Protein AF-0000000070100293 (afdb_homodimer)

Radius of gyration: 41.67 Å; Cα contacts (8 Å, |Δi|>4): 3068; chains: 2; bounding box: 188×103×117 Å

pLDDT: mean 80.47, std 25.93, range [13.66, 98.91]

Organism: Ovis aries (NCBI:txid9940)

Secondary structure (DSSP, 8-state):
-------------HHHHHHHHHHHHHTS------PEEEEEEEE--SHHHHHHHHHHHHTT--EEEE-SSSSS-THHHH-STT-B-SS-B----S---HHHHHTSBSSPPP-S-TT--GGGT---SS-BHHHHHHHHHHHHHHTT--EE-S--EEEEEEEE-TTSTTSEEEEEEETTS-EEEEEEEEE-----EEP----TTGGGPEETTTS---GGGGTT-EEEEE--SHHHHHHHHHHTTTSSEEEEEESS---BHHHHT-TTSB-GGGTTHHHHHHTTSS-EEEE--GGGEEEEE-TTS-EEEEEHHHHHHTTTS-GGGSPPHHHH-TT-TT-S-BSEEEE---EE---TTB-GGG---BSSTT--SSB-B-TTSBBSSSTTEEE-GGGGGGGTTTTSSTTSHHHHHHHHHHHHHHHHHHHH--PPPEEEEEGGGHHHHHHHHHHH-HHHHHTTTTEEEEEEE-GGGSEEEEEEEEEGGGGGGHHHHHS----S-EEEEEEE--TTT-STT--TT-TT-----GGGGGG--S-EEEEEEESSPPPHHHHHTPPTT-SSPPPSEEEEPPP-TTS----IIIIIHHHHHHHHHHHTS-------S-------------------------------------------------------------------------------SEEE--SHHHHIIIIIT-SS-EEEEEE-TT-HHHHHHHHHHHHHHHTTTTSSEEEEEETTT-HHHHHHTT--SBSEEEEEETTEEEEEEES---HHHHHHHHHHHH-/-------------THHHHHHHHHHHHTS------PEEEEEEEE--SHHHHHHHHHHHHTT--EEEE-SSSSS-THHHH-STT-B-SS-B----S---HHHHHTSBSSPPP-S-TT--GGGT---SS-BHHHHHHHHHHHHHHTT--EE-S--EEEEEEEE-TTSTTSEEEEEEETTS-EEEEEEEEE-----EEP----TTGGGPEETTTS---GGGGTT-EEEEE--SHHHHHHHHHHTTTSSEEEEEESS---BHHHHT-TTSB-GGGTTHHHHHHTTSS-EEEE--GGGEEEEE-TTS-EEEEEHHHHHHTTTS-GGGSPPHHHH-TT-TT-S-BSEEEE---EE---TTB-GGG---BSSTT--SSB-B-TTSBBSSSTTEEE-GGGGGGGTTTTSSTTSHHHHHHHHHHHHHHHHHHHH-PPPPEEEEEGGGHHHHHHHHHHH-HHHHHTTTTEEEEEEE-GGGSEEEEEEEEEGGGGGGHHHHHS----S-EEEEEEE--TTT-STT--TT-TT-----GGGGGG--S-EEEEEEESSPPPHHHHHTPPTT-SSPPPSEEEEPPP-TTS----IIIIIHHHHHHHHHHHTS-------S-------------------------------------------------------------------------------SEEE--SHHHHIIIIIT-SS-EEEEEE-TT-HHHHHHHHHHHHHHHTTTTS-EEEEEETTT-HHHHHHTT--SBSEEEEEETTEEEEEEES---HHHHHHHHHHHH-

InterPro domains:
  IPR005746 Thioredoxin [TIGR01068] (694-788)
  IPR013766 Thioredoxin domain [PF00085] (694-788)
  IPR013766 Thioredoxin domain [PS51352] (676-791)
  IPR017937 Thioredoxin, conserved site [PS00194] (707-725)
  IPR036188 FAD/NAD(P)-binding domain superfamily [G3DSA:3.50.50.60] (41-424)
  IPR036188 FAD/NAD(P)-binding domain superfamily [G3DSA:3.50.50.60] (194-345)
  IPR036188 FAD/NAD(P)-binding domain superfamily [SSF51905] (37-256)
  IPR036249 Thioredoxin-like superfamily [SSF52833] (684-790)

Solvent-accessible surface area (backbone atoms only — not comparable to full-atom values): 87283 Å² total; per-residue (Å²): 141,77,87,75,83,78,78,78,82,80,78,77,73,68,66,61,60,60,54,53,56,55,49,56,66,64,54,48,64,69,73,72,67,73,53,52,75,34,51,30,35,28,39,20,41,27,73,46,22,46,46,43,44,50,54,38,53,75,68,67,53,57,62,42,28,34,18,55,42,87,52,41,32,56,66,32,77,59,34,52,75,83,33,54,40,90,51,44,38,54,74,31,70,86,61,83,52,64,50,42,46,45,61,41,28,32,68,39,60,82,69,94,53,78,83,60,38,50,66,77,65,44,80,43,33,55,30,51,21,65,43,53,31,53,50,46,40,47,51,39,58,77,67,63,52,62,65,43,56,61,35,39,70,53,37,36,44,69,43,81,33,82,86,34,90,60,41,24,32,39,37,39,25,30,78,84,66,53,45,33,31,19,43,29,44,37,41,14,65,39,56,73,35,73,49,78,76,82,31,58,47,46,85,73,46,36,43,65,90,69,50,81,83,57,41,77,83,38,56,57,30,33,35,37,33,39,24,67,41,47,67,29,30,46,52,43,64,62,32,61,57,38,16,27,29,45,37,28,37,20,70,63,66,70,37,43,15,47,26,39,59,18,82,80,34,29,46,43,88,37,42,48,60,50,34,37,27,49,65,65,51,67,24,41,79,45,72,43,61,66,76,47,29,21,44,42,58,44,97,87,63,31,36,34,57,32,42,36,71,47,45,68,72,39,61,92,49,60,62,84,66,48,71,39,60,35,76,80,34,56,67,41,70,61,64,60,67,24,66,42,42,37,40,27,61,56,57,16,44,72,63,82,34,51,38,75,81,41,44,79,44,52,44,55,94,85,40,66,44,29,50,38,51,41,78,76,31,31,36,77,54,28,77,50,34,30,45,32,29,44,34,36,17,64,70,42,66,74,62,35,31,34,58,37,57,50,17,19,57,44,56,44,50,36,43,51,38,36,49,34,23,73,78,66,69,39,52,46,72,66,49,76,43,56,44,65,44,49,60,59,53,51,47,51,42,75,53,29,42,24,53,36,64,35,20,26,68,42,23,18,33,36,36,27,28,33,80,89,56,54,32,33,35,44,33,70,52,40,50,50,80,42,50,51,45,43,40,77,43,26,67,45,76,55,77,54,13,38,39,42,39,34,28,42,60,22,88,83,42,55,28,63,86,41,73,71,62,50,84,80,62,70,46,78,49,51,92,48,12,82,66,19,33,52,68,23,47,36,40,37,31,31,69,53,70,55,47,62,66,44,55,71,64,28,53,87,93,48,77,56,45,88,54,81,41,78,46,50,40,35,34,44,81,77,63,57,68,70,23,57,73,45,29,45,49,56,48,45,52,52,51,23,63,74,65,74,43,82,53,71,77,78,75,75,80,75,71,63,77,71,74,75,70,80,80,80,69,73,81,77,72,84,89,86,78,94,84,89,84,82,83,80,89,82,82,74,86,92,81,90,82,87,90,80,91,85,85,88,87,92,93,87,88,94,85,96,77,90,79,86,78,87,79,84,80,81,81,77,79,73,82,82,74,84,77,76,81,72,82,68,77,72,70,66,33,59,45,71,54,82,47,70,71,48,35,45,53,64,40,34,63,20,90,49,28,24,34,34,36,36,28,44,93,52,30,66,47,27,65,57,37,50,60,54,51,51,53,56,39,55,72,47,74,69,54,32,31,32,34,37,34,43,41,84,82,35,48,65,59,29,57,73,68,61,56,16,20,34,19,26,38,35,34,28,48,83,53,36,79,79,43,71,50,63,28,50,70,56,70,69,56,46,48,54,54,47,44,69,65,65,103,135,84,84,83,80,76,77,77,79,80,75,82,69,71,66,60,62,59,54,55,57,54,50,58,66,64,55,49,65,70,73,71,66,74,52,51,76,34,51,31,36,28,38,20,40,28,73,46,20,45,45,42,45,50,55,37,53,75,69,68,53,56,63,42,30,34,19,55,42,88,53,42,31,55,66,33,76,58,32,51,76,84,33,56,40,90,52,43,40,54,73,33,70,84,62,84,52,65,49,41,46,44,62,40,29,33,69,40,61,81,71,93,54,80,84,60,38,49,65,79,64,44,83,42,33,54,31,51,22,64,43,52,31,54,51,45,41,48,51,39,58,77,67,62,51,60,64,42,55,62,35,40,71,52,37,35,44,68,43,80,32,83,86,34,90,59,41,25,32,40,37,38,26,30,78,83,67,54,45,32,30,19,42,28,43,37,41,15,66,39,57,72,35,72,50,78,74,84,31,59,47,46,85,72,46,36,42,64,90,68,50,81,83,55,42,77,83,39,56,56,29,34,36,37,33,38,26,69,40,48,67,29,31,46,54,42,63,63,31,60,58,38,16,26,29,47,37,29,37,20,68,62,69,71,38,43,16,46,26,38,60,19,81,80,33,30,45,42,88,38,42,47,62,50,34,36,28,50,63,66,51,67,24,42,79,46,71,43,60,66,77,46,29,21,46,41,59,44,97,86,64,32,35,34,56,34,42,36,71,46,47,67,73,39,62,93,49,61,62,84,65,47,70,39,60,36,76,81,33,57,67,40,71,62,65,59,67,24,68,42,41,37,40,28,61,56,56,16,43,73,62,82,37,51,38,75,80,40,45,80,42,52,44,57,94,85,39,68,43,28,50,38,49,41,77,75,30,30,34,76,52,28,77,51,33,30,43,30,29,44,32,38,18,64,72,40,67,76,63,33,31,34,58,37,56,49,18,18,56,44,54,44,51,39,42,51,39,36,50,34,22,72,76,66,69,40,52,46,71,64,48,76,42,55,45,64,45,48,61,58,54,52,46,51,42,74,53,30,43,25,52,34,65,35,20,28,69,43,23,17,33,37,36,29,28,33,80,89,55,53,33,32,35,44,32,70,51,40,52,50,80,42,50,52,44,41,41,76,43,25,68,45,76,52,77,54,13,36,37,42,38,32,26,44,61,22,88,84,43,55,28,66,86,41,73,71,62,49,84,82,62,69,45,79,50,49,91,47,11,82,66,19,33,51,68,22,47,36,39,37,31,30,68,54,71,54,47,63,65,46,56,72,65,29,53,87,90,47,78,55,44,88,54,81,42,79,47,50,40,36,33,44,79,76,63,58,69,70,21,58,74,46,29,44,49,56,48,45,53,51,52,24,62,73,65,74,44,83,54,71,79,78,76,77,79,76,74,64,78,72,75,75,69,78,81,77,69,76,77,76,72,86,87,85,73,96,76,89,82,80,86,78,89,80,90,83,88,81,89,78,89,84,84,87,77,76,78,88,73,95,76,90,92,82,92,91,80,89,82,87,85,85,79,85,81,82,82,77,81,72,82,82,71,82,73,76,82,70,82,68,77,73,70,66,35,60,46,70,54,83,48,68,70,47,36,44,54,63,39,33,61,20,88,51,28,24,35,35,37,35,29,43,95,53,28,65,50,26,66,57,36,49,59,53,51,50,53,56,40,57,68,48,75,70,55,32,32,31,35,36,33,42,42,84,82,35,48,67,58,29,57,75,69,62,57,14,19,38,19,25,38,34,34,26,49,82,54,36,80,80,43,71,50,64,26,50,70,56,70,69,57,47,48,55,53,46,42,68,65,66,104

Foldseek 3Di:
DDDPPPPDPPPDPPPVVVVVVVVVVVPPVPPLPDAAEFAEEEEALELFSLLLLLLCVVVVGTYEYEAQAQAHPVVLVCPPVLFWALQFDDPDDPDPFPLQNLLRQQQFFDDPDPCLGLVVQDVDRTDGSVSSRVSSRCSCVVSVGHYDYNWAFQAKDWAADCPALFRIWIWTQTPVRRIHIHRFYEYAHAFDADDAADAAPSVQAAESRDDDQAQVVAAQFEEEEEDAWQSRLQSCQSHCVRYQEYEYEEADDAFECVQFVFSRGHYPVRCVLVCCAVVPVHYYYYHDDCNQWHWAADPVRWIAIAGRVQCVVQVPDDSVPGDHVCNVPVVDPRGDTGNHYYYDHDGAHDCNRYDCNQVFDCDDPPPRRATDADLLQHHPRHPNYGYAELRSCVNQPSNFCRNGSSARSLSSVLNSQLVCCSPPVAFQDKDKDFLLCVLVVLLVCLLRHSNQSGGFLFFWKKWAADPLRGMIIIGGGHGQLCQQCNCVRGVDDRQAWMKIKHKDAAQPRHDRPHDNPDPPNFDDALVCLNRGHGIWMKMAIARDGDHNVQSVPADPPDSHHHGPDMHGQHDDPSSRQPDVVRHRVVVQVRSCVRSVHRSDPPDDPPPPVPPPPPDPDDPDDDDDDDDDDPDDDDPDDDDDDDDDDDDDYDYYDDDDDDDDDPDDDDPPPPDPPPPDPPPPPPVQLEEEQDADVSCCVPAQQNQAKEKEWEAAPPDPQCVVAVVLLSVLSVVVVRSYGYYYYYCVNYVVVCVVVVPPAPGKIFIGHNRDGPDIDHTHDDNVVSNVVVVVNSD/DDDPPPPDPPDCPPVPVVVVVVVVVVPPVPPLPDAAEFAEEEEALELFSLLLLLLCVVVVGTYEYEAQAQAHPVVLVCPPVLFWALQFDDPDDPDPFPQQNLLRQQQFFDDPDPCLGLVVQDVDRTDGSVSSRVSSRCSCVVSVGHYDYNWAFQAKDWAADCPALFRIWIWTQTPVRRIHIHRFYEYAHAFDADDAADAAPSVQAAESRDDDQALVVAAQFEEEEEDAWQSRLQSCQSHCVRYQEYEYEEADDAFECVQFVFSRGHYPVRCVLVCCAVVPVHYYYYHDDCNQWHWAADPVRWIAIAGRVQCVVQVPDDSVPGDHVCNVPVVDPRGDTGNHYYYDHDGAHDCNRYDCNQVFDCDDPPPRRATDADLLQHHPRHPNYGYAELRSCVNQPSNFCRNGSSARSLSSVLNSQLVCCSPPVAFQDKDKDFLLCVLVVLLVCLLRHSNLSGGFLFFWKKWAADPLRGMIIIGGGHGQLCQQCNCVRGVDDRQAWMKIKHKDAAQPRHDRPHDNPDPPNFDDALVCQNRGHDIWMKMAIARDGDHNVQSVPADPPDSHHHGPDMHGQHDDPSSRQPDVVRHRVVVQVRSCVRSVHRSDPPDDPPPPVPPPPPDPDDPDDDDDDDDDDDDDDDDDDDDDDDDDDDDDDDDDDDDDDDDDDDDDDDPPPPDPPPPDPPPPPVVQLEEEQDADVSCCVPAQQNQAKEKEWEAAPPDPQCVVAVVLLSVLSVVVVRSYGYYYYYCVNYVVVCVVVVPPAPGKIFIGHNRDGPDIDHTHDDNVVSNVVVVVNSD

Nearest PDB structures (foldseek):
  1w89-assembly2_C  TM=9.973E-01  e=4.660E-17  Homo sapiens
  2h75-assembly1_A  TM=9.300E-01  e=3.026E-10  Escherichia coli
  2tir-assembly1_A  TM=9.394E-01  e=5.641E-10  Escherichia coli
  3o6t-assembly1_A  TM=9.334E-01  e=1.052E-09  Mycobacterium tuberculosis H37Rv
  1f6m-assembly1_C  TM=9.179E-01  e=7.487E-10  Escherichia coli

Sequence (1582 aa):
MGLSAAAPPWGAPGLLLTIALHLAIYLHPAQAWAPVHRDYCVLGAGPAGLQMAYFLQRAGRDYMVFERAPVPGSFFTRYPRHRKLISINKRYTGKTNAEFNLRHDWNSLLSHDPRLLFRHYSDAYYPDASDMVRYLSDFAERLGLHVLYNTTIAHVTVNKDRGAWNGHYFILTDHRGQAYQCSVLLVATGLSVPNRVDFPGSEYVDGYESVSVDPKDFEGQNVLILGRGNSAFETAENIFSVTNFIHMLSRSRVRLSWATHYVGDLRAINNGLLDTYQLKSLDGLLESDLTDLAIVKDHKGKFHITLKLFVEEFFNQSSDTIPLPQDNNDNFAMRVAYDRVIRCLGWKFDFSIFSKSLRLSSGSELSEKYPLVRASYESKGSRGLFILGTASHSVDYRKSAGGFIHGFRYTVRAVHRLLEQRHHGAAWPSTEHPITHLASAIIRRINEASGLYQMFSVLADVVLLKENATTFEYLEEFPMQMLAQLETITGRRARHGLFVINMEYGRNYSGPDKDVFFSDRSVGHMEDAWLSNFLHPVIYYYRHLPTEQEVRFRPAGWPLPRPSALHHIVEDFLTDWTAPVGHILPLRRFLENCLDTDLRSFYAEGVTYVIGGGACQEAASLPRSILSHICCLPCSERVVVAHSAKGPLYWKSERALQTPQYSPGYLTVAPSQARSIYTTRVCSTTFNIQDGPDFQDRVVNSETPVVVDFHAQWCGPCKILGPRLEKVVAKQHGKVVMAKVDIDDHTDLALEYEVSAVPTVLAMKNGDVVDKFVGIKDEDQLEAFLKKLIGMGLSAAAPPWGAPGLLLTIALHLAIYLHPAQAWAPVHRDYCVLGAGPAGLQMAYFLQRAGRDYMVFERAPVPGSFFTRYPRHRKLISINKRYTGKTNAEFNLRHDWNSLLSHDPRLLFRHYSDAYYPDASDMVRYLSDFAERLGLHVLYNTTIAHVTVNKDRGAWNGHYFILTDHRGQAYQCSVLLVATGLSVPNRVDFPGSEYVDGYESVSVDPKDFEGQNVLILGRGNSAFETAENIFSVTNFIHMLSRSRVRLSWATHYVGDLRAINNGLLDTYQLKSLDGLLESDLTDLAIVKDHKGKFHITLKLFVEEFFNQSSDTIPLPQDNNDNFAMRVAYDRVIRCLGWKFDFSIFSKSLRLSSGSELSEKYPLVRASYESKGSRGLFILGTASHSVDYRKSAGGFIHGFRYTVRAVHRLLEQRHHGAAWPSTEHPITHLASAIIRRINEASGLYQMFSVLADVVLLKENATTFEYLEEFPMQMLAQLETITGRRARHGLFVINMEYGRNYSGPDKDVFFSDRSVGHMEDAWLSNFLHPVIYYYRHLPTEQEVRFRPAGWPLPRPSALHHIVEDFLTDWTAPVGHILPLRRFLENCLDTDLRSFYAEGVTYVIGGGACQEAASLPRSILSHICCLPCSERVVVAHSAKGPLYWKSERALQTPQYSPGYLTVAPSQARSIYTTRVCSTTFNIQDGPDFQDRVVNSETPVVVDFHAQWCGPCKILGPRLEKVVAKQHGKVVMAKVDIDDHTDLALEYEVSAVPTVLAMKNGDVVDKFVGIKDEDQLEAFLKKLIG

Structure (mmCIF, N/CA/C/O backbone):
data_AF-0000000070100293-model_v1
#
loop_
_entity.id
_entity.type
_entity.pdbx_description
1 polymer 'FAD-dependent oxidoreductase domain-containing protein 2'
#
loop_
_atom_site.group_PDB
_atom_site.id
_atom_site.type_symbol
_atom_site.label_atom_id
_atom_site.label_alt_id
_atom_site.label_comp_id
_atom_site.label_asym_id
_atom_site.label_entity_id
_atom_site.label_seq_id
_atom_site.pdbx_PDB_ins_code
_atom_site.Cartn_x
_atom_site.Cartn_y
_atom_site.Cartn_z
_atom_site.occupancy
_atom_site.B_iso_or_equiv
_atom_site.auth_seq_id
_atom_site.auth_comp_id
_atom_site.auth_asym_id
_atom_site.auth_atom_id
_atom_site.pdbx_PDB_model_num
ATOM 1 N N . MET A 1 1 ? 101.922 -41.297 11.144 1 20.55 1 MET A N 1
ATOM 2 C CA . MET A 1 1 ? 101.483 -42.583 10.609 1 20.55 1 MET A CA 1
ATOM 3 C C . MET A 1 1 ? 100.012 -42.532 10.21 1 20.55 1 MET A C 1
ATOM 5 O O . MET A 1 1 ? 99.225 -41.799 10.813 1 20.55 1 MET A O 1
ATOM 9 N N . GLY A 1 2 ? 99.5 -43.151 9.071 1 19.76 2 GLY A N 1
ATOM 10 C CA . GLY A 1 2 ? 98.725 -43.133 7.84 1 19.76 2 GLY A CA 1
ATOM 11 C C . GLY A 1 2 ? 97.299 -43.615 8.026 1 19.76 2 GLY A C 1
ATOM 12 O O . GLY A 1 2 ? 96.539 -43.709 7.06 1 19.76 2 GLY A O 1
ATOM 13 N N . LEU A 1 3 ? 96.941 -44.253 9.142 1 21.89 3 LEU A N 1
ATOM 14 C CA . LEU A 1 3 ? 95.973 -45.326 8.941 1 21.89 3 LEU A CA 1
ATOM 15 C C . LEU A 1 3 ? 94.588 -44.759 8.649 1 21.89 3 LEU A C 1
ATOM 17 O O . LEU A 1 3 ? 94.026 -44.028 9.467 1 21.89 3 LEU A O 1
ATOM 21 N N . SER A 1 4 ? 94.128 -44.577 7.366 1 20.02 4 SER A N 1
ATOM 22 C CA . SER A 1 4 ? 93.079 -43.927 6.587 1 20.02 4 SER A CA 1
ATOM 23 C C . SER A 1 4 ? 91.761 -44.687 6.691 1 20.02 4 SER A C 1
ATOM 25 O O . SER A 1 4 ? 91.635 -45.796 6.167 1 20.02 4 SER A O 1
ATOM 27 N N . ALA A 1 5 ? 90.999 -44.681 7.81 1 21.62 5 ALA A N 1
ATOM 28 C CA . ALA A 1 5 ? 89.873 -45.493 8.264 1 21.62 5 ALA A CA 1
ATOM 29 C C . ALA A 1 5 ? 88.663 -45.311 7.352 1 21.62 5 ALA A C 1
ATOM 31 O O . ALA A 1 5 ? 88.096 -44.219 7.274 1 21.62 5 ALA A O 1
ATOM 32 N N . ALA A 1 6 ? 88.565 -46.037 6.166 1 19.24 6 ALA A N 1
ATOM 33 C CA . ALA A 1 6 ? 87.699 -45.964 4.992 1 19.24 6 ALA A CA 1
ATOM 34 C C . ALA A 1 6 ? 86.261 -46.33 5.346 1 19.24 6 ALA A C 1
ATOM 36 O O . ALA A 1 6 ? 86 -47.421 5.858 1 19.24 6 ALA A O 1
ATOM 37 N N . ALA A 1 7 ? 85.417 -45.408 5.718 1 24.66 7 ALA A N 1
ATOM 38 C CA . ALA A 1 7 ? 84.069 -45.426 6.281 1 24.66 7 ALA A CA 1
ATOM 39 C C . ALA A 1 7 ? 83.076 -46.05 5.305 1 24.66 7 ALA A C 1
ATOM 41 O O . ALA A 1 7 ? 82.965 -45.612 4.157 1 24.66 7 ALA A O 1
ATOM 42 N N . PRO A 1 8 ? 82.85 -47.422 5.318 1 23.5 8 PRO A N 1
ATOM 43 C CA . PRO A 1 8 ? 82.152 -48.088 4.215 1 23.5 8 PRO A CA 1
ATOM 44 C C . PRO A 1 8 ? 80.719 -47.59 4.038 1 23.5 8 PRO A C 1
ATOM 46 O O . PRO A 1 8 ? 80.106 -47.108 4.993 1 23.5 8 PRO A O 1
ATOM 49 N N . PRO A 1 9 ? 80.221 -47.112 2.803 1 25.12 9 PRO A N 1
ATOM 50 C CA . PRO A 1 9 ? 79.023 -46.408 2.339 1 25.12 9 PRO A CA 1
ATOM 51 C C . PRO A 1 9 ? 77.761 -47.26 2.439 1 25.12 9 PRO A C 1
ATOM 53 O O . PRO A 1 9 ? 77.644 -48.28 1.755 1 25.12 9 PRO A O 1
ATOM 56 N N . TRP A 1 10 ? 77.342 -47.859 3.653 1 24.77 10 TRP A N 1
ATOM 57 C CA . TRP A 1 10 ? 76.254 -48.828 3.731 1 24.77 10 TRP A CA 1
ATOM 58 C C . TRP A 1 10 ? 74.968 -48.251 3.149 1 24.77 10 TRP A C 1
ATOM 60 O O . TRP A 1 10 ? 74.508 -47.19 3.577 1 24.77 10 TRP A O 1
ATOM 70 N N . GLY A 1 11 ? 74.729 -48.331 1.794 1 22.78 11 GLY A N 1
ATOM 71 C CA . GLY A 1 11 ? 73.633 -47.82 0.985 1 22.78 11 GLY A CA 1
ATOM 72 C C . GLY A 1 11 ? 72.278 -48.348 1.415 1 22.78 11 GLY A C 1
ATOM 73 O O . GLY A 1 11 ? 72.148 -49.52 1.775 1 22.78 11 GLY A O 1
ATOM 74 N N . ALA A 1 12 ? 71.426 -47.545 2.14 1 26.39 12 ALA A N 1
ATOM 75 C CA . ALA A 1 12 ? 70.159 -47.753 2.836 1 26.39 12 ALA A CA 1
ATOM 76 C C . ALA A 1 12 ? 69.088 -48.275 1.883 1 26.39 12 ALA A C 1
ATOM 78 O O . ALA A 1 12 ? 68.791 -47.642 0.867 1 26.39 12 ALA A O 1
ATOM 79 N N . PRO A 1 13 ? 68.843 -49.589 1.746 1 31.96 13 PRO A N 1
ATOM 80 C CA . PRO A 1 13 ? 67.781 -50.274 1.005 1 31.96 13 PRO A CA 1
ATOM 81 C C . PRO A 1 13 ? 66.384 -49.816 1.419 1 31.96 13 PRO A C 1
ATOM 83 O O . PRO A 1 13 ? 65.386 -50.375 0.957 1 31.96 13 PRO A O 1
ATOM 86 N N . GLY A 1 14 ? 66.296 -48.905 2.424 1 29.39 14 GLY A N 1
ATOM 87 C CA . GLY A 1 14 ? 65.009 -48.705 3.07 1 29.39 14 GLY A CA 1
ATOM 88 C C . GLY A 1 14 ? 63.963 -48.112 2.146 1 29.39 14 GLY A C 1
ATOM 89 O O . GLY A 1 14 ? 62.822 -47.887 2.554 1 29.39 14 GLY A O 1
ATOM 90 N N . LEU A 1 15 ? 64.378 -47.497 1.048 1 34.97 15 LEU A N 1
ATOM 91 C CA . LEU A 1 15 ? 63.42 -46.651 0.345 1 34.97 15 LEU A CA 1
ATOM 92 C C . LEU A 1 15 ? 62.387 -47.496 -0.393 1 34.97 15 LEU A C 1
ATOM 94 O O . LEU A 1 15 ? 61.277 -47.032 -0.663 1 34.97 15 LEU A O 1
ATOM 98 N N . LEU A 1 16 ? 62.809 -48.794 -0.742 1 37.53 16 LEU A N 1
ATOM 99 C CA . LEU A 1 16 ? 61.911 -49.475 -1.669 1 37.53 16 LEU A CA 1
ATOM 100 C C . LEU A 1 16 ? 60.661 -49.971 -0.95 1 37.53 16 LEU A C 1
ATOM 102 O O . LEU A 1 16 ? 59.581 -50.029 -1.543 1 37.53 16 LEU A O 1
ATOM 106 N N . LEU A 1 17 ? 60.851 -50.376 0.335 1 38.97 17 LEU A N 1
ATOM 107 C CA . LEU A 1 17 ? 59.701 -51.022 0.957 1 38.97 17 LEU A CA 1
ATOM 108 C C . LEU A 1 17 ? 58.575 -50.021 1.191 1 38.97 17 LEU A C 1
ATOM 110 O O . LEU A 1 17 ? 57.397 -50.382 1.144 1 38.97 17 LEU A O 1
ATOM 114 N N . THR A 1 18 ? 58.959 -48.717 1.482 1 38.64 18 THR A N 1
ATOM 115 C CA . THR A 1 18 ? 57.878 -47.799 1.823 1 38.64 18 THR A CA 1
ATOM 116 C C . THR A 1 18 ? 56.99 -47.534 0.61 1 38.64 18 THR A C 1
ATOM 118 O O . THR A 1 18 ? 55.817 -47.186 0.757 1 38.64 18 THR A O 1
ATOM 121 N N . ILE A 1 19 ? 57.548 -47.675 -0.635 1 42.28 19 ILE A N 1
ATOM 122 C CA . ILE A 1 19 ? 56.692 -47.374 -1.777 1 42.28 19 ILE A CA 1
ATOM 123 C C . ILE A 1 19 ? 55.658 -48.484 -1.954 1 42.28 19 ILE A C 1
ATOM 125 O O . ILE A 1 19 ? 54.502 -48.216 -2.289 1 42.28 19 ILE A O 1
ATOM 129 N N . ALA A 1 20 ? 56.057 -49.802 -1.673 1 43.46 20 ALA A N 1
ATOM 130 C CA . ALA A 1 20 ? 55.1 -50.867 -1.957 1 43.46 20 ALA A CA 1
ATOM 131 C C . ALA A 1 20 ? 53.913 -50.809 -0.999 1 43.46 20 ALA A C 1
ATOM 133 O O . ALA A 1 20 ? 52.778 -51.092 -1.389 1 43.46 20 ALA A O 1
ATOM 134 N N . LEU A 1 21 ? 54.199 -50.539 0.327 1 40.53 21 LEU A N 1
ATOM 135 C CA . LEU A 1 21 ? 53.047 -50.511 1.221 1 40.53 21 LEU A CA 1
ATOM 136 C C . LEU A 1 21 ? 52.132 -49.336 0.892 1 40.53 21 LEU A C 1
ATOM 138 O O . LEU A 1 21 ? 50.932 -49.381 1.173 1 40.53 21 LEU A O 1
ATOM 142 N N . HIS A 1 22 ? 52.714 -48.167 0.452 1 39.45 22 HIS A N 1
ATOM 143 C CA . HIS A 1 22 ? 51.784 -47.096 0.116 1 39.45 22 HIS A CA 1
ATOM 144 C C . HIS A 1 22 ? 50.904 -47.482 -1.068 1 39.45 22 HIS A C 1
ATOM 146 O O . HIS A 1 22 ? 49.784 -46.983 -1.204 1 39.45 22 HIS A O 1
ATOM 152 N N . LEU A 1 23 ? 51.456 -48.274 -2.03 1 38.42 23 LEU A N 1
ATOM 153 C CA . LEU A 1 23 ? 50.599 -48.636 -3.154 1 38.42 23 LEU A CA 1
ATOM 154 C C . LEU A 1 23 ? 49.529 -49.633 -2.722 1 38.42 23 LEU A C 1
ATOM 156 O O . LEU A 1 23 ? 48.453 -49.694 -3.322 1 38.42 23 LEU A O 1
ATOM 160 N N . ALA A 1 24 ? 49.887 -50.626 -1.857 1 39.08 24 ALA A N 1
ATOM 161 C CA . ALA A 1 24 ? 48.853 -51.604 -1.53 1 39.08 24 ALA A CA 1
ATOM 162 C C . ALA A 1 24 ? 47.673 -50.94 -0.826 1 39.08 24 ALA A C 1
ATOM 164 O O . ALA A 1 24 ? 46.529 -51.377 -0.973 1 39.08 24 ALA A O 1
ATOM 165 N N . ILE A 1 25 ? 47.96 -50.058 0.228 1 36.48 25 ILE A N 1
ATOM 166 C CA . ILE A 1 25 ? 46.801 -49.51 0.924 1 36.48 25 ILE A CA 1
ATOM 167 C C . ILE A 1 25 ? 45.977 -48.658 -0.037 1 36.48 25 ILE A C 1
ATOM 169 O O . ILE A 1 25 ? 44.75 -48.596 0.074 1 36.48 25 ILE A O 1
ATOM 173 N N . TYR A 1 26 ? 46.667 -47.903 -0.869 1 35.09 26 TYR A N 1
ATOM 174 C CA . TYR A 1 26 ? 45.812 -47.017 -1.651 1 35.09 26 TYR A CA 1
ATOM 175 C C . TYR A 1 26 ? 45.04 -47.797 -2.708 1 35.09 26 TYR A C 1
ATOM 177 O O . TYR A 1 26 ? 44.21 -47.231 -3.424 1 35.09 26 TYR A O 1
ATOM 185 N N . LEU A 1 27 ? 45.696 -48.967 -3.15 1 33.24 27 LEU A N 1
ATOM 186 C CA . LEU A 1 27 ? 44.921 -49.576 -4.225 1 33.24 27 LEU A CA 1
ATOM 187 C C . LEU A 1 27 ? 43.688 -50.283 -3.674 1 33.24 27 LEU A C 1
ATOM 189 O O . LEU A 1 27 ? 43.476 -51.469 -3.939 1 33.24 27 LEU A O 1
ATOM 193 N N . HIS A 1 28 ? 43.496 -50.318 -2.367 1 32.08 28 HIS A N 1
ATOM 194 C CA . HIS A 1 28 ? 42.173 -50.928 -2.292 1 32.08 28 HIS A CA 1
ATOM 195 C C . HIS A 1 28 ? 41.207 -50.269 -3.271 1 32.08 28 HIS A C 1
ATOM 197 O O . HIS A 1 28 ? 41.025 -49.05 -3.245 1 32.08 28 HIS A O 1
ATOM 203 N N . PRO A 1 29 ? 41.169 -50.763 -4.48 1 31.51 29 PRO A N 1
ATOM 204 C CA . PRO A 1 29 ? 40.074 -50.135 -5.223 1 31.51 29 PRO A CA 1
ATOM 205 C C . PRO A 1 29 ? 38.873 -49.807 -4.339 1 31.51 29 PRO A C 1
ATOM 207 O O . PRO A 1 29 ? 38.54 -50.575 -3.433 1 31.51 29 PRO A O 1
ATOM 210 N N . ALA A 1 30 ? 38.762 -48.64 -3.835 1 36.91 30 ALA A N 1
ATOM 211 C CA . ALA A 1 30 ? 37.418 -48.313 -3.366 1 36.91 30 ALA A CA 1
ATOM 212 C C . ALA A 1 30 ? 36.377 -49.228 -4.004 1 36.91 30 ALA A C 1
ATOM 214 O O . ALA A 1 30 ? 36.271 -49.299 -5.231 1 36.91 30 ALA A O 1
ATOM 215 N N . GLN A 1 31 ? 36.309 -50.413 -3.505 1 34.77 31 GLN A N 1
ATOM 216 C CA . GLN A 1 31 ? 35.14 -51.149 -3.975 1 34.77 31 GLN A CA 1
ATOM 217 C C . GLN A 1 31 ? 34.058 -50.198 -4.48 1 34.77 31 GLN A C 1
ATOM 219 O O . GLN A 1 31 ? 33.504 -49.414 -3.708 1 34.77 31 GLN A O 1
ATOM 224 N N . ALA A 1 32 ? 34.175 -49.678 -5.574 1 45.4 32 ALA A N 1
ATOM 225 C CA . ALA A 1 32 ? 33.088 -48.965 -6.241 1 45.4 32 ALA A CA 1
ATOM 226 C C . ALA A 1 32 ? 31.742 -49.623 -5.953 1 45.4 32 ALA A C 1
ATOM 228 O O . ALA A 1 32 ? 31.438 -50.69 -6.492 1 45.4 32 ALA A O 1
ATOM 229 N N . TRP A 1 33 ? 31.345 -49.779 -4.72 1 51.47 33 TRP A N 1
ATOM 230 C CA . TRP A 1 33 ? 29.997 -50.267 -4.448 1 51.47 33 TRP A CA 1
ATOM 231 C C . TRP A 1 33 ? 29.043 -49.886 -5.576 1 51.47 33 TRP A C 1
ATOM 233 O O . TRP A 1 33 ? 29.195 -48.832 -6.197 1 51.47 33 TRP A O 1
ATOM 243 N N . ALA A 1 34 ? 28.47 -50.901 -6.247 1 73.26 34 ALA A N 1
ATOM 244 C CA . ALA A 1 34 ? 27.462 -50.769 -7.296 1 73.26 34 ALA A CA 1
ATOM 245 C C . ALA A 1 34 ? 26.434 -49.7 -6.936 1 73.26 34 ALA A C 1
ATOM 247 O O . ALA A 1 34 ? 25.95 -49.652 -5.802 1 73.26 34 ALA A O 1
ATOM 248 N N . PRO A 1 35 ? 26.327 -48.755 -7.732 1 83.15 35 PRO A N 1
ATOM 249 C CA . PRO A 1 35 ? 25.352 -47.701 -7.443 1 83.15 35 PRO A CA 1
ATOM 250 C C . PRO A 1 35 ? 23.973 -48.254 -7.088 1 83.15 35 PRO A C 1
ATOM 252 O O . PRO A 1 35 ? 23.552 -49.273 -7.64 1 83.15 35 PRO A O 1
ATOM 255 N N . VAL A 1 36 ? 23.462 -47.821 -6.049 1 89.63 36 VAL A N 1
ATOM 256 C CA . VAL A 1 36 ? 22.083 -48.147 -5.701 1 89.63 36 VAL A CA 1
ATOM 257 C C . VAL A 1 36 ? 21.14 -47.619 -6.779 1 89.63 36 VAL A C 1
ATOM 259 O O . VAL A 1 36 ? 21.161 -46.429 -7.104 1 89.63 36 VAL A O 1
ATOM 262 N N . HIS A 1 37 ? 20.412 -48.487 -7.338 1 93.62 37 HIS A N 1
ATOM 263 C CA . HIS A 1 37 ? 19.572 -48.111 -8.47 1 93.62 37 HIS A CA 1
ATOM 264 C C . HIS A 1 37 ? 18.142 -47.826 -8.024 1 93.62 37 HIS A C 1
ATOM 266 O O . HIS A 1 37 ? 17.591 -48.549 -7.19 1 93.62 37 HIS A O 1
ATOM 272 N N . ARG A 1 38 ? 17.614 -46.798 -8.482 1 95.82 38 ARG A N 1
ATOM 273 C CA . ARG A 1 38 ? 16.208 -46.422 -8.379 1 95.82 38 ARG A CA 1
ATOM 274 C C . ARG A 1 38 ? 15.675 -45.922 -9.718 1 95.82 38 ARG A C 1
ATOM 276 O O . ARG A 1 38 ? 16.444 -45.464 -10.566 1 95.82 38 ARG A O 1
ATOM 283 N N . ASP A 1 39 ? 14.4 -46.082 -9.963 1 97.86 39 ASP A N 1
ATOM 284 C CA . ASP A 1 39 ? 13.82 -45.518 -11.178 1 97.86 39 ASP A CA 1
ATOM 285 C C . ASP A 1 39 ? 13.781 -43.993 -11.112 1 97.86 39 ASP A C 1
ATOM 287 O O . ASP A 1 39 ? 14.112 -43.316 -12.087 1 97.86 39 ASP A O 1
ATOM 291 N N . TYR A 1 40 ? 13.368 -43.504 -9.913 1 98.69 40 TYR A N 1
ATOM 292 C CA . TYR A 1 40 ? 13.213 -42.066 -9.726 1 98.69 40 TYR A CA 1
ATOM 293 C C . TYR A 1 40 ? 14.069 -41.572 -8.566 1 98.69 40 TYR A C 1
ATOM 295 O O . TYR A 1 40 ? 14.026 -42.136 -7.47 1 98.69 40 TYR A O 1
ATOM 303 N N . CYS A 1 41 ? 14.836 -40.558 -8.778 1 98.69 41 CYS A N 1
ATOM 304 C CA . CYS A 1 41 ? 15.543 -39.836 -7.725 1 98.69 41 CYS A CA 1
ATOM 305 C C . CYS A 1 41 ? 15.008 -38.415 -7.586 1 98.69 41 CYS A C 1
ATOM 307 O O . CYS A 1 41 ? 14.839 -37.71 -8.582 1 98.69 41 CYS A O 1
ATOM 309 N N . VAL A 1 42 ? 14.663 -38.003 -6.395 1 98.82 42 VAL A N 1
ATOM 310 C CA . VAL A 1 42 ? 14.199 -36.652 -6.095 1 98.82 42 VAL A CA 1
ATOM 311 C C . VAL A 1 42 ? 15.247 -35.919 -5.259 1 98.82 42 VAL A C 1
ATOM 313 O O . VAL A 1 42 ? 15.628 -36.385 -4.183 1 98.82 42 VAL A O 1
ATOM 316 N N . LEU A 1 43 ? 15.678 -34.819 -5.741 1 98.1 43 LEU A N 1
ATOM 317 C CA . LEU A 1 43 ? 16.671 -34.039 -5.011 1 98.1 43 LEU A CA 1
ATOM 318 C C . LEU A 1 43 ? 16.003 -32.941 -4.19 1 98.1 43 LEU A C 1
ATOM 320 O O . LEU A 1 43 ? 15.59 -31.916 -4.737 1 98.1 43 LEU A O 1
ATOM 324 N N . GLY A 1 44 ? 15.98 -33.132 -2.915 1 98.08 44 GLY A N 1
ATOM 325 C CA . GLY A 1 44 ? 15.403 -32.14 -2.022 1 98.08 44 GLY A CA 1
ATOM 326 C C . GLY A 1 44 ? 14.1 -32.592 -1.39 1 98.08 44 GLY A C 1
ATOM 327 O O . GLY A 1 44 ? 13.187 -33.037 -2.089 1 98.08 44 GLY A O 1
ATOM 328 N N . ALA A 1 45 ? 14.064 -32.453 -0.094 1 98.53 45 ALA A N 1
ATOM 329 C CA . ALA A 1 45 ? 12.847 -32.782 0.644 1 98.53 45 ALA A CA 1
ATOM 330 C C . ALA A 1 45 ? 12.146 -31.519 1.135 1 98.53 45 ALA A C 1
ATOM 332 O O . ALA A 1 45 ? 11.689 -31.459 2.279 1 98.53 45 ALA A O 1
ATOM 333 N N . GLY A 1 46 ? 12.208 -30.48 0.276 1 98.19 46 GLY A N 1
ATOM 334 C CA . GLY A 1 46 ? 11.316 -29.349 0.474 1 98.19 46 GLY A CA 1
ATOM 335 C C . GLY A 1 46 ? 9.885 -29.638 0.064 1 98.19 46 GLY A C 1
ATOM 336 O O . GLY A 1 46 ? 9.542 -30.78 -0.25 1 98.19 46 GLY A O 1
ATOM 337 N N . PRO A 1 47 ? 9.089 -28.608 0.03 1 98.55 47 PRO A N 1
ATOM 338 C CA . PRO A 1 47 ? 7.68 -28.841 -0.296 1 98.55 47 PRO A CA 1
ATOM 339 C C . PRO A 1 47 ? 7.494 -29.521 -1.651 1 98.55 47 PRO A C 1
ATOM 341 O O . PRO A 1 47 ? 6.693 -30.452 -1.774 1 98.55 47 PRO A O 1
ATOM 344 N N . ALA A 1 48 ? 8.201 -29.103 -2.649 1 98.71 48 ALA A N 1
ATOM 345 C CA . ALA A 1 48 ? 8.039 -29.673 -3.984 1 98.71 48 ALA A CA 1
ATOM 346 C C . ALA A 1 48 ? 8.502 -31.127 -4.019 1 98.71 48 ALA A C 1
ATOM 348 O O . ALA A 1 48 ? 7.865 -31.972 -4.653 1 98.71 48 ALA A O 1
ATOM 349 N N . GLY A 1 49 ? 9.608 -31.391 -3.373 1 98.86 49 GLY A N 1
ATOM 350 C CA . GLY A 1 49 ? 10.112 -32.754 -3.321 1 98.86 49 GLY A CA 1
ATOM 351 C C . GLY A 1 49 ? 9.182 -33.707 -2.593 1 98.86 49 GLY A C 1
ATOM 352 O O . GLY A 1 49 ? 8.948 -34.827 -3.052 1 98.86 49 GLY A O 1
ATOM 353 N N . LEU A 1 50 ? 8.712 -33.254 -1.515 1 98.9 50 LEU A N 1
ATOM 354 C CA . LEU A 1 50 ? 7.793 -34.086 -0.746 1 98.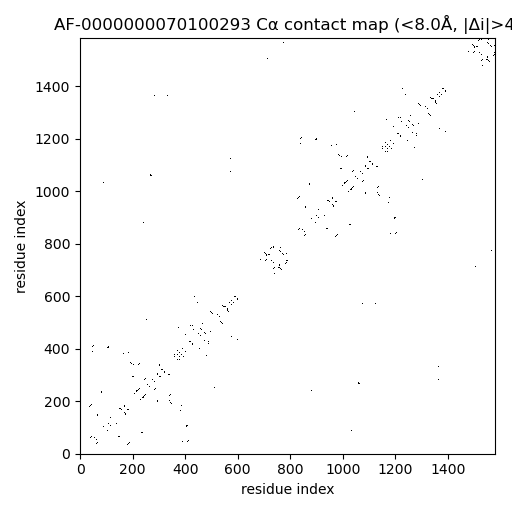9 50 LEU A CA 1
ATOM 355 C C . LEU A 1 50 ? 6.489 -34.301 -1.507 1 98.9 50 LEU A C 1
ATOM 357 O O . LEU A 1 50 ? 5.883 -35.372 -1.42 1 98.9 50 LEU A O 1
ATOM 361 N N . GLN A 1 51 ? 6.03 -33.282 -2.183 1 98.88 51 GLN A N 1
ATOM 362 C CA . GLN A 1 51 ? 4.825 -33.419 -2.994 1 98.88 51 GLN A CA 1
ATOM 363 C C . GLN A 1 51 ? 5 -34.493 -4.063 1 98.88 51 GLN A C 1
ATOM 365 O O . GLN A 1 51 ? 4.113 -35.325 -4.267 1 98.88 51 GLN A O 1
ATOM 370 N N . MET A 1 52 ? 6.13 -34.459 -4.739 1 98.89 52 MET A N 1
ATOM 371 C CA . MET A 1 52 ? 6.41 -35.468 -5.756 1 98.89 52 MET A CA 1
ATOM 372 C C . MET A 1 52 ? 6.536 -36.853 -5.129 1 98.89 52 MET A C 1
ATOM 374 O O . MET A 1 52 ? 6.004 -37.83 -5.659 1 98.89 52 MET A O 1
ATOM 378 N N . ALA A 1 53 ? 7.26 -36.908 -4.021 1 98.91 53 ALA A N 1
ATOM 379 C CA . ALA A 1 53 ? 7.424 -38.176 -3.315 1 98.91 53 ALA A CA 1
ATOM 380 C C . ALA A 1 53 ? 6.07 -38.804 -2.995 1 98.91 53 ALA A C 1
ATOM 382 O O . ALA A 1 53 ? 5.898 -40.019 -3.114 1 98.91 53 ALA A O 1
ATOM 383 N N . TYR A 1 54 ? 5.178 -38.018 -2.561 1 98.86 54 TYR A N 1
ATOM 384 C CA . TYR A 1 54 ? 3.841 -38.505 -2.239 1 98.86 54 TYR A CA 1
ATOM 385 C C . TYR A 1 54 ? 3.193 -39.161 -3.452 1 98.86 54 TYR A C 1
ATOM 387 O O . TYR A 1 54 ? 2.62 -40.248 -3.345 1 98.86 54 TYR A O 1
ATOM 395 N N . PHE A 1 55 ? 3.22 -38.49 -4.641 1 98.79 55 PHE A N 1
ATOM 396 C CA . PHE A 1 55 ? 2.589 -39.036 -5.837 1 98.79 55 PHE A CA 1
ATOM 397 C C . PHE A 1 55 ? 3.267 -40.333 -6.263 1 98.79 55 PHE A C 1
ATOM 399 O O . PHE A 1 55 ? 2.596 -41.293 -6.648 1 98.79 55 PHE A O 1
ATOM 406 N N . LEU A 1 56 ? 4.598 -40.352 -6.212 1 98.78 56 LEU A N 1
ATOM 407 C CA . LEU A 1 56 ? 5.333 -41.559 -6.575 1 98.78 56 LEU A CA 1
ATOM 408 C C . LEU A 1 56 ? 4.995 -42.707 -5.63 1 98.78 56 LEU A C 1
ATOM 410 O O . LEU A 1 56 ? 4.823 -43.847 -6.067 1 98.78 56 LEU A O 1
ATOM 414 N N . GLN A 1 57 ? 4.921 -42.335 -4.373 1 98.32 57 GLN A N 1
ATOM 415 C CA . GLN A 1 57 ? 4.579 -43.341 -3.373 1 98.32 57 GLN A CA 1
ATOM 416 C C . GLN A 1 57 ? 3.19 -43.92 -3.627 1 98.32 57 GLN A C 1
ATOM 418 O O . GLN A 1 57 ? 3.003 -45.137 -3.585 1 98.32 57 GLN A O 1
ATOM 423 N N . ARG A 1 58 ? 2.28 -43.121 -3.83 1 97.89 58 ARG A N 1
ATOM 424 C CA . ARG A 1 58 ? 0.899 -43.533 -4.058 1 97.89 58 ARG A CA 1
ATOM 425 C C . ARG A 1 58 ? 0.786 -44.404 -5.305 1 97.89 58 ARG A C 1
ATOM 427 O O . ARG A 1 58 ? -0.083 -45.275 -5.384 1 97.89 58 ARG A O 1
ATOM 434 N N . ALA A 1 59 ? 1.638 -44.151 -6.275 1 98.04 59 ALA A N 1
ATOM 435 C CA . ALA A 1 59 ? 1.614 -44.901 -7.528 1 98.04 59 ALA A CA 1
ATOM 436 C C . ALA A 1 59 ? 2.462 -46.166 -7.426 1 98.04 59 ALA A C 1
ATOM 438 O O . ALA A 1 59 ? 2.553 -46.939 -8.382 1 98.04 59 ALA A O 1
ATOM 439 N N . GLY A 1 60 ? 3.12 -46.379 -6.273 1 97.73 60 GLY A N 1
ATOM 440 C CA . GLY A 1 60 ? 3.929 -47.569 -6.061 1 97.73 60 GLY A CA 1
ATOM 441 C C . GLY A 1 60 ? 5.217 -47.565 -6.861 1 97.73 60 GLY A C 1
ATOM 442 O O . GLY A 1 60 ? 5.688 -48.619 -7.294 1 97.73 60 GLY A O 1
ATOM 443 N N . ARG A 1 61 ? 5.718 -46.457 -7.115 1 98.44 61 ARG A N 1
ATOM 444 C CA . ARG A 1 61 ? 6.931 -46.352 -7.92 1 98.44 61 ARG A CA 1
ATOM 445 C C . ARG A 1 61 ? 8.177 -46.535 -7.06 1 98.44 61 ARG A C 1
ATOM 447 O O . ARG A 1 61 ? 8.119 -46.391 -5.837 1 98.44 61 ARG A O 1
ATOM 454 N N . ASP A 1 62 ? 9.23 -46.897 -7.7 1 98.31 62 ASP A N 1
ATOM 455 C CA . ASP A 1 62 ? 10.537 -47.021 -7.061 1 98.31 62 ASP A CA 1
ATOM 456 C C . ASP A 1 62 ? 11.271 -45.683 -7.048 1 98.31 62 ASP A C 1
ATOM 458 O O . ASP A 1 62 ? 11.787 -45.242 -8.078 1 98.31 62 ASP A O 1
ATOM 462 N N . TYR A 1 63 ? 11.353 -45.076 -5.84 1 98.59 63 TYR A N 1
ATOM 463 C CA . TYR A 1 63 ? 11.935 -43.741 -5.767 1 98.59 63 TYR A CA 1
ATOM 464 C C . TYR A 1 63 ? 12.747 -43.568 -4.489 1 98.59 63 TYR A C 1
ATOM 466 O O . TYR A 1 63 ? 12.67 -44.399 -3.581 1 98.59 63 TYR A O 1
ATOM 474 N N . MET A 1 64 ? 13.552 -42.493 -4.484 1 98.19 64 MET A N 1
ATOM 475 C CA . MET A 1 64 ? 14.286 -42.053 -3.301 1 98.19 64 MET A CA 1
ATOM 476 C C . MET A 1 64 ? 14.433 -40.535 -3.285 1 98.19 64 MET A C 1
ATOM 478 O O . MET A 1 64 ? 14.703 -39.922 -4.319 1 98.19 64 MET A O 1
ATOM 482 N N . VAL A 1 65 ? 14.165 -39.956 -2.111 1 98.76 65 VAL A N 1
ATOM 483 C CA . VAL A 1 65 ? 14.364 -38.522 -1.929 1 98.76 65 VAL A CA 1
ATOM 484 C C . VAL A 1 65 ? 15.659 -38.274 -1.159 1 98.76 65 VAL A C 1
ATOM 486 O O . VAL A 1 65 ? 15.913 -38.914 -0.136 1 98.76 65 VAL A O 1
ATOM 489 N N . PHE A 1 66 ? 16.454 -37.376 -1.655 1 98.37 66 PHE A N 1
ATOM 490 C CA . PHE A 1 66 ? 17.701 -37.03 -0.984 1 98.37 66 PHE A CA 1
ATOM 491 C C . PHE A 1 66 ? 17.603 -35.656 -0.332 1 98.37 66 PHE A C 1
ATOM 493 O O . PHE A 1 66 ? 17.184 -34.688 -0.971 1 98.37 66 PHE A O 1
ATOM 500 N N . GLU A 1 67 ? 17.899 -35.553 0.904 1 98.14 67 GLU A N 1
ATOM 501 C CA . GLU A 1 67 ? 17.875 -34.299 1.651 1 98.14 67 GLU A CA 1
ATOM 502 C C . GLU A 1 67 ? 19.172 -34.095 2.429 1 98.14 67 GLU A C 1
ATOM 504 O O . GLU A 1 67 ? 19.608 -34.984 3.163 1 98.14 67 GLU A O 1
ATOM 509 N N . ARG A 1 68 ? 19.778 -32.975 2.23 1 96.93 68 ARG A N 1
ATOM 510 C CA . ARG A 1 68 ? 21.072 -32.696 2.846 1 96.93 68 ARG A CA 1
ATOM 511 C C . ARG A 1 68 ? 20.932 -32.515 4.354 1 96.93 68 ARG A C 1
ATOM 513 O O . ARG A 1 68 ? 21.847 -32.846 5.111 1 96.93 68 ARG A O 1
ATOM 520 N N . ALA A 1 69 ? 19.824 -32.051 4.819 1 97.08 69 ALA A N 1
ATOM 521 C CA . ALA A 1 69 ? 19.606 -31.725 6.226 1 97.08 69 ALA A CA 1
ATOM 522 C C . ALA A 1 69 ? 18.946 -32.887 6.962 1 97.08 69 ALA A C 1
ATOM 524 O O . ALA A 1 69 ? 18.481 -33.843 6.336 1 97.08 69 ALA A O 1
ATOM 525 N N . PRO A 1 70 ? 18.905 -32.805 8.303 1 97.16 70 PRO A N 1
ATOM 526 C CA . PRO A 1 70 ? 18.305 -33.888 9.085 1 97.16 70 PRO A CA 1
ATOM 527 C C . PRO A 1 70 ? 16.78 -33.824 9.109 1 97.16 70 PRO A C 1
ATOM 529 O O . PRO A 1 70 ? 16.124 -34.779 9.534 1 97.16 70 PRO A O 1
ATOM 532 N N . VAL A 1 71 ? 16.243 -32.737 8.648 1 97.18 71 VAL A N 1
ATOM 533 C CA . VAL A 1 71 ? 14.794 -32.565 8.638 1 97.18 71 VAL A CA 1
ATOM 534 C C . VAL A 1 71 ? 14.346 -32.033 7.279 1 97.18 71 VAL A C 1
ATOM 536 O O . VAL A 1 71 ? 15.118 -31.375 6.577 1 97.18 71 VAL A O 1
ATOM 539 N N . PRO A 1 72 ? 13.105 -32.384 6.873 1 97.76 72 PRO A N 1
ATOM 540 C CA . PRO A 1 72 ? 12.611 -31.788 5.63 1 97.76 72 PRO A CA 1
ATOM 541 C C . PRO A 1 72 ? 12.335 -30.292 5.761 1 97.76 72 PRO A C 1
ATOM 543 O O . PRO A 1 72 ? 12.138 -29.792 6.872 1 97.76 72 PRO A O 1
ATOM 546 N N . GLY A 1 73 ? 12.322 -29.602 4.645 1 96.32 73 GLY A N 1
ATOM 547 C CA . GLY A 1 73 ? 12.04 -28.175 4.655 1 96.32 73 GLY A CA 1
ATOM 548 C C . GLY A 1 73 ? 13.062 -27.37 5.436 1 96.32 73 GLY A C 1
ATOM 549 O O . GLY A 1 73 ? 12.703 -26.441 6.163 1 96.32 73 GLY A O 1
ATOM 550 N N . SER A 1 74 ? 14.301 -27.756 5.337 1 94.74 74 SER A N 1
ATOM 551 C CA . SER A 1 74 ? 15.37 -27.148 6.123 1 94.74 74 SER A CA 1
ATOM 552 C C . SER A 1 74 ? 15.486 -25.655 5.837 1 94.74 74 SER A C 1
ATOM 554 O O . SER A 1 74 ? 15.952 -24.889 6.683 1 94.74 74 SER A O 1
ATOM 556 N N . PHE A 1 75 ? 15.106 -25.251 4.626 1 95.23 75 PHE A N 1
ATOM 557 C CA . PHE A 1 75 ? 15.081 -23.834 4.283 1 95.23 75 PHE A CA 1
ATOM 558 C C . PHE A 1 75 ? 14.321 -23.035 5.334 1 95.23 75 PHE A C 1
ATOM 560 O O . PHE A 1 75 ? 14.765 -21.961 5.746 1 95.23 75 PHE A O 1
ATOM 567 N N . PHE A 1 76 ? 13.216 -23.537 5.892 1 97.06 76 PHE A N 1
ATOM 568 C CA . PHE A 1 76 ? 12.291 -22.833 6.772 1 97.06 76 PHE A CA 1
ATOM 569 C C . PHE A 1 76 ? 12.796 -22.846 8.21 1 97.06 76 PHE A C 1
ATOM 571 O O . PHE A 1 76 ? 12.219 -22.193 9.082 1 97.06 76 PHE A O 1
ATOM 578 N N . THR A 1 77 ? 13.862 -23.582 8.462 1 96.57 77 THR A N 1
ATOM 579 C CA . THR A 1 77 ? 14.467 -23.54 9.789 1 96.57 77 THR A CA 1
ATOM 580 C C . THR A 1 77 ? 15.19 -22.215 10.012 1 96.57 77 THR A C 1
ATOM 582 O O . THR A 1 77 ? 15.33 -21.762 11.15 1 96.57 77 THR A O 1
ATOM 585 N N . ARG A 1 78 ? 15.489 -21.647 8.867 1 94.86 78 ARG A N 1
ATOM 586 C CA . ARG A 1 78 ? 16.281 -20.425 8.967 1 94.86 78 ARG A CA 1
ATOM 587 C C . ARG A 1 78 ? 15.544 -19.243 8.346 1 94.86 78 ARG A C 1
ATOM 589 O O . ARG A 1 78 ? 15.683 -18.107 8.805 1 94.86 78 ARG A O 1
ATOM 596 N N . TYR A 1 79 ? 14.796 -19.551 7.324 1 95.26 79 TYR A N 1
ATOM 597 C CA . TYR A 1 79 ? 14.156 -18.478 6.571 1 95.26 79 TYR A CA 1
ATOM 598 C C . TYR A 1 79 ? 12.638 -18.578 6.661 1 95.26 79 TYR A C 1
ATOM 600 O O . TYR A 1 79 ? 12.091 -19.67 6.834 1 95.26 79 TYR A O 1
ATOM 608 N N . PRO A 1 80 ? 11.919 -17.515 6.465 1 95.18 80 PRO A N 1
ATOM 609 C CA . PRO A 1 80 ? 12.46 -16.154 6.459 1 95.18 80 PRO A CA 1
ATOM 610 C C . PRO A 1 80 ? 13.15 -15.789 7.772 1 95.18 80 PRO A C 1
ATOM 612 O O . PRO A 1 80 ? 12.823 -16.348 8.822 1 95.18 80 PRO A O 1
ATOM 615 N N . ARG A 1 81 ? 14.061 -14.872 7.691 1 95.89 81 ARG A N 1
ATOM 616 C CA . ARG A 1 81 ? 14.908 -14.57 8.84 1 95.89 81 ARG A CA 1
ATOM 617 C C . ARG A 1 81 ? 14.082 -14.027 10.001 1 95.89 81 ARG A C 1
ATOM 619 O O . ARG A 1 81 ? 14.406 -14.268 11.166 1 95.89 81 ARG A O 1
ATOM 626 N N . HIS A 1 82 ? 13.021 -13.399 9.665 1 95.3 82 HIS A N 1
ATOM 627 C CA . HIS A 1 82 ? 12.195 -12.818 10.717 1 95.3 82 HIS A CA 1
ATOM 628 C C . HIS A 1 82 ? 10.991 -13.701 11.025 1 95.3 82 HIS A C 1
ATOM 630 O O . HIS A 1 82 ? 10.017 -13.243 11.626 1 95.3 82 HIS A O 1
ATOM 636 N N . ARG A 1 83 ? 10.943 -14.856 10.467 1 96.61 83 ARG A N 1
ATOM 637 C CA . ARG A 1 83 ? 10.242 -16.064 10.892 1 96.61 83 ARG A CA 1
ATOM 638 C C . ARG A 1 83 ? 8.771 -16.012 10.493 1 96.61 83 ARG A C 1
ATOM 640 O O . ARG A 1 83 ? 8.035 -16.98 10.692 1 96.61 83 ARG A O 1
ATOM 647 N N . LYS A 1 84 ? 8.299 -14.968 9.931 1 95.8 84 LYS A N 1
ATOM 648 C CA . LYS A 1 84 ? 6.907 -14.851 9.505 1 95.8 84 LYS A CA 1
ATOM 649 C C . LYS A 1 84 ? 6.755 -15.189 8.025 1 95.8 84 LYS A C 1
ATOM 651 O O . LYS A 1 84 ? 7.439 -14.612 7.177 1 95.8 84 LYS A O 1
ATOM 656 N N . LEU A 1 85 ? 5.88 -16.101 7.719 1 96.7 85 LEU A N 1
ATOM 657 C CA . LEU A 1 85 ? 5.587 -16.44 6.33 1 96.7 85 LEU A CA 1
ATOM 658 C C . LEU A 1 85 ? 4.668 -15.399 5.7 1 96.7 85 LEU A C 1
ATOM 660 O O . LEU A 1 85 ? 3.833 -14.805 6.385 1 96.7 85 LEU A O 1
ATOM 664 N N . ILE A 1 86 ? 4.797 -15.212 4.394 1 94.2 86 ILE A N 1
ATOM 665 C CA . ILE A 1 86 ? 3.924 -14.286 3.679 1 94.2 86 ILE A CA 1
ATOM 666 C C . ILE A 1 86 ? 2.796 -15.06 3.001 1 94.2 86 ILE A C 1
ATOM 668 O O . ILE A 1 86 ? 1.916 -14.465 2.375 1 94.2 86 ILE A O 1
ATOM 672 N N . SER A 1 87 ? 2.825 -16.378 3.057 1 95.3 87 SER A N 1
ATOM 673 C CA . SER A 1 87 ? 1.736 -17.228 2.587 1 95.3 87 SER A CA 1
ATOM 674 C C . SER A 1 87 ? 0.584 -17.255 3.586 1 95.3 87 SER A C 1
ATOM 676 O O . SER A 1 87 ? 0.807 -17.357 4.795 1 95.3 87 SER A O 1
ATOM 678 N N . ILE A 1 88 ? -0.599 -17.209 3.077 1 95.1 88 ILE A N 1
ATOM 679 C CA . ILE A 1 88 ? -1.742 -17.03 3.965 1 95.1 88 ILE A CA 1
ATOM 680 C C . ILE A 1 88 ? -2.282 -18.393 4.393 1 95.1 88 ILE A C 1
ATOM 682 O O . ILE A 1 88 ? -2.172 -19.372 3.651 1 95.1 88 ILE A O 1
ATOM 686 N N . ASN A 1 89 ? -2.782 -18.438 5.537 1 95.3 89 ASN A N 1
ATOM 687 C CA . ASN A 1 89 ? -3.526 -19.552 6.115 1 95.3 89 ASN A CA 1
ATOM 688 C C . ASN A 1 89 ? -4.955 -19.147 6.468 1 95.3 89 ASN A C 1
ATOM 690 O O . ASN A 1 89 ? -5.258 -18.873 7.631 1 95.3 89 ASN A O 1
ATOM 694 N N . LYS A 1 90 ? -5.806 -19.154 5.45 1 95.45 90 LYS A N 1
ATOM 695 C CA . LYS A 1 90 ? -7.209 -18.816 5.674 1 95.45 90 LYS A CA 1
ATOM 696 C C . LYS A 1 90 ? -8.004 -20.038 6.123 1 95.45 90 LYS A C 1
ATOM 698 O O . LYS A 1 90 ? -8.286 -20.931 5.321 1 95.45 90 LYS A O 1
ATOM 703 N N . ARG A 1 91 ? -8.497 -20.005 7.258 1 94.41 91 ARG A N 1
ATOM 704 C CA . ARG A 1 91 ? -9.117 -21.182 7.858 1 94.41 91 ARG A CA 1
ATOM 705 C C . ARG A 1 91 ? -10.612 -21.224 7.563 1 94.41 91 ARG A C 1
ATOM 707 O O . ARG A 1 91 ? -11.226 -22.292 7.587 1 94.41 91 ARG A O 1
ATOM 714 N N . TYR A 1 92 ? -11.207 -20.064 7.26 1 94.19 92 TYR A N 1
ATOM 715 C CA . TYR A 1 92 ? -12.647 -19.983 7.039 1 94.19 92 TYR A CA 1
ATOM 716 C C . TYR A 1 92 ? -12.955 -19.459 5.641 1 94.19 92 TYR A C 1
ATOM 718 O O . TYR A 1 92 ? -12.562 -18.344 5.289 1 94.19 92 TYR A O 1
ATOM 726 N N . THR A 1 93 ? -13.656 -20.285 4.83 1 93.33 93 THR A N 1
ATOM 727 C CA . THR A 1 93 ? -13.995 -19.887 3.468 1 93.33 93 THR A CA 1
ATOM 728 C C . THR A 1 93 ? -15.499 -19.991 3.232 1 93.33 93 THR A C 1
ATOM 730 O O . THR A 1 93 ? -15.984 -19.683 2.141 1 93.33 93 THR A O 1
ATOM 733 N N . GLY A 1 94 ? -16.182 -20.466 4.239 1 90.37 94 GLY A N 1
ATOM 734 C CA . GLY A 1 94 ? -17.623 -20.619 4.113 1 90.37 94 GLY A CA 1
ATOM 735 C C . GLY A 1 94 ? -18.025 -21.805 3.257 1 90.37 94 GLY A C 1
ATOM 736 O O . GLY A 1 94 ? -19.214 -22.072 3.076 1 90.37 94 GLY A O 1
ATOM 737 N N . LYS A 1 95 ? -17.075 -22.484 2.736 1 91.68 95 LYS A N 1
ATOM 738 C CA . LYS A 1 95 ? -17.346 -23.634 1.878 1 91.68 95 LYS A CA 1
ATOM 739 C C . LYS A 1 95 ? -16.782 -24.917 2.483 1 91.68 95 LYS A C 1
ATOM 741 O O . LYS A 1 95 ? -15.807 -24.877 3.237 1 91.68 95 LYS A O 1
ATOM 746 N N . THR A 1 96 ? -17.42 -26.052 2.137 1 90.7 96 THR A N 1
ATOM 747 C CA . THR A 1 96 ? -16.96 -27.354 2.608 1 90.7 96 THR A CA 1
ATOM 748 C C . THR A 1 96 ? -16.129 -28.054 1.536 1 90.7 96 THR A C 1
ATOM 750 O O . THR A 1 96 ? -15.435 -29.031 1.822 1 90.7 96 THR A O 1
ATOM 753 N N . ASN A 1 97 ? -16.257 -27.501 0.326 1 93.92 97 ASN A N 1
ATOM 754 C CA . ASN A 1 97 ? -15.513 -28.11 -0.771 1 93.92 97 ASN A CA 1
ATOM 755 C C . ASN A 1 97 ? -14.006 -28.014 -0.548 1 93.92 97 ASN A C 1
ATOM 757 O O . ASN A 1 97 ? -13.458 -26.915 -0.446 1 93.92 97 ASN A O 1
ATOM 761 N N . ALA A 1 98 ? -13.339 -29.12 -0.538 1 93.85 98 ALA A N 1
ATOM 762 C CA . ALA A 1 98 ? -11.92 -29.199 -0.201 1 93.85 98 ALA A CA 1
ATOM 763 C C . ALA A 1 98 ? -11.068 -28.487 -1.248 1 93.85 98 ALA A C 1
ATOM 765 O O . ALA A 1 98 ? -10.085 -27.823 -0.91 1 93.85 98 ALA A O 1
ATOM 766 N N . GLU A 1 99 ? -11.386 -28.674 -2.457 1 95.06 99 GLU A N 1
ATOM 767 C CA . GLU A 1 99 ? -10.59 -28.05 -3.509 1 95.06 99 GLU A CA 1
ATOM 768 C C . GLU A 1 99 ? -10.733 -26.531 -3.483 1 95.06 99 GLU A C 1
ATOM 770 O O . GLU A 1 99 ? -9.756 -25.806 -3.681 1 95.06 99 GLU A O 1
ATOM 775 N N . PHE A 1 100 ? -11.958 -26.065 -3.229 1 95.7 100 PHE A N 1
ATOM 776 C CA . PHE A 1 100 ? -12.164 -24.628 -3.094 1 95.7 100 PHE A CA 1
ATOM 777 C C . PHE A 1 100 ? -11.347 -24.071 -1.934 1 95.7 100 PHE A C 1
ATOM 779 O O . PHE A 1 100 ? -10.753 -22.997 -2.047 1 95.7 100 PHE A O 1
ATOM 786 N N . ASN A 1 101 ? -11.347 -24.795 -0.857 1 96.13 101 ASN A N 1
ATOM 787 C CA . ASN A 1 101 ? -10.621 -24.356 0.33 1 96.13 101 ASN A CA 1
ATOM 788 C C . ASN A 1 101 ? -9.121 -24.261 0.067 1 96.13 101 ASN A C 1
ATOM 790 O O . ASN A 1 101 ? -8.439 -23.41 0.64 1 96.13 101 ASN A O 1
ATOM 794 N N . LEU A 1 102 ? -8.637 -25.063 -0.827 1 96.73 102 LEU A N 1
ATOM 795 C CA . LEU A 1 102 ? -7.216 -25.056 -1.158 1 96.73 102 LEU A CA 1
ATOM 796 C C . LEU A 1 102 ? -6.848 -23.805 -1.948 1 96.73 102 LEU A C 1
ATOM 798 O O . LEU A 1 102 ? -5.671 -23.451 -2.044 1 96.73 102 LEU A O 1
ATOM 802 N N . ARG A 1 103 ? -7.865 -23.054 -2.528 1 95.13 103 ARG A N 1
ATOM 803 C CA . ARG A 1 103 ? -7.607 -21.759 -3.151 1 95.13 103 ARG A CA 1
ATOM 804 C C . ARG A 1 103 ? -7.02 -20.775 -2.146 1 95.13 103 ARG A C 1
ATOM 806 O O . ARG A 1 103 ? -6.284 -19.86 -2.522 1 95.13 103 ARG A O 1
ATOM 813 N N . HIS A 1 104 ? -7.377 -21.072 -0.875 1 94.81 104 HIS A N 1
ATOM 814 C CA . HIS A 1 104 ? -7.083 -20.082 0.155 1 94.81 104 HIS A CA 1
ATOM 815 C C . HIS A 1 104 ? -6.132 -20.646 1.205 1 94.81 104 HIS A C 1
ATOM 817 O O . HIS A 1 104 ? -5.846 -19.988 2.208 1 94.81 104 HIS A O 1
ATOM 823 N N . ASP A 1 105 ? -5.742 -21.845 1.041 1 95.89 105 ASP A N 1
ATOM 824 C CA . ASP A 1 105 ? -4.658 -22.49 1.775 1 95.89 105 ASP A CA 1
ATOM 825 C C . ASP A 1 105 ? -3.373 -22.512 0.95 1 95.89 105 ASP A C 1
ATOM 827 O O . ASP A 1 105 ? -3.192 -23.385 0.098 1 95.89 105 ASP A O 1
ATOM 831 N N . TRP A 1 106 ? -2.522 -21.608 1.333 1 97.52 106 TRP A N 1
ATOM 832 C CA . TRP A 1 106 ? -1.358 -21.425 0.471 1 97.52 106 TRP A CA 1
ATOM 833 C C . TRP A 1 106 ? -0.176 -22.249 0.971 1 97.52 106 TRP A C 1
ATOM 835 O O . TRP A 1 106 ? 0.941 -22.113 0.465 1 97.52 106 TRP A O 1
ATOM 845 N N . ASN A 1 107 ? -0.405 -23.124 1.943 1 98.12 107 ASN A N 1
ATOM 846 C CA . ASN A 1 107 ? 0.713 -23.792 2.601 1 98.12 107 ASN A CA 1
ATOM 847 C C . ASN A 1 107 ? 0.62 -25.309 2.463 1 98.12 107 ASN A C 1
ATOM 849 O O . ASN A 1 107 ? 1.642 -25.996 2.415 1 98.12 107 ASN A O 1
ATOM 853 N N . SER A 1 108 ? -0.511 -25.824 2.313 1 98.44 108 SER A N 1
ATOM 854 C CA . SER A 1 108 ? -0.698 -27.271 2.343 1 98.44 108 SER A CA 1
ATOM 855 C C . SER A 1 108 ? -0.26 -27.912 1.03 1 98.44 108 SER A C 1
ATOM 857 O O . SER A 1 108 ? -0.458 -27.34 -0.043 1 98.44 108 SER A O 1
ATOM 859 N N . LEU A 1 109 ? 0.28 -29.058 1.139 1 98.72 109 LEU A N 1
ATOM 860 C CA . LEU A 1 109 ? 0.51 -29.945 0.003 1 98.72 109 LEU A CA 1
ATOM 861 C C . LEU A 1 109 ? -0.704 -30.833 -0.247 1 98.72 109 LEU A C 1
ATOM 863 O O . LEU A 1 109 ? -1.61 -30.904 0.588 1 98.72 109 LEU A O 1
ATOM 867 N N . LEU A 1 110 ? -0.729 -31.417 -1.41 1 98.5 110 LEU A N 1
ATOM 868 C CA . LEU A 1 110 ? -1.826 -32.308 -1.769 1 98.5 110 LEU A CA 1
ATOM 869 C C . LEU A 1 110 ? -1.607 -33.702 -1.19 1 98.5 110 LEU A C 1
ATOM 871 O O . LEU A 1 110 ? -0.516 -34.264 -1.312 1 98.5 110 LEU A O 1
ATOM 875 N N . SER A 1 111 ? -2.553 -34.261 -0.513 1 98.16 111 SER A N 1
ATOM 876 C CA . SER A 1 111 ? -2.511 -35.625 0.002 1 98.16 111 SER A CA 1
ATOM 877 C C . SER A 1 111 ? -3.915 -36.17 0.239 1 98.16 111 SER A C 1
ATOM 879 O O . SER A 1 111 ? -4.898 -35.433 0.14 1 98.16 111 SER A O 1
ATOM 881 N N . HIS A 1 112 ? -4.025 -37.433 0.433 1 96.81 112 HIS A N 1
ATOM 882 C CA . HIS A 1 112 ? -5.311 -38.069 0.695 1 96.81 112 HIS A CA 1
ATOM 883 C C . HIS A 1 112 ? -5.718 -37.908 2.156 1 96.81 112 HIS A C 1
ATOM 885 O O . HIS A 1 112 ? -6.864 -38.18 2.519 1 96.81 112 HIS A O 1
ATOM 891 N N . ASP A 1 113 ? -4.781 -37.464 3.036 1 96.68 113 ASP A N 1
ATOM 892 C CA . ASP A 1 113 ? -4.999 -37.399 4.478 1 96.68 113 ASP A CA 1
ATOM 893 C C . ASP A 1 113 ? -5.467 -36.007 4.9 1 96.68 113 ASP A C 1
ATOM 895 O O . ASP A 1 113 ? -4.674 -35.064 4.933 1 96.68 113 ASP A O 1
ATOM 899 N N . PRO A 1 114 ? -6.644 -35.824 5.239 1 93.96 114 PRO A N 1
ATOM 900 C CA . PRO A 1 114 ? -7.17 -34.502 5.589 1 93.96 114 PRO A CA 1
ATOM 901 C C . PRO A 1 114 ? -6.532 -33.929 6.852 1 93.96 114 PRO A C 1
ATOM 903 O O . PRO A 1 114 ? -6.65 -32.73 7.118 1 93.96 114 PRO A O 1
ATOM 906 N N . ARG A 1 115 ? -5.845 -34.778 7.692 1 94.98 115 ARG A N 1
ATOM 907 C CA . ARG A 1 115 ? -5.154 -34.3 8.885 1 94.98 115 ARG A CA 1
ATOM 908 C C . ARG A 1 115 ? -3.926 -33.477 8.513 1 94.98 115 ARG A C 1
ATOM 910 O O . ARG A 1 115 ? -3.381 -32.752 9.349 1 94.98 115 ARG A O 1
ATOM 917 N N . LEU A 1 116 ? -3.548 -33.537 7.216 1 98.25 116 LEU A N 1
ATOM 918 C CA . LEU A 1 116 ? -2.331 -32.867 6.772 1 98.25 116 LEU A CA 1
ATOM 919 C C . LEU A 1 116 ? -2.662 -31.588 6.009 1 98.25 116 LEU A C 1
ATOM 921 O O . LEU A 1 116 ? -2.165 -31.375 4.902 1 98.25 116 LEU A O 1
ATOM 925 N N . LEU A 1 117 ? -3.528 -30.839 6.576 1 97.64 117 LEU A N 1
ATOM 926 C CA . LEU A 1 117 ? -3.82 -29.479 6.137 1 97.64 117 LEU A CA 1
ATOM 927 C C . LEU A 1 117 ? -3.204 -28.457 7.086 1 97.64 117 LEU A C 1
ATOM 929 O O . LEU A 1 117 ? -3.199 -28.658 8.303 1 97.64 117 LEU A O 1
ATOM 933 N N . PHE A 1 118 ? -2.711 -27.469 6.565 1 97.81 118 PHE A N 1
ATOM 934 C CA . PHE A 1 118 ? -1.906 -26.525 7.331 1 97.81 118 PHE A CA 1
ATOM 935 C C . PHE A 1 118 ? -2.748 -25.834 8.396 1 97.81 118 PHE A C 1
ATOM 937 O O . PHE A 1 118 ? -2.225 -25.4 9.425 1 97.81 118 PHE A O 1
ATOM 944 N N . ARG A 1 119 ? -4.084 -25.638 8.176 1 95.69 119 ARG A N 1
ATOM 945 C CA . ARG A 1 119 ? -4.975 -24.99 9.132 1 95.69 119 ARG A CA 1
ATOM 946 C C . ARG A 1 119 ? -4.899 -25.666 10.497 1 95.69 119 ARG A C 1
ATOM 948 O O . ARG A 1 119 ? -5.259 -25.068 11.513 1 95.69 119 ARG A O 1
ATOM 955 N N . HIS A 1 120 ? -4.43 -26.906 10.617 1 97.36 120 HIS A N 1
ATOM 956 C CA . HIS A 1 120 ? -4.318 -27.649 11.868 1 97.36 120 HIS A CA 1
ATOM 957 C C . HIS A 1 120 ? -2.993 -27.358 12.564 1 97.36 120 HIS A C 1
ATOM 959 O O . HIS A 1 120 ? -2.784 -27.77 13.707 1 97.36 120 HIS A O 1
ATOM 965 N N . TYR A 1 121 ? -2.137 -26.664 11.943 1 97.99 121 TYR A N 1
ATOM 966 C CA . TYR A 1 121 ? -0.797 -26.443 12.476 1 97.99 121 TYR A CA 1
ATOM 967 C C . TYR A 1 121 ? -0.647 -25.021 13.002 1 97.99 121 TYR A C 1
ATOM 969 O O . TYR A 1 121 ? 0.264 -24.735 13.783 1 97.99 121 TYR A O 1
ATOM 977 N N . SER A 1 122 ? -1.524 -24.133 12.501 1 97 122 SER A N 1
ATOM 978 C CA . SER A 1 122 ? -1.458 -22.749 12.958 1 97 122 SER A CA 1
ATOM 979 C C . SER A 1 122 ? -2.82 -22.071 12.866 1 97 122 SER A C 1
ATOM 981 O O . SER A 1 122 ? -3.574 -22.307 11.919 1 97 122 SER A O 1
ATOM 983 N N . ASP A 1 123 ? -3.053 -21.173 13.778 1 94.82 123 ASP A N 1
ATOM 984 C CA . ASP A 1 123 ? -4.258 -20.35 13.726 1 94.82 123 ASP A CA 1
ATOM 985 C C . ASP A 1 123 ? -3.958 -18.973 13.138 1 94.82 123 ASP A C 1
ATOM 987 O O . ASP A 1 123 ? -4.873 -18.186 12.887 1 94.82 123 ASP A O 1
ATOM 991 N N . ALA A 1 124 ? -2.687 -18.732 12.948 1 95.21 124 ALA A N 1
ATOM 992 C CA . ALA A 1 124 ? -2.294 -17.417 12.45 1 95.21 124 ALA A CA 1
ATOM 993 C C . ALA A 1 124 ? -2.559 -17.296 10.952 1 95.21 124 ALA A C 1
ATOM 995 O O . ALA A 1 124 ? -2.349 -18.25 10.199 1 95.21 124 ALA A O 1
ATOM 996 N N . TYR A 1 125 ? -3.037 -16.137 10.542 1 95.52 125 TYR A N 1
ATOM 997 C CA . TYR A 1 125 ? -3.249 -15.889 9.12 1 95.52 125 TYR A CA 1
ATOM 998 C C . TYR A 1 125 ? -1.928 -15.902 8.361 1 95.52 125 TYR A C 1
ATOM 1000 O O . TYR A 1 125 ? -1.85 -16.423 7.246 1 95.52 125 TYR A O 1
ATOM 1008 N N . TYR A 1 126 ? -0.93 -15.284 8.915 1 96.11 126 TYR A N 1
ATOM 1009 C CA . TYR A 1 126 ? 0.46 -15.387 8.485 1 96.11 126 TYR A CA 1
ATOM 1010 C C . TYR A 1 126 ? 1.279 -16.203 9.477 1 96.11 126 TYR A C 1
ATOM 1012 O O . TYR A 1 126 ? 1.762 -15.671 10.479 1 96.11 126 TYR A O 1
ATOM 1020 N N . PRO A 1 127 ? 1.569 -17.397 9.138 1 97.54 127 PRO A N 1
ATOM 1021 C CA . PRO A 1 127 ? 2.11 -18.329 10.13 1 97.54 127 PRO A CA 1
ATOM 1022 C C . PRO A 1 127 ? 3.601 -18.121 10.384 1 97.54 127 PRO A C 1
ATOM 1024 O O . PRO A 1 127 ? 4.279 -17.456 9.596 1 97.54 127 PRO A O 1
ATOM 1027 N N . ASP A 1 128 ? 3.968 -18.656 11.496 1 97.84 128 ASP A N 1
ATOM 1028 C CA . ASP A 1 128 ? 5.396 -18.737 11.788 1 97.84 128 ASP A CA 1
ATOM 1029 C C . ASP A 1 128 ? 6.07 -19.815 10.943 1 97.84 128 ASP A C 1
ATOM 1031 O O . ASP A 1 128 ? 5.49 -20.877 10.705 1 97.84 128 ASP A O 1
ATOM 1035 N N . ALA A 1 129 ? 7.304 -19.585 10.571 1 97.78 129 ALA A N 1
ATOM 1036 C CA . ALA A 1 129 ? 8.041 -20.514 9.718 1 97.78 129 ALA A CA 1
ATOM 1037 C C . ALA A 1 129 ? 8.203 -21.871 10.398 1 97.78 129 ALA A C 1
ATOM 1039 O O . ALA A 1 129 ? 8.288 -22.902 9.727 1 97.78 129 ALA A O 1
ATOM 1040 N N . SER A 1 130 ? 8.245 -21.901 11.726 1 98.07 130 SER A N 1
ATOM 1041 C CA . SER A 1 130 ? 8.397 -23.159 12.45 1 98.07 130 SER A CA 1
ATOM 1042 C C . SER A 1 130 ? 7.201 -24.077 12.22 1 98.07 130 SER A C 1
ATOM 1044 O O . SER A 1 130 ? 7.334 -25.302 12.264 1 98.07 130 SER A O 1
ATOM 1046 N N . ASP A 1 131 ? 6.035 -23.526 11.982 1 98.43 131 ASP A N 1
ATOM 1047 C CA . ASP A 1 131 ? 4.851 -24.324 11.681 1 98.43 131 ASP A CA 1
ATOM 1048 C C . ASP A 1 131 ? 5.022 -25.086 10.369 1 98.43 131 ASP A C 1
ATOM 1050 O O . ASP A 1 131 ? 4.532 -26.209 10.229 1 98.43 131 ASP A O 1
ATOM 1054 N N . MET A 1 132 ? 5.683 -24.471 9.431 1 98.45 132 MET A N 1
ATOM 1055 C CA . MET A 1 132 ? 5.928 -25.13 8.151 1 98.45 132 MET A CA 1
ATOM 1056 C C . MET A 1 132 ? 6.872 -26.315 8.32 1 98.45 132 MET A C 1
ATOM 1058 O O . MET A 1 132 ? 6.668 -27.368 7.714 1 98.45 132 MET A O 1
ATOM 1062 N N . VAL A 1 133 ? 7.904 -26.139 9.162 1 98.28 133 VAL A N 1
ATOM 1063 C CA . VAL A 1 133 ? 8.843 -27.226 9.415 1 98.28 133 VAL A CA 1
ATOM 1064 C C . VAL A 1 133 ? 8.108 -28.41 10.041 1 98.28 133 VAL A C 1
ATOM 1066 O O . VAL A 1 133 ? 8.289 -29.554 9.618 1 98.28 133 VAL A O 1
ATOM 1069 N N . ARG A 1 134 ? 7.296 -28.131 11.019 1 98.35 134 ARG A N 1
ATOM 1070 C CA . ARG A 1 134 ? 6.507 -29.172 11.668 1 98.35 134 ARG A CA 1
ATOM 1071 C C . ARG A 1 134 ? 5.571 -29.851 10.673 1 98.35 134 ARG A C 1
ATOM 1073 O O . ARG A 1 134 ? 5.474 -31.08 10.644 1 98.35 134 ARG A O 1
ATOM 1080 N N . TYR A 1 135 ? 4.92 -29.077 9.876 1 98.65 135 TYR A N 1
ATOM 1081 C CA . TYR A 1 135 ? 3.979 -29.583 8.883 1 98.65 135 TYR A CA 1
ATOM 1082 C C . TYR A 1 135 ? 4.67 -30.532 7.911 1 98.65 135 TYR A C 1
ATOM 1084 O O . TYR A 1 135 ? 4.188 -31.641 7.669 1 98.65 135 TYR A O 1
ATOM 1092 N N . LEU A 1 136 ? 5.785 -30.122 7.356 1 98.78 136 LEU A N 1
ATOM 1093 C CA . LEU A 1 136 ? 6.489 -30.92 6.357 1 98.78 136 LEU A CA 1
ATOM 1094 C C . LEU A 1 136 ? 7.052 -32.194 6.978 1 98.78 136 LEU A C 1
ATOM 1096 O O . LEU A 1 136 ? 7.099 -33.239 6.325 1 98.78 136 LEU A O 1
ATOM 1100 N N . SER A 1 137 ? 7.498 -32.07 8.201 1 98.68 137 SER A N 1
ATOM 1101 C CA . SER A 1 137 ? 7.95 -33.264 8.908 1 98.68 137 SER A CA 1
ATOM 1102 C C . SER A 1 137 ? 6.823 -34.281 9.053 1 98.68 137 SER A C 1
ATOM 1104 O O . SER A 1 137 ? 7.011 -35.467 8.777 1 98.68 137 SER A O 1
ATOM 1106 N N . ASP A 1 138 ? 5.735 -33.826 9.475 1 98.7 138 ASP A N 1
ATOM 1107 C CA . ASP A 1 138 ? 4.58 -34.705 9.631 1 98.7 138 ASP A CA 1
ATOM 1108 C C . ASP A 1 138 ? 4.126 -35.261 8.283 1 98.7 138 ASP A C 1
ATOM 1110 O O . ASP A 1 138 ? 3.696 -36.412 8.194 1 98.7 138 ASP A O 1
ATOM 1114 N N . PHE A 1 139 ? 4.173 -34.452 7.317 1 98.72 139 PHE A N 1
ATOM 1115 C CA . PHE A 1 139 ? 3.798 -34.891 5.978 1 98.72 139 PHE A CA 1
ATOM 1116 C C . PHE A 1 139 ? 4.643 -36.082 5.542 1 98.72 139 PHE A C 1
ATOM 1118 O O . PHE A 1 139 ? 4.112 -37.08 5.051 1 98.72 139 PHE A O 1
ATOM 1125 N N . ALA A 1 140 ? 5.913 -35.977 5.68 1 98.73 140 ALA A N 1
ATOM 1126 C CA . ALA A 1 140 ? 6.834 -37.04 5.284 1 98.73 140 ALA A CA 1
ATOM 1127 C C . ALA A 1 140 ? 6.642 -38.282 6.149 1 98.73 140 ALA A C 1
ATOM 1129 O O . ALA A 1 140 ? 6.587 -39.402 5.635 1 98.73 140 ALA A O 1
ATOM 1130 N N . GLU A 1 141 ? 6.521 -38.089 7.419 1 98.29 141 GLU A N 1
ATOM 1131 C CA . GLU A 1 141 ? 6.476 -39.196 8.37 1 98.29 141 GLU A CA 1
ATOM 1132 C C . GLU A 1 141 ? 5.149 -39.945 8.283 1 98.29 141 GLU A C 1
ATOM 1134 O O . GLU A 1 141 ? 5.129 -41.174 8.192 1 98.29 141 GLU A O 1
ATOM 1139 N N . ARG A 1 142 ? 4.08 -39.215 8.306 1 98.19 142 ARG A N 1
ATOM 1140 C CA . ARG A 1 142 ? 2.758 -39.831 8.335 1 98.19 142 ARG A CA 1
ATOM 1141 C C . ARG A 1 142 ? 2.463 -40.558 7.027 1 98.19 142 ARG A C 1
ATOM 1143 O O . ARG A 1 142 ? 1.777 -41.582 7.021 1 98.19 142 ARG A O 1
ATOM 1150 N N . LEU A 1 143 ? 3 -40.059 5.947 1 98.39 143 LEU A N 1
ATOM 1151 C CA . LEU A 1 143 ? 2.731 -40.668 4.649 1 98.39 143 LEU A CA 1
ATOM 1152 C C . LEU A 1 143 ? 3.781 -41.721 4.314 1 98.39 143 LEU A C 1
ATOM 1154 O O . LEU A 1 143 ? 3.694 -42.383 3.277 1 98.39 143 LEU A O 1
ATOM 1158 N N . GLY A 1 144 ? 4.773 -41.864 5.165 1 97.77 144 GLY A N 1
ATOM 1159 C CA . GLY A 1 144 ? 5.79 -42.889 4.992 1 97.77 144 GLY A CA 1
ATOM 1160 C C . GLY A 1 144 ? 6.663 -42.663 3.772 1 97.77 144 GLY A C 1
ATOM 1161 O O . GLY A 1 144 ? 6.955 -43.603 3.029 1 97.77 144 GLY A O 1
ATOM 1162 N N . LEU A 1 145 ? 7.023 -41.463 3.519 1 98.66 145 LEU A N 1
ATOM 1163 C CA . LEU A 1 145 ? 7.811 -41.152 2.331 1 98.66 145 LEU A CA 1
ATOM 1164 C C . LEU A 1 145 ? 9.267 -41.56 2.523 1 98.66 145 LEU A C 1
ATOM 1166 O O . LEU A 1 145 ? 9.805 -41.457 3.628 1 98.66 145 LEU A O 1
ATOM 1170 N N . HIS A 1 146 ? 9.862 -42.014 1.501 1 98.23 146 HIS A N 1
ATOM 1171 C CA . HIS A 1 146 ? 11.245 -42.474 1.554 1 98.23 146 HIS A CA 1
ATOM 1172 C C . HIS A 1 146 ? 12.219 -41.316 1.361 1 98.23 146 HIS A C 1
ATOM 1174 O O . HIS A 1 146 ? 12.701 -41.083 0.25 1 98.23 146 HIS A O 1
ATOM 1180 N N . VAL A 1 147 ? 12.599 -40.768 2.449 1 98.57 147 VAL A N 1
ATOM 1181 C CA . VAL A 1 147 ? 13.551 -39.662 2.418 1 98.57 147 VAL A CA 1
ATOM 1182 C C . VAL A 1 147 ? 14.86 -40.087 3.079 1 98.57 147 VAL A C 1
ATOM 1184 O O . VAL A 1 147 ? 14.859 -40.593 4.203 1 98.57 147 VAL A O 1
ATOM 1187 N N . LEU A 1 148 ? 15.926 -39.965 2.386 1 97.94 148 LEU A N 1
ATOM 1188 C CA . LEU A 1 148 ? 17.258 -40.179 2.942 1 97.94 148 LEU A CA 1
ATOM 1189 C C . LEU A 1 148 ? 17.859 -38.866 3.433 1 97.94 148 LEU A C 1
ATOM 1191 O O . LEU A 1 148 ? 18.435 -38.11 2.648 1 97.94 148 LEU A O 1
ATOM 1195 N N . TYR A 1 149 ? 17.827 -38.67 4.703 1 97.77 149 TYR A N 1
ATOM 1196 C CA . TYR A 1 149 ? 18.309 -37.436 5.314 1 97.77 149 TYR A CA 1
ATOM 1197 C C . TYR A 1 149 ? 19.828 -37.445 5.436 1 97.77 149 TYR A C 1
ATOM 1199 O O . TYR A 1 149 ? 20.468 -38.477 5.224 1 97.77 149 TYR A O 1
ATOM 1207 N N . ASN A 1 150 ? 20.355 -36.231 5.73 1 97.44 150 ASN A N 1
ATOM 1208 C CA . ASN A 1 150 ? 21.79 -36.046 5.915 1 97.44 150 ASN A CA 1
ATOM 1209 C C . ASN A 1 150 ? 22.581 -36.572 4.721 1 97.44 150 ASN A C 1
ATOM 1211 O O . ASN A 1 150 ? 23.636 -37.186 4.892 1 97.44 150 ASN A O 1
ATOM 1215 N N . THR A 1 151 ? 22.056 -36.474 3.592 1 97.37 151 THR A N 1
ATOM 1216 C CA . THR A 1 151 ? 22.689 -36.914 2.354 1 97.37 151 THR A CA 1
ATOM 1217 C C . THR A 1 151 ? 22.782 -35.763 1.356 1 97.37 151 THR A C 1
ATOM 1219 O O . THR A 1 151 ? 21.798 -35.428 0.694 1 97.37 151 THR A O 1
ATOM 1222 N N . THR A 1 152 ? 23.924 -35.23 1.324 1 96.72 152 THR A N 1
ATOM 1223 C CA . THR A 1 152 ? 24.166 -34.122 0.406 1 96.72 152 THR A CA 1
ATOM 1224 C C . THR A 1 152 ? 24.67 -34.635 -0.94 1 96.72 152 THR A C 1
ATOM 1226 O O . THR A 1 152 ? 25.745 -35.233 -1.02 1 96.72 152 THR A O 1
ATOM 1229 N N . ILE A 1 153 ? 23.936 -34.437 -1.961 1 97.4 153 ILE A N 1
ATOM 1230 C CA . ILE A 1 153 ? 24.397 -34.777 -3.302 1 97.4 153 ILE A CA 1
ATOM 1231 C C . ILE A 1 153 ? 25.333 -33.686 -3.818 1 97.4 153 ILE A C 1
ATOM 1233 O O . ILE A 1 153 ? 24.925 -32.532 -3.974 1 97.4 153 ILE A O 1
ATOM 1237 N N . ALA A 1 154 ? 26.511 -34.084 -4.14 1 95.87 154 ALA A N 1
ATOM 1238 C CA . ALA A 1 154 ? 27.546 -33.11 -4.477 1 95.87 154 ALA A CA 1
ATOM 1239 C C . ALA A 1 154 ? 27.744 -33.021 -5.988 1 95.87 154 ALA A C 1
ATOM 1241 O O . ALA A 1 154 ? 28.167 -31.984 -6.504 1 95.87 154 ALA A O 1
ATOM 1242 N N . HIS A 1 155 ? 27.452 -34.141 -6.585 1 96.18 155 HIS A N 1
ATOM 1243 C CA . HIS A 1 155 ? 27.711 -34.172 -8.02 1 96.18 155 HIS A CA 1
ATOM 1244 C C . HIS A 1 155 ? 26.691 -35.043 -8.745 1 96.18 155 HIS A C 1
ATOM 1246 O O . HIS A 1 155 ? 26.325 -36.115 -8.257 1 96.18 155 HIS A O 1
ATOM 1252 N N . VAL A 1 156 ? 26.291 -34.559 -9.959 1 97.54 156 VAL A N 1
ATOM 1253 C CA . VAL A 1 156 ? 25.361 -35.298 -10.806 1 97.54 156 VAL A CA 1
ATOM 1254 C C . VAL A 1 156 ? 25.923 -35.404 -12.221 1 97.54 156 VAL A C 1
ATOM 1256 O O . VAL A 1 156 ? 26.307 -34.397 -12.82 1 97.54 156 VAL A O 1
ATOM 1259 N N . THR A 1 157 ? 25.986 -36.549 -12.756 1 95.95 157 THR A N 1
ATOM 1260 C CA . THR A 1 157 ? 26.468 -36.809 -14.108 1 95.95 157 THR A CA 1
ATOM 1261 C C . THR A 1 157 ? 25.514 -37.741 -14.851 1 95.95 157 THR A C 1
ATOM 1263 O O . THR A 1 157 ? 24.514 -38.191 -14.289 1 95.95 157 THR A O 1
ATOM 1266 N N . VAL A 1 158 ? 25.822 -37.916 -16.151 1 95.33 158 VAL A N 1
ATOM 1267 C CA . VAL A 1 158 ? 25.026 -38.823 -16.973 1 95.33 158 VAL A CA 1
ATOM 1268 C C . VAL A 1 158 ? 25.901 -39.969 -17.474 1 95.33 158 VAL A C 1
ATOM 1270 O O . VAL A 1 158 ? 27.09 -39.779 -17.744 1 95.33 158 VAL A O 1
ATOM 1273 N N . ASN A 1 159 ? 25.339 -41.128 -17.458 1 94.01 159 ASN A N 1
ATOM 1274 C CA . ASN A 1 159 ? 25.952 -42.314 -18.046 1 94.01 159 ASN A CA 1
ATOM 1275 C C . ASN A 1 159 ? 25.086 -42.9 -19.158 1 94.01 159 ASN A C 1
ATOM 1277 O O . ASN A 1 159 ? 24.01 -43.439 -18.893 1 94.01 159 ASN A O 1
ATOM 1281 N N . LYS A 1 160 ? 25.618 -42.881 -20.349 1 93.54 160 LYS A N 1
ATOM 1282 C CA . LYS A 1 160 ? 24.85 -43.353 -21.498 1 93.54 160 LYS A CA 1
ATOM 1283 C C . LYS A 1 160 ? 24.61 -44.858 -21.419 1 93.54 160 LYS A C 1
ATOM 1285 O O . LYS A 1 160 ? 25.501 -45.614 -21.028 1 93.54 160 LYS A O 1
ATOM 1290 N N . ASP A 1 161 ? 23.417 -45.233 -21.611 1 93.94 161 ASP A N 1
ATOM 1291 C CA . ASP A 1 161 ? 22.991 -46.629 -21.616 1 93.94 161 ASP A CA 1
ATOM 1292 C C . ASP A 1 161 ? 21.755 -46.823 -22.492 1 93.94 161 ASP A C 1
ATOM 1294 O O . ASP A 1 161 ? 20.679 -46.309 -22.179 1 93.94 161 ASP A O 1
ATOM 1298 N N . ARG A 1 162 ? 21.834 -47.607 -23.511 1 90.62 162 ARG A N 1
ATOM 1299 C CA . ARG A 1 162 ? 20.752 -47.807 -24.469 1 90.62 162 ARG A CA 1
ATOM 1300 C C . ARG A 1 162 ? 19.554 -48.482 -23.81 1 90.62 162 ARG A C 1
ATOM 1302 O O . ARG A 1 162 ? 18.42 -48.333 -24.27 1 90.62 162 ARG A O 1
ATOM 1309 N N . GLY A 1 163 ? 19.783 -49.204 -22.803 1 90.93 163 GLY A N 1
ATOM 1310 C CA . GLY A 1 163 ? 18.697 -49.893 -22.126 1 90.93 163 GLY A CA 1
ATOM 1311 C C . GLY A 1 163 ? 17.944 -49.006 -21.152 1 90.93 163 GLY A C 1
ATOM 1312 O O . GLY A 1 163 ? 16.88 -49.384 -20.656 1 90.93 163 GLY A O 1
ATOM 1313 N N . ALA A 1 164 ? 18.45 -47.887 -20.926 1 93.51 164 ALA A N 1
ATOM 1314 C CA . ALA A 1 164 ? 17.813 -46.963 -19.991 1 93.51 164 ALA A CA 1
ATOM 1315 C C . ALA A 1 164 ? 16.583 -46.311 -20.616 1 93.51 164 ALA A C 1
ATOM 1317 O O . ALA A 1 164 ? 16.498 -46.179 -21.84 1 93.51 164 ALA A O 1
ATOM 1318 N N . TRP A 1 165 ? 15.567 -45.868 -19.82 1 94.93 165 TRP A N 1
ATOM 1319 C CA . TRP A 1 165 ? 14.302 -45.294 -20.268 1 94.93 165 TRP A CA 1
ATOM 1320 C C . TRP A 1 165 ? 14.541 -44.153 -21.251 1 94.93 165 TRP A C 1
ATOM 1322 O O . TRP A 1 165 ? 13.79 -43.989 -22.215 1 94.93 165 TRP A O 1
ATOM 1332 N N . ASN A 1 166 ? 15.566 -43.339 -20.973 1 94.03 166 ASN A N 1
ATOM 1333 C CA . ASN A 1 166 ? 15.815 -42.138 -21.762 1 94.03 166 ASN A CA 1
ATOM 1334 C C . ASN A 1 166 ? 17.171 -42.196 -22.46 1 94.03 166 ASN A C 1
ATOM 1336 O O . ASN A 1 166 ? 17.74 -41.16 -22.809 1 94.03 166 ASN A O 1
ATOM 1340 N N . GLY A 1 167 ? 17.775 -43.338 -22.541 1 94.03 167 GLY A N 1
ATOM 1341 C CA . GLY A 1 167 ? 19.054 -43.517 -23.209 1 94.03 167 GLY A CA 1
ATOM 1342 C C . GLY A 1 167 ? 20.243 -43.27 -22.299 1 94.03 167 GLY A C 1
ATOM 1343 O O . GLY A 1 167 ? 21.392 -43.329 -22.74 1 94.03 167 GLY A O 1
ATOM 1344 N N . HIS A 1 168 ? 20.007 -42.925 -21.057 1 95.56 168 HIS A N 1
ATOM 1345 C CA . HIS A 1 168 ? 21.066 -42.699 -20.079 1 95.56 168 HIS A CA 1
ATOM 1346 C C . HIS A 1 168 ? 20.536 -42.82 -18.655 1 95.56 168 HIS A C 1
ATOM 1348 O O . HIS A 1 168 ? 19.325 -42.761 -18.431 1 95.56 168 HIS A O 1
ATOM 1354 N N . TYR A 1 169 ? 21.456 -43.09 -17.782 1 96.64 169 TYR A N 1
ATOM 1355 C CA . TYR A 1 169 ? 21.174 -43.007 -16.353 1 96.64 169 TYR A CA 1
ATOM 1356 C C . TYR A 1 169 ? 21.82 -41.77 -15.741 1 96.64 169 TYR A C 1
ATOM 1358 O O . TYR A 1 169 ? 22.871 -41.319 -16.202 1 96.64 169 TYR A O 1
ATOM 1366 N N . PHE A 1 170 ? 21.141 -41.225 -14.737 1 97.55 170 PHE A N 1
ATOM 1367 C CA . PHE A 1 170 ? 21.743 -40.178 -13.92 1 97.55 170 PHE A CA 1
ATOM 1368 C C . PHE A 1 170 ? 22.507 -40.779 -12.746 1 97.55 170 PHE A C 1
ATOM 1370 O O . PHE A 1 170 ? 21.997 -41.662 -12.054 1 97.55 170 PHE A O 1
ATOM 1377 N N . ILE A 1 171 ? 23.69 -40.346 -12.56 1 97.38 171 ILE A N 1
ATOM 1378 C CA . ILE A 1 171 ? 24.52 -40.813 -11.455 1 97.38 171 ILE A CA 1
ATOM 1379 C C . ILE A 1 171 ? 24.686 -39.696 -10.427 1 97.38 171 ILE A C 1
ATOM 1381 O O . ILE A 1 171 ? 25.222 -38.63 -10.74 1 97.38 171 ILE A O 1
ATOM 1385 N N . LEU A 1 172 ? 24.184 -39.907 -9.229 1 97.94 172 LEU A N 1
ATOM 1386 C CA . LEU A 1 172 ? 24.287 -38.959 -8.125 1 97.94 172 LEU A CA 1
ATOM 1387 C C . LEU A 1 172 ? 25.344 -39.407 -7.12 1 97.94 172 LEU A C 1
ATOM 1389 O O . LEU A 1 172 ? 25.28 -40.525 -6.603 1 97.94 172 LEU A O 1
ATOM 1393 N N . THR A 1 173 ? 26.287 -38.539 -6.884 1 97.3 173 THR A N 1
ATOM 1394 C CA . THR A 1 173 ? 27.321 -38.843 -5.901 1 97.3 173 THR A CA 1
ATOM 1395 C C . THR A 1 173 ? 27.175 -37.954 -4.669 1 97.3 173 THR A C 1
ATOM 1397 O O . THR A 1 173 ? 27.115 -36.728 -4.786 1 97.3 173 THR A O 1
ATOM 1400 N N . ASP A 1 174 ? 27.083 -38.544 -3.537 1 96.14 174 ASP A N 1
ATOM 1401 C CA . ASP A 1 174 ? 26.912 -37.756 -2.32 1 96.14 174 ASP A CA 1
ATOM 1402 C C . ASP A 1 174 ? 28.26 -37.301 -1.766 1 96.14 174 ASP A C 1
ATOM 1404 O O . ASP A 1 174 ? 29.303 -37.547 -2.376 1 96.14 174 ASP A O 1
ATOM 1408 N N . HIS A 1 175 ? 28.233 -36.556 -0.721 1 92.61 175 HIS A N 1
ATOM 1409 C CA . HIS A 1 175 ? 29.425 -35.947 -0.141 1 92.61 175 HIS A CA 1
ATOM 1410 C C . HIS A 1 175 ? 30.367 -37.006 0.421 1 92.61 175 HIS A C 1
ATOM 1412 O O . HIS A 1 175 ? 31.548 -36.734 0.65 1 92.61 175 HIS A O 1
ATOM 1418 N N . ARG A 1 176 ? 29.927 -38.302 0.584 1 93.8 176 ARG A N 1
ATOM 1419 C CA . ARG A 1 176 ? 30.755 -39.394 1.085 1 93.8 176 ARG A CA 1
ATOM 1420 C C . ARG A 1 176 ? 31.273 -40.258 -0.06 1 93.8 176 ARG A C 1
ATOM 1422 O O . ARG A 1 176 ? 31.949 -41.263 0.17 1 93.8 176 ARG A O 1
ATOM 1429 N N . GLY A 1 177 ? 30.894 -39.998 -1.239 1 92.55 177 GLY A N 1
ATOM 1430 C CA . GLY A 1 177 ? 31.373 -40.745 -2.392 1 92.55 177 GLY A CA 1
ATOM 1431 C C . GLY A 1 177 ? 30.437 -41.864 -2.808 1 92.55 177 GLY A C 1
ATOM 1432 O O . GLY A 1 177 ? 30.72 -42.594 -3.761 1 92.55 177 GLY A O 1
ATOM 1433 N N . GLN A 1 178 ? 29.368 -42.021 -2.054 1 95.12 178 GLN A N 1
ATOM 1434 C CA . GLN A 1 178 ? 28.378 -43.027 -2.422 1 95.12 178 GLN A CA 1
ATOM 1435 C C . GLN A 1 178 ? 27.609 -42.61 -3.673 1 95.12 178 GLN A C 1
ATOM 1437 O O . GLN A 1 178 ? 27.161 -41.467 -3.78 1 95.12 178 GLN A O 1
ATOM 1442 N N . ALA A 1 179 ? 27.464 -43.563 -4.621 1 96.37 179 ALA A N 1
ATOM 1443 C CA . ALA A 1 179 ? 26.806 -43.26 -5.889 1 96.37 179 ALA A CA 1
ATOM 1444 C C . ALA A 1 179 ? 25.398 -43.848 -5.932 1 96.37 179 ALA A C 1
ATOM 1446 O O . ALA A 1 179 ? 25.165 -44.952 -5.433 1 96.37 179 ALA A O 1
ATOM 1447 N N . TYR A 1 180 ? 24.554 -43.134 -6.474 1 97.14 180 TYR A N 1
ATOM 1448 C CA . TYR A 1 180 ? 23.178 -43.532 -6.752 1 97.14 180 TYR A CA 1
ATOM 1449 C C . TYR A 1 180 ? 22.852 -43.371 -8.232 1 97.14 180 TYR A C 1
ATOM 1451 O O . TYR A 1 180 ? 23.384 -42.479 -8.898 1 97.14 180 TYR A O 1
ATOM 1459 N N . GLN A 1 181 ? 22.081 -44.242 -8.726 1 96.6 181 GLN A N 1
ATOM 1460 C CA . GLN A 1 181 ? 21.711 -44.211 -10.138 1 96.6 181 GLN A CA 1
ATOM 1461 C C . GLN A 1 181 ? 20.195 -44.203 -10.309 1 96.6 181 GLN A C 1
ATOM 1463 O O . GLN A 1 181 ? 19.478 -44.883 -9.572 1 96.6 181 GLN A O 1
ATOM 1468 N N . CYS A 1 182 ? 19.714 -43.438 -11.301 1 97.55 182 CYS A N 1
ATOM 1469 C CA . CYS A 1 182 ? 18.277 -43.436 -11.549 1 97.55 182 CYS A CA 1
ATOM 1470 C C . CYS A 1 182 ? 17.977 -43.153 -13.017 1 97.55 182 CYS A C 1
ATOM 1472 O O . CYS A 1 182 ? 18.826 -42.626 -13.738 1 97.55 182 CYS A O 1
ATOM 1474 N N . SER A 1 183 ? 16.81 -43.499 -13.473 1 97.45 183 SER A N 1
ATOM 1475 C CA . SER A 1 183 ? 16.358 -43.285 -14.844 1 97.45 183 SER A CA 1
ATOM 1476 C C . SER A 1 183 ? 15.805 -41.876 -15.03 1 97.45 183 SER A C 1
ATOM 1478 O O . SER A 1 183 ? 15.903 -41.304 -16.118 1 97.45 183 SER A O 1
ATOM 1480 N N . VAL A 1 184 ? 15.139 -41.346 -14.037 1 98.52 184 VAL A N 1
ATOM 1481 C CA . VAL A 1 184 ? 14.551 -40.01 -14.045 1 98.52 184 VAL A CA 1
ATOM 1482 C C . VAL A 1 184 ? 15.036 -39.225 -12.829 1 98.52 184 VAL A C 1
ATOM 1484 O O . VAL A 1 184 ? 14.996 -39.726 -11.702 1 98.52 184 VAL A O 1
ATOM 1487 N N . LEU A 1 185 ? 15.533 -38.063 -13.071 1 98.55 185 LEU A N 1
ATOM 1488 C CA . LEU A 1 185 ? 15.99 -37.184 -12 1 98.55 185 LEU A CA 1
ATOM 1489 C C . LEU A 1 185 ? 15.041 -36.004 -11.823 1 98.55 185 LEU A C 1
ATOM 1491 O O . LEU A 1 185 ? 14.779 -35.264 -12.774 1 98.55 185 LEU A O 1
ATOM 1495 N N . LEU A 1 186 ? 14.476 -35.839 -10.682 1 98.79 186 LEU A N 1
ATOM 1496 C CA . LEU A 1 186 ? 13.583 -34.745 -10.315 1 98.79 186 LEU A CA 1
ATOM 1497 C C . LEU A 1 186 ? 14.271 -33.781 -9.354 1 98.79 186 LEU A C 1
ATOM 1499 O O . LEU A 1 186 ? 14.442 -34.091 -8.173 1 98.79 186 LEU A O 1
ATOM 1503 N N . VAL A 1 187 ? 14.589 -32.613 -9.84 1 98.27 187 VAL A N 1
ATOM 1504 C CA . VAL A 1 187 ? 15.334 -31.632 -9.058 1 98.27 187 VAL A CA 1
ATOM 1505 C C . VAL A 1 187 ? 14.362 -30.7 -8.337 1 98.27 187 VAL A C 1
ATOM 1507 O O . VAL A 1 187 ? 13.72 -29.856 -8.966 1 98.27 187 VAL A O 1
ATOM 1510 N N . ALA A 1 188 ? 14.25 -30.779 -7.06 1 98.27 188 ALA A N 1
ATOM 1511 C CA . ALA A 1 188 ? 13.373 -29.977 -6.209 1 98.27 188 ALA A CA 1
ATOM 1512 C C . ALA A 1 188 ? 14.17 -29.257 -5.125 1 98.27 188 ALA A C 1
ATOM 1514 O O . ALA A 1 188 ? 13.761 -29.227 -3.962 1 98.27 188 ALA A O 1
ATOM 1515 N N . THR A 1 189 ? 15.279 -28.654 -5.465 1 95.9 189 THR A N 1
ATOM 1516 C CA . THR A 1 189 ? 16.219 -28.091 -4.502 1 95.9 189 THR A CA 1
ATOM 1517 C C . THR A 1 189 ? 15.85 -26.649 -4.166 1 95.9 189 THR A C 1
ATOM 1519 O O . THR A 1 189 ? 16.459 -26.035 -3.286 1 95.9 189 THR A O 1
ATOM 1522 N N . GLY A 1 190 ? 14.846 -26.101 -4.824 1 94.76 190 GLY A N 1
ATOM 1523 C CA . GLY A 1 190 ? 14.566 -24.686 -4.635 1 94.76 190 GLY A CA 1
ATOM 1524 C C . GLY A 1 190 ? 15.703 -23.788 -5.083 1 94.76 190 GLY A C 1
ATOM 1525 O O . GLY A 1 190 ? 16.48 -24.154 -5.968 1 94.76 190 GLY A O 1
ATOM 1526 N N . LEU A 1 191 ? 15.687 -22.51 -4.66 1 93.95 191 LEU A N 1
ATOM 1527 C CA . LEU A 1 191 ? 16.759 -21.537 -4.843 1 93.95 191 LEU A CA 1
ATOM 1528 C C . LEU A 1 191 ? 17.569 -21.373 -3.561 1 93.95 191 LEU A C 1
ATOM 1530 O O . LEU A 1 191 ? 17.037 -20.941 -2.536 1 93.95 191 LEU A O 1
ATOM 1534 N N . SER A 1 192 ? 18.82 -21.716 -3.599 1 90.13 192 SER A N 1
ATOM 1535 C CA . SER A 1 192 ? 19.509 -21.808 -2.316 1 90.13 192 SER A CA 1
ATOM 1536 C C . SER A 1 192 ? 20.776 -20.958 -2.307 1 90.13 192 SER A C 1
ATOM 1538 O O . SER A 1 192 ? 21.434 -20.826 -1.273 1 90.13 192 SER A O 1
ATOM 1540 N N . VAL A 1 193 ? 21.134 -20.417 -3.422 1 93.54 193 VAL A N 1
ATOM 1541 C CA . VAL A 1 193 ? 22.358 -19.625 -3.478 1 93.54 193 VAL A CA 1
ATOM 1542 C C . VAL A 1 193 ? 22.018 -18.14 -3.37 1 93.54 193 VAL A C 1
ATOM 1544 O O . VAL A 1 193 ? 21.304 -17.597 -4.216 1 93.54 193 VAL A O 1
ATOM 1547 N N . PRO A 1 194 ? 22.518 -17.512 -2.331 1 94.19 194 PRO A N 1
ATOM 1548 C CA . PRO A 1 194 ? 22.251 -16.074 -2.25 1 94.19 194 PRO A CA 1
ATOM 1549 C C . PRO A 1 194 ? 22.801 -15.303 -3.448 1 94.19 194 PRO A C 1
ATOM 1551 O O . PRO A 1 194 ? 23.891 -15.61 -3.937 1 94.19 194 PRO A O 1
ATOM 1554 N N . ASN A 1 195 ? 22.004 -14.366 -3.926 1 93.18 195 ASN A N 1
ATOM 1555 C CA . ASN A 1 195 ? 22.468 -13.504 -5.008 1 93.18 195 ASN A CA 1
ATOM 1556 C C . ASN A 1 195 ? 23.456 -12.455 -4.505 1 93.18 195 ASN A C 1
ATOM 1558 O O . ASN A 1 195 ? 23.15 -11.7 -3.581 1 93.18 195 ASN A O 1
ATOM 1562 N N . ARG A 1 196 ? 24.607 -12.502 -5.112 1 92.45 196 ARG A N 1
ATOM 1563 C CA . ARG A 1 196 ? 25.65 -11.549 -4.747 1 92.45 196 ARG A CA 1
ATOM 1564 C C . ARG A 1 196 ? 26.098 -10.736 -5.957 1 92.45 196 ARG A C 1
ATOM 1566 O O . ARG A 1 196 ? 26.203 -11.268 -7.064 1 92.45 196 ARG A O 1
ATOM 1573 N N . VAL A 1 197 ? 26.191 -9.483 -5.751 1 91.41 197 VAL A N 1
ATOM 1574 C CA . VAL A 1 197 ? 26.751 -8.59 -6.76 1 91.41 197 VAL A CA 1
ATOM 1575 C C . VAL A 1 197 ? 28.128 -8.103 -6.313 1 91.41 197 VAL A C 1
ATOM 1577 O O . VAL A 1 197 ? 28.297 -7.657 -5.176 1 91.41 197 VAL A O 1
ATOM 1580 N N . ASP A 1 198 ? 29.016 -8.282 -7.226 1 90.33 198 ASP A N 1
ATOM 1581 C CA . ASP A 1 198 ? 30.385 -7.904 -6.89 1 90.33 198 ASP A CA 1
ATOM 1582 C C . ASP A 1 198 ? 30.676 -6.465 -7.311 1 90.33 198 ASP A C 1
ATOM 1584 O O . ASP A 1 198 ? 30.577 -6.126 -8.492 1 90.33 198 ASP A O 1
ATOM 1588 N N . PHE A 1 199 ? 30.922 -5.568 -6.438 1 91.44 199 PHE A N 1
ATOM 1589 C CA . PHE A 1 199 ? 31.353 -4.188 -6.63 1 91.44 199 PHE A CA 1
ATOM 1590 C C . PHE A 1 199 ? 32.364 -3.783 -5.563 1 91.44 199 PHE A C 1
ATOM 1592 O O . PHE A 1 199 ? 32.473 -4.437 -4.524 1 91.44 199 PHE A O 1
ATOM 1599 N N . PRO A 1 200 ? 33.244 -2.791 -5.892 1 91.66 200 PRO A N 1
ATOM 1600 C CA . PRO A 1 200 ? 34.201 -2.368 -4.867 1 91.66 200 PRO A CA 1
ATOM 1601 C C . PRO A 1 200 ? 33.527 -2.006 -3.545 1 91.66 200 PRO A C 1
ATOM 1603 O O . PRO A 1 200 ? 32.646 -1.144 -3.512 1 91.66 200 PRO A O 1
ATOM 1606 N N . GLY A 1 201 ? 33.926 -2.753 -2.522 1 93.36 201 GLY A N 1
ATOM 1607 C CA . GLY A 1 201 ? 33.331 -2.494 -1.221 1 93.36 201 GLY A CA 1
ATOM 1608 C C . GLY A 1 201 ? 32.243 -3.485 -0.854 1 93.36 201 GLY A C 1
ATOM 1609 O O . GLY A 1 201 ? 31.684 -3.424 0.243 1 93.36 201 GLY A O 1
ATOM 1610 N N . SER A 1 202 ? 31.996 -4.427 -1.702 1 94.14 202 SER A N 1
ATOM 1611 C CA . SER A 1 202 ? 30.96 -5.422 -1.448 1 94.14 202 SER A CA 1
ATOM 1612 C C . SER A 1 202 ? 31.32 -6.302 -0.255 1 94.14 202 SER A C 1
ATOM 1614 O O . SER A 1 202 ? 30.448 -6.941 0.337 1 94.14 202 SER A O 1
ATOM 1616 N N . GLU A 1 203 ? 32.54 -6.398 0.13 1 93.34 203 GLU A N 1
ATOM 1617 C CA . GLU A 1 203 ? 32.998 -7.213 1.252 1 93.34 203 GLU A CA 1
ATOM 1618 C C . GLU A 1 203 ? 32.484 -6.663 2.579 1 93.34 203 GLU A C 1
ATOM 1620 O O . GLU A 1 203 ? 32.463 -7.375 3.585 1 93.34 203 GLU A O 1
ATOM 1625 N N . TYR A 1 204 ? 32.103 -5.373 2.567 1 94.7 204 TYR A N 1
ATOM 1626 C CA . TYR A 1 204 ? 31.662 -4.732 3.801 1 94.7 204 TYR A CA 1
ATOM 1627 C C . TYR A 1 204 ? 30.185 -5.001 4.058 1 94.7 204 TYR A C 1
ATOM 1629 O O . TYR A 1 204 ? 29.668 -4.686 5.132 1 94.7 204 TYR A O 1
ATOM 1637 N N . VAL A 1 205 ? 29.55 -5.618 3.179 1 95.99 205 VAL A N 1
ATOM 1638 C CA . VAL A 1 205 ? 28.096 -5.736 3.215 1 95.99 205 VAL A CA 1
ATOM 1639 C C . VAL A 1 205 ? 27.698 -6.983 4.002 1 95.99 205 VAL A C 1
ATOM 1641 O O . VAL A 1 205 ? 28.292 -8.049 3.829 1 95.99 205 VAL A O 1
ATOM 1644 N N . ASP A 1 206 ? 26.686 -6.811 4.903 1 96.1 206 ASP A N 1
ATOM 1645 C CA . ASP A 1 206 ? 26.083 -7.956 5.577 1 96.1 206 ASP A CA 1
ATOM 1646 C C . ASP A 1 206 ? 25.031 -8.623 4.694 1 96.1 206 ASP A C 1
ATOM 1648 O O . ASP A 1 206 ? 24.214 -7.942 4.071 1 96.1 206 ASP A O 1
ATOM 1652 N N . GLY A 1 207 ? 25.101 -9.933 4.65 1 96.68 207 GLY A N 1
ATOM 1653 C CA . GLY A 1 207 ? 24.102 -10.654 3.877 1 96.68 207 GLY A CA 1
ATOM 1654 C C . GLY A 1 207 ? 22.835 -10.942 4.661 1 96.68 207 GLY A C 1
ATOM 1655 O O . GLY A 1 207 ? 22.88 -11.116 5.881 1 96.68 207 GLY A O 1
ATOM 1656 N N . TYR A 1 208 ? 21.717 -10.985 3.945 1 96.75 208 TYR A N 1
ATOM 1657 C CA . TYR A 1 208 ? 20.429 -11.342 4.53 1 96.75 208 TYR A CA 1
ATOM 1658 C C . TYR A 1 208 ? 20.536 -12.63 5.339 1 96.75 208 TYR A C 1
ATOM 1660 O O . TYR A 1 208 ? 19.892 -12.771 6.381 1 96.75 208 TYR A O 1
ATOM 1668 N N . GLU A 1 209 ? 21.394 -13.506 4.94 1 94.86 209 GLU A N 1
ATOM 1669 C CA . GLU A 1 209 ? 21.507 -14.843 5.513 1 94.86 209 GLU A CA 1
ATOM 1670 C C . GLU A 1 209 ? 22.129 -14.796 6.906 1 94.86 209 GLU A C 1
ATOM 1672 O O . GLU A 1 209 ? 21.98 -15.736 7.69 1 94.86 209 GLU A O 1
ATOM 1677 N N . SER A 1 210 ? 22.815 -13.691 7.184 1 94.09 210 SER A N 1
ATOM 1678 C CA . SER A 1 210 ? 23.582 -13.727 8.425 1 94.09 210 SER A CA 1
ATOM 1679 C C . SER A 1 210 ? 23.356 -12.466 9.252 1 94.09 210 SER A C 1
ATOM 1681 O O . SER A 1 210 ? 23.714 -12.418 10.431 1 94.09 210 SER A O 1
ATOM 1683 N N . VAL A 1 211 ? 22.735 -11.48 8.713 1 95.93 211 VAL A N 1
ATOM 1684 C CA . VAL A 1 211 ? 22.555 -10.214 9.415 1 95.93 211 VAL A CA 1
ATOM 1685 C C . VAL A 1 211 ? 21.764 -10.444 10.701 1 95.93 211 VAL A C 1
ATOM 1687 O O . VAL A 1 211 ? 20.933 -11.352 10.772 1 95.93 211 VAL A O 1
ATOM 1690 N N . SER A 1 212 ? 22.026 -9.661 11.673 1 96.69 212 SER A N 1
ATOM 1691 C CA . SER A 1 212 ? 21.358 -9.776 12.965 1 96.69 212 SER A CA 1
ATOM 1692 C C . SER A 1 212 ? 19.852 -9.574 12.829 1 96.69 212 SER A C 1
ATOM 1694 O O . SER A 1 212 ? 19.401 -8.738 12.044 1 96.69 212 SER A O 1
ATOM 1696 N N . VAL A 1 213 ? 19.096 -10.258 13.604 1 96.96 213 VAL A N 1
ATOM 1697 C CA . VAL A 1 213 ? 17.644 -10.12 13.578 1 96.96 213 VAL A CA 1
ATOM 1698 C C . VAL A 1 213 ? 17.175 -9.361 14.817 1 96.96 213 VAL A C 1
ATOM 1700 O O . VAL A 1 213 ? 15.976 -9.133 14.996 1 96.96 213 VAL A O 1
ATOM 1703 N N . ASP A 1 214 ? 18.036 -8.985 15.671 1 97.42 214 ASP A N 1
ATOM 1704 C CA . ASP A 1 214 ? 17.712 -8.192 16.853 1 97.42 214 ASP A CA 1
ATOM 1705 C C . ASP A 1 214 ? 17.693 -6.701 16.526 1 97.42 214 ASP A C 1
ATOM 1707 O O . ASP A 1 214 ? 18.733 -6.113 16.223 1 97.42 214 ASP A O 1
ATOM 1711 N N . PRO A 1 215 ? 16.582 -6.088 16.703 1 96.94 215 PRO A N 1
ATOM 1712 C CA . PRO A 1 215 ? 16.488 -4.666 16.367 1 96.94 215 PRO A CA 1
ATOM 1713 C C . PRO A 1 215 ? 17.436 -3.8 17.194 1 96.94 215 PRO A C 1
ATOM 1715 O O . PRO A 1 215 ? 17.907 -2.765 16.716 1 96.94 215 PRO A O 1
ATOM 1718 N N . LYS A 1 216 ? 17.763 -4.13 18.358 1 96.58 216 LYS A N 1
ATOM 1719 C CA . LYS A 1 216 ? 18.608 -3.341 19.249 1 96.58 216 LYS A CA 1
ATOM 1720 C C . LYS A 1 216 ? 20.004 -3.156 18.661 1 96.58 216 LYS A C 1
ATOM 1722 O O . LYS A 1 216 ? 20.689 -2.178 18.969 1 96.58 216 LYS A O 1
ATOM 1727 N N . ASP A 1 217 ? 20.372 -4.058 17.807 1 97.81 217 ASP A N 1
ATOM 1728 C CA . ASP A 1 217 ? 21.688 -3.998 17.18 1 97.81 217 ASP A CA 1
ATOM 1729 C C . ASP A 1 217 ? 21.752 -2.878 16.144 1 97.81 217 ASP A C 1
ATOM 1731 O O . ASP A 1 217 ? 22.828 -2.559 15.634 1 97.81 217 ASP A O 1
ATOM 1735 N N . PHE A 1 218 ? 20.639 -2.171 15.935 1 97.98 218 PHE A N 1
ATOM 1736 C CA . PHE A 1 218 ? 20.588 -1.169 14.878 1 97.98 218 PHE A CA 1
ATOM 1737 C C . PHE A 1 218 ? 20.173 0.187 15.436 1 97.98 218 PHE A C 1
ATOM 1739 O O . PHE A 1 218 ? 19.877 1.113 14.677 1 97.98 218 PHE A O 1
ATOM 1746 N N . GLU A 1 219 ? 20.11 0.332 16.702 1 97.21 219 GLU A N 1
ATOM 1747 C CA . GLU A 1 219 ? 19.594 1.532 17.355 1 97.21 219 GLU A CA 1
ATOM 1748 C C . GLU A 1 219 ? 20.368 2.773 16.922 1 97.21 219 GLU A C 1
ATOM 1750 O O . GLU A 1 219 ? 21.591 2.83 17.068 1 97.21 219 GLU A O 1
ATOM 1755 N N . GLY A 1 220 ? 19.632 3.744 16.383 1 96.48 220 GLY A N 1
ATOM 1756 C CA . GLY A 1 220 ? 20.193 5.036 16.023 1 96.48 220 GLY A CA 1
ATOM 1757 C C . GLY A 1 220 ? 21.062 4.984 14.78 1 96.48 220 GLY A C 1
ATOM 1758 O O . GLY A 1 220 ? 21.718 5.969 14.434 1 96.48 220 GLY A O 1
ATOM 1759 N N . GLN A 1 221 ? 21.074 3.854 14.075 1 97.61 221 GLN A N 1
ATOM 1760 C CA . GLN A 1 221 ? 21.984 3.684 12.948 1 97.61 221 GLN A CA 1
ATOM 1761 C C . GLN A 1 221 ? 21.339 4.148 11.645 1 97.61 221 GLN A C 1
ATOM 1763 O O . GLN A 1 221 ? 20.114 4.128 11.511 1 97.61 221 GLN A O 1
ATOM 1768 N N . ASN A 1 222 ? 22.213 4.655 10.771 1 97.69 222 ASN A N 1
ATOM 1769 C CA . ASN A 1 222 ? 21.863 4.819 9.364 1 97.69 222 ASN A CA 1
ATOM 1770 C C . ASN A 1 222 ? 22.08 3.529 8.579 1 97.69 222 ASN A C 1
ATOM 1772 O O . ASN A 1 222 ? 23.21 3.054 8.458 1 97.69 222 ASN A O 1
ATOM 1776 N N . VAL A 1 223 ? 20.987 3.024 8.011 1 98.35 223 VAL A N 1
ATOM 1777 C CA . VAL A 1 223 ? 21.106 1.706 7.395 1 98.35 223 VAL A CA 1
ATOM 1778 C C . VAL A 1 223 ? 20.766 1.798 5.909 1 98.35 223 VAL A C 1
ATOM 1780 O O . VAL A 1 223 ? 19.778 2.432 5.53 1 98.35 223 VAL A O 1
ATOM 1783 N N . LEU A 1 224 ? 21.626 1.231 5.085 1 98 224 LEU A N 1
ATOM 1784 C CA . LEU A 1 224 ? 21.353 1.067 3.661 1 98 224 LEU A CA 1
ATOM 1785 C C . LEU A 1 224 ? 21.032 -0.388 3.333 1 98 224 LEU A C 1
ATOM 1787 O O . LEU A 1 224 ? 21.805 -1.289 3.666 1 98 224 LEU A O 1
ATOM 1791 N N . ILE A 1 225 ? 19.934 -0.62 2.774 1 98.15 225 ILE A N 1
ATOM 1792 C CA . ILE A 1 225 ? 19.558 -1.961 2.34 1 98.15 225 ILE A CA 1
ATOM 1793 C C . ILE A 1 225 ? 19.607 -2.043 0.816 1 98.15 225 ILE A C 1
ATOM 1795 O O . ILE A 1 225 ? 19.005 -1.219 0.124 1 98.15 225 ILE A O 1
ATOM 1799 N N . LEU A 1 226 ? 20.371 -2.988 0.34 1 97.53 226 LEU A N 1
ATOM 1800 C CA . LEU A 1 226 ? 20.416 -3.259 -1.092 1 97.53 226 LEU A CA 1
ATOM 1801 C C . LEU A 1 226 ? 19.338 -4.261 -1.49 1 97.53 226 LEU A C 1
ATOM 1803 O O . LEU A 1 226 ? 19.414 -5.438 -1.13 1 97.53 226 LEU A O 1
ATOM 1807 N N . GLY A 1 227 ? 18.342 -3.833 -2.239 1 95.83 227 GLY A N 1
ATOM 1808 C CA . GLY A 1 227 ? 17.211 -4.659 -2.629 1 95.83 227 GLY A CA 1
ATOM 1809 C C . GLY A 1 227 ? 15.871 -4.033 -2.292 1 95.83 227 GLY A C 1
ATOM 1810 O O . GLY A 1 227 ? 15.804 -3.075 -1.519 1 95.83 227 GLY A O 1
ATOM 1811 N N . ARG A 1 228 ? 14.813 -4.577 -2.904 1 93.36 228 ARG A N 1
ATOM 1812 C CA . ARG A 1 228 ? 13.482 -4.018 -2.694 1 93.36 228 ARG A CA 1
ATOM 1813 C C . ARG A 1 228 ? 12.42 -5.113 -2.708 1 93.36 228 ARG A C 1
ATOM 1815 O O . ARG A 1 228 ? 11.252 -4.849 -2.999 1 93.36 228 ARG A O 1
ATOM 1822 N N . GLY A 1 229 ? 12.738 -6.276 -2.538 1 93.99 229 GLY A N 1
ATOM 1823 C CA . GLY A 1 229 ? 11.795 -7.38 -2.447 1 93.99 229 GLY A CA 1
ATOM 1824 C C . GLY A 1 229 ? 11.285 -7.615 -1.037 1 93.99 229 GLY A C 1
ATOM 1825 O O . GLY A 1 229 ? 11.453 -6.764 -0.161 1 93.99 229 GLY A O 1
ATOM 1826 N N . ASN A 1 230 ? 10.664 -8.679 -0.805 1 95.08 230 ASN A N 1
ATOM 1827 C CA . ASN A 1 230 ? 10.052 -8.978 0.485 1 95.08 230 ASN A CA 1
ATOM 1828 C C . ASN A 1 230 ? 11.1 -9.118 1.585 1 95.08 230 ASN A C 1
ATOM 1830 O O . ASN A 1 230 ? 10.885 -8.673 2.713 1 95.08 230 ASN A O 1
ATOM 1834 N N . SER A 1 231 ? 12.242 -9.693 1.253 1 95.75 231 SER A N 1
ATOM 1835 C CA . SER A 1 231 ? 13.294 -9.842 2.253 1 95.75 231 SER A CA 1
ATOM 1836 C C . SER A 1 231 ? 13.801 -8.484 2.728 1 95.75 231 SER A C 1
ATOM 1838 O O . SER A 1 231 ? 14.081 -8.301 3.915 1 95.75 231 SER A O 1
ATOM 1840 N N . ALA A 1 232 ? 13.951 -7.545 1.78 1 97.13 232 ALA A N 1
ATOM 1841 C CA . ALA A 1 232 ? 14.404 -6.199 2.118 1 97.13 232 ALA A CA 1
ATOM 1842 C C . ALA A 1 232 ? 13.403 -5.496 3.031 1 97.13 232 ALA A C 1
ATOM 1844 O O . ALA A 1 232 ? 13.779 -4.949 4.07 1 97.13 232 ALA A O 1
ATOM 1845 N N . PHE A 1 233 ? 12.181 -5.565 2.687 1 96.97 233 PHE A N 1
ATOM 1846 C CA . PHE A 1 233 ? 11.16 -4.841 3.434 1 96.97 233 PHE A CA 1
ATOM 1847 C C . PHE A 1 233 ? 10.882 -5.52 4.77 1 96.97 233 PHE A C 1
ATOM 1849 O O . PHE A 1 233 ? 10.557 -4.854 5.755 1 96.97 233 PHE A O 1
ATOM 1856 N N . GLU A 1 234 ? 10.946 -6.812 4.769 1 95.94 234 GLU A N 1
ATOM 1857 C CA . GLU A 1 234 ? 10.827 -7.51 6.045 1 95.94 234 GLU A CA 1
ATOM 1858 C C . GLU A 1 234 ? 11.932 -7.09 7.01 1 95.94 234 GLU A C 1
ATOM 1860 O O . GLU A 1 234 ? 11.682 -6.896 8.202 1 95.94 234 GLU A O 1
ATOM 1865 N N . THR A 1 235 ? 13.122 -7.005 6.484 1 97.75 235 THR A N 1
ATOM 1866 C CA . THR A 1 235 ? 14.25 -6.541 7.283 1 97.75 235 THR A CA 1
ATOM 1867 C C . THR A 1 235 ? 14.029 -5.105 7.749 1 97.75 235 THR A C 1
ATOM 1869 O O . THR A 1 235 ? 14.246 -4.786 8.92 1 97.75 235 THR A O 1
ATOM 1872 N N . ALA A 1 236 ? 13.572 -4.296 6.86 1 97.66 236 ALA A N 1
ATOM 1873 C CA . ALA A 1 236 ? 13.295 -2.899 7.185 1 97.66 236 ALA A CA 1
ATOM 1874 C C . ALA A 1 236 ? 12.215 -2.79 8.258 1 97.66 236 ALA A C 1
ATOM 1876 O O . ALA A 1 236 ? 12.333 -1.988 9.187 1 97.66 236 ALA A O 1
ATOM 1877 N N . GLU A 1 237 ? 11.167 -3.564 8.08 1 96.04 237 GLU A N 1
ATOM 1878 C CA . GLU A 1 237 ? 10.061 -3.556 9.034 1 96.04 237 GLU A CA 1
ATOM 1879 C C . GLU A 1 237 ? 10.543 -3.902 10.44 1 96.04 237 GLU A C 1
ATOM 1881 O O . GLU A 1 237 ? 10.011 -3.391 11.427 1 96.04 237 GLU A O 1
ATOM 1886 N N . ASN A 1 238 ? 11.488 -4.768 10.5 1 96.7 238 ASN A N 1
ATOM 1887 C CA . ASN A 1 238 ? 12.01 -5.215 11.787 1 96.7 238 ASN A CA 1
ATOM 1888 C C . ASN A 1 238 ? 12.8 -4.112 12.485 1 96.7 238 ASN A C 1
ATOM 1890 O O . ASN A 1 238 ? 12.859 -4.068 13.715 1 96.7 238 ASN A O 1
ATOM 1894 N N . ILE A 1 239 ? 13.372 -3.14 11.716 1 97.03 239 ILE A N 1
ATOM 1895 C CA . ILE A 1 239 ? 14.367 -2.302 12.377 1 97.03 239 ILE A CA 1
ATOM 1896 C C . ILE A 1 239 ? 13.988 -0.831 12.221 1 97.03 239 ILE A C 1
ATOM 1898 O O . ILE A 1 239 ? 14.588 0.042 12.852 1 97.03 239 ILE A O 1
ATOM 1902 N N . PHE A 1 240 ? 12.979 -0.43 11.458 1 94.28 240 PHE A N 1
ATOM 1903 C CA . PHE A 1 240 ? 12.764 0.978 11.147 1 94.28 240 PHE A CA 1
ATOM 1904 C C . PHE A 1 240 ? 12.334 1.748 12.39 1 94.28 240 PHE A C 1
ATOM 1906 O O . PHE A 1 240 ? 12.476 2.971 12.449 1 94.28 240 PHE A O 1
ATOM 1913 N N . SER A 1 241 ? 11.859 1.052 13.446 1 93.55 241 SER A N 1
ATOM 1914 C CA . SER A 1 241 ? 11.407 1.714 14.665 1 93.55 241 SER A CA 1
ATOM 1915 C C . SER A 1 241 ? 12.586 2.178 15.513 1 93.55 241 SER A C 1
ATOM 1917 O O . SER A 1 241 ? 12.43 3.028 16.391 1 93.55 241 SER A O 1
ATOM 1919 N N . VAL A 1 242 ? 13.773 1.679 15.261 1 96.45 242 VAL A N 1
ATOM 1920 C CA . VAL A 1 242 ? 14.882 1.941 16.172 1 96.45 242 VAL A CA 1
ATOM 1921 C C . VAL A 1 242 ? 16.02 2.625 15.418 1 96.45 242 VAL A C 1
ATOM 1923 O O . VAL A 1 242 ? 16.977 3.107 16.029 1 96.45 242 VAL A O 1
ATOM 1926 N N . THR A 1 243 ? 15.936 2.692 14.131 1 97.3 243 THR A N 1
ATOM 1927 C CA . THR A 1 243 ? 16.998 3.29 13.329 1 97.3 243 THR A CA 1
ATOM 1928 C C . THR A 1 243 ? 16.781 4.793 13.179 1 97.3 243 THR A C 1
ATOM 1930 O O . THR A 1 243 ? 15.682 5.294 13.422 1 97.3 243 THR A O 1
ATOM 1933 N N . ASN A 1 244 ? 17.881 5.483 12.854 1 96.97 244 ASN A N 1
ATOM 1934 C CA . ASN A 1 244 ? 17.742 6.861 12.396 1 96.97 244 ASN A CA 1
ATOM 1935 C C . ASN A 1 244 ? 16.996 6.937 11.067 1 96.97 244 ASN A C 1
ATOM 1937 O O . ASN A 1 244 ? 15.994 7.646 10.952 1 96.97 244 ASN A O 1
ATOM 1941 N N . PHE A 1 245 ? 17.499 6.18 10.132 1 97.03 245 PHE A N 1
ATOM 1942 C CA . PHE A 1 245 ? 16.752 6.041 8.887 1 97.03 245 PHE A CA 1
ATOM 1943 C C . PHE A 1 245 ? 17.184 4.788 8.134 1 97.03 245 PHE A C 1
ATOM 1945 O O . PHE A 1 245 ? 18.202 4.178 8.467 1 97.03 245 PHE A O 1
ATOM 1952 N N . ILE A 1 246 ? 16.363 4.368 7.233 1 97.95 246 ILE A N 1
ATOM 1953 C CA . ILE A 1 246 ? 16.63 3.27 6.311 1 97.95 246 ILE A CA 1
ATOM 1954 C C . ILE A 1 246 ? 16.498 3.76 4.872 1 97.95 246 ILE A C 1
ATOM 1956 O O . ILE A 1 246 ? 15.473 4.337 4.497 1 97.95 246 ILE A O 1
ATOM 1960 N N . HIS A 1 247 ? 17.53 3.588 4.151 1 97.49 247 HIS A N 1
ATOM 1961 C CA . HIS A 1 247 ? 17.48 3.792 2.708 1 97.49 247 HIS A CA 1
ATOM 1962 C C . HIS A 1 247 ? 17.574 2.466 1.96 1 97.49 247 HIS A C 1
ATOM 1964 O O . HIS A 1 247 ? 18.315 1.569 2.369 1 97.49 247 HIS A O 1
ATOM 1970 N N . MET A 1 248 ? 16.777 2.348 0.974 1 96.88 248 MET A N 1
ATOM 1971 C CA . MET A 1 248 ? 16.807 1.148 0.143 1 96.88 248 MET A CA 1
ATOM 1972 C C . MET A 1 248 ? 17.238 1.483 -1.281 1 96.88 248 MET A C 1
ATOM 1974 O O . MET A 1 248 ? 16.783 2.474 -1.855 1 96.88 248 MET A O 1
ATOM 1978 N N . LEU A 1 249 ? 18.121 0.669 -1.801 1 95.02 249 LEU A N 1
ATOM 1979 C CA . LEU A 1 249 ? 18.646 0.873 -3.147 1 95.02 249 LEU A CA 1
ATOM 1980 C C . LEU A 1 249 ? 18.354 -0.333 -4.034 1 95.02 249 LEU A C 1
ATOM 1982 O O . LEU A 1 249 ? 18.621 -1.473 -3.646 1 95.02 249 LEU A O 1
ATOM 1986 N N . SER A 1 250 ? 17.715 -0.108 -5.103 1 92.73 250 SER A N 1
ATOM 1987 C CA . SER A 1 250 ? 17.424 -1.16 -6.071 1 92.73 250 SER A CA 1
ATOM 1988 C C . SER A 1 250 ? 17.355 -0.603 -7.489 1 92.73 250 SER A C 1
ATOM 1990 O O . SER A 1 250 ? 17.251 0.61 -7.68 1 92.73 250 SER A O 1
ATOM 1992 N N . ARG A 1 251 ? 17.436 -1.486 -8.422 1 86.59 251 ARG A N 1
ATOM 1993 C CA . ARG A 1 251 ? 17.391 -1.083 -9.824 1 86.59 251 ARG A CA 1
ATOM 1994 C C . ARG A 1 251 ? 15.963 -0.766 -10.257 1 86.59 251 ARG A C 1
ATOM 1996 O O . ARG A 1 251 ? 15.747 0.067 -11.14 1 86.59 251 ARG A O 1
ATOM 2003 N N . SER A 1 252 ? 15.085 -1.446 -9.678 1 85.91 252 SER A N 1
ATOM 2004 C CA . SER A 1 252 ? 13.704 -1.346 -10.137 1 85.91 252 SER A CA 1
ATOM 2005 C C . SER A 1 252 ? 12.825 -0.657 -9.099 1 85.91 252 SER A C 1
ATOM 2007 O O . SER A 1 252 ? 13.219 -0.516 -7.939 1 85.91 252 SER A O 1
ATOM 2009 N N . ARG A 1 253 ? 11.643 -0.229 -9.527 1 89.77 253 ARG A N 1
ATOM 2010 C CA . ARG A 1 253 ? 10.662 0.407 -8.654 1 89.77 253 ARG A CA 1
ATOM 2011 C C . ARG A 1 253 ? 10.025 -0.611 -7.714 1 89.77 253 ARG A C 1
ATOM 2013 O O . ARG A 1 253 ? 10.197 -1.819 -7.89 1 89.77 253 ARG A O 1
ATOM 2020 N N . VAL A 1 254 ? 9.326 -0.063 -6.776 1 92.45 254 VAL A N 1
ATOM 2021 C CA . VAL A 1 254 ? 8.582 -0.914 -5.854 1 92.45 254 VAL A CA 1
ATOM 2022 C C . VAL A 1 254 ? 7.403 -1.557 -6.58 1 92.45 254 VAL A C 1
ATOM 2024 O O . VAL A 1 254 ? 6.72 -0.901 -7.371 1 92.45 254 VAL A O 1
ATOM 2027 N N . ARG A 1 255 ? 7.233 -2.791 -6.384 1 94.41 255 ARG A N 1
ATOM 2028 C CA . ARG A 1 255 ? 6.126 -3.557 -6.946 1 94.41 255 ARG A CA 1
ATOM 2029 C C . ARG A 1 255 ? 5.221 -4.101 -5.846 1 94.41 255 ARG A C 1
ATOM 2031 O O . ARG A 1 255 ? 5.631 -4.966 -5.068 1 94.41 255 ARG A O 1
ATOM 2038 N N . LEU A 1 256 ? 4.007 -3.598 -5.85 1 95.12 256 LEU A N 1
ATOM 2039 C CA . LEU A 1 256 ? 3.062 -4.035 -4.828 1 95.12 256 LEU A CA 1
ATOM 2040 C C . LEU A 1 256 ? 2.294 -5.269 -5.29 1 95.12 256 LEU A C 1
ATOM 2042 O O . LEU A 1 256 ? 1.77 -5.298 -6.405 1 95.12 256 LEU A O 1
ATOM 2046 N N . SER A 1 257 ? 2.161 -6.231 -4.421 1 95.79 257 SER A N 1
ATOM 2047 C CA . SER A 1 257 ? 1.537 -7.499 -4.785 1 95.79 257 SER A CA 1
ATOM 2048 C C . SER A 1 257 ? 0.082 -7.301 -5.195 1 95.79 257 SER A C 1
ATOM 2050 O O . SER A 1 257 ? -0.403 -7.956 -6.121 1 95.79 257 SER A O 1
ATOM 2052 N N . TRP A 1 258 ? -0.629 -6.462 -4.516 1 94.03 258 TRP A N 1
ATOM 2053 C CA . TRP A 1 258 ? -2.037 -6.269 -4.85 1 94.03 258 TRP A CA 1
ATOM 2054 C C . TRP A 1 258 ? -2.187 -5.621 -6.222 1 94.03 258 TRP A C 1
ATOM 2056 O O . TRP A 1 258 ? -3.21 -5.794 -6.889 1 94.03 258 TRP A O 1
ATOM 2066 N N . ALA A 1 259 ? -1.251 -4.881 -6.679 1 93.72 259 ALA A N 1
ATOM 2067 C CA . ALA A 1 259 ? -1.327 -4.233 -7.986 1 93.72 259 ALA A CA 1
ATOM 2068 C C . ALA A 1 259 ? -0.878 -5.181 -9.094 1 93.72 259 ALA A C 1
ATOM 2070 O O . ALA A 1 259 ? -1.442 -5.174 -10.191 1 93.72 259 ALA A O 1
ATOM 2071 N N . THR A 1 260 ? 0.083 -6.028 -8.775 1 94.32 260 THR A N 1
ATOM 2072 C CA . THR A 1 260 ? 0.648 -6.899 -9.8 1 94.32 260 THR A CA 1
ATOM 2073 C C . THR A 1 260 ? -0.062 -8.249 -9.813 1 94.32 260 THR A C 1
ATOM 2075 O O . THR A 1 260 ? 0.107 -9.037 -10.746 1 94.32 260 THR A O 1
ATOM 2078 N N . HIS A 1 261 ? -0.743 -8.591 -8.783 1 93.81 261 HIS A N 1
ATOM 2079 C CA . HIS A 1 261 ? -1.393 -9.88 -8.572 1 93.81 261 HIS A CA 1
ATOM 2080 C C . HIS A 1 261 ? -0.37 -11.01 -8.513 1 93.81 261 HIS A C 1
ATOM 2082 O O . HIS A 1 261 ? -0.645 -12.125 -8.961 1 93.81 261 HIS A O 1
ATOM 2088 N N . TYR A 1 262 ? 0.87 -10.624 -8.173 1 94.84 262 TYR A N 1
ATOM 2089 C CA . TYR A 1 262 ? 1.957 -11.58 -7.993 1 94.84 262 TYR A CA 1
ATOM 2090 C C . TYR A 1 262 ? 2.419 -11.615 -6.541 1 94.84 262 TYR A C 1
ATOM 2092 O O . TYR A 1 262 ? 2.914 -10.614 -6.016 1 94.84 262 TYR A O 1
ATOM 2100 N N . VAL A 1 263 ? 2.403 -12.757 -5.95 1 93.29 263 VAL A N 1
ATOM 2101 C CA . VAL A 1 263 ? 2.612 -12.943 -4.518 1 93.29 263 VAL A CA 1
ATOM 2102 C C . VAL A 1 263 ? 4.07 -12.653 -4.167 1 93.29 263 VAL A C 1
ATOM 2104 O O . VAL A 1 263 ? 4.376 -12.258 -3.039 1 93.29 263 VAL A O 1
ATOM 2107 N N . GLY A 1 264 ? 4.928 -12.816 -5.086 1 93.53 264 GLY A N 1
ATOM 2108 C CA . GLY A 1 264 ? 6.349 -12.636 -4.836 1 93.53 264 GLY A CA 1
ATOM 2109 C C . GLY A 1 264 ? 6.758 -11.178 -4.741 1 93.53 264 GLY A C 1
ATOM 2110 O O . GLY A 1 264 ? 7.855 -10.865 -4.275 1 93.53 264 GLY A O 1
ATOM 2111 N N . ASP A 1 265 ? 5.874 -10.27 -5.181 1 95.65 265 ASP A N 1
ATOM 2112 C CA . ASP A 1 265 ? 6.118 -8.84 -5.017 1 95.65 265 ASP A CA 1
ATOM 2113 C C . ASP A 1 265 ? 5.778 -8.383 -3.601 1 95.65 265 ASP A C 1
ATOM 2115 O O . ASP A 1 265 ? 5.348 -9.186 -2.77 1 95.65 265 ASP A O 1
ATOM 2119 N N . LEU A 1 266 ? 6.005 -7.147 -3.343 1 96.24 266 LEU A N 1
ATOM 2120 C CA . LEU A 1 266 ? 5.923 -6.638 -1.979 1 96.24 266 LEU A CA 1
ATOM 2121 C C . LEU A 1 266 ? 4.519 -6.823 -1.413 1 96.24 266 LEU A C 1
ATOM 2123 O O . LEU A 1 266 ? 3.549 -6.293 -1.961 1 96.24 266 LEU A O 1
ATOM 2127 N N . ARG A 1 267 ? 4.464 -7.479 -0.341 1 95.88 267 ARG A N 1
ATOM 2128 C CA . ARG A 1 267 ? 3.206 -7.727 0.356 1 95.88 267 ARG A CA 1
ATOM 2129 C C . ARG A 1 267 ? 2.835 -6.549 1.251 1 95.88 267 ARG A C 1
ATOM 2131 O O . ARG A 1 267 ? 3.711 -5.898 1.824 1 95.88 267 ARG A O 1
ATOM 2138 N N . ALA A 1 268 ? 1.577 -6.36 1.445 1 93.66 268 ALA A N 1
ATOM 2139 C CA . ALA A 1 268 ? 1.071 -5.24 2.233 1 93.66 268 ALA A CA 1
ATOM 2140 C C . ALA A 1 268 ? 1.545 -5.329 3.681 1 93.66 268 ALA A C 1
ATOM 2142 O O . ALA A 1 268 ? 1.78 -4.306 4.328 1 93.66 268 ALA A O 1
ATOM 2143 N N . ILE A 1 269 ? 1.731 -6.498 4.159 1 90.12 269 ILE A N 1
ATOM 2144 C CA . ILE A 1 269 ? 2.079 -6.715 5.559 1 90.12 269 ILE A CA 1
ATOM 2145 C C . ILE A 1 269 ? 3.476 -6.163 5.835 1 90.12 269 ILE A C 1
ATOM 2147 O O . ILE A 1 269 ? 3.84 -5.926 6.989 1 90.12 269 ILE A O 1
ATOM 2151 N N . ASN A 1 270 ? 4.278 -5.884 4.812 1 92.19 270 ASN A N 1
ATOM 2152 C CA . ASN A 1 270 ? 5.659 -5.447 4.985 1 92.19 270 ASN A CA 1
ATOM 2153 C C . ASN A 1 270 ? 5.875 -4.039 4.436 1 92.19 270 ASN A C 1
ATOM 2155 O O . ASN A 1 270 ? 7.01 -3.569 4.35 1 92.19 270 ASN A O 1
ATOM 2159 N N . ASN A 1 271 ? 4.866 -3.294 4.034 1 91.92 271 ASN A N 1
ATOM 2160 C CA . ASN A 1 271 ? 5.112 -2.086 3.254 1 91.92 271 ASN A CA 1
ATOM 2161 C C . ASN A 1 271 ? 5.085 -0.837 4.131 1 91.92 271 ASN A C 1
ATOM 2163 O O . ASN A 1 271 ? 4.834 0.265 3.641 1 91.92 271 ASN A O 1
ATOM 2167 N N . GLY A 1 272 ? 5.349 -0.958 5.404 1 92.19 272 GLY A N 1
ATOM 2168 C CA . GLY A 1 272 ? 5.307 0.147 6.349 1 92.19 272 GLY A CA 1
ATOM 2169 C C . GLY A 1 272 ? 6.272 1.265 6.002 1 92.19 272 GLY A C 1
ATOM 2170 O O . GLY A 1 272 ? 5.976 2.44 6.231 1 92.19 272 GLY A O 1
ATOM 2171 N N . LEU A 1 273 ? 7.382 0.942 5.436 1 94.49 273 LEU A N 1
ATOM 2172 C CA . LEU A 1 273 ? 8.427 1.91 5.122 1 94.49 273 LEU A CA 1
ATOM 2173 C C . LEU A 1 273 ? 7.948 2.905 4.07 1 94.49 273 LEU A C 1
ATOM 2175 O O . LEU A 1 273 ? 8.494 4.004 3.955 1 94.49 273 LEU A O 1
ATOM 2179 N N . LEU A 1 274 ? 6.926 2.533 3.329 1 94.32 274 LEU A N 1
ATOM 2180 C CA . LEU A 1 274 ? 6.432 3.432 2.292 1 94.32 274 LEU A CA 1
ATOM 2181 C C . LEU A 1 274 ? 5.827 4.69 2.906 1 94.32 274 LEU A C 1
ATOM 2183 O O . LEU A 1 274 ? 5.982 5.787 2.364 1 94.32 274 LEU A O 1
ATOM 2187 N N . ASP A 1 275 ? 5.213 4.548 4.041 1 93.91 275 ASP A N 1
ATOM 2188 C CA . ASP A 1 275 ? 4.681 5.7 4.762 1 93.91 275 ASP A CA 1
ATOM 2189 C C . ASP A 1 275 ? 5.808 6.572 5.312 1 93.91 275 ASP A C 1
ATOM 2191 O O . ASP A 1 275 ? 5.768 7.798 5.19 1 93.91 275 ASP A O 1
ATOM 2195 N N . THR A 1 276 ? 6.725 5.908 5.89 1 93.55 276 THR A N 1
ATOM 2196 C CA . THR A 1 276 ? 7.783 6.671 6.543 1 93.55 276 THR A CA 1
ATOM 2197 C C . THR A 1 276 ? 8.63 7.414 5.514 1 93.55 276 THR A C 1
ATOM 2199 O O . THR A 1 276 ? 9.207 8.46 5.815 1 93.55 276 THR A O 1
ATOM 2202 N N . TYR A 1 277 ? 8.683 6.907 4.345 1 94.32 277 TYR A N 1
ATOM 2203 C CA . TYR A 1 277 ? 9.343 7.579 3.232 1 94.32 277 TYR A CA 1
ATOM 2204 C C . TYR A 1 277 ? 8.526 8.773 2.754 1 94.32 277 TYR A C 1
ATOM 2206 O O . TYR A 1 277 ? 9.004 9.91 2.778 1 94.32 277 TYR A O 1
ATOM 2214 N N . GLN A 1 278 ? 7.291 8.546 2.49 1 92.22 278 GLN A N 1
ATOM 2215 C CA . GLN A 1 278 ? 6.505 9.55 1.78 1 92.22 278 GLN A CA 1
ATOM 2216 C C . GLN A 1 278 ? 5.897 10.558 2.751 1 92.22 278 GLN A C 1
ATOM 2218 O O . GLN A 1 278 ? 5.448 11.63 2.34 1 92.22 278 GLN A O 1
ATOM 2223 N N . LEU A 1 279 ? 5.83 10.192 3.976 1 91.58 279 LEU A N 1
ATOM 2224 C CA . LEU A 1 279 ? 5.354 11.146 4.972 1 91.58 279 LEU A CA 1
ATOM 2225 C C . LEU A 1 279 ? 6.523 11.799 5.701 1 91.58 279 LEU A C 1
ATOM 2227 O O . LEU A 1 279 ? 6.392 12.198 6.861 1 91.58 279 LEU A O 1
ATOM 2231 N N . LYS A 1 280 ? 7.691 11.75 5.077 1 85.77 280 LYS A N 1
ATOM 2232 C CA . LYS A 1 280 ? 8.846 12.588 5.386 1 85.77 280 LYS A CA 1
ATOM 2233 C C . LYS A 1 280 ? 9.465 12.2 6.726 1 85.77 280 LYS A C 1
ATOM 2235 O O . LYS A 1 280 ? 9.816 13.067 7.528 1 85.77 280 LYS A O 1
ATOM 2240 N N . SER A 1 281 ? 9.556 10.942 6.978 1 90.94 281 SER A N 1
ATOM 2241 C CA . SER A 1 281 ? 10.183 10.493 8.216 1 90.94 281 SER A CA 1
ATOM 2242 C C . SER A 1 281 ? 11.577 9.93 7.957 1 90.94 281 SER A C 1
ATOM 2244 O O . SER A 1 281 ? 11.962 8.918 8.546 1 90.94 281 SER A O 1
ATOM 2246 N N . LEU A 1 282 ? 12.244 10.46 6.966 1 93.47 282 LEU A N 1
ATOM 2247 C CA . LEU A 1 282 ? 13.679 10.369 6.719 1 93.47 282 LEU A CA 1
ATOM 2248 C C . LEU A 1 282 ? 14.022 9.082 5.975 1 93.47 282 LEU A C 1
ATOM 2250 O O . LEU A 1 282 ? 15.112 8.957 5.414 1 93.47 282 LEU A O 1
ATOM 2254 N N . ASP A 1 283 ? 13.149 8.051 5.97 1 95.96 283 ASP A N 1
ATOM 2255 C CA . ASP A 1 283 ? 13.398 6.851 5.178 1 95.96 283 ASP A CA 1
ATOM 2256 C C . ASP A 1 283 ? 13.25 7.137 3.685 1 95.96 283 ASP A C 1
ATOM 2258 O O . ASP A 1 283 ? 12.71 8.176 3.298 1 95.96 283 ASP A O 1
ATOM 2262 N N . GLY A 1 284 ? 13.849 6.241 2.917 1 94.64 284 GLY A N 1
ATOM 2263 C CA . GLY A 1 284 ? 13.749 6.568 1.504 1 94.64 284 GLY A CA 1
ATOM 2264 C C . GLY A 1 284 ? 14.058 5.392 0.596 1 94.64 284 GLY A C 1
ATOM 2265 O O . GLY A 1 284 ? 14.717 4.437 1.012 1 94.64 284 GLY A O 1
ATOM 2266 N N . LEU A 1 285 ? 13.562 5.445 -0.597 1 94.79 285 LEU A N 1
ATOM 2267 C CA . LEU A 1 285 ? 13.811 4.496 -1.676 1 94.79 285 LEU A CA 1
ATOM 2268 C C . LEU A 1 285 ? 14.561 5.163 -2.824 1 94.79 285 LEU A C 1
ATOM 2270 O O . LEU A 1 285 ? 14.219 6.274 -3.233 1 94.79 285 LEU A O 1
ATOM 2274 N N . LEU A 1 286 ? 15.614 4.512 -3.275 1 91.98 286 LEU A N 1
ATOM 2275 C CA . LEU A 1 286 ? 16.429 5.021 -4.373 1 91.98 286 LEU A CA 1
ATOM 2276 C C . LEU A 1 286 ? 16.594 3.966 -5.462 1 91.98 286 LEU A C 1
ATOM 2278 O O . LEU A 1 286 ? 16.493 2.768 -5.192 1 91.98 286 LEU A O 1
ATOM 2282 N N . GLU A 1 287 ? 16.8 4.448 -6.64 1 89.24 287 GLU A N 1
ATOM 2283 C CA . GLU A 1 287 ? 17.026 3.546 -7.765 1 89.24 287 GLU A CA 1
ATOM 2284 C C . GLU A 1 287 ? 18.429 3.719 -8.339 1 89.24 287 GLU A C 1
ATOM 2286 O O . GLU A 1 287 ? 18.87 4.844 -8.586 1 89.24 287 GLU A O 1
ATOM 2291 N N . SER A 1 288 ? 19.089 2.624 -8.404 1 86.44 288 SER A N 1
ATOM 2292 C CA . SER A 1 288 ? 20.402 2.567 -9.038 1 86.44 288 SER A CA 1
ATOM 2293 C C . SER A 1 288 ? 20.796 1.13 -9.363 1 86.44 288 SER A C 1
ATOM 2295 O O . SER A 1 288 ? 20.331 0.191 -8.714 1 86.44 288 SER A O 1
ATOM 2297 N N . ASP A 1 289 ? 21.637 1.079 -10.392 1 88.22 289 ASP A N 1
ATOM 2298 C CA . ASP A 1 289 ? 22.209 -0.231 -10.69 1 88.22 289 ASP A CA 1
ATOM 2299 C C . ASP A 1 289 ? 23.34 -0.569 -9.722 1 88.22 289 ASP A C 1
ATOM 2301 O O . ASP A 1 289 ? 24.333 0.157 -9.641 1 88.22 289 ASP A O 1
ATOM 2305 N N . LEU A 1 290 ? 23.236 -1.602 -9.119 1 90.14 290 LEU A N 1
ATOM 2306 C CA . LEU A 1 290 ? 24.193 -1.98 -8.084 1 90.14 290 LEU A CA 1
ATOM 2307 C C . LEU A 1 290 ? 25.562 -2.272 -8.69 1 90.14 290 LEU A C 1
ATOM 2309 O O . LEU A 1 290 ? 26.58 -2.197 -7.999 1 90.14 290 LEU A O 1
ATOM 2313 N N . THR A 1 291 ? 25.574 -2.652 -9.97 1 87.5 291 THR A N 1
ATOM 2314 C CA . THR A 1 291 ? 26.838 -2.981 -10.619 1 87.5 291 THR A CA 1
ATOM 2315 C C . THR A 1 291 ? 27.724 -1.744 -10.735 1 87.5 291 THR A C 1
ATOM 2317 O O . THR A 1 291 ? 28.938 -1.859 -10.918 1 87.5 291 THR A O 1
ATOM 2320 N N . ASP A 1 292 ? 27.185 -0.604 -10.594 1 86.45 292 ASP A N 1
ATOM 2321 C CA . ASP A 1 292 ? 27.921 0.648 -10.74 1 86.45 292 ASP A CA 1
ATOM 2322 C C . ASP A 1 292 ? 28.288 1.231 -9.377 1 86.45 292 ASP A C 1
ATOM 2324 O O . ASP A 1 292 ? 28.949 2.269 -9.298 1 86.45 292 ASP A O 1
ATOM 2328 N N . LEU A 1 293 ? 27.97 0.543 -8.416 1 90.51 293 LEU A N 1
ATOM 2329 C CA . LEU A 1 293 ? 28.116 1.066 -7.062 1 90.51 293 LEU A CA 1
ATOM 2330 C C . LEU A 1 293 ? 29.515 0.791 -6.521 1 90.51 293 LEU A C 1
ATOM 2332 O O . LEU A 1 293 ? 30.21 -0.103 -7.011 1 90.51 293 LEU A O 1
ATOM 2336 N N . ALA A 1 294 ? 29.946 1.578 -5.666 1 92.27 294 ALA A N 1
ATOM 2337 C CA . ALA A 1 294 ? 31.119 1.337 -4.828 1 92.27 294 ALA A CA 1
ATOM 2338 C C . ALA A 1 294 ? 30.888 1.837 -3.405 1 92.27 294 ALA A C 1
ATOM 2340 O O . ALA A 1 294 ? 30.181 2.825 -3.194 1 92.27 294 ALA A O 1
ATOM 2341 N N . ILE A 1 295 ? 31.412 1.119 -2.46 1 93.87 295 ILE A N 1
ATOM 2342 C CA . ILE A 1 295 ? 31.316 1.506 -1.056 1 93.87 295 ILE A CA 1
ATOM 2343 C C . ILE A 1 295 ? 32.714 1.746 -0.49 1 93.87 295 ILE A C 1
ATOM 2345 O O . ILE A 1 295 ? 33.596 0.895 -0.618 1 93.87 295 ILE A O 1
ATOM 2349 N N . VAL A 1 296 ? 32.878 2.883 0.074 1 91.87 296 VAL A N 1
ATOM 2350 C CA . VAL A 1 296 ? 34.153 3.215 0.7 1 91.87 296 VAL A CA 1
ATOM 2351 C C . VAL A 1 296 ? 33.958 3.403 2.203 1 91.87 296 VAL A C 1
ATOM 2353 O O . VAL A 1 296 ? 32.964 3.99 2.637 1 91.87 296 VAL A O 1
ATOM 2356 N N . LYS A 1 297 ? 34.873 2.853 2.954 1 92.46 297 LYS A N 1
ATOM 2357 C CA . LYS A 1 297 ? 34.852 2.975 4.408 1 92.46 297 LYS A CA 1
ATOM 2358 C C . LYS A 1 297 ? 35.746 4.12 4.876 1 92.46 297 LYS A C 1
ATOM 2360 O O . LYS A 1 297 ? 36.917 4.196 4.497 1 92.46 297 LYS A O 1
ATOM 2365 N N . ASP A 1 298 ? 35.177 4.968 5.678 1 89.8 298 ASP A N 1
ATOM 2366 C CA . ASP A 1 298 ? 35.987 6.08 6.166 1 89.8 298 ASP A CA 1
ATOM 2367 C C . ASP A 1 298 ? 36.72 5.703 7.452 1 89.8 298 ASP A C 1
ATOM 2369 O O . ASP A 1 298 ? 36.665 4.551 7.888 1 89.8 298 ASP A O 1
ATOM 2373 N N . HIS A 1 299 ? 37.482 6.685 8.007 1 88.37 299 HIS A N 1
ATOM 2374 C CA . HIS A 1 299 ? 38.339 6.445 9.163 1 88.37 299 HIS A CA 1
ATOM 2375 C C . HIS A 1 299 ? 37.513 6.156 10.411 1 88.37 299 HIS A C 1
ATOM 2377 O O . HIS A 1 299 ? 37.996 5.511 11.345 1 88.37 299 HIS A O 1
ATOM 2383 N N . LYS A 1 300 ? 36.235 6.553 10.383 1 90.24 300 LYS A N 1
ATOM 2384 C CA . LYS A 1 300 ? 35.365 6.323 11.533 1 90.24 300 LYS A CA 1
ATOM 2385 C C . LYS A 1 300 ? 34.594 5.015 11.386 1 90.24 300 LYS A C 1
ATOM 2387 O O . LYS A 1 300 ? 33.787 4.664 12.249 1 90.24 300 LYS A O 1
ATOM 2392 N N . GLY A 1 301 ? 34.831 4.354 10.306 1 91.58 301 GLY A N 1
ATOM 2393 C CA . GLY A 1 301 ? 34.185 3.071 10.08 1 91.58 301 GLY A CA 1
ATOM 2394 C C . GLY A 1 301 ? 32.83 3.196 9.408 1 91.58 301 GLY A C 1
ATOM 2395 O O . GLY A 1 301 ? 32.066 2.23 9.355 1 91.58 301 GLY A O 1
ATOM 2396 N N . LYS A 1 302 ? 32.528 4.368 8.914 1 94.7 302 LYS A N 1
ATOM 2397 C CA . LYS A 1 302 ? 31.256 4.591 8.232 1 94.7 302 LYS A CA 1
ATOM 2398 C C . LYS A 1 302 ? 31.386 4.343 6.732 1 94.7 302 LYS A C 1
ATOM 2400 O O . LYS A 1 302 ? 32.481 4.437 6.174 1 94.7 302 LYS A O 1
ATOM 2405 N N . PHE A 1 303 ? 30.281 4.032 6.127 1 95.91 303 PHE A N 1
ATOM 2406 C CA . PHE A 1 303 ? 30.295 3.639 4.722 1 95.91 303 PHE A CA 1
ATOM 2407 C C . PHE A 1 303 ? 29.728 4.748 3.844 1 95.91 303 PHE A C 1
ATOM 2409 O O . PHE A 1 303 ? 28.642 5.266 4.114 1 95.91 303 PHE A O 1
ATOM 2416 N N . HIS A 1 304 ? 30.448 5.088 2.823 1 93.08 304 HIS A N 1
ATOM 2417 C CA . HIS A 1 304 ? 30.006 6.067 1.836 1 93.08 304 HIS A CA 1
ATOM 2418 C C . HIS A 1 304 ? 29.768 5.412 0.479 1 93.08 304 HIS A C 1
ATOM 2420 O O . HIS A 1 304 ? 30.518 4.52 0.075 1 93.08 304 HIS A O 1
ATOM 2426 N N . ILE A 1 305 ? 28.746 5.83 -0.121 1 91.46 305 ILE A N 1
ATOM 2427 C CA . ILE A 1 305 ? 28.39 5.278 -1.423 1 91.46 305 ILE A CA 1
ATOM 2428 C C . ILE A 1 305 ? 28.992 6.139 -2.531 1 91.46 305 ILE A C 1
ATOM 2430 O O . ILE A 1 305 ? 28.928 7.369 -2.474 1 91.46 305 ILE A O 1
ATOM 2434 N N . THR A 1 306 ? 29.58 5.541 -3.412 1 88.31 306 THR A N 1
ATOM 2435 C CA . THR A 1 306 ? 30.121 6.199 -4.596 1 88.31 306 THR A CA 1
ATOM 2436 C C . THR A 1 306 ? 29.959 5.314 -5.829 1 88.31 306 THR A C 1
ATOM 2438 O O . THR A 1 306 ? 29.127 4.405 -5.842 1 88.31 306 THR A O 1
ATOM 2441 N N . LEU A 1 307 ? 30.501 5.747 -6.869 1 84.88 307 LEU A N 1
ATOM 2442 C CA . LEU A 1 307 ? 30.408 4.993 -8.114 1 84.88 307 LEU A CA 1
ATOM 2443 C C . LEU A 1 307 ? 31.724 4.285 -8.42 1 84.88 307 LEU A C 1
ATOM 2445 O O . LEU A 1 307 ? 32.8 4.809 -8.12 1 84.88 307 LEU A O 1
ATOM 2449 N N . LYS A 1 308 ? 31.524 3.188 -9 1 83.73 308 LYS A N 1
ATOM 2450 C CA . LYS A 1 308 ? 32.662 2.345 -9.354 1 83.73 308 LYS A CA 1
ATOM 2451 C C . LYS A 1 308 ? 33.679 3.116 -10.189 1 83.73 308 LYS A C 1
ATOM 2453 O O . LYS A 1 308 ? 34.887 2.977 -9.99 1 83.73 308 LYS A O 1
ATOM 2458 N N . LEU A 1 309 ? 33.2 3.976 -11.041 1 78.18 309 LEU A N 1
ATOM 2459 C CA . LEU A 1 309 ? 34.064 4.726 -11.946 1 78.18 309 LEU A CA 1
ATOM 2460 C C . LEU A 1 309 ? 34.998 5.647 -11.168 1 78.18 309 LEU A C 1
ATOM 2462 O O . LEU A 1 309 ? 36.15 5.845 -11.56 1 78.18 309 LEU A O 1
ATOM 2466 N N . PHE A 1 310 ? 34.554 6.172 -10.02 1 78.07 310 PHE A N 1
ATOM 2467 C CA . PHE A 1 310 ? 35.361 7.085 -9.219 1 78.07 310 PHE A CA 1
ATOM 2468 C C . PHE A 1 310 ? 36.442 6.327 -8.459 1 78.07 310 PHE A C 1
ATOM 2470 O O . PHE A 1 310 ? 37.554 6.829 -8.285 1 78.07 310 PHE A O 1
ATOM 2477 N N . VAL A 1 311 ? 36.128 5.204 -8.076 1 77.39 311 VAL A N 1
ATOM 2478 C CA . VAL A 1 311 ? 37.071 4.4 -7.304 1 77.39 311 VAL A CA 1
ATOM 2479 C C . VAL A 1 311 ? 38.154 3.847 -8.227 1 77.39 311 VAL A C 1
ATOM 2481 O O . VAL A 1 311 ? 39.327 3.784 -7.85 1 77.39 311 VAL A O 1
ATOM 2484 N N . GLU A 1 312 ? 37.742 3.444 -9.372 1 73.09 312 GLU A N 1
ATOM 2485 C CA . GLU A 1 312 ? 38.709 2.897 -10.319 1 73.09 312 GLU A CA 1
ATOM 2486 C C . GLU A 1 312 ? 39.688 3.968 -10.79 1 73.09 312 GLU A C 1
ATOM 2488 O O . GLU A 1 312 ? 40.861 3.679 -11.034 1 73.09 312 GLU A O 1
ATOM 2493 N N . GLU A 1 313 ? 39.165 5.145 -10.868 1 66.73 313 GLU A N 1
ATOM 2494 C CA . GLU A 1 313 ? 40.027 6.245 -11.29 1 66.73 313 GLU A CA 1
ATOM 2495 C C . GLU A 1 313 ? 40.975 6.665 -10.17 1 66.73 313 GLU A C 1
ATOM 2497 O O . GLU A 1 313 ? 42.096 7.105 -10.431 1 66.73 313 GLU A O 1
ATOM 2502 N N . PHE A 1 314 ? 40.513 6.504 -8.91 1 62.92 314 PHE A N 1
ATOM 2503 C CA . PHE A 1 314 ? 41.319 6.992 -7.797 1 62.92 314 PHE A CA 1
ATOM 2504 C C . PHE A 1 314 ? 41.88 5.832 -6.985 1 62.92 314 PHE A C 1
ATOM 2506 O O . PHE A 1 314 ? 42.138 5.973 -5.787 1 62.92 314 PHE A O 1
ATOM 2513 N N . PHE A 1 315 ? 41.941 4.631 -7.511 1 55.33 315 PHE A N 1
ATOM 2514 C CA . PHE A 1 315 ? 42.315 3.379 -6.864 1 55.33 315 PHE A CA 1
ATOM 2515 C C . PHE A 1 315 ? 43.524 3.577 -5.957 1 55.33 315 PHE A C 1
ATOM 2517 O O . PHE A 1 315 ? 43.649 2.913 -4.927 1 55.33 315 PHE A O 1
ATOM 2524 N N . ASN A 1 316 ? 44.537 4.355 -6.325 1 51.13 316 ASN A N 1
ATOM 2525 C CA . ASN A 1 316 ? 45.781 4.448 -5.568 1 51.13 316 ASN A CA 1
ATOM 2526 C C . ASN A 1 316 ? 45.664 5.445 -4.419 1 51.13 316 ASN A C 1
ATOM 2528 O O . ASN A 1 316 ? 46.655 5.75 -3.753 1 51.13 316 ASN A O 1
ATOM 2532 N N . GLN A 1 317 ? 44.487 5.937 -4.228 1 54.77 317 GLN A N 1
ATOM 2533 C CA . GLN A 1 317 ? 44.438 6.976 -3.204 1 54.77 317 GLN A CA 1
ATOM 2534 C C . GLN A 1 317 ? 43.635 6.516 -1.991 1 54.77 317 GLN A C 1
ATOM 2536 O O . GLN A 1 317 ? 42.918 5.515 -2.058 1 54.77 317 GLN A O 1
ATOM 2541 N N . SER A 1 318 ? 44.046 7.022 -0.786 1 54.85 318 SER A N 1
ATOM 2542 C CA . SER A 1 318 ? 43.402 6.713 0.487 1 54.85 318 SER A CA 1
ATOM 2543 C C . SER A 1 318 ? 41.895 6.934 0.411 1 54.85 318 SER A C 1
ATOM 2545 O O . SER A 1 318 ? 41.421 7.755 -0.377 1 54.85 318 SER A O 1
ATOM 2547 N N . SER A 1 319 ? 41.098 6.07 0.954 1 56.85 319 SER A N 1
ATOM 2548 C CA . SER A 1 319 ? 39.639 6.085 0.95 1 56.85 319 SER A CA 1
ATOM 2549 C C . SER A 1 319 ? 39.099 7.489 1.201 1 56.85 319 SER A C 1
ATOM 2551 O O . SER A 1 319 ? 38.055 7.863 0.664 1 56.85 319 SER A O 1
ATOM 2553 N N . ASP A 1 320 ? 39.811 8.282 1.935 1 58.27 320 ASP A N 1
ATOM 2554 C CA . ASP A 1 320 ? 39.334 9.607 2.318 1 58.27 320 ASP A CA 1
ATOM 2555 C C . ASP A 1 320 ? 39.474 10.596 1.163 1 58.27 320 ASP A C 1
ATOM 2557 O O . ASP A 1 320 ? 38.898 11.685 1.198 1 58.27 320 ASP A O 1
ATOM 2561 N N . THR A 1 321 ? 40.156 10.094 0.209 1 59.22 321 THR A N 1
ATOM 2562 C CA . THR A 1 321 ? 40.442 11.021 -0.881 1 59.22 321 THR A CA 1
ATOM 2563 C C . THR A 1 321 ? 39.591 10.696 -2.105 1 59.22 321 THR A C 1
ATOM 2565 O O . THR A 1 321 ? 39.649 11.402 -3.114 1 59.22 321 THR A O 1
ATOM 2568 N N . ILE A 1 322 ? 38.87 9.714 -1.969 1 63.04 322 ILE A N 1
ATOM 2569 C CA . ILE A 1 322 ? 38.059 9.319 -3.116 1 63.04 322 ILE A CA 1
ATOM 2570 C C . ILE A 1 322 ? 36.908 10.306 -3.298 1 63.04 322 ILE A C 1
ATOM 2572 O O . ILE A 1 322 ? 36.173 10.594 -2.351 1 63.04 322 ILE A O 1
ATOM 2576 N N . PRO A 1 323 ? 36.859 10.867 -4.451 1 64.77 323 PRO A N 1
ATOM 2577 C CA . PRO A 1 323 ? 35.74 11.78 -4.699 1 64.77 323 PRO A CA 1
ATOM 2578 C C . PRO A 1 323 ? 34.381 11.101 -4.554 1 64.77 323 PRO A C 1
ATOM 2580 O O . PRO A 1 323 ? 34.225 9.936 -4.93 1 64.77 323 PRO A O 1
ATOM 2583 N N . LEU A 1 324 ? 33.584 11.753 -3.887 1 71.9 324 LEU A N 1
ATOM 2584 C CA . LEU A 1 324 ? 32.196 11.325 -3.747 1 71.9 324 LEU A CA 1
ATOM 2585 C C . LEU A 1 324 ? 31.293 12.086 -4.712 1 71.9 324 LEU A C 1
ATOM 2587 O O . LEU A 1 324 ? 31.604 13.213 -5.103 1 71.9 324 LEU A O 1
ATOM 2591 N N . PRO A 1 325 ? 30.305 11.364 -5.292 1 66.71 325 PRO A N 1
ATOM 2592 C CA . PRO A 1 325 ? 29.39 12.046 -6.21 1 66.71 325 PRO A CA 1
ATOM 2593 C C . PRO A 1 325 ? 28.923 13.399 -5.679 1 66.71 325 PRO A C 1
ATOM 2595 O O . PRO A 1 325 ? 28.643 14.311 -6.462 1 66.71 325 PRO A O 1
ATOM 2598 N N . GLN A 1 326 ? 28.966 13.463 -4.461 1 67 326 GLN A N 1
ATOM 2599 C CA . GLN A 1 326 ? 28.53 14.713 -3.846 1 67 326 GLN A CA 1
ATOM 2600 C C . GLN A 1 326 ? 29.501 15.848 -4.159 1 67 326 GLN A C 1
ATOM 2602 O O . GLN A 1 326 ? 29.146 17.023 -4.047 1 67 326 GLN A O 1
ATOM 2607 N N . ASP A 1 327 ? 30.674 15.474 -4.535 1 60.94 327 ASP A N 1
ATOM 2608 C CA . ASP A 1 327 ? 31.674 16.484 -4.867 1 60.94 327 ASP A CA 1
ATOM 2609 C C . ASP A 1 327 ? 31.334 17.182 -6.182 1 60.94 327 ASP A C 1
ATOM 2611 O O . ASP A 1 327 ? 31.691 18.345 -6.384 1 60.94 327 ASP A O 1
ATOM 2615 N N . ASN A 1 328 ? 30.606 16.451 -7.013 1 64.72 328 ASN A N 1
ATOM 2616 C CA . ASN A 1 328 ? 30.184 17.021 -8.287 1 64.72 328 ASN A CA 1
ATOM 2617 C C . ASN A 1 328 ? 28.734 17.495 -8.236 1 64.72 328 ASN A C 1
ATOM 2619 O O . ASN A 1 328 ? 28.345 18.397 -8.98 1 64.72 328 ASN A O 1
ATOM 2623 N N . ASN A 1 329 ? 28.064 16.846 -7.508 1 74.98 329 ASN A N 1
ATOM 2624 C CA . ASN A 1 329 ? 26.669 17.196 -7.258 1 74.98 329 ASN A CA 1
ATOM 2625 C C . ASN A 1 329 ? 26.37 17.271 -5.764 1 74.98 329 ASN A C 1
ATOM 2627 O O . ASN A 1 329 ? 26.134 16.246 -5.121 1 74.98 329 ASN A O 1
ATOM 2631 N N . ASP A 1 330 ? 26.341 18.497 -5.345 1 77.02 330 ASP A N 1
ATOM 2632 C CA . ASP A 1 330 ? 26.273 18.678 -3.898 1 77.02 330 ASP A CA 1
ATOM 2633 C C . ASP A 1 330 ? 24.873 18.369 -3.372 1 77.02 330 ASP A C 1
ATOM 2635 O O . ASP A 1 330 ? 24.634 18.415 -2.164 1 77.02 330 ASP A O 1
ATOM 2639 N N . ASN A 1 331 ? 23.926 18.073 -4.241 1 84.03 331 ASN A N 1
ATOM 2640 C CA . ASN A 1 331 ? 22.596 17.616 -3.853 1 84.03 331 ASN A CA 1
ATOM 2641 C C . ASN A 1 331 ? 22.398 16.136 -4.164 1 84.03 331 ASN A C 1
ATOM 2643 O O . ASN A 1 331 ? 21.283 15.702 -4.458 1 84.03 331 ASN A O 1
ATOM 2647 N N . PHE A 1 332 ? 23.531 15.451 -3.995 1 83.93 332 PHE A N 1
ATOM 2648 C CA . PHE A 1 332 ? 23.511 14.007 -4.2 1 83.93 332 PHE A CA 1
ATOM 2649 C C . PHE A 1 332 ? 22.709 13.316 -3.104 1 83.93 332 PHE A C 1
ATOM 2651 O O . PHE A 1 332 ? 22.904 13.59 -1.918 1 83.93 332 PHE A O 1
ATOM 2658 N N . ALA A 1 333 ? 21.813 12.414 -3.466 1 86.03 333 ALA A N 1
ATOM 2659 C CA . ALA A 1 333 ? 20.859 11.821 -2.532 1 86.03 333 ALA A CA 1
ATOM 2660 C C . ALA A 1 333 ? 21.573 10.973 -1.483 1 86.03 333 ALA A C 1
ATOM 2662 O O . ALA A 1 333 ? 21.149 10.919 -0.326 1 86.03 333 ALA A O 1
ATOM 2663 N N . MET A 1 334 ? 22.612 10.317 -1.902 1 88.6 334 MET A N 1
ATOM 2664 C CA . MET A 1 334 ? 23.288 9.405 -0.984 1 88.6 334 MET A CA 1
ATOM 2665 C C . MET A 1 334 ? 24.581 10.021 -0.459 1 88.6 334 MET A C 1
ATOM 2667 O O . MET A 1 334 ? 25.623 9.364 -0.441 1 88.6 334 MET A O 1
ATOM 2671 N N . ARG A 1 335 ? 24.522 11.214 -0.072 1 88.95 335 ARG A N 1
ATOM 2672 C CA . ARG A 1 335 ? 25.718 11.92 0.377 1 88.95 335 ARG A CA 1
ATOM 2673 C C . ARG A 1 335 ? 25.976 11.673 1.86 1 88.95 335 ARG A C 1
ATOM 2675 O O . ARG A 1 335 ? 27.03 12.04 2.381 1 88.95 335 ARG A O 1
ATOM 2682 N N . VAL A 1 336 ? 25.097 10.98 2.489 1 89.86 336 VAL A N 1
ATOM 2683 C CA . VAL A 1 336 ? 25.262 10.688 3.909 1 89.86 336 VAL A CA 1
ATOM 2684 C C . VAL A 1 336 ? 26.052 9.392 4.081 1 89.86 336 VAL A C 1
ATOM 2686 O O . VAL A 1 336 ? 26.141 8.584 3.153 1 89.86 336 VAL A O 1
ATOM 2689 N N . ALA A 1 337 ? 26.617 9.244 5.297 1 93.72 337 ALA A N 1
ATOM 2690 C CA . ALA A 1 337 ? 27.323 8.013 5.643 1 93.72 337 ALA A CA 1
ATOM 2691 C C . ALA A 1 337 ? 26.375 6.994 6.268 1 93.72 337 ALA A C 1
ATOM 2693 O O . ALA A 1 337 ? 25.404 7.365 6.931 1 93.72 337 ALA A O 1
ATOM 2694 N N . TYR A 1 338 ? 26.719 5.738 6.054 1 97.1 338 TYR A N 1
ATOM 2695 C CA . TYR A 1 338 ? 25.927 4.651 6.619 1 97.1 338 TYR A CA 1
ATOM 2696 C C . TYR A 1 338 ? 26.725 3.881 7.665 1 97.1 338 TYR A C 1
ATOM 2698 O O . TYR A 1 338 ? 27.949 3.771 7.563 1 97.1 338 TYR A O 1
ATOM 2706 N N . ASP A 1 339 ? 25.982 3.407 8.648 1 97.53 339 ASP A N 1
ATOM 2707 C CA . ASP A 1 339 ? 26.594 2.567 9.674 1 97.53 339 ASP A CA 1
ATOM 2708 C C . ASP A 1 339 ? 26.6 1.1 9.251 1 97.53 339 ASP A C 1
ATOM 2710 O O . ASP A 1 339 ? 27.474 0.334 9.661 1 97.53 339 ASP A O 1
ATOM 2714 N N . ARG A 1 340 ? 25.569 0.752 8.505 1 97.43 340 ARG A N 1
ATOM 2715 C CA . ARG A 1 340 ? 25.377 -0.631 8.08 1 97.43 340 ARG A CA 1
ATOM 2716 C C . ARG A 1 340 ? 24.859 -0.696 6.647 1 97.43 340 ARG A C 1
ATOM 2718 O O . ARG A 1 340 ? 24.046 0.136 6.236 1 97.43 340 ARG A O 1
ATOM 2725 N N . VAL A 1 341 ? 25.368 -1.624 5.914 1 97.86 341 VAL A N 1
ATOM 2726 C CA . VAL A 1 341 ? 24.845 -1.948 4.591 1 97.86 341 VAL A CA 1
ATOM 2727 C C . VAL A 1 341 ? 24.436 -3.419 4.543 1 97.86 341 VAL A C 1
ATOM 2729 O O . VAL A 1 341 ? 25.24 -4.304 4.846 1 97.86 341 VAL A O 1
ATOM 2732 N N . ILE A 1 342 ? 23.202 -3.682 4.182 1 98.29 342 ILE A N 1
ATOM 2733 C CA . ILE A 1 342 ? 22.65 -5.032 4.202 1 98.29 342 ILE A CA 1
ATOM 2734 C C . ILE A 1 342 ? 22.244 -5.444 2.789 1 98.29 342 ILE A C 1
ATOM 2736 O O . ILE A 1 342 ? 21.525 -4.713 2.105 1 98.29 342 ILE A O 1
ATOM 2740 N N . ARG A 1 343 ? 22.645 -6.591 2.38 1 97.61 343 ARG A N 1
ATOM 2741 C CA . ARG A 1 343 ? 22.32 -7.109 1.055 1 97.61 343 ARG A CA 1
ATOM 2742 C C . ARG A 1 343 ? 21.111 -8.037 1.111 1 97.61 343 ARG A C 1
ATOM 2744 O O . ARG A 1 343 ? 21.163 -9.095 1.741 1 97.61 343 ARG A O 1
ATOM 2751 N N . CYS A 1 344 ? 20.047 -7.682 0.502 1 97.16 344 CYS A N 1
ATOM 2752 C CA . CYS A 1 344 ? 18.823 -8.455 0.331 1 97.16 344 CYS A CA 1
ATOM 2753 C C . CYS A 1 344 ? 18.465 -8.592 -1.144 1 97.16 344 CYS A C 1
ATOM 2755 O O . CYS A 1 344 ? 17.453 -8.052 -1.594 1 97.16 344 CYS A O 1
ATOM 2757 N N . LEU A 1 345 ? 19.217 -9.369 -1.842 1 94.95 345 LEU A N 1
ATOM 2758 C CA . LEU A 1 345 ? 19.115 -9.373 -3.297 1 94.95 345 LEU A CA 1
ATOM 2759 C C . LEU A 1 345 ? 18.524 -10.688 -3.796 1 94.95 345 LEU A C 1
ATOM 2761 O O . LEU A 1 345 ? 18.597 -10.993 -4.989 1 94.95 345 LEU A O 1
ATOM 2765 N N . GLY A 1 346 ? 18.027 -11.526 -2.87 1 92.98 346 GLY A N 1
ATOM 2766 C CA . GLY A 1 346 ? 17.318 -12.73 -3.273 1 92.98 346 GLY A CA 1
ATOM 2767 C C . GLY A 1 346 ? 18.231 -13.929 -3.452 1 92.98 346 GLY A C 1
ATOM 2768 O O . GLY A 1 346 ? 19.336 -13.961 -2.905 1 92.98 346 GLY A O 1
ATOM 2769 N N . TRP A 1 347 ? 17.675 -14.994 -4.125 1 93.68 347 TRP A N 1
ATOM 2770 C CA . TRP A 1 347 ? 18.332 -16.289 -4.265 1 93.68 347 TRP A CA 1
ATOM 2771 C C . TRP A 1 347 ? 18.392 -16.715 -5.728 1 93.68 347 TRP A C 1
ATOM 2773 O O . TRP A 1 347 ? 17.598 -16.251 -6.549 1 93.68 347 TRP A O 1
ATOM 2783 N N . LYS A 1 348 ? 19.324 -17.558 -6.015 1 93.24 348 LYS A N 1
ATOM 2784 C CA . LYS A 1 348 ? 19.428 -18.139 -7.351 1 93.24 348 LYS A CA 1
ATOM 2785 C C . LYS A 1 348 ? 19.588 -19.655 -7.28 1 93.24 348 LYS A C 1
ATOM 2787 O O . LYS A 1 348 ? 19.861 -20.207 -6.211 1 93.24 348 LYS A O 1
ATOM 2792 N N . PHE A 1 349 ? 19.388 -20.282 -8.454 1 95.48 349 PHE A N 1
ATOM 2793 C CA . PHE A 1 349 ? 19.511 -21.729 -8.585 1 95.48 349 PHE A CA 1
ATOM 2794 C C . PHE A 1 349 ? 20.973 -22.157 -8.524 1 95.48 349 PHE A C 1
ATOM 2796 O O . PHE A 1 349 ? 21.849 -21.465 -9.046 1 95.48 349 PHE A O 1
ATOM 2803 N N . ASP A 1 350 ? 21.286 -23.302 -7.854 1 94.27 350 ASP A N 1
ATOM 2804 C CA . ASP A 1 350 ? 22.641 -23.834 -7.754 1 94.27 350 ASP A CA 1
ATOM 2805 C C . ASP A 1 350 ? 22.96 -24.749 -8.934 1 94.27 350 ASP A C 1
ATOM 2807 O O . ASP A 1 350 ? 22.588 -25.925 -8.933 1 94.27 350 ASP A O 1
ATOM 2811 N N . PHE A 1 351 ? 23.702 -24.325 -9.839 1 93.61 351 PHE A N 1
ATOM 2812 C CA . PHE A 1 351 ? 24.072 -25.106 -11.013 1 93.61 351 PHE A CA 1
ATOM 2813 C C . PHE A 1 351 ? 25.312 -25.948 -10.734 1 93.61 351 PHE A C 1
ATOM 2815 O O . PHE A 1 351 ? 25.636 -26.857 -11.501 1 93.61 351 PHE A O 1
ATOM 2822 N N . SER A 1 352 ? 25.981 -25.715 -9.616 1 93 352 SER A N 1
ATOM 2823 C CA . SER A 1 352 ? 27.339 -26.201 -9.396 1 93 352 SER A CA 1
ATOM 2824 C C . SER A 1 352 ? 27.364 -27.717 -9.234 1 93 352 SER A C 1
ATOM 2826 O O . SER A 1 352 ? 28.381 -28.359 -9.504 1 93 352 SER A O 1
ATOM 2828 N N . ILE A 1 353 ? 26.318 -28.288 -8.867 1 94.84 353 ILE A N 1
ATOM 2829 C CA . ILE A 1 353 ? 26.348 -29.717 -8.576 1 94.84 353 ILE A CA 1
ATOM 2830 C C . ILE A 1 353 ? 26.103 -30.51 -9.858 1 94.84 353 ILE A C 1
ATOM 2832 O O . ILE A 1 353 ? 26.286 -31.729 -9.886 1 94.84 353 ILE A O 1
ATOM 2836 N N . PHE A 1 354 ? 25.744 -29.856 -10.938 1 95.67 354 PHE A N 1
ATOM 2837 C CA . PHE A 1 354 ? 25.396 -30.553 -12.171 1 95.67 354 PHE A CA 1
ATOM 2838 C C . PHE A 1 354 ? 26.545 -30.492 -13.169 1 95.67 354 PHE A C 1
ATOM 2840 O O . PHE A 1 354 ? 27.015 -29.407 -13.518 1 95.67 354 PHE A O 1
ATOM 2847 N N . SER A 1 355 ? 26.903 -31.574 -13.631 1 94.53 355 SER A N 1
ATOM 2848 C CA . SER A 1 355 ? 27.959 -31.635 -14.636 1 94.53 355 SER A CA 1
ATOM 2849 C C . SER A 1 355 ? 27.5 -31.03 -15.958 1 94.53 355 SER A C 1
ATOM 2851 O O . SER A 1 355 ? 26.3 -30.965 -16.234 1 94.53 355 SER A O 1
ATOM 2853 N N . LYS A 1 356 ? 28.452 -30.639 -16.778 1 90.56 356 LYS A N 1
ATOM 2854 C CA . LYS A 1 356 ? 28.168 -30.051 -18.084 1 90.56 356 LYS A CA 1
ATOM 2855 C C . LYS A 1 356 ? 27.496 -31.063 -19.008 1 90.56 356 LYS A C 1
ATOM 2857 O O . LYS A 1 356 ? 26.801 -30.683 -19.952 1 90.56 356 LYS A O 1
ATOM 2862 N N . SER A 1 357 ? 27.684 -32.275 -18.65 1 89.54 357 SER A N 1
ATOM 2863 C CA . SER A 1 357 ? 27.104 -33.329 -19.476 1 89.54 357 SER A CA 1
ATOM 2864 C C . SER A 1 357 ? 25.58 -33.265 -19.463 1 89.54 357 SER A C 1
ATOM 2866 O O . SER A 1 357 ? 24.925 -33.762 -20.381 1 89.54 357 SER A O 1
ATOM 2868 N N . LEU A 1 358 ? 25.082 -32.698 -18.454 1 92.49 358 LEU A N 1
ATOM 2869 C CA . LEU A 1 358 ? 23.631 -32.608 -18.332 1 92.49 358 LEU A CA 1
ATOM 2870 C C . LEU A 1 358 ? 23.086 -31.448 -19.158 1 92.49 358 LEU A C 1
ATOM 2872 O O . LEU A 1 358 ? 21.883 -31.378 -19.42 1 92.49 358 LEU A O 1
ATOM 2876 N N . ARG A 1 359 ? 23.93 -30.473 -19.553 1 88.54 359 ARG A N 1
ATOM 2877 C CA . ARG A 1 359 ? 23.564 -29.314 -20.361 1 88.54 359 ARG A CA 1
ATOM 2878 C C . ARG A 1 359 ? 22.447 -28.514 -19.699 1 88.54 359 ARG A C 1
ATOM 2880 O O . ARG A 1 359 ? 21.495 -28.101 -20.363 1 88.54 359 ARG A O 1
ATOM 2887 N N . LEU A 1 360 ? 22.436 -28.501 -18.408 1 89.31 360 LEU A N 1
ATOM 2888 C CA . LEU A 1 360 ? 21.51 -27.649 -17.669 1 89.31 360 LEU A CA 1
ATOM 2889 C C . LEU A 1 360 ? 21.971 -26.196 -17.694 1 89.31 360 LEU A C 1
ATOM 2891 O O . LEU A 1 360 ? 23.058 -25.876 -17.207 1 89.31 360 LEU A O 1
ATOM 2895 N N . SER A 1 361 ? 21.185 -25.374 -18.427 1 82.59 361 SER A N 1
ATOM 2896 C CA . SER A 1 361 ? 21.608 -23.988 -18.601 1 82.59 361 SER A CA 1
ATOM 2897 C C . SER A 1 361 ? 20.584 -23.02 -18.018 1 82.59 361 SER A C 1
ATOM 2899 O O . SER A 1 361 ? 19.453 -23.41 -17.72 1 82.59 361 SER A O 1
ATOM 2901 N N . SER A 1 362 ? 21.142 -21.927 -17.739 1 79.46 362 SER A N 1
ATOM 2902 C CA . SER A 1 362 ? 20.254 -20.87 -17.267 1 79.46 362 SER A CA 1
ATOM 2903 C C . SER A 1 362 ? 19.522 -20.203 -18.427 1 79.46 362 SER A C 1
ATOM 2905 O O . SER A 1 362 ? 19.925 -20.343 -19.584 1 79.46 362 SER A O 1
ATOM 2907 N N . GLY A 1 363 ? 18.199 -19.849 -18.195 1 61.3 363 GLY A N 1
ATOM 2908 C CA . GLY A 1 363 ? 17.42 -19.189 -19.231 1 61.3 363 GLY A CA 1
ATOM 2909 C C . GLY A 1 363 ? 18.194 -18.111 -19.964 1 61.3 363 GLY A C 1
ATOM 2910 O O . GLY A 1 363 ? 19.416 -18.202 -20.103 1 61.3 363 GLY A O 1
ATOM 2911 N N . SER A 1 364 ? 17.812 -16.832 -19.984 1 55.13 364 SER A N 1
ATOM 2912 C CA . SER A 1 364 ? 18.452 -15.77 -20.753 1 55.13 364 SER A CA 1
ATOM 2913 C C . SER A 1 364 ? 19.751 -15.317 -20.095 1 55.13 364 SER A C 1
ATOM 2915 O O . SER A 1 364 ? 19.962 -15.546 -18.902 1 55.13 364 SER A O 1
ATOM 2917 N N . GLU A 1 365 ? 20.725 -15.098 -20.896 1 47.92 365 GLU A N 1
ATOM 2918 C CA . GLU A 1 365 ? 21.968 -14.508 -20.409 1 47.92 365 GLU A CA 1
ATOM 2919 C C . GLU A 1 365 ? 21.72 -13.627 -19.188 1 47.92 365 GLU A C 1
ATOM 2921 O O . GLU A 1 365 ? 22.558 -13.556 -18.286 1 47.92 365 GLU A O 1
ATOM 2926 N N . LEU A 1 366 ? 20.579 -12.999 -19.219 1 48.84 366 LEU A N 1
ATOM 2927 C CA . LEU A 1 366 ? 20.324 -11.948 -18.24 1 48.84 366 LEU A CA 1
ATOM 2928 C C . LEU A 1 366 ? 19.764 -12.533 -16.948 1 48.84 366 LEU A C 1
ATOM 2930 O O . LEU A 1 366 ? 19.784 -11.877 -15.904 1 48.84 366 LEU A O 1
ATOM 2934 N N . SER A 1 367 ? 19.237 -13.817 -16.953 1 61.28 367 SER A N 1
ATOM 2935 C CA . SER A 1 367 ? 18.685 -14.119 -15.636 1 61.28 367 SER A CA 1
ATOM 2936 C C . SER A 1 367 ? 19.153 -15.483 -15.14 1 61.28 367 SER A C 1
ATOM 2938 O O . SER A 1 367 ? 18.872 -16.507 -15.767 1 61.28 367 SER A O 1
ATOM 2940 N N . GLU A 1 368 ? 20.264 -15.604 -14.486 1 78.21 368 GLU A N 1
ATOM 2941 C CA . GLU A 1 368 ? 20.865 -16.762 -13.832 1 78.21 368 GLU A CA 1
ATOM 2942 C C . GLU A 1 368 ? 20.055 -17.188 -12.611 1 78.21 368 GLU A C 1
ATOM 2944 O O . GLU A 1 368 ? 20.519 -17.995 -11.802 1 78.21 368 GLU A O 1
ATOM 2949 N N . LYS A 1 369 ? 18.899 -16.779 -12.621 1 88.84 369 LYS A N 1
ATOM 2950 C CA . LYS A 1 369 ? 18.147 -17.056 -11.4 1 88.84 369 LYS A CA 1
ATOM 2951 C C . LYS A 1 369 ? 17.532 -18.453 -11.439 1 88.84 369 LYS A C 1
ATOM 2953 O O . LYS A 1 369 ? 17.544 -19.17 -10.436 1 88.84 369 LYS A O 1
ATOM 2958 N N . TYR A 1 370 ? 17.027 -18.847 -12.675 1 93.08 370 TYR A N 1
ATOM 2959 C CA . TYR A 1 370 ? 16.317 -20.111 -12.835 1 93.08 370 TYR A CA 1
ATOM 2960 C C . TYR A 1 370 ? 16.935 -20.945 -13.952 1 93.08 370 TYR A C 1
ATOM 2962 O O . TYR A 1 370 ? 17.497 -20.4 -14.904 1 93.08 370 TYR A O 1
ATOM 2970 N N . PRO A 1 371 ? 16.833 -22.264 -13.837 1 92.29 371 PRO A N 1
ATOM 2971 C CA . PRO A 1 371 ? 17.204 -23.091 -14.988 1 92.29 371 PRO A CA 1
ATOM 2972 C C . PRO A 1 371 ? 16.191 -23.006 -16.127 1 92.29 371 PRO A C 1
ATOM 2974 O O . PRO A 1 371 ? 15.003 -22.775 -15.887 1 92.29 371 PRO A O 1
ATOM 2977 N N . LEU A 1 372 ? 16.7 -23.16 -17.275 1 89.67 372 LEU A N 1
ATOM 2978 C CA . LEU A 1 372 ? 15.836 -23.169 -18.45 1 89.67 372 LEU A CA 1
ATOM 2979 C C . LEU A 1 372 ? 15.116 -24.507 -18.585 1 89.67 372 LEU A C 1
ATOM 2981 O O . LEU A 1 372 ? 15.757 -25.558 -18.652 1 89.67 372 LEU A O 1
ATOM 2985 N N . VAL A 1 373 ? 13.848 -24.456 -18.597 1 92.29 373 VAL A N 1
ATOM 2986 C CA . VAL A 1 373 ? 13.076 -25.69 -18.694 1 92.29 373 VAL A CA 1
ATOM 2987 C C . VAL A 1 373 ? 11.933 -25.508 -19.691 1 92.29 373 VAL A C 1
ATOM 2989 O O . VAL A 1 373 ? 11.557 -24.379 -20.014 1 92.29 373 VAL A O 1
ATOM 2992 N N . ARG A 1 374 ? 11.49 -26.533 -20.231 1 92.94 374 ARG A N 1
ATOM 2993 C CA . ARG A 1 374 ? 10.344 -26.554 -21.134 1 92.94 374 ARG A CA 1
ATOM 2994 C C . ARG A 1 374 ? 9.04 -26.359 -20.368 1 92.94 374 ARG A C 1
ATOM 2996 O O . ARG A 1 374 ? 9.034 -26.347 -19.136 1 92.94 374 ARG A O 1
ATOM 3003 N N . ALA A 1 375 ? 7.971 -26.212 -21.156 1 93.65 375 ALA A N 1
ATOM 3004 C CA . ALA A 1 375 ? 6.649 -26.071 -20.551 1 93.65 375 ALA A CA 1
ATOM 3005 C C . ALA A 1 375 ? 6.251 -27.341 -19.804 1 93.65 375 ALA A C 1
ATOM 3007 O O . ALA A 1 375 ? 5.359 -27.313 -18.952 1 93.65 375 ALA A O 1
ATOM 3008 N N . SER A 1 376 ? 6.91 -28.44 -20.102 1 95.62 376 SER A N 1
ATOM 3009 C CA . SER A 1 376 ? 6.685 -29.708 -19.417 1 95.62 376 SER A CA 1
ATOM 3010 C C . SER A 1 376 ? 7.499 -29.794 -18.13 1 95.62 376 SER A C 1
ATOM 3012 O O . SER A 1 376 ? 7.422 -30.788 -17.405 1 95.62 376 SER A O 1
ATOM 3014 N N . TYR A 1 377 ? 8.351 -28.733 -17.887 1 97.05 377 TYR A N 1
ATOM 3015 C CA . TYR A 1 377 ? 9.201 -28.641 -16.705 1 97.05 377 TYR A CA 1
ATOM 3016 C C . TYR A 1 377 ? 10.399 -29.576 -16.822 1 97.05 377 TYR A C 1
ATOM 3018 O O . TYR A 1 377 ? 11.077 -29.852 -15.829 1 97.05 377 TYR A O 1
ATOM 3026 N N . GLU A 1 378 ? 10.577 -30.13 -17.964 1 96.76 378 GLU A N 1
ATOM 3027 C CA . GLU A 1 378 ? 11.758 -30.926 -18.283 1 96.76 378 GLU A CA 1
ATOM 3028 C C . GLU A 1 378 ? 12.886 -30.05 -18.82 1 96.76 378 GLU A C 1
ATOM 3030 O O . GLU A 1 378 ? 12.635 -29.066 -19.519 1 96.76 378 GLU A O 1
ATOM 3035 N N . SER A 1 379 ? 14.073 -30.444 -18.394 1 94.23 379 SER A N 1
ATOM 3036 C CA . SER A 1 379 ? 15.231 -29.703 -18.884 1 94.23 379 SER A CA 1
ATOM 3037 C C . SER A 1 379 ? 15.313 -29.749 -20.406 1 94.23 379 SER A C 1
ATOM 3039 O O . SER A 1 379 ? 14.951 -30.754 -21.022 1 94.23 379 SER A O 1
ATOM 3041 N N . LYS A 1 380 ? 15.75 -28.683 -20.978 1 88.4 380 LYS A N 1
ATOM 3042 C CA . LYS A 1 380 ? 15.926 -28.632 -22.426 1 88.4 380 LYS A CA 1
ATOM 3043 C C . LYS A 1 380 ? 17.143 -29.444 -22.861 1 88.4 380 LYS A C 1
ATOM 3045 O O . LYS A 1 380 ? 17.192 -29.944 -23.987 1 88.4 380 LYS A O 1
ATOM 3050 N N . GLY A 1 381 ? 18.008 -29.668 -21.966 1 87.54 381 GLY A N 1
ATOM 3051 C CA . GLY A 1 381 ? 19.286 -30.262 -22.325 1 87.54 381 GLY A CA 1
ATOM 3052 C C . GLY A 1 381 ? 19.329 -31.762 -22.105 1 87.54 381 GLY A C 1
ATOM 3053 O O . GLY A 1 381 ? 20.109 -32.467 -22.749 1 87.54 381 GLY A O 1
ATOM 3054 N N . SER A 1 382 ? 18.613 -32.248 -21.204 1 91.72 382 SER A N 1
ATOM 3055 C CA . SER A 1 382 ? 18.671 -33.664 -20.855 1 91.72 382 SER A CA 1
ATOM 3056 C C . SER A 1 382 ? 17.274 -34.24 -20.647 1 91.72 382 SER A C 1
ATOM 3058 O O . SER A 1 382 ? 16.565 -33.842 -19.72 1 91.72 382 SER A O 1
ATOM 3060 N N . ARG A 1 383 ? 16.997 -35.228 -21.481 1 94.51 383 ARG A N 1
ATOM 3061 C CA . ARG A 1 383 ? 15.716 -35.906 -21.308 1 94.51 383 ARG A CA 1
ATOM 3062 C C . ARG A 1 383 ? 15.677 -36.677 -19.993 1 94.51 383 ARG A C 1
ATOM 3064 O O . ARG A 1 383 ? 16.662 -37.311 -19.61 1 94.51 383 ARG A O 1
ATOM 3071 N N . GLY A 1 384 ? 14.58 -36.547 -19.254 1 97.23 384 GLY A N 1
ATOM 3072 C CA . GLY A 1 384 ? 14.433 -37.263 -17.997 1 97.23 384 GLY A CA 1
ATOM 3073 C C . GLY A 1 384 ? 14.827 -36.434 -16.789 1 97.23 384 GLY A C 1
ATOM 3074 O O . GLY A 1 384 ? 14.674 -36.878 -15.649 1 97.23 384 GLY A O 1
ATOM 3075 N N . LEU A 1 385 ? 15.375 -35.294 -17.042 1 97.73 385 LEU A N 1
ATOM 3076 C CA . LEU A 1 385 ? 15.692 -34.355 -15.972 1 97.73 385 LEU A CA 1
ATOM 3077 C C . LEU A 1 385 ? 14.59 -33.31 -15.821 1 97.73 385 LEU A C 1
ATOM 3079 O O . LEU A 1 385 ? 14.358 -32.512 -16.732 1 97.73 385 LEU A O 1
ATOM 3083 N N . PHE A 1 386 ? 13.911 -33.29 -14.72 1 98.41 386 PHE A N 1
ATOM 3084 C CA . PHE A 1 386 ? 12.817 -32.357 -14.478 1 98.41 386 PHE A CA 1
ATOM 3085 C C . PHE A 1 386 ? 13.157 -31.41 -13.333 1 98.41 386 PHE A C 1
ATOM 3087 O O . PHE A 1 386 ? 13.797 -31.81 -12.359 1 98.41 386 PHE A O 1
ATOM 3094 N N . ILE A 1 387 ? 12.77 -30.154 -13.431 1 97.54 387 ILE A N 1
ATOM 3095 C CA . ILE A 1 387 ? 12.9 -29.15 -12.38 1 97.54 387 ILE A CA 1
ATOM 3096 C C . ILE A 1 387 ? 11.535 -28.884 -11.748 1 97.54 387 ILE A C 1
ATOM 3098 O O . ILE A 1 387 ? 10.563 -28.601 -12.452 1 97.54 387 ILE A O 1
ATOM 3102 N N . LEU A 1 388 ? 11.486 -28.963 -10.427 1 98.37 388 LEU A N 1
ATOM 3103 C CA . LEU A 1 388 ? 10.216 -28.839 -9.72 1 98.37 388 LEU A CA 1
ATOM 3104 C C . LEU A 1 388 ? 10.265 -27.695 -8.712 1 98.37 388 LEU A C 1
ATOM 3106 O O . LEU A 1 388 ? 11.34 -27.336 -8.226 1 98.37 388 LEU A O 1
ATOM 3110 N N . GLY A 1 389 ? 9.084 -27.182 -8.402 1 97.53 389 GLY A N 1
ATOM 3111 C CA . GLY A 1 389 ? 8.965 -26.197 -7.338 1 97.53 389 GLY A CA 1
ATOM 3112 C C . GLY A 1 389 ? 9.365 -24.799 -7.772 1 97.53 389 GLY A C 1
ATOM 3113 O O . GLY A 1 389 ? 9.132 -24.409 -8.918 1 97.53 389 GLY A O 1
ATOM 3114 N N . THR A 1 390 ? 9.912 -24.088 -6.842 1 96.3 390 THR A N 1
ATOM 3115 C CA . THR A 1 390 ? 10.277 -22.697 -7.085 1 96.3 390 THR A CA 1
ATOM 3116 C C . THR A 1 390 ? 11.291 -22.594 -8.221 1 96.3 390 THR A C 1
ATOM 3118 O O . THR A 1 390 ? 11.26 -21.642 -9.003 1 96.3 390 THR A O 1
ATOM 3121 N N . ALA A 1 391 ? 12.104 -23.561 -8.355 1 95.14 391 ALA A N 1
ATOM 3122 C CA . ALA A 1 391 ? 13.159 -23.547 -9.365 1 95.14 391 ALA A CA 1
ATOM 3123 C C . ALA A 1 391 ? 12.573 -23.614 -10.772 1 95.14 391 ALA A C 1
ATOM 3125 O O . ALA A 1 391 ? 13.236 -23.249 -11.746 1 95.14 391 ALA A O 1
ATOM 3126 N N . SER A 1 392 ? 11.382 -24.074 -10.863 1 95.37 392 SER A N 1
ATOM 3127 C CA . SER A 1 392 ? 10.753 -24.206 -12.173 1 95.37 392 SER A CA 1
ATOM 3128 C C . SER A 1 392 ? 9.97 -22.949 -12.54 1 95.37 392 SER A C 1
ATOM 3130 O O . SER A 1 392 ? 9.302 -22.908 -13.575 1 95.37 392 SER A O 1
ATOM 3132 N N . HIS A 1 393 ? 10.075 -21.933 -11.737 1 94.13 393 HIS A N 1
ATOM 3133 C CA . HIS A 1 393 ? 9.258 -20.732 -11.875 1 94.13 393 HIS A CA 1
ATOM 3134 C C . HIS A 1 393 ? 9.644 -19.944 -13.122 1 94.13 393 HIS A C 1
ATOM 3136 O O . HIS A 1 393 ? 8.959 -18.988 -13.494 1 94.13 393 HIS A O 1
ATOM 3142 N N . SER A 1 394 ? 10.645 -20.317 -13.836 1 90.42 394 SER A N 1
ATOM 3143 C CA . SER A 1 394 ? 11.012 -19.684 -15.098 1 90.42 394 SER A CA 1
ATOM 3144 C C . SER A 1 394 ? 9.895 -19.814 -16.128 1 90.42 394 SER A C 1
ATOM 3146 O O . SER A 1 394 ? 9.747 -18.958 -17.002 1 90.42 394 SER A O 1
ATOM 3148 N N . VAL A 1 395 ? 9.06 -20.809 -15.971 1 91.78 395 VAL A N 1
ATOM 3149 C CA . VAL A 1 395 ? 7.984 -21.104 -16.911 1 91.78 395 VAL A CA 1
ATOM 3150 C C . VAL A 1 395 ? 6.892 -20.043 -16.797 1 91.78 395 VAL A C 1
ATOM 3152 O O . VAL A 1 395 ? 6.315 -19.626 -17.804 1 91.78 395 VAL A O 1
ATOM 3155 N N . ASP A 1 396 ? 6.678 -19.612 -15.665 1 93.2 396 ASP A N 1
ATOM 3156 C CA . ASP A 1 396 ? 5.557 -18.706 -15.432 1 93.2 396 ASP A CA 1
ATOM 3157 C C . ASP A 1 396 ? 5.959 -17.561 -14.506 1 93.2 396 ASP A C 1
ATOM 3159 O O . ASP A 1 396 ? 5.131 -17.045 -13.753 1 93.2 396 ASP A O 1
ATOM 3163 N N . TYR A 1 397 ? 7.151 -17.103 -14.567 1 91.2 397 TYR A N 1
ATOM 3164 C CA . TYR A 1 397 ? 7.681 -16.069 -13.685 1 91.2 397 TYR A CA 1
ATOM 3165 C C . TYR A 1 397 ? 6.796 -14.828 -13.707 1 91.2 397 TYR A C 1
ATOM 3167 O O . TYR A 1 397 ? 6.626 -14.198 -14.753 1 91.2 397 TYR A O 1
ATOM 3175 N N . ARG A 1 398 ? 6.174 -14.526 -12.508 1 90 398 ARG A N 1
ATOM 3176 C CA . ARG A 1 398 ? 5.355 -13.353 -12.216 1 90 398 ARG A CA 1
ATOM 3177 C C . ARG A 1 398 ? 4.032 -13.408 -12.972 1 90 398 ARG A C 1
ATOM 3179 O O . ARG A 1 398 ? 3.373 -12.383 -13.155 1 90 398 ARG A O 1
ATOM 3186 N N . LYS A 1 399 ? 3.657 -14.57 -13.441 1 89.93 399 LYS A N 1
ATOM 3187 C CA . LYS A 1 399 ? 2.42 -14.708 -14.204 1 89.93 399 LYS A CA 1
ATOM 3188 C C . LYS A 1 399 ? 1.399 -15.554 -13.449 1 89.93 399 LYS A C 1
ATOM 3190 O O . LYS A 1 399 ? 0.208 -15.53 -13.767 1 89.93 399 LYS A O 1
ATOM 3195 N N . SER A 1 400 ? 1.937 -16.244 -12.565 1 94 400 SER A N 1
ATOM 3196 C CA . SER A 1 400 ? 1.074 -17.09 -11.747 1 94 400 SER A CA 1
ATOM 3197 C C . SER A 1 400 ? 1.716 -17.395 -10.398 1 94 400 SER A C 1
ATOM 3199 O O . SER A 1 400 ? 2.647 -16.706 -9.977 1 94 400 SER A O 1
ATOM 3201 N N . ALA A 1 401 ? 1.215 -18.437 -9.744 1 96.04 401 ALA A N 1
ATOM 3202 C CA . ALA A 1 401 ? 1.718 -18.759 -8.411 1 96.04 401 ALA A CA 1
ATOM 3203 C C . ALA A 1 401 ? 2.674 -19.947 -8.458 1 96.04 401 ALA A C 1
ATOM 3205 O O . ALA A 1 401 ? 2.891 -20.617 -7.445 1 96.04 401 ALA A O 1
ATOM 3206 N N . GLY A 1 402 ? 3.285 -20.182 -9.592 1 96.26 402 GLY A N 1
ATOM 3207 C CA . GLY A 1 402 ? 4.119 -21.358 -9.783 1 96.26 402 GLY A CA 1
ATOM 3208 C C . GLY A 1 402 ? 5.384 -21.335 -8.947 1 96.26 402 GLY A C 1
ATOM 3209 O O . GLY A 1 402 ? 6.043 -22.364 -8.78 1 96.26 402 GLY A O 1
ATOM 3210 N N . GLY A 1 403 ? 5.752 -20.171 -8.418 1 95.87 403 GLY A N 1
ATOM 3211 C CA . GLY A 1 403 ? 6.939 -20.052 -7.586 1 95.87 403 GLY A CA 1
ATOM 3212 C C . GLY A 1 403 ? 6.663 -20.302 -6.115 1 95.87 403 GLY A C 1
ATOM 3213 O O . GLY A 1 403 ? 7.583 -20.291 -5.295 1 95.87 403 GLY A O 1
ATOM 3214 N N . PHE A 1 404 ? 5.42 -20.651 -5.84 1 96.93 404 PHE A N 1
ATOM 3215 C CA . PHE A 1 404 ? 4.982 -20.784 -4.455 1 96.93 404 PHE A CA 1
ATOM 3216 C C . PHE A 1 404 ? 4.246 -22.101 -4.245 1 96.93 404 PHE A C 1
ATOM 3218 O O . PHE A 1 404 ? 3.772 -22.714 -5.204 1 96.93 404 PHE A O 1
ATOM 3225 N N . ILE A 1 405 ? 4.082 -22.466 -3.007 1 98.14 405 ILE A N 1
ATOM 3226 C CA . ILE A 1 405 ? 3.57 -23.79 -2.668 1 98.14 405 ILE A CA 1
ATOM 3227 C C . ILE A 1 405 ? 2.163 -23.96 -3.236 1 98.14 405 ILE A C 1
ATOM 3229 O O . ILE A 1 405 ? 1.848 -24.993 -3.833 1 98.14 405 ILE A O 1
ATOM 3233 N N . HIS A 1 406 ? 1.367 -22.951 -3.112 1 97.3 406 HIS A N 1
ATOM 3234 C CA . HIS A 1 406 ? -0.026 -23.068 -3.529 1 97.3 406 HIS A CA 1
ATOM 3235 C C . HIS A 1 406 ? -0.146 -23.095 -5.049 1 97.3 406 HIS A C 1
ATOM 3237 O O . HIS A 1 406 ? -1.222 -23.366 -5.586 1 97.3 406 HIS A O 1
ATOM 3243 N N . GLY A 1 407 ? 0.933 -22.854 -5.768 1 97.6 407 GLY A N 1
ATOM 3244 C CA . GLY A 1 407 ? 0.95 -22.981 -7.217 1 97.6 407 GLY A CA 1
ATOM 3245 C C . GLY A 1 407 ? 1.626 -24.251 -7.696 1 97.6 407 GLY A C 1
ATOM 3246 O O . GLY A 1 407 ? 1.008 -25.071 -8.379 1 97.6 407 GLY A O 1
ATOM 3247 N N . PHE A 1 408 ? 2.862 -24.49 -7.159 1 98.18 408 PHE A N 1
ATOM 3248 C CA . PHE A 1 408 ? 3.634 -25.559 -7.781 1 98.18 408 PHE A CA 1
ATOM 3249 C C . PHE A 1 408 ? 3.173 -26.922 -7.279 1 98.18 408 PHE A C 1
ATOM 3251 O O . PHE A 1 408 ? 3.531 -27.954 -7.851 1 98.18 408 PHE A O 1
ATOM 3258 N N . ARG A 1 409 ? 2.38 -27.002 -6.213 1 98.57 409 ARG A N 1
ATOM 3259 C CA . ARG A 1 409 ? 1.847 -28.304 -5.822 1 98.57 409 ARG A CA 1
ATOM 3260 C C . ARG A 1 409 ? 1.039 -28.928 -6.955 1 98.57 409 ARG A C 1
ATOM 3262 O O . ARG A 1 409 ? 0.999 -30.152 -7.095 1 98.57 409 ARG A O 1
ATOM 3269 N N . TYR A 1 410 ? 0.531 -28.095 -7.823 1 98.49 410 TYR A N 1
ATOM 3270 C CA . TYR A 1 410 ? -0.248 -28.588 -8.953 1 98.49 410 TYR A CA 1
ATOM 3271 C C . TYR A 1 410 ? 0.647 -28.861 -10.156 1 98.49 410 TYR A C 1
ATOM 3273 O O . TYR A 1 410 ? 0.384 -29.776 -10.939 1 98.49 410 TYR A O 1
ATOM 3281 N N . THR A 1 411 ? 1.681 -28.058 -10.352 1 98.2 411 THR A N 1
ATOM 3282 C CA . THR A 1 411 ? 2.584 -28.35 -11.46 1 98.2 411 THR A CA 1
ATOM 3283 C C . THR A 1 411 ? 3.364 -29.635 -11.197 1 98.2 411 THR A C 1
ATOM 3285 O O . THR A 1 411 ? 3.677 -30.379 -12.129 1 98.2 411 THR A O 1
ATOM 3288 N N . VAL A 1 412 ? 3.643 -29.886 -9.95 1 98.71 412 VAL A N 1
ATOM 3289 C CA . VAL A 1 412 ? 4.282 -31.147 -9.587 1 98.71 412 VAL A CA 1
ATOM 3290 C C . VAL A 1 412 ? 3.356 -32.312 -9.928 1 98.71 412 VAL A C 1
ATOM 3292 O O . VAL A 1 412 ? 3.806 -33.344 -10.431 1 98.71 412 VAL A O 1
ATOM 3295 N N . ARG A 1 413 ? 2.116 -32.159 -9.653 1 98.61 413 ARG A N 1
ATOM 3296 C CA . ARG A 1 413 ? 1.158 -33.199 -10.013 1 98.61 413 ARG A CA 1
ATOM 3297 C C . ARG A 1 413 ? 1.112 -33.402 -11.524 1 98.61 413 ARG A C 1
ATOM 3299 O O . ARG A 1 413 ? 1.011 -34.535 -12.001 1 98.61 413 ARG A O 1
ATOM 3306 N N . ALA A 1 414 ? 1.129 -32.351 -12.252 1 98.34 414 ALA A N 1
ATOM 3307 C CA . ALA A 1 414 ? 1.13 -32.44 -13.71 1 98.34 414 ALA A CA 1
ATOM 3308 C C . ALA A 1 414 ? 2.35 -33.207 -14.211 1 98.34 414 ALA A C 1
ATOM 3310 O O . ALA A 1 414 ? 2.239 -34.042 -15.112 1 98.34 414 ALA A O 1
ATOM 3311 N N . VAL A 1 415 ? 3.486 -32.933 -13.661 1 98.61 415 VAL A N 1
ATOM 3312 C CA . VAL A 1 415 ? 4.706 -33.632 -14.052 1 98.61 415 VAL A CA 1
ATOM 3313 C C . VAL A 1 415 ? 4.579 -35.118 -13.725 1 98.61 415 VAL A C 1
ATOM 3315 O O . VAL A 1 415 ? 4.977 -35.971 -14.521 1 98.61 415 VAL A O 1
ATOM 3318 N N . HIS A 1 416 ? 4.087 -35.407 -12.566 1 98.79 416 HIS A N 1
ATOM 3319 C CA . HIS A 1 416 ? 3.888 -36.805 -12.201 1 98.79 416 HIS A CA 1
ATOM 3320 C C . HIS A 1 416 ? 3.017 -37.524 -13.226 1 98.79 416 HIS A C 1
ATOM 3322 O O . HIS A 1 416 ? 3.334 -38.641 -13.641 1 98.79 416 HIS A O 1
ATOM 3328 N N . ARG A 1 417 ? 1.938 -36.908 -13.62 1 98.6 417 ARG A N 1
ATOM 3329 C CA . ARG A 1 417 ? 1.02 -37.506 -14.583 1 98.6 417 ARG A CA 1
ATOM 3330 C C . ARG A 1 417 ? 1.699 -37.712 -15.933 1 98.6 417 ARG A C 1
ATOM 3332 O O . ARG A 1 417 ? 1.472 -38.723 -16.6 1 98.6 417 ARG A O 1
ATOM 3339 N N . LEU A 1 418 ? 2.454 -36.768 -16.28 1 98.14 418 LEU A N 1
ATOM 3340 C CA . LEU A 1 418 ? 3.233 -36.883 -17.509 1 98.14 418 LEU A CA 1
ATOM 3341 C C . LEU A 1 418 ? 4.155 -38.096 -17.456 1 98.14 418 LEU A C 1
ATOM 3343 O O . LEU A 1 418 ? 4.23 -38.866 -18.417 1 98.14 418 LEU A O 1
ATOM 3347 N N . LEU A 1 419 ? 4.809 -38.299 -16.383 1 98.36 419 LEU A N 1
ATOM 3348 C CA . LEU A 1 419 ? 5.758 -39.395 -16.221 1 98.36 419 LEU A CA 1
ATOM 3349 C C . LEU A 1 419 ? 5.036 -40.737 -16.171 1 98.36 419 LEU A C 1
ATOM 3351 O O . LEU A 1 419 ? 5.562 -41.747 -16.644 1 98.36 419 LEU A O 1
ATOM 3355 N N . GLU A 1 420 ? 3.877 -40.771 -15.578 1 98.3 420 GLU A N 1
ATOM 3356 C CA . GLU A 1 420 ? 3.083 -41.996 -15.534 1 98.3 420 GLU A CA 1
ATOM 3357 C C . GLU A 1 420 ? 2.742 -42.483 -16.94 1 98.3 420 GLU A C 1
ATOM 3359 O O . GLU A 1 420 ? 2.787 -43.684 -17.214 1 98.3 420 GLU A O 1
ATOM 3364 N N . GLN A 1 421 ? 2.37 -41.566 -17.736 1 97.96 421 GLN A N 1
ATOM 3365 C CA . GLN A 1 421 ? 2.057 -41.935 -19.112 1 97.96 421 GLN A CA 1
ATOM 3366 C C . GLN A 1 421 ? 3.319 -42.325 -19.877 1 97.96 421 GLN A C 1
ATOM 3368 O O . GLN A 1 421 ? 3.333 -43.332 -20.589 1 97.96 421 GLN A O 1
ATOM 3373 N N . ARG A 1 422 ? 4.349 -41.587 -19.757 1 97.29 422 ARG A N 1
ATOM 3374 C CA . ARG A 1 422 ? 5.566 -41.744 -20.547 1 97.29 422 ARG A CA 1
ATOM 3375 C C . ARG A 1 422 ? 6.254 -43.068 -20.235 1 97.29 422 ARG A C 1
ATOM 3377 O O . ARG A 1 422 ? 6.759 -43.739 -21.137 1 97.29 422 ARG A O 1
ATOM 3384 N N . HIS A 1 423 ? 6.293 -43.545 -18.957 1 97.24 423 HIS A N 1
ATOM 3385 C CA . HIS A 1 423 ? 7.149 -44.67 -18.598 1 97.24 423 HIS A CA 1
ATOM 3386 C C . HIS A 1 423 ? 6.328 -45.841 -18.069 1 97.24 423 HIS A C 1
ATOM 3388 O O . HIS A 1 423 ? 6.833 -46.961 -17.963 1 97.24 423 HIS A O 1
ATOM 3394 N N . HIS A 1 424 ? 5.036 -45.591 -17.809 1 97.41 424 HIS A N 1
ATOM 3395 C CA . HIS A 1 424 ? 4.276 -46.67 -17.188 1 97.41 424 HIS A CA 1
ATOM 3396 C C . HIS A 1 424 ? 2.969 -46.922 -17.932 1 97.41 424 HIS A C 1
ATOM 3398 O O . HIS A 1 424 ? 2.164 -47.758 -17.515 1 97.41 424 HIS A O 1
ATOM 3404 N N . GLY A 1 425 ? 2.693 -46.132 -18.911 1 96.4 425 GLY A N 1
ATOM 3405 C CA . GLY A 1 425 ? 1.527 -46.356 -19.751 1 96.4 425 GLY A CA 1
ATOM 3406 C C . GLY A 1 425 ? 0.223 -45.974 -19.077 1 96.4 425 GLY A C 1
ATOM 3407 O O . GLY A 1 425 ? -0.852 -46.393 -19.511 1 96.4 425 GLY A O 1
ATOM 3408 N N . ALA A 1 426 ? 0.33 -45.326 -17.984 1 97.71 426 ALA A N 1
ATOM 3409 C CA . ALA A 1 426 ? -0.868 -44.842 -17.304 1 97.71 426 ALA A CA 1
ATOM 3410 C C . ALA A 1 426 ? -1.338 -43.517 -17.896 1 97.71 426 ALA A C 1
ATOM 3412 O O . ALA A 1 426 ? -0.658 -42.496 -17.768 1 97.71 426 ALA A O 1
ATOM 3413 N N . ALA A 1 427 ? -2.477 -43.488 -18.472 1 97.87 427 ALA A N 1
ATOM 3414 C CA . ALA A 1 427 ? -3.004 -42.301 -19.141 1 97.87 427 ALA A CA 1
ATOM 3415 C C . ALA A 1 427 ? -3.38 -41.223 -18.129 1 97.87 427 ALA A C 1
ATOM 3417 O O . ALA A 1 427 ? -3.616 -41.519 -16.955 1 97.87 427 ALA A O 1
ATOM 3418 N N . TRP A 1 428 ? -3.369 -39.99 -18.611 1 98.16 428 TRP A N 1
ATOM 3419 C CA . TRP A 1 428 ? -3.796 -38.864 -17.787 1 98.16 428 TRP A CA 1
ATOM 3420 C C . TRP A 1 428 ? -5.183 -39.11 -17.204 1 98.16 428 TRP A C 1
ATOM 3422 O O . TRP A 1 428 ? -6.085 -39.572 -17.906 1 98.16 428 TRP A O 1
ATOM 3432 N N . PRO A 1 429 ? -5.34 -38.918 -15.903 1 96.83 429 PRO A N 1
ATOM 3433 C CA . PRO A 1 429 ? -6.662 -39.155 -15.317 1 96.83 429 PRO A CA 1
ATOM 3434 C C . PRO A 1 429 ? -7.763 -38.348 -16.001 1 96.83 429 PRO A C 1
ATOM 3436 O O . PRO A 1 429 ? -7.556 -37.183 -16.347 1 96.83 429 PRO A O 1
ATOM 3439 N N . SER A 1 430 ? -8.882 -39.025 -16.304 1 96.4 430 SER A N 1
ATOM 3440 C CA . SER A 1 430 ? -10.002 -38.369 -16.971 1 96.4 430 SER A CA 1
ATOM 3441 C C . SER A 1 430 ? -11.333 -38.975 -16.54 1 96.4 430 SER A C 1
ATOM 3443 O O . SER A 1 430 ? -11.374 -40.094 -16.026 1 96.4 430 SER A O 1
ATOM 3445 N N . THR A 1 431 ? -12.331 -38.218 -16.611 1 95.39 431 THR A N 1
ATOM 3446 C CA . THR A 1 431 ? -13.697 -38.682 -16.392 1 95.39 431 THR A CA 1
ATOM 3447 C C . THR A 1 431 ? -14.53 -38.53 -17.661 1 95.39 431 THR A C 1
ATOM 3449 O O . THR A 1 431 ? -14.404 -37.534 -18.377 1 95.39 431 THR A O 1
ATOM 3452 N N . GLU A 1 432 ? -15.249 -39.536 -17.977 1 95.08 432 GLU A N 1
ATOM 3453 C CA . GLU A 1 432 ? -16.111 -39.505 -19.155 1 95.08 432 GLU A CA 1
ATOM 3454 C C . GLU A 1 432 ? -17.559 -39.216 -18.771 1 95.08 432 GLU A C 1
ATOM 3456 O O . GLU A 1 432 ? -18.077 -39.785 -17.807 1 95.08 432 GLU A O 1
ATOM 3461 N N . HIS A 1 433 ? -18.181 -38.334 -19.483 1 94.54 433 HIS A N 1
ATOM 3462 C CA . HIS A 1 433 ? -19.557 -37.923 -19.229 1 94.54 433 HIS A CA 1
ATOM 3463 C C . HIS A 1 433 ? -20.332 -37.757 -20.532 1 94.54 433 HIS A C 1
ATOM 3465 O O . HIS A 1 433 ? -19.735 -37.608 -21.6 1 94.54 433 HIS A O 1
ATOM 3471 N N . PRO A 1 434 ? -21.709 -37.925 -20.41 1 93.48 434 PRO A N 1
ATOM 3472 C CA . PRO A 1 434 ? -22.516 -37.548 -21.573 1 93.48 434 PRO A CA 1
ATOM 3473 C C . PRO A 1 434 ? -22.392 -36.066 -21.922 1 93.48 434 PRO A C 1
ATOM 3475 O O . PRO A 1 434 ? -22.154 -35.238 -21.038 1 93.48 434 PRO A O 1
ATOM 3478 N N . ILE A 1 435 ? -22.552 -35.74 -23.167 1 92.68 435 ILE A N 1
ATOM 3479 C CA . ILE A 1 435 ? -22.352 -34.386 -23.671 1 92.68 435 ILE A CA 1
ATOM 3480 C C . ILE A 1 435 ? -23.335 -33.433 -22.994 1 92.68 435 ILE A C 1
ATOM 3482 O O . ILE A 1 435 ? -23.048 -32.244 -22.834 1 92.68 435 ILE A O 1
ATOM 3486 N N . THR A 1 436 ? -24.455 -33.868 -22.471 1 89.96 436 THR A N 1
ATOM 3487 C CA . THR A 1 436 ? -25.474 -33.053 -21.82 1 89.96 436 THR A CA 1
ATOM 3488 C C . THR A 1 436 ? -24.96 -32.502 -20.493 1 89.96 436 THR A C 1
ATOM 3490 O O . THR A 1 436 ? -25.522 -31.549 -19.95 1 89.96 436 THR A O 1
ATOM 3493 N N . HIS A 1 437 ? -23.822 -33.1 -19.999 1 93.53 437 HIS A N 1
ATOM 3494 C CA . HIS A 1 437 ? -23.264 -32.677 -18.72 1 93.53 437 HIS A CA 1
ATOM 3495 C C . HIS A 1 437 ? -22.132 -31.675 -18.917 1 93.53 437 HIS A C 1
ATOM 3497 O O . HIS A 1 437 ? -21.514 -31.231 -17.947 1 93.53 437 HIS A O 1
ATOM 3503 N N . LEU A 1 438 ? -21.841 -31.293 -20.091 1 96.06 438 LEU A N 1
ATOM 3504 C CA . LEU A 1 438 ? -20.655 -30.501 -20.399 1 96.06 438 LEU A CA 1
ATOM 3505 C C . LEU A 1 438 ? -20.695 -29.159 -19.675 1 96.06 438 LEU A C 1
ATOM 3507 O O . LEU A 1 438 ? -19.732 -28.783 -19.003 1 96.06 438 LEU A O 1
ATOM 3511 N N . ALA A 1 439 ? -21.76 -28.401 -19.773 1 95.59 439 ALA A N 1
ATOM 3512 C CA . ALA A 1 439 ? -21.878 -27.098 -19.124 1 95.59 439 ALA A CA 1
ATOM 3513 C C . ALA A 1 439 ? -21.733 -27.224 -17.61 1 95.59 439 ALA A C 1
ATOM 3515 O O . ALA A 1 439 ? -21.042 -26.422 -16.978 1 95.59 439 ALA A O 1
ATOM 3516 N N . SER A 1 440 ? -22.358 -28.224 -17.067 1 94.9 440 SER A N 1
ATOM 3517 C CA . SER A 1 440 ? -22.319 -28.422 -15.622 1 94.9 440 SER A CA 1
ATOM 3518 C C . SER A 1 440 ? -20.914 -28.782 -15.151 1 94.9 440 SER A C 1
ATOM 3520 O O . SER A 1 440 ? -20.485 -28.353 -14.078 1 94.9 440 SER A O 1
ATOM 3522 N N . ALA A 1 441 ? -20.257 -29.579 -15.934 1 96.71 441 ALA A N 1
ATOM 3523 C CA . ALA A 1 441 ? -18.895 -29.968 -15.576 1 96.71 441 ALA A CA 1
ATOM 3524 C C . ALA A 1 441 ? -17.963 -28.76 -15.574 1 96.71 441 ALA A C 1
ATOM 3526 O O . ALA A 1 441 ? -17.13 -28.612 -14.676 1 96.71 441 ALA A O 1
ATOM 3527 N N . ILE A 1 442 ? -18.112 -27.922 -16.549 1 98.06 442 ILE A N 1
ATOM 3528 C CA . ILE A 1 442 ? -17.282 -26.727 -16.651 1 98.06 442 ILE A CA 1
ATOM 3529 C C . ILE A 1 442 ? -17.585 -25.787 -15.486 1 98.06 442 ILE A C 1
ATOM 3531 O O . ILE A 1 442 ? -16.669 -25.285 -14.831 1 98.06 442 ILE A O 1
ATOM 3535 N N . ILE A 1 443 ? -18.831 -25.569 -15.179 1 97.07 443 ILE A N 1
ATOM 3536 C CA . ILE A 1 443 ? -19.254 -24.662 -14.118 1 97.07 443 ILE A CA 1
ATOM 3537 C C . ILE A 1 443 ? -18.732 -25.162 -12.773 1 97.07 443 ILE A C 1
ATOM 3539 O O . ILE A 1 443 ? -18.26 -24.372 -11.951 1 97.07 443 ILE A O 1
ATOM 3543 N N . ARG A 1 444 ? -18.832 -26.425 -12.599 1 96.28 444 ARG A N 1
ATOM 3544 C CA . ARG A 1 444 ? -18.319 -26.999 -11.359 1 96.28 444 ARG A CA 1
ATOM 3545 C C . ARG A 1 444 ? -16.828 -26.719 -11.201 1 96.28 444 ARG A C 1
ATOM 3547 O O . ARG A 1 444 ? -16.386 -26.259 -10.147 1 96.28 444 ARG A O 1
ATOM 3554 N N . ARG A 1 445 ? -16.062 -26.918 -12.188 1 97.4 445 ARG A N 1
ATOM 3555 C CA . ARG A 1 445 ? -14.607 -26.818 -12.129 1 97.4 445 ARG A CA 1
ATOM 3556 C C . ARG A 1 445 ? -14.164 -25.366 -11.983 1 97.4 445 ARG A C 1
ATOM 3558 O O . ARG A 1 445 ? -13.26 -25.063 -11.201 1 97.4 445 ARG A O 1
ATOM 3565 N N . ILE A 1 446 ? -14.789 -24.461 -12.679 1 97.41 446 ILE A N 1
ATOM 3566 C CA . ILE A 1 446 ? -14.359 -23.069 -12.605 1 97.41 446 ILE A CA 1
ATOM 3567 C C . ILE A 1 446 ? -14.659 -22.51 -11.216 1 97.41 446 ILE A C 1
ATOM 3569 O O . ILE A 1 446 ? -14.006 -21.566 -10.766 1 97.41 446 ILE A O 1
ATOM 3573 N N . ASN A 1 447 ? -15.557 -23.059 -10.499 1 96.26 447 ASN A N 1
ATOM 3574 C CA . ASN A 1 447 ? -15.946 -22.548 -9.189 1 96.26 447 ASN A CA 1
ATOM 3575 C C . ASN A 1 447 ? -15.199 -23.26 -8.064 1 96.26 447 ASN A C 1
ATOM 3577 O O . ASN A 1 447 ? -15.146 -22.764 -6.937 1 96.26 447 ASN A O 1
ATOM 3581 N N . GLU A 1 448 ? -14.566 -24.413 -8.404 1 95.39 448 GLU A N 1
ATOM 3582 C CA . GLU A 1 448 ? -14.002 -25.185 -7.3 1 95.39 448 GLU A CA 1
ATOM 3583 C C . GLU A 1 448 ? -12.506 -25.415 -7.494 1 95.39 448 GLU A C 1
ATOM 3585 O O . GLU A 1 448 ? -11.769 -25.595 -6.522 1 95.39 448 GLU A O 1
ATOM 3590 N N . ALA A 1 449 ? -12.06 -25.433 -8.673 1 96.65 449 ALA A N 1
ATOM 3591 C CA . ALA A 1 449 ? -10.715 -25.91 -8.985 1 96.65 449 ALA A CA 1
ATOM 3592 C C . ALA A 1 449 ? -9.655 -24.96 -8.433 1 96.65 449 ALA A C 1
ATOM 3594 O O . ALA A 1 449 ? -9.686 -23.759 -8.708 1 96.65 449 ALA A O 1
ATOM 3595 N N . SER A 1 450 ? -8.774 -25.467 -7.68 1 96.74 450 SER A N 1
ATOM 3596 C CA . SER A 1 450 ? -7.699 -24.676 -7.09 1 96.74 450 SER A CA 1
ATOM 3597 C C . SER A 1 450 ? -6.526 -24.532 -8.054 1 96.74 450 SER A C 1
ATOM 3599 O O . SER A 1 450 ? -5.933 -23.457 -8.162 1 96.74 450 SER A O 1
ATOM 3601 N N . GLY A 1 451 ? -6.174 -25.587 -8.75 1 96.89 451 GLY A N 1
ATOM 3602 C CA . GLY A 1 451 ? -5.078 -25.529 -9.704 1 96.89 451 GLY A CA 1
ATOM 3603 C C . GLY A 1 451 ? -5.296 -24.504 -10.801 1 96.89 451 GLY A C 1
ATOM 3604 O O . GLY A 1 451 ? -4.414 -23.69 -11.082 1 96.89 451 GLY A O 1
ATOM 3605 N N . LEU A 1 452 ? -6.515 -24.504 -11.353 1 95.54 452 LEU A N 1
ATOM 3606 C CA . LEU A 1 452 ? -6.9 -23.553 -12.39 1 95.54 452 LEU A CA 1
ATOM 3607 C C . LEU A 1 452 ? -6.86 -22.124 -11.859 1 95.54 452 LEU A C 1
ATOM 3609 O O . LEU A 1 452 ? -6.451 -21.204 -12.572 1 95.54 452 LEU A O 1
ATOM 3613 N N . TYR A 1 453 ? -7.24 -22.009 -10.662 1 96.19 453 TYR A N 1
ATOM 3614 C CA . TYR A 1 453 ? -7.375 -20.707 -10.018 1 96.19 453 TYR A CA 1
ATOM 3615 C C . TYR A 1 453 ? -6.01 -20.131 -9.662 1 96.19 453 TYR A C 1
ATOM 3617 O O . TYR A 1 453 ? -5.761 -18.939 -9.859 1 96.19 453 TYR A O 1
ATOM 3625 N N . GLN A 1 454 ? -5.081 -20.932 -9.142 1 96.2 454 GLN A N 1
ATOM 3626 C CA . GLN A 1 454 ? -3.773 -20.489 -8.671 1 96.2 454 GLN A CA 1
ATOM 3627 C C . GLN A 1 454 ? -2.778 -20.39 -9.824 1 96.2 454 GLN A C 1
ATOM 3629 O O . GLN A 1 454 ? -1.872 -19.554 -9.799 1 96.2 454 GLN A O 1
ATOM 3634 N N . MET A 1 455 ? -2.924 -21.276 -10.736 1 97.15 455 MET A N 1
ATOM 3635 C CA . MET A 1 455 ? -2.015 -21.338 -11.878 1 97.15 455 MET A CA 1
ATOM 3636 C C . MET A 1 455 ? -2.696 -20.827 -13.143 1 97.15 455 MET A C 1
ATOM 3638 O O . MET A 1 455 ? -2.646 -21.481 -14.187 1 97.15 455 MET A O 1
ATOM 3642 N N . PHE A 1 456 ? -3.364 -19.686 -12.989 1 95.49 456 PHE A N 1
ATOM 3643 C CA . PHE A 1 456 ? -4.065 -19.078 -14.114 1 95.49 456 PHE A CA 1
ATOM 3644 C C . PHE A 1 456 ? -3.116 -18.857 -15.286 1 95.49 456 PHE A C 1
ATOM 3646 O O . PHE A 1 456 ? -1.948 -18.518 -15.091 1 95.49 456 PHE A O 1
ATOM 3653 N N . SER A 1 457 ? -3.585 -19.188 -16.474 1 93.81 457 SER A N 1
ATOM 3654 C CA . SER A 1 457 ? -2.896 -19.008 -17.748 1 93.81 457 SER A CA 1
ATOM 3655 C C . SER A 1 457 ? -1.751 -20.005 -17.902 1 93.81 457 SER A C 1
ATOM 3657 O O . SER A 1 457 ? -0.942 -19.891 -18.825 1 93.81 457 SER A O 1
ATOM 3659 N N . VAL A 1 458 ? -1.615 -20.895 -16.955 1 96.6 458 VAL A N 1
ATOM 3660 C CA . VAL A 1 458 ? -0.535 -21.874 -17.015 1 96.6 458 VAL A CA 1
ATOM 3661 C C . VAL A 1 458 ? -1.119 -23.284 -17.065 1 96.6 458 VAL A C 1
ATOM 3663 O O . VAL A 1 458 ? -0.761 -24.08 -17.936 1 96.6 458 VAL A O 1
ATOM 3666 N N . LEU A 1 459 ? -1.98 -23.54 -16.123 1 97.84 459 LEU A N 1
ATOM 3667 C CA . LEU A 1 459 ? -2.701 -24.809 -16.133 1 97.84 459 LEU A CA 1
ATOM 3668 C C . LEU A 1 459 ? -4.134 -24.616 -16.618 1 97.84 459 LEU A C 1
ATOM 3670 O O . LEU A 1 459 ? -4.749 -23.581 -16.354 1 97.84 459 LEU A O 1
ATOM 3674 N N . ALA A 1 460 ? -4.626 -25.605 -17.372 1 98.03 460 ALA A N 1
ATOM 3675 C CA . ALA A 1 460 ? -5.992 -25.56 -17.886 1 98.03 460 ALA A CA 1
ATOM 3676 C C . ALA A 1 460 ? -6.667 -26.923 -17.768 1 98.03 460 ALA A C 1
ATOM 3678 O O . ALA A 1 460 ? -5.995 -27.945 -17.609 1 98.03 460 ALA A O 1
ATOM 3679 N N . ASP A 1 461 ? -7.916 -26.875 -17.729 1 98.32 461 ASP A N 1
ATOM 3680 C CA . ASP A 1 461 ? -8.691 -28.09 -17.959 1 98.32 461 ASP A CA 1
ATOM 3681 C C . ASP A 1 461 ? -8.994 -28.277 -19.444 1 98.32 461 ASP A C 1
ATOM 3683 O O . ASP A 1 461 ? -9.209 -27.301 -20.166 1 98.32 461 ASP A O 1
ATOM 3687 N N . VAL A 1 462 ? -8.978 -29.54 -19.883 1 98.47 462 VAL A N 1
ATOM 3688 C CA . VAL A 1 462 ? -9.211 -29.827 -21.294 1 98.47 462 VAL A CA 1
ATOM 3689 C C . VAL A 1 462 ? -10.364 -30.817 -21.437 1 98.47 462 VAL A C 1
ATOM 3691 O O . VAL A 1 462 ? -10.391 -31.85 -20.764 1 98.47 462 VAL A O 1
ATOM 3694 N N . VAL A 1 463 ? -11.287 -30.461 -22.272 1 98.12 463 VAL A N 1
ATOM 3695 C CA . VAL A 1 463 ? -12.405 -31.336 -22.609 1 98.12 463 VAL A CA 1
ATOM 3696 C C . VAL A 1 463 ? -12.19 -31.939 -23.996 1 98.12 463 VAL A C 1
ATOM 3698 O O . VAL A 1 463 ? -12.082 -31.212 -24.986 1 98.12 463 VAL A O 1
ATOM 3701 N N . LEU A 1 464 ? -12.113 -33.235 -24.045 1 97.67 464 LEU A N 1
ATOM 3702 C CA . LEU A 1 464 ? -11.948 -33.943 -25.309 1 97.67 464 LEU A CA 1
ATOM 3703 C C . LEU A 1 464 ? -13.281 -34.496 -25.801 1 97.67 464 LEU A C 1
ATOM 3705 O O . LEU A 1 464 ? -13.899 -35.326 -25.131 1 97.67 464 LEU A O 1
ATOM 3709 N N . LEU A 1 465 ? -13.63 -34.074 -26.96 1 96.41 465 LEU A N 1
ATOM 3710 C CA . LEU A 1 465 ? -14.879 -34.547 -27.547 1 96.41 465 LEU A CA 1
ATOM 3711 C C . LEU A 1 465 ? -14.679 -35.892 -28.238 1 96.41 465 LEU A C 1
ATOM 3713 O O . LEU A 1 465 ? -13.638 -36.13 -28.854 1 96.41 465 LEU A O 1
ATOM 3717 N N . LYS A 1 466 ? -15.656 -36.714 -28.039 1 93.63 466 LYS A N 1
ATOM 3718 C CA . LYS A 1 466 ? -15.625 -38.005 -28.721 1 93.63 466 LYS A CA 1
ATOM 3719 C C . LYS A 1 466 ? -16.391 -37.948 -30.04 1 93.63 466 LYS A C 1
ATOM 3721 O O . LYS A 1 466 ? -16.964 -36.914 -30.387 1 93.63 466 LYS A O 1
ATOM 3726 N N . GLU A 1 467 ? -16.362 -39.128 -30.698 1 87.1 467 GLU A N 1
ATOM 3727 C CA . GLU A 1 467 ? -17.015 -39.201 -32.002 1 87.1 467 GLU A CA 1
ATOM 3728 C C . GLU A 1 467 ? -18.492 -38.831 -31.901 1 87.1 467 GLU A C 1
ATOM 3730 O O . GLU A 1 467 ? -19.18 -39.25 -30.968 1 87.1 467 GLU A O 1
ATOM 3735 N N . ASN A 1 468 ? -18.992 -38.113 -32.726 1 82.33 468 ASN A N 1
ATOM 3736 C CA . ASN A 1 468 ? -20.368 -37.642 -32.837 1 82.33 468 ASN A CA 1
ATOM 3737 C C . ASN A 1 468 ? -20.764 -36.781 -31.641 1 82.33 468 ASN A C 1
ATOM 3739 O O . ASN A 1 468 ? -21.946 -36.495 -31.441 1 82.33 468 ASN A O 1
ATOM 3743 N N . ALA A 1 469 ? -19.819 -36.455 -30.82 1 82.95 469 ALA A N 1
ATOM 3744 C CA . ALA A 1 469 ? -19.998 -35.534 -29.7 1 82.95 469 ALA A CA 1
ATOM 3745 C C . ALA A 1 469 ? -21.126 -35.999 -28.783 1 82.95 469 ALA A C 1
ATOM 3747 O O . ALA A 1 469 ? -21.977 -35.202 -28.382 1 82.95 469 ALA A O 1
ATOM 3748 N N . THR A 1 470 ? -21.181 -37.275 -28.577 1 87 470 THR A N 1
ATOM 3749 C CA . THR A 1 470 ? -22.179 -37.818 -27.661 1 87 470 THR A CA 1
ATOM 3750 C C . THR A 1 470 ? -21.629 -37.881 -26.239 1 87 470 THR A C 1
ATOM 3752 O O . THR A 1 470 ? -22.392 -37.847 -25.271 1 87 470 THR A O 1
ATOM 3755 N N . THR A 1 471 ? -20.359 -38.017 -26.196 1 93.51 471 THR A N 1
ATOM 3756 C CA . THR A 1 471 ? -19.677 -38.047 -24.907 1 93.51 471 THR A CA 1
ATOM 3757 C C . THR A 1 471 ? -18.402 -37.21 -24.951 1 93.51 471 THR A C 1
ATOM 3759 O O . THR A 1 471 ? -17.974 -36.776 -26.022 1 93.51 471 THR A O 1
ATOM 3762 N N . PHE A 1 472 ? -17.925 -36.904 -23.781 1 96.11 472 PHE A N 1
ATOM 3763 C CA . PHE A 1 472 ? -16.665 -36.176 -23.694 1 96.11 472 PHE A CA 1
ATOM 3764 C C . PHE A 1 472 ? -15.818 -36.696 -22.538 1 96.11 472 PHE A C 1
ATOM 3766 O O . PHE A 1 472 ? -16.34 -37.314 -21.609 1 96.11 472 PHE A O 1
ATOM 3773 N N . GLU A 1 473 ? -14.487 -36.523 -22.602 1 97.14 473 GLU A N 1
ATOM 3774 C CA . GLU A 1 473 ? -13.539 -36.775 -21.52 1 97.14 473 GLU A CA 1
ATOM 3775 C C . GLU A 1 473 ? -13.031 -35.468 -20.917 1 97.14 473 GLU A C 1
ATOM 3777 O O . GLU A 1 473 ? -12.707 -34.527 -21.645 1 97.14 473 GLU A O 1
ATOM 3782 N N . TYR A 1 474 ? -13.035 -35.419 -19.653 1 97.83 474 TYR A N 1
ATOM 3783 C CA . TYR A 1 474 ? -12.595 -34.217 -18.952 1 97.83 474 TYR A CA 1
ATOM 3784 C C . TYR A 1 474 ? -11.231 -34.431 -18.306 1 97.83 474 TYR A C 1
ATOM 3786 O O . TYR A 1 474 ? -11.085 -35.266 -17.411 1 97.83 474 TYR A O 1
ATOM 3794 N N . LEU A 1 475 ? -10.182 -33.694 -18.743 1 98.07 475 LEU A N 1
ATOM 3795 C CA . LEU A 1 475 ? -8.833 -33.717 -18.186 1 98.07 475 LEU A CA 1
ATOM 3796 C C . LEU A 1 475 ? -8.586 -32.494 -17.31 1 98.07 475 LEU A C 1
ATOM 3798 O O . LEU A 1 475 ? -8.872 -31.365 -17.717 1 98.07 475 LEU A O 1
ATOM 3802 N N . GLU A 1 476 ? -8.067 -32.725 -16.18 1 97.38 476 GLU A N 1
ATOM 3803 C CA . GLU A 1 476 ? -7.848 -31.625 -15.245 1 97.38 476 GLU A CA 1
ATOM 3804 C C . GLU A 1 476 ? -6.374 -31.238 -15.184 1 97.38 476 GLU A C 1
ATOM 3806 O O . GLU A 1 476 ? -5.496 -32.102 -15.244 1 97.38 476 GLU A O 1
ATOM 3811 N N . GLU A 1 477 ? -6.058 -29.938 -15.14 1 97.3 477 GLU A N 1
ATOM 3812 C CA . GLU A 1 477 ? -4.769 -29.353 -14.782 1 97.3 477 GLU A CA 1
ATOM 3813 C C . GLU A 1 477 ? -3.686 -29.753 -15.78 1 97.3 477 GLU A C 1
ATOM 3815 O O . GLU A 1 477 ? -2.621 -30.235 -15.389 1 97.3 477 GLU A O 1
ATOM 3820 N N . PHE A 1 478 ? -3.995 -29.543 -17.032 1 97.91 478 PHE A N 1
ATOM 3821 C CA . PHE A 1 478 ? -3.059 -29.779 -18.124 1 97.91 478 PHE A CA 1
ATOM 3822 C C . PHE A 1 478 ? -2.22 -28.536 -18.397 1 97.91 478 PHE A C 1
ATOM 3824 O O . PHE A 1 478 ? -2.736 -27.417 -18.382 1 97.91 478 PHE A O 1
ATOM 3831 N N . PRO A 1 479 ? -0.868 -28.679 -18.52 1 97.26 479 PRO A N 1
ATOM 3832 C CA . PRO A 1 479 ? -0.058 -27.516 -18.89 1 97.26 479 PRO A CA 1
ATOM 3833 C C . PRO A 1 479 ? -0.421 -26.958 -20.265 1 97.26 479 PRO A C 1
ATOM 3835 O O . PRO A 1 479 ? -0.127 -27.584 -21.286 1 97.26 479 PRO A O 1
ATOM 3838 N N . MET A 1 480 ? -0.861 -25.785 -20.286 1 95.13 480 MET A N 1
ATOM 3839 C CA . MET A 1 480 ? -1.491 -25.199 -21.466 1 95.13 480 MET A CA 1
ATOM 3840 C C . MET A 1 480 ? -0.491 -25.076 -22.612 1 95.13 480 MET A C 1
ATOM 3842 O O . MET A 1 480 ? -0.846 -25.278 -23.775 1 95.13 480 MET A O 1
ATOM 3846 N N . GLN A 1 481 ? 0.698 -24.824 -22.313 1 94.37 481 GLN A N 1
ATOM 3847 C CA . GLN A 1 481 ? 1.688 -24.58 -23.357 1 94.37 481 GLN A CA 1
ATOM 3848 C C . GLN A 1 481 ? 2.129 -25.885 -24.013 1 94.37 481 GLN A C 1
ATOM 3850 O O . GLN A 1 481 ? 2.843 -25.871 -25.017 1 94.37 481 GLN A O 1
ATOM 3855 N N . MET A 1 482 ? 1.666 -26.99 -23.505 1 96.57 482 MET A N 1
ATOM 3856 C CA . MET A 1 482 ? 1.956 -28.299 -24.082 1 96.57 482 MET A CA 1
ATOM 3857 C C . MET A 1 482 ? 0.784 -28.796 -24.922 1 96.57 482 MET A C 1
ATOM 3859 O O . MET A 1 482 ? 0.722 -29.976 -25.273 1 96.57 482 MET A O 1
ATOM 3863 N N . LEU A 1 483 ? -0.058 -27.923 -25.289 1 96.99 483 LEU A N 1
ATOM 3864 C CA . LEU A 1 483 ? -1.315 -28.302 -25.925 1 96.99 483 LEU A CA 1
ATOM 3865 C C . LEU A 1 483 ? -1.06 -29.09 -27.205 1 96.99 483 LEU A C 1
ATOM 3867 O O . LEU A 1 483 ? -1.776 -30.05 -27.5 1 96.99 483 LEU A O 1
ATOM 3871 N N . ALA A 1 484 ? -0.078 -28.726 -27.955 1 96.63 484 ALA A N 1
ATOM 3872 C CA . ALA A 1 484 ? 0.229 -29.4 -29.214 1 96.63 484 ALA A CA 1
ATOM 3873 C C . ALA A 1 484 ? 0.594 -30.863 -28.977 1 96.63 484 ALA A C 1
ATOM 3875 O O . ALA A 1 484 ? 0.397 -31.708 -29.853 1 96.63 484 ALA A O 1
ATOM 3876 N N . GLN A 1 485 ? 1.105 -31.192 -27.822 1 96.8 485 GLN A N 1
ATOM 3877 C CA . GLN A 1 485 ? 1.555 -32.541 -27.494 1 96.8 485 GLN A CA 1
ATOM 3878 C C . GLN A 1 485 ? 0.557 -33.247 -26.581 1 96.8 485 GLN A C 1
ATOM 3880 O O . GLN A 1 485 ? 0.911 -34.203 -25.887 1 96.8 485 GLN A O 1
ATOM 3885 N N . LEU A 1 486 ? -0.606 -32.788 -26.583 1 97.89 486 LEU A N 1
ATOM 3886 C CA . LEU A 1 486 ? -1.62 -33.269 -25.651 1 97.89 486 LEU A CA 1
ATOM 3887 C C . LEU A 1 486 ? -1.754 -34.786 -25.728 1 97.89 486 LEU A C 1
ATOM 3889 O O . LEU A 1 486 ? -1.752 -35.467 -24.7 1 97.89 486 LEU A O 1
ATOM 3893 N N . GLU A 1 487 ? -1.817 -35.402 -26.921 1 97.39 487 GLU A N 1
ATOM 3894 C CA . GLU A 1 487 ? -2.04 -36.836 -27.081 1 97.39 487 GLU A CA 1
ATOM 3895 C C . GLU A 1 487 ? -0.852 -37.64 -26.561 1 97.39 487 GLU A C 1
ATOM 3897 O O . GLU A 1 487 ? -1.031 -38.645 -25.869 1 97.39 487 GLU A O 1
ATOM 3902 N N . THR A 1 488 ? 0.302 -37.143 -26.87 1 96.02 488 THR A N 1
ATOM 3903 C CA . THR A 1 488 ? 1.519 -37.83 -26.452 1 96.02 488 THR A CA 1
ATOM 3904 C C . THR A 1 488 ? 1.672 -37.785 -24.935 1 96.02 488 THR A C 1
ATOM 3906 O O . THR A 1 488 ? 2.069 -38.775 -24.316 1 96.02 488 THR A O 1
ATOM 3909 N N . ILE A 1 489 ? 1.331 -36.683 -24.337 1 96.15 489 ILE A N 1
ATOM 3910 C CA . ILE A 1 489 ? 1.555 -36.436 -22.917 1 96.15 489 ILE A CA 1
ATOM 3911 C C . ILE A 1 489 ? 0.483 -37.147 -22.094 1 96.15 489 ILE A C 1
ATOM 3913 O O . ILE A 1 489 ? 0.76 -37.647 -21.001 1 96.15 489 ILE A O 1
ATOM 3917 N N . THR A 1 490 ? -0.689 -37.234 -22.623 1 97.59 490 THR A N 1
ATOM 3918 C CA . THR A 1 490 ? -1.801 -37.696 -21.8 1 97.59 490 THR A CA 1
ATOM 3919 C C . THR A 1 490 ? -2.174 -39.133 -22.152 1 97.59 490 THR A C 1
ATOM 3921 O O . THR A 1 490 ? -2.863 -39.807 -21.383 1 97.59 490 THR A O 1
ATOM 3924 N N . GLY A 1 491 ? -1.855 -39.612 -23.281 1 97.35 491 GLY A N 1
ATOM 3925 C CA . GLY A 1 491 ? -2.315 -40.904 -23.763 1 97.35 491 GLY A CA 1
ATOM 3926 C C . GLY A 1 491 ? -3.758 -40.888 -24.232 1 97.35 491 GLY A C 1
ATOM 3927 O O . GLY A 1 491 ? -4.358 -41.943 -24.448 1 97.35 491 GLY A O 1
ATOM 3928 N N . ARG A 1 492 ? -4.277 -39.691 -24.317 1 96.03 492 ARG A N 1
ATOM 3929 C CA . ARG A 1 492 ? -5.656 -39.517 -24.76 1 96.03 492 ARG A CA 1
ATOM 3930 C C . ARG A 1 492 ? -5.709 -38.963 -26.18 1 96.03 492 ARG A C 1
ATOM 3932 O O . ARG A 1 492 ? -4.797 -38.254 -26.61 1 96.03 492 ARG A O 1
ATOM 3939 N N . ARG A 1 493 ? -6.805 -39.253 -26.864 1 94.05 493 ARG A N 1
ATOM 3940 C CA . ARG A 1 493 ? -6.93 -38.841 -28.258 1 94.05 493 ARG A CA 1
ATOM 3941 C C . ARG A 1 493 ? -7.851 -37.633 -28.392 1 94.05 493 ARG A C 1
ATOM 3943 O O . ARG A 1 493 ? -8.898 -37.57 -27.745 1 94.05 493 ARG A O 1
ATOM 3950 N N . ALA A 1 494 ? -7.429 -36.671 -29.06 1 94.15 494 ALA A N 1
ATOM 3951 C CA . ALA A 1 494 ? -8.194 -35.457 -29.333 1 94.15 494 ALA A CA 1
ATOM 3952 C C . ALA A 1 494 ? -8.531 -35.343 -30.817 1 94.15 494 ALA A C 1
ATOM 3954 O O . ALA A 1 494 ? -8.024 -34.456 -31.508 1 94.15 494 ALA A O 1
ATOM 3955 N N . ARG A 1 495 ? -9.43 -36.123 -31.356 1 90.98 495 ARG A N 1
ATOM 3956 C CA . ARG A 1 495 ? -9.662 -36.217 -32.794 1 90.98 495 ARG A CA 1
ATOM 3957 C C . ARG A 1 495 ? -10.948 -35.498 -33.189 1 90.98 495 ARG A C 1
ATOM 3959 O O . ARG A 1 495 ? -11.155 -35.186 -34.364 1 90.98 495 ARG A O 1
ATOM 3966 N N . HIS A 1 496 ? -11.782 -35.246 -32.355 1 93.17 496 HIS A N 1
ATOM 3967 C CA . HIS A 1 496 ? -13.107 -34.751 -32.711 1 93.17 496 HIS A CA 1
ATOM 3968 C C . HIS A 1 496 ? -13.364 -33.377 -32.1 1 93.17 496 HIS A C 1
ATOM 3970 O O . HIS A 1 496 ? -14.511 -33.027 -31.811 1 93.17 496 HIS A O 1
ATOM 3976 N N . GLY A 1 497 ? -12.265 -32.656 -31.747 1 94.8 497 GLY A N 1
ATOM 3977 C CA . GLY A 1 497 ? -12.401 -31.332 -31.161 1 94.8 497 GLY A CA 1
ATOM 3978 C C . GLY A 1 497 ? -12.142 -31.311 -29.667 1 94.8 497 GLY A C 1
ATOM 3979 O O . GLY A 1 497 ? -12.16 -32.356 -29.014 1 94.8 497 GLY A O 1
ATOM 3980 N N . LEU A 1 498 ? -11.852 -30.09 -29.168 1 97.63 498 LEU A N 1
ATOM 3981 C CA . LEU A 1 498 ? -11.569 -29.981 -27.741 1 97.63 498 LEU A CA 1
ATOM 3982 C C . LEU A 1 498 ? -11.862 -28.573 -27.234 1 97.63 498 LEU A C 1
ATOM 3984 O O . LEU A 1 498 ? -11.841 -27.613 -28.008 1 97.63 498 LEU A O 1
ATOM 3988 N N . PHE A 1 499 ? -12.221 -28.446 -25.978 1 98.28 499 PHE A N 1
ATOM 3989 C CA . PHE A 1 499 ? -12.321 -27.192 -25.24 1 98.28 499 PHE A CA 1
ATOM 3990 C C . PHE A 1 499 ? -11.171 -27.055 -24.249 1 98.28 499 PHE A C 1
ATOM 3992 O O . PHE A 1 499 ? -10.77 -28.034 -23.616 1 98.28 499 PHE A O 1
ATOM 3999 N N . VAL A 1 500 ? -10.572 -25.883 -24.167 1 98.53 500 VAL A N 1
ATOM 4000 C CA . VAL A 1 500 ? -9.573 -25.553 -23.156 1 98.53 500 VAL A CA 1
ATOM 4001 C C . VAL A 1 500 ? -10.123 -24.483 -22.216 1 98.53 500 VAL A C 1
ATOM 4003 O O . VAL A 1 500 ? -10.498 -23.394 -22.657 1 98.53 500 VAL A O 1
ATOM 4006 N N . ILE A 1 501 ? -10.218 -24.828 -20.925 1 98.43 501 ILE A N 1
ATOM 4007 C CA . ILE A 1 501 ? -10.78 -23.936 -19.916 1 98.43 501 ILE A CA 1
ATOM 4008 C C . ILE A 1 501 ? -9.661 -23.381 -19.038 1 98.43 501 ILE A C 1
ATOM 4010 O O . ILE A 1 501 ? -8.888 -24.142 -18.451 1 98.43 501 ILE A O 1
ATOM 4014 N N . ASN A 1 502 ? -9.526 -22.137 -18.915 1 95.95 502 ASN A N 1
ATOM 4015 C CA . ASN A 1 502 ? -8.531 -21.517 -18.046 1 95.95 502 ASN A CA 1
ATOM 4016 C C . ASN A 1 502 ? -9.048 -20.215 -17.441 1 95.95 502 ASN A C 1
ATOM 4018 O O . ASN A 1 502 ? -10.201 -19.839 -17.659 1 95.95 502 ASN A O 1
ATOM 4022 N N . MET A 1 503 ? -8.302 -19.653 -16.48 1 96.3 503 MET A N 1
ATOM 4023 C CA . MET A 1 503 ? -8.591 -18.364 -15.858 1 96.3 503 MET A CA 1
ATOM 4024 C C . MET A 1 503 ? -7.605 -17.3 -16.327 1 96.3 503 MET A C 1
ATOM 4026 O O . MET A 1 503 ? -6.418 -17.581 -16.5 1 96.3 503 MET A O 1
ATOM 4030 N N . GLU A 1 504 ? -8.125 -16.057 -16.544 1 94.78 504 GLU A N 1
ATOM 4031 C CA . GLU A 1 504 ? -7.262 -14.981 -17.024 1 94.78 504 GLU A CA 1
ATOM 4032 C C . GLU A 1 504 ? -7.615 -13.653 -16.36 1 94.78 504 GLU A C 1
ATOM 4034 O O . GLU A 1 504 ? -8.779 -13.401 -16.044 1 94.78 504 GLU A O 1
ATOM 4039 N N . TYR A 1 505 ? -6.611 -12.816 -16.054 1 92.84 505 TYR A N 1
ATOM 4040 C CA . TYR A 1 505 ? -6.821 -11.406 -15.746 1 92.84 505 TYR A CA 1
ATOM 4041 C C . TYR A 1 505 ? -6.952 -10.583 -17.023 1 92.84 505 TYR A C 1
ATOM 4043 O O . TYR A 1 505 ? -6.496 -11.004 -18.089 1 92.84 505 TYR A O 1
ATOM 4051 N N . GLY A 1 506 ? -7.515 -9.419 -16.747 1 89.54 506 GLY A N 1
ATOM 4052 C CA . GLY A 1 506 ? -7.556 -8.505 -17.878 1 89.54 506 GLY A CA 1
ATOM 4053 C C . GLY A 1 506 ? -6.181 -8.044 -18.323 1 89.54 506 GLY A C 1
ATOM 4054 O O . GLY A 1 506 ? -5.273 -7.9 -17.502 1 89.54 506 GLY A O 1
ATOM 4055 N N . ARG A 1 507 ? -5.884 -7.824 -19.497 1 78.1 507 ARG A N 1
ATOM 4056 C CA . ARG A 1 507 ? -4.587 -7.537 -20.101 1 78.1 507 ARG A CA 1
ATOM 4057 C C . ARG A 1 507 ? -3.962 -6.288 -19.49 1 78.1 507 ARG A C 1
ATOM 4059 O O . ARG A 1 507 ? -2.743 -6.218 -19.317 1 78.1 507 ARG A O 1
ATOM 4066 N N . ASN A 1 508 ? -4.649 -5.307 -19.093 1 76.1 508 ASN A N 1
ATOM 4067 C CA . ASN A 1 508 ? -4.045 -4.071 -18.609 1 76.1 508 ASN A CA 1
ATOM 4068 C C . ASN A 1 508 ? -4.453 -3.774 -17.168 1 76.1 508 ASN A C 1
ATOM 4070 O O . ASN A 1 508 ? -4.382 -2.628 -16.722 1 76.1 508 ASN A O 1
ATOM 4074 N N . TYR A 1 509 ? -4.686 -4.796 -16.582 1 82.22 509 TYR A N 1
ATOM 4075 C CA . TYR A 1 509 ? -5.206 -4.565 -15.239 1 82.22 509 TYR A CA 1
ATOM 4076 C C . TYR A 1 509 ? -4.105 -4.709 -14.196 1 82.22 509 TYR A C 1
ATOM 4078 O O . TYR A 1 509 ? -4.136 -4.046 -13.156 1 82.22 509 TYR A O 1
ATOM 4086 N N . SER A 1 510 ? -3.064 -5.469 -14.503 1 85.29 510 SER A N 1
ATOM 4087 C CA . SER A 1 510 ? -2.043 -5.79 -13.51 1 85.29 510 SER A CA 1
ATOM 4088 C C . SER A 1 510 ? -0.697 -5.181 -13.885 1 85.29 510 SER A C 1
ATOM 4090 O O . SER A 1 510 ? -0.334 -5.141 -15.062 1 85.29 510 SER A O 1
ATOM 4092 N N . GLY A 1 511 ? 0.005 -4.624 -12.847 1 87.7 511 GLY A N 1
ATOM 4093 C CA . GLY A 1 511 ? 1.322 -4.046 -13.059 1 87.7 511 GLY A CA 1
ATOM 4094 C C . GLY A 1 511 ? 1.76 -3.131 -11.931 1 87.7 511 GLY A C 1
ATOM 4095 O O . GLY A 1 511 ? 0.943 -2.719 -11.105 1 87.7 511 GLY A O 1
ATOM 4096 N N . PRO A 1 512 ? 3.028 -2.855 -11.909 1 83.64 512 PRO A N 1
ATOM 4097 C CA . PRO A 1 512 ? 3.551 -2.024 -10.821 1 83.64 512 PRO A CA 1
ATOM 4098 C C . PRO A 1 512 ? 3.034 -0.588 -10.875 1 83.64 512 PRO A C 1
ATOM 4100 O O . PRO A 1 512 ? 3.019 0.105 -9.854 1 83.64 512 PRO A O 1
ATOM 4103 N N . ASP A 1 513 ? 2.617 -0.142 -11.931 1 84.01 513 ASP A N 1
ATOM 4104 C CA . ASP A 1 513 ? 2.186 1.242 -12.1 1 84.01 513 ASP A CA 1
ATOM 4105 C C . ASP A 1 513 ? 0.666 1.336 -12.201 1 84.01 513 ASP A C 1
ATOM 4107 O O . ASP A 1 513 ? 0.121 2.405 -12.485 1 84.01 513 ASP A O 1
ATOM 4111 N N . LYS A 1 514 ? 0.052 0.23 -11.931 1 86.2 514 LYS A N 1
ATOM 4112 C CA . LYS A 1 514 ? -1.386 0.208 -12.18 1 86.2 514 LYS A CA 1
ATOM 4113 C C . LYS A 1 514 ? -2.17 0.514 -10.907 1 86.2 514 LYS A C 1
ATOM 4115 O O . LYS A 1 514 ? -1.798 0.068 -9.82 1 86.2 514 LYS A O 1
ATOM 4120 N N . ASP A 1 515 ? -3.182 1.324 -11.071 1 86.76 515 ASP A N 1
ATOM 4121 C CA . ASP A 1 515 ? -4.157 1.578 -10.015 1 86.76 515 ASP A CA 1
ATOM 4122 C C . ASP A 1 515 ? -5.303 0.57 -10.072 1 86.76 515 ASP A C 1
ATOM 4124 O O . ASP A 1 515 ? -6.243 0.734 -10.852 1 86.76 515 ASP A O 1
ATOM 4128 N N . VAL A 1 516 ? -5.306 -0.281 -9.193 1 88.24 516 VAL A N 1
ATOM 4129 C CA . VAL A 1 516 ? -6.292 -1.355 -9.245 1 88.24 516 VAL A CA 1
ATOM 4130 C C . VAL A 1 516 ? -7.509 -0.982 -8.402 1 88.24 516 VAL A C 1
ATOM 4132 O O . VAL A 1 516 ? -8.467 -1.752 -8.308 1 88.24 516 VAL A O 1
ATOM 4135 N N . PHE A 1 517 ? -7.551 0.175 -7.834 1 88.34 517 PHE A N 1
ATOM 4136 C CA . PHE A 1 517 ? -8.668 0.597 -6.999 1 88.34 517 PHE A CA 1
ATOM 4137 C C . PHE A 1 517 ? -9.428 1.746 -7.651 1 88.34 517 PHE A C 1
ATOM 4139 O O . PHE A 1 517 ? -10.192 2.448 -6.986 1 88.34 517 PHE A O 1
ATOM 4146 N N . PHE A 1 518 ? -9.239 1.972 -8.892 1 84.92 518 PHE A N 1
ATOM 4147 C CA . PHE A 1 518 ? -9.92 3.06 -9.583 1 84.92 518 PHE A CA 1
ATOM 4148 C C . PHE A 1 518 ? -11.423 2.813 -9.634 1 84.92 518 PHE A C 1
ATOM 4150 O O . PHE A 1 518 ? -11.874 1.672 -9.513 1 84.92 518 PHE A O 1
ATOM 4157 N N . SER A 1 519 ? -12.066 3.818 -9.826 1 77.89 519 SER A N 1
ATOM 4158 C CA . SER A 1 519 ? -13.522 3.735 -9.885 1 77.89 519 SER A CA 1
ATOM 4159 C C . SER A 1 519 ? -13.984 3.012 -11.145 1 77.89 519 SER A C 1
ATOM 4161 O O . SER A 1 519 ? -13.34 3.105 -12.192 1 77.89 519 SER A O 1
ATOM 4163 N N . ASP A 1 520 ? -14.985 2.202 -11.091 1 78.34 520 ASP A N 1
ATOM 4164 C CA . ASP A 1 520 ? -15.592 1.495 -12.215 1 78.34 520 ASP A CA 1
ATOM 4165 C C . ASP A 1 520 ? -14.652 0.422 -12.761 1 78.34 520 ASP A C 1
ATOM 4167 O O . ASP A 1 520 ? -14.563 0.227 -13.975 1 78.34 520 ASP A O 1
ATOM 4171 N N . ARG A 1 521 ? -13.904 -0.085 -11.863 1 85.1 521 ARG A N 1
ATOM 4172 C CA . ARG A 1 521 ? -12.916 -1.096 -12.227 1 85.1 521 ARG A CA 1
ATOM 4173 C C . ARG A 1 521 ? -13.591 -2.414 -12.594 1 85.1 521 ARG A C 1
ATOM 4175 O O . ARG A 1 521 ? -12.97 -3.287 -13.202 1 85.1 521 ARG A O 1
ATOM 4182 N N . SER A 1 522 ? -14.826 -2.593 -12.3 1 85.63 522 SER A N 1
ATOM 4183 C CA . SER A 1 522 ? -15.487 -3.879 -12.498 1 85.63 522 SER A CA 1
ATOM 4184 C C . SER A 1 522 ? -16.429 -3.837 -13.697 1 85.63 522 SER A C 1
ATOM 4186 O O . SER A 1 522 ? -17.038 -2.803 -13.979 1 85.63 522 SER A O 1
ATOM 4188 N N . VAL A 1 523 ? -16.502 -4.988 -14.36 1 84.12 523 VAL A N 1
ATOM 4189 C CA . VAL A 1 523 ? -17.422 -5.192 -15.474 1 84.12 523 VAL A CA 1
ATOM 4190 C C . VAL A 1 523 ? -18.597 -6.056 -15.021 1 84.12 523 VAL A C 1
ATOM 4192 O O . VAL A 1 523 ? -18.401 -7.146 -14.478 1 84.12 523 VAL A O 1
ATOM 4195 N N . GLY A 1 524 ? -19.804 -5.604 -15.272 1 81.4 524 GLY A N 1
ATOM 4196 C CA . GLY A 1 524 ? -20.954 -6.323 -14.746 1 81.4 524 GLY A CA 1
ATOM 4197 C C . GLY A 1 524 ? -21.804 -6.963 -15.828 1 81.4 524 GLY A C 1
ATOM 4198 O O . GLY A 1 524 ? -22.552 -7.905 -15.561 1 81.4 524 GLY A O 1
ATOM 4199 N N . HIS A 1 525 ? -21.631 -6.595 -17.078 1 82.81 525 HIS A N 1
ATOM 4200 C CA . HIS A 1 525 ? -22.51 -7.069 -18.141 1 82.81 525 HIS A CA 1
ATOM 4201 C C . HIS A 1 525 ? -21.841 -8.169 -18.959 1 82.81 525 HIS A C 1
ATOM 4203 O O . HIS A 1 525 ? -20.671 -8.049 -19.329 1 82.81 525 HIS A O 1
ATOM 4209 N N . MET A 1 526 ? -22.636 -9.2 -19.211 1 85.92 526 MET A N 1
ATOM 4210 C CA . MET A 1 526 ? -22.123 -10.382 -19.898 1 85.92 526 MET A CA 1
ATOM 4211 C C . MET A 1 526 ? -21.624 -10.026 -21.294 1 85.92 526 MET A C 1
ATOM 4213 O O . MET A 1 526 ? -20.678 -10.638 -21.795 1 85.92 526 MET A O 1
ATOM 4217 N N . GLU A 1 527 ? -22.181 -8.976 -21.905 1 85.63 527 GLU A N 1
ATOM 4218 C CA . GLU A 1 527 ? -21.783 -8.594 -23.256 1 85.63 527 GLU A CA 1
ATOM 4219 C C . GLU A 1 527 ? -20.372 -8.014 -23.273 1 85.63 527 GLU A C 1
ATOM 4221 O O . GLU A 1 527 ? -19.687 -8.061 -24.297 1 85.63 527 GLU A O 1
ATOM 4226 N N . ASP A 1 528 ? -20.018 -7.52 -22.115 1 89.73 528 ASP A N 1
ATOM 4227 C CA . ASP A 1 528 ? -18.701 -6.899 -22.004 1 89.73 528 ASP A CA 1
ATOM 4228 C C . ASP A 1 528 ? -17.721 -7.818 -21.278 1 89.73 528 ASP A C 1
ATOM 4230 O O . ASP A 1 528 ? -16.694 -7.361 -20.771 1 89.73 528 ASP A O 1
ATOM 4234 N N . ALA A 1 529 ? -17.978 -9.062 -21.288 1 92.83 529 ALA A N 1
ATOM 4235 C CA . ALA A 1 529 ? -17.199 -10.017 -20.505 1 92.83 529 ALA A CA 1
ATOM 4236 C C . ALA A 1 529 ? -15.735 -10.016 -20.937 1 92.83 529 ALA A C 1
ATOM 4238 O O . ALA A 1 529 ? -14.84 -10.237 -20.118 1 92.83 529 ALA A O 1
ATOM 4239 N N . TRP A 1 530 ? -15.453 -9.725 -22.172 1 89.83 530 TRP A N 1
ATOM 4240 C CA . TRP A 1 530 ? -14.088 -9.739 -22.687 1 89.83 530 TRP A CA 1
ATOM 4241 C C . TRP A 1 530 ? -13.278 -8.58 -22.113 1 89.83 530 TRP A C 1
ATOM 4243 O O . TRP A 1 530 ? -12.049 -8.568 -22.207 1 89.83 530 TRP A O 1
ATOM 4253 N N . LEU A 1 531 ? -13.969 -7.654 -21.455 1 90.72 531 LEU A N 1
ATOM 4254 C CA . LEU A 1 531 ? -13.316 -6.499 -20.849 1 90.72 531 LEU A CA 1
ATOM 4255 C C . LEU A 1 531 ? -13.102 -6.718 -19.355 1 90.72 531 LEU A C 1
ATOM 4257 O O . LEU A 1 531 ? -12.671 -5.806 -18.645 1 90.72 531 LEU A O 1
ATOM 4261 N N . SER A 1 532 ? -13.411 -7.926 -18.924 1 93.18 532 SER A N 1
ATOM 4262 C CA . SER A 1 532 ? -13.233 -8.209 -17.504 1 93.18 532 SER A CA 1
ATOM 4263 C C . SER A 1 532 ? -11.787 -7.986 -17.073 1 93.18 532 SER A C 1
ATOM 4265 O O . SER A 1 532 ? -10.857 -8.42 -17.756 1 93.18 532 SER A O 1
ATOM 4267 N N . ASN A 1 533 ? -11.655 -7.195 -15.998 1 90.85 533 ASN A N 1
ATOM 4268 C CA . ASN A 1 533 ? -10.325 -6.891 -15.482 1 90.85 533 ASN A CA 1
ATOM 4269 C C . ASN A 1 533 ? -9.849 -7.955 -14.497 1 90.85 533 ASN A C 1
ATOM 4271 O O . ASN A 1 533 ? -8.703 -8.403 -14.566 1 90.85 533 ASN A O 1
ATOM 4275 N N . PHE A 1 534 ? -10.697 -8.34 -13.678 1 91.69 534 PHE A N 1
ATOM 4276 C CA . PHE A 1 534 ? -10.34 -9.287 -12.629 1 91.69 534 PHE A CA 1
ATOM 4277 C C . PHE A 1 534 ? -10.306 -10.71 -13.173 1 91.69 534 PHE A C 1
ATOM 4279 O O . PHE A 1 534 ? -10.75 -10.962 -14.296 1 91.69 534 PHE A O 1
ATOM 4286 N N . LEU A 1 535 ? -9.735 -11.594 -12.399 1 94.3 535 LEU A N 1
ATOM 4287 C CA . LEU A 1 535 ? -9.613 -12.998 -12.776 1 94.3 535 LEU A CA 1
ATOM 4288 C C . LEU A 1 535 ? -10.968 -13.574 -13.174 1 94.3 535 LEU A C 1
ATOM 4290 O O . LEU A 1 535 ? -11.943 -13.452 -12.429 1 94.3 535 LEU A O 1
ATOM 4294 N N . HIS A 1 536 ? -11.109 -14.15 -14.394 1 95.91 536 HIS A N 1
ATOM 4295 C CA . HIS A 1 536 ? -12.358 -14.703 -14.904 1 95.91 536 HIS A CA 1
ATOM 4296 C C . HIS A 1 536 ? -12.099 -15.884 -15.834 1 95.91 536 HIS A C 1
ATOM 4298 O O . HIS A 1 536 ? -11.014 -16 -16.409 1 95.91 536 HIS A O 1
ATOM 4304 N N . PRO A 1 537 ? -13.04 -16.767 -15.924 1 97.8 537 PRO A N 1
ATOM 4305 C CA . PRO A 1 537 ? -12.862 -17.937 -16.786 1 97.8 537 PRO A CA 1
ATOM 4306 C C . PRO A 1 537 ? -12.929 -17.592 -18.272 1 97.8 537 PRO A C 1
ATOM 4308 O O . PRO A 1 537 ? -13.741 -16.756 -18.679 1 97.8 537 PRO A O 1
ATOM 4311 N N . VAL A 1 538 ? -12.125 -18.223 -19.019 1 97.78 538 VAL A N 1
ATOM 4312 C CA . VAL A 1 538 ? -12.101 -18.109 -20.473 1 97.78 538 VAL A CA 1
ATOM 4313 C C . VAL A 1 538 ? -12.065 -19.501 -21.1 1 97.78 538 VAL A C 1
ATOM 4315 O O . VAL A 1 538 ? -11.258 -20.346 -20.705 1 97.78 538 VAL A O 1
ATOM 4318 N N . ILE A 1 539 ? -12.894 -19.752 -22.096 1 98.27 539 ILE A N 1
ATOM 4319 C CA . ILE A 1 539 ? -13.006 -21.055 -22.742 1 98.27 539 ILE A CA 1
ATOM 4320 C C . ILE A 1 539 ? -12.595 -20.94 -24.208 1 98.27 539 ILE A C 1
ATOM 4322 O O . ILE A 1 539 ? -13.161 -20.141 -24.958 1 98.27 539 ILE A O 1
ATOM 4326 N N . TYR A 1 540 ? -11.669 -21.754 -24.609 1 97.87 540 TYR A N 1
ATOM 4327 C CA . TYR A 1 540 ? -11.191 -21.859 -25.983 1 97.87 540 TYR A CA 1
ATOM 4328 C C . TYR A 1 540 ? -11.734 -23.115 -26.655 1 97.87 540 TYR A C 1
ATOM 4330 O O . TYR A 1 540 ? -11.644 -24.212 -26.1 1 97.87 540 TYR A O 1
ATOM 4338 N N . TYR A 1 541 ? -12.289 -22.978 -27.846 1 97.94 541 TYR A N 1
ATOM 4339 C CA . TYR A 1 541 ? -12.74 -24.127 -28.623 1 97.94 541 TYR A CA 1
ATOM 4340 C C . TYR A 1 541 ? -11.867 -24.33 -29.855 1 97.94 541 TYR A C 1
ATOM 4342 O O . TYR A 1 541 ? -11.631 -23.389 -30.617 1 97.94 541 TYR A O 1
ATOM 4350 N N . TYR A 1 542 ? -11.414 -25.589 -30.007 1 97.44 542 TYR A N 1
ATOM 4351 C CA . TYR A 1 542 ? -10.645 -25.982 -31.183 1 97.44 542 TYR A CA 1
ATOM 4352 C C . TYR A 1 542 ? -11.299 -27.161 -31.893 1 97.44 542 TYR A C 1
ATOM 4354 O O . TYR A 1 542 ? -11.671 -28.149 -31.256 1 97.44 542 TYR A O 1
ATOM 4362 N N . ARG A 1 543 ? -11.374 -27.128 -33.166 1 94.92 543 ARG A N 1
ATOM 4363 C CA . ARG A 1 543 ? -11.877 -28.248 -33.956 1 94.92 543 ARG A CA 1
ATOM 4364 C C . ARG A 1 543 ? -10.829 -29.349 -34.073 1 94.92 543 ARG A C 1
ATOM 4366 O O . ARG A 1 543 ? -11.17 -30.523 -34.233 1 94.92 543 ARG A O 1
ATOM 4373 N N . HIS A 1 544 ? -9.62 -28.897 -34.083 1 94.44 544 HIS A N 1
ATOM 4374 C CA . HIS A 1 544 ? -8.475 -29.8 -34.126 1 94.44 544 HIS A CA 1
ATOM 4375 C C . HIS A 1 544 ? -7.392 -29.363 -33.145 1 94.44 544 HIS A C 1
ATOM 4377 O O . HIS A 1 544 ? -7.333 -28.193 -32.761 1 94.44 544 HIS A O 1
ATOM 4383 N N . LEU A 1 545 ? -6.628 -30.294 -32.794 1 96.38 545 LEU A N 1
ATOM 4384 C CA . LEU A 1 545 ? -5.516 -30.01 -31.895 1 96.38 545 LEU A CA 1
ATOM 4385 C C . LEU A 1 545 ? -4.539 -29.027 -32.531 1 96.38 545 LEU A C 1
ATOM 4387 O O . LEU A 1 545 ? -4.08 -29.242 -33.656 1 96.38 545 LEU A O 1
ATOM 4391 N N . PRO A 1 546 ? -4.262 -27.919 -31.816 1 95.84 546 PRO A N 1
ATOM 4392 C CA . PRO A 1 546 ? -3.272 -26.988 -32.364 1 95.84 546 PRO A CA 1
ATOM 4393 C C . PRO A 1 546 ? -1.907 -27.637 -32.578 1 95.84 546 PRO A C 1
ATOM 4395 O O . PRO A 1 546 ? -1.487 -28.479 -31.78 1 95.84 546 PRO A O 1
ATOM 4398 N N . THR A 1 547 ? -1.184 -27.181 -33.59 1 94.26 547 THR A N 1
ATOM 4399 C CA . THR A 1 547 ? 0.151 -27.689 -33.889 1 94.26 547 THR A CA 1
ATOM 4400 C C . THR A 1 547 ? 1.198 -27.001 -33.017 1 94.26 547 THR A C 1
ATOM 4402 O O . THR A 1 547 ? 0.905 -26.003 -32.356 1 94.26 547 THR A O 1
ATOM 4405 N N . GLU A 1 548 ? 2.365 -27.556 -33.035 1 92.57 548 GLU A N 1
ATOM 4406 C CA . GLU A 1 548 ? 3.472 -26.961 -32.293 1 92.57 548 GLU A CA 1
ATOM 4407 C C . GLU A 1 548 ? 3.797 -25.563 -32.812 1 92.57 548 GLU A C 1
ATOM 4409 O O . GLU A 1 548 ? 4.154 -24.674 -32.036 1 92.57 548 GLU A O 1
ATOM 4414 N N . GLN A 1 549 ? 3.702 -25.336 -34.081 1 90.87 549 GLN A N 1
ATOM 4415 C CA . GLN A 1 549 ? 3.973 -24.04 -34.694 1 90.87 549 GLN A CA 1
ATOM 4416 C C . GLN A 1 549 ? 2.95 -22.998 -34.252 1 90.87 549 GLN A C 1
ATOM 4418 O O . GLN A 1 549 ? 3.306 -21.852 -33.97 1 90.87 549 GLN A O 1
ATOM 4423 N N . GLU A 1 550 ? 1.732 -23.408 -34.206 1 91.5 550 GLU A N 1
ATOM 4424 C CA . GLU A 1 550 ? 0.675 -22.496 -33.779 1 91.5 550 GLU A CA 1
ATOM 4425 C C . GLU A 1 550 ? 0.87 -22.065 -32.328 1 91.5 550 GLU A C 1
ATOM 4427 O O . GLU A 1 550 ? 0.628 -20.907 -31.981 1 91.5 550 GLU A O 1
ATOM 4432 N N . VAL A 1 551 ? 1.285 -22.979 -31.542 1 92.44 551 VAL A N 1
ATOM 4433 C CA . VAL A 1 551 ? 1.511 -22.671 -30.134 1 92.44 551 VAL A CA 1
ATOM 4434 C C . VAL A 1 551 ? 2.728 -21.759 -29.993 1 92.44 551 VAL A C 1
ATOM 4436 O O . VAL A 1 551 ? 2.719 -20.821 -29.192 1 92.44 551 VAL A O 1
ATOM 4439 N N . ARG A 1 552 ? 3.674 -22 -30.702 1 85.06 552 ARG A N 1
ATOM 4440 C CA . ARG A 1 552 ? 4.906 -21.221 -30.642 1 85.06 552 ARG A CA 1
ATOM 4441 C C . ARG A 1 552 ? 4.68 -19.797 -31.137 1 85.06 552 ARG A C 1
ATOM 4443 O O . ARG A 1 552 ? 5.231 -18.845 -30.581 1 85.06 552 ARG A O 1
ATOM 4450 N N . PHE A 1 553 ? 3.813 -19.617 -32.098 1 85.71 553 PHE A N 1
ATOM 4451 C CA . PHE A 1 553 ? 3.649 -18.313 -32.728 1 85.71 553 PHE A CA 1
ATOM 4452 C C . PHE A 1 553 ? 2.28 -17.725 -32.407 1 85.71 553 PHE A C 1
ATOM 4454 O O . PHE A 1 553 ? 1.675 -17.052 -33.245 1 85.71 553 PHE A O 1
ATOM 4461 N N . ARG A 1 554 ? 1.89 -18.132 -31.292 1 88.5 554 ARG A N 1
ATOM 4462 C CA . ARG A 1 554 ? 0.618 -17.547 -30.88 1 88.5 554 ARG A CA 1
ATOM 4463 C C . ARG A 1 554 ? 0.732 -16.033 -30.74 1 88.5 554 ARG A C 1
ATOM 4465 O O . ARG A 1 554 ? 1.823 -15.504 -30.519 1 88.5 554 ARG A O 1
ATOM 4472 N N . PRO A 1 555 ? -0.339 -15.278 -30.854 1 81.79 555 PRO A N 1
ATOM 4473 C CA . PRO A 1 555 ? -0.289 -13.819 -30.738 1 81.79 555 PRO A CA 1
ATOM 4474 C C . PRO A 1 555 ? 0.287 -13.352 -29.404 1 81.79 555 PRO A C 1
ATOM 4476 O O . PRO A 1 555 ? 0.107 -14.02 -28.382 1 81.79 555 PRO A O 1
ATOM 4479 N N . ALA A 1 556 ? 0.886 -12.222 -29.477 1 78.98 556 ALA A N 1
ATOM 4480 C CA . ALA A 1 556 ? 1.503 -11.671 -28.273 1 78.98 556 ALA A CA 1
ATOM 4481 C C . ALA A 1 556 ? 0.459 -11.413 -27.19 1 78.98 556 ALA A C 1
ATOM 4483 O O . ALA A 1 556 ? -0.6 -10.843 -27.464 1 78.98 556 ALA A O 1
ATOM 4484 N N . GLY A 1 557 ? 0.804 -11.897 -26.102 1 77.79 557 GLY A N 1
ATOM 4485 C CA . GLY A 1 557 ? -0.081 -11.652 -24.975 1 77.79 557 GLY A CA 1
ATOM 4486 C C . GLY A 1 557 ? -1.128 -12.735 -24.793 1 77.79 557 GLY A C 1
ATOM 4487 O O . GLY A 1 557 ? -1.773 -12.812 -23.745 1 77.79 557 GLY A O 1
ATOM 4488 N N . TRP A 1 558 ? -1.276 -13.56 -25.892 1 86.58 558 TRP A N 1
ATOM 4489 C CA . TRP A 1 558 ? -2.251 -14.639 -25.779 1 86.58 558 TRP A CA 1
ATOM 4490 C C . TRP A 1 558 ? -1.632 -15.865 -25.115 1 86.58 558 TRP A C 1
ATOM 4492 O O . TRP A 1 558 ? -0.497 -16.237 -25.42 1 86.58 558 TRP A O 1
ATOM 4502 N N . PRO A 1 559 ? -2.376 -16.429 -24.294 1 90.67 559 PRO A N 1
ATOM 4503 C CA . PRO A 1 559 ? -1.849 -17.647 -23.673 1 90.67 559 PRO A CA 1
ATOM 4504 C C . PRO A 1 559 ? -1.939 -18.864 -24.592 1 90.67 559 PRO A C 1
ATOM 4506 O O . PRO A 1 559 ? -1.205 -19.838 -24.406 1 90.67 559 PRO A O 1
ATOM 4509 N N . LEU A 1 560 ? -2.832 -18.811 -25.53 1 95.56 560 LEU A N 1
ATOM 4510 C CA . LEU A 1 560 ? -3.076 -19.91 -26.458 1 95.56 560 LEU A CA 1
ATOM 4511 C C . LEU A 1 560 ? -3.247 -19.393 -27.882 1 95.56 560 LEU A C 1
ATOM 4513 O O . LEU A 1 560 ? -3.47 -18.198 -28.09 1 95.56 560 LEU A O 1
ATOM 4517 N N . PRO A 1 561 ? -3.077 -20.338 -28.881 1 94.48 561 PRO A N 1
ATOM 4518 C CA . PRO A 1 561 ? -3.332 -19.926 -30.264 1 94.48 561 PRO A CA 1
ATOM 4519 C C . PRO A 1 561 ? -4.776 -19.486 -30.491 1 94.48 561 PRO A C 1
ATOM 4521 O O . PRO A 1 561 ? -5.66 -19.823 -29.699 1 94.48 561 PRO A O 1
ATOM 4524 N N . ARG A 1 562 ? -4.994 -18.802 -31.604 1 93.06 562 ARG A N 1
ATOM 4525 C CA . ARG A 1 562 ? -6.343 -18.366 -31.948 1 93.06 562 ARG A CA 1
ATOM 4526 C C . ARG A 1 562 ? -7.284 -19.557 -32.092 1 93.06 562 ARG A C 1
ATOM 4528 O O . ARG A 1 562 ? -7.023 -20.47 -32.878 1 93.06 562 ARG A O 1
ATOM 4535 N N . PRO A 1 563 ? -8.294 -19.539 -31.323 1 96.07 563 PRO A N 1
ATOM 4536 C CA . PRO A 1 563 ? -9.235 -20.661 -31.378 1 96.07 563 PRO A CA 1
ATOM 4537 C C . PRO A 1 563 ? -10.298 -20.487 -32.46 1 96.07 563 PRO A C 1
ATOM 4539 O O . PRO A 1 563 ? -10.36 -19.438 -33.107 1 96.07 563 PRO A O 1
ATOM 4542 N N . SER A 1 564 ? -11.085 -21.56 -32.729 1 95.32 564 SER A N 1
ATOM 4543 C CA . SER A 1 564 ? -12.259 -21.479 -33.592 1 95.32 564 SER A CA 1
ATOM 4544 C C . SER A 1 564 ? -13.351 -20.621 -32.962 1 95.32 564 SER A C 1
ATOM 4546 O O . SER A 1 564 ? -14.091 -19.933 -33.668 1 95.32 564 SER A O 1
ATOM 4548 N N . ALA A 1 565 ? -13.451 -20.703 -31.647 1 96.29 565 ALA A N 1
ATOM 4549 C CA . ALA A 1 565 ? -14.374 -19.88 -30.869 1 96.29 565 ALA A CA 1
ATOM 4550 C C . ALA A 1 565 ? -13.817 -19.599 -29.476 1 96.29 565 ALA A C 1
ATOM 4552 O O . ALA A 1 565 ? -13.037 -20.391 -28.941 1 96.29 565 ALA A O 1
ATOM 4553 N N . LEU A 1 566 ? -14.211 -18.418 -28.971 1 96.58 566 LEU A N 1
ATOM 4554 C CA . LEU A 1 566 ? -13.721 -17.945 -27.681 1 96.58 566 LEU A CA 1
ATOM 4555 C C . LEU A 1 566 ? -14.862 -17.387 -26.838 1 96.58 566 LEU A C 1
ATOM 4557 O O . LEU A 1 566 ? -15.712 -16.651 -27.344 1 96.58 566 LEU A O 1
ATOM 4561 N N . HIS A 1 567 ? -14.888 -17.817 -25.54 1 97.25 567 HIS A N 1
ATOM 4562 C CA . HIS A 1 567 ? -15.932 -17.34 -24.641 1 97.25 567 HIS A CA 1
ATOM 4563 C C . HIS A 1 567 ? -15.344 -16.867 -23.315 1 97.25 567 HIS A C 1
ATOM 4565 O O . HIS A 1 567 ? -14.656 -17.627 -22.63 1 97.25 567 HIS A O 1
ATOM 4571 N N . HIS A 1 568 ? -15.619 -15.599 -22.98 1 96.81 568 HIS A N 1
ATOM 4572 C CA . HIS A 1 568 ? -15.301 -15.045 -21.669 1 96.81 568 HIS A CA 1
ATOM 4573 C C . HIS A 1 568 ? -16.517 -15.075 -20.749 1 96.81 568 HIS A C 1
ATOM 4575 O O . HIS A 1 568 ? -17.593 -14.599 -21.119 1 96.81 568 HIS A O 1
ATOM 4581 N N . ILE A 1 569 ? -16.316 -15.659 -19.678 1 97.24 569 ILE A N 1
ATOM 4582 C CA . ILE A 1 569 ? -17.341 -15.499 -18.653 1 97.24 569 ILE A CA 1
ATOM 4583 C C . ILE A 1 569 ? -17.086 -14.218 -17.862 1 97.24 569 ILE A C 1
ATOM 4585 O O . ILE A 1 569 ? -15.962 -13.966 -17.422 1 97.24 569 ILE A O 1
ATOM 4589 N N . VAL A 1 570 ? -18.103 -13.444 -17.703 1 95.5 570 VAL A N 1
ATOM 4590 C CA . VAL A 1 570 ? -17.958 -12.146 -17.053 1 95.5 570 VAL A CA 1
ATOM 4591 C C . VAL A 1 570 ? -17.437 -12.336 -15.63 1 95.5 570 VAL A C 1
ATOM 4593 O O . VAL A 1 570 ? -17.828 -13.281 -14.94 1 95.5 570 VAL A O 1
ATOM 4596 N N . GLU A 1 571 ? -16.591 -11.425 -15.19 1 93.62 571 GLU A N 1
ATOM 4597 C CA . GLU A 1 571 ? -15.998 -11.493 -13.858 1 93.62 571 GLU A CA 1
ATOM 4598 C C . GLU A 1 571 ? -17.069 -11.428 -12.773 1 93.62 571 GLU A C 1
ATOM 4600 O O . GLU A 1 571 ? -18.173 -10.933 -13.012 1 93.62 571 GLU A O 1
ATOM 4605 N N . ASP A 1 572 ? -16.728 -11.977 -11.714 1 92.95 572 ASP A N 1
ATOM 4606 C CA . ASP A 1 572 ? -17.625 -12.011 -10.563 1 92.95 572 ASP A CA 1
ATOM 4607 C C . ASP A 1 572 ? -16.897 -11.596 -9.287 1 92.95 572 ASP A C 1
ATOM 4609 O O . ASP A 1 572 ? -15.835 -12.135 -8.968 1 92.95 572 ASP A O 1
ATOM 4613 N N . PHE A 1 573 ? -17.503 -10.714 -8.554 1 91.88 573 PHE A N 1
ATOM 4614 C CA . PHE A 1 573 ? -16.911 -10.162 -7.341 1 91.88 573 PHE A CA 1
ATOM 4615 C C . PHE A 1 573 ? -16.702 -11.252 -6.296 1 91.88 573 PHE A C 1
ATOM 4617 O O . PHE A 1 573 ? -15.715 -11.23 -5.558 1 91.88 573 PHE A O 1
ATOM 4624 N N . LEU A 1 574 ? -17.529 -12.195 -6.233 1 90.96 574 LEU A N 1
ATOM 4625 C CA . LEU A 1 574 ? -17.48 -13.256 -5.234 1 90.96 574 LEU A CA 1
ATOM 4626 C C . LEU A 1 574 ? -16.726 -14.47 -5.767 1 90.96 574 LEU A C 1
ATOM 4628 O O . LEU A 1 574 ? -16.581 -15.473 -5.064 1 90.96 574 LEU A O 1
ATOM 4632 N N . THR A 1 575 ? -16.235 -14.373 -7.003 1 91.76 575 THR A N 1
ATOM 4633 C CA . THR A 1 575 ? -15.592 -15.491 -7.684 1 91.76 575 THR A CA 1
ATOM 4634 C C . THR A 1 575 ? -16.508 -16.712 -7.702 1 91.76 575 THR A C 1
ATOM 4636 O O . THR A 1 575 ? -16.071 -17.826 -7.408 1 91.76 575 THR A O 1
ATOM 4639 N N . ASP A 1 576 ? -17.715 -16.478 -7.87 1 92.4 576 ASP A N 1
ATOM 4640 C CA . ASP A 1 576 ? -18.779 -17.468 -8.008 1 92.4 576 ASP A CA 1
ATOM 4641 C C . ASP A 1 576 ? -19.517 -17.301 -9.334 1 92.4 576 ASP A C 1
ATOM 4643 O O . ASP A 1 576 ? -20.39 -16.44 -9.461 1 92.4 576 ASP A O 1
ATOM 4647 N N . TRP A 1 577 ? -19.276 -18.137 -10.295 1 95.54 577 TRP A N 1
ATOM 4648 C CA . TRP A 1 577 ? -19.809 -18.009 -11.647 1 95.54 577 TRP A CA 1
ATOM 4649 C C . TRP A 1 577 ? -21.005 -18.934 -11.85 1 95.54 577 TRP A C 1
ATOM 4651 O O . TRP A 1 577 ? -20.986 -19.798 -12.729 1 95.54 577 TRP A O 1
ATOM 4661 N N . THR A 1 578 ? -22.057 -18.686 -11.062 1 92.99 578 THR A N 1
ATOM 4662 C CA . THR A 1 578 ? -23.227 -19.557 -11.099 1 92.99 578 THR A CA 1
ATOM 4663 C C . THR A 1 578 ? -24.481 -18.763 -11.457 1 92.99 578 THR A C 1
ATOM 4665 O O . THR A 1 578 ? -25.591 -19.299 -11.426 1 92.99 578 THR A O 1
ATOM 4668 N N . ALA A 1 579 ? -24.317 -17.496 -11.762 1 90.8 579 ALA A N 1
ATOM 4669 C CA . ALA A 1 579 ? -25.485 -16.706 -12.142 1 90.8 579 ALA A CA 1
ATOM 4670 C C . ALA A 1 579 ? -26.141 -17.268 -13.4 1 90.8 579 ALA A C 1
ATOM 4672 O O . ALA A 1 579 ? -25.481 -17.442 -14.427 1 90.8 579 ALA A O 1
ATOM 4673 N N . PRO A 1 580 ? -27.417 -17.538 -13.326 1 88.65 580 PRO A N 1
ATOM 4674 C CA . PRO A 1 580 ? -28.1 -18.164 -14.461 1 88.65 580 PRO A CA 1
ATOM 4675 C C . PRO A 1 580 ? -28.018 -17.325 -15.734 1 88.65 580 PRO A C 1
ATOM 4677 O O . PRO A 1 580 ? -27.688 -17.848 -16.802 1 88.65 580 PRO A O 1
ATOM 4680 N N . VAL A 1 581 ? -28.231 -16.017 -15.643 1 87.75 581 VAL A N 1
ATOM 4681 C CA . VAL A 1 581 ? -28.306 -15.158 -16.819 1 87.75 581 VAL A CA 1
ATOM 4682 C C . VAL A 1 581 ? -26.92 -14.609 -17.148 1 87.75 581 VAL A C 1
ATOM 4684 O O . VAL A 1 581 ? -26.557 -14.482 -18.32 1 87.75 581 VAL A O 1
ATOM 4687 N N . GLY A 1 582 ? -26.2 -14.404 -16.177 1 89.64 582 GLY A N 1
ATOM 4688 C CA . GLY A 1 582 ? -24.918 -13.749 -16.378 1 89.64 582 GLY A CA 1
ATOM 4689 C C . GLY A 1 582 ? -23.795 -14.718 -16.698 1 89.64 582 GLY A C 1
ATOM 4690 O O . GLY A 1 582 ? -22.811 -14.346 -17.34 1 89.64 582 GLY A O 1
ATOM 4691 N N . HIS A 1 583 ? -23.96 -15.983 -16.281 1 94.31 583 HIS A N 1
ATOM 4692 C CA . HIS A 1 583 ? -22.855 -16.926 -16.419 1 94.31 583 HIS A CA 1
ATOM 4693 C C . HIS A 1 583 ? -23.294 -18.185 -17.158 1 94.31 583 HIS A C 1
ATOM 4695 O O . HIS A 1 583 ? -22.789 -18.48 -18.244 1 94.31 583 HIS A O 1
ATOM 4701 N N . ILE A 1 584 ? -24.299 -18.834 -16.698 1 93.48 584 ILE A N 1
ATOM 4702 C CA . ILE A 1 584 ? -24.634 -20.19 -17.12 1 93.48 584 ILE A CA 1
ATOM 4703 C C . ILE A 1 584 ? -25.242 -20.16 -18.52 1 93.48 584 ILE A C 1
ATOM 4705 O O . ILE A 1 584 ? -24.808 -20.898 -19.408 1 93.48 584 ILE A O 1
ATOM 4709 N N . LEU A 1 585 ? -26.238 -19.296 -18.762 1 91.54 585 LEU A N 1
ATOM 4710 C CA . LEU A 1 585 ? -26.945 -19.248 -20.037 1 91.54 585 LEU A CA 1
ATOM 4711 C C . LEU A 1 585 ? -25.995 -18.878 -21.172 1 91.54 585 LEU A C 1
ATOM 4713 O O . LEU A 1 585 ? -25.981 -19.536 -22.214 1 91.54 585 LEU A O 1
ATOM 4717 N N . PRO A 1 586 ? -25.238 -17.827 -20.961 1 93.58 586 PRO A N 1
ATOM 4718 C CA . PRO A 1 586 ? -24.302 -17.499 -22.039 1 93.58 586 PRO A CA 1
ATOM 4719 C C . PRO A 1 586 ? -23.318 -18.629 -22.331 1 93.58 586 PRO A C 1
ATOM 4721 O O . PRO A 1 586 ? -22.974 -18.869 -23.491 1 93.58 586 PRO A O 1
ATOM 4724 N N . LEU A 1 587 ? -22.838 -19.307 -21.38 1 96.22 587 LEU A N 1
ATOM 4725 C CA . LEU A 1 587 ? -21.929 -20.431 -21.576 1 96.22 587 LEU A CA 1
ATOM 4726 C C . LEU A 1 587 ? -22.613 -21.556 -22.344 1 96.22 587 LEU A C 1
ATOM 4728 O O . LEU A 1 587 ? -22.036 -22.118 -23.278 1 96.22 587 LEU A O 1
ATOM 4732 N N . ARG A 1 588 ? -23.776 -21.936 -21.911 1 94.03 588 ARG A N 1
ATOM 4733 C CA . ARG A 1 588 ? -24.513 -23.003 -22.581 1 94.03 588 ARG A CA 1
ATOM 4734 C C . ARG A 1 588 ? -24.707 -22.688 -24.06 1 94.03 588 ARG A C 1
ATOM 4736 O O . ARG A 1 588 ? -24.512 -23.554 -24.916 1 94.03 588 ARG A O 1
ATOM 4743 N N . ARG A 1 589 ? -25.097 -21.434 -24.351 1 92.75 589 ARG A N 1
ATOM 4744 C CA . ARG A 1 589 ? -25.3 -21.023 -25.737 1 92.75 589 ARG A CA 1
ATOM 4745 C C . ARG A 1 589 ? -24.008 -21.14 -26.538 1 92.75 589 ARG A C 1
ATOM 4747 O O . ARG A 1 589 ? -24.024 -21.566 -27.694 1 92.75 589 ARG A O 1
ATOM 4754 N N . PHE A 1 590 ? -22.985 -20.757 -25.958 1 95.94 590 PHE A N 1
ATOM 4755 C CA . PHE A 1 590 ? -21.679 -20.868 -26.596 1 95.94 590 PHE A CA 1
ATOM 4756 C C . PHE A 1 590 ? -21.361 -22.321 -26.93 1 95.94 590 PHE A C 1
ATOM 4758 O O . PHE A 1 590 ? -20.954 -22.631 -28.051 1 95.94 590 PHE A O 1
ATOM 4765 N N . LEU A 1 591 ? -21.528 -23.188 -25.964 1 96.54 591 LEU A N 1
ATOM 4766 C CA . LEU A 1 591 ? -21.228 -24.603 -26.151 1 96.54 591 LEU A CA 1
ATOM 4767 C C . LEU A 1 591 ? -22.125 -25.212 -27.223 1 96.54 591 LEU A C 1
ATOM 4769 O O . LEU A 1 591 ? -21.659 -25.989 -28.06 1 96.54 591 LEU A O 1
ATOM 4773 N N . GLU A 1 592 ? -23.367 -24.84 -27.177 1 93.12 592 GLU A N 1
ATOM 4774 C CA . GLU A 1 592 ? -24.317 -25.344 -28.164 1 93.12 592 GLU A CA 1
ATOM 4775 C C . GLU A 1 592 ? -23.942 -24.892 -29.572 1 93.12 592 GLU A C 1
ATOM 4777 O O . GLU A 1 592 ? -24.086 -25.651 -30.533 1 93.12 592 GLU A O 1
ATOM 4782 N N . ASN A 1 593 ? -23.494 -23.727 -29.625 1 92.64 593 ASN A N 1
ATOM 4783 C CA . ASN A 1 593 ? -23.073 -23.204 -30.92 1 92.64 593 ASN A CA 1
ATOM 4784 C C . ASN A 1 593 ? -21.833 -23.926 -31.439 1 92.64 593 ASN A C 1
ATOM 4786 O O . ASN A 1 593 ? -21.693 -24.14 -32.645 1 92.64 593 ASN A O 1
ATOM 4790 N N . CYS A 1 594 ? -20.971 -24.243 -30.578 1 94.71 594 CYS A N 1
ATOM 4791 C CA . CYS A 1 594 ? -19.751 -24.942 -30.966 1 94.71 594 CYS A CA 1
ATOM 4792 C C . CYS A 1 594 ? -20.055 -26.372 -31.397 1 94.71 594 CYS A C 1
ATOM 4794 O O . CYS A 1 594 ? -19.44 -26.887 -32.332 1 94.71 594 CYS A O 1
ATOM 4796 N N . LEU A 1 595 ? -20.971 -26.969 -30.756 1 91.98 595 LEU A N 1
ATOM 4797 C CA . LEU A 1 595 ? -21.244 -28.387 -30.961 1 91.98 595 LEU A CA 1
ATOM 4798 C C . LEU A 1 595 ? -22.4 -28.582 -31.936 1 91.98 595 LEU A C 1
ATOM 4800 O O . LEU A 1 595 ? -22.65 -29.7 -32.393 1 91.98 595 LEU A O 1
ATOM 4804 N N . ASP A 1 596 ? -23.104 -27.541 -32.331 1 82.13 596 ASP A N 1
ATOM 4805 C CA . ASP A 1 596 ? -24.291 -27.598 -33.18 1 82.13 596 ASP A CA 1
ATOM 4806 C C . ASP A 1 596 ? -25.315 -28.585 -32.625 1 82.13 596 ASP A C 1
ATOM 4808 O O . ASP A 1 596 ? -25.781 -29.473 -33.343 1 82.13 596 ASP A O 1
ATOM 4812 N N . THR A 1 597 ? -25.373 -28.652 -31.352 1 78.12 597 THR A N 1
ATOM 4813 C CA . THR A 1 597 ? -26.322 -29.526 -30.671 1 78.12 597 THR A CA 1
ATOM 4814 C C . THR A 1 597 ? -26.963 -28.81 -29.486 1 78.12 597 THR A C 1
ATOM 4816 O O . THR A 1 597 ? -26.399 -27.852 -28.953 1 78.12 597 THR A O 1
ATOM 4819 N N . ASP A 1 598 ? -28.171 -29.201 -29.266 1 70.49 598 ASP A N 1
ATOM 4820 C CA . ASP A 1 598 ? -28.883 -28.682 -28.102 1 70.49 598 ASP A CA 1
ATOM 4821 C C . ASP A 1 598 ? -28.477 -29.427 -26.833 1 70.49 598 ASP A C 1
ATOM 4823 O O . ASP A 1 598 ? -28.539 -30.657 -26.781 1 70.49 598 ASP A O 1
ATOM 4827 N N . LEU A 1 599 ? -27.948 -28.82 -25.962 1 69.44 599 LEU A N 1
ATOM 4828 C CA . LEU A 1 599 ? -27.455 -29.433 -24.734 1 69.44 599 LEU A CA 1
ATOM 4829 C C . LEU A 1 599 ? -28.517 -29.388 -23.64 1 69.44 599 LEU A C 1
ATOM 4831 O O . LEU A 1 599 ? -28.251 -29.761 -22.495 1 69.44 599 LEU A O 1
ATOM 4835 N N . ARG A 1 600 ? -29.787 -28.948 -23.969 1 59.11 600 ARG A N 1
ATOM 4836 C CA . ARG A 1 600 ? -30.858 -28.94 -22.979 1 59.11 600 ARG A CA 1
ATOM 4837 C C . ARG A 1 600 ? -31.325 -30.358 -22.666 1 59.11 600 ARG A C 1
ATOM 4839 O O . ARG A 1 600 ? -31.392 -31.206 -23.557 1 59.11 600 ARG A O 1
ATOM 4846 N N . SER A 1 601 ? -31.236 -31.001 -21.636 1 42.61 601 SER A N 1
ATOM 4847 C CA . SER A 1 601 ? -31.812 -32.284 -21.249 1 42.61 601 SER A CA 1
ATOM 4848 C C . SER A 1 601 ? -33.337 -32.232 -21.262 1 42.61 601 SER A C 1
ATOM 4850 O O . SER A 1 601 ? -33.939 -31.386 -20.598 1 42.61 601 SER A O 1
ATOM 4852 N N . PHE A 1 602 ? -33.948 -32.495 -22.463 1 32.47 602 PHE A N 1
ATOM 4853 C CA . PHE A 1 602 ? -35.4 -32.627 -22.426 1 32.47 602 PHE A CA 1
ATOM 4854 C C . PHE A 1 602 ? -35.819 -33.732 -21.463 1 32.47 602 PHE A C 1
ATOM 4856 O O . PHE A 1 602 ? -35.388 -34.879 -21.601 1 32.47 602 PHE A O 1
ATOM 4863 N N . TYR A 1 603 ? -36.088 -33.596 -20.32 1 30.67 603 TYR A N 1
ATOM 4864 C CA . TYR A 1 603 ? -36.765 -34.523 -19.419 1 30.67 603 TYR A CA 1
ATOM 4865 C C . TYR A 1 603 ? -38.094 -34.982 -20.008 1 30.67 603 TYR A C 1
ATOM 4867 O O . TYR A 1 603 ? -38.938 -34.159 -20.369 1 30.67 603 TYR A O 1
ATOM 4875 N N . ALA A 1 604 ? -38.39 -36.138 -20.837 1 26.11 604 ALA A N 1
ATOM 4876 C CA . ALA A 1 604 ? -39.672 -36.838 -20.792 1 26.11 604 ALA A CA 1
ATOM 4877 C C . ALA A 1 604 ? -40.327 -36.693 -19.422 1 26.11 604 ALA A C 1
ATOM 4879 O O . ALA A 1 604 ? -39.644 -36.469 -18.42 1 26.11 604 ALA A O 1
ATOM 4880 N N . GLU A 1 605 ? -41.813 -36.817 -19.296 1 26.56 605 GLU A N 1
ATOM 4881 C CA . GLU A 1 605 ? -42.713 -36.644 -18.158 1 26.56 605 GLU A CA 1
ATOM 4882 C C . GLU A 1 605 ? -42.289 -37.519 -16.982 1 26.56 605 GLU A C 1
ATOM 4884 O O . GLU A 1 605 ? -42.625 -37.227 -15.832 1 26.56 605 GLU A O 1
ATOM 4889 N N . GLY A 1 606 ? -42.196 -38.949 -17.261 1 23.72 606 GLY A N 1
ATOM 4890 C CA . GLY A 1 606 ? -42.443 -39.853 -16.149 1 23.72 606 GLY A CA 1
ATOM 4891 C C . GLY A 1 606 ? -41.513 -39.621 -14.974 1 23.72 606 GLY A C 1
ATOM 4892 O O . GLY A 1 606 ? -41.392 -40.475 -14.093 1 23.72 606 GLY A O 1
ATOM 4893 N N . VAL A 1 607 ? -40.494 -39.038 -15.174 1 21.51 607 VAL A N 1
ATOM 4894 C CA . VAL A 1 607 ? -39.664 -39.073 -13.975 1 21.51 607 VAL A CA 1
ATOM 4895 C C . VAL A 1 607 ? -40.446 -38.516 -12.788 1 21.51 607 VAL A C 1
ATOM 4897 O O . VAL A 1 607 ? -40.794 -37.333 -12.766 1 21.51 607 VAL A O 1
ATOM 4900 N N . THR A 1 608 ? -41.484 -39.386 -12.373 1 20.87 608 THR A N 1
ATOM 4901 C CA . THR A 1 608 ? -41.925 -39.363 -10.983 1 20.87 608 THR A CA 1
ATOM 4902 C C . THR A 1 608 ? -40.741 -39.155 -10.043 1 20.87 608 THR A C 1
ATOM 4904 O O . THR A 1 608 ? -39.721 -39.837 -10.161 1 20.87 608 THR A O 1
ATOM 4907 N N . TYR A 1 609 ? -40.432 -38.105 -9.726 1 20.17 609 TYR A N 1
ATOM 4908 C CA . TYR A 1 609 ? -39.494 -37.865 -8.635 1 20.17 609 TYR A CA 1
ATOM 4909 C C . TYR A 1 609 ? -39.73 -38.84 -7.488 1 20.17 609 TYR A C 1
ATOM 4911 O O . TYR A 1 609 ? -40.757 -38.772 -6.808 1 20.17 609 TYR A O 1
ATOM 4919 N N . VAL A 1 610 ? -39.771 -40.19 -7.844 1 19.63 610 VAL A N 1
ATOM 4920 C CA . VAL A 1 610 ? -39.92 -41.077 -6.695 1 19.63 610 VAL A CA 1
ATOM 4921 C C . VAL A 1 610 ? -38.999 -40.621 -5.566 1 19.63 610 VAL A C 1
ATOM 4923 O O . VAL A 1 610 ? -37.787 -40.498 -5.756 1 19.63 610 VAL A O 1
ATOM 4926 N N . ILE A 1 611 ? -39.61 -39.955 -4.615 1 19.98 611 ILE A N 1
ATOM 4927 C CA . ILE A 1 611 ? -39.324 -39.714 -3.205 1 19.98 611 ILE A CA 1
ATOM 4928 C C . ILE A 1 611 ? -38.933 -41.025 -2.527 1 19.98 611 ILE A C 1
ATOM 4930 O O . ILE A 1 611 ? -39.781 -41.891 -2.301 1 19.98 611 ILE A O 1
ATOM 4934 N N . GLY A 1 612 ? -38.121 -41.81 -3.174 1 16.98 612 GLY A N 1
ATOM 4935 C CA . GLY A 1 612 ? -37.831 -43.131 -2.64 1 16.98 612 GLY A CA 1
ATOM 4936 C C . GLY A 1 612 ? -37.737 -43.155 -1.126 1 16.98 612 GLY A C 1
ATOM 4937 O O . GLY A 1 612 ? -37.107 -42.284 -0.524 1 16.98 612 GLY A O 1
ATOM 4938 N N . GLY A 1 613 ? -38.777 -43.812 -0.421 1 17.89 613 GLY A N 1
ATOM 4939 C CA . GLY A 1 613 ? -39.183 -44.228 0.912 1 17.89 613 GLY A CA 1
ATOM 4940 C C . GLY A 1 613 ? -38.145 -45.085 1.612 1 17.89 613 GLY A C 1
ATOM 4941 O O . GLY A 1 613 ? -38.441 -45.73 2.62 1 17.89 613 GLY A O 1
ATOM 4942 N N . GLY A 1 614 ? -36.979 -45.33 1.037 1 17.07 614 GLY A N 1
ATOM 4943 C CA . GLY A 1 614 ? -36.363 -46.468 1.701 1 17.07 614 GLY A CA 1
ATOM 4944 C C . GLY A 1 614 ? -36.511 -46.431 3.21 1 17.07 614 GLY A C 1
ATOM 4945 O O . GLY A 1 614 ? -36.782 -45.376 3.787 1 17.07 614 GLY A O 1
ATOM 4946 N N . ALA A 1 615 ? -36.666 -47.668 3.833 1 16.99 615 ALA A N 1
ATOM 4947 C CA . ALA A 1 615 ? -36.863 -48.334 5.118 1 16.99 615 ALA A CA 1
ATOM 4948 C C . ALA A 1 615 ? -35.923 -47.767 6.179 1 16.99 615 ALA A C 1
ATOM 4950 O O . ALA A 1 615 ? -34.74 -47.54 5.912 1 16.99 615 ALA A O 1
ATOM 4951 N N . CYS A 1 616 ? -36.544 -47.06 7.149 1 17.27 616 CYS A N 1
ATOM 4952 C CA . CYS A 1 616 ? -36.156 -46.741 8.518 1 17.27 616 CYS A CA 1
ATOM 4953 C C . CYS A 1 616 ? -35.592 -47.967 9.226 1 17.27 616 CYS A C 1
ATOM 4955 O O . CYS A 1 616 ? -36.325 -48.69 9.904 1 17.27 616 CYS A O 1
ATOM 4957 N N . GLN A 1 617 ? -35.029 -48.872 8.512 1 16.07 617 GLN A N 1
ATOM 4958 C CA . GLN A 1 617 ? -34.924 -50.07 9.338 1 16.07 617 GLN A CA 1
ATOM 4959 C C . GLN A 1 617 ? -34.402 -49.733 10.731 1 16.07 617 GLN A C 1
ATOM 4961 O O . GLN A 1 617 ? -33.745 -48.708 10.923 1 16.07 617 GLN A O 1
ATOM 4966 N N . GLU A 1 618 ? -34.562 -50.821 11.632 1 16.54 618 GLU A N 1
ATOM 4967 C CA . GLU A 1 618 ? -34.741 -51.181 13.035 1 16.54 618 GLU A CA 1
ATOM 4968 C C . GLU A 1 618 ? -33.458 -50.957 13.83 1 16.54 618 GLU A C 1
ATOM 4970 O O . GLU A 1 618 ? -32.696 -51.897 14.066 1 16.54 618 GLU A O 1
ATOM 4975 N N . ALA A 1 619 ? -32.492 -50.158 13.28 1 16.29 619 ALA A N 1
ATOM 4976 C CA . ALA A 1 619 ? -31.409 -50.469 14.21 1 16.29 619 ALA A CA 1
ATOM 4977 C C . ALA A 1 619 ? -31.895 -50.417 15.655 1 16.29 619 ALA A C 1
ATOM 4979 O O . ALA A 1 619 ? -32.522 -49.44 16.072 1 16.29 619 ALA A O 1
ATOM 4980 N N . ALA A 1 620 ? -31.849 -51.523 16.375 1 16.33 620 ALA A N 1
ATOM 4981 C CA . ALA A 1 620 ? -32.267 -52.171 17.615 1 16.33 620 ALA A CA 1
ATOM 4982 C C . ALA A 1 620 ? -32.048 -51.254 18.815 1 16.33 620 ALA A C 1
ATOM 4984 O O . ALA A 1 620 ? -31.403 -50.209 18.696 1 16.33 620 ALA A O 1
ATOM 4985 N N . SER A 1 621 ? -31.493 -51.701 19.978 1 15.77 621 SER A N 1
ATOM 4986 C CA . SER A 1 621 ? -31.912 -51.947 21.354 1 15.77 621 SER A CA 1
ATOM 4987 C C . SER A 1 621 ? -31.402 -50.858 22.291 1 15.77 621 SER A C 1
ATOM 4989 O O . SER A 1 621 ? -31.888 -50.721 23.416 1 15.77 621 SER A O 1
ATOM 4991 N N . LEU A 1 622 ? -30.292 -49.999 22.058 1 17.25 622 LEU A N 1
ATOM 4992 C CA . LEU A 1 622 ? -29.723 -50.018 23.401 1 17.25 622 LEU A CA 1
ATOM 4993 C C . LEU A 1 622 ? -30.648 -49.319 24.393 1 17.25 622 LEU A C 1
ATOM 4995 O O . LEU A 1 622 ? -31.429 -48.445 24.009 1 17.25 622 LEU A O 1
ATOM 4999 N N . PRO A 1 623 ? -30.531 -49.499 25.698 1 15.4 623 PRO A N 1
ATOM 5000 C CA . PRO A 1 623 ? -31.33 -49.474 26.926 1 15.4 623 PRO A CA 1
ATOM 5001 C C . PRO A 1 623 ? -31.747 -48.062 27.33 1 15.4 623 PRO A C 1
ATOM 5003 O O . PRO A 1 623 ? -31.226 -47.082 26.79 1 15.4 623 PRO A O 1
ATOM 5006 N N . ARG A 1 624 ? -32.026 -47.871 28.698 1 14.82 624 ARG A N 1
ATOM 5007 C CA . ARG A 1 624 ? -33.027 -47.424 29.661 1 14.82 624 ARG A CA 1
ATOM 5008 C C . ARG A 1 624 ? -32.936 -45.919 29.887 1 14.82 624 ARG A C 1
ATOM 5010 O O . ARG A 1 624 ? -33.936 -45.207 29.778 1 14.82 624 ARG A O 1
ATOM 5017 N N . SER A 1 625 ? -32.344 -45.272 31.034 1 14.7 625 SER A N 1
ATOM 5018 C CA . SER A 1 625 ? -33.05 -44.802 32.221 1 14.7 625 SER A CA 1
ATOM 5019 C C . SER A 1 625 ? -33.057 -43.279 32.293 1 14.7 625 SER A C 1
ATOM 5021 O O . SER A 1 625 ? -34.069 -42.673 32.652 1 14.7 625 SER A O 1
ATOM 5023 N N . ILE A 1 626 ? -31.935 -42.449 32.157 1 16.18 626 ILE A N 1
ATOM 5024 C CA . ILE A 1 626 ? -31.834 -41.626 33.357 1 16.18 626 ILE A CA 1
ATOM 5025 C C . ILE A 1 626 ? -32.881 -40.515 33.311 1 16.18 626 ILE A C 1
ATOM 5027 O O . ILE A 1 626 ? -33.206 -40.004 32.236 1 16.18 626 ILE A O 1
ATOM 5031 N N . LEU A 1 627 ? -33.181 -39.654 34.482 1 14.91 627 LEU A N 1
ATOM 5032 C CA . LEU A 1 627 ? -34.117 -39.122 35.466 1 14.91 627 LEU A CA 1
ATOM 5033 C C . LEU A 1 627 ? -34.562 -37.713 35.088 1 14.91 627 LEU A C 1
ATOM 5035 O O . LEU A 1 627 ? -35.761 -37.434 35.021 1 14.91 627 LEU A O 1
ATOM 5039 N N . SER A 1 628 ? -34.004 -36.585 35.853 1 15.05 628 SER A N 1
ATOM 5040 C CA . SER A 1 628 ? -34.826 -35.825 36.789 1 15.05 628 SER A CA 1
ATOM 5041 C C . SER A 1 628 ? -35.431 -34.595 36.121 1 15.05 628 SER A C 1
ATOM 5043 O O . SER A 1 628 ? -35.007 -34.202 35.032 1 15.05 628 SER A O 1
ATOM 5045 N N . HIS A 1 629 ? -35.606 -33.395 36.893 1 15.36 629 HIS A N 1
ATOM 5046 C CA . HIS A 1 629 ? -36.671 -32.578 37.464 1 15.36 629 HIS A CA 1
ATOM 5047 C C . HIS A 1 629 ? -36.797 -31.247 36.731 1 15.36 629 HIS A C 1
ATOM 5049 O O . HIS A 1 629 ? -35.789 -30.618 36.398 1 15.36 629 HIS A O 1
ATOM 5055 N N . ILE A 1 630 ? -37.97 -30.938 36.17 1 15.04 630 ILE A N 1
ATOM 5056 C CA . ILE A 1 630 ? -38.743 -29.937 35.444 1 15.04 630 ILE A CA 1
ATOM 5057 C C . ILE A 1 630 ? -38.978 -28.72 36.335 1 15.04 630 ILE A C 1
ATOM 5059 O O . ILE A 1 630 ? -39.842 -27.889 36.047 1 15.04 630 ILE A O 1
ATOM 5063 N N . CYS A 1 631 ? -38.086 -28.268 37.278 1 14.45 631 CYS A N 1
ATOM 5064 C CA . CYS A 1 631 ? -38.921 -27.524 38.214 1 14.45 631 CYS A CA 1
ATOM 5065 C C . CYS A 1 631 ? -39.528 -26.296 37.547 1 14.45 631 CYS A C 1
ATOM 5067 O O . CYS A 1 631 ? -39.059 -25.861 36.493 1 14.45 631 CYS A O 1
ATOM 5069 N N . CYS A 1 632 ? -39.748 -25.076 38.334 1 14.63 632 CYS A N 1
ATOM 5070 C CA . CYS A 1 632 ? -40.851 -24.348 38.951 1 14.63 632 CYS A CA 1
ATOM 5071 C C . CYS A 1 632 ? -41.086 -23.016 38.249 1 14.63 632 CYS A C 1
ATOM 5073 O O . CYS A 1 632 ? -42.226 -22.662 37.944 1 14.63 632 CYS A O 1
ATOM 5075 N N . LEU A 1 633 ? -40.099 -21.923 38.255 1 15.38 633 LEU A N 1
ATOM 5076 C CA . LEU A 1 633 ? -40.649 -20.809 39.019 1 15.38 633 LEU A CA 1
ATOM 5077 C C . LEU A 1 633 ? -41.546 -19.94 38.144 1 15.38 633 LEU A C 1
ATOM 5079 O O . LEU A 1 633 ? -41.422 -19.95 36.917 1 15.38 633 LEU A O 1
ATOM 5083 N N . PRO A 1 634 ? -42.208 -18.896 38.792 1 14.93 634 PRO A N 1
ATOM 5084 C CA . PRO A 1 634 ? -43.473 -18.166 38.899 1 14.93 634 PRO A CA 1
ATOM 5085 C C . PRO A 1 634 ? -43.546 -16.97 37.951 1 14.93 634 PRO A C 1
ATOM 5087 O O . PRO A 1 634 ? -42.513 -16.404 37.586 1 14.93 634 PRO A O 1
ATOM 5090 N N . CYS A 1 635 ? -44.594 -16.848 37.197 1 14.83 635 CYS A N 1
ATOM 5091 C CA . CYS A 1 635 ? -45.206 -16.045 36.144 1 14.83 635 CYS A CA 1
ATOM 5092 C C . CYS A 1 635 ? -45.574 -14.659 36.66 1 14.83 635 CYS A C 1
ATOM 5094 O O . CYS A 1 635 ? -46.384 -13.96 36.05 1 14.83 635 CYS A O 1
ATOM 5096 N N . SER A 1 636 ? -44.822 -14.111 37.658 1 14.08 636 SER A N 1
ATOM 5097 C CA . SER A 1 636 ? -45.743 -13.153 38.261 1 14.08 636 SER A CA 1
ATOM 5098 C C . SER A 1 636 ? -46.179 -12.095 37.253 1 14.08 636 SER A C 1
ATOM 5100 O O . SER A 1 636 ? -47.376 -11.882 37.048 1 14.08 636 SER A O 1
ATOM 5102 N N . GLU A 1 637 ? -45.833 -10.8 37.559 1 14.58 637 GLU A N 1
ATOM 5103 C CA . GLU A 1 637 ? -46.738 -9.75 38.017 1 14.58 637 GLU A CA 1
ATOM 5104 C C . GLU A 1 637 ? -47.296 -8.951 36.843 1 14.58 637 GLU A C 1
ATOM 5106 O O . GLU A 1 637 ? -46.816 -9.078 35.715 1 14.58 637 GLU A O 1
ATOM 5111 N N . ARG A 1 638 ? -47.395 -7.462 37.048 1 14.87 638 ARG A N 1
ATOM 5112 C CA . ARG A 1 638 ? -48.488 -6.514 37.237 1 14.87 638 ARG A CA 1
ATOM 5113 C C . ARG A 1 638 ? -48.863 -5.841 35.92 1 14.87 638 ARG A C 1
ATOM 5115 O O . ARG A 1 638 ? -48.065 -5.816 34.981 1 14.87 638 ARG A O 1
ATOM 5122 N N . VAL A 1 639 ? -49.931 -4.951 35.934 1 14.23 639 VAL A N 1
ATOM 5123 C CA . VAL A 1 639 ? -51.226 -4.512 35.422 1 14.23 639 VAL A CA 1
ATOM 5124 C C . VAL A 1 639 ? -51.032 -3.341 34.462 1 14.23 639 VAL A C 1
ATOM 5126 O O . VAL A 1 639 ? -51.558 -3.351 33.346 1 14.23 639 VAL A O 1
ATOM 5129 N N . VAL A 1 640 ? -50.515 -2.132 34.875 1 14.23 640 VAL A N 1
ATOM 5130 C CA . VAL A 1 640 ? -51.524 -1.078 34.923 1 14.23 640 VAL A CA 1
ATOM 5131 C C . VAL A 1 640 ? -51.637 -0.408 33.555 1 14.23 640 VAL A C 1
ATOM 5133 O O . VAL A 1 640 ? -50.703 -0.463 32.751 1 14.23 640 VAL A O 1
ATOM 5136 N N . VAL A 1 641 ? -52.409 0.81 33.41 1 13.96 641 VAL A N 1
ATOM 5137 C CA . VAL A 1 641 ? -53.651 1.38 32.901 1 13.96 641 VAL A CA 1
ATOM 5138 C C . VAL A 1 641 ? -53.344 2.376 31.785 1 13.96 641 VAL A C 1
ATOM 5140 O O . VAL A 1 641 ? -53.948 2.321 30.712 1 13.96 641 VAL A O 1
ATOM 5143 N N . ALA A 1 642 ? -52.572 3.543 31.974 1 14.09 642 ALA A N 1
ATOM 5144 C CA . ALA A 1 642 ? -53.389 4.752 31.915 1 14.09 642 ALA A CA 1
ATOM 5145 C C . ALA A 1 642 ? -53.559 5.229 30.475 1 14.09 642 ALA A C 1
ATOM 5147 O O . ALA A 1 642 ? -52.745 4.904 29.607 1 14.09 642 ALA A O 1
ATOM 5148 N N . HIS A 1 643 ? -54.168 6.502 30.224 1 13.77 643 HIS A N 1
ATOM 5149 C CA . HIS A 1 643 ? -55.321 7.206 29.674 1 13.77 643 HIS A CA 1
ATOM 5150 C C . HIS A 1 643 ? -54.994 7.823 28.318 1 13.77 643 HIS A C 1
ATOM 5152 O O . HIS A 1 643 ? -53.827 7.885 27.925 1 13.77 643 HIS A O 1
ATOM 5158 N N . SER A 1 644 ? -55.489 9.131 27.954 1 13.66 644 SER A N 1
ATOM 5159 C CA . SER A 1 644 ? -56.602 9.683 27.187 1 13.66 644 SER A CA 1
ATOM 5160 C C . SER A 1 644 ? -56.104 10.492 25.995 1 13.66 644 SER A C 1
ATOM 5162 O O . SER A 1 644 ? -56.693 10.439 24.913 1 13.66 644 SER A O 1
ATOM 5164 N N . ALA A 1 645 ? -55.12 11.455 26.121 1 13.75 645 ALA A N 1
ATOM 5165 C CA . ALA A 1 645 ? -55.639 12.776 25.773 1 13.75 645 ALA A CA 1
ATOM 5166 C C . ALA A 1 645 ? -55.772 12.932 24.261 1 13.75 645 ALA A C 1
ATOM 5168 O O . ALA A 1 645 ? -55.016 12.325 23.499 1 13.75 645 ALA A O 1
ATOM 5169 N N . LYS A 1 646 ? -56.361 14.071 23.688 1 14.66 646 LYS A N 1
ATOM 5170 C CA . LYS A 1 646 ? -57.474 14.64 22.934 1 14.66 646 LYS A CA 1
ATOM 5171 C C . LYS A 1 646 ? -57.073 14.918 21.488 1 14.66 646 LYS A C 1
ATOM 5173 O O . LYS A 1 646 ? -57.666 14.367 20.557 1 14.66 646 LYS A O 1
ATOM 5178 N N . GLY A 1 647 ? -56.985 16.263 20.979 1 14.11 647 GLY A N 1
ATOM 5179 C CA . GLY A 1 647 ? -58.055 16.936 20.261 1 14.11 647 GLY A CA 1
ATOM 5180 C C . GLY A 1 647 ? -57.847 16.954 18.758 1 14.11 647 GLY A C 1
ATOM 5181 O O . GLY A 1 647 ? -56.804 16.518 18.266 1 14.11 647 GLY A O 1
ATOM 5182 N N . PRO A 1 648 ? -57.861 18.195 17.896 1 14.59 648 PRO A N 1
ATOM 5183 C CA . PRO A 1 648 ? -59.017 18.614 17.1 1 14.59 648 PRO A CA 1
ATOM 5184 C C . PRO A 1 648 ? -58.863 18.286 15.617 1 14.59 648 PRO A C 1
ATOM 5186 O O . PRO A 1 648 ? -57.766 17.946 15.167 1 14.59 648 PRO A O 1
ATOM 5189 N N . LEU A 1 649 ? -59.152 19.337 14.572 1 14.06 649 LEU A N 1
ATOM 5190 C CA . LEU A 1 649 ? -60.314 19.578 13.724 1 14.06 649 LEU A CA 1
ATOM 5191 C C . LEU A 1 649 ? -60.012 19.219 12.273 1 14.06 649 LEU A C 1
ATOM 5193 O O . LEU A 1 649 ? -58.874 18.885 11.936 1 14.06 649 LEU A O 1
ATOM 5197 N N . TYR A 1 650 ? -60.105 20.292 11.074 1 13.97 650 TYR A N 1
ATOM 5198 C CA . TYR A 1 650 ? -61.229 20.431 10.155 1 13.97 650 TYR A CA 1
ATOM 5199 C C . TYR A 1 650 ? -60.921 19.778 8.813 1 13.97 650 TYR A C 1
ATOM 5201 O O . TYR A 1 650 ? -59.757 19.537 8.4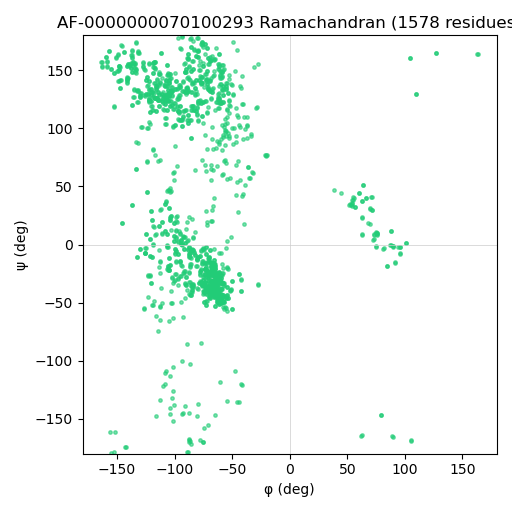86 1 13.97 650 TYR A O 1
ATOM 5209 N N . TRP A 1 651 ? -61.583 20.294 7.471 1 13.83 651 TRP A N 1
ATOM 5210 C CA . TRP A 1 651 ? -62.7 19.917 6.611 1 13.83 651 TRP A CA 1
ATOM 5211 C C . TRP A 1 651 ? -62.201 19.417 5.259 1 13.83 651 TRP A C 1
ATOM 5213 O O . TRP A 1 651 ? -61.034 19.608 4.912 1 13.83 651 TRP A O 1
ATOM 5223 N N . LYS A 1 652 ? -62.805 19.883 3.943 1 14.76 652 LYS A N 1
ATOM 5224 C CA . LYS A 1 652 ? -63.826 19.345 3.049 1 14.76 652 LYS A CA 1
ATOM 5225 C C . LYS A 1 652 ? -63.209 18.847 1.746 1 14.76 652 LYS A C 1
ATOM 5227 O O . LYS A 1 652 ? -63.347 17.673 1.396 1 14.76 652 LYS A O 1
ATOM 5232 N N . SER A 1 653 ? -63.657 19.432 0.326 1 14.32 653 SER A N 1
ATOM 5233 C CA . SER A 1 653 ? -64.692 18.931 -0.573 1 14.32 653 SER A CA 1
ATOM 5234 C C . SER A 1 653 ? -64.083 18.29 -1.815 1 14.32 653 SER A C 1
ATOM 5236 O O . SER A 1 653 ? -64.379 17.137 -2.133 1 14.32 653 SER A O 1
ATOM 5238 N N . GLU A 1 654 ? -64.169 18.87 -3.249 1 14.47 654 GLU A N 1
ATOM 5239 C CA . GLU A 1 654 ? -65.129 18.473 -4.276 1 14.47 654 GLU A CA 1
ATOM 5240 C C . GLU A 1 654 ? -64.475 17.582 -5.328 1 14.47 654 GLU A C 1
ATOM 5242 O O . GLU A 1 654 ? -63.247 17.516 -5.417 1 14.47 654 GLU A O 1
ATOM 5247 N N . ARG A 1 655 ? -64.909 17.615 -6.997 1 15.26 655 ARG A N 1
ATOM 5248 C CA . ARG A 1 655 ? -65.769 16.836 -7.882 1 15.26 655 ARG A CA 1
ATOM 5249 C C . ARG A 1 655 ? -64.948 16.107 -8.94 1 15.26 655 ARG A C 1
ATOM 5251 O O . ARG A 1 655 ? -65.127 14.906 -9.153 1 15.26 655 ARG A O 1
ATOM 5258 N N . ALA A 1 656 ? -64.267 16.725 -10.188 1 15.65 656 ALA A N 1
ATOM 5259 C CA . ALA A 1 656 ? -64.871 16.483 -11.496 1 15.65 656 ALA A CA 1
ATOM 5260 C C . ALA A 1 656 ? -64.28 15.237 -12.15 1 15.65 656 ALA A C 1
ATOM 5262 O O . ALA A 1 656 ? -63.063 15.039 -12.136 1 15.65 656 ALA A O 1
ATOM 5263 N N . LEU A 1 657 ? -64.991 14.108 -12.779 1 15.41 657 LEU A N 1
ATOM 5264 C CA . LEU A 1 657 ? -65.227 12.709 -13.121 1 15.41 657 LEU A CA 1
ATOM 5265 C C . LEU A 1 657 ? -64.508 12.338 -14.413 1 15.41 657 LEU A C 1
ATOM 5267 O O . LEU A 1 657 ? -64.088 11.191 -14.588 1 15.41 657 LEU A O 1
ATOM 5271 N N . GLN A 1 658 ? -64.295 13.058 -15.652 1 16.2 658 GLN A N 1
ATOM 5272 C CA . GLN A 1 658 ? -64.92 12.423 -16.808 1 16.2 658 GLN A CA 1
ATOM 5273 C C . GLN A 1 658 ? -64.095 11.236 -17.296 1 16.2 658 GLN A C 1
ATOM 5275 O O . GLN A 1 658 ? -62.886 11.175 -17.064 1 16.2 658 GLN A O 1
ATOM 5280 N N . THR A 1 659 ? -64.692 10.042 -18.156 1 16.62 659 THR A N 1
ATOM 5281 C CA . THR A 1 659 ? -64.87 8.626 -18.459 1 16.62 659 THR A CA 1
ATOM 5282 C C . THR A 1 659 ? -64.004 8.214 -19.646 1 16.62 659 THR A C 1
ATOM 5284 O O . THR A 1 659 ? -63.92 7.03 -19.979 1 16.62 659 THR A O 1
ATOM 5287 N N . PRO A 1 660 ? -62.935 8.893 -20.299 1 17.53 660 PRO A N 1
ATOM 5288 C CA . PRO A 1 660 ? -62.99 8.661 -21.744 1 17.53 660 PRO A CA 1
ATOM 5289 C C . PRO A 1 660 ? -62.679 7.214 -22.122 1 17.53 660 PRO A C 1
ATOM 5291 O O . PRO A 1 660 ? -61.975 6.518 -21.386 1 17.53 660 PRO A O 1
ATOM 5294 N N . GLN A 1 661 ? -63.301 6.445 -23.192 1 16.79 661 GLN A N 1
ATOM 5295 C CA . GLN A 1 661 ? -63.792 5.188 -23.746 1 16.79 661 GLN A CA 1
ATOM 5296 C C . GLN A 1 661 ? -62.679 4.433 -24.467 1 16.79 661 GLN A C 1
ATOM 5298 O O . GLN A 1 661 ? -62.915 3.367 -25.039 1 16.79 661 GLN A O 1
ATOM 5303 N N . TYR A 1 662 ? -61.31 4.517 -24.295 1 16.79 662 TYR A N 1
ATOM 5304 C CA . TYR A 1 662 ? -60.418 4.239 -25.416 1 16.79 662 TYR A CA 1
ATOM 5305 C C . TYR A 1 662 ? -60.419 2.753 -25.757 1 16.79 662 TYR A C 1
ATOM 5307 O O . TYR A 1 662 ? -60.369 1.905 -24.863 1 16.79 662 TYR A O 1
ATOM 5315 N N . SER A 1 663 ? -60.839 2.276 -26.992 1 17.62 663 SER A N 1
ATOM 5316 C CA . SER A 1 663 ? -61.325 1.096 -27.699 1 17.62 663 SER A CA 1
ATOM 5317 C C . SER A 1 663 ? -60.256 0.011 -27.766 1 17.62 663 SER A C 1
ATOM 5319 O O . SER A 1 663 ? -59.06 0.307 -27.714 1 17.62 663 SER A O 1
ATOM 5321 N N . PRO A 1 664 ? -60.595 -1.407 -27.786 1 18.67 664 PRO A N 1
ATOM 5322 C CA . PRO A 1 664 ? -60.141 -2.759 -27.453 1 18.67 664 PRO A CA 1
ATOM 5323 C C . PRO A 1 664 ? -59.271 -3.375 -28.546 1 18.67 664 PRO A C 1
ATOM 5325 O O . PRO A 1 664 ? -58.939 -4.561 -28.481 1 18.67 664 PRO A O 1
ATOM 5328 N N . GLY A 1 665 ? -58.576 -2.54 -29.499 1 18.1 665 GLY A N 1
ATOM 5329 C CA . GLY A 1 665 ? -58.381 -3.159 -30.8 1 18.1 665 GLY A CA 1
ATOM 5330 C C . GLY A 1 665 ? -57.533 -4.415 -30.742 1 18.1 665 GLY A C 1
ATOM 5331 O O . GLY A 1 665 ? -56.713 -4.576 -29.835 1 18.1 665 GLY A O 1
ATOM 5332 N N . TYR A 1 666 ? -57.882 -5.594 -31.466 1 18.64 666 TYR A N 1
ATOM 5333 C CA . TYR A 1 666 ? -57.76 -7.041 -31.6 1 18.64 666 TYR A CA 1
ATOM 5334 C C . TYR A 1 666 ? -56.376 -7.427 -32.108 1 18.64 666 TYR A C 1
ATOM 5336 O O . TYR A 1 666 ? -56.039 -7.172 -33.267 1 18.64 666 TYR A O 1
ATOM 5344 N N . LEU A 1 667 ? -55.206 -7.164 -31.376 1 17.64 667 LEU A N 1
ATOM 5345 C CA . LEU A 1 667 ? -53.85 -7.197 -31.915 1 17.64 667 LEU A CA 1
ATOM 5346 C C . LEU A 1 667 ? -53.461 -8.615 -32.32 1 17.64 667 LEU A C 1
ATOM 5348 O O . LEU A 1 667 ? -53.407 -9.513 -31.476 1 17.64 667 LEU A O 1
ATOM 5352 N N . THR A 1 668 ? -53.88 -9.054 -33.536 1 19.16 668 THR A N 1
ATOM 5353 C CA . THR A 1 668 ? -53.732 -10.35 -34.19 1 19.16 668 THR A CA 1
ATOM 5354 C C . THR A 1 668 ? -52.263 -10.757 -34.257 1 19.16 668 THR A C 1
ATOM 5356 O O . THR A 1 668 ? -51.423 -9.995 -34.741 1 19.16 668 THR A O 1
ATOM 5359 N N . VAL A 1 669 ? -51.723 -11.585 -33.356 1 18.3 669 VAL A N 1
ATOM 5360 C CA . VAL A 1 669 ? -50.383 -12.033 -32.989 1 18.3 669 VAL A CA 1
ATOM 5361 C C . VAL A 1 669 ? -49.805 -12.902 -34.104 1 18.3 669 VAL A C 1
ATOM 5363 O O . VAL A 1 669 ? -50.308 -13.996 -34.371 1 18.3 669 VAL A O 1
ATOM 5366 N N . ALA A 1 670 ? -49.571 -12.294 -35.286 1 19.66 670 ALA A N 1
ATOM 5367 C CA . ALA A 1 670 ? -49.201 -13.065 -36.47 1 19.66 670 ALA A CA 1
ATOM 5368 C C . ALA A 1 670 ? -48.014 -13.98 -36.18 1 19.66 670 ALA A C 1
ATOM 5370 O O . ALA A 1 670 ? -47.163 -13.658 -35.347 1 19.66 670 ALA A O 1
ATOM 5371 N N . PRO A 1 671 ? -47.934 -15.208 -36.787 1 19.67 671 PRO A N 1
ATOM 5372 C CA . PRO A 1 671 ? -47.179 -16.45 -36.607 1 19.67 671 PRO A CA 1
ATOM 5373 C C . PRO A 1 671 ? -45.689 -16.283 -36.898 1 19.67 671 PRO A C 1
ATOM 5375 O O . PRO A 1 671 ? -45.317 -15.592 -37.85 1 19.67 671 PRO A O 1
ATOM 5378 N N . SER A 1 672 ? -44.824 -16.161 -35.844 1 18.83 672 SER A N 1
ATOM 5379 C CA . SER A 1 672 ? -43.424 -15.754 -35.783 1 18.83 672 SER A CA 1
ATOM 5380 C C . SER A 1 672 ? -42.548 -16.658 -36.643 1 18.83 672 SER A C 1
ATOM 5382 O O . SER A 1 672 ? -42.545 -17.878 -36.468 1 18.83 672 SER A O 1
ATOM 5384 N N . GLN A 1 673 ? -42.499 -16.398 -37.99 1 19.78 673 GLN A N 1
ATOM 5385 C CA . GLN A 1 673 ? -41.751 -17.136 -39.002 1 19.78 673 GLN A CA 1
ATOM 5386 C C . GLN A 1 673 ? -40.346 -17.473 -38.511 1 19.78 673 GLN A C 1
ATOM 5388 O O . GLN A 1 673 ? -39.751 -16.712 -37.746 1 19.78 673 GLN A O 1
ATOM 5393 N N . ALA A 1 674 ? -39.762 -18.7 -38.695 1 20.71 674 ALA A N 1
ATOM 5394 C CA . ALA A 1 674 ? -38.59 -19.519 -38.396 1 20.71 674 ALA A CA 1
ATOM 5395 C C . ALA A 1 674 ? 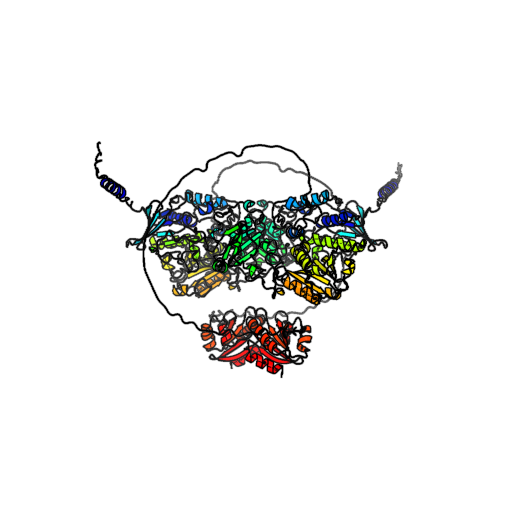-37.313 -18.857 -38.908 1 20.71 674 ALA A C 1
ATOM 5397 O O . ALA A 1 674 ? -37.066 -18.821 -40.116 1 20.71 674 ALA A O 1
ATOM 5398 N N . ARG A 1 675 ? -36.954 -17.638 -38.452 1 20.45 675 ARG A N 1
ATOM 5399 C CA . ARG A 1 675 ? -35.877 -16.888 -39.09 1 20.45 675 ARG A CA 1
ATOM 5400 C C . ARG A 1 675 ? -34.587 -17.699 -39.12 1 20.45 675 ARG A C 1
ATOM 5402 O O . ARG A 1 675 ? -34.173 -18.256 -38.101 1 20.45 675 ARG A O 1
ATOM 5409 N N . SER A 1 676 ? -34.254 -18.233 -40.271 1 19.54 676 SER A N 1
ATOM 5410 C CA . SER A 1 676 ? -33.055 -18.902 -40.766 1 19.54 676 SER A CA 1
ATOM 5411 C C . SER A 1 676 ? -31.793 -18.16 -40.34 1 19.54 676 SER A C 1
ATOM 5413 O O . SER A 1 676 ? -31.72 -16.934 -40.45 1 19.54 676 SER A O 1
ATOM 5415 N N . ILE A 1 677 ? -31.096 -18.658 -39.355 1 23.28 677 ILE A N 1
ATOM 5416 C CA . ILE A 1 677 ? -29.922 -18.204 -38.619 1 23.28 677 ILE A CA 1
ATOM 5417 C C . ILE A 1 677 ? -28.787 -17.901 -39.594 1 23.28 677 ILE A C 1
ATOM 5419 O O . ILE A 1 677 ? -28.215 -18.814 -40.194 1 23.28 677 ILE A O 1
ATOM 5423 N N . TYR A 1 678 ? -29.037 -16.988 -40.611 1 21.15 678 TYR A N 1
ATOM 5424 C CA . TYR A 1 678 ? -27.978 -16.603 -41.537 1 21.15 678 TYR A CA 1
ATOM 5425 C C . TYR A 1 678 ? -26.717 -16.195 -40.785 1 21.15 678 TYR A C 1
ATOM 5427 O O . TYR A 1 678 ? -26.789 -15.483 -39.78 1 21.15 678 TYR A O 1
ATOM 5435 N N . THR A 1 679 ? -25.727 -17.016 -40.664 1 24.57 679 THR A N 1
ATOM 5436 C CA . THR A 1 679 ? -24.329 -16.898 -40.264 1 24.57 679 THR A CA 1
ATOM 5437 C C . THR A 1 679 ? -23.702 -15.64 -40.857 1 24.57 679 THR A C 1
ATOM 5439 O O . THR A 1 679 ? -23.336 -15.617 -42.034 1 24.57 679 THR A O 1
ATOM 5442 N N . THR A 1 680 ? -24.359 -14.536 -40.873 1 23.59 680 THR A N 1
ATOM 5443 C CA . THR A 1 680 ? -23.865 -13.311 -41.491 1 23.59 680 THR A CA 1
ATOM 5444 C C . THR A 1 680 ? -22.517 -12.911 -40.898 1 23.59 680 THR A C 1
ATOM 5446 O O . THR A 1 680 ? -22.382 -12.783 -39.68 1 23.59 680 THR A O 1
ATOM 5449 N N . ARG A 1 681 ? -21.439 -13.279 -41.586 1 27.97 681 ARG A N 1
ATOM 5450 C CA . ARG A 1 681 ? -20.089 -12.728 -41.539 1 27.97 681 ARG A CA 1
ATOM 5451 C C . ARG A 1 681 ? -20.117 -11.236 -41.228 1 27.97 681 ARG A C 1
ATOM 5453 O O . ARG A 1 681 ? -20.501 -10.426 -42.075 1 27.97 681 ARG A O 1
ATOM 5460 N N . VAL A 1 682 ? -20.58 -10.922 -40.207 1 28.71 682 VAL A N 1
ATOM 5461 C CA . VAL A 1 682 ? -20.555 -9.512 -39.831 1 28.71 682 VAL A CA 1
ATOM 5462 C C . VAL A 1 682 ? -19.163 -8.935 -40.078 1 28.71 682 VAL A C 1
ATOM 5464 O O . VAL A 1 682 ? -18.192 -9.344 -39.438 1 28.71 682 VAL A O 1
ATOM 5467 N N . CYS A 1 683 ? -18.734 -8.788 -41.23 1 34.88 683 CYS A N 1
ATOM 5468 C CA . CYS A 1 683 ? -17.589 -8.033 -41.727 1 34.88 683 CYS A CA 1
ATOM 5469 C C . CYS A 1 683 ? -17.398 -6.746 -40.933 1 34.88 683 CYS A C 1
ATOM 5471 O O . CYS A 1 683 ? -18.223 -5.834 -41.014 1 34.88 683 CYS A O 1
ATOM 5473 N N . SER A 1 684 ? -17.098 -6.898 -39.865 1 44.73 684 SER A N 1
ATOM 5474 C CA . SER A 1 684 ? -16.804 -5.708 -39.074 1 44.73 684 SER A CA 1
ATOM 5475 C C . SER A 1 684 ? -16.099 -4.647 -39.912 1 44.73 684 SER A C 1
ATOM 5477 O O . SER A 1 684 ? -15.108 -4.938 -40.585 1 44.73 684 SER A O 1
ATOM 5479 N N . THR A 1 685 ? -16.667 -3.736 -40.298 1 63.15 685 THR A N 1
ATOM 5480 C CA . THR A 1 685 ? -16.279 -2.628 -41.163 1 63.15 685 THR A CA 1
ATOM 5481 C C . THR A 1 685 ? -15.136 -1.83 -40.542 1 63.15 685 THR A C 1
ATOM 5483 O O . THR A 1 685 ? -14.546 -0.968 -41.196 1 63.15 685 THR A O 1
ATOM 5486 N N . THR A 1 686 ? -14.795 -2.173 -39.253 1 74.85 686 THR A N 1
ATOM 5487 C CA . THR A 1 686 ? -13.707 -1.475 -38.578 1 74.85 686 THR A CA 1
ATOM 5488 C C . THR A 1 686 ? -12.722 -2.469 -37.969 1 74.85 686 THR A C 1
ATOM 5490 O O . THR A 1 686 ? -13.129 -3.47 -37.376 1 74.85 686 THR A O 1
ATOM 5493 N N . PHE A 1 687 ? -11.424 -2.341 -38.183 1 80.04 687 PHE A N 1
ATOM 5494 C CA . PHE A 1 687 ? -10.403 -3.223 -37.63 1 80.04 687 PHE A CA 1
ATOM 5495 C C . PHE A 1 687 ? -9.2 -2.422 -37.146 1 80.04 687 PHE A C 1
ATOM 5497 O O . PHE A 1 687 ? -8.94 -1.323 -37.639 1 80.04 687 PHE A O 1
ATOM 5504 N N . ASN A 1 688 ? -8.54 -2.93 -36.219 1 78.98 688 ASN A N 1
ATOM 5505 C CA . ASN A 1 688 ? -7.314 -2.314 -35.723 1 78.98 688 ASN A CA 1
ATOM 5506 C C . ASN A 1 688 ? -6.082 -2.864 -36.436 1 78.98 688 ASN A C 1
ATOM 5508 O O . ASN A 1 688 ? -5.971 -4.072 -36.65 1 78.98 688 ASN A O 1
ATOM 5512 N N . ILE A 1 689 ? -5.146 -2 -36.72 1 78.92 689 ILE A N 1
ATOM 5513 C CA . ILE A 1 689 ? -3.895 -2.398 -37.356 1 78.92 689 ILE A CA 1
ATOM 5514 C C . ILE A 1 689 ? -2.933 -2.946 -36.305 1 78.92 689 ILE A C 1
ATOM 5516 O O . ILE A 1 689 ? -2.698 -2.307 -35.276 1 78.92 689 ILE A O 1
ATOM 5520 N N . GLN A 1 690 ? -2.403 -3.978 -36.586 1 71.88 690 GLN A N 1
ATOM 5521 C CA . GLN A 1 690 ? -1.548 -4.686 -35.638 1 71.88 690 GLN A CA 1
ATOM 5522 C C . GLN A 1 690 ? -0.081 -4.315 -35.837 1 71.88 690 GLN A C 1
ATOM 5524 O O . GLN A 1 690 ? 0.664 -4.168 -34.866 1 71.88 690 GLN A O 1
ATOM 5529 N N . ASP A 1 691 ? 0.381 -4.372 -37.12 1 75.53 691 ASP A N 1
ATOM 5530 C CA . ASP A 1 691 ? 1.746 -4.026 -37.507 1 75.53 691 ASP A CA 1
ATOM 5531 C C . ASP A 1 691 ? 1.799 -3.535 -38.952 1 75.53 691 ASP A C 1
ATOM 5533 O O . ASP A 1 691 ? 0.764 -3.413 -39.61 1 75.53 691 ASP A O 1
ATOM 5537 N N . GLY A 1 692 ? 2.979 -3.231 -39.376 1 76.52 692 GLY A N 1
ATOM 5538 C CA . GLY A 1 692 ? 3.212 -2.721 -40.718 1 76.52 692 GLY A CA 1
ATOM 5539 C C . GLY A 1 692 ? 2.722 -3.659 -41.805 1 76.52 692 GLY A C 1
ATOM 5540 O O . GLY A 1 692 ? 1.968 -3.251 -42.691 1 76.52 692 GLY A O 1
ATOM 5541 N N . PRO A 1 693 ? 3.164 -4.856 -41.748 1 76.81 693 PRO A N 1
ATOM 5542 C CA . PRO A 1 693 ? 2.69 -5.803 -42.76 1 76.81 693 PRO A CA 1
ATOM 5543 C C . PRO A 1 693 ? 1.172 -5.966 -42.749 1 76.81 693 PRO A C 1
ATOM 5545 O O . PRO A 1 693 ? 0.555 -6.108 -43.808 1 76.81 693 PRO A O 1
ATOM 5548 N N . ASP A 1 694 ? 0.625 -5.855 -41.645 1 79.2 694 ASP A N 1
ATOM 5549 C CA . ASP A 1 694 ? -0.83 -5.897 -41.531 1 79.2 694 ASP A CA 1
ATOM 5550 C C . ASP A 1 694 ? -1.473 -4.714 -42.252 1 79.2 694 ASP A C 1
ATOM 5552 O O . ASP A 1 694 ? -2.487 -4.874 -42.935 1 79.2 694 ASP A O 1
ATOM 5556 N N . PHE A 1 695 ? -0.878 -3.709 -42.039 1 82.15 695 PHE A N 1
ATOM 5557 C CA . PHE A 1 695 ? -1.341 -2.506 -42.721 1 82.15 695 PHE A CA 1
ATOM 5558 C C . PHE A 1 695 ? -1.237 -2.668 -44.233 1 82.15 695 PHE A C 1
ATOM 5560 O O . PHE A 1 695 ? -2.151 -2.288 -44.968 1 82.15 695 PHE A O 1
ATOM 5567 N N . GLN A 1 696 ? -0.169 -3.226 -44.715 1 81.31 696 GLN A N 1
ATOM 5568 C CA . GLN A 1 696 ? 0.029 -3.454 -46.142 1 81.31 696 GLN A CA 1
ATOM 5569 C C . GLN A 1 696 ? -1.021 -4.411 -46.698 1 81.31 696 GLN A C 1
ATOM 5571 O O . GLN A 1 696 ? -1.582 -4.172 -47.77 1 81.31 696 GLN A O 1
ATOM 5576 N N . ASP A 1 697 ? -1.337 -5.325 -45.992 1 80.21 697 ASP A N 1
ATOM 5577 C CA . ASP A 1 697 ? -2.231 -6.372 -46.478 1 80.21 697 ASP A CA 1
ATOM 5578 C C . ASP A 1 697 ? -3.689 -5.924 -46.41 1 80.21 697 ASP A C 1
ATOM 5580 O O . ASP A 1 697 ? -4.449 -6.12 -47.36 1 80.21 697 ASP A O 1
ATOM 5584 N N . ARG A 1 698 ? -4.036 -5.19 -45.36 1 80.75 698 ARG A N 1
ATOM 5585 C CA . ARG A 1 698 ? -5.459 -4.99 -45.11 1 80.75 698 ARG A CA 1
ATOM 5586 C C . ARG A 1 698 ? -5.896 -3.588 -45.522 1 80.75 698 ARG A C 1
ATOM 5588 O O . ARG A 1 698 ? -7.091 -3.32 -45.661 1 80.75 698 ARG A O 1
ATOM 5595 N N . VAL A 1 699 ? -4.849 -2.863 -45.622 1 86.31 699 VAL A N 1
ATOM 5596 C CA . VAL A 1 699 ? -5.19 -1.488 -45.975 1 86.31 699 VAL A CA 1
ATOM 5597 C C . VAL A 1 699 ? -4.684 -1.174 -47.38 1 86.31 699 VAL A C 1
ATOM 5599 O O . VAL A 1 699 ? -5.467 -0.821 -48.265 1 86.31 699 VAL A O 1
ATOM 5602 N N . VAL A 1 700 ? -3.422 -1.411 -47.61 1 84.92 700 VAL A N 1
ATOM 5603 C CA . VAL A 1 700 ? -2.812 -1.034 -48.881 1 84.92 700 VAL A CA 1
ATOM 5604 C C . VAL A 1 700 ? -3.283 -1.982 -49.982 1 84.92 700 VAL A C 1
ATOM 5606 O O . VAL A 1 700 ? -3.641 -1.542 -51.077 1 84.92 700 VAL A O 1
ATOM 5609 N N . ASN A 1 701 ? -3.389 -3.287 -49.674 1 79.71 701 ASN A N 1
ATOM 5610 C CA . ASN A 1 701 ? -3.762 -4.273 -50.682 1 79.71 701 ASN A CA 1
ATOM 5611 C C . ASN A 1 701 ? -5.245 -4.625 -50.601 1 79.71 701 ASN A C 1
ATOM 5613 O O . ASN A 1 701 ? -5.689 -5.601 -51.207 1 79.71 701 ASN A O 1
ATOM 5617 N N . SER A 1 702 ? -5.923 -3.871 -49.889 1 80.83 702 SER A N 1
ATOM 5618 C CA . SER A 1 702 ? -7.348 -4.148 -49.737 1 80.83 702 SER A CA 1
ATOM 5619 C C . SER A 1 702 ? -8.113 -3.832 -51.018 1 80.83 702 SER A C 1
ATOM 5621 O O . SER A 1 702 ? -7.848 -2.82 -51.671 1 80.83 702 SER A O 1
ATOM 5623 N N . GLU A 1 703 ? -9.022 -4.608 -51.426 1 79.55 703 GLU A N 1
ATOM 5624 C CA . GLU A 1 703 ? -9.884 -4.369 -52.58 1 79.55 703 GLU A CA 1
ATOM 5625 C C . GLU A 1 703 ? -10.995 -3.379 -52.243 1 79.55 703 GLU A C 1
ATOM 5627 O O . GLU A 1 703 ? -11.506 -2.686 -53.125 1 79.55 703 GLU A O 1
ATOM 5632 N N . THR A 1 704 ? -11.359 -3.293 -50.998 1 81.31 704 THR A N 1
ATOM 5633 C CA . THR A 1 704 ? -12.364 -2.364 -50.493 1 81.31 704 THR A CA 1
ATOM 5634 C C . THR A 1 704 ? -11.706 -1.099 -49.948 1 81.31 704 THR A C 1
ATOM 5636 O O . THR A 1 704 ? -10.674 -1.17 -49.277 1 81.31 704 THR A O 1
ATOM 5639 N N . PRO A 1 705 ? -12.246 -0.01 -50.271 1 85.43 705 PRO A N 1
ATOM 5640 C CA . PRO A 1 705 ? -11.693 1.217 -49.692 1 85.43 705 PRO A CA 1
ATOM 5641 C C . PRO A 1 705 ? -11.653 1.184 -48.166 1 85.43 705 PRO A C 1
ATOM 5643 O O . PRO A 1 705 ? -12.576 0.668 -47.532 1 85.43 705 PRO A O 1
ATOM 5646 N N . VAL A 1 706 ? -10.557 1.686 -47.688 1 87.79 706 VAL A N 1
ATOM 5647 C CA . VAL A 1 706 ? -10.359 1.617 -46.244 1 87.79 706 VAL A CA 1
ATOM 5648 C C . VAL A 1 706 ? -10.198 3.025 -45.676 1 87.79 706 VAL A C 1
ATOM 5650 O O . VAL A 1 706 ? -9.442 3.836 -46.216 1 87.79 706 VAL A O 1
ATOM 5653 N N . VAL A 1 707 ? -10.869 3.291 -44.627 1 89.18 707 VAL A N 1
ATOM 5654 C CA . VAL A 1 707 ? -10.647 4.488 -43.823 1 89.18 707 VAL A CA 1
ATOM 5655 C C . VAL A 1 707 ? -9.716 4.163 -42.657 1 89.18 707 VAL A C 1
ATOM 5657 O O . VAL A 1 707 ? -10.009 3.278 -41.849 1 89.18 707 VAL A O 1
ATOM 5660 N N . VAL A 1 708 ? -8.627 4.836 -42.67 1 88.72 708 VAL A N 1
ATOM 5661 C CA . VAL A 1 708 ? -7.639 4.594 -41.623 1 88.72 708 VAL A CA 1
ATOM 5662 C C . VAL A 1 708 ? -7.712 5.703 -40.577 1 88.72 708 VAL A C 1
ATOM 5664 O O . VAL A 1 708 ? -7.485 6.875 -40.888 1 88.72 708 VAL A O 1
ATOM 5667 N N . ASP A 1 709 ? -7.973 5.294 -39.435 1 89.07 709 ASP A N 1
ATOM 5668 C CA . ASP A 1 709 ? -8.046 6.208 -38.299 1 89.07 709 ASP A CA 1
ATOM 5669 C C . ASP A 1 709 ? -6.777 6.137 -37.454 1 89.07 709 ASP A C 1
ATOM 5671 O O . ASP A 1 709 ? -6.588 5.189 -36.687 1 89.07 709 ASP A O 1
ATOM 5675 N N . PHE A 1 710 ? -5.982 7.111 -37.671 1 86.49 710 PHE A N 1
ATOM 5676 C CA . PHE A 1 710 ? -4.82 7.245 -36.8 1 86.49 710 PHE A CA 1
ATOM 5677 C C . PHE A 1 710 ? -5.199 7.937 -35.496 1 86.49 710 PHE A C 1
ATOM 5679 O O . PHE A 1 710 ? -5.581 9.109 -35.497 1 86.49 710 PHE A O 1
ATOM 5686 N N . HIS A 1 711 ? -5.055 7.108 -34.455 1 82.9 711 HIS A N 1
ATOM 5687 C CA . HIS A 1 711 ? -5.527 7.587 -33.161 1 82.9 711 HIS A CA 1
ATOM 5688 C C . HIS A 1 711 ? -4.539 7.242 -32.051 1 82.9 711 HIS A C 1
ATOM 5690 O O . HIS A 1 711 ? -3.554 6.539 -32.288 1 82.9 711 HIS A O 1
ATOM 5696 N N . ALA A 1 712 ? -4.775 7.913 -30.844 1 74.82 712 ALA A N 1
ATOM 5697 C CA . ALA A 1 712 ? -4.047 7.568 -29.626 1 74.82 712 ALA A CA 1
ATOM 5698 C C . ALA A 1 712 ? -4.995 7.443 -28.437 1 74.82 712 ALA A C 1
ATOM 5700 O O . ALA A 1 712 ? -6.035 8.104 -28.393 1 74.82 712 ALA A O 1
ATOM 5701 N N . GLN A 1 713 ? -4.668 6.609 -27.584 1 67.44 713 GLN A N 1
ATOM 5702 C CA . GLN A 1 713 ? -5.525 6.32 -26.438 1 67.44 713 GLN A CA 1
ATOM 5703 C C . GLN A 1 713 ? -5.647 7.535 -25.523 1 67.44 713 GLN A C 1
ATOM 5705 O O . GLN A 1 713 ? -6.673 7.724 -24.867 1 67.44 713 GLN A O 1
ATOM 5710 N N . TRP A 1 714 ? -4.687 8.393 -25.569 1 57.48 714 TRP A N 1
ATOM 5711 C CA . TRP A 1 714 ? -4.633 9.578 -24.719 1 57.48 714 TRP A CA 1
ATOM 5712 C C . TRP A 1 714 ? -5.295 10.769 -25.403 1 57.48 714 TRP A C 1
ATOM 5714 O O . TRP A 1 714 ? -5.401 11.849 -24.817 1 57.48 714 TRP A O 1
ATOM 5724 N N . CYS A 1 715 ? -5.816 10.583 -26.573 1 64.93 715 CYS A N 1
ATOM 5725 C CA . CYS A 1 715 ? -6.322 11.675 -27.397 1 64.93 715 CYS A CA 1
ATOM 5726 C C . CYS A 1 715 ? -7.817 11.875 -27.178 1 64.93 715 CYS A C 1
ATOM 5728 O O . CYS A 1 715 ? -8.622 11.016 -27.541 1 64.93 715 CYS A O 1
ATOM 5730 N N . GLY A 1 716 ? -8.158 12.927 -26.52 1 65.29 716 GLY A N 1
ATOM 5731 C CA . GLY A 1 716 ? -9.553 13.257 -26.275 1 65.29 716 GLY A CA 1
ATOM 5732 C C . GLY A 1 716 ? -10.375 13.356 -27.546 1 65.29 716 GLY A C 1
ATOM 5733 O O . GLY A 1 716 ? -11.409 12.697 -27.676 1 65.29 716 GLY A O 1
ATOM 5734 N N . PRO A 1 717 ? -9.914 14.152 -28.421 1 71.05 717 PRO A N 1
ATOM 5735 C CA . PRO A 1 717 ? -10.642 14.272 -29.687 1 71.05 717 PRO A CA 1
ATOM 5736 C C . PRO A 1 717 ? -10.786 12.937 -30.414 1 71.05 717 PRO A C 1
ATOM 5738 O O . PRO A 1 717 ? -11.795 12.698 -31.081 1 71.05 717 PRO A O 1
ATOM 5741 N N . CYS A 1 718 ? -9.902 12.087 -30.327 1 76.44 718 CYS A N 1
ATOM 5742 C CA . CYS A 1 718 ? -9.974 10.768 -30.945 1 76.44 718 CYS A CA 1
ATOM 5743 C C . CYS A 1 718 ? -11.131 9.959 -30.37 1 76.44 718 CYS A C 1
ATOM 5745 O O . CYS A 1 718 ? -11.797 9.218 -31.096 1 76.44 718 CYS A O 1
ATOM 5747 N N . LYS A 1 719 ? -11.343 10.191 -29.174 1 73.24 719 LYS A N 1
ATOM 5748 C CA . LYS A 1 719 ? -12.394 9.45 -28.484 1 73.24 719 LYS A CA 1
ATOM 5749 C C . LYS A 1 719 ? -13.778 9.908 -28.936 1 73.24 719 LYS A C 1
ATOM 5751 O O . LYS A 1 719 ? -14.752 9.162 -28.824 1 73.24 719 LYS A O 1
ATOM 5756 N N . ILE A 1 720 ? -13.801 11.056 -29.423 1 72.32 720 ILE A N 1
ATOM 5757 C CA . ILE A 1 720 ? -15.043 11.601 -29.958 1 72.32 720 ILE A CA 1
ATOM 5758 C C . ILE A 1 720 ? -15.211 11.173 -31.414 1 72.32 720 ILE A C 1
ATOM 5760 O O . ILE A 1 720 ? -16.28 10.705 -31.811 1 72.32 720 ILE A O 1
ATOM 5764 N N . LEU A 1 721 ? -14.239 11.227 -32.184 1 80.42 721 LEU A N 1
ATOM 5765 C CA . LEU A 1 721 ? -14.309 10.945 -33.614 1 80.42 721 LEU A CA 1
ATOM 5766 C C . LEU A 1 721 ? -14.443 9.447 -33.867 1 80.42 721 LEU A C 1
ATOM 5768 O O . LEU A 1 721 ? -15.182 9.028 -34.76 1 80.42 721 LEU A O 1
ATOM 5772 N N . GLY A 1 722 ? -13.756 8.741 -33.137 1 79.54 722 GLY A N 1
ATOM 5773 C CA . GLY A 1 722 ? -13.709 7.305 -33.359 1 79.54 722 GLY A CA 1
ATOM 5774 C C . GLY A 1 722 ? -15.083 6.673 -33.473 1 79.54 722 GLY A C 1
ATOM 5775 O O . GLY A 1 722 ? -15.426 6.101 -34.51 1 79.54 722 GLY A O 1
ATOM 5776 N N . PRO A 1 723 ? -15.845 6.916 -32.46 1 78.94 723 PRO A N 1
ATOM 5777 C CA . PRO A 1 723 ? -17.193 6.343 -32.504 1 78.94 723 PRO A CA 1
ATOM 5778 C C . PRO A 1 723 ? -18.053 6.945 -33.612 1 78.94 723 PRO A C 1
ATOM 5780 O O . PRO A 1 723 ? -18.868 6.243 -34.217 1 78.94 723 PRO A O 1
ATOM 5783 N N . ARG A 1 724 ? -17.891 8.177 -33.933 1 79.61 724 ARG A N 1
ATOM 5784 C CA . ARG A 1 724 ? -18.64 8.829 -35.002 1 79.61 724 ARG A CA 1
ATOM 5785 C C . ARG A 1 724 ? -18.266 8.252 -36.363 1 79.61 724 ARG A C 1
ATOM 5787 O O . ARG A 1 724 ? -19.139 7.984 -37.191 1 79.61 724 ARG A O 1
ATOM 5794 N N . LEU A 1 725 ? -17.013 8.046 -36.515 1 83.89 725 LEU A N 1
ATOM 5795 C CA . LEU A 1 725 ? -16.492 7.489 -37.758 1 83.89 725 LEU A CA 1
ATOM 5796 C C . LEU A 1 725 ? -16.929 6.038 -37.93 1 83.89 725 LEU A C 1
ATOM 5798 O O . LEU A 1 725 ? -17.325 5.63 -39.024 1 83.89 725 LEU A O 1
ATOM 5802 N N . GLU A 1 726 ? -16.898 5.359 -36.928 1 79.47 726 GLU A N 1
ATOM 5803 C CA . GLU A 1 726 ? -17.335 3.966 -36.954 1 79.47 726 GLU A CA 1
ATOM 5804 C C . GLU A 1 726 ? -18.813 3.858 -37.315 1 79.47 726 GLU A C 1
ATOM 5806 O O . GLU A 1 726 ? -19.205 2.99 -38.098 1 79.47 726 GLU A O 1
ATOM 5811 N N . LYS A 1 727 ? -19.559 4.755 -36.741 1 78.45 727 LYS A N 1
ATOM 5812 C CA . LYS A 1 727 ? -20.989 4.794 -37.034 1 78.45 727 LYS A CA 1
ATOM 5813 C C . LYS A 1 727 ? -21.239 5.096 -38.509 1 78.45 727 LYS A C 1
ATOM 5815 O O . LYS A 1 727 ? -22.058 4.437 -39.153 1 78.45 727 LYS A O 1
ATOM 5820 N N . VAL A 1 728 ? -20.538 6.028 -39.105 1 82.17 728 VAL A N 1
ATOM 5821 C CA . VAL A 1 728 ? -20.752 6.447 -40.486 1 82.17 728 VAL A CA 1
ATOM 5822 C C . VAL A 1 728 ? -20.234 5.372 -41.439 1 82.17 728 VAL A C 1
ATOM 5824 O O . VAL A 1 728 ? -20.845 5.107 -42.477 1 82.17 728 VAL A O 1
ATOM 5827 N N . VAL A 1 729 ? -19.197 4.669 -41.045 1 82.35 729 VAL A N 1
ATOM 5828 C CA . VAL A 1 729 ? -18.644 3.592 -41.859 1 82.35 729 VAL A CA 1
ATOM 5829 C C . VAL A 1 729 ? -19.59 2.394 -41.844 1 82.35 729 VAL A C 1
ATOM 5831 O O . VAL A 1 729 ? -19.82 1.763 -42.879 1 82.35 729 VAL A O 1
ATOM 5834 N N . ALA A 1 730 ? -20.134 2.191 -40.731 1 76.43 730 ALA A N 1
ATOM 5835 C CA . ALA A 1 730 ? -21.052 1.065 -40.58 1 76.43 730 ALA A CA 1
ATOM 5836 C C . ALA A 1 730 ? -22.294 1.249 -41.448 1 76.43 730 ALA A C 1
ATOM 5838 O O . ALA A 1 730 ? -22.86 0.273 -41.946 1 76.43 730 ALA A O 1
ATOM 5839 N N . LYS A 1 731 ? -22.647 2.52 -41.727 1 76.52 731 LYS A N 1
ATOM 5840 C CA . LYS A 1 731 ? -23.813 2.844 -42.543 1 76.52 731 LYS A CA 1
ATOM 5841 C C . LYS A 1 731 ? -23.554 2.543 -44.017 1 76.52 731 LYS A C 1
ATOM 5843 O O . LYS A 1 731 ? -24.49 2.467 -44.814 1 76.52 731 LYS A O 1
ATOM 5848 N N . GLN A 1 732 ? -22.283 2.359 -44.406 1 77.24 732 GLN A N 1
ATOM 5849 C CA . GLN A 1 732 ? -21.961 2.178 -45.818 1 77.24 732 GLN A CA 1
ATOM 5850 C C . GLN A 1 732 ? -21.995 0.702 -46.205 1 77.24 732 GLN A C 1
ATOM 5852 O O . GLN A 1 732 ? -21.637 0.341 -47.328 1 77.24 732 GLN A O 1
ATOM 5857 N N . HIS A 1 733 ? -22.529 -0.101 -45.396 1 66.61 733 HIS A N 1
ATOM 5858 C CA . HIS A 1 733 ? -22.899 -1.49 -45.648 1 66.61 733 HIS A CA 1
ATOM 5859 C C . HIS A 1 733 ? -21.793 -2.228 -46.394 1 66.61 733 HIS A C 1
ATOM 5861 O O . HIS A 1 733 ? -22.056 -2.908 -47.388 1 66.61 733 HIS A O 1
ATOM 5867 N N . GLY A 1 734 ? -20.44 -2.076 -46.011 1 71.42 734 GLY A N 1
ATOM 5868 C CA . GLY A 1 734 ? -19.339 -2.882 -46.513 1 71.42 734 GLY A CA 1
ATOM 5869 C C . GLY A 1 734 ? -18.637 -2.258 -47.705 1 71.42 734 GLY A C 1
ATOM 5870 O O . GLY A 1 734 ? -17.653 -2.804 -48.208 1 71.42 734 GLY A O 1
ATOM 5871 N N . LYS A 1 735 ? -19.002 -1.195 -48.212 1 81.62 735 LYS A N 1
ATOM 5872 C CA . LYS A 1 735 ? -18.355 -0.519 -49.332 1 81.62 735 LYS A CA 1
ATOM 5873 C C . LYS A 1 735 ? -17.048 0.137 -48.898 1 81.62 735 LYS A C 1
ATOM 5875 O O . LYS A 1 735 ? -16.179 0.412 -49.728 1 81.62 735 LYS A O 1
ATOM 5880 N N . VAL A 1 736 ? -17.03 0.345 -47.518 1 83.63 736 VAL A N 1
ATOM 5881 C CA . VAL A 1 736 ? -15.825 0.899 -46.911 1 83.63 736 VAL A CA 1
ATOM 5882 C C . VAL A 1 736 ? -15.566 0.222 -45.566 1 83.63 736 VAL A C 1
ATOM 5884 O O . VAL A 1 736 ? -16.506 -0.136 -44.853 1 83.63 736 VAL A O 1
ATOM 5887 N N . VAL A 1 737 ? -14.328 0.028 -45.363 1 83.8 737 VAL A N 1
ATOM 5888 C CA . VAL A 1 737 ? -13.951 -0.527 -44.067 1 83.8 737 VAL A CA 1
ATOM 5889 C C . VAL A 1 737 ? -13.058 0.461 -43.32 1 83.8 737 VAL A C 1
ATOM 5891 O O . VAL A 1 737 ? -12.452 1.344 -43.932 1 83.8 737 VAL A O 1
ATOM 5894 N N . MET A 1 738 ? -12.997 0.351 -41.981 1 87.37 738 MET A N 1
ATOM 5895 C CA . MET A 1 738 ? -12.23 1.284 -41.161 1 87.37 738 MET A CA 1
ATOM 5896 C C . MET A 1 738 ? -11.104 0.564 -40.426 1 87.37 738 MET A C 1
ATOM 5898 O O . MET A 1 738 ? -11.333 -0.462 -39.783 1 87.37 738 MET A O 1
ATOM 5902 N N . ALA A 1 739 ? -9.98 1.049 -40.6 1 86.92 739 ALA A N 1
ATOM 5903 C CA . ALA A 1 739 ? -8.796 0.589 -39.878 1 86.92 739 ALA A CA 1
ATOM 5904 C C . ALA A 1 739 ? -8.403 1.577 -38.783 1 86.92 739 ALA A C 1
ATOM 5906 O O . ALA A 1 739 ? -8.386 2.789 -39.009 1 86.92 739 ALA A O 1
ATOM 5907 N N . LYS A 1 740 ? -8.182 1.129 -37.698 1 86 740 LYS A N 1
ATOM 5908 C CA . LYS A 1 740 ? -7.723 1.956 -36.586 1 86 740 LYS A CA 1
ATOM 5909 C C . LYS A 1 740 ? -6.24 1.727 -36.306 1 86 740 LYS A C 1
ATOM 5911 O O . LYS A 1 740 ? -5.805 0.587 -36.132 1 86 740 LYS A O 1
ATOM 5916 N N . VAL A 1 741 ? -5.489 2.799 -36.275 1 83.65 741 VAL A N 1
ATOM 5917 C CA . VAL A 1 741 ? -4.049 2.747 -36.04 1 83.65 741 VAL A CA 1
ATOM 5918 C C . VAL A 1 741 ? -3.695 3.579 -34.809 1 83.65 741 VAL A C 1
ATOM 5920 O O . VAL A 1 741 ? -3.845 4.803 -34.816 1 83.65 741 VAL A O 1
ATOM 5923 N N . ASP A 1 742 ? -3.27 2.967 -33.855 1 79.75 742 ASP A N 1
ATOM 5924 C CA . ASP A 1 742 ? -2.76 3.675 -32.685 1 79.75 742 ASP A CA 1
ATOM 5925 C C . ASP A 1 742 ? -1.339 4.18 -32.925 1 79.75 742 ASP A C 1
ATOM 5927 O O . ASP A 1 742 ? -0.415 3.385 -33.111 1 79.75 742 ASP A O 1
ATOM 5931 N N . ILE A 1 743 ? -1.128 5.433 -32.784 1 77.05 743 ILE A N 1
ATOM 5932 C CA . ILE A 1 743 ? 0.128 6.027 -33.229 1 77.05 743 ILE A CA 1
ATOM 5933 C C . ILE A 1 743 ? 1.233 5.712 -32.224 1 77.05 743 ILE A C 1
ATOM 5935 O O . ILE A 1 743 ? 2.419 5.774 -32.556 1 77.05 743 ILE A O 1
ATOM 5939 N N . ASP A 1 744 ? 0.849 5.404 -31.014 1 73.75 744 ASP A N 1
ATOM 5940 C CA . ASP A 1 744 ? 1.858 5.03 -30.027 1 73.75 744 ASP A CA 1
ATOM 5941 C C . ASP A 1 744 ? 2.381 3.619 -30.284 1 73.75 744 ASP A C 1
ATOM 5943 O O . ASP A 1 744 ? 3.566 3.344 -30.082 1 73.75 744 ASP A O 1
ATOM 5947 N N . ASP A 1 745 ? 1.588 2.859 -30.854 1 73.97 745 ASP A N 1
ATOM 5948 C CA . ASP A 1 745 ? 1.939 1.468 -31.126 1 73.97 745 ASP A CA 1
ATOM 5949 C C . ASP A 1 745 ? 2.56 1.32 -32.513 1 73.97 745 ASP A C 1
ATOM 5951 O O . ASP A 1 745 ? 3.322 0.383 -32.761 1 73.97 745 ASP A O 1
ATOM 5955 N N . HIS A 1 746 ? 2.215 2.266 -33.358 1 76.32 746 HIS A N 1
ATOM 5956 C CA . HIS A 1 746 ? 2.646 2.178 -34.749 1 76.32 746 HIS A CA 1
ATOM 5957 C C . HIS A 1 746 ? 3.211 3.509 -35.236 1 76.32 746 HIS A C 1
ATOM 5959 O O . HIS A 1 746 ? 2.699 4.091 -36.195 1 76.32 746 HIS A O 1
ATOM 5965 N N . THR A 1 747 ? 4.251 3.828 -34.627 1 75.93 747 THR A N 1
ATOM 5966 C CA . THR A 1 747 ? 4.892 5.106 -34.919 1 75.93 747 THR A CA 1
ATOM 5967 C C . THR A 1 747 ? 5.413 5.135 -36.353 1 75.93 747 THR A C 1
ATOM 5969 O O . THR A 1 747 ? 5.365 6.173 -37.015 1 75.93 747 THR A O 1
ATOM 5972 N N . ASP A 1 748 ? 5.904 4.059 -36.758 1 77.63 748 ASP A N 1
ATOM 5973 C CA . ASP A 1 748 ? 6.454 3.962 -38.106 1 77.63 748 ASP A CA 1
ATOM 5974 C C . ASP A 1 748 ? 5.375 4.21 -39.158 1 77.63 748 ASP A C 1
ATOM 5976 O O . ASP A 1 748 ? 5.615 4.901 -40.151 1 77.63 748 ASP A O 1
ATOM 5980 N N . LEU A 1 749 ? 4.281 3.744 -38.934 1 78.92 749 LEU A N 1
ATOM 5981 C CA . LEU A 1 749 ? 3.175 3.936 -39.865 1 78.92 749 LEU A CA 1
ATOM 5982 C C . LEU A 1 749 ? 2.704 5.387 -39.858 1 78.92 749 LEU A C 1
ATOM 5984 O O . LEU A 1 749 ? 2.398 5.95 -40.911 1 78.92 749 LEU A O 1
ATOM 5988 N N . ALA A 1 750 ? 2.743 5.882 -38.713 1 77.22 750 ALA A N 1
ATOM 5989 C CA . ALA A 1 750 ? 2.352 7.282 -38.571 1 77.22 750 ALA A CA 1
ATOM 5990 C C . ALA A 1 750 ? 3.323 8.201 -39.307 1 77.22 750 ALA A C 1
ATOM 5992 O O . ALA A 1 750 ? 2.905 9.155 -39.967 1 77.22 750 ALA A O 1
ATOM 5993 N N . LEU A 1 751 ? 4.504 7.823 -39.24 1 77.42 751 LEU A N 1
ATOM 5994 C CA . LEU A 1 751 ? 5.531 8.587 -39.939 1 77.42 751 LEU A CA 1
ATOM 5995 C C . LEU A 1 751 ? 5.435 8.375 -41.446 1 77.42 751 LEU A C 1
ATOM 5997 O O . LEU A 1 751 ? 5.565 9.326 -42.221 1 77.42 751 LEU A O 1
ATOM 6001 N N . GLU A 1 752 ? 5.228 7.208 -41.863 1 79.74 752 GLU A N 1
ATOM 6002 C CA . GLU A 1 752 ? 5.143 6.845 -43.275 1 79.74 752 GLU A CA 1
ATOM 6003 C C . GLU A 1 752 ? 3.993 7.574 -43.964 1 79.74 752 GLU A C 1
ATOM 6005 O O . GLU A 1 752 ? 4.128 8.015 -45.108 1 79.74 752 GLU A O 1
ATOM 6010 N N . TYR A 1 753 ? 2.989 7.814 -43.27 1 82.35 753 TYR A N 1
ATOM 6011 C CA . TYR A 1 753 ? 1.821 8.442 -43.877 1 82.35 753 TYR A CA 1
ATOM 6012 C C . TYR A 1 753 ? 1.673 9.885 -43.41 1 82.35 753 TYR A C 1
ATOM 6014 O O . TYR A 1 753 ? 0.601 10.48 -43.541 1 82.35 753 TYR A O 1
ATOM 6022 N N . GLU A 1 754 ? 2.7 10.267 -42.818 1 76.95 754 GLU A N 1
ATOM 6023 C CA . GLU A 1 754 ? 2.884 11.671 -42.464 1 76.95 754 GLU A CA 1
ATOM 6024 C C . GLU A 1 754 ? 1.775 12.156 -41.536 1 76.95 754 GLU A C 1
ATOM 6026 O O . GLU A 1 754 ? 1.186 13.215 -41.764 1 76.95 754 GLU A O 1
ATOM 6031 N N . VAL A 1 755 ? 1.463 11.355 -40.555 1 76.32 755 VAL A N 1
ATOM 6032 C CA . VAL A 1 755 ? 0.492 11.742 -39.536 1 76.32 755 VAL A CA 1
ATOM 6033 C C . VAL A 1 755 ? 1.156 12.659 -38.512 1 76.32 755 VAL A C 1
ATOM 6035 O O . VAL A 1 755 ? 1.983 12.212 -37.713 1 76.32 755 VAL A O 1
ATOM 6038 N N . SER A 1 756 ? 0.839 13.892 -38.566 1 71.58 756 SER A N 1
ATOM 6039 C CA . SER A 1 756 ? 1.498 14.889 -37.728 1 71.58 756 SER A CA 1
ATOM 6040 C C . SER A 1 756 ? 0.597 15.328 -36.579 1 71.58 756 SER A C 1
ATOM 6042 O O . SER A 1 756 ? 1.04 16.034 -35.67 1 71.58 756 SER A O 1
ATOM 6044 N N . ALA A 1 757 ? -0.618 14.965 -36.634 1 75.18 757 ALA A N 1
ATOM 6045 C CA . ALA A 1 757 ? -1.592 15.274 -35.59 1 75.18 757 ALA A CA 1
ATOM 6046 C C . ALA A 1 757 ? -2.64 14.171 -35.475 1 75.18 757 ALA A C 1
ATOM 6048 O O . ALA A 1 757 ? -2.869 13.421 -36.427 1 75.18 757 ALA A O 1
ATOM 6049 N N . VAL A 1 758 ? -3.154 14.014 -34.268 1 77.39 758 VAL A N 1
ATOM 6050 C CA . VAL A 1 758 ? -4.254 13.071 -34.098 1 77.39 758 VAL A CA 1
ATOM 6051 C C . VAL A 1 758 ? -5.469 13.792 -33.52 1 77.39 758 VAL A C 1
ATOM 6053 O O . VAL A 1 758 ? -5.325 14.734 -32.738 1 77.39 758 VAL A O 1
ATOM 6056 N N . PRO A 1 759 ? -6.689 13.323 -34.121 1 80.75 759 PRO A N 1
ATOM 6057 C CA . PRO A 1 759 ? -6.922 12.233 -35.071 1 80.75 759 PRO A CA 1
ATOM 6058 C C . PRO A 1 759 ? -6.633 12.637 -36.515 1 80.75 759 PRO A C 1
ATOM 6060 O O . PRO A 1 759 ? -6.891 13.779 -36.904 1 80.75 759 PRO A O 1
ATOM 6063 N N . THR A 1 760 ? -6.092 11.749 -37.205 1 86.86 760 THR A N 1
ATOM 6064 C CA . THR A 1 760 ? -5.932 11.836 -38.653 1 86.86 760 THR A CA 1
ATOM 6065 C C . THR A 1 760 ? -6.596 10.648 -39.343 1 86.86 760 THR A C 1
ATOM 6067 O O . THR A 1 760 ? -6.363 9.496 -38.97 1 86.86 760 THR A O 1
ATOM 6070 N N . VAL A 1 761 ? -7.442 10.968 -40.245 1 89.07 761 VAL A N 1
ATOM 6071 C CA . VAL A 1 761 ? -8.156 9.909 -40.951 1 89.07 761 VAL A CA 1
ATOM 6072 C C . VAL A 1 761 ? -7.77 9.921 -42.428 1 89.07 761 VAL A C 1
ATOM 6074 O O . VAL A 1 761 ? -7.799 10.97 -43.075 1 89.07 761 VAL A O 1
ATOM 6077 N N . LEU A 1 762 ? -7.367 8.836 -42.867 1 89.44 762 LEU A N 1
ATOM 6078 C CA . LEU A 1 762 ? -7.006 8.658 -44.269 1 89.44 762 LEU A CA 1
ATOM 6079 C C . LEU A 1 762 ? -8.04 7.803 -44.993 1 89.44 762 LEU A C 1
ATOM 6081 O O . LEU A 1 762 ? -8.562 6.84 -44.427 1 89.44 762 LEU A O 1
ATOM 6085 N N . ALA A 1 763 ? -8.418 8.216 -46.191 1 87.42 763 ALA A N 1
ATOM 6086 C CA . ALA A 1 763 ? -9.182 7.36 -47.095 1 87.42 763 ALA A CA 1
ATOM 6087 C C . ALA A 1 763 ? -8.264 6.653 -48.088 1 87.42 763 ALA A C 1
ATOM 6089 O O . ALA A 1 763 ? -7.571 7.303 -48.874 1 87.42 763 ALA A O 1
ATOM 6090 N N . MET A 1 764 ? -8.214 5.44 -47.955 1 86.3 764 MET A N 1
ATOM 6091 C CA . MET A 1 764 ? -7.318 4.648 -48.794 1 86.3 764 MET A CA 1
ATOM 6092 C C . MET A 1 764 ? -8.109 3.809 -49.793 1 86.3 764 MET A C 1
ATOM 6094 O O . MET A 1 764 ? -9.07 3.135 -49.42 1 86.3 764 MET A O 1
ATOM 6098 N N . LYS A 1 765 ? -7.715 3.937 -51.12 1 84.89 765 LYS A N 1
ATOM 6099 C CA . LYS A 1 765 ? -8.291 3.152 -52.209 1 84.89 765 LYS A CA 1
ATOM 6100 C C . LYS A 1 765 ? -7.204 2.625 -53.141 1 84.89 765 LYS A C 1
ATOM 6102 O O . LYS A 1 765 ? -6.365 3.391 -53.621 1 84.89 765 LYS A O 1
ATOM 6107 N N . ASN A 1 766 ? -7.133 1.343 -53.431 1 80.06 766 ASN A N 1
ATOM 6108 C CA . ASN A 1 766 ? -6.183 0.663 -54.305 1 80.06 766 ASN A CA 1
ATOM 6109 C C . ASN A 1 766 ? -4.741 0.969 -53.913 1 80.06 766 ASN A C 1
ATOM 6111 O O . ASN A 1 766 ? -3.897 1.218 -54.776 1 80.06 766 ASN A O 1
ATOM 6115 N N . GLY A 1 767 ? -4.514 1.114 -52.519 1 77.97 767 GLY A N 1
ATOM 6116 C CA . GLY A 1 767 ? -3.166 1.253 -51.992 1 77.97 767 GLY A CA 1
ATOM 6117 C C . GLY A 1 767 ? -2.705 2.696 -51.905 1 77.97 767 GLY A C 1
ATOM 6118 O O . GLY A 1 767 ? -1.623 2.977 -51.385 1 77.97 767 GLY A O 1
ATOM 6119 N N . ASP A 1 768 ? -3.604 3.625 -52.358 1 84.13 768 ASP A N 1
ATOM 6120 C CA . ASP A 1 768 ? -3.229 5.035 -52.37 1 84.13 768 ASP A CA 1
ATOM 6121 C C . ASP A 1 768 ? -4.121 5.848 -51.435 1 84.13 768 ASP A C 1
ATOM 6123 O O . ASP A 1 768 ? -5.299 5.53 -51.259 1 84.13 768 ASP A O 1
ATOM 6127 N N . VAL A 1 769 ? -3.545 6.931 -50.915 1 83.27 769 VAL A N 1
ATOM 6128 C CA . VAL A 1 769 ? -4.313 7.878 -50.112 1 83.27 769 VAL A CA 1
ATOM 6129 C C . VAL A 1 769 ? -5.102 8.811 -51.027 1 83.27 769 VAL A C 1
ATOM 6131 O O . VAL A 1 769 ? -4.518 9.566 -51.808 1 83.27 769 VAL A O 1
ATOM 6134 N N . VAL A 1 770 ? -6.421 8.735 -51.059 1 85.75 770 VAL A N 1
ATOM 6135 C CA . VAL A 1 770 ? -7.246 9.509 -51.981 1 85.75 770 VAL A CA 1
ATOM 6136 C C . VAL A 1 770 ? -7.724 10.788 -51.298 1 85.75 770 VAL A C 1
ATOM 6138 O O . VAL A 1 770 ? -8.104 11.752 -51.967 1 85.75 770 VAL A O 1
ATOM 6141 N N . ASP A 1 771 ? -7.808 10.679 -49.94 1 83.77 771 ASP A N 1
ATOM 6142 C CA . ASP A 1 771 ? -8.226 11.841 -49.162 1 83.77 771 ASP A CA 1
ATOM 6143 C C . ASP A 1 771 ? -7.779 11.717 -47.707 1 83.77 771 ASP A C 1
ATOM 6145 O O . ASP A 1 771 ? -7.512 10.614 -47.226 1 83.77 771 ASP A O 1
ATOM 6149 N N . LYS A 1 772 ? -7.608 12.81 -47.115 1 85.48 772 LYS A N 1
ATOM 6150 C CA . LYS A 1 772 ? -7.214 12.815 -45.709 1 85.48 772 LYS A CA 1
ATOM 6151 C C . LYS A 1 772 ? -7.776 14.035 -44.985 1 85.48 772 LYS A C 1
ATOM 6153 O O . LYS A 1 772 ? -7.971 15.09 -45.593 1 85.48 772 LYS A O 1
ATOM 6158 N N . PHE A 1 773 ? -8.206 13.786 -43.752 1 85.32 773 PHE A N 1
ATOM 6159 C CA . PHE A 1 773 ? -8.538 14.944 -42.931 1 85.32 773 PHE A CA 1
ATOM 6160 C C . PHE A 1 773 ? -7.946 14.805 -41.534 1 85.32 773 PHE A C 1
ATOM 6162 O O . PHE A 1 773 ? -7.679 13.692 -41.075 1 85.32 773 PHE A O 1
ATOM 6169 N N . VAL A 1 774 ? -7.774 15.988 -40.957 1 81.07 774 VAL A N 1
ATOM 6170 C CA . VAL A 1 774 ? -7.22 16.059 -39.609 1 81.07 774 VAL A CA 1
ATOM 6171 C C . VAL A 1 774 ? -8.214 16.747 -38.677 1 81.07 774 VAL A C 1
ATOM 6173 O O . VAL A 1 774 ? -8.792 17.778 -39.027 1 81.07 774 VAL A O 1
ATOM 6176 N N . GLY A 1 775 ? -8.529 16.099 -37.502 1 78.42 775 GLY A N 1
ATOM 6177 C CA . GLY A 1 775 ? -9.395 16.694 -36.497 1 78.42 775 GLY A CA 1
ATOM 6178 C C . GLY A 1 775 ? -10.781 16.078 -36.463 1 78.42 775 GLY A C 1
ATOM 6179 O O . GLY A 1 775 ? -11.052 15.107 -37.172 1 78.42 775 GLY A O 1
ATOM 6180 N N . ILE A 1 776 ? -11.74 16.721 -35.722 1 77.68 776 ILE A N 1
ATOM 6181 C CA . ILE A 1 776 ? -13.084 16.184 -35.536 1 77.68 776 ILE A CA 1
ATOM 6182 C C . ILE A 1 776 ? -14.006 16.71 -36.634 1 77.68 776 ILE A C 1
ATOM 6184 O O . ILE A 1 776 ? -13.978 17.899 -36.96 1 77.68 776 ILE A O 1
ATOM 6188 N N . LYS A 1 777 ? -14.786 15.927 -37.313 1 81.12 777 LYS A N 1
ATOM 6189 C CA . LYS A 1 777 ? -15.822 16.279 -38.28 1 81.12 777 LYS A CA 1
ATOM 6190 C C . LYS A 1 777 ? -17.194 15.798 -37.817 1 81.12 777 LYS A C 1
ATOM 6192 O O . LYS A 1 777 ? -17.297 14.812 -37.085 1 81.12 777 LYS A O 1
ATOM 6197 N N . ASP A 1 778 ? -18.191 16.626 -38.216 1 77.61 778 ASP A N 1
ATOM 6198 C CA . ASP A 1 778 ? -19.545 16.197 -37.879 1 77.61 778 ASP A CA 1
ATOM 6199 C C . ASP A 1 778 ? -20.014 15.08 -38.809 1 77.61 778 ASP A C 1
ATOM 6201 O O . ASP A 1 778 ? -19.326 14.737 -39.772 1 77.61 778 ASP A O 1
ATOM 6205 N N . GLU A 1 779 ? -21.111 14.527 -38.573 1 78.56 779 GLU A N 1
ATOM 6206 C CA . GLU A 1 779 ? -21.589 13.341 -39.278 1 78.56 779 GLU A CA 1
ATOM 6207 C C . GLU A 1 779 ? -21.827 13.636 -40.756 1 78.56 779 GLU A C 1
ATOM 6209 O O . GLU A 1 779 ? -21.527 12.806 -41.617 1 78.56 779 GLU A O 1
ATOM 6214 N N . ASP A 1 780 ? -22.298 14.819 -41.059 1 78.76 780 ASP A N 1
ATOM 6215 C CA . ASP A 1 780 ? -22.565 15.171 -42.45 1 78.76 780 ASP A CA 1
ATOM 6216 C C . ASP A 1 780 ? -21.267 15.292 -43.245 1 78.76 780 ASP A C 1
ATOM 6218 O O . ASP A 1 780 ? -21.189 14.837 -44.388 1 78.76 780 ASP A O 1
ATOM 6222 N N . GLN A 1 781 ? -20.285 15.806 -42.591 1 80.53 781 GLN A N 1
ATOM 6223 C CA . GLN A 1 781 ? -18.981 15.95 -43.229 1 80.53 781 GLN A CA 1
ATOM 6224 C C . GLN A 1 781 ? -18.303 14.594 -43.407 1 80.53 781 GLN A C 1
ATOM 6226 O O . GLN A 1 781 ? -17.613 14.365 -44.402 1 80.53 781 GLN A O 1
ATOM 6231 N N . LEU A 1 782 ? -18.577 13.782 -42.498 1 82.77 782 LEU A N 1
ATOM 6232 C CA . LEU A 1 782 ? -17.999 12.444 -42.559 1 82.77 782 LEU A CA 1
ATOM 6233 C C . LEU A 1 782 ? -18.668 11.612 -43.648 1 82.77 782 LEU A C 1
ATOM 6235 O O . LEU A 1 782 ? -17.996 10.871 -44.369 1 82.77 782 LEU A O 1
ATOM 6239 N N . GLU A 1 783 ? -19.862 11.811 -43.745 1 81.01 783 GLU A N 1
ATOM 6240 C CA . GLU A 1 783 ? -20.583 11.123 -44.812 1 81.01 783 GLU A CA 1
ATOM 6241 C C . GLU A 1 783 ? -20.143 11.622 -46.186 1 81.01 783 GLU A C 1
ATOM 6243 O O . GLU A 1 783 ? -19.992 10.832 -47.12 1 81.01 783 GLU A O 1
ATOM 6248 N N . ALA A 1 784 ? -19.901 12.921 -46.335 1 81.52 784 ALA A N 1
ATOM 6249 C CA . ALA A 1 784 ? -19.404 13.486 -47.587 1 81.52 784 ALA A CA 1
ATOM 6250 C C . ALA A 1 784 ? -18.011 12.955 -47.913 1 81.52 784 ALA A C 1
ATOM 6252 O O . ALA A 1 784 ? -17.71 12.653 -49.07 1 81.52 784 ALA A O 1
ATOM 6253 N N . PHE A 1 785 ? -17.239 12.723 -46.899 1 82.27 785 PHE A N 1
ATOM 6254 C CA . PHE A 1 785 ? -15.892 12.178 -47.024 1 82.27 785 PHE A CA 1
ATOM 6255 C C . PHE A 1 785 ? -15.935 10.735 -47.515 1 82.27 785 PHE A C 1
ATOM 6257 O O . PHE A 1 785 ? -15.18 10.357 -48.413 1 82.27 785 PHE A O 1
ATOM 6264 N N . LEU A 1 786 ? -16.85 10.049 -46.976 1 80.84 786 LEU A N 1
ATOM 6265 C CA . LEU A 1 786 ? -16.952 8.641 -47.342 1 80.84 786 LEU A CA 1
ATOM 6266 C C . LEU A 1 786 ? -17.559 8.483 -48.732 1 80.84 786 LEU A C 1
ATOM 6268 O O . LEU A 1 786 ? -17.195 7.567 -49.473 1 80.84 786 LEU A O 1
ATOM 6272 N N . LYS A 1 787 ? -18.437 9.379 -49.057 1 79.39 787 LYS A N 1
ATOM 6273 C CA . LYS A 1 787 ? -19.05 9.335 -50.382 1 79.39 787 LYS A CA 1
ATOM 6274 C C . LYS A 1 787 ? -18.013 9.579 -51.475 1 79.39 787 LYS A C 1
ATOM 6276 O O . LYS A 1 787 ? -18.084 8.979 -52.55 1 79.39 787 LYS A O 1
ATOM 6281 N N . LYS A 1 788 ? -16.948 10.341 -51.103 1 77.43 788 LYS A N 1
ATOM 6282 C CA . LYS A 1 788 ? -15.87 10.584 -52.057 1 77.43 788 LYS A CA 1
ATOM 6283 C C . LYS A 1 788 ? -15.002 9.341 -52.235 1 77.43 788 LYS A C 1
ATOM 6285 O O . LYS A 1 788 ? -14.398 9.145 -53.291 1 77.43 788 LYS A O 1
ATOM 6290 N N . LEU A 1 789 ? -15.06 8.537 -51.144 1 77.01 789 LEU A N 1
ATOM 6291 C CA . LEU A 1 789 ? -14.243 7.328 -51.149 1 77.01 789 LEU A CA 1
ATOM 6292 C C . LEU A 1 789 ? -14.974 6.181 -51.839 1 77.01 789 LEU A C 1
ATOM 6294 O O . LEU A 1 789 ? -14.354 5.374 -52.535 1 77.01 789 LEU A O 1
ATOM 6298 N N . ILE A 1 790 ? -16.236 6.032 -51.744 1 76.77 790 ILE A N 1
ATOM 6299 C CA . ILE A 1 790 ? -17.031 4.949 -52.313 1 76.77 790 ILE A CA 1
ATOM 6300 C C . ILE A 1 790 ? -17.406 5.287 -53.754 1 76.77 790 ILE A C 1
ATOM 6302 O O . ILE A 1 790 ? -17.597 4.39 -54.579 1 76.77 790 ILE A O 1
ATOM 6306 N N . GLY A 1 791 ? -17.292 6.408 -54.373 1 64.21 791 GLY A N 1
ATOM 6307 C CA . GLY A 1 791 ? -17.733 6.803 -55.701 1 64.21 791 GLY A CA 1
ATOM 6308 C C . GLY A 1 791 ? -19.105 7.449 -55.707 1 64.21 791 GLY A C 1
ATOM 6309 O O . GLY A 1 791 ? -19.95 7.131 -54.867 1 64.21 791 GLY A O 1
ATOM 6310 N N . MET B 1 1 ? -86.574 -1.396 59.877 1 18.52 1 MET B N 1
ATOM 6311 C CA . MET B 1 1 ? -86.709 -0.042 60.408 1 18.52 1 MET B CA 1
ATOM 6312 C C . MET B 1 1 ? -85.527 0.826 59.99 1 18.52 1 MET B C 1
ATOM 6314 O O . MET B 1 1 ? -85.714 1.933 59.48 1 18.52 1 MET B O 1
ATOM 6318 N N . GLY B 1 2 ? -84.384 0.75 60.718 1 18.86 2 GLY B N 1
ATOM 6319 C CA . GLY B 1 2 ? -83.769 1.945 61.276 1 18.86 2 GLY B CA 1
ATOM 6320 C C . GLY B 1 2 ? -82.964 2.731 60.259 1 18.86 2 GLY B C 1
ATOM 6321 O O . GLY B 1 2 ? -82.811 2.302 59.113 1 18.86 2 GLY B O 1
ATOM 6322 N N . LEU B 1 3 ? -81.747 3.201 60.709 1 20.1 3 LEU B N 1
ATOM 6323 C CA . LEU B 1 3 ? -81.045 4.457 60.949 1 20.1 3 LEU B CA 1
ATOM 6324 C C . LEU B 1 3 ? -80.098 4.778 59.798 1 20.1 3 LEU B C 1
ATOM 6326 O O . LEU B 1 3 ? -79.159 4.024 59.532 1 20.1 3 LEU B O 1
ATOM 6330 N N . SER B 1 4 ? -80.518 5.38 58.729 1 20.44 4 SER B N 1
ATOM 6331 C CA . SER B 1 4 ? -79.908 5.758 57.459 1 20.44 4 SER B CA 1
ATOM 6332 C C . SER B 1 4 ? -78.87 6.859 57.649 1 20.44 4 SER B C 1
ATOM 6334 O O . SER B 1 4 ? -79.22 8.009 57.923 1 20.44 4 SER B O 1
ATOM 6336 N N . ALA B 1 5 ? -77.663 6.514 58.363 1 20.47 5 ALA B N 1
ATOM 6337 C CA . ALA B 1 5 ? -76.643 7.42 58.886 1 20.47 5 ALA B CA 1
ATOM 6338 C C . ALA B 1 5 ? -76.088 8.316 57.783 1 20.47 5 ALA B C 1
ATOM 6340 O O . ALA B 1 5 ? -75.645 7.827 56.741 1 20.47 5 ALA B O 1
ATOM 6341 N N . ALA B 1 6 ? -76.425 9.624 57.765 1 19.4 6 ALA B N 1
ATOM 6342 C CA . ALA B 1 6 ? -76.242 10.797 56.915 1 19.4 6 ALA B CA 1
ATOM 6343 C C . ALA B 1 6 ? -74.777 11.222 56.875 1 19.4 6 ALA B C 1
ATOM 6345 O O . ALA B 1 6 ? -74.223 11.659 57.887 1 19.4 6 ALA B O 1
ATOM 6346 N N . ALA B 1 7 ? -73.9 10.395 56.339 1 23.89 7 ALA B N 1
ATOM 6347 C CA . ALA B 1 7 ? -72.464 10.638 56.447 1 23.89 7 ALA B CA 1
ATOM 6348 C C . ALA B 1 7 ? -72.102 12.026 55.926 1 23.89 7 ALA B C 1
ATOM 6350 O O . ALA B 1 7 ? -72.523 12.416 54.835 1 23.89 7 ALA B O 1
ATOM 6351 N N . PRO B 1 8 ? -71.818 13.005 56.872 1 22.77 8 PRO B N 1
ATOM 6352 C CA . PRO B 1 8 ? -71.642 14.43 56.58 1 22.77 8 PRO B CA 1
ATOM 6353 C C . PRO B 1 8 ? -70.521 14.692 55.577 1 22.77 8 PRO B C 1
ATOM 6355 O O . PRO B 1 8 ? -69.61 13.873 55.435 1 22.77 8 PRO B O 1
ATOM 6358 N N . PRO B 1 9 ? -70.747 15.547 54.522 1 24.63 9 PRO B N 1
ATOM 6359 C CA . PRO B 1 9 ? -70.006 15.95 53.325 1 24.63 9 PRO B CA 1
ATOM 6360 C C . PRO B 1 9 ? -68.733 16.728 53.653 1 24.63 9 PRO B C 1
ATOM 6362 O O . PRO B 1 9 ? -68.768 17.955 53.773 1 24.63 9 PRO B O 1
ATOM 6365 N N . TRP B 1 10 ? -67.904 16.28 54.808 1 24.68 10 TRP B N 1
ATOM 6366 C CA . TRP B 1 10 ? -66.852 17.195 55.239 1 24.68 10 TRP B CA 1
ATOM 6367 C C . TRP B 1 10 ? -65.954 17.582 54.069 1 24.68 10 TRP B C 1
ATOM 6369 O O . TRP B 1 10 ? -65.498 16.718 53.316 1 24.68 10 TRP B O 1
ATOM 6379 N N . GLY B 1 11 ? -66.224 18.748 53.43 1 22.19 11 GLY B N 1
ATOM 6380 C CA . GLY B 1 11 ? -65.602 19.451 52.319 1 22.19 11 GLY B CA 1
ATOM 6381 C C . GLY B 1 11 ? -64.114 19.673 52.511 1 22.19 11 GLY B C 1
ATOM 6382 O O . GLY B 1 11 ? -63.64 19.792 53.642 1 22.19 11 GLY B O 1
ATOM 6383 N N . ALA B 1 12 ? -63.252 19.025 51.677 1 25.66 12 ALA B N 1
ATOM 6384 C CA . ALA B 1 12 ? -61.813 18.81 51.554 1 25.66 12 ALA B CA 1
ATOM 6385 C C . ALA B 1 12 ? -61.064 20.137 51.479 1 25.66 12 ALA B C 1
ATOM 6387 O O . ALA B 1 12 ? -61.166 20.86 50.485 1 25.66 12 ALA B O 1
ATOM 6388 N N . PRO B 1 13 ? -60.958 20.917 52.579 1 30.92 13 PRO B N 1
ATOM 6389 C CA . PRO B 1 13 ? -60.184 22.16 52.601 1 30.92 13 PRO B CA 1
ATOM 6390 C C . PRO B 1 13 ? -58.739 21.964 52.147 1 30.92 13 PRO B C 1
ATOM 6392 O O . PRO B 1 13 ? -57.973 22.928 52.078 1 30.92 13 PRO B O 1
ATOM 6395 N N . GLY B 1 14 ? -58.271 20.7 52.192 1 29.28 14 GLY B N 1
ATOM 6396 C CA . GLY B 1 14 ? -56.828 20.53 52.252 1 29.28 14 GLY B CA 1
ATOM 6397 C C . GLY B 1 14 ? -56.12 20.992 50.992 1 29.28 14 GLY B C 1
ATOM 6398 O O . GLY B 1 14 ? -54.923 20.75 50.823 1 29.28 14 GLY B O 1
ATOM 6399 N N . LEU B 1 15 ? -56.854 21.433 49.941 1 33.68 15 LEU B N 1
ATOM 6400 C CA . LEU B 1 15 ? -56.203 21.681 48.659 1 33.68 15 LEU B CA 1
ATOM 6401 C C . LEU B 1 15 ? -55.319 22.922 48.73 1 33.68 15 LEU B C 1
ATOM 6403 O O . LEU B 1 15 ? -54.299 23.003 48.041 1 33.68 15 LEU B O 1
ATOM 6407 N N . LEU B 1 16 ? -55.748 23.917 49.667 1 36.96 16 LEU B N 1
ATOM 6408 C CA . LEU B 1 16 ? -55.108 25.218 49.502 1 36.96 16 LEU B CA 1
ATOM 6409 C C . LEU B 1 16 ? -53.687 25.198 50.056 1 36.96 16 LEU B C 1
ATOM 6411 O O . LEU B 1 16 ? -52.817 25.925 49.57 1 36.96 16 LEU B O 1
ATOM 6415 N N . LEU B 1 17 ? -53.523 24.428 51.169 1 37.77 17 LEU B N 1
ATOM 6416 C CA . LEU B 1 17 ? -52.221 24.573 51.812 1 37.77 17 LEU B CA 1
ATOM 6417 C C . LEU B 1 17 ? -51.116 23.988 50.939 1 37.77 17 LEU B C 1
ATOM 6419 O O . LEU B 1 17 ? -49.966 24.428 51.009 1 37.77 17 LEU B O 1
ATOM 6423 N N . THR B 1 18 ? -51.472 22.903 50.132 1 37.94 18 THR B N 1
ATOM 6424 C CA . THR B 1 18 ? -50.38 22.272 49.399 1 37.94 18 THR B CA 1
ATOM 6425 C C . THR B 1 18 ? -49.848 23.204 48.314 1 37.94 18 THR B C 1
ATOM 6427 O O . THR B 1 18 ? -48.697 23.08 47.891 1 37.94 18 THR B O 1
ATOM 6430 N N . ILE B 1 19 ? -50.694 24.211 47.834 1 41.13 19 ILE B N 1
ATOM 6431 C CA . ILE B 1 19 ? -50.19 25.065 46.764 1 41.13 19 ILE B CA 1
ATOM 6432 C C . ILE B 1 19 ? -49.154 26.037 47.324 1 41.13 19 ILE B C 1
ATOM 6434 O O . ILE B 1 19 ? -48.174 26.366 46.651 1 41.13 19 ILE B O 1
ATOM 6438 N N . ALA B 1 20 ? -49.368 26.541 48.611 1 42.88 20 ALA B N 1
ATOM 6439 C CA . ALA B 1 20 ? -48.451 27.568 49.1 1 42.88 20 ALA B CA 1
ATOM 6440 C C . ALA B 1 20 ? -47.058 26.992 49.335 1 42.88 20 ALA B C 1
ATOM 6442 O O . ALA B 1 20 ? -46.052 27.663 49.093 1 42.88 20 ALA B O 1
ATOM 6443 N N . LEU B 1 21 ? -47.02 25.753 49.953 1 39.85 21 LEU B N 1
ATOM 6444 C CA . LEU B 1 21 ? -45.675 25.245 50.198 1 39.85 21 LEU B CA 1
ATOM 6445 C C . LEU B 1 21 ? -44.965 24.929 48.886 1 39.85 21 LEU B C 1
ATOM 6447 O O . LEU B 1 21 ? -43.733 24.902 48.832 1 39.85 21 LEU B O 1
ATOM 6451 N N . HIS B 1 22 ? -45.735 24.522 47.828 1 38.51 22 HIS B N 1
ATOM 6452 C CA . HIS B 1 22 ? -45.009 24.27 46.588 1 38.51 22 HIS B CA 1
ATOM 6453 C C . HIS B 1 22 ? -44.408 25.555 46.03 1 38.51 22 HIS B C 1
ATOM 6455 O O . HIS B 1 22 ? -43.395 25.518 45.329 1 38.51 22 HIS B O 1
ATOM 6461 N N . LEU B 1 23 ? -45.118 26.717 46.233 1 37.93 23 LEU B N 1
ATOM 6462 C CA . LEU B 1 23 ? -44.546 27.94 45.682 1 37.93 23 LEU B CA 1
ATOM 6463 C C . LEU B 1 23 ? -43.315 28.37 46.473 1 37.93 23 LEU B C 1
ATOM 6465 O O . LEU B 1 23 ? -42.429 29.039 45.937 1 37.93 23 LEU B O 1
ATOM 6469 N N . ALA B 1 24 ? -43.365 28.242 47.829 1 38.28 24 ALA B N 1
ATOM 6470 C CA . ALA B 1 24 ? -42.198 28.73 48.558 1 38.28 24 ALA B CA 1
ATOM 6471 C C . ALA B 1 24 ? -40.943 27.956 48.167 1 38.28 24 ALA B C 1
ATOM 6473 O O . ALA B 1 24 ? -39.837 28.502 48.183 1 38.28 24 ALA B O 1
ATOM 6474 N N . ILE B 1 25 ? -41.051 26.568 48.102 1 35.66 25 ILE B N 1
ATOM 6475 C CA . ILE B 1 25 ? -39.814 25.856 47.799 1 35.66 25 ILE B CA 1
ATOM 6476 C C . ILE B 1 25 ? -39.34 26.22 46.393 1 35.66 25 ILE B C 1
ATOM 6478 O O . ILE B 1 25 ? -38.138 26.229 46.12 1 35.66 25 ILE B O 1
ATOM 6482 N N . TYR B 1 26 ? -40.285 26.378 45.495 1 34.68 26 TYR B N 1
ATOM 6483 C CA . TYR B 1 26 ? -39.755 26.588 44.152 1 34.68 26 TYR B CA 1
ATOM 6484 C C . TYR B 1 26 ? -39.151 27.981 44.015 1 34.68 26 TYR B C 1
ATOM 6486 O O . TYR B 1 26 ? -38.544 28.303 42.992 1 34.68 26 TYR B O 1
ATOM 6494 N N . LEU B 1 27 ? -39.772 28.939 44.839 1 32.71 27 LEU B N 1
ATOM 6495 C CA . LEU B 1 27 ? -39.22 30.254 44.532 1 32.71 27 LEU B CA 1
ATOM 6496 C C . LEU B 1 27 ? -37.818 30.404 45.113 1 32.71 27 LEU B C 1
ATOM 6498 O O . LEU B 1 27 ? -37.519 31.4 45.776 1 32.71 27 LEU B O 1
ATOM 6502 N N . HIS B 1 28 ? -37.334 29.424 45.858 1 31.68 28 HIS B N 1
ATOM 6503 C CA . HIS B 1 28 ? -35.97 29.888 46.086 1 31.68 28 HIS B CA 1
ATOM 6504 C C . HIS B 1 28 ? -35.307 30.314 44.781 1 31.68 28 HIS B C 1
ATOM 6506 O O . HIS B 1 28 ? -35.241 29.533 43.829 1 31.68 28 HIS B O 1
ATOM 6512 N N . PRO B 1 29 ? -35.5 31.538 44.394 1 31.42 29 PRO B N 1
ATOM 6513 C CA . PRO B 1 29 ? -34.668 31.843 43.228 1 31.42 29 PRO B CA 1
ATOM 6514 C C . PRO B 1 29 ? -33.325 31.117 43.255 1 31.42 29 PRO B C 1
ATOM 6516 O O . PRO B 1 29 ? -32.71 30.987 44.317 1 31.42 29 PRO B O 1
ATOM 6519 N N . ALA B 1 30 ? -33.18 29.99 42.665 1 36.05 30 ALA B N 1
ATOM 6520 C CA . ALA B 1 30 ? -31.796 29.584 42.433 1 36.05 30 ALA B CA 1
ATOM 6521 C C . ALA B 1 30 ? -30.856 30.785 42.488 1 36.05 30 ALA B C 1
ATOM 6523 O O . ALA B 1 30 ? -31.03 31.753 41.744 1 36.05 30 ALA B O 1
ATOM 6524 N N . GLN B 1 31 ? -30.58 31.209 43.687 1 34.7 31 GLN B N 1
ATOM 6525 C CA . GLN B 1 31 ? -29.491 32.18 43.699 1 34.7 31 GLN B CA 1
ATOM 6526 C C . GLN B 1 31 ? -28.642 32.07 42.435 1 34.7 31 GLN B C 1
ATOM 6528 O O . GLN B 1 31 ? -27.998 31.045 42.202 1 34.7 31 GLN B O 1
ATOM 6533 N N . ALA B 1 32 ? -29.06 32.533 41.384 1 45.32 32 ALA B N 1
ATOM 6534 C CA . ALA B 1 32 ? -28.223 32.7 40.199 1 45.32 32 ALA B CA 1
ATOM 6535 C C . ALA B 1 32 ? -26.792 33.063 40.584 1 45.32 32 ALA B C 1
ATOM 6537 O O . ALA B 1 32 ? -26.52 34.195 40.989 1 45.32 32 ALA B O 1
ATOM 6538 N N . TRP B 1 33 ? -26.116 32.27 41.372 1 51.65 33 TRP B N 1
ATOM 6539 C CA . TRP B 1 33 ? -24.702 32.533 41.619 1 51.65 33 TRP B CA 1
ATOM 6540 C C . TRP B 1 33 ? -24.062 33.235 40.426 1 51.65 33 TRP B C 1
ATOM 6542 O O . TRP B 1 33 ? -24.436 32.987 39.278 1 51.65 33 TRP B O 1
ATOM 6552 N N . ALA B 1 34 ? -23.567 34.469 40.649 1 73.6 34 ALA B N 1
ATOM 6553 C CA . ALA B 1 34 ? -22.832 35.281 39.683 1 73.6 34 ALA B CA 1
ATOM 6554 C C . ALA B 1 34 ? -21.857 34.427 38.877 1 73.6 34 ALA B C 1
ATOM 6556 O O . ALA B 1 34 ? -21.14 33.596 39.439 1 73.6 34 ALA B O 1
ATOM 6557 N N . PRO B 1 35 ? -22.024 34.431 37.643 1 83.46 35 PRO B N 1
ATOM 6558 C CA . PRO B 1 35 ? -21.119 33.631 36.815 1 83.46 35 PRO B CA 1
ATOM 6559 C C . PRO B 1 35 ? -19.648 33.862 37.155 1 83.46 35 PRO B C 1
ATOM 6561 O O . PRO B 1 35 ? -19.258 34.983 37.491 1 83.46 35 PRO B O 1
ATOM 6564 N N . VAL B 1 36 ? -18.985 32.859 37.369 1 89.76 36 VAL B N 1
ATOM 6565 C CA . VAL B 1 36 ? -17.538 32.949 37.534 1 89.76 36 VAL B CA 1
ATOM 6566 C C . VAL B 1 36 ? -16.908 33.523 36.267 1 89.76 36 VAL B C 1
ATOM 6568 O O . VAL B 1 36 ? -17.12 33.002 35.17 1 89.76 36 VAL B O 1
ATOM 6571 N N . HIS B 1 37 ? -16.233 34.574 36.415 1 93.72 37 HIS B N 1
ATOM 6572 C CA . HIS B 1 37 ? -15.702 35.278 35.253 1 93.72 37 HIS B CA 1
ATOM 6573 C C . HIS B 1 37 ? -14.244 34.907 35.003 1 93.72 37 HIS B C 1
ATOM 6575 O O . HIS B 1 37 ? -13.456 34.798 35.945 1 93.72 37 HIS B O 1
ATOM 6581 N N . ARG B 1 38 ? -13.929 34.639 33.816 1 95.97 38 ARG B N 1
ATOM 6582 C CA . ARG B 1 38 ? -12.579 34.462 33.291 1 95.97 38 ARG B CA 1
ATOM 6583 C C . ARG B 1 38 ? -12.402 35.208 31.973 1 95.97 38 ARG B C 1
ATOM 6585 O O . ARG B 1 38 ? -13.378 35.475 31.268 1 95.97 38 ARG B O 1
ATOM 6592 N N . ASP B 1 39 ? -11.199 35.627 31.671 1 97.9 39 ASP B N 1
ATOM 6593 C CA . ASP B 1 39 ? -10.954 36.236 30.367 1 97.9 39 ASP B CA 1
ATOM 6594 C C . ASP B 1 39 ? -11.056 35.2 29.249 1 97.9 39 ASP B C 1
ATOM 6596 O O . ASP B 1 39 ? -11.653 35.464 28.203 1 97.9 39 ASP B O 1
ATOM 6600 N N . TYR B 1 40 ? -10.454 34.016 29.536 1 98.71 40 TYR B N 1
ATOM 6601 C CA . TYR B 1 40 ? -10.407 32.958 28.533 1 98.71 40 TYR B CA 1
ATOM 6602 C C . TYR B 1 40 ? -11.038 31.676 29.063 1 98.71 40 TYR B C 1
ATOM 6604 O O . TYR B 1 40 ? -10.707 31.222 30.161 1 98.71 40 TYR B O 1
ATOM 6612 N N . CYS B 1 41 ? -11.93 31.103 28.333 1 98.71 41 CYS B N 1
ATOM 6613 C CA . CYS B 1 41 ? -12.456 29.767 28.59 1 98.71 41 CYS B CA 1
ATOM 6614 C C . CYS B 1 41 ? -12.047 28.798 27.487 1 98.71 41 CYS B C 1
ATOM 6616 O O . CYS B 1 41 ? -12.167 29.114 26.302 1 98.71 41 CYS B O 1
ATOM 6618 N N . VAL B 1 42 ? -11.502 27.662 27.837 1 98.83 42 VAL B N 1
ATOM 6619 C CA . VAL B 1 42 ? -11.122 26.608 26.902 1 98.83 42 VAL B CA 1
ATOM 6620 C C . VAL B 1 42 ? -12.032 25.396 27.092 1 98.83 42 VAL B C 1
ATOM 6622 O O . VAL B 1 42 ? -12.122 24.846 28.193 1 98.83 42 VAL B O 1
ATOM 6625 N N . LEU B 1 43 ? -12.661 25.003 26.059 1 98.11 43 LEU B N 1
ATOM 6626 C CA . LEU B 1 43 ? -13.545 23.845 26.137 1 98.11 43 LEU B CA 1
ATOM 6627 C C . LEU B 1 43 ? -12.83 22.583 25.668 1 98.11 43 LEU B C 1
ATOM 6629 O O . LEU B 1 43 ? -12.65 22.376 24.465 1 98.11 43 LEU B O 1
ATOM 6633 N N . GLY B 1 44 ? -12.514 21.738 26.589 1 98.09 44 GLY B N 1
ATOM 6634 C CA . GLY B 1 44 ? -11.864 20.479 26.261 1 98.09 44 GLY B CA 1
ATOM 6635 C C . GLY B 1 44 ? -10.416 20.421 26.707 1 98.09 44 GLY B C 1
ATOM 6636 O O . GLY B 1 44 ? -9.632 21.324 26.408 1 98.09 44 GLY B O 1
ATOM 6637 N N . ALA B 1 45 ? -10.113 19.352 27.39 1 98.54 45 ALA B N 1
ATOM 6638 C CA . ALA B 1 45 ? -8.739 19.126 27.832 1 98.54 45 ALA B CA 1
ATOM 6639 C C . ALA B 1 45 ? -8.082 18.008 27.028 1 98.54 45 ALA B C 1
ATOM 6641 O O . ALA B 1 45 ? -7.4 17.148 27.591 1 98.54 45 ALA B O 1
ATOM 6642 N N . GLY B 1 46 ? -8.426 17.99 25.728 1 98.2 46 GLY B N 1
ATOM 6643 C CA . GLY B 1 46 ? -7.63 17.2 24.803 1 98.2 46 GLY B CA 1
ATOM 6644 C C . GLY B 1 46 ? -6.299 17.843 24.462 1 98.2 46 GLY B C 1
ATOM 6645 O O . GLY B 1 46 ? -5.921 18.853 25.058 1 98.2 46 GLY B O 1
ATOM 6646 N N . PRO B 1 47 ? -5.636 17.285 23.496 1 98.55 47 PRO B N 1
ATOM 6647 C CA . PRO B 1 47 ? -4.314 17.824 23.169 1 98.55 47 PRO B CA 1
ATOM 6648 C C . PRO B 1 47 ? -4.356 19.307 22.805 1 98.55 47 PRO B C 1
ATOM 6650 O O . PRO B 1 47 ? -3.51 20.082 23.26 1 98.55 47 PRO B O 1
ATOM 6653 N N . ALA B 1 48 ? -5.303 19.723 22.02 1 98.72 48 ALA B N 1
ATOM 6654 C CA . ALA B 1 48 ? -5.377 21.117 21.591 1 98.72 48 ALA B CA 1
ATOM 6655 C C . ALA B 1 48 ? -5.688 22.038 22.768 1 98.72 48 ALA B C 1
ATOM 6657 O O . ALA B 1 48 ? -5.123 23.129 22.877 1 98.72 48 ALA B O 1
ATOM 6658 N N . GLY B 1 49 ? -6.6 21.611 23.611 1 98.86 49 GLY B N 1
ATOM 6659 C CA . GLY B 1 49 ? -6.94 22.402 24.783 1 98.86 49 GLY B CA 1
ATOM 6660 C C . GLY B 1 49 ? -5.783 22.561 25.752 1 98.86 49 GLY B C 1
ATOM 6661 O O . GLY B 1 49 ? -5.543 23.656 26.266 1 98.86 49 GLY B O 1
ATOM 6662 N N . LEU B 1 50 ? -5.14 21.499 25.974 1 98.91 50 LEU B N 1
ATOM 6663 C CA . LEU B 1 50 ? -3.996 21.549 26.878 1 98.91 50 LEU B CA 1
ATOM 6664 C C . LEU B 1 50 ? -2.873 22.396 26.288 1 98.91 50 LEU B C 1
ATOM 6666 O O . LEU B 1 50 ? -2.157 23.083 27.02 1 98.91 50 LEU B O 1
ATOM 6670 N N . GLN B 1 51 ? -2.677 22.296 24.998 1 98.89 51 GLN B N 1
ATOM 6671 C CA . GLN B 1 51 ? -1.67 23.119 24.338 1 98.89 51 GLN B CA 1
ATOM 6672 C C . GLN B 1 51 ? -1.963 24.605 24.526 1 98.89 51 GLN B C 1
ATOM 6674 O O . GLN B 1 51 ? -1.061 25.388 24.832 1 98.89 51 GLN B O 1
ATOM 6679 N N . MET B 1 52 ? -3.21 24.981 24.334 1 98.9 52 MET B N 1
ATOM 6680 C CA . MET B 1 52 ? -3.601 26.375 24.529 1 98.9 52 MET B CA 1
ATOM 6681 C C . MET B 1 52 ? -3.449 26.783 25.99 1 98.9 52 MET B C 1
ATOM 6683 O O . MET B 1 52 ? -2.953 27.872 26.286 1 98.9 52 MET B O 1
ATOM 6687 N N . ALA B 1 53 ? -3.902 25.906 26.871 1 98.91 53 ALA B N 1
ATOM 6688 C CA . ALA B 1 53 ? -3.78 26.175 28.302 1 98.91 53 ALA B CA 1
ATOM 6689 C C . ALA B 1 53 ? -2.333 26.477 28.682 1 98.91 53 ALA B C 1
ATOM 6691 O O . ALA B 1 53 ? -2.071 27.369 29.491 1 98.91 53 ALA B O 1
ATOM 6692 N N . TYR B 1 54 ? -1.452 25.735 28.162 1 98.86 54 TYR B N 1
ATOM 6693 C CA . TYR B 1 54 ? -0.036 25.942 28.439 1 98.86 54 TYR B CA 1
ATOM 6694 C C . TYR B 1 54 ? 0.397 27.349 28.046 1 98.86 54 TYR B C 1
ATOM 6696 O O . TYR B 1 54 ? 1.088 28.029 28.808 1 98.86 54 TYR B O 1
ATOM 6704 N N . PHE B 1 55 ? 0.044 27.808 26.815 1 98.79 55 PHE B N 1
ATOM 6705 C CA . PHE B 1 55 ? 0.451 29.129 26.352 1 98.79 55 PHE B CA 1
ATOM 6706 C C . PHE B 1 55 ? -0.169 30.221 27.216 1 98.79 55 PHE B C 1
ATOM 6708 O O . PHE B 1 55 ? 0.495 31.202 27.557 1 98.79 55 PHE B O 1
ATOM 6715 N N . LEU B 1 56 ? -1.447 30.055 27.552 1 98.79 56 LEU B N 1
ATOM 6716 C CA . LEU B 1 56 ? -2.118 31.034 28.399 1 98.79 56 LEU B CA 1
ATOM 6717 C C . LEU B 1 56 ? -1.468 31.097 29.777 1 98.79 56 LEU B C 1
ATOM 6719 O O . LEU B 1 56 ? -1.286 32.183 30.334 1 98.79 56 LEU B O 1
ATOM 6723 N N . GLN B 1 57 ? -1.158 29.924 30.258 1 98.35 57 GLN B N 1
ATOM 6724 C CA . GLN B 1 57 ? -0.505 29.853 31.561 1 98.35 57 GLN B CA 1
ATOM 6725 C C . GLN B 1 57 ? 0.845 30.563 31.54 1 98.35 57 GLN B C 1
ATOM 6727 O O . GLN B 1 57 ? 1.16 31.336 32.447 1 98.35 57 GLN B O 1
ATOM 6732 N N . ARG B 1 58 ? 1.601 30.289 30.608 1 97.93 58 ARG B N 1
ATOM 6733 C CA . ARG B 1 58 ? 2.934 30.87 30.478 1 97.93 58 ARG B CA 1
ATOM 6734 C C . ARG B 1 58 ? 2.858 32.387 30.343 1 97.93 58 ARG B C 1
ATOM 6736 O O . ARG B 1 58 ? 3.774 33.099 30.761 1 97.93 58 ARG B O 1
ATOM 6743 N N . ALA B 1 59 ? 1.789 32.873 29.746 1 98.05 59 ALA B N 1
ATOM 6744 C CA . ALA B 1 59 ? 1.612 34.308 29.536 1 98.05 59 ALA B CA 1
ATOM 6745 C C . ALA B 1 59 ? 0.935 34.959 30.739 1 98.05 59 ALA B C 1
ATOM 6747 O O . ALA B 1 59 ? 0.716 36.172 30.755 1 98.05 59 ALA B O 1
ATOM 6748 N N . GLY B 1 60 ? 0.578 34.158 31.751 1 97.75 60 GLY B N 1
ATOM 6749 C CA . GLY B 1 60 ? -0.045 34.679 32.957 1 97.75 60 GLY B CA 1
ATOM 6750 C C . GLY B 1 60 ? -1.469 35.152 32.737 1 97.75 60 GLY B C 1
ATOM 6751 O O . GLY B 1 60 ? -1.916 36.109 33.372 1 97.75 60 GLY B O 1
ATOM 6752 N N . ARG B 1 61 ? -2.128 34.577 31.848 1 98.46 61 ARG B N 1
ATOM 6753 C CA . ARG B 1 61 ? -3.489 34.996 31.533 1 98.46 61 ARG B CA 1
ATOM 6754 C C . ARG B 1 61 ? -4.496 34.34 32.473 1 98.46 61 ARG B C 1
ATOM 6756 O O . ARG B 1 61 ? -4.191 33.328 33.108 1 98.46 61 ARG B O 1
ATOM 6763 N N . ASP B 1 62 ? -5.616 34.959 32.577 1 98.35 62 ASP B N 1
ATOM 6764 C CA . ASP B 1 62 ? -6.735 34.427 33.348 1 98.35 62 ASP B CA 1
ATOM 6765 C C . ASP B 1 62 ? -7.58 33.474 32.504 1 98.35 62 ASP B C 1
ATOM 6767 O O . ASP B 1 62 ? -8.344 33.912 31.641 1 98.35 62 ASP B O 1
ATOM 6771 N N . TYR B 1 63 ? -7.46 32.155 32.816 1 98.6 63 TYR B N 1
ATOM 6772 C CA . TYR B 1 63 ? -8.144 31.176 31.978 1 98.6 63 TYR B CA 1
ATOM 6773 C C . TYR B 1 63 ? -8.667 30.014 32.814 1 98.6 63 TYR B C 1
ATOM 6775 O O . TYR B 1 63 ? -8.309 29.873 33.985 1 98.6 63 TYR B O 1
ATOM 6783 N N . MET B 1 64 ? -9.551 29.236 32.176 1 98.22 64 MET B N 1
ATOM 6784 C CA . MET B 1 64 ? -10.047 27.98 32.732 1 98.22 64 MET B CA 1
ATOM 6785 C C . MET B 1 64 ? -10.34 26.973 31.624 1 98.22 64 MET B C 1
ATOM 6787 O O . MET B 1 64 ? -10.892 27.332 30.583 1 98.22 64 MET B O 1
ATOM 6791 N N . VAL B 1 65 ? -9.88 25.73 31.856 1 98.77 65 VAL B N 1
ATOM 6792 C CA . VAL B 1 65 ? -10.181 24.645 30.928 1 98.77 65 VAL B CA 1
ATOM 6793 C C . VAL B 1 65 ? -11.297 23.772 31.498 1 98.77 65 VAL B C 1
ATOM 6795 O O . VAL B 1 65 ? -11.259 23.391 32.67 1 98.77 65 VAL B O 1
ATOM 6798 N N . PHE B 1 66 ? -12.267 23.494 30.684 1 98.39 66 PHE B N 1
ATOM 6799 C CA . PHE B 1 66 ? -13.368 22.638 31.108 1 98.39 66 PHE B CA 1
ATOM 6800 C C . PHE B 1 66 ? -13.274 21.267 30.449 1 98.39 66 PHE B C 1
ATOM 6802 O O . PHE B 1 66 ? -13.107 21.167 29.232 1 98.39 66 PHE B O 1
ATOM 6809 N N . GLU B 1 67 ? -13.304 20.23 31.195 1 98.14 67 GLU B N 1
ATOM 6810 C CA . GLU B 1 67 ? -13.247 18.857 30.703 1 98.14 67 GLU B CA 1
ATOM 6811 C C . GLU B 1 67 ? -14.357 18.006 31.314 1 98.14 67 GLU B C 1
ATOM 6813 O O . GLU B 1 67 ? -14.526 17.979 32.534 1 98.14 67 GLU B O 1
ATOM 6818 N N . ARG B 1 68 ? -15.095 17.369 30.475 1 96.9 68 ARG B N 1
ATOM 6819 C CA . ARG B 1 68 ? -16.242 16.588 30.927 1 96.9 68 ARG B CA 1
ATOM 6820 C C . ARG B 1 68 ? -15.794 15.347 31.691 1 96.9 68 ARG B C 1
ATOM 6822 O O . ARG B 1 68 ? -16.481 14.895 32.609 1 96.9 68 ARG B O 1
ATOM 6829 N N . ALA B 1 69 ? -14.67 14.806 31.38 1 97.07 69 ALA B N 1
ATOM 6830 C CA . ALA B 1 69 ? -14.182 13.555 31.956 1 97.07 69 ALA B CA 1
ATOM 6831 C C . ALA B 1 69 ? -13.268 13.821 33.149 1 97.07 69 ALA B C 1
ATOM 6833 O O . ALA B 1 69 ? -12.859 14.96 33.384 1 97.07 69 ALA B O 1
ATOM 6834 N N . PRO B 1 70 ? -12.946 12.757 33.913 1 97.14 70 PRO B N 1
ATOM 6835 C CA . PRO B 1 70 ? -12.086 12.931 35.086 1 97.14 70 PRO B CA 1
ATOM 6836 C C . PRO B 1 70 ? -10.606 13.028 34.723 1 97.14 70 PRO B C 1
ATOM 6838 O O . PRO B 1 70 ? -9.782 13.393 35.566 1 97.14 70 PRO B O 1
ATOM 6841 N N . VAL B 1 71 ? -10.297 12.723 33.495 1 97.11 71 VAL B N 1
ATOM 6842 C CA . VAL B 1 71 ? -8.909 12.767 33.045 1 97.11 71 VAL B CA 1
ATOM 6843 C C . VAL B 1 71 ? -8.824 13.492 31.704 1 97.11 71 VAL B C 1
ATOM 6845 O O . VAL B 1 71 ? -9.795 13.519 30.943 1 97.11 71 VAL B O 1
ATOM 6848 N N . PRO B 1 72 ? -7.672 14.141 31.444 1 97.74 72 PRO B N 1
ATOM 6849 C CA . PRO B 1 72 ? -7.524 14.745 30.118 1 97.74 72 PRO B CA 1
ATOM 6850 C C . PRO B 1 72 ? -7.383 13.706 29.009 1 97.74 72 PRO B C 1
ATOM 6852 O O . PRO B 1 72 ? -7.001 12.563 29.273 1 97.74 72 PRO B O 1
ATOM 6855 N N . GLY B 1 73 ? -7.688 14.107 27.792 1 96.25 73 GLY B N 1
ATOM 6856 C CA . GLY B 1 73 ? -7.556 13.206 26.659 1 96.25 73 GLY B CA 1
ATOM 6857 C C . GLY B 1 73 ? -8.463 11.994 26.752 1 96.25 73 GLY B C 1
ATOM 6858 O O . GLY B 1 73 ? -8.056 10.88 26.414 1 96.25 73 GLY B O 1
ATOM 6859 N N . SER B 1 74 ? -9.636 12.197 27.251 1 94.66 74 SER B N 1
ATOM 6860 C CA . SER B 1 74 ? -10.567 11.104 27.508 1 94.66 74 SER B CA 1
ATOM 6861 C C . SER B 1 74 ? -10.893 10.342 26.227 1 94.66 74 SER B C 1
ATOM 6863 O O . SER B 1 74 ? -11.239 9.16 26.273 1 94.66 74 SER B O 1
ATOM 6865 N N . PHE B 1 75 ? -10.831 11.028 25.092 1 95.2 75 PHE B N 1
ATOM 6866 C CA . PHE B 1 75 ? -11.028 10.373 23.805 1 95.2 75 PHE B CA 1
ATOM 6867 C C . PHE B 1 75 ? -10.142 9.139 23.684 1 95.2 75 PHE B C 1
ATOM 6869 O O . PHE B 1 75 ? -10.592 8.089 23.221 1 95.2 75 PHE B O 1
ATOM 6876 N N . PHE B 1 76 ? -8.896 9.151 24.171 1 97.04 76 PHE B N 1
ATOM 6877 C CA . PHE B 1 76 ? -7.881 8.122 23.982 1 97.04 76 PHE B CA 1
ATOM 6878 C C . PHE B 1 76 ? -8.06 6.993 24.99 1 97.04 76 PHE B C 1
ATOM 6880 O O . PHE B 1 76 ? -7.382 5.966 24.906 1 97.04 76 PHE B O 1
ATOM 6887 N N . THR B 1 77 ? -8.966 7.17 25.929 1 96.53 77 THR B N 1
ATOM 6888 C CA . THR B 1 77 ? -9.27 6.079 26.849 1 96.53 77 THR B CA 1
ATOM 6889 C C . THR B 1 77 ? -10.057 4.979 26.142 1 96.53 77 THR B C 1
ATOM 6891 O O . THR B 1 77 ? -9.99 3.811 26.532 1 96.53 77 THR B O 1
ATOM 6894 N N . ARG B 1 78 ? -10.652 5.45 25.075 1 94.79 78 ARG B N 1
ATOM 6895 C CA . ARG B 1 78 ? -11.519 4.501 24.384 1 94.79 78 ARG B CA 1
ATOM 6896 C C . ARG B 1 78 ? -11.058 4.285 22.947 1 94.79 78 ARG B C 1
ATOM 6898 O O . ARG B 1 78 ? -11.209 3.19 22.399 1 94.79 78 ARG B O 1
ATOM 6905 N N . TYR B 1 79 ? -10.52 5.328 22.391 1 95.23 79 TYR B N 1
ATOM 6906 C CA . TYR B 1 79 ? -10.173 5.272 20.975 1 95.23 79 TYR B CA 1
ATOM 6907 C C . TYR B 1 79 ? -8.67 5.423 20.775 1 95.23 79 TYR B C 1
ATOM 6909 O O . TYR B 1 79 ? -7.989 6.05 21.59 1 95.23 79 TYR B O 1
ATOM 6917 N N . PRO B 1 80 ? -8.123 4.963 19.689 1 95.13 80 PRO B N 1
ATOM 6918 C CA . PRO B 1 80 ? -8.786 4.032 18.773 1 95.13 80 PRO B CA 1
ATOM 6919 C C . PRO B 1 80 ? -9.204 2.731 19.454 1 95.13 80 PRO B C 1
ATOM 6921 O O . PRO B 1 80 ? -8.593 2.324 20.445 1 95.13 80 PRO B O 1
ATOM 6924 N N . ARG B 1 81 ? -10.205 2.115 18.909 1 95.76 81 ARG B N 1
ATOM 6925 C CA . ARG B 1 81 ? -10.808 0.963 19.571 1 95.76 81 ARG B CA 1
ATOM 6926 C C . ARG B 1 81 ? -9.81 -0.183 19.694 1 95.76 81 ARG B C 1
ATOM 6928 O O . ARG B 1 81 ? -9.846 -0.944 20.663 1 95.76 81 ARG B O 1
ATOM 6935 N N . HIS B 1 82 ? -8.911 -0.223 18.778 1 95.21 82 HIS B N 1
ATOM 6936 C CA . HIS B 1 82 ? -7.943 -1.313 18.802 1 95.21 82 HIS B CA 1
ATOM 6937 C C . HIS B 1 82 ? -6.617 -0.86 19.404 1 95.21 82 HIS B C 1
ATOM 6939 O O . HIS B 1 82 ? -5.589 -1.515 19.217 1 95.21 82 HIS B O 1
ATOM 6945 N N . ARG B 1 83 ? -6.571 0.315 19.923 1 96.57 83 ARG B N 1
ATOM 6946 C CA . ARG B 1 83 ? -5.676 0.839 20.95 1 96.57 83 ARG B CA 1
ATOM 6947 C C . ARG B 1 83 ? -4.338 1.255 20.35 1 96.57 83 ARG B C 1
ATOM 6949 O O . ARG B 1 83 ? -3.478 1.793 21.05 1 96.57 83 ARG B O 1
ATOM 6956 N N . LYS B 1 84 ? -4.117 1.067 19.107 1 95.8 84 LYS B N 1
ATOM 6957 C CA . LYS B 1 84 ? -2.868 1.453 18.456 1 95.8 84 LYS B CA 1
ATOM 6958 C C . LYS B 1 84 ? -3.004 2.807 17.765 1 95.8 84 LYS B C 1
ATOM 6960 O O . LYS B 1 84 ? -3.912 3.008 16.956 1 95.8 84 LYS B O 1
ATOM 6965 N N . LEU B 1 85 ? -2.123 3.711 18.074 1 96.73 85 LEU B N 1
ATOM 6966 C CA . LEU B 1 85 ? -2.106 5.011 17.412 1 96.73 85 LEU B CA 1
ATOM 6967 C C . LEU B 1 85 ? -1.46 4.911 16.034 1 96.73 85 LEU B C 1
ATOM 6969 O O . LEU B 1 85 ? -0.567 4.088 15.821 1 96.73 85 LEU B O 1
ATOM 6973 N N . ILE B 1 86 ? -1.885 5.77 15.121 1 94.31 86 ILE B N 1
ATOM 6974 C CA . ILE B 1 86 ? -1.287 5.808 13.79 1 94.31 86 ILE B CA 1
ATOM 6975 C C . ILE B 1 86 ? -0.259 6.935 13.719 1 94.31 86 ILE B C 1
ATOM 6977 O O . ILE B 1 86 ? 0.403 7.115 12.694 1 94.31 86 ILE B O 1
ATOM 6981 N N . SER B 1 87 ? -0.147 7.753 14.762 1 95.39 87 SER B N 1
ATOM 6982 C CA . SER B 1 87 ? 0.893 8.77 14.884 1 95.39 87 SER B CA 1
ATOM 6983 C C . SER B 1 87 ? 2.229 8.15 15.277 1 95.39 87 SER B C 1
ATOM 6985 O O . SER B 1 87 ? 2.286 7.294 16.162 1 95.39 87 SER B O 1
ATOM 6987 N N . ILE B 1 88 ? 3.265 8.614 14.662 1 95.37 88 ILE B N 1
ATOM 6988 C CA . ILE B 1 88 ? 4.548 7.938 14.827 1 95.37 88 ILE B CA 1
ATOM 6989 C C . ILE B 1 88 ? 5.306 8.55 16.003 1 95.37 88 ILE B C 1
ATOM 6991 O O . ILE B 1 88 ? 5.142 9.735 16.305 1 95.37 88 ILE B O 1
ATOM 6995 N N . ASN B 1 89 ? 6.05 7.76 16.638 1 95.56 89 ASN B N 1
ATOM 6996 C CA . ASN B 1 89 ? 7.017 8.118 17.671 1 95.56 89 ASN B CA 1
ATOM 6997 C C . ASN B 1 89 ? 8.437 7.735 17.267 1 95.56 89 ASN B C 1
ATOM 6999 O O . ASN B 1 89 ? 8.953 6.703 17.699 1 95.56 89 ASN B O 1
ATOM 7003 N N . LYS B 1 90 ? 9.046 8.605 16.467 1 95.7 90 LYS B N 1
ATOM 7004 C CA . LYS B 1 90 ? 10.421 8.36 16.041 1 95.7 90 LYS B CA 1
ATOM 7005 C C . LYS B 1 90 ? 11.417 8.895 17.066 1 95.7 90 LYS B C 1
ATOM 7007 O O . LYS B 1 90 ? 11.621 10.107 17.167 1 95.7 90 LYS B O 1
ATOM 7012 N N . ARG B 1 91 ? 12.131 8.066 17.639 1 94.59 91 ARG B N 1
ATOM 7013 C CA . ARG B 1 91 ? 12.984 8.44 18.763 1 94.59 91 ARG B CA 1
ATOM 7014 C C . ARG B 1 91 ? 14.377 8.838 18.284 1 94.59 91 ARG B C 1
ATOM 7016 O O . ARG B 1 91 ? 15.085 9.58 18.967 1 94.59 91 ARG B O 1
ATOM 7023 N N . TYR B 1 92 ? 14.77 8.36 17.086 1 94.35 92 TYR B N 1
ATOM 7024 C CA . TYR B 1 92 ? 16.111 8.615 16.573 1 94.35 92 TYR B CA 1
ATOM 7025 C C . TYR B 1 92 ? 16.054 9.369 15.25 1 94.35 92 TYR B C 1
ATOM 7027 O O . TYR B 1 92 ? 15.478 8.881 14.275 1 94.35 92 TYR B O 1
ATOM 7035 N N . THR B 1 93 ? 16.647 10.585 15.229 1 93.43 93 THR B N 1
ATOM 7036 C CA . THR B 1 93 ? 16.642 11.395 14.015 1 93.43 93 THR B CA 1
ATOM 7037 C C . THR B 1 93 ? 18.062 11.794 13.626 1 93.43 93 THR B C 1
ATOM 7039 O O . THR B 1 93 ? 18.268 12.471 12.616 1 93.43 93 THR B O 1
ATOM 7042 N N . GLY B 1 94 ? 19.006 11.408 14.452 1 90.41 94 GLY B N 1
ATOM 7043 C CA . GLY B 1 94 ? 20.393 11.75 14.18 1 90.41 94 GLY B CA 1
ATOM 7044 C C . GLY B 1 94 ? 20.716 13.205 14.462 1 90.41 94 GLY B C 1
ATOM 7045 O O . GLY B 1 94 ? 21.854 13.641 14.276 1 90.41 94 GLY B O 1
ATOM 7046 N N . LYS B 1 95 ? 19.743 13.936 14.877 1 91.69 95 LYS B N 1
ATOM 7047 C CA . LYS B 1 95 ? 19.932 15.355 15.161 1 91.69 95 LYS B CA 1
ATOM 7048 C C . LYS B 1 95 ? 19.64 15.666 16.626 1 91.69 95 LYS B C 1
ATOM 7050 O O . LYS B 1 95 ? 18.857 14.966 17.271 1 91.69 95 LYS B O 1
ATOM 7055 N N . THR B 1 96 ? 20.299 16.733 17.135 1 90.73 96 THR B N 1
ATOM 7056 C CA . THR B 1 96 ? 20.08 17.169 18.51 1 90.73 96 THR B CA 1
ATOM 7057 C C . THR B 1 96 ? 19.112 18.348 18.556 1 90.73 96 THR B C 1
ATOM 7059 O O . THR B 1 96 ? 18.588 18.686 19.619 1 90.73 96 THR B O 1
ATOM 7062 N N . ASN B 1 97 ? 18.915 18.921 17.365 1 93.86 97 ASN B N 1
ATOM 7063 C CA . ASN B 1 97 ? 18.016 20.069 17.308 1 93.86 97 ASN B CA 1
ATOM 7064 C C . ASN B 1 97 ? 16.591 19.685 17.694 1 93.86 97 ASN B C 1
ATOM 7066 O O . ASN B 1 97 ? 15.972 18.841 17.043 1 93.86 97 ASN B O 1
ATOM 7070 N N . ALA B 1 98 ? 16.056 20.323 18.675 1 93.72 98 ALA B N 1
ATOM 7071 C CA . ALA B 1 98 ? 14.757 19.973 19.244 1 93.72 98 ALA B CA 1
ATOM 7072 C C . ALA B 1 98 ? 13.634 20.222 18.241 1 93.72 98 ALA B C 1
ATOM 7074 O O . ALA B 1 98 ? 12.686 19.438 18.155 1 93.72 98 ALA B O 1
ATOM 7075 N N . GLU B 1 99 ? 13.696 21.296 17.575 1 95.05 99 GLU B N 1
ATOM 7076 C CA . GLU B 1 99 ? 12.635 21.611 16.623 1 95.05 99 GLU B CA 1
ATOM 7077 C C . GLU B 1 99 ? 12.627 20.623 15.46 1 95.05 99 GLU B C 1
ATOM 7079 O O . GLU B 1 99 ? 11.561 20.207 15 1 95.05 99 GLU B O 1
ATOM 7084 N N . PHE B 1 100 ? 13.828 20.255 15.003 1 95.77 100 PHE B N 1
ATOM 7085 C CA . PHE B 1 100 ? 13.913 19.246 13.954 1 95.77 100 PHE B CA 1
ATOM 7086 C C . PHE B 1 100 ? 13.313 17.926 14.424 1 95.77 100 PHE B C 1
ATOM 7088 O O . PHE B 1 100 ? 12.606 17.255 13.669 1 95.77 100 PHE B O 1
ATOM 7095 N N . ASN B 1 101 ? 13.625 17.577 15.634 1 96.21 101 ASN B N 1
ATOM 7096 C CA . ASN B 1 101 ? 13.135 16.319 16.187 1 96.21 101 ASN B CA 1
ATOM 7097 C C . ASN B 1 101 ? 11.612 16.301 16.276 1 96.21 101 ASN B C 1
ATOM 7099 O O . ASN B 1 101 ? 10.99 15.247 16.129 1 96.21 101 ASN B O 1
ATOM 7103 N N . LEU B 1 102 ? 11.029 17.445 16.432 1 96.85 102 LEU B N 1
ATOM 7104 C CA . LEU B 1 102 ? 9.576 17.543 16.528 1 96.85 102 LEU B CA 1
ATOM 7105 C C . LEU B 1 102 ? 8.924 17.299 15.172 1 96.85 102 LEU B C 1
ATOM 7107 O O . LEU B 1 102 ? 7.724 17.025 15.095 1 96.85 102 LEU B O 1
ATOM 7111 N N . ARG B 1 103 ? 9.708 17.363 14.023 1 95.29 103 ARG B N 1
ATOM 7112 C CA . ARG B 1 103 ? 9.194 16.97 12.715 1 95.29 103 ARG B CA 1
ATOM 7113 C C . ARG B 1 103 ? 8.738 15.515 12.72 1 95.29 103 ARG B C 1
ATOM 7115 O O . ARG B 1 103 ? 7.849 15.135 11.956 1 95.29 103 ARG B O 1
ATOM 7122 N N . HIS B 1 104 ? 9.388 14.775 13.656 1 94.92 104 HIS B N 1
ATOM 7123 C CA . HIS B 1 104 ? 9.229 13.326 13.605 1 94.92 104 HIS B CA 1
ATOM 7124 C C . HIS B 1 104 ? 8.592 12.796 14.885 1 94.92 104 HIS B C 1
ATOM 7126 O O . HIS B 1 104 ? 8.461 11.583 15.062 1 94.92 104 HIS B O 1
ATOM 7132 N N . ASP B 1 105 ? 8.307 13.649 15.782 1 96.03 105 ASP B N 1
ATOM 7133 C CA . ASP B 1 105 ? 7.477 13.397 16.956 1 96.03 105 ASP B CA 1
ATOM 7134 C C . ASP B 1 105 ? 6.053 13.907 16.74 1 96.03 105 ASP B C 1
ATOM 7136 O O . ASP B 1 105 ? 5.782 15.097 16.911 1 96.03 105 ASP B O 1
ATOM 7140 N N . TRP B 1 106 ? 5.213 12.953 16.474 1 97.61 106 TRP B N 1
ATOM 7141 C CA . TRP B 1 106 ? 3.88 13.371 16.054 1 97.61 106 TRP B CA 1
ATOM 7142 C C . TRP B 1 106 ? 2.922 13.407 17.24 1 97.61 106 TRP B C 1
ATOM 7144 O O . TRP B 1 106 ? 1.715 13.589 17.066 1 97.61 106 TRP B O 1
ATOM 7154 N N . ASN B 1 107 ? 3.44 13.261 18.462 1 98.16 107 ASN B N 1
ATOM 7155 C CA . ASN B 1 107 ? 2.565 13.082 19.616 1 98.16 107 ASN B CA 1
ATOM 7156 C C . ASN B 1 107 ? 2.779 14.178 20.656 1 98.16 107 ASN B C 1
ATOM 7158 O O . ASN B 1 107 ? 1.845 14.557 21.365 1 98.16 107 ASN B O 1
ATOM 7162 N N . SER B 1 108 ? 3.897 14.741 20.715 1 98.49 108 SER B N 1
ATOM 7163 C CA . SER B 1 108 ? 4.232 15.669 21.79 1 98.49 108 SER B CA 1
ATOM 7164 C C . SER B 1 108 ? 3.591 17.034 21.563 1 98.49 108 SER B C 1
ATOM 7166 O O . SER B 1 108 ? 3.493 17.498 20.425 1 98.49 108 SER B O 1
ATOM 7168 N N . LEU B 1 109 ? 3.206 17.643 22.602 1 98.73 109 LEU B N 1
ATOM 7169 C CA . LEU B 1 109 ? 2.825 19.051 22.625 1 98.73 109 LEU B CA 1
ATOM 7170 C C . LEU B 1 109 ? 4.039 19.938 22.882 1 98.73 109 LEU B C 1
ATOM 7172 O O . LEU B 1 109 ? 5.106 19.445 23.255 1 98.73 109 LEU B O 1
ATOM 7176 N N . LEU B 1 110 ? 3.867 21.196 22.605 1 98.52 110 LEU B N 1
ATOM 7177 C CA . LEU B 1 110 ? 4.943 22.157 22.821 1 98.52 110 LEU B CA 1
ATOM 7178 C C . LEU B 1 110 ? 4.995 22.596 24.281 1 98.52 110 LEU B C 1
ATOM 7180 O O . LEU B 1 110 ? 3.965 22.933 24.868 1 98.52 110 LEU B O 1
ATOM 7184 N N . SER B 1 111 ? 6.116 22.545 24.915 1 98.2 111 SER B N 1
ATOM 7185 C CA . SER B 1 111 ? 6.323 23.034 26.274 1 98.2 111 SER B CA 1
ATOM 7186 C C . SER B 1 111 ? 7.793 23.352 26.529 1 98.2 111 SER B C 1
ATOM 7188 O O . SER B 1 111 ? 8.652 23.05 25.699 1 98.2 111 SER B O 1
ATOM 7190 N N . HIS B 1 112 ? 8.067 24.026 27.58 1 96.85 112 HIS B N 1
ATOM 7191 C CA . HIS B 1 112 ? 9.436 24.372 27.945 1 96.85 112 HIS B CA 1
ATOM 7192 C C . HIS B 1 112 ? 10.133 23.205 28.637 1 96.85 112 HIS B C 1
ATOM 7194 O O . HIS B 1 112 ? 11.352 23.224 28.819 1 96.85 112 HIS B O 1
ATOM 7200 N N . ASP B 1 113 ? 9.366 22.163 29.054 1 96.72 113 ASP B N 1
ATOM 7201 C CA . ASP B 1 113 ? 9.887 21.051 29.844 1 96.72 113 ASP B CA 1
ATOM 7202 C C . ASP B 1 113 ? 10.299 19.886 28.946 1 96.72 113 ASP B C 1
ATOM 7204 O O . ASP B 1 113 ? 9.445 19.175 28.413 1 96.72 113 ASP B O 1
ATOM 7208 N N . PRO B 1 114 ? 11.502 19.636 28.77 1 94 114 PRO B N 1
ATOM 7209 C CA . PRO B 1 114 ? 11.961 18.577 27.869 1 94 114 PRO B CA 1
ATOM 7210 C C . PRO B 1 114 ? 11.561 17.182 28.346 1 94 114 PRO B C 1
ATOM 7212 O O . PRO B 1 114 ? 11.623 16.221 27.575 1 94 114 PRO B O 1
ATOM 7215 N N . ARG B 1 115 ? 11.148 17.02 29.643 1 95.03 115 ARG B N 1
ATOM 7216 C CA . ARG B 1 115 ? 10.693 15.734 30.162 1 95.03 115 ARG B CA 1
ATOM 7217 C C . ARG B 1 115 ? 9.336 15.358 29.577 1 95.03 115 ARG B C 1
ATOM 7219 O O . ARG B 1 115 ? 8.918 14.201 29.661 1 95.03 115 ARG B O 1
ATOM 7226 N N . LEU B 1 116 ? 8.695 16.338 28.913 1 98.28 116 LEU B N 1
ATOM 7227 C CA . LEU B 1 116 ? 7.349 16.115 28.396 1 98.28 116 LEU B CA 1
ATOM 7228 C C . LEU B 1 116 ? 7.376 15.902 26.886 1 98.28 116 LEU B C 1
ATOM 7230 O O . LEU B 1 116 ? 6.645 16.567 26.148 1 98.28 116 LEU B O 1
ATOM 7234 N N . LEU B 1 117 ? 8.24 15.05 26.49 1 97.69 117 LEU B N 1
ATOM 7235 C CA . LEU B 1 117 ? 8.293 14.535 25.126 1 97.69 117 LEU B CA 1
ATOM 7236 C C . LEU B 1 117 ? 7.804 13.092 25.07 1 97.69 117 LEU B C 1
ATOM 7238 O O . LEU B 1 117 ? 8.079 12.303 25.977 1 97.69 117 LEU B O 1
ATOM 7242 N N . PHE B 1 118 ? 7.122 12.797 24.104 1 97.86 118 PHE B N 1
ATOM 7243 C CA . PHE B 1 118 ? 6.416 11.523 24.035 1 97.86 118 PHE B CA 1
ATOM 7244 C C . PHE B 1 118 ? 7.399 10.36 23.989 1 97.86 118 PHE B C 1
ATOM 7246 O O . PHE B 1 118 ? 7.072 9.247 24.406 1 97.86 118 PHE B O 1
ATOM 7253 N N . ARG B 1 119 ? 8.626 10.543 23.418 1 95.81 119 ARG B N 1
ATOM 7254 C CA . ARG B 1 119 ? 9.637 9.495 23.329 1 95.81 119 ARG B CA 1
ATOM 7255 C C . ARG B 1 119 ? 9.925 8.893 24.701 1 95.81 119 ARG B C 1
ATOM 7257 O O . ARG B 1 119 ? 10.433 7.774 24.799 1 95.81 119 ARG B O 1
ATOM 7264 N N . HIS B 1 120 ? 9.627 9.56 25.813 1 97.46 120 HIS B N 1
ATOM 7265 C CA . HIS B 1 120 ? 9.862 9.085 27.171 1 97.46 120 HIS B CA 1
ATOM 7266 C C . HIS B 1 120 ? 8.697 8.237 27.668 1 97.46 120 HIS B C 1
ATOM 7268 O O . HIS B 1 120 ? 8.783 7.618 28.732 1 97.46 120 HIS B O 1
ATOM 7274 N N . TYR B 1 121 ? 7.658 8.166 26.94 1 98.04 121 TYR B N 1
ATOM 7275 C CA . TYR B 1 121 ? 6.45 7.486 27.392 1 98.04 121 TYR B CA 1
ATOM 7276 C C . TYR B 1 121 ? 6.274 6.152 26.675 1 98.04 121 TYR B C 1
ATOM 7278 O O . TYR B 1 121 ? 5.529 5.285 27.138 1 98.04 121 TYR B O 1
ATOM 7286 N N . SER B 1 122 ? 6.929 6.037 25.505 1 97.09 122 SER B N 1
ATOM 7287 C CA . SER B 1 122 ? 6.825 4.789 24.756 1 97.09 122 SER B CA 1
ATOM 7288 C C . SER B 1 122 ? 8.059 4.56 23.889 1 97.09 122 SER B C 1
ATOM 7290 O O . SER B 1 122 ? 8.611 5.506 23.322 1 97.09 122 SER B O 1
ATOM 7292 N N . ASP B 1 123 ? 8.389 3.315 23.719 1 94.96 123 ASP B N 1
ATOM 7293 C CA . ASP B 1 123 ? 9.463 2.946 22.801 1 94.96 123 ASP B CA 1
ATOM 7294 C C . ASP B 1 123 ? 8.902 2.476 21.461 1 94.96 123 ASP B C 1
ATOM 7296 O O . ASP B 1 123 ? 9.655 2.253 20.511 1 94.96 123 ASP B O 1
ATOM 7300 N N . ALA B 1 124 ? 7.607 2.342 21.432 1 95.35 124 ALA B N 1
ATOM 7301 C CA . ALA B 1 124 ? 6.982 1.831 20.216 1 95.35 124 ALA B CA 1
ATOM 7302 C C . ALA B 1 124 ? 6.901 2.914 19.144 1 95.35 124 ALA B C 1
ATOM 7304 O O . ALA B 1 124 ? 6.631 4.078 19.448 1 95.35 124 ALA B O 1
ATOM 7305 N N . TYR B 1 125 ? 7.164 2.528 17.915 1 95.67 125 TYR B N 1
ATOM 7306 C CA . TYR B 1 125 ? 7.034 3.464 16.805 1 95.67 125 TYR B CA 1
ATOM 7307 C C . TYR B 1 125 ? 5.586 3.907 16.631 1 95.67 125 TYR B C 1
ATOM 7309 O O . TYR B 1 125 ? 5.318 5.078 16.351 1 95.67 125 TYR B O 1
ATOM 7317 N N . TYR B 1 126 ? 4.669 2.983 16.728 1 96.19 126 TYR B N 1
ATOM 7318 C CA . TYR B 1 126 ? 3.236 3.231 16.841 1 96.19 126 TYR B CA 1
ATOM 7319 C C . TYR B 1 126 ? 2.738 2.922 18.248 1 96.19 126 TYR B C 1
ATOM 7321 O O . TYR B 1 126 ? 2.435 1.77 18.567 1 96.19 126 TYR B O 1
ATOM 7329 N N . PRO B 1 127 ? 2.505 3.92 19.009 1 97.61 127 PRO B N 1
ATOM 7330 C CA . PRO B 1 127 ? 2.288 3.714 20.443 1 97.61 127 PRO B CA 1
ATOM 7331 C C . PRO B 1 127 ? 0.873 3.238 20.763 1 97.61 127 PRO B C 1
ATOM 7333 O O . PRO B 1 127 ? -0.024 3.347 19.922 1 97.61 127 PRO B O 1
ATOM 7336 N N . ASP B 1 128 ? 0.809 2.694 21.931 1 97.87 128 ASP B N 1
ATOM 7337 C CA . ASP B 1 128 ? -0.507 2.38 22.479 1 97.87 128 ASP B CA 1
ATOM 7338 C C . ASP B 1 128 ? -1.236 3.649 22.917 1 97.87 128 ASP B C 1
ATOM 7340 O O . ASP B 1 128 ? -0.617 4.576 23.443 1 97.87 128 ASP B O 1
ATOM 7344 N N . ALA B 1 129 ? -2.543 3.652 22.782 1 97.77 129 ALA B N 1
ATOM 7345 C CA . ALA B 1 129 ? -3.35 4.823 23.117 1 97.77 129 ALA B CA 1
ATOM 7346 C C . ALA B 1 129 ? -3.221 5.173 24.596 1 97.77 129 ALA B C 1
ATOM 7348 O O . ALA B 1 129 ? -3.342 6.34 24.977 1 97.77 129 ALA B O 1
ATOM 7349 N N . SER B 1 130 ? -2.968 4.19 25.451 1 98.08 130 SER B N 1
ATOM 7350 C CA . SER B 1 130 ? -2.833 4.442 26.882 1 98.08 130 SER B CA 1
ATOM 7351 C C . SER B 1 130 ? -1.629 5.329 27.176 1 98.08 130 SER B C 1
ATOM 7353 O O . SER B 1 130 ? -1.624 6.072 28.159 1 98.08 130 SER B O 1
ATOM 7355 N N . ASP B 1 131 ? -0.605 5.268 26.352 1 98.43 131 ASP B N 1
ATOM 7356 C CA . ASP B 1 131 ? 0.562 6.131 26.514 1 98.43 131 ASP B CA 1
ATOM 7357 C C . ASP B 1 131 ? 0.19 7.599 26.319 1 98.43 131 ASP B C 1
ATOM 7359 O O . ASP B 1 131 ? 0.75 8.479 26.977 1 98.43 131 ASP B O 1
ATOM 7363 N N . MET B 1 132 ? -0.717 7.843 25.427 1 98.45 132 MET B N 1
ATOM 7364 C CA . MET B 1 132 ? -1.166 9.212 25.188 1 98.45 132 MET B CA 1
ATOM 7365 C C . MET B 1 132 ? -1.925 9.755 26.394 1 98.45 132 MET B C 1
ATOM 7367 O O . MET B 1 132 ? -1.756 10.916 26.768 1 98.45 132 MET B O 1
ATOM 7371 N N . VAL B 1 133 ? -2.756 8.906 27.01 1 98.26 133 VAL B N 1
ATOM 7372 C CA . VAL B 1 133 ? -3.502 9.321 28.193 1 98.26 133 VAL B CA 1
ATOM 7373 C C . VAL B 1 133 ? -2.532 9.687 29.314 1 98.26 133 VAL B C 1
ATOM 7375 O O . VAL B 1 133 ? -2.682 10.727 29.959 1 98.26 133 VAL B O 1
ATOM 7378 N N . ARG B 1 134 ? -1.566 8.847 29.527 1 98.34 134 ARG B N 1
ATOM 7379 C CA . ARG B 1 134 ? -0.552 9.108 30.543 1 98.34 134 ARG B CA 1
ATOM 7380 C C . ARG B 1 134 ? 0.21 10.394 30.24 1 98.34 134 ARG B C 1
ATOM 7382 O O . ARG B 1 134 ? 0.424 11.219 31.13 1 98.34 134 ARG B O 1
ATOM 7389 N N . TYR B 1 135 ? 0.593 10.564 29.02 1 98.66 135 TYR B N 1
ATOM 7390 C CA . TYR B 1 135 ? 1.343 11.737 28.586 1 98.66 135 TYR B CA 1
ATOM 7391 C C . TYR B 1 135 ? 0.558 13.016 28.852 1 98.66 135 TYR B C 1
ATOM 7393 O O . TYR B 1 135 ? 1.085 13.965 29.437 1 98.66 135 TYR B O 1
ATOM 7401 N N . LEU B 1 136 ? -0.691 13.057 28.437 1 98.79 136 LEU B N 1
ATOM 7402 C CA . LEU B 1 136 ? -1.511 14.255 28.576 1 98.79 136 LEU B CA 1
ATOM 7403 C C . LEU B 1 136 ? -1.794 14.553 30.045 1 98.79 136 LEU B C 1
ATOM 7405 O O . LEU B 1 136 ? -1.878 15.717 30.442 1 98.79 136 LEU B O 1
ATOM 7409 N N . SER B 1 137 ? -1.972 13.513 30.805 1 98.68 137 SER B N 1
ATOM 7410 C CA . SER B 1 137 ? -2.137 13.703 32.242 1 98.68 137 SER B CA 1
ATOM 7411 C C . SER B 1 137 ? -0.908 14.365 32.856 1 98.68 137 SER B C 1
ATOM 7413 O O . SER B 1 137 ? -1.03 15.32 33.627 1 98.68 137 SER B O 1
ATOM 7415 N N . ASP B 1 138 ? 0.194 13.862 32.539 1 98.71 138 ASP B N 1
ATOM 7416 C CA . ASP B 1 138 ? 1.438 14.429 33.051 1 98.71 138 ASP B CA 1
ATOM 7417 C C . ASP B 1 138 ? 1.642 15.854 32.541 1 98.71 138 ASP B C 1
ATOM 7419 O O . ASP B 1 138 ? 2.156 16.71 33.263 1 98.71 138 ASP B O 1
ATOM 7423 N N . PHE B 1 139 ? 1.302 16.061 31.343 1 98.73 139 PHE B N 1
ATOM 7424 C CA . PHE B 1 139 ? 1.42 17.395 30.767 1 98.73 139 PHE B CA 1
ATOM 7425 C C . PHE B 1 139 ? 0.623 18.408 31.581 1 98.73 139 PHE B C 1
ATOM 7427 O O . PHE B 1 139 ? 1.132 19.479 31.919 1 98.73 139 PHE B O 1
ATOM 7434 N N . ALA B 1 140 ? -0.587 18.103 31.861 1 98.73 140 ALA B N 1
ATOM 7435 C CA . ALA B 1 140 ? -1.462 18.993 32.619 1 98.73 140 ALA B CA 1
ATOM 7436 C C . ALA B 1 140 ? -0.963 19.163 34.051 1 98.73 140 ALA B C 1
ATOM 7438 O O . ALA B 1 140 ? -0.913 20.281 34.569 1 98.73 140 ALA B O 1
ATOM 7439 N N . GLU B 1 141 ? -0.59 18.093 34.668 1 98.3 141 GLU B N 1
ATOM 7440 C CA . GLU B 1 141 ? -0.228 18.094 36.083 1 98.3 141 GLU B CA 1
ATOM 7441 C C . GLU B 1 141 ? 1.117 18.78 36.307 1 98.3 141 GLU B C 1
ATOM 7443 O O . GLU B 1 141 ? 1.24 19.647 37.175 1 98.3 141 GLU B O 1
ATOM 7448 N N . ARG B 1 142 ? 2.087 18.401 35.538 1 98.21 142 ARG B N 1
ATOM 7449 C CA . ARG B 1 142 ? 3.44 18.912 35.737 1 98.21 142 ARG B CA 1
ATOM 7450 C C . ARG B 1 142 ? 3.516 20.401 35.413 1 98.21 142 ARG B C 1
ATOM 7452 O O . ARG B 1 142 ? 4.283 21.138 36.035 1 98.21 142 ARG B O 1
ATOM 7459 N N . LEU B 1 143 ? 2.708 20.843 34.491 1 98.41 143 LEU B N 1
ATOM 7460 C CA . LEU B 1 143 ? 2.75 22.246 34.093 1 98.41 143 LEU B CA 1
ATOM 7461 C C . LEU B 1 143 ? 1.763 23.073 34.909 1 98.41 143 LEU B C 1
ATOM 7463 O O . LEU B 1 143 ? 1.693 24.294 34.755 1 98.41 143 LEU B O 1
ATOM 7467 N N . GLY B 1 144 ? 1.007 22.42 35.751 1 97.78 144 GLY B N 1
ATOM 7468 C CA . GLY B 1 144 ? 0.085 23.108 36.64 1 97.78 144 GLY B CA 1
ATOM 7469 C C . GLY B 1 144 ? -1.05 23.797 35.906 1 97.78 144 GLY B C 1
ATOM 7470 O O . GLY B 1 144 ? -1.4 24.936 36.222 1 97.78 144 GLY B O 1
ATOM 7471 N N . LEU B 1 145 ? -1.578 23.176 34.92 1 98.67 145 LEU B N 1
ATOM 7472 C CA . LEU B 1 145 ? -2.631 23.794 34.122 1 98.67 145 LEU B CA 1
ATOM 7473 C C . LEU B 1 145 ? -3.962 23.767 34.864 1 98.67 145 LEU B C 1
ATOM 7475 O O . LEU B 1 145 ? -4.258 22.809 35.582 1 98.67 145 LEU B O 1
ATOM 7479 N N . HIS B 1 146 ? -4.722 24.777 34.706 1 98.25 146 HIS B N 1
ATOM 7480 C CA . HIS B 1 146 ? -6.007 24.895 35.387 1 98.25 146 HIS B CA 1
ATOM 7481 C C . HIS B 1 146 ? -7.112 24.193 34.604 1 98.25 146 HIS B C 1
ATOM 7483 O O . HIS B 1 146 ? -7.847 24.834 33.849 1 98.25 146 HIS B O 1
ATOM 7489 N N . VAL B 1 147 ? -7.286 22.973 34.94 1 98.58 147 VAL B N 1
ATOM 7490 C CA . VAL B 1 147 ? -8.329 22.186 34.292 1 98.58 147 VAL B CA 1
ATOM 7491 C C . VAL B 1 147 ? -9.414 21.83 35.306 1 98.58 147 VAL B C 1
ATOM 7493 O O . VAL B 1 147 ? -9.118 21.307 36.383 1 98.58 147 VAL B O 1
ATOM 7496 N N . LEU B 1 148 ? -10.61 22.168 35.012 1 97.97 148 LEU B N 1
ATOM 7497 C CA . LEU B 1 148 ? -11.76 21.752 35.807 1 97.97 148 LEU B CA 1
ATOM 7498 C C . LEU B 1 148 ? -12.372 20.471 35.249 1 97.97 148 LEU B C 1
ATOM 7500 O O . LEU B 1 148 ? -13.179 20.519 34.317 1 97.97 148 LEU B O 1
ATOM 7504 N N . TYR B 1 149 ? -12.093 19.384 35.874 1 97.78 149 TYR B N 1
ATOM 7505 C CA . TYR B 1 149 ? -12.556 18.077 35.423 1 97.78 149 TYR B CA 1
ATOM 7506 C C . TYR B 1 149 ? -14.004 17.839 35.833 1 97.78 149 TYR B C 1
ATOM 7508 O O . TYR B 1 149 ? -14.57 18.61 36.613 1 97.78 149 TYR B O 1
ATOM 7516 N N . ASN B 1 150 ? -14.566 16.778 35.22 1 97.46 150 ASN B N 1
ATOM 7517 C CA . ASN B 1 150 ? -15.939 16.374 35.507 1 97.46 150 ASN B CA 1
ATOM 7518 C C . ASN B 1 150 ? -16.912 17.537 35.336 1 97.46 150 ASN B C 1
ATOM 7520 O O . ASN B 1 150 ? -17.837 17.701 36.133 1 97.46 150 ASN B O 1
ATOM 7524 N N . THR B 1 151 ? -16.665 18.376 34.447 1 97.41 151 THR B N 1
ATOM 7525 C CA . THR B 1 151 ? -17.503 19.532 34.148 1 97.41 151 THR B CA 1
ATOM 7526 C C . THR B 1 151 ? -17.928 19.529 32.683 1 97.41 151 THR B C 1
ATOM 7528 O O . THR B 1 151 ? -17.147 19.9 31.804 1 97.41 151 THR B O 1
ATOM 7531 N N . THR B 1 152 ? -19.103 19.098 32.506 1 96.73 152 THR B N 1
ATOM 7532 C CA . THR B 1 152 ? -19.651 19.048 31.156 1 96.73 152 THR B CA 1
ATOM 7533 C C . THR B 1 152 ? -20.381 20.346 30.819 1 96.73 152 THR B C 1
ATOM 7535 O O . THR B 1 152 ? -21.379 20.687 31.458 1 96.73 152 THR B O 1
ATOM 7538 N N . ILE B 1 153 ? -19.906 21.065 29.882 1 97.45 153 ILE B N 1
ATOM 7539 C CA . ILE B 1 153 ? -20.61 22.252 29.409 1 97.45 153 ILE B CA 1
ATOM 7540 C C . ILE B 1 153 ? -21.74 21.841 28.468 1 97.45 153 ILE B C 1
ATOM 7542 O O . ILE B 1 153 ? -21.495 21.254 27.412 1 97.45 153 ILE B O 1
ATOM 7546 N N . ALA B 1 154 ? -22.908 22.225 28.823 1 95.89 154 ALA B N 1
ATOM 7547 C CA . ALA B 1 154 ? -24.084 21.745 28.101 1 95.89 154 ALA B CA 1
ATOM 7548 C C . ALA B 1 154 ? -24.611 22.809 27.142 1 95.89 154 ALA B C 1
ATOM 7550 O O . ALA B 1 154 ? -25.24 22.486 26.132 1 95.89 154 ALA B O 1
ATOM 7551 N N . HIS B 1 155 ? -24.334 24.014 27.558 1 96.23 155 HIS B N 1
ATOM 7552 C CA . HIS B 1 155 ? -24.894 25.092 26.751 1 96.23 155 HIS B CA 1
ATOM 7553 C C . HIS B 1 155 ? -23.973 26.308 26.742 1 96.23 155 HIS B C 1
ATOM 7555 O O . HIS B 1 155 ? -23.403 26.669 27.774 1 96.23 155 HIS B O 1
ATOM 7561 N N . VAL B 1 156 ? -23.903 26.953 25.546 1 97.56 156 VAL B N 1
ATOM 7562 C CA . VAL B 1 156 ? -23.108 28.166 25.38 1 97.56 156 VAL B CA 1
ATOM 7563 C C . VAL B 1 156 ? -23.949 29.247 24.705 1 97.56 156 VAL B C 1
ATOM 7565 O O . VAL B 1 156 ? -24.552 29.008 23.655 1 97.56 156 VAL B O 1
ATOM 7568 N N . THR B 1 157 ? -24.012 30.387 25.247 1 95.99 157 THR B N 1
ATOM 7569 C CA . THR B 1 157 ? -24.745 31.528 24.711 1 95.99 157 THR B CA 1
ATOM 7570 C C . THR B 1 157 ? -23.886 32.789 24.749 1 95.99 157 THR B C 1
ATOM 7572 O O . THR B 1 157 ? -22.747 32.757 25.22 1 95.99 157 THR B O 1
ATOM 7575 N N . VAL B 1 158 ? -24.455 33.857 24.147 1 95.38 158 VAL B N 1
ATOM 7576 C CA . VAL B 1 158 ? -23.77 35.145 24.151 1 95.38 158 VAL B CA 1
ATOM 7577 C C . VAL B 1 158 ? -24.612 36.177 24.897 1 95.38 158 VAL B C 1
ATOM 7579 O O . VAL B 1 158 ? -25.844 36.138 24.845 1 95.38 158 VAL B O 1
ATOM 7582 N N . ASN B 1 159 ? -23.948 36.976 25.671 1 94.02 159 ASN B N 1
ATOM 7583 C CA . ASN B 1 159 ? -24.55 38.127 26.336 1 94.02 159 ASN B CA 1
ATOM 7584 C C . ASN B 1 159 ? -23.892 39.433 25.901 1 94.02 159 ASN B C 1
ATOM 7586 O O . ASN B 1 159 ? -22.735 39.693 26.238 1 94.02 159 ASN B O 1
ATOM 7590 N N . LYS B 1 160 ? -24.668 40.262 25.262 1 93.55 160 LYS B N 1
ATOM 7591 C CA . LYS B 1 160 ? -24.124 41.513 24.74 1 93.55 160 LYS B CA 1
ATOM 7592 C C . LYS B 1 160 ? -23.724 42.453 25.873 1 93.55 160 LYS B C 1
ATOM 7594 O O . LYS B 1 160 ? -24.432 42.561 26.877 1 93.55 160 LYS B O 1
ATOM 7599 N N . ASP B 1 161 ? -22.571 42.963 25.789 1 94 161 ASP B N 1
ATOM 7600 C CA . ASP B 1 161 ? -22.021 43.916 26.749 1 94 161 ASP B CA 1
ATOM 7601 C C . ASP B 1 161 ? -20.992 44.829 26.088 1 94 161 ASP B C 1
ATOM 7603 O O . ASP B 1 161 ? -19.933 44.37 25.655 1 94 161 ASP B O 1
ATOM 7607 N N . ARG B 1 162 ? -21.218 46.091 26.061 1 90.63 162 ARG B N 1
ATOM 7608 C CA . ARG B 1 162 ? -20.355 47.056 25.387 1 90.63 162 ARG B CA 1
ATOM 7609 C C . ARG B 1 162 ? -18.98 47.115 26.045 1 90.63 162 ARG B C 1
ATOM 7611 O O . ARG B 1 162 ? -17.994 47.479 25.402 1 90.63 162 ARG B O 1
ATOM 7618 N N . GLY B 1 163 ? -18.917 46.795 27.266 1 90.95 163 GLY B N 1
ATOM 7619 C CA . GLY B 1 163 ? -17.646 46.838 27.97 1 90.95 163 GLY B CA 1
ATOM 7620 C C . GLY B 1 163 ? -16.794 45.604 27.74 1 90.95 163 GLY B C 1
ATOM 7621 O O . GLY B 1 163 ? -15.616 45.581 28.102 1 90.95 163 GLY B O 1
ATOM 7622 N N . ALA B 1 164 ? -17.346 44.654 27.139 1 93.58 164 ALA B N 1
ATOM 7623 C CA . ALA B 1 164 ? -16.618 43.415 26.881 1 93.58 164 ALA B CA 1
ATOM 7624 C C . ALA B 1 164 ? -15.622 43.592 25.738 1 93.58 164 ALA B C 1
ATOM 7626 O O . ALA B 1 164 ? -15.813 44.441 24.865 1 93.58 164 ALA B O 1
ATOM 7627 N N . TRP B 1 165 ? -14.51 42.805 25.685 1 95.11 165 TRP B N 1
ATOM 7628 C CA . TRP B 1 165 ? -13.435 42.903 24.702 1 95.11 165 TRP B CA 1
ATOM 7629 C C . TRP B 1 165 ? -13.992 42.883 23.283 1 95.11 165 TRP B C 1
ATOM 7631 O O . TRP B 1 165 ? -13.485 43.579 22.4 1 95.11 165 TRP B O 1
ATOM 7641 N N . ASN B 1 166 ? -15.012 42.052 23.063 1 94.14 166 ASN B N 1
ATOM 7642 C CA . ASN B 1 166 ? -15.544 41.845 21.72 1 94.14 166 ASN B CA 1
ATOM 7643 C C . ASN B 1 166 ? -17.007 42.269 21.626 1 94.14 166 ASN B C 1
ATOM 7645 O O . ASN B 1 166 ? -17.737 41.802 20.75 1 94.14 166 ASN B O 1
ATOM 7649 N N . GLY B 1 167 ? -17.485 43.006 22.561 1 94.09 167 GLY B N 1
ATOM 7650 C CA . GLY B 1 167 ? -18.855 43.495 22.559 1 94.09 167 GLY B CA 1
ATOM 7651 C C . GLY B 1 167 ? -19.835 42.527 23.194 1 94.09 167 GLY B C 1
ATOM 7652 O O . GLY B 1 167 ? -21.04 42.787 23.225 1 94.09 167 GLY B O 1
ATOM 7653 N N . HIS B 1 168 ? -19.364 41.388 23.647 1 95.62 168 HIS B N 1
ATOM 7654 C CA . HIS B 1 168 ? -20.203 40.396 24.308 1 95.62 168 HIS B CA 1
ATOM 7655 C C . HIS B 1 168 ? -19.367 39.451 25.166 1 95.62 168 HIS B C 1
ATOM 7657 O O . HIS B 1 168 ? -18.149 39.365 24.995 1 95.62 168 HIS B O 1
ATOM 7663 N N . TYR B 1 169 ? -20.052 38.87 26.106 1 96.67 169 TYR B N 1
ATOM 7664 C CA . TYR B 1 169 ? -19.478 37.765 26.865 1 96.67 169 TYR B CA 1
ATOM 7665 C C . TYR B 1 169 ? -20.096 36.436 26.446 1 96.67 169 TYR B C 1
ATOM 7667 O O . TYR B 1 169 ? -21.261 36.386 26.045 1 96.67 169 TYR B O 1
ATOM 7675 N N . PHE B 1 170 ? -19.275 35.394 26.514 1 97.56 170 PHE B N 1
ATOM 7676 C CA . PHE B 1 170 ? -19.787 34.038 26.359 1 97.56 170 PHE B CA 1
ATOM 7677 C C . PHE B 1 170 ? -20.214 33.462 27.704 1 97.56 170 PHE B C 1
ATOM 7679 O O . PHE B 1 170 ? -19.482 33.568 28.69 1 97.56 170 PHE B O 1
ATOM 7686 N N . ILE B 1 171 ? -21.367 32.926 27.739 1 97.4 171 ILE B N 1
ATOM 7687 C CA . ILE B 1 171 ? -21.885 32.308 28.955 1 97.4 171 ILE B CA 1
ATOM 7688 C C . ILE B 1 171 ? -21.938 30.792 28.782 1 97.4 171 ILE B C 1
ATOM 7690 O O . ILE B 1 171 ? -22.634 30.285 27.899 1 97.4 171 ILE B O 1
ATOM 7694 N N . LEU B 1 172 ? -21.161 30.067 29.573 1 97.96 172 LEU B N 1
ATOM 7695 C CA . LEU B 1 172 ? -21.119 28.609 29.561 1 97.96 172 LEU B CA 1
ATOM 7696 C C . LEU B 1 172 ? -21.881 28.033 30.75 1 97.96 172 LEU B C 1
ATOM 7698 O O . LEU B 1 172 ? -21.597 28.377 31.899 1 97.96 172 LEU B O 1
ATOM 7702 N N . THR B 1 173 ? -22.832 27.207 30.447 1 97.35 173 THR B N 1
ATOM 7703 C CA . THR B 1 173 ? -23.591 26.555 31.508 1 97.35 173 THR B CA 1
ATOM 7704 C C . THR B 1 173 ? -23.271 25.064 31.565 1 97.35 173 THR B C 1
ATOM 7706 O O . THR B 1 173 ? -23.361 24.366 30.553 1 97.35 173 THR B O 1
ATOM 7709 N N . ASP B 1 174 ? -22.883 24.593 32.698 1 96.17 174 ASP B N 1
ATOM 7710 C CA . ASP B 1 174 ? -22.531 23.181 32.816 1 96.17 174 ASP B CA 1
ATOM 7711 C C . ASP B 1 174 ? -23.765 22.33 33.106 1 96.17 174 ASP B C 1
ATOM 7713 O O . ASP B 1 174 ? -24.886 22.842 33.138 1 96.17 174 ASP B O 1
ATOM 7717 N N . HIS B 1 175 ? -23.579 21.064 33.173 1 92.73 175 HIS B N 1
ATOM 7718 C CA . HIS B 1 175 ? -24.672 20.111 33.328 1 92.73 175 HIS B CA 1
ATOM 7719 C C . HIS B 1 175 ? -25.359 20.276 34.68 1 92.73 175 HIS B C 1
ATOM 7721 O O . HIS B 1 175 ? -26.485 19.809 34.87 1 92.73 175 HIS B O 1
ATOM 7727 N N . ARG B 1 176 ? -24.768 21.036 35.671 1 93.91 176 ARG B N 1
ATOM 7728 C CA . ARG B 1 176 ? -25.353 21.28 36.986 1 93.91 176 ARG B CA 1
ATOM 7729 C C . ARG B 1 176 ? -26.018 22.651 37.043 1 93.91 176 ARG B C 1
ATOM 7731 O O . ARG B 1 176 ? -26.522 23.059 38.092 1 93.91 176 ARG B O 1
ATOM 7738 N N . GLY B 1 177 ? -25.926 23.408 36.035 1 92.68 177 GLY B N 1
ATOM 7739 C CA . GLY B 1 177 ? -26.565 24.713 35.992 1 92.68 177 GLY B CA 1
ATOM 7740 C C . GLY B 1 177 ? -25.635 25.847 36.379 1 92.68 177 GLY B C 1
ATOM 7741 O O . GLY B 1 177 ? -26.041 27.01 36.401 1 92.68 177 GLY B O 1
ATOM 7742 N N . GLN B 1 178 ? -24.42 25.479 36.737 1 95.29 178 GLN B N 1
ATOM 7743 C CA . GLN B 1 178 ? -23.437 26.509 37.057 1 95.29 178 GLN B CA 1
ATOM 7744 C C . GLN B 1 178 ? -23.004 27.263 35.803 1 95.29 178 GLN B C 1
ATOM 7746 O O . GLN B 1 178 ? -22.711 26.651 34.774 1 95.29 178 GLN B O 1
ATOM 7751 N N . ALA B 1 179 ? -22.977 28.61 35.896 1 96.46 179 ALA B N 1
ATOM 7752 C CA . ALA B 1 179 ? -22.644 29.441 34.741 1 96.46 179 ALA B CA 1
ATOM 7753 C C . ALA B 1 179 ? -21.227 29.995 34.855 1 96.46 179 ALA B C 1
ATOM 7755 O O . ALA B 1 179 ? -20.779 30.353 35.946 1 96.46 179 ALA B O 1
ATOM 7756 N N . TYR B 1 180 ? -20.594 30.031 33.803 1 97.19 180 TYR B N 1
ATOM 7757 C CA . TYR B 1 180 ? -19.279 30.638 33.634 1 97.19 180 TYR B CA 1
ATOM 7758 C C . TYR B 1 180 ? -19.299 31.686 32.528 1 97.19 180 TYR B C 1
ATOM 7760 O O . TYR B 1 180 ? -20.049 31.558 31.557 1 97.19 180 TYR B O 1
ATOM 7768 N N . GLN B 1 181 ? -18.576 32.709 32.71 1 96.63 181 GLN B N 1
ATOM 7769 C CA . GLN B 1 181 ? -18.528 33.794 31.735 1 96.63 181 GLN B CA 1
ATOM 7770 C C . GLN B 1 181 ? -17.093 34.076 31.297 1 96.63 181 GLN B C 1
ATOM 7772 O O . GLN B 1 181 ? -16.17 34.034 32.113 1 96.63 181 GLN B O 1
ATOM 7777 N N . CYS B 1 182 ? -16.917 34.379 30.008 1 97.58 182 CYS B N 1
ATOM 7778 C CA . CYS B 1 182 ? -15.575 34.714 29.544 1 97.58 182 CYS B CA 1
ATOM 7779 C C . CYS B 1 182 ? -15.63 35.669 28.358 1 97.58 182 CYS B C 1
ATOM 7781 O O . CYS B 1 182 ? -16.663 35.783 27.695 1 97.58 182 CYS B O 1
ATOM 7783 N N . SER B 1 183 ? -14.557 36.348 28.073 1 97.48 183 SER B N 1
ATOM 7784 C CA . SER B 1 183 ? -14.439 37.289 26.964 1 97.48 183 SER B CA 1
ATOM 7785 C C . SER B 1 183 ? -14.082 36.572 25.666 1 97.48 183 SER B C 1
ATOM 7787 O O . SER B 1 183 ? -14.476 37.007 24.582 1 97.48 183 SER B O 1
ATOM 7789 N N . VAL B 1 184 ? -13.273 35.557 25.732 1 98.53 184 VAL B N 1
ATOM 7790 C CA . VAL B 1 184 ? -12.836 34.758 24.592 1 98.53 184 VAL B CA 1
ATOM 7791 C C . VAL B 1 184 ? -13.122 33.282 24.856 1 98.53 184 VAL B C 1
ATOM 7793 O O . VAL B 1 184 ? -12.789 32.76 25.923 1 98.53 184 VAL B O 1
ATOM 7796 N N . LEU B 1 185 ? -13.776 32.66 23.939 1 98.56 185 LEU B N 1
ATOM 7797 C CA . LEU B 1 185 ? -14.075 31.236 24.036 1 98.56 185 LEU B CA 1
ATOM 7798 C C . LEU B 1 185 ? -13.233 30.435 23.05 1 98.56 185 LEU B C 1
ATOM 7800 O O . LEU B 1 185 ? -13.259 30.7 21.846 1 98.56 185 LEU B O 1
ATOM 7804 N N . LEU B 1 186 ? -12.452 29.523 23.51 1 98.79 186 LEU B N 1
ATOM 7805 C CA . LEU B 1 186 ? -11.617 28.627 22.717 1 98.79 186 LEU B CA 1
ATOM 7806 C C . LEU B 1 186 ? -12.176 27.209 22.731 1 98.79 186 LEU B C 1
ATOM 7808 O O . LEU B 1 186 ? -12.063 26.502 23.735 1 98.79 186 LEU B O 1
ATOM 7812 N N . VAL B 1 187 ? -12.702 26.784 21.617 1 98.29 187 VAL B N 1
ATOM 7813 C CA . VAL B 1 187 ? -13.355 25.482 21.52 1 98.29 187 VAL B CA 1
ATOM 7814 C C . VAL B 1 187 ? -12.35 24.433 21.051 1 98.29 187 VAL B C 1
ATOM 7816 O O . VAL B 1 187 ? -11.944 24.431 19.886 1 98.29 187 VAL B O 1
ATOM 7819 N N . ALA B 1 188 ? -11.963 23.53 21.869 1 98.28 188 ALA B N 1
ATOM 7820 C CA . ALA B 1 188 ? -11.011 22.456 21.598 1 98.28 188 ALA B CA 1
ATOM 7821 C C . ALA B 1 188 ? -11.623 21.091 21.898 1 98.28 188 ALA B C 1
ATOM 7823 O O . ALA B 1 188 ? -10.983 20.239 22.518 1 98.28 188 ALA B O 1
ATOM 7824 N N . THR B 1 189 ? -12.831 20.844 21.473 1 96.01 189 THR B N 1
ATOM 7825 C CA . THR B 1 189 ? -13.591 19.657 21.848 1 96.01 189 THR B CA 1
ATOM 7826 C C . THR B 1 189 ? -13.311 18.509 20.883 1 96.01 189 THR B C 1
ATOM 7828 O O . THR B 1 189 ? -13.787 17.39 21.086 1 96.01 189 THR B O 1
ATOM 7831 N N . GLY B 1 190 ? -12.528 18.751 19.853 1 94.89 190 GLY B N 1
ATOM 7832 C CA . GLY B 1 190 ? -12.356 17.723 18.839 1 94.89 190 GLY B CA 1
ATOM 7833 C C . GLY B 1 190 ? -13.647 17.362 18.129 1 94.89 190 GLY B C 1
ATOM 7834 O O . GLY B 1 190 ? -14.558 18.187 18.03 1 94.89 190 GLY B O 1
ATOM 7835 N N . LEU B 1 191 ? -13.664 16.224 17.416 1 93.99 191 LEU B N 1
ATOM 7836 C CA . LEU B 1 191 ? -14.841 15.623 16.798 1 93.99 191 LEU B CA 1
ATOM 7837 C C . LEU B 1 191 ? -15.368 14.467 17.643 1 93.99 191 LEU B C 1
ATOM 7839 O O . LEU B 1 191 ? -14.671 13.469 17.84 1 93.99 191 LEU B O 1
ATOM 7843 N N . SER B 1 192 ? -16.555 14.594 18.143 1 90.2 192 SER B N 1
ATOM 7844 C CA . SER B 1 192 ? -16.939 13.617 19.157 1 90.2 192 SER B CA 1
ATOM 7845 C C . SER B 1 192 ? -18.249 12.928 18.792 1 90.2 192 SER B C 1
ATOM 7847 O O . SER B 1 192 ? -18.673 11.99 19.47 1 90.2 192 SER B O 1
ATOM 7849 N N . VAL B 1 193 ? -18.891 13.39 17.767 1 93.49 193 VAL B N 1
ATOM 7850 C CA . VAL B 1 193 ? -20.17 12.794 17.399 1 93.49 193 VAL B CA 1
ATOM 7851 C C . VAL B 1 193 ? -19.966 11.788 16.268 1 93.49 193 VAL B C 1
ATOM 7853 O O . VAL B 1 193 ? -19.508 12.15 15.182 1 93.49 193 VAL B O 1
ATOM 7856 N N . PRO B 1 194 ? -20.301 10.538 16.542 1 94.13 194 PRO B N 1
ATOM 7857 C CA . PRO B 1 194 ? -20.17 9.575 15.445 1 94.13 194 PRO B CA 1
ATOM 7858 C C . PRO B 1 194 ? -21.047 9.926 14.245 1 94.13 194 PRO B C 1
ATOM 7860 O O . PRO B 1 194 ? -22.182 10.378 14.416 1 94.13 194 PRO B O 1
ATOM 7863 N N . ASN B 1 195 ? -20.475 9.767 13.068 1 93.16 195 ASN B N 1
ATOM 7864 C CA . ASN B 1 195 ? -21.252 9.981 11.852 1 93.16 195 ASN B CA 1
ATOM 7865 C C . ASN B 1 195 ? -22.209 8.823 11.587 1 93.16 195 ASN B C 1
ATOM 7867 O O . ASN B 1 195 ? -21.789 7.666 11.527 1 93.16 195 ASN B O 1
ATOM 7871 N N . ARG B 1 196 ? -23.452 9.199 11.501 1 92.47 196 ARG B N 1
ATOM 7872 C CA . ARG B 1 196 ? -24.483 8.202 11.231 1 92.47 196 ARG B CA 1
ATOM 7873 C C . ARG B 1 196 ? -25.262 8.548 9.967 1 92.47 196 ARG B C 1
ATOM 7875 O O . ARG B 1 196 ? -25.556 9.718 9.713 1 92.47 196 ARG B O 1
ATOM 7882 N N . VAL B 1 197 ? -25.431 7.579 9.158 1 91.37 197 VAL B N 1
ATOM 7883 C CA . VAL B 1 197 ? -26.283 7.71 7.981 1 91.37 197 VAL B CA 1
ATOM 7884 C C . VAL B 1 197 ? -27.574 6.921 8.187 1 91.37 197 VAL B C 1
ATOM 7886 O O . VAL B 1 197 ? -27.54 5.758 8.595 1 91.37 197 VAL B O 1
ATOM 7889 N N . ASP B 1 198 ? -28.604 7.646 7.956 1 90.26 198 ASP B N 1
ATOM 7890 C CA . ASP B 1 198 ? -29.9 7.012 8.179 1 90.26 198 ASP B CA 1
ATOM 7891 C C . ASP B 1 198 ? -30.427 6.373 6.897 1 90.26 198 ASP B C 1
ATOM 7893 O O . ASP B 1 198 ? -30.629 7.059 5.893 1 90.26 198 ASP B O 1
ATOM 7897 N N . PHE B 1 199 ? -30.569 5.092 6.803 1 91.39 199 PHE B N 1
ATOM 7898 C CA . PHE B 1 199 ? -31.17 4.305 5.733 1 91.39 199 PHE B CA 1
ATOM 7899 C C . PHE B 1 199 ? -31.96 3.133 6.302 1 91.39 199 PHE B C 1
ATOM 7901 O O . PHE B 1 199 ? -31.774 2.756 7.461 1 91.39 199 PHE B O 1
ATOM 7908 N N . PRO B 1 200 ? -32.987 2.649 5.538 1 91.64 200 PRO B N 1
ATOM 7909 C CA . PRO B 1 200 ? -33.735 1.501 6.055 1 91.64 200 PRO B CA 1
ATOM 7910 C C . PRO B 1 200 ? -32.83 0.337 6.452 1 91.64 200 PRO B C 1
ATOM 7912 O O . PRO B 1 200 ? -32.054 -0.155 5.628 1 91.64 200 PRO B O 1
ATOM 7915 N N . GLY B 1 201 ? -32.915 0.006 7.723 1 93.31 201 GLY B N 1
ATOM 7916 C CA . GLY B 1 201 ? -32.081 -1.084 8.203 1 93.31 201 GLY B CA 1
ATOM 7917 C C . GLY B 1 201 ? -30.847 -0.608 8.947 1 93.31 201 GLY B C 1
ATOM 7918 O O . GLY B 1 201 ? -30.072 -1.419 9.457 1 93.31 201 GLY B O 1
ATOM 7919 N N . SER B 1 202 ? -30.698 0.659 9.095 1 94.13 202 SER B N 1
ATOM 7920 C CA . SER B 1 202 ? -29.539 1.217 9.784 1 94.13 202 SER B CA 1
ATOM 7921 C C . SER B 1 202 ? -29.542 0.844 11.263 1 94.13 202 SER B C 1
ATOM 7923 O O . SER B 1 202 ? -28.503 0.894 11.923 1 94.13 202 SER B O 1
ATOM 7925 N N . GLU B 1 203 ? -30.63 0.489 11.828 1 93.25 203 GLU B N 1
ATOM 7926 C CA . GLU B 1 203 ? -30.751 0.118 13.234 1 93.25 203 GLU B CA 1
ATOM 7927 C C . GLU B 1 203 ? -30.02 -1.19 13.525 1 93.25 203 GLU B C 1
ATOM 7929 O O . GLU B 1 203 ? -29.71 -1.49 14.68 1 93.25 203 GLU B O 1
ATOM 7934 N N . TYR B 1 204 ? -29.795 -1.974 12.459 1 94.66 204 TYR B N 1
ATOM 7935 C CA . TYR B 1 204 ? -29.164 -3.277 12.637 1 94.66 204 TYR B CA 1
ATOM 7936 C C . TYR B 1 204 ? -27.646 -3.147 12.68 1 94.66 204 TYR B C 1
ATOM 7938 O O . TYR B 1 204 ? -26.943 -4.112 12.99 1 94.66 204 TYR B O 1
ATOM 7946 N N . VAL B 1 205 ? -27.159 -2.019 12.472 1 95.99 205 VAL B N 1
ATOM 7947 C CA . VAL B 1 205 ? -25.728 -1.822 12.268 1 95.99 205 VAL B CA 1
ATOM 7948 C C . VAL B 1 205 ? -25.044 -1.57 13.61 1 95.99 205 VAL B C 1
ATOM 7950 O O . VAL B 1 205 ? -25.555 -0.816 14.442 1 95.99 205 VAL B O 1
ATOM 7953 N N . ASP B 1 206 ? -23.887 -2.265 13.814 1 96.08 206 ASP B N 1
ATOM 7954 C CA . ASP B 1 206 ? -23.04 -1.976 14.967 1 96.08 206 ASP B CA 1
ATOM 7955 C C . ASP B 1 206 ? -22.14 -0.772 14.699 1 96.08 206 ASP B C 1
ATOM 7957 O O . ASP B 1 206 ? -21.557 -0.654 13.619 1 96.08 206 ASP B O 1
ATOM 7961 N N . GLY B 1 207 ? -22.078 0.099 15.684 1 96.67 207 GLY B N 1
ATOM 7962 C CA . GLY B 1 207 ? -21.201 1.249 15.537 1 96.67 207 GLY B CA 1
ATOM 7963 C C . GLY B 1 207 ? -19.772 0.969 15.964 1 96.67 207 GLY B C 1
ATOM 7964 O O . GLY B 1 207 ? -19.535 0.151 16.856 1 96.67 207 GLY B O 1
ATOM 7965 N N . TYR B 1 208 ? -18.832 1.657 15.324 1 96.7 208 TYR B N 1
ATOM 7966 C CA . TYR B 1 208 ? -17.419 1.574 15.674 1 96.7 208 TYR B CA 1
ATOM 7967 C C . TYR B 1 208 ? -17.214 1.782 17.17 1 96.7 208 TYR B C 1
ATOM 7969 O O . TYR B 1 208 ? -16.35 1.148 17.779 1 96.7 208 TYR B O 1
ATOM 7977 N N . GLU B 1 209 ? -18.047 2.561 17.768 1 94.76 209 GLU B N 1
ATOM 7978 C CA . GLU B 1 209 ? -17.898 2.979 19.159 1 94.76 209 GLU B CA 1
ATOM 7979 C C . GLU B 1 209 ? -18.204 1.831 20.116 1 94.76 209 GLU B C 1
ATOM 7981 O O . GLU B 1 209 ? -17.792 1.857 21.277 1 94.76 209 GLU B O 1
ATOM 7986 N N . SER B 1 210 ? -18.915 0.836 19.597 1 93.94 210 SER B N 1
ATOM 7987 C CA . SER B 1 210 ? -19.388 -0.158 20.555 1 93.94 210 SER B CA 1
ATOM 7988 C C . SER B 1 210 ? -19.118 -1.575 20.059 1 93.94 210 SER B C 1
ATOM 7990 O O . SER B 1 210 ? -19.22 -2.536 20.825 1 93.94 210 SER B O 1
ATOM 7992 N N . VAL B 1 211 ? -18.732 -1.729 18.848 1 95.83 211 VAL B N 1
ATOM 7993 C CA . VAL B 1 211 ? -18.533 -3.059 18.281 1 95.83 211 VAL B CA 1
ATOM 7994 C C . VAL B 1 211 ? -17.468 -3.807 19.079 1 95.83 211 VAL B C 1
ATOM 7996 O O . VAL B 1 211 ? -16.552 -3.193 19.632 1 95.83 211 VAL B O 1
ATOM 7999 N N . SER B 1 212 ? -17.595 -5.075 19.15 1 96.61 212 SER B N 1
ATOM 8000 C CA . SER B 1 212 ? -16.658 -5.914 19.889 1 96.61 212 SER B CA 1
ATOM 8001 C C . SER B 1 212 ? -15.244 -5.79 19.33 1 96.61 212 SER B C 1
ATOM 8003 O O . SER B 1 212 ? -15.059 -5.684 18.116 1 96.61 212 SER B O 1
ATOM 8005 N N . VAL B 1 213 ? -14.277 -5.861 20.152 1 96.88 213 VAL B N 1
ATOM 8006 C CA . VAL B 1 213 ? -12.885 -5.784 19.721 1 96.88 213 VAL B CA 1
ATOM 8007 C C . VAL B 1 213 ? -12.238 -7.164 19.811 1 96.88 213 VAL B C 1
ATOM 8009 O O . VAL B 1 213 ? -11.054 -7.323 19.504 1 96.88 213 VAL B O 1
ATOM 8012 N N . ASP B 1 214 ? -12.93 -8.14 20.224 1 97.36 214 ASP B N 1
ATOM 8013 C CA . ASP B 1 214 ? -12.442 -9.515 20.282 1 97.36 214 ASP B CA 1
ATOM 8014 C C . ASP B 1 214 ? -12.648 -10.227 18.947 1 97.36 214 ASP B C 1
ATOM 8016 O O . ASP B 1 214 ? -13.783 -10.487 18.544 1 97.36 214 ASP B O 1
ATOM 8020 N N . PRO B 1 215 ? -11.593 -10.645 18.353 1 96.9 215 PRO B N 1
ATOM 8021 C CA . PRO B 1 215 ? -11.722 -11.299 17.048 1 96.9 215 PRO B CA 1
ATOM 8022 C C . PRO B 1 215 ? -12.55 -12.58 17.11 1 96.9 215 PRO B C 1
ATOM 8024 O O . PRO B 1 215 ? -13.214 -12.938 16.133 1 96.9 215 PRO B O 1
ATOM 8027 N N . LYS B 1 216 ? -12.572 -13.273 18.145 1 96.56 216 LYS B N 1
ATOM 8028 C CA . LYS B 1 216 ? -13.28 -14.542 18.282 1 96.56 216 LYS B CA 1
ATOM 8029 C C . LYS B 1 216 ? -14.782 -14.358 18.084 1 96.56 216 LYS B C 1
ATOM 8031 O O . LYS B 1 216 ? -15.479 -15.293 17.683 1 96.56 216 LYS B O 1
ATOM 8036 N N . ASP B 1 217 ? -15.229 -13.168 18.323 1 97.78 217 ASP B N 1
ATOM 8037 C CA . ASP B 1 217 ? -16.649 -12.865 18.176 1 97.78 217 ASP B CA 1
ATOM 8038 C C . ASP B 1 217 ? -17.051 -12.813 16.704 1 97.78 217 ASP B C 1
ATOM 8040 O O . ASP B 1 217 ? -18.238 -12.742 16.381 1 97.78 217 ASP B O 1
ATOM 8044 N N . PHE B 1 218 ? -16.093 -12.999 15.793 1 97.96 218 PHE B N 1
ATOM 8045 C CA . PHE B 1 218 ? -16.375 -12.838 14.371 1 97.96 218 PHE B CA 1
ATOM 8046 C C . PHE B 1 218 ? -15.987 -14.091 13.596 1 97.96 218 PHE B C 1
ATOM 8048 O O . PHE B 1 218 ? -15.958 -14.081 12.364 1 97.96 218 PHE B O 1
ATOM 8055 N N . GLU B 1 219 ? -15.663 -15.145 14.258 1 97.16 219 GLU B N 1
ATOM 8056 C CA . GLU B 1 219 ? -15.141 -16.36 13.639 1 97.16 219 GLU B CA 1
ATOM 8057 C C . GLU B 1 219 ? -16.112 -16.91 12.598 1 97.16 219 GLU B C 1
ATOM 8059 O O . GLU B 1 219 ? -17.274 -17.18 12.908 1 97.16 219 GLU B O 1
ATOM 8064 N N . GLY B 1 220 ? -15.609 -17.049 11.369 1 96.47 220 GLY B N 1
ATOM 8065 C CA . GLY B 1 220 ? -16.362 -17.667 10.289 1 96.47 220 GLY B CA 1
ATOM 8066 C C . GLY B 1 220 ? -17.471 -16.782 9.752 1 96.47 220 GLY B C 1
ATOM 8067 O O . GLY B 1 220 ? -18.285 -17.224 8.939 1 96.47 220 GLY B O 1
ATOM 8068 N N . GLN B 1 221 ? -17.52 -15.518 10.171 1 97.57 221 GLN B N 1
ATOM 8069 C CA . GLN B 1 221 ? -18.631 -14.647 9.804 1 97.57 221 GLN B CA 1
ATOM 8070 C C . GLN B 1 221 ? -18.335 -13.893 8.511 1 97.57 221 GLN B C 1
ATOM 8072 O O . GLN B 1 221 ? -17.172 -13.659 8.175 1 97.57 221 GLN B O 1
ATOM 8077 N N . ASN B 1 222 ? -19.428 -13.646 7.783 1 97.69 222 ASN B N 1
ATOM 8078 C CA . ASN B 1 222 ? -19.411 -12.651 6.716 1 97.69 222 ASN B CA 1
ATOM 8079 C C . ASN B 1 222 ? -19.661 -11.246 7.256 1 97.69 222 ASN B C 1
ATOM 8081 O O . ASN B 1 222 ? -20.734 -10.964 7.792 1 97.69 222 ASN B O 1
ATOM 8085 N N . VAL B 1 223 ? -18.675 -10.377 7.057 1 98.34 223 VAL B N 1
ATOM 8086 C CA . VAL B 1 223 ? -18.79 -9.072 7.701 1 98.34 223 VAL B CA 1
ATOM 8087 C C . VAL B 1 223 ? -18.791 -7.972 6.642 1 98.34 223 VAL B C 1
ATOM 8089 O O . VAL B 1 223 ? -17.981 -7.996 5.712 1 98.34 223 VAL B O 1
ATOM 8092 N N . LEU B 1 224 ? -19.748 -7.07 6.746 1 97.99 224 LEU B N 1
ATOM 8093 C CA . LEU B 1 224 ? -19.773 -5.858 5.934 1 97.99 224 LEU B CA 1
ATOM 8094 C C . LEU B 1 224 ? -19.384 -4.639 6.764 1 97.99 224 LEU B C 1
ATOM 8096 O O . LEU B 1 224 ? -19.974 -4.386 7.816 1 97.99 224 LEU B O 1
ATOM 8100 N N . ILE B 1 225 ? -18.414 -3.96 6.359 1 98.14 225 ILE B N 1
ATOM 8101 C CA . ILE B 1 225 ? -18.007 -2.729 7.028 1 98.14 225 ILE B CA 1
ATOM 8102 C C . ILE B 1 225 ? -18.375 -1.526 6.163 1 98.14 225 ILE B C 1
ATOM 8104 O O . ILE B 1 225 ? -18.022 -1.471 4.982 1 98.14 225 ILE B O 1
ATOM 8108 N N . LEU B 1 226 ? -19.118 -0.625 6.748 1 97.53 226 LEU B N 1
ATOM 8109 C CA . LEU B 1 226 ? -19.445 0.63 6.082 1 97.53 226 LEU B CA 1
ATOM 8110 C C . LEU B 1 226 ? -18.381 1.687 6.361 1 97.53 226 LEU B C 1
ATOM 8112 O O . LEU B 1 226 ? -18.253 2.161 7.492 1 97.53 226 LEU B O 1
ATOM 8116 N N . GLY B 1 227 ? -17.617 2.078 5.362 1 95.87 227 GLY B N 1
ATOM 8117 C CA . GLY B 1 227 ? -16.518 3.02 5.501 1 95.87 227 GLY B CA 1
ATOM 8118 C C . GLY B 1 227 ? -15.21 2.498 4.939 1 95.87 227 GLY B C 1
ATOM 8119 O O . GLY B 1 227 ? -15.079 1.303 4.663 1 95.87 227 GLY B O 1
ATOM 8120 N N . ARG B 1 228 ? -14.26 3.417 4.75 1 93.45 228 ARG B N 1
ATOM 8121 C CA . ARG B 1 228 ? -12.979 3.034 4.167 1 93.45 228 ARG B CA 1
ATOM 8122 C C . ARG B 1 228 ? -11.84 3.859 4.758 1 93.45 228 ARG B C 1
ATOM 8124 O O . ARG B 1 228 ? -10.798 4.033 4.122 1 93.45 228 ARG B O 1
ATOM 8131 N N . GLY B 1 229 ? -11.999 4.443 5.815 1 94.03 229 GLY B N 1
ATOM 8132 C CA . GLY B 1 229 ? -10.952 5.181 6.504 1 94.03 229 GLY B CA 1
ATOM 8133 C C . GLY B 1 229 ? -10.128 4.316 7.438 1 94.03 229 GLY B C 1
ATOM 8134 O O . GLY B 1 229 ? -10.194 3.087 7.374 1 94.03 229 GLY B O 1
ATOM 8135 N N . ASN B 1 230 ? -9.361 4.889 8.246 1 95.12 230 ASN B N 1
ATOM 8136 C CA . ASN B 1 230 ? -8.456 4.165 9.132 1 95.12 230 ASN B CA 1
ATOM 8137 C C . ASN B 1 230 ? -9.221 3.318 10.145 1 95.12 230 ASN B C 1
ATOM 8139 O O . ASN B 1 230 ? -8.815 2.196 10.455 1 95.12 230 ASN B O 1
ATOM 8143 N N . SER B 1 231 ? -10.339 3.833 10.62 1 95.76 231 SER B N 1
ATOM 8144 C CA . SER B 1 231 ? -11.126 3.066 11.579 1 95.76 231 SER B CA 1
ATOM 8145 C C . SER B 1 231 ? -11.657 1.78 10.955 1 95.76 231 SER B C 1
ATOM 8147 O O . SER B 1 231 ? -11.69 0.734 11.607 1 95.76 231 SER B O 1
ATOM 8149 N N . ALA B 1 232 ? -12.114 1.875 9.695 1 97.11 232 ALA B N 1
ATOM 8150 C CA . ALA B 1 232 ? -12.62 0.705 8.982 1 97.11 232 ALA B CA 1
ATOM 8151 C C . ALA B 1 232 ? -11.524 -0.34 8.795 1 97.11 232 ALA B C 1
ATOM 8153 O O . ALA B 1 232 ? -11.721 -1.517 9.104 1 97.11 232 ALA B O 1
ATOM 8154 N N . PHE B 1 233 ? -10.408 0.082 8.364 1 96.96 233 PHE B N 1
ATOM 8155 C CA . PHE B 1 233 ? -9.331 -0.85 8.053 1 96.96 233 PHE B CA 1
ATOM 8156 C C . PHE B 1 233 ? -8.7 -1.394 9.329 1 96.96 233 PHE B C 1
ATOM 8158 O O . PHE B 1 233 ? -8.241 -2.538 9.362 1 96.96 233 PHE B O 1
ATOM 8165 N N . GLU B 1 234 ? -8.617 -0.566 10.321 1 95.94 234 GLU B N 1
ATOM 8166 C CA . GLU B 1 234 ? -8.15 -1.071 11.608 1 95.94 234 GLU B CA 1
ATOM 8167 C C . GLU B 1 234 ? -9.06 -2.181 12.128 1 95.94 234 GLU B C 1
ATOM 8169 O O . GLU B 1 234 ? -8.581 -3.183 12.663 1 95.94 234 GLU B O 1
ATOM 8174 N N . THR B 1 235 ? -10.336 -1.951 12.001 1 97.72 235 THR B N 1
ATOM 8175 C CA . THR B 1 235 ? -11.307 -2.967 12.39 1 97.72 235 THR B CA 1
ATOM 8176 C C . THR B 1 235 ? -11.143 -4.225 11.543 1 97.72 235 THR B C 1
ATOM 8178 O O . THR B 1 235 ? -11.135 -5.339 12.071 1 97.72 235 THR B O 1
ATOM 8181 N N . ALA B 1 236 ? -10.981 -4.032 10.286 1 97.63 236 ALA B N 1
ATOM 8182 C CA . ALA B 1 236 ? -10.788 -5.154 9.371 1 97.63 236 ALA B CA 1
ATOM 8183 C C . ALA B 1 236 ? -9.52 -5.93 9.715 1 97.63 236 ALA B C 1
ATOM 8185 O O . ALA B 1 236 ? -9.519 -7.163 9.711 1 97.63 236 ALA B O 1
ATOM 8186 N N . GLU B 1 237 ? -8.455 -5.188 9.955 1 96.01 237 GLU B N 1
ATOM 8187 C CA . GLU B 1 237 ? -7.177 -5.807 10.295 1 96.01 237 GLU B CA 1
ATOM 8188 C C . GLU B 1 237 ? -7.304 -6.692 11.531 1 96.01 237 GLU B C 1
ATOM 8190 O O . GLU B 1 237 ? -6.627 -7.717 11.639 1 96.01 237 GLU B O 1
ATOM 8195 N N . ASN B 1 238 ? -8.119 -6.272 12.427 1 96.65 238 ASN B N 1
ATOM 8196 C CA . ASN B 1 238 ? -8.301 -7.008 13.674 1 96.65 238 ASN B CA 1
ATOM 8197 C C . ASN B 1 238 ? -9.031 -8.328 13.444 1 96.65 238 ASN B C 1
ATOM 8199 O O . ASN B 1 238 ? -8.825 -9.293 14.182 1 96.65 238 ASN B O 1
ATOM 8203 N N . ILE B 1 239 ? -9.848 -8.434 12.362 1 96.95 239 ILE B N 1
ATOM 8204 C CA . ILE B 1 239 ? -10.754 -9.577 12.349 1 96.95 239 ILE B CA 1
ATOM 8205 C C . ILE B 1 239 ? -10.568 -10.369 11.057 1 96.95 239 ILE B C 1
ATOM 8207 O O . ILE B 1 239 ? -11.1 -11.473 10.916 1 96.95 239 ILE B O 1
ATOM 8211 N N . PHE B 1 240 ? -9.802 -9.948 10.071 1 94.21 240 PHE B N 1
ATOM 8212 C CA . PHE B 1 240 ? -9.801 -10.596 8.765 1 94.21 240 PHE B CA 1
ATOM 8213 C C . PHE B 1 240 ? -9.195 -11.991 8.853 1 94.21 240 PHE B C 1
ATOM 8215 O O . PHE B 1 240 ? -9.443 -12.837 7.992 1 94.21 240 PHE B O 1
ATOM 8222 N N . SER B 1 241 ? -8.429 -12.295 9.916 1 93.42 241 SER B N 1
ATOM 8223 C CA . SER B 1 241 ? -7.794 -13.601 10.064 1 93.42 241 SER B CA 1
ATOM 8224 C C . SER B 1 241 ? -8.803 -14.662 10.489 1 93.42 241 SER B C 1
ATOM 8226 O O . SER B 1 241 ? -8.55 -15.86 10.345 1 93.42 241 SER B O 1
ATOM 8228 N N . VAL B 1 242 ? -9.957 -14.267 10.976 1 96.39 242 VAL B N 1
ATOM 8229 C CA . VAL B 1 242 ? -10.864 -15.241 11.577 1 96.39 242 VAL B CA 1
ATOM 8230 C C . VAL B 1 242 ? -12.201 -15.226 10.839 1 96.39 242 VAL B C 1
ATOM 8232 O O . VAL B 1 242 ? -13.045 -16.098 11.055 1 96.39 242 VAL B O 1
ATOM 8235 N N . THR B 1 243 ? -12.412 -14.287 9.976 1 97.25 243 THR B N 1
ATOM 8236 C CA . THR B 1 243 ? -13.677 -14.173 9.258 1 97.25 243 THR B CA 1
ATOM 8237 C C . THR B 1 243 ? -13.65 -15.008 7.981 1 97.25 243 THR B C 1
ATOM 8239 O O . THR B 1 243 ? -12.58 -15.398 7.51 1 97.25 243 THR B O 1
ATOM 8242 N N . ASN B 1 244 ? -14.862 -15.318 7.499 1 96.94 244 ASN B N 1
ATOM 8243 C CA . ASN B 1 244 ? -14.967 -15.846 6.143 1 96.94 244 ASN B CA 1
ATOM 8244 C C . ASN B 1 244 ? -14.541 -14.812 5.104 1 96.94 244 ASN B C 1
ATOM 8246 O O . ASN B 1 244 ? -13.667 -15.08 4.277 1 96.94 244 ASN B O 1
ATOM 8250 N N . PHE B 1 245 ? -15.151 -13.669 5.206 1 96.97 245 PHE B N 1
ATOM 8251 C CA . PHE B 1 245 ? -14.681 -12.561 4.383 1 96.97 245 PHE B CA 1
ATOM 8252 C C . PHE B 1 245 ? -15.136 -11.226 4.96 1 96.97 245 PHE B C 1
ATOM 8254 O O . PHE B 1 245 ? -15.992 -11.187 5.847 1 96.97 245 PHE B O 1
ATOM 8261 N N . ILE B 1 246 ? -14.488 -10.185 4.553 1 97.92 246 ILE B N 1
ATOM 8262 C CA . ILE B 1 246 ? -14.835 -8.805 4.877 1 97.92 246 ILE B CA 1
ATOM 8263 C C . ILE B 1 246 ? -15.064 -8.016 3.59 1 97.92 246 ILE B C 1
ATOM 8265 O O . ILE B 1 246 ? -14.206 -7.997 2.705 1 97.92 246 ILE B O 1
ATOM 8269 N N . HIS B 1 247 ? -16.205 -7.467 3.496 1 97.44 247 HIS B N 1
ATOM 8270 C CA . HIS B 1 247 ? -16.487 -6.499 2.442 1 97.44 247 HIS B CA 1
ATOM 8271 C C . HIS B 1 247 ? -16.606 -5.088 3.008 1 97.44 247 HIS B C 1
ATOM 8273 O O . HIS B 1 247 ? -17.142 -4.896 4.102 1 97.44 247 HIS B O 1
ATOM 8279 N N . MET B 1 248 ? -16.046 -4.184 2.318 1 96.85 248 MET B N 1
ATOM 8280 C CA . MET B 1 248 ? -16.134 -2.784 2.723 1 96.85 248 MET B CA 1
ATOM 8281 C C . MET B 1 248 ? -16.896 -1.964 1.687 1 96.85 248 MET B C 1
ATOM 8283 O O . MET B 1 248 ? -16.686 -2.128 0.483 1 96.85 248 MET B O 1
ATOM 8287 N N . LEU B 1 249 ? -17.78 -1.134 2.169 1 95.06 249 LEU B N 1
ATOM 8288 C CA . LEU B 1 249 ? -18.603 -0.299 1.3 1 95.06 249 LEU B CA 1
ATOM 8289 C C . LEU B 1 249 ? -18.385 1.18 1.603 1 95.06 249 LEU B C 1
ATOM 8291 O O . LEU B 1 249 ? -18.44 1.595 2.763 1 95.06 249 LEU B O 1
ATOM 8295 N N . SER B 1 250 ? -18.021 1.905 0.639 1 92.73 250 SER B N 1
ATOM 8296 C CA . SER B 1 250 ? -17.841 3.347 0.775 1 92.73 250 SER B CA 1
ATOM 8297 C C . SER B 1 250 ? -18.139 4.067 -0.536 1 92.73 250 SER B C 1
ATOM 8299 O O . SER B 1 250 ? -18.204 3.439 -1.595 1 92.73 250 SER B O 1
ATOM 8301 N N . ARG B 1 251 ? -18.327 5.334 -0.434 1 86.63 251 ARG B N 1
ATOM 8302 C CA . ARG B 1 251 ? -18.633 6.138 -1.613 1 86.63 251 ARG B CA 1
ATOM 8303 C C . ARG B 1 251 ? -17.377 6.398 -2.438 1 86.63 251 ARG B C 1
ATOM 8305 O O . ARG B 1 251 ? -17.451 6.55 -3.659 1 86.63 251 ARG B O 1
ATOM 8312 N N . SER B 1 252 ? -16.326 6.479 -1.761 1 85.8 252 SER B N 1
ATOM 8313 C CA . SER B 1 252 ? -15.098 6.898 -2.429 1 85.8 252 SER B CA 1
ATOM 8314 C C . SER B 1 252 ? -14.088 5.757 -2.496 1 85.8 252 SER B C 1
ATOM 8316 O O . SER B 1 252 ? -14.231 4.753 -1.796 1 85.8 252 SER B O 1
ATOM 8318 N N . ARG B 1 253 ? -13.078 5.925 -3.345 1 89.57 253 ARG B N 1
ATOM 8319 C CA . ARG B 1 253 ? -11.997 4.956 -3.495 1 89.57 253 ARG B CA 1
ATOM 8320 C C . ARG B 1 253 ? -11.077 4.969 -2.279 1 89.57 253 ARG B C 1
ATOM 8322 O O . ARG B 1 253 ? -11.164 5.867 -1.438 1 89.57 253 ARG B O 1
ATOM 8329 N N . VAL B 1 254 ? -10.249 3.975 -2.262 1 92.37 254 VAL B N 1
ATOM 8330 C CA . VAL B 1 254 ? -9.246 3.905 -1.205 1 92.37 254 VAL B CA 1
ATOM 8331 C C . VAL B 1 254 ? -8.187 4.983 -1.424 1 92.37 254 VAL B C 1
ATOM 8333 O O . VAL B 1 254 ? -7.756 5.217 -2.556 1 92.37 254 VAL B O 1
ATOM 8336 N N . ARG B 1 255 ? -7.848 5.659 -0.41 1 94.41 255 ARG B N 1
ATOM 8337 C CA . ARG B 1 255 ? -6.813 6.688 -0.419 1 94.41 255 ARG B CA 1
ATOM 8338 C C . ARG B 1 255 ? -5.641 6.294 0.474 1 94.41 255 ARG B C 1
ATOM 8340 O O . ARG B 1 255 ? -5.785 6.211 1.695 1 94.41 255 ARG B O 1
ATOM 8347 N N . LEU B 1 256 ? -4.509 6.095 -0.172 1 95.17 256 LEU B N 1
ATOM 8348 C CA . LEU B 1 256 ? -3.325 5.695 0.581 1 95.17 256 LEU B CA 1
ATOM 8349 C C . LEU B 1 256 ? -2.549 6.916 1.062 1 95.17 256 LEU B C 1
ATOM 8351 O O . LEU B 1 256 ? -2.272 7.829 0.28 1 95.17 256 LEU B O 1
ATOM 8355 N N . SER B 1 257 ? -2.137 6.897 2.299 1 95.85 257 SER B N 1
ATOM 8356 C CA . SER B 1 257 ? -1.482 8.054 2.9 1 95.85 257 SER B CA 1
ATOM 8357 C C . SER B 1 257 ? -0.176 8.384 2.184 1 95.85 257 SER B C 1
ATOM 8359 O O . SER B 1 257 ? 0.162 9.556 2.007 1 95.85 257 SER B O 1
ATOM 8361 N N . TRP B 1 258 ? 0.576 7.395 1.807 1 94.17 258 TRP B N 1
ATOM 8362 C CA . TRP B 1 258 ? 1.852 7.661 1.152 1 94.17 258 TRP B CA 1
ATOM 8363 C C . TRP B 1 258 ? 1.638 8.291 -0.22 1 94.17 258 TRP B C 1
ATOM 8365 O O . TRP B 1 258 ? 2.51 9.001 -0.727 1 94.17 258 TRP B O 1
ATOM 8375 N N . ALA B 1 259 ? 0.551 8.081 -0.856 1 93.81 259 ALA B N 1
ATOM 8376 C CA . ALA B 1 259 ? 0.276 8.66 -2.169 1 93.81 259 ALA B CA 1
ATOM 8377 C C . ALA B 1 259 ? -0.306 10.065 -2.037 1 93.81 259 ALA B C 1
ATOM 8379 O O . ALA B 1 259 ? -0.004 10.947 -2.844 1 93.81 259 ALA B O 1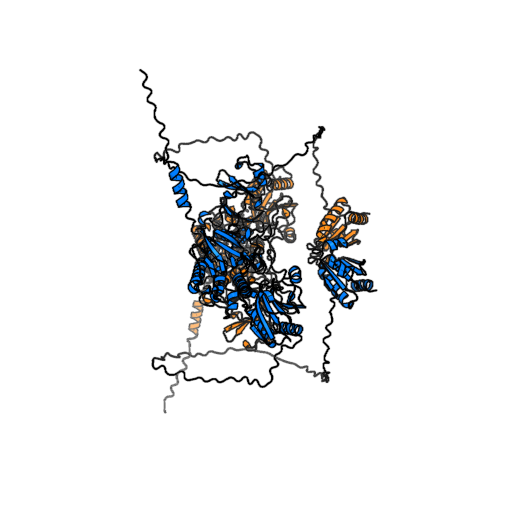
ATOM 8380 N N . THR B 1 260 ? -1.077 10.271 -0.988 1 94.39 260 THR B N 1
ATOM 8381 C CA . THR B 1 260 ? -1.762 11.551 -0.838 1 94.39 260 THR B CA 1
ATOM 8382 C C . THR B 1 260 ? -0.941 12.506 0.023 1 94.39 260 THR B C 1
ATOM 8384 O O . THR B 1 260 ? -1.231 13.703 0.082 1 94.39 260 THR B O 1
ATOM 8387 N N . HIS B 1 261 ? -0.015 12.017 0.763 1 93.96 261 HIS B N 1
ATOM 8388 C CA . HIS B 1 261 ? 0.791 12.758 1.727 1 93.96 261 HIS B CA 1
ATOM 8389 C C . HIS B 1 261 ? -0.075 13.336 2.841 1 93.96 261 HIS B C 1
ATOM 8391 O O . HIS B 1 261 ? 0.206 14.422 3.352 1 93.96 261 HIS B O 1
ATOM 8397 N N . TYR B 1 262 ? -1.246 12.698 3.032 1 94.92 262 TYR B N 1
ATOM 8398 C CA . TYR B 1 262 ? -2.166 13.073 4.1 1 94.92 262 TYR B CA 1
ATOM 8399 C C . TYR B 1 262 ? -2.3 11.952 5.123 1 94.92 262 TYR B C 1
ATOM 8401 O O . TYR B 1 262 ? -2.768 10.858 4.797 1 94.92 262 TYR B O 1
ATOM 8409 N N . VAL B 1 263 ? -2.045 12.245 6.35 1 93.5 263 VAL B N 1
ATOM 8410 C CA . VAL B 1 263 ? -1.921 11.262 7.421 1 93.5 263 VAL B CA 1
ATOM 8411 C C . VAL B 1 263 ? -3.29 10.657 7.727 1 93.5 263 VAL B C 1
ATOM 8413 O O . VAL B 1 263 ? -3.383 9.516 8.184 1 93.5 263 VAL B O 1
ATOM 8416 N N . GLY B 1 264 ? -4.305 11.382 7.474 1 93.66 264 GLY B N 1
ATOM 8417 C CA . GLY B 1 264 ? -5.649 10.93 7.797 1 93.66 264 GLY B CA 1
ATOM 8418 C C . GLY B 1 264 ? -6.171 9.875 6.84 1 93.66 264 GLY B C 1
ATOM 8419 O O . GLY B 1 264 ? -7.167 9.208 7.126 1 93.66 264 GLY B O 1
ATOM 8420 N N . ASP B 1 265 ? -5.499 9.707 5.696 1 95.71 265 ASP B N 1
ATOM 8421 C CA . ASP B 1 265 ? -5.846 8.635 4.768 1 95.71 265 ASP B CA 1
ATOM 8422 C C . ASP B 1 265 ? -5.252 7.303 5.221 1 95.71 265 ASP B C 1
ATOM 8424 O O . ASP B 1 265 ? -4.565 7.239 6.242 1 95.71 265 ASP B O 1
ATOM 8428 N N . LEU B 1 266 ? -5.545 6.285 4.492 1 96.25 266 LEU B N 1
ATOM 8429 C CA . LEU B 1 266 ? -5.222 4.932 4.931 1 96.25 266 LEU B CA 1
ATOM 8430 C C . LEU B 1 266 ? -3.717 4.766 5.116 1 96.25 266 LEU B C 1
ATOM 8432 O O . LEU B 1 266 ? -2.948 4.936 4.167 1 96.25 266 LEU B O 1
ATOM 8436 N N . ARG B 1 267 ? -3.363 4.384 6.27 1 95.95 267 ARG B N 1
ATOM 8437 C CA . ARG B 1 267 ? -1.965 4.144 6.615 1 95.95 267 ARG B CA 1
ATOM 8438 C C . ARG B 1 267 ? -1.53 2.745 6.194 1 95.95 267 ARG B C 1
ATOM 8440 O O . ARG B 1 267 ? -2.322 1.801 6.244 1 95.95 267 ARG B O 1
ATOM 8447 N N . ALA B 1 268 ? -0.288 2.602 5.897 1 93.78 268 ALA B N 1
ATOM 8448 C CA . ALA B 1 268 ? 0.259 1.333 5.424 1 93.78 268 ALA B CA 1
ATOM 8449 C C . ALA B 1 268 ? 0.119 0.246 6.486 1 93.78 268 ALA B C 1
ATOM 8451 O O . ALA B 1 268 ? -0.073 -0.928 6.159 1 93.78 268 ALA B O 1
ATOM 8452 N N . ILE B 1 269 ? 0.16 0.614 7.703 1 90.25 269 ILE B N 1
ATOM 8453 C CA . ILE B 1 269 ? 0.146 -0.348 8.799 1 90.25 269 ILE B CA 1
ATOM 8454 C C . ILE B 1 269 ? -1.209 -1.049 8.854 1 90.25 269 ILE B C 1
ATOM 8456 O O . ILE B 1 269 ? -1.34 -2.113 9.463 1 90.25 269 ILE B O 1
ATOM 8460 N N . ASN B 1 270 ? -2.232 -0.525 8.194 1 92.32 270 ASN B N 1
ATOM 8461 C CA . ASN B 1 270 ? -3.581 -1.075 8.267 1 92.32 270 ASN B CA 1
ATOM 8462 C C . ASN B 1 270 ? -4.052 -1.588 6.909 1 92.32 270 ASN B C 1
ATOM 8464 O O . ASN B 1 270 ? -5.224 -1.93 6.742 1 92.32 270 ASN B O 1
ATOM 8468 N N . ASN B 1 271 ? -3.233 -1.677 5.889 1 91.91 271 ASN B N 1
ATOM 8469 C CA . ASN B 1 271 ? -3.758 -1.892 4.545 1 91.91 271 ASN B CA 1
ATOM 8470 C C . ASN B 1 271 ? -3.676 -3.361 4.14 1 91.91 271 ASN B C 1
ATOM 8472 O O . ASN B 1 271 ? -3.661 -3.681 2.95 1 91.91 271 ASN B O 1
ATOM 8476 N N . GLY B 1 272 ? -3.64 -4.267 5.064 1 92.09 272 GLY B N 1
ATOM 8477 C CA . GLY B 1 272 ? -3.511 -5.691 4.802 1 92.09 272 GLY B CA 1
ATOM 8478 C C . GLY B 1 272 ? -4.638 -6.246 3.952 1 92.09 272 GLY B C 1
ATOM 8479 O O . GLY B 1 272 ? -4.422 -7.148 3.138 1 92.09 272 GLY B O 1
ATOM 8480 N N . LEU B 1 273 ? -5.798 -5.722 4.096 1 94.36 273 LEU B N 1
ATOM 8481 C CA . LEU B 1 273 ? -6.98 -6.216 3.396 1 94.36 273 LEU B CA 1
ATOM 8482 C C . LEU B 1 273 ? -6.845 -6.011 1.891 1 94.36 273 LEU B C 1
ATOM 8484 O O . LEU B 1 273 ? -7.511 -6.689 1.106 1 94.36 273 LEU B O 1
ATOM 8488 N N . LEU B 1 274 ? -5.985 -5.109 1.494 1 94.13 274 LEU B N 1
ATOM 8489 C CA . LEU B 1 274 ? -5.825 -4.853 0.067 1 94.13 274 LEU B CA 1
ATOM 8490 C C . LEU B 1 274 ? -5.233 -6.067 -0.64 1 94.13 274 LEU B C 1
ATOM 8492 O O . LEU B 1 274 ? -5.616 -6.382 -1.769 1 94.13 274 LEU B O 1
ATOM 8496 N N . ASP B 1 275 ? -4.372 -6.774 0.031 1 93.76 275 ASP B N 1
ATOM 8497 C CA . ASP B 1 275 ? -3.82 -8.009 -0.516 1 93.76 275 ASP B CA 1
ATOM 8498 C C . ASP B 1 275 ? -4.886 -9.1 -0.591 1 93.76 275 ASP B C 1
ATOM 8500 O O . ASP B 1 275 ? -5.004 -9.792 -1.605 1 93.76 275 ASP B O 1
ATOM 8504 N N . THR B 1 276 ? -5.576 -9.197 0.471 1 93.35 276 THR B N 1
ATOM 8505 C CA . THR B 1 276 ? -6.539 -10.29 0.526 1 93.35 276 THR B CA 1
ATOM 8506 C C . THR B 1 276 ? -7.663 -10.072 -0.483 1 93.35 276 THR B C 1
ATOM 8508 O O . THR B 1 276 ? -8.27 -11.033 -0.962 1 93.35 276 THR B O 1
ATOM 8511 N N . TYR B 1 277 ? -7.918 -8.872 -0.812 1 94.11 277 TYR B N 1
ATOM 8512 C CA . TYR B 1 277 ? -8.87 -8.529 -1.863 1 94.11 277 TYR B CA 1
ATOM 8513 C C . TYR B 1 277 ? -8.304 -8.858 -3.239 1 94.11 277 TYR B C 1
ATOM 8515 O O . TYR B 1 277 ? -8.881 -9.658 -3.98 1 94.11 277 TYR B O 1
ATOM 8523 N N . GLN B 1 278 ? -7.139 -8.382 -3.504 1 92.11 278 GLN B N 1
ATOM 8524 C CA . GLN B 1 278 ? -6.635 -8.415 -4.873 1 92.11 278 GLN B CA 1
ATOM 8525 C C . GLN B 1 278 ? -5.944 -9.743 -5.173 1 92.11 278 GLN B C 1
ATOM 8527 O O . GLN B 1 278 ? -5.717 -10.081 -6.337 1 92.11 278 GLN B O 1
ATOM 8532 N N . LEU B 1 279 ? -5.564 -10.432 -4.148 1 91.02 279 LEU B N 1
ATOM 8533 C CA . LEU B 1 279 ? -4.985 -11.753 -4.364 1 91.02 279 LEU B CA 1
ATOM 8534 C C . LEU B 1 279 ? -6.029 -12.845 -4.154 1 91.02 279 LEU B C 1
ATOM 8536 O O . LEU B 1 279 ? -5.691 -13.969 -3.777 1 91.02 279 LEU B O 1
ATOM 8540 N N . LYS B 1 280 ? -7.292 -12.451 -4.228 1 84.81 280 LYS B N 1
ATOM 8541 C CA . LYS B 1 280 ? -8.437 -13.337 -4.418 1 84.81 280 LYS B CA 1
ATOM 8542 C C . LYS B 1 280 ? -8.71 -14.16 -3.162 1 84.81 280 LYS B C 1
ATOM 8544 O O . LYS B 1 280 ? -8.981 -15.359 -3.246 1 84.81 280 LYS B O 1
ATOM 8549 N N . SER B 1 281 ? -8.609 -13.555 -2.053 1 90.5 281 SER B N 1
ATOM 8550 C CA . SER B 1 281 ? -8.91 -14.265 -0.814 1 90.5 281 SER B CA 1
ATOM 8551 C C . SER B 1 281 ? -10.264 -13.845 -0.252 1 90.5 281 SER B C 1
ATOM 8553 O O . SER B 1 281 ? -10.414 -13.678 0.96 1 90.5 281 SER B O 1
ATOM 8555 N N . LEU B 1 282 ? -11.18 -13.506 -1.113 1 93.3 282 LEU B N 1
ATOM 8556 C CA . LEU B 1 282 ? -12.617 -13.401 -0.888 1 93.3 282 LEU B CA 1
ATOM 8557 C C . LEU B 1 282 ? -12.978 -12.04 -0.302 1 93.3 282 LEU B C 1
ATOM 8559 O O . LEU B 1 282 ? -14.144 -11.64 -0.321 1 93.3 282 LEU B O 1
ATOM 8563 N N . ASP B 1 283 ? -12.03 -11.278 0.286 1 95.9 283 ASP B N 1
ATOM 8564 C CA . ASP B 1 283 ? -12.318 -9.928 0.761 1 95.9 283 ASP B CA 1
ATOM 8565 C C . ASP B 1 283 ? -12.525 -8.968 -0.408 1 95.9 283 ASP B C 1
ATOM 8567 O O . ASP B 1 283 ? -12.194 -9.291 -1.55 1 95.9 283 ASP B O 1
ATOM 8571 N N . GLY B 1 284 ? -13.173 -7.867 -0.072 1 94.54 284 GLY B N 1
ATOM 8572 C CA . GLY B 1 284 ? -13.412 -6.996 -1.212 1 94.54 284 GLY B CA 1
ATOM 8573 C C . GLY B 1 284 ? -13.791 -5.582 -0.814 1 94.54 284 GLY B C 1
ATOM 8574 O O . GLY B 1 284 ? -14.25 -5.349 0.306 1 94.54 284 GLY B O 1
ATOM 8575 N N . LEU B 1 285 ? -13.568 -4.662 -1.689 1 94.7 285 LEU B N 1
ATOM 8576 C CA . LEU B 1 285 ? -13.948 -3.258 -1.579 1 94.7 285 LEU B CA 1
ATOM 8577 C C . LEU B 1 285 ? -14.991 -2.894 -2.63 1 94.7 285 LEU B C 1
ATOM 8579 O O . LEU B 1 285 ? -14.854 -3.259 -3.8 1 94.7 285 LEU B O 1
ATOM 8583 N N . LEU B 1 286 ? -16.05 -2.244 -2.196 1 91.99 286 LEU B N 1
ATOM 8584 C CA . LEU B 1 286 ? -17.132 -1.823 -3.079 1 91.99 286 LEU B CA 1
ATOM 8585 C C . LEU B 1 286 ? -17.42 -0.335 -2.916 1 91.99 286 LEU B C 1
ATOM 8587 O O . LEU B 1 286 ? -17.145 0.243 -1.862 1 91.99 286 LEU B O 1
ATOM 8591 N N . GLU B 1 287 ? -17.918 0.227 -3.961 1 89.36 287 GLU B N 1
ATOM 8592 C CA . GLU B 1 287 ? -18.287 1.639 -3.921 1 89.36 287 GLU B CA 1
ATOM 8593 C C . GLU B 1 287 ? -19.791 1.821 -4.106 1 89.36 287 GLU B C 1
ATOM 8595 O O . GLU B 1 287 ? -20.384 1.243 -5.019 1 89.36 287 GLU B O 1
ATOM 8600 N N . SER B 1 288 ? -20.333 2.505 -3.177 1 86.58 288 SER B N 1
ATOM 8601 C CA . SER B 1 288 ? -21.739 2.89 -3.242 1 86.58 288 SER B CA 1
ATOM 8602 C C . SER B 1 288 ? -22.048 4.023 -2.268 1 86.58 288 SER B C 1
ATOM 8604 O O . SER B 1 288 ? -21.362 4.182 -1.256 1 86.58 288 SER B O 1
ATOM 8606 N N . ASP B 1 289 ? -23.078 4.752 -2.681 1 88.31 289 ASP B N 1
ATOM 8607 C CA . ASP B 1 289 ? -23.564 5.764 -1.748 1 88.31 289 ASP B CA 1
ATOM 8608 C C . ASP B 1 289 ? -24.419 5.134 -0.651 1 88.31 289 ASP B C 1
ATOM 8610 O O . ASP B 1 289 ? -25.443 4.51 -0.936 1 88.31 289 ASP B O 1
ATOM 8614 N N . LEU B 1 290 ? -24.074 5.341 0.481 1 90.22 290 LEU B N 1
ATOM 8615 C CA . LEU B 1 290 ? -24.741 4.703 1.611 1 90.22 290 LEU B CA 1
ATOM 8616 C C . LEU B 1 290 ? -26.171 5.213 1.756 1 90.22 290 LEU B C 1
ATOM 8618 O O . LEU B 1 290 ? -27.018 4.537 2.344 1 90.22 290 LEU B O 1
ATOM 8622 N N . THR B 1 291 ? -26.431 6.434 1.26 1 87.66 291 THR B N 1
ATOM 8623 C CA . THR B 1 291 ? -27.766 7.008 1.381 1 87.66 291 THR B CA 1
ATOM 8624 C C . THR B 1 291 ? -28.775 6.209 0.562 1 87.66 291 THR B C 1
ATOM 8626 O O . THR B 1 291 ? -29.982 6.298 0.795 1 87.66 291 THR B O 1
ATOM 8629 N N . ASP B 1 292 ? -28.336 5.423 -0.331 1 86.33 292 ASP B N 1
ATOM 8630 C CA . ASP B 1 292 ? -29.209 4.654 -1.213 1 86.33 292 ASP B CA 1
ATOM 8631 C C . ASP B 1 292 ? -29.337 3.209 -0.735 1 86.33 292 ASP B C 1
ATOM 8633 O O . ASP B 1 292 ? -30.067 2.415 -1.332 1 86.33 292 ASP B O 1
ATOM 8637 N N . LEU B 1 293 ? -28.75 2.95 0.306 1 90.47 293 LEU B N 1
ATOM 8638 C CA . LEU B 1 293 ? -28.658 1.571 0.774 1 90.47 293 LEU B CA 1
ATOM 8639 C C . LEU B 1 293 ? -29.874 1.201 1.616 1 90.47 293 LEU B C 1
ATOM 8641 O O . LEU B 1 293 ? -30.564 2.08 2.138 1 90.47 293 LEU B O 1
ATOM 8645 N N . ALA B 1 294 ? -30.176 -0 1.65 1 92.16 294 ALA B N 1
ATOM 8646 C CA . ALA B 1 294 ? -31.109 -0.598 2.602 1 92.16 294 ALA B CA 1
ATOM 8647 C C . ALA B 1 294 ? -30.628 -1.974 3.051 1 92.16 294 ALA B C 1
ATOM 8649 O O . ALA B 1 294 ? -30.002 -2.703 2.278 1 92.16 294 ALA B O 1
ATOM 8650 N N . ILE B 1 295 ? -30.87 -2.279 4.292 1 93.84 295 ILE B N 1
ATOM 8651 C CA . ILE B 1 295 ? -30.511 -3.581 4.842 1 93.84 295 ILE B CA 1
ATOM 8652 C C . ILE B 1 295 ? -31.769 -4.307 5.313 1 93.84 295 ILE B C 1
ATOM 8654 O O . ILE B 1 295 ? -32.564 -3.752 6.076 1 93.84 295 ILE B O 1
ATOM 8658 N N . VAL B 1 296 ? -31.914 -5.485 4.838 1 91.8 296 VAL B N 1
ATOM 8659 C CA . VAL B 1 296 ? -33.05 -6.303 5.248 1 91.8 296 VAL B CA 1
ATOM 8660 C C . VAL B 1 296 ? -32.555 -7.542 5.99 1 91.8 296 VAL B C 1
ATOM 8662 O O . VAL B 1 296 ? -31.556 -8.15 5.598 1 91.8 296 VAL B O 1
ATOM 8665 N N . LYS B 1 297 ? -33.232 -7.839 7.071 1 92.44 297 LYS B N 1
ATOM 8666 C CA . LYS B 1 297 ? -32.911 -9.019 7.868 1 92.44 297 LYS B CA 1
ATOM 8667 C C . LYS B 1 297 ? -33.792 -10.202 7.477 1 92.44 297 LYS B C 1
ATOM 8669 O O . LYS B 1 297 ? -35.019 -10.086 7.444 1 92.44 297 LYS B O 1
ATOM 8674 N N . ASP B 1 298 ? -33.157 -11.291 7.206 1 89.74 298 ASP B N 1
ATOM 8675 C CA . ASP B 1 298 ? -33.95 -12.459 6.835 1 89.74 298 ASP B CA 1
ATOM 8676 C C . ASP B 1 298 ? -34.347 -13.268 8.067 1 89.74 298 ASP B C 1
ATOM 8678 O O . ASP B 1 298 ? -34.089 -12.852 9.199 1 89.74 298 ASP B O 1
ATOM 8682 N N . HIS B 1 299 ? -35.069 -14.402 7.837 1 88.34 299 HIS B N 1
ATOM 8683 C CA . HIS B 1 299 ? -35.632 -15.212 8.912 1 88.34 299 HIS B CA 1
ATOM 8684 C C . HIS B 1 299 ? -34.533 -15.886 9.726 1 88.34 299 HIS B C 1
ATOM 8686 O O . HIS B 1 299 ? -34.74 -16.229 10.893 1 88.34 299 HIS B O 1
ATOM 8692 N N . LYS B 1 300 ? -33.327 -15.987 9.134 1 90.19 300 LYS B N 1
ATOM 8693 C CA . LYS B 1 300 ? -32.214 -16.623 9.832 1 90.19 300 LYS B CA 1
ATOM 8694 C C . LYS B 1 300 ? -31.366 -15.59 10.569 1 90.19 300 LYS B C 1
ATOM 8696 O O . LYS B 1 300 ? -30.361 -15.936 11.195 1 90.19 300 LYS B O 1
ATOM 8701 N N . GLY B 1 301 ? -31.76 -14.373 10.459 1 91.61 301 GLY B N 1
ATOM 8702 C CA . GLY B 1 301 ? -31.052 -13.309 11.153 1 91.61 301 GLY B CA 1
ATOM 8703 C C . GLY B 1 301 ? -29.894 -12.743 10.353 1 91.61 301 GLY B C 1
ATOM 8704 O O . GLY B 1 301 ? -29.067 -12.002 10.888 1 91.61 301 GLY B O 1
ATOM 8705 N N . LYS B 1 302 ? -29.823 -13.098 9.091 1 94.69 302 LYS B N 1
ATOM 8706 C CA . LYS B 1 302 ? -28.758 -12.597 8.227 1 94.69 302 LYS B CA 1
ATOM 8707 C C . LYS B 1 302 ? -29.183 -11.315 7.518 1 94.69 302 LYS B C 1
ATOM 8709 O O . LYS B 1 302 ? -30.377 -11.063 7.342 1 94.69 302 LYS B O 1
ATOM 8714 N N . PHE B 1 303 ? -28.207 -10.544 7.137 1 95.94 303 PHE B N 1
ATOM 8715 C CA . PHE B 1 303 ? -28.484 -9.229 6.573 1 95.94 303 PHE B CA 1
ATOM 8716 C C . PHE B 1 303 ? -28.234 -9.221 5.07 1 95.94 303 PHE B C 1
ATOM 8718 O O . PHE B 1 303 ? -27.172 -9.644 4.61 1 95.94 303 PHE B O 1
ATOM 8725 N N . HIS B 1 304 ? -29.191 -8.745 4.336 1 93.06 304 HIS B N 1
ATOM 8726 C CA . HIS B 1 304 ? -29.075 -8.584 2.891 1 93.06 304 HIS B CA 1
ATOM 8727 C C . HIS B 1 304 ? -29.071 -7.11 2.5 1 93.06 304 HIS B C 1
ATOM 8729 O O . HIS B 1 304 ? -29.798 -6.306 3.087 1 93.06 304 HIS B O 1
ATOM 8735 N N . ILE B 1 305 ? -28.257 -6.819 1.587 1 91.41 305 ILE B N 1
ATOM 8736 C CA . ILE B 1 305 ? -28.136 -5.44 1.127 1 91.41 305 ILE B CA 1
ATOM 8737 C C . ILE B 1 305 ? -29.045 -5.218 -0.08 1 91.41 305 ILE B C 1
ATOM 8739 O O . ILE B 1 305 ? -29.089 -6.046 -0.993 1 91.41 305 ILE B O 1
ATOM 8743 N N . THR B 1 306 ? -29.746 -4.226 -0.036 1 88.24 306 THR B N 1
ATOM 8744 C CA . THR B 1 306 ? -30.591 -3.808 -1.15 1 88.24 306 THR B CA 1
ATOM 8745 C C . THR B 1 306 ? -30.607 -2.287 -1.274 1 88.24 306 THR B C 1
ATOM 8747 O O . THR B 1 306 ? -29.706 -1.608 -0.777 1 88.24 306 THR B O 1
ATOM 8750 N N . LEU B 1 307 ? -31.391 -1.832 -2.125 1 84.71 307 LEU B N 1
ATOM 8751 C CA . LEU B 1 307 ? -31.49 -0.393 -2.341 1 84.71 307 LEU B CA 1
ATOM 8752 C C . LEU B 1 307 ? -32.765 0.163 -1.715 1 84.71 307 LEU B C 1
ATOM 8754 O O . LEU B 1 307 ? -33.797 -0.511 -1.695 1 84.71 307 LEU B O 1
ATOM 8758 N N . LYS B 1 308 ? -32.593 1.334 -1.291 1 83.39 308 LYS B N 1
ATOM 8759 C CA . LYS B 1 308 ? -33.693 2.031 -0.632 1 83.39 308 LYS B CA 1
ATOM 8760 C C . LYS B 1 308 ? -34.935 2.061 -1.518 1 83.39 308 LYS B C 1
ATOM 8762 O O . LYS B 1 308 ? -36.054 1.88 -1.033 1 83.39 308 LYS B O 1
ATOM 8767 N N . LEU B 1 309 ? -34.738 2.193 -2.8 1 77.65 309 LEU B N 1
ATOM 8768 C CA . LEU B 1 309 ? -35.843 2.305 -3.745 1 77.65 309 LEU B CA 1
ATOM 8769 C C . LEU B 1 309 ? -36.674 1.027 -3.763 1 77.65 309 LEU B C 1
ATOM 8771 O O . LEU B 1 309 ? -37.898 1.079 -3.909 1 77.65 309 LEU B O 1
ATOM 8775 N N . PHE B 1 310 ? -36.047 -0.135 -3.549 1 77.88 310 PHE B N 1
ATOM 8776 C CA . PHE B 1 310 ? -36.749 -1.413 -3.573 1 77.88 310 PHE B CA 1
ATOM 8777 C C . PHE B 1 310 ? -37.561 -1.609 -2.299 1 77.88 310 PHE B C 1
ATOM 8779 O O . PHE B 1 310 ? -38.655 -2.176 -2.334 1 77.88 310 PHE B O 1
ATOM 8786 N N . VAL B 1 311 ? -37.058 -1.146 -1.273 1 76.98 311 VAL B N 1
ATOM 8787 C CA . VAL B 1 311 ? -37.727 -1.307 0.014 1 76.98 311 VAL B CA 1
ATOM 8788 C C . VAL B 1 311 ? -38.924 -0.363 0.096 1 76.98 311 VAL B C 1
ATOM 8790 O O . VAL B 1 311 ? -39.975 -0.727 0.63 1 76.98 311 VAL B O 1
ATOM 8793 N N . GLU B 1 312 ? -38.74 0.809 -0.392 1 72.76 312 GLU B N 1
ATOM 8794 C CA . GLU B 1 312 ? -39.83 1.779 -0.356 1 72.76 312 GLU B CA 1
ATOM 8795 C C . GLU B 1 312 ? -40.99 1.338 -1.245 1 72.76 312 GLU B C 1
ATOM 8797 O O . GLU B 1 312 ? -42.153 1.594 -0.928 1 72.76 312 GLU B O 1
ATOM 8802 N N . GLU B 1 313 ? -40.615 0.687 -2.298 1 66.14 313 GLU B N 1
ATOM 8803 C CA . GLU B 1 313 ? -41.652 0.203 -3.204 1 66.14 313 GLU B CA 1
ATOM 8804 C C . GLU B 1 313 ? -42.368 -1.013 -2.623 1 66.14 313 GLU B C 1
ATOM 8806 O O . GLU B 1 313 ? -43.556 -1.222 -2.879 1 66.14 313 GLU B O 1
ATOM 8811 N N . PHE B 1 314 ? -41.628 -1.807 -1.817 1 62.73 314 PHE B N 1
ATOM 8812 C CA . PHE B 1 314 ? -42.216 -3.047 -1.323 1 62.73 314 PHE B CA 1
ATOM 8813 C C . PHE B 1 314 ? -42.469 -2.966 0.178 1 62.73 314 PHE B C 1
ATOM 8815 O O . PHE B 1 314 ? -42.475 -3.988 0.867 1 62.73 314 PHE B O 1
ATOM 8822 N N . PHE B 1 315 ? -42.529 -1.794 0.775 1 55.27 315 PHE B N 1
ATOM 8823 C CA . PHE B 1 315 ? -42.624 -1.509 2.202 1 55.27 315 PHE B CA 1
ATOM 8824 C C . PHE B 1 315 ? -43.606 -2.457 2.879 1 55.27 315 PHE B C 1
ATOM 8826 O O . PHE B 1 315 ? -43.426 -2.817 4.045 1 55.27 315 PHE B O 1
ATOM 8833 N N . ASN B 1 316 ? -44.746 -2.805 2.293 1 50.86 316 ASN B N 1
ATOM 8834 C CA . ASN B 1 316 ? -45.787 -3.575 2.965 1 50.86 316 ASN B CA 1
ATOM 8835 C C . ASN B 1 316 ? -45.512 -5.074 2.891 1 50.86 316 ASN B C 1
ATOM 8837 O O . ASN B 1 316 ? -46.354 -5.885 3.283 1 50.86 316 ASN B O 1
ATOM 8841 N N . GLN B 1 317 ? -44.388 -5.407 2.372 1 54.64 317 GLN B N 1
ATOM 8842 C CA . GLN B 1 317 ? -44.216 -6.846 2.207 1 54.64 317 GLN B CA 1
ATOM 8843 C C . GLN B 1 317 ? -43.123 -7.379 3.129 1 54.64 317 GLN B C 1
ATOM 8845 O O . GLN B 1 317 ? -42.339 -6.606 3.683 1 54.64 317 GLN B O 1
ATOM 8850 N N . SER B 1 318 ? -43.326 -8.655 3.589 1 54.81 318 SER B N 1
ATOM 8851 C CA . SER B 1 318 ? -42.389 -9.349 4.467 1 54.81 318 SER B CA 1
ATOM 8852 C C . SER B 1 318 ? -40.966 -9.275 3.925 1 54.81 318 SER B C 1
ATOM 8854 O O . SER B 1 318 ? -40.761 -9.163 2.715 1 54.81 318 SER B O 1
ATOM 8856 N N . SER B 1 319 ? -39.978 -9.038 4.744 1 56.95 319 SER B N 1
ATOM 8857 C CA . SER B 1 319 ? -38.564 -8.891 4.411 1 56.95 319 SER B CA 1
ATOM 8858 C C . SER B 1 319 ? -38.126 -9.936 3.39 1 56.95 319 SER B C 1
ATOM 8860 O O . SER B 1 319 ? -37.27 -9.664 2.546 1 56.95 319 SER B O 1
ATOM 8862 N N . ASP B 1 320 ? -38.74 -11.08 3.399 1 58.37 320 ASP B N 1
ATOM 8863 C CA . ASP B 1 320 ? -38.327 -12.178 2.529 1 58.37 320 ASP B CA 1
ATOM 8864 C C . ASP B 1 320 ? -38.822 -11.963 1.101 1 58.37 320 ASP B C 1
ATOM 8866 O O . ASP B 1 320 ? -38.362 -12.63 0.172 1 58.37 320 ASP B O 1
ATOM 8870 N N . THR B 1 321 ? -39.647 -10.993 1.052 1 59.16 321 THR B N 1
ATOM 8871 C CA . THR B 1 321 ? -40.26 -10.801 -0.257 1 59.16 321 THR B CA 1
ATOM 8872 C C . THR B 1 321 ? -39.671 -9.579 -0.956 1 59.16 321 THR B C 1
ATOM 8874 O O . THR B 1 321 ? -40.02 -9.284 -2.101 1 59.16 321 THR B O 1
ATOM 8877 N N . ILE B 1 322 ? -38.85 -8.971 -0.295 1 62.95 322 ILE B N 1
ATOM 8878 C CA . ILE B 1 322 ? -38.277 -7.765 -0.884 1 62.95 322 ILE B CA 1
ATOM 8879 C C . ILE B 1 322 ? -37.303 -8.147 -1.996 1 62.95 322 ILE B C 1
ATOM 8881 O O . ILE B 1 322 ? -36.408 -8.97 -1.791 1 62.95 322 ILE B O 1
ATOM 8885 N N . PRO B 1 323 ? -37.569 -7.629 -3.142 1 64.42 323 PRO B N 1
ATOM 8886 C CA . PRO B 1 323 ? -36.631 -7.914 -4.23 1 64.42 323 PRO B CA 1
ATOM 8887 C C . PRO B 1 323 ? -35.211 -7.443 -3.923 1 64.42 323 PRO B C 1
ATOM 8889 O O . PRO B 1 323 ? -35.025 -6.39 -3.308 1 64.42 323 PRO B O 1
ATOM 8892 N N . LEU B 1 324 ? -34.347 -8.291 -4.171 1 71.95 324 LEU B N 1
ATOM 8893 C CA . LEU B 1 324 ? -32.927 -7.976 -4.06 1 71.95 324 LEU B CA 1
ATOM 8894 C C . LEU B 1 324 ? -32.335 -7.648 -5.427 1 71.95 324 LEU B C 1
ATOM 8896 O O . LEU B 1 324 ? -32.835 -8.114 -6.453 1 71.95 324 LEU B O 1
ATOM 8900 N N . PRO B 1 325 ? -31.434 -6.632 -5.449 1 66.38 325 PRO B N 1
ATOM 8901 C CA . PRO B 1 325 ? -30.815 -6.284 -6.731 1 66.38 325 PRO B CA 1
ATOM 8902 C C . PRO B 1 325 ? -30.384 -7.512 -7.53 1 66.38 325 PRO B C 1
ATOM 8904 O O . PRO B 1 325 ? -30.378 -7.479 -8.764 1 66.38 325 PRO B O 1
ATOM 8907 N N . GLN B 1 326 ? -30.173 -8.476 -6.817 1 66.55 326 GLN B N 1
ATOM 8908 C CA . GLN B 1 326 ? -29.74 -9.702 -7.479 1 66.55 326 GLN B CA 1
ATOM 8909 C C . GLN B 1 326 ? -30.864 -10.3 -8.32 1 66.55 326 GLN B C 1
ATOM 8911 O O . GLN B 1 326 ? -30.613 -11.106 -9.218 1 66.55 326 GLN B O 1
ATOM 8916 N N . ASP B 1 327 ? -32.053 -9.891 -8.014 1 60.77 327 ASP B N 1
ATOM 8917 C CA . ASP B 1 327 ? -33.196 -10.398 -8.767 1 60.77 327 ASP B CA 1
ATOM 8918 C C . ASP B 1 327 ? -33.224 -9.82 -10.179 1 60.77 327 ASP B C 1
ATOM 8920 O O . ASP B 1 327 ? -33.722 -10.459 -11.108 1 60.77 327 ASP B O 1
ATOM 8924 N N . ASN B 1 328 ? -32.629 -8.626 -10.295 1 64.23 328 ASN B N 1
ATOM 8925 C CA . ASN B 1 328 ? -32.553 -7.988 -11.605 1 64.23 328 ASN B CA 1
ATOM 8926 C C . ASN B 1 328 ? -31.182 -8.185 -12.245 1 64.23 328 ASN B C 1
ATOM 8928 O O . ASN B 1 328 ? -31.057 -8.169 -13.471 1 64.23 328 ASN B O 1
ATOM 8932 N N . ASN B 1 329 ? -30.305 -8.26 -11.462 1 74.7 329 ASN B N 1
ATOM 8933 C CA . ASN B 1 329 ? -28.932 -8.532 -11.874 1 74.7 329 ASN B CA 1
ATOM 8934 C C . ASN B 1 329 ? -28.323 -9.679 -11.072 1 74.7 329 ASN B C 1
ATOM 8936 O O . ASN B 1 329 ? -27.852 -9.477 -9.951 1 74.7 329 ASN B O 1
ATOM 8940 N N . ASP B 1 330 ? -28.324 -10.788 -11.739 1 77.02 330 ASP B N 1
ATOM 8941 C CA . ASP B 1 330 ? -27.967 -11.992 -10.994 1 77.02 330 ASP B CA 1
ATOM 8942 C C . ASP B 1 330 ? -26.463 -12.052 -10.738 1 77.02 330 ASP B C 1
ATOM 8944 O O . ASP B 1 330 ? -25.978 -12.967 -10.069 1 77.02 330 ASP B O 1
ATOM 8948 N N . ASN B 1 331 ? -25.701 -11.12 -11.258 1 84.08 331 ASN B N 1
ATOM 8949 C CA . ASN B 1 331 ? -24.279 -10.989 -10.961 1 84.08 331 ASN B CA 1
ATOM 8950 C C . ASN B 1 331 ? -23.999 -9.775 -10.081 1 84.08 331 ASN B C 1
ATOM 8952 O O . ASN B 1 331 ? -22.942 -9.152 -10.192 1 84.08 331 ASN B O 1
ATOM 8956 N N . PHE B 1 332 ? -24.998 -9.575 -9.203 1 83.95 332 PHE B N 1
ATOM 8957 C CA . PHE B 1 332 ? -24.876 -8.484 -8.243 1 83.95 332 PHE B CA 1
ATOM 8958 C C . PHE B 1 332 ? -23.788 -8.783 -7.219 1 83.95 332 PHE B C 1
ATOM 8960 O O . PHE B 1 332 ? -23.746 -9.876 -6.651 1 83.95 332 PHE B O 1
ATOM 8967 N N . ALA B 1 333 ? -22.899 -7.836 -6.953 1 86.08 333 ALA B N 1
ATOM 8968 C CA . ALA B 1 333 ? -21.711 -8.061 -6.135 1 86.08 333 ALA B CA 1
ATOM 8969 C C . ALA B 1 333 ? -22.09 -8.379 -4.691 1 86.08 333 ALA B C 1
ATOM 8971 O O . ALA B 1 333 ? -21.421 -9.174 -4.027 1 86.08 333 ALA B O 1
ATOM 8972 N N . MET B 1 334 ? -23.129 -7.74 -4.233 1 88.68 334 MET B N 1
ATOM 8973 C CA . MET B 1 334 ? -23.495 -7.915 -2.831 1 88.68 334 MET B CA 1
ATOM 8974 C C . MET B 1 334 ? -24.7 -8.84 -2.695 1 88.68 334 MET B C 1
ATOM 8976 O O . MET B 1 334 ? -25.638 -8.541 -1.955 1 88.68 334 MET B O 1
ATOM 8980 N N . ARG B 1 335 ? -24.683 -9.893 -3.377 1 88.89 335 ARG B N 1
ATOM 8981 C CA . ARG B 1 335 ? -25.818 -10.811 -3.376 1 88.89 335 ARG B CA 1
ATOM 8982 C C . ARG B 1 335 ? -25.724 -11.795 -2.215 1 88.89 335 ARG B C 1
ATOM 8984 O O . ARG B 1 335 ? -26.679 -12.522 -1.932 1 88.89 335 ARG B O 1
ATOM 8991 N N . VAL B 1 336 ? -24.66 -11.749 -1.496 1 89.76 336 VAL B N 1
ATOM 8992 C CA . VAL B 1 336 ? -24.483 -12.649 -0.362 1 89.76 336 VAL B CA 1
ATOM 8993 C C . VAL B 1 336 ? -25.083 -12.023 0.894 1 89.76 336 VAL B C 1
ATOM 8995 O O . VAL B 1 336 ? -25.283 -10.808 0.955 1 89.76 336 VAL B O 1
ATOM 8998 N N . ALA B 1 337 ? -25.353 -12.905 1.883 1 93.66 337 ALA B N 1
ATOM 8999 C CA . ALA B 1 337 ? -25.839 -12.443 3.181 1 93.66 337 ALA B CA 1
ATOM 9000 C C . ALA B 1 337 ? -24.679 -12.163 4.133 1 93.66 337 ALA B C 1
ATOM 9002 O O . ALA B 1 337 ? -23.632 -12.809 4.052 1 93.66 337 ALA B O 1
ATOM 9003 N N . TYR B 1 338 ? -24.933 -11.222 5.025 1 97.09 338 TYR B N 1
ATOM 9004 C CA . TYR B 1 338 ? -23.931 -10.871 6.025 1 97.09 338 TYR B CA 1
ATOM 9005 C C . TYR B 1 338 ? -24.402 -11.247 7.425 1 97.09 338 TYR B C 1
ATOM 9007 O O . TYR B 1 338 ? -25.602 -11.222 7.71 1 97.09 338 TYR B O 1
ATOM 9015 N N . ASP B 1 339 ? -23.422 -11.612 8.229 1 97.53 339 ASP B N 1
ATOM 9016 C CA . ASP B 1 339 ? -23.709 -11.908 9.629 1 97.53 339 ASP B CA 1
ATOM 9017 C C . ASP B 1 339 ? -23.657 -10.642 10.48 1 97.53 339 ASP B C 1
ATOM 9019 O O . ASP B 1 339 ? -24.336 -10.547 11.504 1 97.53 339 ASP B O 1
ATOM 9023 N N . ARG B 1 340 ? -22.792 -9.751 10.066 1 97.44 340 ARG B N 1
ATOM 9024 C CA . ARG B 1 340 ? -22.554 -8.519 10.811 1 97.44 340 ARG B CA 1
ATOM 9025 C C . ARG B 1 340 ? -22.354 -7.339 9.866 1 97.44 340 ARG B C 1
ATOM 9027 O O . ARG B 1 340 ? -21.738 -7.48 8.808 1 97.44 340 ARG B O 1
ATOM 9034 N N . VAL B 1 341 ? -22.913 -6.235 10.218 1 97.85 341 VAL B N 1
ATOM 9035 C CA . VAL B 1 341 ? -22.658 -4.97 9.537 1 97.85 341 VAL B CA 1
ATOM 9036 C C . VAL B 1 341 ? -22.121 -3.946 10.534 1 97.85 341 VAL B C 1
ATOM 9038 O O . VAL B 1 341 ? -22.746 -3.686 11.565 1 97.85 341 VAL B O 1
ATOM 9041 N N . ILE B 1 342 ? -20.972 -3.379 10.249 1 98.27 342 ILE B N 1
ATOM 9042 C CA . ILE B 1 342 ? -20.294 -2.47 11.166 1 98.27 342 ILE B CA 1
ATOM 9043 C C . ILE B 1 342 ? -20.16 -1.092 10.522 1 98.27 342 ILE B C 1
ATOM 9045 O O . ILE B 1 342 ? -19.679 -0.972 9.393 1 98.27 342 ILE B O 1
ATOM 9049 N N . ARG B 1 343 ? -20.527 -0.082 11.224 1 97.62 343 ARG B N 1
ATOM 9050 C CA . ARG B 1 343 ? -20.445 1.289 10.731 1 97.62 343 ARG B CA 1
ATOM 9051 C C . ARG B 1 343 ? -19.164 1.966 11.208 1 97.62 343 ARG B C 1
ATOM 9053 O O . ARG B 1 343 ? -18.973 2.169 12.409 1 97.62 343 ARG B O 1
ATOM 9060 N N . CYS B 1 344 ? -18.294 2.298 10.335 1 97.16 344 CYS B N 1
ATOM 9061 C CA . CYS B 1 344 ? -17.062 3.048 10.552 1 97.16 344 CYS B CA 1
ATOM 9062 C C . CYS B 1 344 ? -17.018 4.29 9.669 1 97.16 344 CYS B C 1
ATOM 9064 O O . CYS B 1 344 ? -16.192 4.38 8.759 1 97.16 344 CYS B O 1
ATOM 9066 N N . LEU B 1 345 ? -17.822 5.246 9.984 1 95.01 345 LEU B N 1
ATOM 9067 C CA . LEU B 1 345 ? -18.036 6.361 9.068 1 95.01 345 LEU B CA 1
ATOM 9068 C C . LEU B 1 345 ? -17.435 7.646 9.626 1 95.01 345 LEU B C 1
ATOM 9070 O O . LEU B 1 345 ? -17.741 8.74 9.143 1 95.01 345 LEU B O 1
ATOM 9074 N N . GLY B 1 346 ? -16.655 7.534 10.72 1 93.04 346 GLY B N 1
ATOM 9075 C CA . GLY B 1 346 ? -15.931 8.689 11.227 1 93.04 346 GLY B CA 1
ATOM 9076 C C . GLY B 1 346 ? -16.735 9.507 12.221 1 93.04 346 GLY B C 1
ATOM 9077 O O . GLY B 1 346 ? -17.686 9.004 12.822 1 93.04 346 GLY B O 1
ATOM 9078 N N . TRP B 1 347 ? -16.238 10.761 12.485 1 93.76 347 TRP B N 1
ATOM 9079 C CA . TRP B 1 347 ? -16.776 11.637 13.521 1 93.76 347 TRP B CA 1
ATOM 9080 C C . TRP B 1 347 ? -17.108 13.012 12.951 1 93.76 347 TRP B C 1
ATOM 9082 O O . TRP B 1 347 ? -16.566 13.411 11.918 1 93.76 347 TRP B O 1
ATOM 9092 N N . LYS B 1 348 ? -17.982 13.681 13.61 1 93.28 348 LYS B N 1
ATOM 9093 C CA . LYS B 1 348 ? -18.306 15.057 13.246 1 93.28 348 LYS B CA 1
ATOM 9094 C C . LYS B 1 348 ? -18.304 15.965 14.472 1 93.28 348 LYS B C 1
ATOM 9096 O O . LYS B 1 348 ? -18.29 15.485 15.607 1 93.28 348 LYS B O 1
ATOM 9101 N N . PHE B 1 349 ? -18.301 17.276 14.189 1 95.47 349 PHE B N 1
ATOM 9102 C CA . PHE B 1 349 ? -18.303 18.297 15.231 1 95.47 349 PHE B CA 1
ATOM 9103 C C . PHE B 1 349 ? -19.667 18.379 15.905 1 95.47 349 PHE B C 1
ATOM 9105 O O . PHE B 1 349 ? -20.7 18.237 15.248 1 95.47 349 PHE B O 1
ATOM 9112 N N . ASP B 1 350 ? -19.715 18.587 17.245 1 94.32 350 ASP B N 1
ATOM 9113 C CA . ASP B 1 350 ? -20.956 18.718 18.002 1 94.32 350 ASP B CA 1
ATOM 9114 C C . ASP B 1 350 ? -21.429 20.169 18.034 1 94.32 350 ASP B C 1
ATOM 9116 O O . ASP B 1 350 ? -20.946 20.967 18.84 1 94.32 350 ASP B O 1
ATOM 9120 N N . PHE B 1 351 ? -22.394 20.501 17.316 1 93.63 351 PHE B N 1
ATOM 9121 C CA . PHE B 1 351 ? -22.93 21.856 17.262 1 93.63 351 PHE B CA 1
ATOM 9122 C C . PHE B 1 351 ? -23.988 22.063 18.339 1 93.63 351 PHE B C 1
ATOM 9124 O O . PHE B 1 351 ? -24.375 23.197 18.626 1 93.63 351 PHE B O 1
ATOM 9131 N N . SER B 1 352 ? -24.407 21.001 18.999 1 93.04 352 SER B N 1
ATOM 9132 C CA . SER B 1 352 ? -25.631 21.009 19.795 1 93.04 352 SER B CA 1
ATOM 9133 C C . SER B 1 352 ? -25.471 21.867 21.045 1 93.04 352 SER B C 1
ATOM 9135 O O . SER B 1 352 ? -26.455 22.385 21.579 1 93.04 352 SER B O 1
ATOM 9137 N N . ILE B 1 353 ? -24.324 22.068 21.48 1 94.88 353 ILE B N 1
ATOM 9138 C CA . ILE B 1 353 ? -24.15 22.772 22.745 1 94.88 353 ILE B CA 1
ATOM 9139 C C . ILE B 1 353 ? -24.111 24.278 22.497 1 94.88 353 ILE B C 1
ATOM 9141 O O . ILE B 1 353 ? -24.175 25.071 23.439 1 94.88 353 ILE B O 1
ATOM 9145 N N . PHE B 1 354 ? -24.071 24.704 21.262 1 95.68 354 PHE B N 1
ATOM 9146 C CA . PHE B 1 354 ? -23.931 26.121 20.951 1 95.68 354 PHE B CA 1
ATOM 9147 C C . PHE B 1 354 ? -25.27 26.72 20.537 1 95.68 354 PHE B C 1
ATOM 9149 O O . PHE B 1 354 ? -25.913 26.231 19.606 1 95.68 354 PHE B O 1
ATOM 9156 N N . SER B 1 355 ? -25.596 27.747 21.148 1 94.52 355 SER B N 1
ATOM 9157 C CA . SER B 1 355 ? -26.832 28.441 20.801 1 94.52 355 SER B CA 1
ATOM 9158 C C . SER B 1 355 ? -26.733 29.091 19.425 1 94.52 355 SER B C 1
ATOM 9160 O O . SER B 1 355 ? -25.634 29.376 18.945 1 94.52 355 SER B O 1
ATOM 9162 N N . LYS B 1 356 ? -27.874 29.362 18.825 1 90.53 356 LYS B N 1
ATOM 9163 C CA . LYS B 1 356 ? -27.939 29.997 17.512 1 90.53 356 LYS B CA 1
ATOM 9164 C C . LYS B 1 356 ? -27.383 31.418 17.561 1 90.53 356 LYS B C 1
ATOM 9166 O O . LYS B 1 356 ? -26.952 31.956 16.539 1 90.53 356 LYS B O 1
ATOM 9171 N N . SER B 1 357 ? -27.373 31.911 18.74 1 89.52 357 SER B N 1
ATOM 9172 C CA . SER B 1 357 ? -26.881 33.275 18.901 1 89.52 357 SER B CA 1
ATOM 9173 C C . SER B 1 357 ? -25.405 33.378 18.533 1 89.52 357 SER B C 1
ATOM 9175 O O . SER B 1 357 ? -24.917 34.46 18.199 1 89.52 357 SER B O 1
ATOM 9177 N N . LEU B 1 358 ? -24.752 32.298 18.625 1 92.5 358 LEU B N 1
ATOM 9178 C CA . LEU B 1 358 ? -23.326 32.295 18.317 1 92.5 358 LEU B CA 1
ATOM 9179 C C . LEU B 1 358 ? -23.096 32.224 16.811 1 92.5 358 LEU B C 1
ATOM 9181 O O . LEU B 1 358 ? -21.993 32.502 16.333 1 92.5 358 LEU B O 1
ATOM 9185 N N . ARG B 1 359 ? -24.103 31.805 16 1 88.47 359 ARG B N 1
ATOM 9186 C CA . ARG B 1 359 ? -24.04 31.704 14.546 1 88.47 359 ARG B CA 1
ATOM 9187 C C . ARG B 1 359 ? -22.893 30.799 14.109 1 88.47 359 ARG B C 1
ATOM 9189 O O . ARG B 1 359 ? -22.155 31.129 13.178 1 88.47 359 ARG B O 1
ATOM 9196 N N . LEU B 1 360 ? -22.609 29.818 14.899 1 89.31 360 LEU B N 1
ATOM 9197 C CA . LEU B 1 360 ? -21.635 28.804 14.512 1 89.31 360 LEU B CA 1
ATOM 9198 C C . LEU B 1 360 ? -22.232 27.837 13.494 1 89.31 360 LEU B C 1
ATOM 9200 O O . LEU B 1 360 ? -23.214 27.151 13.785 1 89.31 360 LEU B O 1
ATOM 9204 N N . SER B 1 361 ? -21.699 27.945 12.256 1 82.5 361 SER B N 1
ATOM 9205 C CA . SER B 1 361 ? -22.285 27.138 11.19 1 82.5 361 SER B CA 1
ATOM 9206 C C . SER B 1 361 ? -21.261 26.175 10.599 1 82.5 361 SER B C 1
ATOM 9208 O O . SER B 1 361 ? -20.059 26.318 10.832 1 82.5 361 SER B O 1
ATOM 9210 N N . SER B 1 362 ? -21.866 25.198 10.072 1 78.99 362 SER B N 1
ATOM 9211 C CA . SER B 1 362 ? -21.008 24.248 9.371 1 78.99 362 SER B CA 1
ATOM 9212 C C . SER B 1 362 ? -20.623 24.766 7.989 1 78.99 362 SER B C 1
ATOM 9214 O O . SER B 1 362 ? -21.256 25.687 7.467 1 78.99 362 SER B O 1
ATOM 9216 N N . GLY B 1 363 ? -19.31 24.503 7.585 1 60.97 363 GLY B N 1
ATOM 9217 C CA . GLY B 1 363 ? -18.85 24.936 6.275 1 60.97 363 GLY B CA 1
ATOM 9218 C C . GLY B 1 363 ? -19.875 24.716 5.18 1 60.97 363 GLY B C 1
ATOM 9219 O O . GLY B 1 363 ? -21.08 24.724 5.439 1 60.97 363 GLY B O 1
ATOM 9220 N N . SER B 1 364 ? -19.634 23.962 4.107 1 54.9 364 SER B N 1
ATOM 9221 C CA . SER B 1 364 ? -20.53 23.794 2.967 1 54.9 364 SER B CA 1
ATOM 9222 C C . SER B 1 364 ? -21.69 22.864 3.309 1 54.9 364 SER B C 1
ATOM 9224 O O . SER B 1 364 ? -21.609 22.088 4.263 1 54.9 364 SER B O 1
ATOM 9226 N N . GLU B 1 365 ? -22.831 23.222 2.86 1 47.94 365 GLU B N 1
ATOM 9227 C CA . GLU B 1 365 ? -23.986 22.336 2.969 1 47.94 365 GLU B CA 1
ATOM 9228 C C . GLU B 1 365 ? -23.558 20.872 2.994 1 47.94 365 GLU B C 1
ATOM 9230 O O . GLU B 1 365 ? -24.186 20.048 3.663 1 47.94 365 GLU B O 1
ATOM 9235 N N . LEU B 1 366 ? -22.521 20.616 2.271 1 48.66 366 LEU B N 1
ATOM 9236 C CA . LEU B 1 366 ? -22.159 19.225 2.021 1 48.66 366 LEU B CA 1
ATOM 9237 C C . LEU B 1 366 ? -21.281 18.682 3.143 1 48.66 366 LEU B C 1
ATOM 9239 O O . LEU B 1 366 ? -21.132 17.466 3.288 1 48.66 366 LEU B O 1
ATOM 9243 N N . SER B 1 367 ? -20.656 19.55 4.025 1 61.25 367 SER B N 1
ATOM 9244 C CA . SER B 1 367 ? -19.82 18.797 4.954 1 61.25 367 SER B CA 1
ATOM 9245 C C . SER B 1 367 ? -20.036 19.258 6.392 1 61.25 367 SER B C 1
ATOM 9247 O O . SER B 1 367 ? -19.79 20.421 6.719 1 61.25 367 SER B O 1
ATOM 9249 N N . GLU B 1 368 ? -20.962 18.74 7.123 1 78.27 368 GLU B N 1
ATOM 9250 C CA . GLU B 1 368 ? -21.284 18.931 8.533 1 78.27 368 GLU B CA 1
ATOM 9251 C C . GLU B 1 368 ? -20.19 18.362 9.432 1 78.27 368 GLU B C 1
ATOM 9253 O O . GLU B 1 368 ? -20.383 18.221 10.641 1 78.27 368 GLU B O 1
ATOM 9258 N N . LYS B 1 369 ? -19.12 18.219 8.862 1 88.78 369 LYS B N 1
ATOM 9259 C CA . LYS B 1 369 ? -18.096 17.548 9.658 1 88.78 369 LYS B CA 1
ATOM 9260 C C . LYS B 1 369 ? -17.36 18.539 10.556 1 88.78 369 LYS B C 1
ATOM 9262 O O . LYS B 1 369 ? -17.08 18.242 11.719 1 88.78 369 LYS B O 1
ATOM 9267 N N . TYR B 1 370 ? -17.09 19.784 9.988 1 93.06 370 TYR B N 1
ATOM 9268 C CA . TYR B 1 370 ? -16.304 20.793 10.689 1 93.06 370 TYR B CA 1
ATOM 9269 C C . TYR B 1 370 ? -17.059 22.114 10.768 1 93.06 370 TYR B C 1
ATOM 9271 O O . TYR B 1 370 ? -17.866 22.429 9.89 1 93.06 370 TYR B O 1
ATOM 9279 N N . PRO B 1 371 ? -16.802 22.882 11.811 1 92.28 371 PRO B N 1
ATOM 9280 C CA . PRO B 1 371 ? -17.324 24.251 11.808 1 92.28 371 PRO B CA 1
ATOM 9281 C C . PRO B 1 371 ? -16.595 25.158 10.818 1 92.28 371 PRO B C 1
ATOM 9283 O O . PRO B 1 371 ? -15.414 24.944 10.534 1 92.28 371 PRO B O 1
ATOM 9286 N N . LEU B 1 372 ? -17.313 26.07 10.335 1 89.66 372 LEU B N 1
ATOM 9287 C CA . LEU B 1 372 ? -16.725 27.05 9.428 1 89.66 372 LEU B CA 1
ATOM 9288 C C . LEU B 1 372 ? -15.918 28.089 10.198 1 89.66 372 LEU B C 1
ATOM 9290 O O . LEU B 1 372 ? -16.449 28.761 11.085 1 89.66 372 LEU B O 1
ATOM 9294 N N . VAL B 1 373 ? -14.696 28.188 9.889 1 92.3 373 VAL B N 1
ATOM 9295 C CA . VAL B 1 373 ? -13.841 29.137 10.593 1 92.3 373 VAL B CA 1
ATOM 9296 C C . VAL B 1 373 ? -12.967 29.888 9.591 1 92.3 373 VAL B C 1
ATOM 9298 O O . VAL B 1 373 ? -12.785 29.439 8.457 1 92.3 373 VAL B O 1
ATOM 9301 N N . ARG B 1 374 ? -12.552 31.007 9.934 1 92.77 374 ARG B N 1
ATOM 9302 C CA . ARG B 1 374 ? -11.635 31.821 9.142 1 92.77 374 ARG B CA 1
ATOM 9303 C C . ARG B 1 374 ? -10.221 31.251 9.184 1 92.77 374 ARG B C 1
ATOM 9305 O O . ARG B 1 374 ? -9.947 30.312 9.934 1 92.77 374 ARG B O 1
ATOM 9312 N N . ALA B 1 375 ? -9.373 31.87 8.347 1 93.58 375 ALA B N 1
ATOM 9313 C CA . ALA B 1 375 ? -7.971 31.459 8.328 1 93.58 375 ALA B CA 1
ATOM 9314 C C . ALA B 1 375 ? -7.295 31.756 9.664 1 93.58 375 ALA B C 1
ATOM 9316 O O . ALA B 1 375 ? -6.249 31.183 9.978 1 93.58 375 ALA B O 1
ATOM 9317 N N . SER B 1 376 ? -7.889 32.626 10.453 1 95.58 376 SER B N 1
ATOM 9318 C CA . SER B 1 376 ? -7.396 32.951 11.788 1 95.58 376 SER B CA 1
ATOM 9319 C C . SER B 1 376 ? -7.898 31.949 12.822 1 95.58 376 SER B C 1
ATOM 9321 O O . SER B 1 376 ? -7.558 32.045 14.003 1 95.58 376 SER B O 1
ATOM 9323 N N . TYR B 1 377 ? -8.785 30.989 12.352 1 97.03 377 TYR B N 1
ATOM 9324 C CA . TYR B 1 377 ? -9.367 29.952 13.197 1 97.03 377 TYR B CA 1
ATOM 9325 C C . TYR B 1 377 ? -10.463 30.524 14.087 1 97.03 377 TYR B C 1
ATOM 9327 O O . TYR B 1 377 ? -10.888 29.882 15.05 1 97.03 377 TYR B O 1
ATOM 9335 N N . GLU B 1 378 ? -10.814 31.73 13.853 1 96.77 378 GLU B N 1
ATOM 9336 C CA . GLU B 1 378 ? -11.952 32.368 14.509 1 96.77 378 GLU B CA 1
ATOM 9337 C C . GLU B 1 378 ? -13.25 32.089 13.757 1 96.77 378 GLU B C 1
ATOM 9339 O O . GLU B 1 378 ? -13.257 32.008 12.527 1 96.77 378 GLU B O 1
ATOM 9344 N N . SER B 1 379 ? -14.271 31.897 14.575 1 94.2 379 SER B N 1
ATOM 9345 C CA . SER B 1 379 ? -15.575 31.666 13.961 1 94.2 379 SER B CA 1
ATOM 9346 C C . SER B 1 379 ? -15.983 32.836 13.073 1 94.2 379 SER B C 1
ATOM 9348 O O . SER B 1 379 ? -15.671 33.99 13.375 1 94.2 379 SER B O 1
ATOM 9350 N N . LYS B 1 380 ? -16.64 32.534 12.014 1 88.18 380 LYS B N 1
ATOM 9351 C CA . LYS B 1 380 ? -17.135 33.576 11.119 1 88.18 380 LYS B CA 1
ATOM 9352 C C . LYS B 1 380 ? -18.333 34.299 11.728 1 88.18 380 LYS B C 1
ATOM 9354 O O . LYS B 1 380 ? -18.588 35.464 11.413 1 88.18 380 LYS B O 1
ATOM 9359 N N . GLY B 1 381 ? -18.95 33.681 12.628 1 87.39 381 GLY B N 1
ATOM 9360 C CA . GLY B 1 381 ? -20.211 34.199 13.134 1 87.39 381 GLY B CA 1
ATOM 9361 C C . GLY B 1 381 ? -20.055 35.004 14.41 1 87.39 381 GLY B C 1
ATOM 9362 O O . GLY B 1 381 ? -20.887 35.862 14.715 1 87.39 381 GLY B O 1
ATOM 9363 N N . SER B 1 382 ? -19.108 34.717 15.188 1 91.68 382 SER B N 1
ATOM 9364 C CA . SER B 1 382 ? -18.946 35.367 16.484 1 91.68 382 SER B CA 1
ATOM 9365 C C . SER B 1 382 ? -17.487 35.728 16.743 1 91.68 382 SER B C 1
ATOM 9367 O O . SER B 1 382 ? -16.634 34.846 16.856 1 91.68 382 SER B O 1
ATOM 9369 N N . ARG B 1 383 ? -17.31 37.029 16.921 1 94.51 383 ARG B N 1
ATOM 9370 C CA . ARG B 1 383 ? -15.962 37.472 17.263 1 94.51 383 ARG B CA 1
ATOM 9371 C C . ARG B 1 383 ? -15.559 36.979 18.649 1 94.51 383 ARG B C 1
ATOM 9373 O O . ARG B 1 383 ? -16.369 36.993 19.578 1 94.51 383 ARG B O 1
ATOM 9380 N N . GLY B 1 384 ? -14.347 36.446 18.764 1 97.22 384 GLY B N 1
ATOM 9381 C CA . GLY B 1 384 ? -13.857 35.975 20.05 1 97.22 384 GLY B CA 1
ATOM 9382 C C . GLY B 1 384 ? -14.062 34.486 20.257 1 97.22 384 GLY B C 1
ATOM 9383 O O . GLY B 1 384 ? -13.615 33.926 21.261 1 97.22 384 GLY B O 1
ATOM 9384 N N . LEU B 1 385 ? -14.757 33.882 19.357 1 97.74 385 LEU B N 1
ATOM 9385 C CA . LEU B 1 385 ? -14.925 32.433 19.38 1 97.74 385 LEU B CA 1
ATOM 9386 C C . LEU B 1 385 ? -13.928 31.756 18.444 1 97.74 385 LEU B C 1
ATOM 9388 O O . LEU B 1 385 ? -13.98 31.953 17.228 1 97.74 385 LEU B O 1
ATOM 9392 N N . PHE B 1 386 ? -13.027 30.989 18.962 1 98.42 386 PHE B N 1
ATOM 9393 C CA . PHE B 1 386 ? -12.007 30.312 18.17 1 98.42 386 PHE B CA 1
ATOM 9394 C C . PHE B 1 386 ? -12.184 28.8 18.236 1 98.42 386 PHE B C 1
ATOM 9396 O O . PHE B 1 386 ? -12.553 28.258 19.281 1 98.42 386 PHE B O 1
ATOM 9403 N N . ILE B 1 387 ? -11.964 28.092 17.143 1 97.52 387 ILE B N 1
ATOM 9404 C CA . ILE B 1 387 ? -11.966 26.636 17.062 1 97.52 387 ILE B CA 1
ATOM 9405 C C . ILE B 1 387 ? -10.532 26.123 16.954 1 97.52 387 ILE B C 1
ATOM 9407 O O . ILE B 1 387 ? -9.771 26.568 16.092 1 97.52 387 ILE B O 1
ATOM 9411 N N . LEU B 1 388 ? -10.195 25.18 17.82 1 98.39 388 LEU B N 1
ATOM 9412 C CA . LEU B 1 388 ? -8.821 24.693 17.887 1 98.39 388 LEU B CA 1
ATOM 9413 C C . LEU B 1 388 ? -8.768 23.186 17.659 1 98.39 388 LEU B C 1
ATOM 9415 O O . LEU B 1 388 ? -9.744 22.479 17.919 1 98.39 388 LEU B O 1
ATOM 9419 N N . GLY B 1 389 ? -7.598 22.731 17.206 1 97.57 389 GLY B N 1
ATOM 9420 C CA . GLY B 1 389 ? -7.353 21.302 17.096 1 97.57 389 GLY B CA 1
ATOM 9421 C C . GLY B 1 389 ? -7.974 20.684 15.858 1 97.57 389 GLY B C 1
ATOM 9422 O O . GLY B 1 389 ? -8.038 21.321 14.805 1 97.57 389 GLY B O 1
ATOM 9423 N N . THR B 1 390 ? -8.382 19.469 16.018 1 96.32 390 THR B N 1
ATOM 9424 C CA . THR B 1 390 ? -8.927 18.713 14.896 1 96.32 390 THR B CA 1
ATOM 9425 C C . THR B 1 390 ? -10.166 19.402 14.332 1 96.32 390 THR B C 1
ATOM 9427 O O . THR B 1 390 ? -10.4 19.377 13.122 1 96.32 390 THR B O 1
ATOM 9430 N N . ALA B 1 391 ? -10.886 20.047 15.147 1 95.25 391 ALA B N 1
ATOM 9431 C CA . ALA B 1 391 ? -12.131 20.692 14.739 1 95.25 391 ALA B CA 1
ATOM 9432 C C . ALA B 1 391 ? -11.86 21.86 13.795 1 95.25 391 ALA B C 1
ATOM 9434 O O . ALA B 1 391 ? -12.754 22.298 13.067 1 95.25 391 ALA B O 1
ATOM 9435 N N . SER B 1 392 ? -10.678 22.339 13.823 1 95.38 392 SER B N 1
ATOM 9436 C CA . SER B 1 392 ? -10.337 23.481 12.98 1 95.38 392 SER B CA 1
ATOM 9437 C C . SER B 1 392 ? -9.785 23.029 11.633 1 95.38 392 SER B C 1
ATOM 9439 O O . SER B 1 392 ? -9.368 23.855 10.818 1 95.38 392 SER B O 1
ATOM 9441 N N . HIS B 1 393 ? -9.817 21.754 11.387 1 94.14 393 HIS B N 1
ATOM 9442 C CA . HIS B 1 393 ? -9.172 21.166 10.219 1 94.14 393 HIS B CA 1
ATOM 9443 C C . HIS B 1 393 ? -9.89 21.565 8.933 1 94.14 393 HIS B C 1
ATOM 9445 O O . HIS B 1 393 ? -9.397 21.3 7.834 1 94.14 393 HIS B O 1
ATOM 9451 N N . SER B 1 394 ? -10.972 22.255 8.983 1 90.45 394 SER B N 1
ATOM 9452 C CA . SER B 1 394 ? -11.661 22.765 7.802 1 90.45 394 SER B CA 1
ATOM 9453 C C . SER B 1 394 ? -10.78 23.74 7.027 1 90.45 394 SER B C 1
ATOM 9455 O O . SER B 1 394 ? -10.91 23.867 5.807 1 90.45 394 SER B O 1
ATOM 9457 N N . VAL B 1 395 ? -9.838 24.342 7.698 1 91.76 395 VAL B N 1
ATOM 9458 C CA . VAL B 1 395 ? -8.963 25.351 7.111 1 91.76 395 VAL B CA 1
ATOM 9459 C C . VAL B 1 395 ? -7.985 24.688 6.143 1 91.76 395 VAL B C 1
ATOM 9461 O O . VAL B 1 395 ? -7.684 25.239 5.081 1 91.76 395 VAL B O 1
ATOM 9464 N N . ASP B 1 396 ? -7.576 23.576 6.474 1 93.13 396 ASP B N 1
ATOM 9465 C CA . ASP B 1 396 ? -6.535 22.923 5.686 1 93.13 396 ASP B CA 1
ATOM 9466 C C . ASP B 1 396 ? -6.851 21.443 5.477 1 93.13 396 ASP B C 1
ATOM 9468 O O . ASP B 1 396 ? -5.941 20.618 5.374 1 93.13 396 ASP B O 1
ATOM 9472 N N . TYR B 1 397 ? -8.059 21.075 5.351 1 91.08 397 TYR B N 1
ATOM 9473 C CA . TYR B 1 397 ? -8.493 19.689 5.227 1 91.08 397 TYR B CA 1
ATOM 9474 C C . TYR B 1 397 ? -7.774 18.993 4.077 1 91.08 397 TYR B C 1
ATOM 9476 O O . TYR B 1 397 ? -7.891 19.407 2.922 1 91.08 397 TYR B O 1
ATOM 9484 N N . ARG B 1 398 ? -6.962 17.933 4.44 1 89.93 398 ARG B N 1
ATOM 9485 C CA . ARG B 1 398 ? -6.235 17.037 3.547 1 89.93 398 ARG B CA 1
ATOM 9486 C C . ARG B 1 398 ? -5.107 17.773 2.832 1 89.93 398 ARG B C 1
ATOM 9488 O O . ARG B 1 398 ? -4.624 17.321 1.792 1 89.93 398 ARG B O 1
ATOM 9495 N N . LYS B 1 399 ? -4.712 18.91 3.347 1 89.55 399 LYS B N 1
ATOM 9496 C CA . LYS B 1 399 ? -3.652 19.693 2.72 1 89.55 399 LYS B CA 1
ATOM 9497 C C . LYS B 1 399 ? -2.406 19.735 3.599 1 89.55 399 LYS B C 1
ATOM 9499 O O . LYS B 1 399 ? -1.303 19.991 3.11 1 89.55 399 LYS B O 1
ATOM 9504 N N . SER B 1 400 ? -2.693 19.551 4.801 1 93.98 400 SER B N 1
ATOM 9505 C CA . SER B 1 400 ? -1.588 19.555 5.754 1 93.98 400 SER B CA 1
ATOM 9506 C C . SER B 1 400 ? -1.905 18.694 6.972 1 93.98 400 SER B C 1
ATOM 9508 O O . SER B 1 400 ? -2.798 17.845 6.923 1 93.98 400 SER B O 1
ATOM 9510 N N . ALA B 1 401 ? -1.167 18.923 8.057 1 96.13 401 ALA B N 1
ATOM 9511 C CA . ALA B 1 401 ? -1.326 18.068 9.23 1 96.13 401 ALA B CA 1
ATOM 9512 C C . ALA B 1 401 ? -2.141 18.769 10.314 1 96.13 401 ALA B C 1
ATOM 9514 O O . ALA B 1 401 ? -2.047 18.421 11.493 1 96.13 401 ALA B O 1
ATOM 9515 N N . GLY B 1 402 ? -2.965 19.709 9.925 1 96.31 402 GLY B N 1
ATOM 9516 C CA . GLY B 1 402 ? -3.696 20.52 10.886 1 96.31 402 GLY B CA 1
ATOM 9517 C C . GLY B 1 402 ? -4.741 19.735 11.656 1 96.31 402 GLY B C 1
ATOM 9518 O O . GLY B 1 402 ? -5.239 20.198 12.685 1 96.31 402 GLY B O 1
ATOM 9519 N N . GLY B 1 403 ? -5.097 18.546 11.173 1 95.91 403 GLY B N 1
ATOM 9520 C CA . GLY B 1 403 ? -6.074 17.709 11.851 1 95.91 403 GLY B CA 1
ATOM 9521 C C . GLY B 1 403 ? -5.456 16.787 12.885 1 95.91 403 GLY B C 1
ATOM 9522 O O . GLY B 1 403 ? -6.168 16.054 13.575 1 95.91 403 GLY B O 1
ATOM 9523 N N . PHE B 1 404 ? -4.157 16.95 13.054 1 96.99 404 PHE B N 1
ATOM 9524 C CA . PHE B 1 404 ? -3.412 16.037 13.913 1 96.99 404 PHE B CA 1
ATOM 9525 C C . PHE B 1 404 ? -2.52 16.807 14.879 1 96.99 404 PHE B C 1
ATOM 9527 O O . PHE B 1 404 ? -2.204 17.975 14.643 1 96.99 404 PHE B O 1
ATOM 9534 N N . ILE B 1 405 ? -2.052 16.124 15.887 1 98.19 405 ILE B N 1
ATOM 9535 C CA . ILE B 1 405 ? -1.349 16.776 16.986 1 98.19 405 ILE B CA 1
ATOM 9536 C C . ILE B 1 405 ? -0.089 17.46 16.459 1 98.19 405 ILE B C 1
ATOM 9538 O O . ILE B 1 405 ? 0.19 18.611 16.803 1 98.19 405 ILE B O 1
ATOM 9542 N N . HIS B 1 406 ? 0.607 16.79 15.593 1 97.4 406 HIS B N 1
ATOM 9543 C CA . HIS B 1 406 ? 1.882 17.322 15.124 1 97.4 406 HIS B CA 1
ATOM 9544 C C . HIS B 1 406 ? 1.672 18.505 14.184 1 97.4 406 HIS B C 1
ATOM 9546 O O . HIS B 1 406 ? 2.626 19.206 13.84 1 97.4 406 HIS B O 1
ATOM 9552 N N . GLY B 1 407 ? 0.444 18.782 13.785 1 97.62 407 GLY B N 1
ATOM 9553 C CA . GLY B 1 407 ? 0.127 19.959 12.992 1 97.62 407 GLY B CA 1
ATOM 9554 C C . GLY B 1 407 ? -0.505 21.074 13.805 1 97.62 407 GLY B C 1
ATOM 9555 O O . GLY B 1 407 ? 0.034 22.18 13.875 1 97.62 407 GLY B O 1
ATOM 9556 N N . PHE B 1 408 ? -1.561 20.699 14.585 1 98.19 408 PHE B N 1
ATOM 9557 C CA . PHE B 1 408 ? -2.338 21.782 15.176 1 98.19 408 PHE B CA 1
ATOM 9558 C C . PHE B 1 408 ? -1.645 22.332 16.417 1 98.19 408 PHE B C 1
ATOM 9560 O O . PHE B 1 408 ? -2.006 23.401 16.914 1 98.19 408 PHE B O 1
ATOM 9567 N N . ARG B 1 409 ? -0.631 21.658 16.963 1 98.59 409 ARG B N 1
ATOM 9568 C CA . ARG B 1 409 ? 0.101 22.256 18.074 1 98.59 409 ARG B CA 1
ATOM 9569 C C . ARG B 1 409 ? 0.705 23.598 17.673 1 98.59 409 ARG B C 1
ATOM 9571 O O . ARG B 1 409 ? 0.836 24.499 18.505 1 98.59 409 ARG B O 1
ATOM 9578 N N . TYR B 1 410 ? 0.924 23.775 16.4 1 98.5 410 TYR B N 1
ATOM 9579 C CA . TYR B 1 410 ? 1.488 25.027 15.908 1 98.5 410 TYR B CA 1
ATOM 9580 C C . TYR B 1 410 ? 0.388 26.024 15.564 1 98.5 410 TYR B C 1
ATOM 9582 O O . TYR B 1 410 ? 0.568 27.234 15.719 1 98.5 410 TYR B O 1
ATOM 9590 N N . THR B 1 411 ? -0.742 25.547 15.058 1 98.21 411 THR B N 1
ATOM 9591 C CA . THR B 1 411 ? -1.827 26.483 14.788 1 98.21 411 THR B CA 1
ATOM 9592 C C . THR B 1 411 ? -2.403 27.035 16.089 1 98.21 411 THR B C 1
ATOM 9594 O O . THR B 1 411 ? -2.831 28.189 16.144 1 98.21 411 THR B O 1
ATOM 9597 N N . VAL B 1 412 ? -2.373 26.226 17.114 1 98.72 412 VAL B N 1
ATOM 9598 C CA . VAL B 1 412 ? -2.791 26.7 18.429 1 98.72 412 VAL B CA 1
ATOM 9599 C C . VAL B 1 412 ? -1.85 27.805 18.903 1 98.72 412 VAL B C 1
ATOM 9601 O O . VAL B 1 412 ? -2.294 28.805 19.473 1 98.72 412 VAL B O 1
ATOM 9604 N N . ARG B 1 413 ? -0.603 27.624 18.689 1 98.62 413 ARG B N 1
ATOM 9605 C CA . ARG B 1 413 ? 0.354 28.666 19.048 1 98.62 413 ARG B CA 1
ATOM 9606 C C . ARG B 1 413 ? 0.092 29.944 18.258 1 98.62 413 ARG B C 1
ATOM 9608 O O . ARG B 1 413 ? 0.199 31.047 18.799 1 98.62 413 ARG B O 1
ATOM 9615 N N . ALA B 1 414 ? -0.184 29.813 17.015 1 98.35 414 ALA B N 1
ATOM 9616 C CA . ALA B 1 414 ? -0.491 30.973 16.182 1 98.35 414 ALA B CA 1
ATOM 9617 C C . ALA B 1 414 ? -1.709 31.723 16.714 1 98.35 414 ALA B C 1
ATOM 9619 O O . ALA B 1 414 ? -1.715 32.955 16.761 1 98.35 414 ALA B O 1
ATOM 9620 N N . VAL B 1 415 ? -2.718 31.014 17.086 1 98.61 415 VAL B N 1
ATOM 9621 C CA . VAL B 1 415 ? -3.919 31.634 17.635 1 98.61 415 VAL B CA 1
ATOM 9622 C C . VAL B 1 415 ? -3.578 32.359 18.935 1 98.61 415 VAL B C 1
ATOM 9624 O O . VAL B 1 415 ? -4.053 33.471 19.176 1 98.61 415 VAL B O 1
ATOM 9627 N N . HIS B 1 416 ? -2.818 31.722 19.767 1 98.79 416 HIS B N 1
ATOM 9628 C CA . HIS B 1 416 ? -2.406 32.369 21.007 1 98.79 416 HIS B CA 1
ATOM 9629 C C . HIS B 1 416 ? -1.712 33.699 20.731 1 98.79 416 HIS B C 1
ATOM 9631 O O . HIS B 1 416 ? -1.997 34.701 21.39 1 98.79 416 HIS B O 1
ATOM 9637 N N . ARG B 1 417 ? -0.819 33.715 19.794 1 98.6 417 ARG B N 1
ATOM 9638 C CA . ARG B 1 417 ? -0.075 34.924 19.455 1 98.6 417 ARG B CA 1
ATOM 9639 C C . ARG B 1 417 ? -1.007 36.009 18.925 1 98.6 417 ARG B C 1
ATOM 9641 O O . ARG B 1 417 ? -0.831 37.19 19.232 1 98.6 417 ARG B O 1
ATOM 9648 N N . LEU B 1 418 ? -1.903 35.582 18.156 1 98.15 418 LEU B N 1
ATOM 9649 C CA . LEU B 1 418 ? -2.914 36.506 17.652 1 98.15 418 LEU B CA 1
ATOM 9650 C C . LEU B 1 418 ? -3.677 37.156 18.801 1 98.15 418 LEU B C 1
ATOM 9652 O O . LEU B 1 418 ? -3.88 38.372 18.807 1 98.15 418 LEU B O 1
ATOM 9656 N N . LEU B 1 419 ? -4.061 36.412 19.764 1 98.38 419 LEU B N 1
ATOM 9657 C CA . LEU B 1 419 ? -4.84 36.9 20.897 1 98.38 419 LEU B CA 1
ATOM 9658 C C . LEU B 1 419 ? -3.995 37.804 21.788 1 98.38 419 LEU B C 1
ATOM 9660 O O . LEU B 1 419 ? -4.508 38.76 22.374 1 98.38 419 LEU B O 1
ATOM 9664 N N . GLU B 1 420 ? -2.734 37.499 21.922 1 98.3 420 GLU B N 1
ATOM 9665 C CA . GLU B 1 420 ? -1.833 38.339 22.706 1 98.3 420 GLU B CA 1
ATOM 9666 C C . GLU B 1 420 ? -1.758 39.752 22.133 1 98.3 420 GLU B C 1
ATOM 9668 O O . GLU B 1 420 ? -1.741 40.731 22.882 1 98.3 420 GLU B O 1
ATOM 9673 N N . GLN B 1 421 ? -1.664 39.799 20.869 1 97.97 421 GLN B N 1
ATOM 9674 C CA . GLN B 1 421 ? -1.624 41.11 20.23 1 97.97 421 GLN B CA 1
ATOM 9675 C C . GLN B 1 421 ? -2.977 41.809 20.323 1 97.97 421 GLN B C 1
ATOM 9677 O O . GLN B 1 421 ? -3.048 42.997 20.644 1 97.97 421 GLN B O 1
ATOM 9682 N N . ARG B 1 422 ? -4.02 41.137 20.057 1 97.29 422 ARG B N 1
ATOM 9683 C CA . ARG B 1 422 ? -5.359 41.708 19.948 1 97.29 422 ARG B CA 1
ATOM 9684 C C . ARG B 1 422 ? -5.83 42.258 21.291 1 97.29 422 ARG B C 1
ATOM 9686 O O . ARG B 1 422 ? -6.455 43.319 21.348 1 97.29 422 ARG B O 1
ATOM 9693 N N . HIS B 1 423 ? -5.542 41.601 22.448 1 97.28 423 HIS B N 1
ATOM 9694 C CA . HIS B 1 423 ? -6.186 41.971 23.703 1 97.28 423 HIS B CA 1
ATOM 9695 C C . HIS B 1 423 ? -5.158 42.406 24.742 1 97.28 423 HIS B C 1
ATOM 9697 O O . HIS B 1 423 ? -5.514 42.998 25.764 1 97.28 423 HIS B O 1
ATOM 9703 N N . HIS B 1 424 ? -3.872 42.177 24.44 1 97.43 424 HIS B N 1
ATOM 9704 C CA . HIS B 1 424 ? -2.892 42.478 25.478 1 97.43 424 HIS B CA 1
ATOM 9705 C C . HIS B 1 424 ? -1.756 43.335 24.931 1 97.43 424 HIS B C 1
ATOM 9707 O O . HIS B 1 424 ? -0.799 43.636 25.648 1 97.43 424 HIS B O 1
ATOM 9713 N N . GLY B 1 425 ? -1.773 43.602 23.669 1 96.38 425 GLY B N 1
ATOM 9714 C CA . GLY B 1 425 ? -0.8 44.502 23.071 1 96.38 425 GLY B CA 1
ATOM 9715 C C . GLY B 1 425 ? 0.573 43.876 22.912 1 96.38 425 GLY B C 1
ATOM 9716 O O . GLY B 1 425 ? 1.564 44.583 22.72 1 96.38 425 GLY B O 1
ATOM 9717 N N . ALA B 1 426 ? 0.639 42.613 23.122 1 97.72 426 ALA B N 1
ATOM 9718 C CA . ALA B 1 426 ? 1.901 41.908 22.915 1 97.72 426 ALA B CA 1
ATOM 9719 C C . ALA B 1 426 ? 2.095 41.551 21.444 1 97.72 426 ALA B C 1
ATOM 9721 O O . ALA B 1 426 ? 1.351 40.735 20.894 1 97.72 426 ALA B O 1
ATOM 9722 N N . ALA B 1 427 ? 3.072 42.084 20.825 1 97.88 427 ALA B N 1
ATOM 9723 C CA . ALA B 1 427 ? 3.32 41.876 19.401 1 97.88 427 ALA B CA 1
ATOM 9724 C C . ALA B 1 427 ? 3.798 40.453 19.129 1 97.88 427 ALA B C 1
ATOM 9726 O O . ALA B 1 427 ? 4.312 39.782 20.027 1 97.88 427 ALA B O 1
ATOM 9727 N N . TRP B 1 428 ? 3.56 40.023 17.893 1 98.17 428 TRP B N 1
ATOM 9728 C CA . TRP B 1 428 ? 4.042 38.717 17.456 1 98.17 428 TRP B CA 1
ATOM 9729 C C . TRP B 1 428 ? 5.541 38.579 17.703 1 98.17 428 TRP B C 1
ATOM 9731 O O . TRP B 1 428 ? 6.309 39.506 17.432 1 98.17 428 TRP B O 1
ATOM 9741 N N . PRO B 1 429 ? 5.959 37.484 18.332 1 96.77 429 PRO B N 1
ATOM 9742 C CA . PRO B 1 429 ? 7.394 37.33 18.586 1 96.77 429 PRO B CA 1
ATOM 9743 C C . PRO B 1 429 ? 8.233 37.439 17.315 1 96.77 429 PRO B C 1
ATOM 9745 O O . PRO B 1 429 ? 7.839 36.926 16.265 1 96.77 429 PRO B O 1
ATOM 9748 N N . SER B 1 430 ? 9.311 38.221 17.393 1 96.35 430 SER B N 1
ATOM 9749 C CA . SER B 1 430 ? 10.189 38.415 16.244 1 96.35 430 SER B CA 1
ATOM 9750 C C . SER B 1 430 ? 11.636 38.619 16.682 1 96.35 430 SER B C 1
ATOM 9752 O O . SER B 1 430 ? 11.898 38.964 17.836 1 96.35 430 SER B O 1
ATOM 9754 N N . THR B 1 431 ? 12.522 38.277 15.853 1 95.31 431 THR B N 1
ATOM 9755 C CA . THR B 1 431 ? 13.941 38.556 16.046 1 95.31 431 THR B CA 1
ATOM 9756 C C . THR B 1 431 ? 14.457 39.503 14.966 1 95.31 431 THR B C 1
ATOM 9758 O O . THR B 1 431 ? 14.085 39.382 13.797 1 95.31 431 THR B O 1
ATOM 9761 N N . GLU B 1 432 ? 15.18 40.471 15.378 1 95.03 432 GLU B N 1
ATOM 9762 C CA . GLU B 1 432 ? 15.757 41.428 14.439 1 95.03 432 GLU B CA 1
ATOM 9763 C C . GLU B 1 432 ? 17.217 41.099 14.142 1 95.03 432 GLU B C 1
ATOM 9765 O O . GLU B 1 432 ? 17.987 40.789 15.054 1 95.03 432 GLU B O 1
ATOM 9770 N N . HIS B 1 433 ? 17.578 41.122 12.892 1 94.53 433 HIS B N 1
ATOM 9771 C CA . HIS B 1 433 ? 18.928 40.805 12.438 1 94.53 433 HIS B CA 1
ATOM 9772 C C . HIS B 1 433 ? 19.379 41.764 11.341 1 94.53 433 HIS B C 1
ATOM 9774 O O . HIS B 1 433 ? 18.551 42.414 10.7 1 94.53 433 HIS B O 1
ATOM 9780 N N . PRO B 1 434 ? 20.755 41.931 11.251 1 93.51 434 PRO B N 1
ATOM 9781 C CA . PRO B 1 434 ? 21.246 42.65 10.073 1 93.51 434 PRO B CA 1
ATOM 9782 C C . PRO B 1 434 ? 20.899 41.944 8.764 1 93.51 434 PRO B C 1
ATOM 9784 O O . PRO B 1 434 ? 20.779 40.717 8.733 1 93.51 434 PRO B O 1
ATOM 9787 N N . ILE B 1 435 ? 20.748 42.689 7.713 1 92.73 435 ILE B N 1
ATOM 9788 C CA . ILE B 1 435 ? 20.307 42.174 6.421 1 92.73 435 ILE B CA 1
ATOM 9789 C C . ILE B 1 435 ? 21.315 41.15 5.903 1 92.73 435 ILE B C 1
ATOM 9791 O O . ILE B 1 435 ? 20.952 40.233 5.163 1 92.73 435 ILE B O 1
ATOM 9795 N N . THR B 1 436 ? 22.562 41.161 6.316 1 90.03 436 THR B N 1
ATOM 9796 C CA . THR B 1 436 ? 23.612 40.249 5.877 1 90.03 436 THR B CA 1
ATOM 9797 C C . THR B 1 436 ? 23.35 38.836 6.39 1 90.03 436 THR B C 1
ATOM 9799 O O . THR B 1 436 ? 23.919 37.869 5.879 1 90.03 436 THR B O 1
ATOM 9802 N N . HIS B 1 437 ? 22.419 38.73 7.387 1 93.52 437 HIS B N 1
ATOM 9803 C CA . HIS B 1 437 ? 22.118 37.431 7.977 1 93.52 437 HIS B CA 1
ATOM 9804 C C . HIS B 1 437 ? 20.876 36.812 7.343 1 93.52 437 HIS B C 1
ATOM 9806 O O . HIS B 1 437 ? 20.449 35.725 7.738 1 93.52 437 HIS B O 1
ATOM 9812 N N . LEU B 1 438 ? 20.294 37.414 6.393 1 96.06 438 LEU B N 1
ATOM 9813 C CA . LEU B 1 438 ? 18.996 37.011 5.863 1 96.06 438 LEU B CA 1
ATOM 9814 C C . LEU B 1 438 ? 19.058 35.6 5.288 1 96.06 438 LEU B C 1
ATOM 9816 O O . LEU B 1 438 ? 18.232 34.749 5.628 1 96.06 438 LEU B O 1
ATOM 9820 N N . ALA B 1 439 ? 19.994 35.294 4.426 1 95.65 439 ALA B N 1
ATOM 9821 C CA . ALA B 1 439 ? 20.119 33.973 3.816 1 95.65 439 ALA B CA 1
ATOM 9822 C C . ALA B 1 439 ? 20.322 32.895 4.878 1 95.65 439 ALA B C 1
ATOM 9824 O O . ALA B 1 439 ? 19.71 31.827 4.812 1 95.65 439 ALA B O 1
ATOM 9825 N N . SER B 1 440 ? 21.152 33.197 5.829 1 94.89 440 SER B N 1
ATOM 9826 C CA . SER B 1 440 ? 21.451 32.229 6.879 1 94.89 440 SER B CA 1
ATOM 9827 C C . SER B 1 440 ? 20.228 31.962 7.75 1 94.89 440 SER B C 1
ATOM 9829 O O . SER B 1 440 ? 20.002 30.829 8.181 1 94.89 440 SER B O 1
ATOM 9831 N N . ALA B 1 441 ? 19.497 33.001 8.01 1 96.68 441 ALA B N 1
ATOM 9832 C CA . ALA B 1 441 ? 18.293 32.842 8.822 1 96.68 441 ALA B CA 1
ATOM 9833 C C . ALA B 1 441 ? 17.266 31.964 8.113 1 96.68 441 ALA B C 1
ATOM 9835 O O . ALA B 1 441 ? 16.638 31.105 8.736 1 96.68 441 ALA B O 1
ATOM 9836 N N . ILE B 1 442 ? 17.114 32.169 6.852 1 98.06 442 ILE B N 1
ATOM 9837 C CA . ILE B 1 442 ? 16.166 31.388 6.066 1 98.06 442 ILE B CA 1
ATOM 9838 C C . ILE B 1 442 ? 16.617 29.931 6.011 1 98.06 442 ILE B C 1
ATOM 9840 O O . ILE B 1 442 ? 15.818 29.018 6.233 1 98.06 442 ILE B O 1
ATOM 9844 N N . ILE B 1 443 ? 17.869 29.682 5.762 1 97.05 443 ILE B N 1
ATOM 9845 C CA . ILE B 1 443 ? 18.417 28.336 5.64 1 97.05 443 ILE B CA 1
ATOM 9846 C C . ILE B 1 443 ? 18.256 27.591 6.963 1 97.05 443 ILE B C 1
ATOM 9848 O O . ILE B 1 443 ? 17.898 26.411 6.978 1 97.05 443 ILE B O 1
ATOM 9852 N N . ARG B 1 444 ? 18.524 28.287 8.002 1 96.26 444 ARG B N 1
ATOM 9853 C CA . ARG B 1 444 ? 18.356 27.67 9.314 1 96.26 444 ARG B CA 1
ATOM 9854 C C . ARG B 1 444 ? 16.915 27.216 9.525 1 96.26 444 ARG B C 1
ATOM 9856 O O . ARG B 1 444 ? 16.67 26.077 9.927 1 96.26 444 ARG B O 1
ATOM 9863 N N . ARG B 1 445 ? 15.977 28.016 9.232 1 97.37 445 ARG B N 1
ATOM 9864 C CA . ARG B 1 445 ? 14.568 27.757 9.51 1 97.37 445 ARG B CA 1
ATOM 9865 C C . ARG B 1 445 ? 14.024 26.659 8.602 1 97.37 445 ARG B C 1
ATOM 9867 O O . ARG B 1 445 ? 13.291 25.777 9.056 1 97.37 445 ARG B O 1
ATOM 9874 N N . ILE B 1 446 ? 14.386 26.663 7.362 1 97.39 446 ILE B N 1
ATOM 9875 C CA . ILE B 1 446 ? 13.84 25.662 6.451 1 97.39 446 ILE B CA 1
ATOM 9876 C C . ILE B 1 446 ? 14.38 24.282 6.819 1 97.39 446 ILE B C 1
ATOM 9878 O O . ILE B 1 446 ? 13.749 23.263 6.525 1 97.39 446 ILE B O 1
ATOM 9882 N N . ASN B 1 447 ? 15.466 24.185 7.473 1 96.31 447 ASN B N 1
ATOM 9883 C CA . ASN B 1 447 ? 16.078 22.903 7.806 1 96.31 447 ASN B CA 1
ATOM 9884 C C . ASN B 1 447 ? 15.674 22.434 9.201 1 96.31 447 ASN B C 1
ATOM 9886 O O . ASN B 1 447 ? 15.828 21.258 9.535 1 96.31 447 ASN B O 1
ATOM 9890 N N . GLU B 1 448 ? 15.097 23.364 10.007 1 95.32 448 GLU B N 1
ATOM 9891 C CA . GLU B 1 448 ? 14.864 22.965 11.392 1 95.32 448 GLU B CA 1
ATOM 9892 C C . GLU B 1 448 ? 13.391 23.103 11.766 1 95.32 448 GLU B C 1
ATOM 9894 O O . GLU B 1 448 ? 12.904 22.405 12.658 1 95.32 448 GLU B O 1
ATOM 9899 N N . ALA B 1 449 ? 12.701 23.953 11.141 1 96.63 449 ALA B N 1
ATOM 9900 C CA . ALA B 1 449 ? 11.372 24.355 11.597 1 96.63 449 ALA B CA 1
ATOM 9901 C C . ALA B 1 449 ? 10.372 23.212 11.445 1 96.63 449 ALA B C 1
ATOM 9903 O O . ALA B 1 449 ? 10.237 22.636 10.364 1 96.63 449 ALA B O 1
ATOM 9904 N N . SER B 1 450 ? 9.718 22.888 12.487 1 96.79 450 SER B N 1
ATOM 9905 C CA . SER B 1 450 ? 8.72 21.823 12.481 1 96.79 450 SER B CA 1
ATOM 9906 C C . SER B 1 450 ? 7.359 22.344 12.032 1 96.79 450 SER B C 1
ATOM 9908 O O . SER B 1 450 ? 6.646 21.671 11.285 1 96.79 450 SER B O 1
ATOM 9910 N N . GLY B 1 451 ? 6.987 23.521 12.481 1 96.92 451 GLY B N 1
ATOM 9911 C CA . GLY B 1 451 ? 5.71 24.097 12.088 1 96.92 451 GLY B CA 1
ATOM 9912 C C . GLY B 1 451 ? 5.573 24.277 10.588 1 96.92 451 GLY B C 1
ATOM 9913 O O . GLY B 1 451 ? 4.574 23.863 9.996 1 96.92 451 GLY B O 1
ATOM 9914 N N . LEU B 1 452 ? 6.633 24.812 9.963 1 95.59 452 LEU B N 1
ATOM 9915 C CA . LEU B 1 452 ? 6.673 25.013 8.519 1 95.59 452 LEU B CA 1
ATOM 9916 C C . LEU B 1 452 ? 6.612 23.679 7.782 1 95.59 452 LEU B C 1
ATOM 9918 O O . LEU B 1 452 ? 5.968 23.571 6.736 1 95.59 452 LEU B O 1
ATOM 9922 N N . TYR B 1 453 ? 7.238 22.74 8.362 1 96.26 453 TYR B N 1
ATOM 9923 C CA . TYR B 1 453 ? 7.381 21.423 7.752 1 96.26 453 TYR B CA 1
ATOM 9924 C C . TYR B 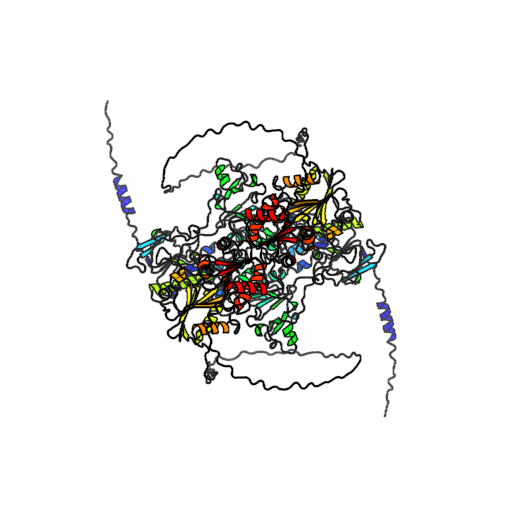1 453 ? 6.075 20.641 7.831 1 96.26 453 TYR B C 1
ATOM 9926 O O . TYR B 1 453 ? 5.681 19.98 6.867 1 96.26 453 TYR B O 1
ATOM 9934 N N . GLN B 1 454 ? 5.358 20.688 8.958 1 96.28 454 GLN B N 1
ATOM 9935 C CA . GLN B 1 454 ? 4.143 19.916 9.194 1 96.28 454 GLN B CA 1
ATOM 9936 C C . GLN B 1 454 ? 2.921 20.622 8.613 1 96.28 454 GLN B C 1
ATOM 9938 O O . GLN B 1 454 ? 1.972 19.97 8.173 1 96.28 454 GLN B O 1
ATOM 9943 N N . MET B 1 455 ? 2.948 21.911 8.696 1 97.15 455 MET B N 1
ATOM 9944 C CA . MET B 1 455 ? 1.827 22.722 8.23 1 97.15 455 MET B CA 1
ATOM 9945 C C . MET B 1 455 ? 2.168 23.42 6.917 1 97.15 455 MET B C 1
ATOM 9947 O O . MET B 1 455 ? 1.962 24.627 6.779 1 97.15 455 MET B O 1
ATOM 9951 N N . PHE B 1 456 ? 2.728 22.63 6.004 1 95.5 456 PHE B N 1
ATOM 9952 C CA . PHE B 1 456 ? 3.11 23.159 4.699 1 95.5 456 PHE B CA 1
ATOM 9953 C C . PHE B 1 456 ? 1.917 23.811 4.01 1 95.5 456 PHE B C 1
ATOM 9955 O O . PHE B 1 456 ? 0.788 23.328 4.122 1 95.5 456 PHE B O 1
ATOM 9962 N N . SER B 1 457 ? 2.149 24.973 3.429 1 93.76 457 SER B N 1
ATOM 9963 C CA . SER B 1 457 ? 1.19 25.753 2.655 1 93.76 457 SER B CA 1
ATOM 9964 C C . SER B 1 457 ? 0.144 26.397 3.559 1 93.76 457 SER B C 1
ATOM 9966 O O . SER B 1 457 ? -0.855 26.936 3.076 1 93.76 457 SER B O 1
ATOM 9968 N N . VAL B 1 458 ? 0.304 26.252 4.845 1 96.57 458 VAL B N 1
ATOM 9969 C CA . VAL B 1 458 ? -0.661 26.82 5.78 1 96.57 458 VAL B CA 1
ATOM 9970 C C . VAL B 1 458 ? 0.034 27.829 6.691 1 96.57 458 VAL B C 1
ATOM 9972 O O . VAL B 1 458 ? -0.427 28.964 6.838 1 96.57 458 VAL B O 1
ATOM 9975 N N . LEU B 1 459 ? 1.107 27.369 7.279 1 97.84 459 LEU B N 1
ATOM 9976 C CA . LEU B 1 459 ? 1.932 28.27 8.077 1 97.84 459 LEU B CA 1
ATOM 9977 C C . LEU B 1 459 ? 3.197 28.662 7.322 1 97.84 459 LEU B C 1
ATOM 9979 O O . LEU B 1 459 ? 3.741 27.862 6.557 1 97.84 459 LEU B O 1
ATOM 9983 N N . ALA B 1 460 ? 3.614 29.914 7.504 1 98.01 460 ALA B N 1
ATOM 9984 C CA . ALA B 1 460 ? 4.825 30.415 6.859 1 98.01 460 ALA B CA 1
ATOM 9985 C C . ALA B 1 460 ? 5.642 31.275 7.819 1 98.01 460 ALA B C 1
ATOM 9987 O O . ALA B 1 460 ? 5.122 31.75 8.832 1 98.01 460 ALA B O 1
ATOM 9988 N N . ASP B 1 461 ? 6.859 31.342 7.548 1 98.32 461 ASP B N 1
ATOM 9989 C CA . ASP B 1 461 ? 7.681 32.384 8.157 1 98.32 461 ASP B CA 1
ATOM 9990 C C . ASP B 1 461 ? 7.669 33.656 7.313 1 98.32 461 ASP B C 1
ATOM 9992 O O . ASP B 1 461 ? 7.617 33.592 6.083 1 98.32 461 ASP B O 1
ATOM 9996 N N . VAL B 1 462 ? 7.691 34.802 7.998 1 98.47 462 VAL B N 1
ATOM 9997 C CA . VAL B 1 462 ? 7.637 36.078 7.292 1 98.47 462 VAL B CA 1
ATOM 9998 C C . VAL B 1 462 ? 8.824 36.947 7.702 1 98.47 462 VAL B C 1
ATOM 10000 O O . VAL B 1 462 ? 9.096 37.114 8.894 1 98.47 462 VAL B O 1
ATOM 10003 N N . VAL B 1 463 ? 9.496 37.442 6.718 1 98.12 463 VAL B N 1
ATOM 10004 C CA . VAL B 1 463 ? 10.594 38.379 6.929 1 98.12 463 VAL B CA 1
ATOM 10005 C C . VAL B 1 463 ? 10.142 39.794 6.576 1 98.12 463 VAL B C 1
ATOM 10007 O O . VAL B 1 463 ? 9.745 40.06 5.44 1 98.12 463 VAL B O 1
ATOM 10010 N N . LEU B 1 464 ? 10.192 40.662 7.541 1 97.66 464 LEU B N 1
ATOM 10011 C CA . LEU B 1 464 ? 9.826 42.058 7.332 1 97.66 464 LEU B CA 1
ATOM 10012 C C . LEU B 1 464 ? 11.069 42.926 7.16 1 97.66 464 LEU B C 1
ATOM 10014 O O . LEU B 1 464 ? 11.896 43.02 8.07 1 97.66 464 LEU B O 1
ATOM 10018 N N . LEU B 1 465 ? 11.107 43.567 6.053 1 96.37 465 LEU B N 1
ATOM 10019 C CA . LEU B 1 465 ? 12.239 44.447 5.781 1 96.37 465 LEU B CA 1
ATOM 10020 C C . LEU B 1 465 ? 12.028 45.817 6.418 1 96.37 465 LEU B C 1
ATOM 10022 O O . LEU B 1 465 ? 10.905 46.326 6.448 1 96.37 465 LEU B O 1
ATOM 10026 N N . LYS B 1 466 ? 13.106 46.297 6.946 1 93.62 466 LYS B N 1
ATOM 10027 C CA . LYS B 1 466 ? 13.055 47.644 7.508 1 93.62 466 LYS B CA 1
ATOM 10028 C C . LYS B 1 466 ? 13.503 48.684 6.485 1 93.62 466 LYS B C 1
ATOM 10030 O O . LYS B 1 466 ? 13.886 48.337 5.366 1 93.62 466 LYS B O 1
ATOM 10035 N N . GLU B 1 467 ? 13.436 49.943 6.98 1 87.21 467 GLU B N 1
ATOM 10036 C CA . GLU B 1 467 ? 13.793 51.043 6.09 1 87.21 467 GLU B CA 1
ATOM 10037 C C . GLU B 1 467 ? 15.213 50.882 5.554 1 87.21 467 GLU B C 1
ATOM 10039 O O . GLU B 1 467 ? 16.126 50.52 6.299 1 87.21 467 GLU B O 1
ATOM 10044 N N . ASN B 1 468 ? 15.443 51.092 4.397 1 82.24 468 ASN B N 1
ATOM 10045 C CA . ASN B 1 468 ? 16.709 51.015 3.676 1 82.24 468 ASN B CA 1
ATOM 10046 C C . ASN B 1 468 ? 17.27 49.596 3.678 1 82.24 468 ASN B C 1
ATOM 10048 O O . ASN B 1 468 ? 18.431 49.382 3.324 1 82.24 468 ASN B O 1
ATOM 10052 N N . ALA B 1 469 ? 16.493 48.668 4.134 1 82.97 469 ALA B N 1
ATOM 10053 C CA . ALA B 1 469 ? 16.822 47.246 4.089 1 82.97 469 ALA B CA 1
ATOM 10054 C C . ALA B 1 469 ? 18.164 46.972 4.762 1 82.97 469 ALA B C 1
ATOM 10056 O O . ALA B 1 469 ? 18.999 46.244 4.221 1 82.97 469 ALA B O 1
ATOM 10057 N N . THR B 1 470 ? 18.386 47.635 5.85 1 86.96 470 THR B N 1
ATOM 10058 C CA . THR B 1 470 ? 19.608 47.398 6.609 1 86.96 470 THR B CA 1
ATOM 10059 C C . THR B 1 470 ? 19.394 46.305 7.652 1 86.96 470 THR B C 1
ATOM 10061 O O . THR B 1 470 ? 20.344 45.63 8.056 1 86.96 470 THR B O 1
ATOM 10064 N N . THR B 1 471 ? 18.19 46.232 8.048 1 93.5 471 THR B N 1
ATOM 10065 C CA . THR B 1 471 ? 17.814 45.206 9.014 1 93.5 471 THR B CA 1
ATOM 10066 C C . THR B 1 471 ? 16.481 44.567 8.634 1 93.5 471 THR B C 1
ATOM 10068 O O . THR B 1 471 ? 15.786 45.054 7.739 1 93.5 471 THR B O 1
ATOM 10071 N N . PHE B 1 472 ? 16.245 43.431 9.225 1 96.11 472 PHE B N 1
ATOM 10072 C CA . PHE B 1 472 ? 14.968 42.763 9.002 1 96.11 472 PHE B CA 1
ATOM 10073 C C . PHE B 1 472 ? 14.451 42.137 10.291 1 96.11 472 PHE B C 1
ATOM 10075 O O . PHE B 1 472 ? 15.224 41.887 11.219 1 96.11 472 PHE B O 1
ATOM 10082 N N . GLU B 1 473 ? 13.131 41.942 10.404 1 97.14 473 GLU B N 1
ATOM 10083 C CA . GLU B 1 473 ? 12.473 41.187 11.466 1 97.14 473 GLU B CA 1
ATOM 10084 C C . GLU B 1 473 ? 11.981 39.835 10.958 1 97.14 473 GLU B C 1
ATOM 10086 O O . GLU B 1 473 ? 11.415 39.744 9.867 1 97.14 473 GLU B O 1
ATOM 10091 N N . TYR B 1 474 ? 12.261 38.845 11.705 1 97.8 474 TYR B N 1
ATOM 10092 C CA . TYR B 1 474 ? 11.867 37.493 11.325 1 97.8 474 TYR B CA 1
ATOM 10093 C C . TYR B 1 474 ? 10.705 37.002 12.18 1 97.8 474 TYR B C 1
ATOM 10095 O O . TYR B 1 474 ? 10.842 36.852 13.396 1 97.8 474 TYR B O 1
ATOM 10103 N N . LEU B 1 475 ? 9.513 36.747 11.577 1 98.07 475 LEU B N 1
ATOM 10104 C CA . LEU B 1 475 ? 8.328 36.202 12.23 1 98.07 475 LEU B CA 1
ATOM 10105 C C . LEU B 1 475 ? 8.157 34.723 11.9 1 98.07 475 LEU B C 1
ATOM 10107 O O . LEU B 1 475 ? 8.238 34.33 10.734 1 98.07 475 LEU B O 1
ATOM 10111 N N . GLU B 1 476 ? 7.922 33.962 12.89 1 97.29 476 GLU B N 1
ATOM 10112 C CA . GLU B 1 476 ? 7.801 32.522 12.683 1 97.29 476 GLU B CA 1
ATOM 10113 C C . GLU B 1 476 ? 6.343 32.076 12.747 1 97.29 476 GLU B C 1
ATOM 10115 O O . GLU B 1 476 ? 5.567 32.587 13.557 1 97.29 476 GLU B O 1
ATOM 10120 N N . GLU B 1 477 ? 5.91 31.174 11.863 1 97.3 477 GLU B N 1
ATOM 10121 C CA . GLU B 1 477 ? 4.676 30.396 11.92 1 97.3 477 GLU B CA 1
ATOM 10122 C C . GLU B 1 477 ? 3.45 31.301 11.839 1 97.3 477 GLU B C 1
ATOM 10124 O O . GLU B 1 477 ? 2.549 31.209 12.676 1 97.3 477 GLU B O 1
ATOM 10129 N N . PHE B 1 478 ? 3.469 32.137 10.848 1 97.97 478 PHE B N 1
ATOM 10130 C CA . PHE B 1 478 ? 2.345 33.018 10.554 1 97.97 478 PHE B CA 1
ATOM 10131 C C . PHE B 1 478 ? 1.349 32.334 9.626 1 97.97 478 PHE B C 1
ATOM 10133 O O . PHE B 1 478 ? 1.742 31.655 8.675 1 97.97 478 PHE B O 1
ATOM 10140 N N . PRO B 1 479 ? 0.013 32.382 9.94 1 97.25 479 PRO B N 1
ATOM 10141 C CA . PRO B 1 479 ? -0.969 31.826 9.006 1 97.25 479 PRO B CA 1
ATOM 10142 C C . PRO B 1 479 ? -0.97 32.541 7.657 1 97.25 479 PRO B C 1
ATOM 10144 O O . PRO B 1 479 ? -1.412 33.689 7.563 1 97.25 479 PRO B O 1
ATOM 10147 N N . MET B 1 480 ? -0.66 31.847 6.661 1 95.18 480 MET B N 1
ATOM 10148 C CA . MET B 1 480 ? -0.362 32.422 5.353 1 95.18 480 MET B CA 1
ATOM 10149 C C . MET B 1 480 ? -1.591 33.108 4.767 1 95.18 480 MET B C 1
ATOM 10151 O O . MET B 1 480 ? -1.477 34.155 4.127 1 95.18 480 MET B O 1
ATOM 10155 N N . GLN B 1 481 ? -2.708 32.61 5.009 1 94.34 481 GLN B N 1
ATOM 10156 C CA . GLN B 1 481 ? -3.918 33.142 4.392 1 94.34 481 GLN B CA 1
ATOM 10157 C C . GLN B 1 481 ? -4.359 34.436 5.071 1 94.34 481 GLN B C 1
ATOM 10159 O O . GLN B 1 481 ? -5.272 35.113 4.595 1 94.34 481 GLN B O 1
ATOM 10164 N N . MET B 1 482 ? -3.695 34.808 6.126 1 96.56 482 MET B N 1
ATOM 10165 C CA . MET B 1 482 ? -3.973 36.06 6.825 1 96.56 482 MET B CA 1
ATOM 10166 C C . MET B 1 482 ? -2.967 37.137 6.433 1 96.56 482 MET B C 1
ATOM 10168 O O . MET B 1 482 ? -2.866 38.169 7.098 1 96.56 482 MET B O 1
ATOM 10172 N N . LEU B 1 483 ? -2.319 36.942 5.366 1 97 483 LEU B N 1
ATOM 10173 C CA . LEU B 1 483 ? -1.198 37.796 4.991 1 97 483 LEU B CA 1
ATOM 10174 C C . LEU B 1 483 ? -1.643 39.247 4.851 1 97 483 LEU B C 1
ATOM 10176 O O . LEU B 1 483 ? -0.916 40.164 5.24 1 97 483 LEU B O 1
ATOM 10180 N N . ALA B 1 484 ? -2.79 39.478 4.325 1 96.63 484 ALA B N 1
ATOM 10181 C CA . ALA B 1 484 ? -3.295 40.834 4.124 1 96.63 484 ALA B CA 1
ATOM 10182 C C . ALA B 1 484 ? -3.453 41.563 5.455 1 96.63 484 ALA B C 1
ATOM 10184 O O . ALA B 1 484 ? -3.361 42.791 5.512 1 96.63 484 ALA B O 1
ATOM 10185 N N . GLN B 1 485 ? -3.669 40.84 6.524 1 96.81 485 GLN B N 1
ATOM 10186 C CA . GLN B 1 485 ? -3.902 41.419 7.843 1 96.81 485 GLN B CA 1
ATOM 10187 C C . GLN B 1 485 ? -2.665 41.289 8.727 1 96.81 485 GLN B C 1
ATOM 10189 O O . GLN B 1 485 ? -2.764 41.348 9.954 1 96.81 485 GLN B O 1
ATOM 10194 N N . LEU B 1 486 ? -1.587 41.114 8.124 1 97.89 486 LEU B N 1
ATOM 10195 C CA . LEU B 1 486 ? -0.353 40.821 8.845 1 97.89 486 LEU B CA 1
ATOM 10196 C C . LEU B 1 486 ? -0.087 41.874 9.916 1 97.89 486 LEU B C 1
ATOM 10198 O O . LEU B 1 486 ? 0.198 41.536 11.067 1 97.89 486 LEU B O 1
ATOM 10202 N N . GLU B 1 487 ? -0.212 43.193 9.63 1 97.43 487 GLU B N 1
ATOM 10203 C CA . GLU B 1 487 ? 0.113 44.263 10.569 1 97.43 487 GLU B CA 1
ATOM 10204 C C . GLU B 1 487 ? -0.848 44.269 11.754 1 97.43 487 GLU B C 1
ATOM 10206 O O . GLU B 1 487 ? -0.426 44.419 12.902 1 97.43 487 GLU B O 1
ATOM 10211 N N . THR B 1 488 ? -2.088 44.055 11.437 1 96.06 488 THR B N 1
ATOM 10212 C CA . THR B 1 488 ? -3.111 44.058 12.477 1 96.06 488 THR B CA 1
ATOM 10213 C C . THR B 1 488 ? -2.934 42.867 13.414 1 96.06 488 THR B C 1
ATOM 10215 O O . THR B 1 488 ? -3.087 42.998 14.63 1 96.06 488 THR B O 1
ATOM 10218 N N . ILE B 1 489 ? -2.58 41.731 12.874 1 96.24 489 ILE B N 1
ATOM 10219 C CA . ILE B 1 489 ? -2.514 40.475 13.613 1 96.24 489 ILE B CA 1
ATOM 10220 C C . ILE B 1 489 ? -1.223 40.424 14.427 1 96.24 489 ILE B C 1
ATOM 10222 O O . ILE B 1 489 ? -1.205 39.893 15.541 1 96.24 489 ILE B O 1
ATOM 10226 N N . THR B 1 490 ? -0.193 41.006 13.913 1 97.63 490 THR B N 1
ATOM 10227 C CA . THR B 1 490 ? 1.112 40.798 14.53 1 97.63 490 THR B CA 1
ATOM 10228 C C . THR B 1 490 ? 1.54 42.032 15.319 1 97.63 490 THR B C 1
ATOM 10230 O O . THR B 1 490 ? 2.439 41.957 16.16 1 97.63 490 THR B O 1
ATOM 10233 N N . GLY B 1 491 ? 1.033 43.163 15.052 1 97.38 491 GLY B N 1
ATOM 10234 C CA . GLY B 1 491 ? 1.502 44.41 15.634 1 97.38 491 GLY B CA 1
ATOM 10235 C C . GLY B 1 491 ? 2.799 44.904 15.021 1 97.38 491 GLY B C 1
ATOM 10236 O O . GLY B 1 491 ? 3.438 45.813 15.556 1 97.38 491 GLY B O 1
ATOM 10237 N N . ARG B 1 492 ? 3.157 44.252 13.952 1 96.07 492 ARG B N 1
ATOM 10238 C CA . ARG B 1 492 ? 4.385 44.616 13.253 1 96.07 492 ARG B CA 1
ATOM 10239 C C . ARG B 1 492 ? 4.077 45.331 11.942 1 96.07 492 ARG B C 1
ATOM 10241 O O . ARG B 1 492 ? 3.034 45.094 11.33 1 96.07 492 ARG B O 1
ATOM 10248 N N . ARG B 1 493 ? 5.028 46.145 11.504 1 94.07 493 ARG B N 1
ATOM 10249 C CA . ARG B 1 493 ? 4.807 46.943 10.302 1 94.07 493 ARG B CA 1
ATOM 10250 C C . ARG B 1 493 ? 5.546 46.35 9.107 1 94.07 493 ARG B C 1
ATOM 10252 O O . ARG B 1 493 ? 6.693 45.917 9.233 1 94.07 493 ARG B O 1
ATOM 10259 N N . ALA B 1 494 ? 4.889 46.207 8.056 1 94.16 494 ALA B N 1
ATOM 10260 C CA . ALA B 1 494 ? 5.447 45.701 6.804 1 94.16 494 ALA B CA 1
ATOM 10261 C C . ALA B 1 494 ? 5.439 46.78 5.725 1 94.16 494 ALA B C 1
ATOM 10263 O O . ALA B 1 494 ? 4.713 46.67 4.734 1 94.16 494 ALA B O 1
ATOM 10264 N N . ARG B 1 495 ? 6.269 47.781 5.788 1 91.12 495 ARG B N 1
ATOM 10265 C CA . ARG B 1 495 ? 6.189 48.95 4.918 1 91.12 495 ARG B CA 1
ATOM 10266 C C . ARG B 1 495 ? 7.281 48.918 3.855 1 91.12 495 ARG B C 1
ATOM 10268 O O . ARG B 1 495 ? 7.196 49.625 2.848 1 91.12 495 ARG B O 1
ATOM 10275 N N . HIS B 1 496 ? 8.245 48.211 3.999 1 93.2 496 HIS B N 1
ATOM 10276 C CA . HIS B 1 496 ? 9.408 48.297 3.123 1 93.2 496 HIS B CA 1
ATOM 10277 C C . HIS B 1 496 ? 9.654 46.975 2.404 1 93.2 496 HIS B C 1
ATOM 10279 O O . HIS B 1 496 ? 10.795 46.651 2.065 1 93.2 496 HIS B O 1
ATOM 10285 N N . GLY B 1 497 ? 8.588 46.125 2.316 1 94.84 497 GLY B N 1
ATOM 10286 C CA . GLY B 1 497 ? 8.716 44.841 1.647 1 94.84 497 GLY B CA 1
ATOM 10287 C C . GLY B 1 497 ? 8.791 43.671 2.609 1 94.84 497 GLY B C 1
ATOM 10288 O O . GLY B 1 497 ? 9.062 43.855 3.798 1 94.84 497 GLY B O 1
ATOM 10289 N N . LEU B 1 498 ? 8.503 42.472 2.055 1 97.64 498 LEU B N 1
ATOM 10290 C CA . LEU B 1 498 ? 8.529 41.294 2.915 1 97.64 498 LEU B CA 1
ATOM 10291 C C . LEU B 1 498 ? 8.783 40.031 2.099 1 97.64 498 LEU B C 1
ATOM 10293 O O . LEU B 1 498 ? 8.496 39.993 0.9 1 97.64 498 LEU B O 1
ATOM 10297 N N . PHE B 1 499 ? 9.39 39.032 2.703 1 98.27 499 PHE B N 1
ATOM 10298 C CA . PHE B 1 499 ? 9.52 37.673 2.189 1 98.27 499 PHE B CA 1
ATOM 10299 C C . PHE B 1 499 ? 8.605 36.719 2.948 1 98.27 499 PHE B C 1
ATOM 10301 O O . PHE B 1 499 ? 8.45 36.835 4.165 1 98.27 499 PHE B O 1
ATOM 10308 N N . VAL B 1 500 ? 7.925 35.83 2.238 1 98.52 500 VAL B N 1
ATOM 10309 C CA . VAL B 1 500 ? 7.141 34.75 2.83 1 98.52 500 VAL B CA 1
ATOM 10310 C C . VAL B 1 500 ? 7.772 33.404 2.482 1 98.52 500 VAL B C 1
ATOM 10312 O O . VAL B 1 500 ? 7.932 33.071 1.306 1 98.52 500 VAL B O 1
ATOM 10315 N N . ILE B 1 501 ? 8.176 32.661 3.52 1 98.42 501 ILE B N 1
ATOM 10316 C CA . ILE B 1 501 ? 8.854 31.381 3.348 1 98.42 501 ILE B CA 1
ATOM 10317 C C . ILE B 1 501 ? 7.909 30.241 3.722 1 98.42 501 ILE B C 1
ATOM 10319 O O . ILE B 1 501 ? 7.368 30.214 4.829 1 98.42 501 ILE B O 1
ATOM 10323 N N . ASN B 1 502 ? 7.674 29.325 2.888 1 95.99 502 ASN B N 1
ATOM 10324 C CA . ASN B 1 502 ? 6.847 28.16 3.184 1 95.99 502 ASN B CA 1
ATOM 10325 C C . ASN B 1 502 ? 7.346 26.918 2.451 1 95.99 502 ASN B C 1
ATOM 10327 O O . ASN B 1 502 ? 8.375 26.962 1.775 1 95.99 502 ASN B O 1
ATOM 10331 N N . MET B 1 503 ? 6.777 25.753 2.775 1 96.28 503 MET B N 1
ATOM 10332 C CA . MET B 1 503 ? 7.066 24.482 2.117 1 96.28 503 MET B CA 1
ATOM 10333 C C . MET B 1 503 ? 5.897 24.045 1.24 1 96.28 503 MET B C 1
ATOM 10335 O O . MET B 1 503 ? 4.736 24.234 1.608 1 96.28 503 MET B O 1
ATOM 10339 N N . GLU B 1 504 ? 6.232 23.46 0.052 1 94.86 504 GLU B N 1
ATOM 10340 C CA . GLU B 1 504 ? 5.182 23.038 -0.87 1 94.86 504 GLU B CA 1
ATOM 10341 C C . GLU B 1 504 ? 5.537 21.715 -1.542 1 94.86 504 GLU B C 1
ATOM 10343 O O . GLU B 1 504 ? 6.711 21.433 -1.788 1 94.86 504 GLU B O 1
ATOM 10348 N N . TYR B 1 505 ? 4.535 20.836 -1.766 1 92.88 505 TYR B N 1
ATOM 10349 C CA . TYR B 1 505 ? 4.665 19.715 -2.69 1 92.88 505 TYR B CA 1
ATOM 10350 C C . TYR B 1 505 ? 4.431 20.163 -4.128 1 92.88 505 TYR B C 1
ATOM 10352 O O . TYR B 1 505 ? 3.811 21.202 -4.368 1 92.88 505 TYR B O 1
ATOM 10360 N N . GLY B 1 506 ? 4.924 19.258 -4.962 1 89.47 506 GLY B N 1
ATOM 10361 C CA . GLY B 1 506 ? 4.628 19.528 -6.36 1 89.47 506 GLY B CA 1
ATOM 10362 C C . GLY B 1 506 ? 3.149 19.44 -6.685 1 89.47 506 GLY B C 1
ATOM 10363 O O . GLY B 1 506 ? 2.424 18.64 -6.09 1 89.47 506 GLY B O 1
ATOM 10364 N N . ARG B 1 507 ? 2.591 20.148 -7.517 1 78.08 507 ARG B N 1
ATOM 10365 C CA . ARG B 1 507 ? 1.172 20.298 -7.822 1 78.08 507 ARG B CA 1
ATOM 10366 C C . ARG B 1 507 ? 0.564 18.972 -8.266 1 78.08 507 ARG B C 1
ATOM 10368 O O . ARG B 1 507 ? -0.591 18.676 -7.95 1 78.08 507 ARG B O 1
ATOM 10375 N N . ASN B 1 508 ? 1.211 18.107 -8.913 1 75.72 508 ASN B N 1
ATOM 10376 C CA . ASN B 1 508 ? 0.599 16.887 -9.43 1 75.72 508 ASN B CA 1
ATOM 10377 C C . ASN B 1 508 ? 1.269 15.64 -8.862 1 75.72 508 ASN B C 1
ATOM 10379 O O . ASN B 1 508 ? 1.171 14.558 -9.443 1 75.72 508 ASN B O 1
ATOM 10383 N N . TYR B 1 509 ? 1.722 15.866 -7.778 1 82.1 509 TYR B N 1
ATOM 10384 C CA . TYR B 1 509 ? 2.486 14.745 -7.242 1 82.1 509 TYR B CA 1
ATOM 10385 C C . TYR B 1 509 ? 1.653 13.944 -6.248 1 82.1 509 TYR B C 1
ATOM 10387 O O . TYR B 1 509 ? 1.828 12.73 -6.119 1 82.1 509 TYR B O 1
ATOM 10395 N N . SER B 1 510 ? 0.671 14.57 -5.626 1 85.16 510 SER B N 1
ATOM 10396 C CA . SER B 1 510 ? -0.073 13.932 -4.545 1 85.16 510 SER B CA 1
ATOM 10397 C C . SER B 1 510 ? -1.524 13.683 -4.944 1 85.16 510 SER B C 1
ATOM 10399 O O . SER B 1 510 ? -2.141 14.515 -5.612 1 85.16 510 SER B O 1
ATOM 10401 N N . GLY B 1 511 ? -2.037 12.455 -4.588 1 87.66 511 GLY B N 1
ATOM 10402 C CA . GLY B 1 511 ? -3.42 12.108 -4.873 1 87.66 511 GLY B CA 1
ATOM 10403 C C . GLY B 1 511 ? -3.693 10.619 -4.776 1 87.66 511 GLY B C 1
ATOM 10404 O O . GLY B 1 511 ? -2.762 9.812 -4.745 1 87.66 511 GLY B O 1
ATOM 10405 N N . PRO B 1 512 ? -4.945 10.291 -4.691 1 83.73 512 PRO B N 1
ATOM 10406 C CA . PRO B 1 512 ? -5.301 8.879 -4.533 1 83.73 512 PRO B CA 1
ATOM 10407 C C . PRO B 1 512 ? -4.955 8.042 -5.763 1 83.73 512 PRO B C 1
ATOM 10409 O O . PRO B 1 512 ? -4.789 6.824 -5.659 1 83.73 512 PRO B O 1
ATOM 10412 N N . ASP B 1 513 ? -4.822 8.586 -6.848 1 83.79 513 ASP B N 1
ATOM 10413 C CA . ASP B 1 513 ? -4.58 7.859 -8.09 1 83.79 513 ASP B CA 1
ATOM 10414 C C . ASP B 1 513 ? -3.134 8.026 -8.552 1 83.79 513 ASP B C 1
ATOM 10416 O O . ASP B 1 513 ? -2.773 7.593 -9.648 1 83.79 513 ASP B O 1
ATOM 10420 N N . LYS B 1 514 ? -2.367 8.614 -7.68 1 86.05 514 LYS B N 1
ATOM 10421 C CA . LYS B 1 514 ? -1.024 8.964 -8.132 1 86.05 514 LYS B CA 1
ATOM 10422 C C . LYS B 1 514 ? -0.017 7.881 -7.754 1 86.05 514 LYS B C 1
ATOM 10424 O O . LYS B 1 514 ? -0.095 7.307 -6.666 1 86.05 514 LYS B O 1
ATOM 10429 N N . ASP B 1 515 ? 0.844 7.577 -8.68 1 86.81 515 ASP B N 1
ATOM 10430 C CA . ASP B 1 515 ? 1.994 6.713 -8.438 1 86.81 515 ASP B CA 1
ATOM 10431 C C . ASP B 1 515 ? 3.199 7.522 -7.962 1 86.81 515 ASP B C 1
ATOM 10433 O O . ASP B 1 515 ? 3.919 8.108 -8.772 1 86.81 515 ASP B O 1
ATOM 10437 N N . VAL B 1 516 ? 3.48 7.404 -6.776 1 88.25 516 VAL B N 1
ATOM 10438 C CA . VAL B 1 516 ? 4.536 8.237 -6.211 1 88.25 516 VAL B CA 1
ATOM 10439 C C . VAL B 1 516 ? 5.861 7.479 -6.235 1 88.25 516 VAL B C 1
ATOM 10441 O O . VAL B 1 516 ? 6.888 7.997 -5.79 1 88.25 516 VAL B O 1
ATOM 10444 N N . PHE B 1 517 ? 5.902 6.309 -6.782 1 88.46 517 PHE B N 1
ATOM 10445 C CA . PHE B 1 517 ? 7.125 5.515 -6.822 1 88.46 517 PHE B CA 1
ATOM 10446 C C . PHE B 1 517 ? 7.611 5.343 -8.256 1 88.46 517 PHE B C 1
ATOM 10448 O O . PHE B 1 517 ? 8.432 4.468 -8.538 1 88.46 517 PHE B O 1
ATOM 10455 N N . PHE B 1 518 ? 7.129 6.115 -9.158 1 85.02 518 PHE B N 1
ATOM 10456 C CA . PHE B 1 518 ? 7.541 6.003 -10.553 1 85.02 518 PHE B CA 1
ATOM 10457 C C . PHE B 1 518 ? 9.014 6.357 -10.713 1 85.02 518 PHE B C 1
ATOM 10459 O O . PHE B 1 518 ? 9.587 7.049 -9.868 1 85.02 518 PHE B O 1
ATOM 10466 N N . SER B 1 519 ? 9.507 5.918 -11.734 1 78.01 519 SER B N 1
ATOM 10467 C CA . SER B 1 519 ? 10.918 6.168 -12.01 1 78.01 519 SER B CA 1
ATOM 10468 C C . SER B 1 519 ? 11.167 7.638 -12.331 1 78.01 519 SER B C 1
ATOM 10470 O O . SER B 1 519 ? 10.305 8.309 -12.902 1 78.01 519 SER B O 1
ATOM 10472 N N . ASP B 1 520 ? 12.222 8.235 -11.896 1 78.08 520 ASP B N 1
ATOM 10473 C CA . ASP B 1 520 ? 12.637 9.605 -12.18 1 78.08 520 ASP B CA 1
ATOM 10474 C C . ASP B 1 520 ? 11.717 10.612 -11.494 1 78.08 520 ASP B C 1
ATOM 10476 O O . ASP B 1 520 ? 11.391 11.654 -12.066 1 78.08 520 ASP B O 1
ATOM 10480 N N . ARG B 1 521 ? 11.219 10.167 -10.403 1 84.91 521 ARG B N 1
ATOM 10481 C CA . ARG B 1 521 ? 10.286 10.994 -9.644 1 84.91 521 ARG B CA 1
ATOM 10482 C C . ARG B 1 521 ? 10.998 12.186 -9.014 1 84.91 521 ARG B C 1
ATOM 10484 O O . ARG B 1 521 ? 10.353 13.146 -8.586 1 84.91 521 ARG B O 1
ATOM 10491 N N . SER B 1 522 ? 12.28 12.214 -8.98 1 85.52 522 SER B N 1
ATOM 10492 C CA . SER B 1 522 ? 13.012 13.258 -8.271 1 85.52 522 SER B CA 1
ATOM 10493 C C . SER B 1 522 ? 13.66 14.237 -9.245 1 85.52 522 SER B C 1
ATOM 10495 O O . SER B 1 522 ? 14.088 13.847 -10.333 1 85.52 522 SER B O 1
ATOM 10497 N N . VAL B 1 523 ? 13.701 15.491 -8.78 1 84.24 523 VAL B N 1
ATOM 10498 C CA . VAL B 1 523 ? 14.37 16.562 -9.513 1 84.24 523 VAL B CA 1
ATOM 10499 C C . VAL B 1 523 ? 15.697 16.899 -8.837 1 84.24 523 VAL B C 1
ATOM 10501 O O . VAL B 1 523 ? 15.737 17.173 -7.635 1 84.24 523 VAL B O 1
ATOM 10504 N N . GLY B 1 524 ? 16.769 16.919 -9.605 1 81.35 524 GLY B N 1
ATOM 10505 C CA . GLY B 1 524 ? 18.073 17.107 -8.989 1 81.35 524 GLY B CA 1
ATOM 10506 C C . GLY B 1 524 ? 18.724 18.425 -9.362 1 81.35 524 GLY B C 1
ATOM 10507 O O . GLY B 1 524 ? 19.602 18.914 -8.647 1 81.35 524 GLY B O 1
ATOM 10508 N N . HIS B 1 525 ? 18.247 19.113 -10.377 1 82.85 525 HIS B N 1
ATOM 10509 C CA . HIS B 1 525 ? 18.916 20.312 -10.868 1 82.85 525 HIS B CA 1
ATOM 10510 C C . HIS B 1 525 ? 18.202 21.574 -10.394 1 82.85 525 HIS B C 1
ATOM 10512 O O . HIS B 1 525 ? 16.974 21.66 -10.461 1 82.85 525 HIS B O 1
ATOM 10518 N N . MET B 1 526 ? 19.027 22.501 -9.951 1 86.03 526 MET B N 1
ATOM 10519 C CA . MET B 1 526 ? 18.501 23.731 -9.367 1 86.03 526 MET B CA 1
ATOM 10520 C C . MET B 1 526 ? 17.673 24.507 -10.386 1 86.03 526 MET B C 1
ATOM 10522 O O . MET B 1 526 ? 16.71 25.185 -10.023 1 86.03 526 MET B O 1
ATOM 10526 N N . GLU B 1 527 ? 17.974 24.356 -11.682 1 85.77 527 GLU B N 1
ATOM 10527 C CA . GLU B 1 527 ? 17.251 25.09 -12.716 1 85.77 527 GLU B CA 1
ATOM 10528 C C . GLU B 1 527 ? 15.818 24.582 -12.854 1 85.77 527 GLU B C 1
ATOM 10530 O O . GLU B 1 527 ? 14.933 25.317 -13.297 1 85.77 527 GLU B O 1
ATOM 10535 N N . ASP B 1 528 ? 15.681 23.348 -12.428 1 89.73 528 ASP B N 1
ATOM 10536 C CA . ASP B 1 528 ? 14.365 22.726 -12.541 1 89.73 528 ASP B CA 1
ATOM 10537 C C . ASP B 1 528 ? 13.664 22.674 -11.186 1 89.73 528 ASP B C 1
ATOM 10539 O O . ASP B 1 528 ? 12.727 21.895 -10.995 1 89.73 528 ASP B O 1
ATOM 10543 N N . ALA B 1 529 ? 14.043 23.507 -10.304 1 92.93 529 ALA B N 1
ATOM 10544 C CA . ALA B 1 529 ? 13.553 23.455 -8.928 1 92.93 529 ALA B CA 1
ATOM 10545 C C . ALA B 1 529 ? 12.038 23.633 -8.879 1 92.93 529 ALA B C 1
ATOM 10547 O O . ALA B 1 529 ? 11.369 23.067 -8.011 1 92.93 529 ALA B O 1
ATOM 10548 N N . TRP B 1 530 ? 11.472 24.355 -9.791 1 89.84 530 TRP B N 1
ATOM 10549 C CA . TRP B 1 530 ? 10.036 24.615 -9.803 1 89.84 530 TRP B CA 1
ATOM 10550 C C . TRP B 1 530 ? 9.258 23.35 -10.151 1 89.84 530 TRP B C 1
ATOM 10552 O O . TRP B 1 530 ? 8.042 23.287 -9.951 1 89.84 530 TRP B O 1
ATOM 10562 N N . LEU B 1 531 ? 9.97 22.328 -10.596 1 90.65 531 LEU B N 1
ATOM 10563 C CA . LEU B 1 531 ? 9.352 21.056 -10.953 1 90.65 531 LEU B CA 1
ATOM 10564 C C . LEU B 1 531 ? 9.491 20.047 -9.818 1 90.65 531 LEU B C 1
ATOM 10566 O O . LEU B 1 531 ? 9.131 18.878 -9.973 1 90.65 531 LEU B O 1
ATOM 10570 N N . SER B 1 532 ? 10.016 20.532 -8.713 1 93.26 532 SER B N 1
ATOM 10571 C CA . SER B 1 532 ? 10.181 19.624 -7.583 1 93.26 532 SER B CA 1
ATOM 10572 C C . SER B 1 532 ? 8.849 19.006 -7.171 1 93.26 532 SER B C 1
ATOM 10574 O O . SER B 1 532 ? 7.841 19.707 -7.063 1 93.26 532 SER B O 1
ATOM 10576 N N . ASN B 1 533 ? 8.878 17.663 -7.064 1 90.73 533 ASN B N 1
ATOM 10577 C CA . ASN B 1 533 ? 7.669 16.94 -6.684 1 90.73 533 ASN B CA 1
ATOM 10578 C C . ASN B 1 533 ? 7.53 16.837 -5.168 1 90.73 533 ASN B C 1
ATOM 10580 O O . ASN B 1 533 ? 6.445 17.049 -4.624 1 90.73 533 ASN B O 1
ATOM 10584 N N . PHE B 1 534 ? 8.571 16.562 -4.557 1 91.83 534 PHE B N 1
ATOM 10585 C CA . PHE B 1 534 ? 8.547 16.345 -3.115 1 91.83 534 PHE B CA 1
ATOM 10586 C C . PHE B 1 534 ? 8.544 17.673 -2.368 1 91.83 534 PHE B C 1
ATOM 10588 O O . PHE B 1 534 ? 8.765 18.728 -2.966 1 91.83 534 PHE B O 1
ATOM 10595 N N . LEU B 1 535 ? 8.249 17.601 -1.094 1 94.45 535 LEU B N 1
ATOM 10596 C CA . LEU B 1 535 ? 8.188 18.782 -0.239 1 94.45 535 LEU B CA 1
ATOM 10597 C C . LEU B 1 535 ? 9.474 19.596 -0.344 1 94.45 535 LEU B C 1
ATOM 10599 O O . LEU B 1 535 ? 10.571 19.055 -0.185 1 94.45 535 LEU B O 1
ATOM 10603 N N . HIS B 1 536 ? 9.403 20.906 -0.7 1 96.01 536 HIS B N 1
ATOM 10604 C CA . HIS B 1 536 ? 10.56 21.778 -0.868 1 96.01 536 HIS B CA 1
ATOM 10605 C C . HIS B 1 536 ? 10.224 23.218 -0.496 1 96.01 536 HIS B C 1
ATOM 10607 O O . HIS B 1 536 ? 9.057 23.616 -0.529 1 96.01 536 HIS B O 1
ATOM 10613 N N . PRO B 1 537 ? 11.198 23.957 -0.098 1 97.83 537 PRO B N 1
ATOM 10614 C CA . PRO B 1 537 ? 10.953 25.347 0.293 1 97.83 537 PRO B CA 1
ATOM 10615 C C . PRO B 1 537 ? 10.658 26.252 -0.901 1 97.83 537 PRO B C 1
ATOM 10617 O O . PRO B 1 537 ? 11.273 26.104 -1.96 1 97.83 537 PRO B O 1
ATOM 10620 N N . VAL B 1 538 ? 9.784 27.15 -0.706 1 97.78 538 VAL B N 1
ATOM 10621 C CA . VAL B 1 538 ? 9.429 28.172 -1.686 1 97.78 538 VAL B CA 1
ATOM 10622 C C . VAL B 1 538 ? 9.395 29.543 -1.014 1 97.78 538 VAL B C 1
ATOM 10624 O O . VAL B 1 538 ? 8.783 29.708 0.044 1 97.78 538 VAL B O 1
ATOM 10627 N N . ILE B 1 539 ? 10.003 30.544 -1.622 1 98.25 539 ILE B N 1
ATOM 10628 C CA . ILE B 1 539 ? 10.103 31.887 -1.061 1 98.25 539 ILE B CA 1
ATOM 10629 C C . ILE B 1 539 ? 9.375 32.88 -1.965 1 98.25 539 ILE B C 1
ATOM 10631 O O . ILE B 1 539 ? 9.68 32.984 -3.155 1 98.25 539 ILE B O 1
ATOM 10635 N N . TYR B 1 540 ? 8.476 33.612 -1.393 1 97.84 540 TYR B N 1
ATOM 10636 C CA . TYR B 1 540 ? 7.726 34.671 -2.059 1 97.84 540 TYR B CA 1
ATOM 10637 C C . TYR B 1 540 ? 8.234 36.045 -1.641 1 97.84 540 TYR B C 1
ATOM 10639 O O . TYR B 1 540 ? 8.387 36.321 -0.449 1 97.84 540 TYR B O 1
ATOM 10647 N N . TYR B 1 541 ? 8.506 36.927 -2.593 1 97.89 541 TYR B N 1
ATOM 10648 C CA . TYR B 1 541 ? 8.893 38.303 -2.301 1 97.89 541 TYR B CA 1
ATOM 10649 C C . TYR B 1 541 ? 7.799 39.278 -2.723 1 97.89 541 TYR B C 1
ATOM 10651 O O . TYR B 1 541 ? 7.315 39.224 -3.856 1 97.89 541 TYR B O 1
ATOM 10659 N N . TYR B 1 542 ? 7.439 40.154 -1.773 1 97.42 542 TYR B N 1
ATOM 10660 C CA . TYR B 1 542 ? 6.477 41.218 -2.037 1 97.42 542 TYR B CA 1
ATOM 10661 C C . TYR B 1 542 ? 7.076 42.584 -1.724 1 97.42 542 TYR B C 1
ATOM 10663 O O . TYR B 1 542 ? 7.681 42.777 -0.667 1 97.42 542 TYR B O 1
ATOM 10671 N N . ARG B 1 543 ? 6.861 43.541 -2.545 1 94.88 543 ARG B N 1
ATOM 10672 C CA . ARG B 1 543 ? 7.293 44.912 -2.294 1 94.88 543 ARG B CA 1
ATOM 10673 C C . ARG B 1 543 ? 6.363 45.607 -1.306 1 94.88 543 ARG B C 1
ATOM 10675 O O . ARG B 1 543 ? 6.776 46.531 -0.601 1 94.88 543 ARG B O 1
ATOM 10682 N N . HIS B 1 544 ? 5.144 45.19 -1.39 1 94.47 544 HIS B N 1
ATOM 10683 C CA . HIS B 1 544 ? 4.116 45.688 -0.483 1 94.47 544 HIS B CA 1
ATOM 10684 C C . HIS B 1 544 ? 3.232 44.554 0.025 1 94.47 544 HIS B C 1
ATOM 10686 O O . HIS B 1 544 ? 3.143 43.5 -0.609 1 94.47 544 HIS B O 1
ATOM 10692 N N . LEU B 1 545 ? 2.657 44.815 1.109 1 96.35 545 LEU B N 1
ATOM 10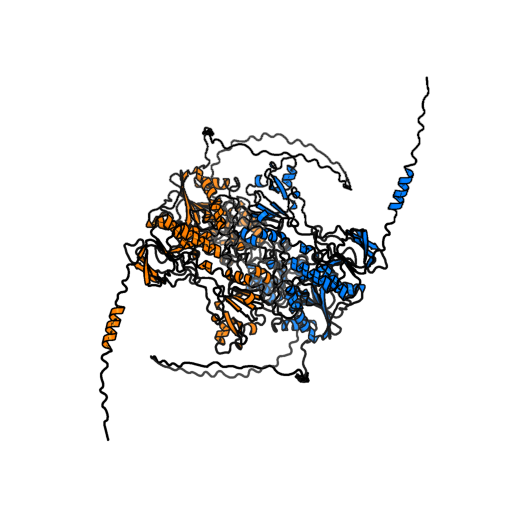693 C CA . LEU B 1 545 ? 1.743 43.838 1.69 1 96.35 545 LEU B CA 1
ATOM 10694 C C . LEU B 1 545 ? 0.557 43.585 0.765 1 96.35 545 LEU B C 1
ATOM 10696 O O . LEU B 1 545 ? -0.113 44.527 0.337 1 96.35 545 LEU B O 1
ATOM 10700 N N . PRO B 1 546 ? 0.334 42.311 0.428 1 95.81 546 PRO B N 1
ATOM 10701 C CA . PRO B 1 546 ? -0.839 42.021 -0.401 1 95.81 546 PRO B CA 1
ATOM 10702 C C . PRO B 1 546 ? -2.147 42.46 0.254 1 95.81 546 PRO B C 1
ATOM 10704 O O . PRO B 1 546 ? -2.295 42.359 1.475 1 95.81 546 PRO B O 1
ATOM 10707 N N . THR B 1 547 ? -3.111 42.851 -0.558 1 94.29 547 THR B N 1
ATOM 10708 C CA . THR B 1 547 ? -4.421 43.266 -0.069 1 94.29 547 THR B CA 1
ATOM 10709 C C . THR B 1 547 ? -5.317 42.055 0.172 1 94.29 547 THR B C 1
ATOM 10711 O O . THR B 1 547 ? -4.99 40.942 -0.245 1 94.29 547 THR B O 1
ATOM 10714 N N . GLU B 1 548 ? -6.401 42.301 0.831 1 92.53 548 GLU B N 1
ATOM 10715 C CA . GLU B 1 548 ? -7.374 41.24 1.076 1 92.53 548 GLU B CA 1
ATOM 10716 C C . GLU B 1 548 ? -7.942 40.699 -0.233 1 92.53 548 GLU B C 1
ATOM 10718 O O . GLU B 1 548 ? -8.205 39.5 -0.353 1 92.53 548 GLU B O 1
ATOM 10723 N N . GLN B 1 549 ? -8.154 41.523 -1.208 1 90.87 549 GLN B N 1
ATOM 10724 C CA . GLN B 1 549 ? -8.678 41.122 -2.509 1 90.87 549 GLN B CA 1
ATOM 10725 C C . GLN B 1 549 ? -7.692 40.22 -3.246 1 90.87 549 GLN B C 1
ATOM 10727 O O . GLN B 1 549 ? -8.09 39.231 -3.865 1 90.87 549 GLN B O 1
ATOM 10732 N N . GLU B 1 550 ? -6.455 40.578 -3.166 1 91.53 550 GLU B N 1
ATOM 10733 C CA . GLU B 1 550 ? -5.426 39.776 -3.822 1 91.53 550 GLU B CA 1
ATOM 10734 C C . GLU B 1 550 ? -5.341 38.38 -3.212 1 91.53 550 GLU B C 1
ATOM 10736 O O . GLU B 1 550 ? -5.145 37.395 -3.927 1 91.53 550 GLU B O 1
ATOM 10741 N N . VAL B 1 551 ? -5.477 38.334 -1.944 1 92.33 551 VAL B N 1
ATOM 10742 C CA . VAL B 1 551 ? -5.419 37.046 -1.262 1 92.33 551 VAL B CA 1
ATOM 10743 C C . VAL B 1 551 ? -6.659 36.223 -1.604 1 92.33 551 VAL B C 1
ATOM 10745 O O . VAL B 1 551 ? -6.568 35.013 -1.822 1 92.33 551 VAL B O 1
ATOM 10748 N N . ARG B 1 552 ? -7.707 36.82 -1.657 1 84.87 552 ARG B N 1
ATOM 10749 C CA . ARG B 1 552 ? -8.967 36.142 -1.944 1 84.87 552 ARG B CA 1
ATOM 10750 C C . ARG B 1 552 ? -8.996 35.622 -3.377 1 84.87 552 ARG B C 1
ATOM 10752 O O . ARG B 1 552 ? -9.507 34.531 -3.638 1 84.87 552 ARG B O 1
ATOM 10759 N N . PHE B 1 553 ? -8.393 36.33 -4.299 1 85.54 553 PHE B N 1
ATOM 10760 C CA . PHE B 1 553 ? -8.496 35.982 -5.711 1 85.54 553 PHE B CA 1
ATOM 10761 C C . PHE B 1 553 ? -7.153 35.505 -6.251 1 85.54 553 PHE B C 1
ATOM 10763 O O . PHE B 1 553 ? -6.806 35.784 -7.401 1 85.54 553 PHE B O 1
ATOM 10770 N N . ARG B 1 554 ? -6.501 34.949 -5.345 1 88.31 554 ARG B N 1
ATOM 10771 C CA . ARG B 1 554 ? -5.231 34.395 -5.804 1 88.31 554 ARG B CA 1
ATOM 10772 C C . ARG B 1 554 ? -5.454 33.305 -6.847 1 88.31 554 ARG B C 1
ATOM 10774 O O . ARG B 1 554 ? -6.517 32.68 -6.883 1 88.31 554 ARG B O 1
ATOM 10781 N N . PRO B 1 555 ? -4.513 33.024 -7.723 1 81.62 555 PRO B N 1
ATOM 10782 C CA . PRO B 1 555 ? -4.675 31.992 -8.749 1 81.62 555 PRO B CA 1
ATOM 10783 C C . PRO B 1 555 ? -4.995 30.62 -8.161 1 81.62 555 PRO B C 1
ATOM 10785 O O . PRO B 1 555 ? -4.536 30.292 -7.064 1 81.62 555 PRO B O 1
ATOM 10788 N N . ALA B 1 556 ? -5.698 29.879 -8.935 1 78.68 556 ALA B N 1
ATOM 10789 C CA . ALA B 1 556 ? -6.095 28.548 -8.484 1 78.68 556 ALA B CA 1
ATOM 10790 C C . ALA B 1 556 ? -4.874 27.668 -8.232 1 78.68 556 ALA B C 1
ATOM 10792 O O . ALA B 1 556 ? -3.958 27.615 -9.056 1 78.68 556 ALA B O 1
ATOM 10793 N N . GLY B 1 557 ? -4.926 27.123 -7.113 1 77.39 557 GLY B N 1
ATOM 10794 C CA . GLY B 1 557 ? -3.849 26.2 -6.791 1 77.39 557 GLY B CA 1
ATOM 10795 C C . GLY B 1 557 ? -2.687 26.865 -6.078 1 77.39 557 GLY B C 1
ATOM 10796 O O . GLY B 1 557 ? -1.831 26.186 -5.507 1 77.39 557 GLY B O 1
ATOM 10797 N N . TRP B 1 558 ? -2.693 28.251 -6.162 1 86.3 558 TRP B N 1
ATOM 10798 C CA . TRP B 1 558 ? -1.617 28.961 -5.48 1 86.3 558 TRP B CA 1
ATOM 10799 C C . TRP B 1 558 ? -1.958 29.187 -4.011 1 86.3 558 TRP B C 1
ATOM 10801 O O . TRP B 1 558 ? -3.09 29.546 -3.678 1 86.3 558 TRP B O 1
ATOM 10811 N N . PRO B 1 559 ? -1.009 29 -3.225 1 90.54 559 PRO B N 1
ATOM 10812 C CA . PRO B 1 559 ? -1.27 29.263 -1.808 1 90.54 559 PRO B CA 1
ATOM 10813 C C . PRO B 1 559 ? -1.26 30.753 -1.473 1 90.54 559 PRO B C 1
ATOM 10815 O O . PRO B 1 559 ? -1.837 31.166 -0.465 1 90.54 559 PRO B O 1
ATOM 10818 N N . LEU B 1 560 ? -0.602 31.522 -2.292 1 95.51 560 LEU B N 1
ATOM 10819 C CA . LEU B 1 560 ? -0.457 32.958 -2.085 1 95.51 560 LEU B CA 1
ATOM 10820 C C . LEU B 1 560 ? -0.653 33.719 -3.392 1 95.51 560 LEU B C 1
ATOM 10822 O O . LEU B 1 560 ? -0.601 33.128 -4.473 1 95.51 560 LEU B O 1
ATOM 10826 N N . PRO B 1 561 ? -0.946 35.062 -3.255 1 94.4 561 PRO B N 1
ATOM 10827 C CA . PRO B 1 561 ? -1.039 35.868 -4.475 1 94.4 561 PRO B CA 1
ATOM 10828 C C . PRO B 1 561 ? 0.271 35.902 -5.26 1 94.4 561 PRO B C 1
ATOM 10830 O O . PRO B 1 561 ? 1.335 35.613 -4.706 1 94.4 561 PRO B O 1
ATOM 10833 N N . ARG B 1 562 ? 0.177 36.318 -6.514 1 93.11 562 ARG B N 1
ATOM 10834 C CA . ARG B 1 562 ? 1.371 36.432 -7.346 1 93.11 562 ARG B CA 1
ATOM 10835 C C . ARG B 1 562 ? 2.373 37.405 -6.736 1 93.11 562 ARG B C 1
ATOM 10837 O O . ARG B 1 562 ? 2.043 38.564 -6.477 1 93.11 562 ARG B O 1
ATOM 10844 N N . PRO B 1 563 ? 3.514 36.915 -6.49 1 96.08 563 PRO B N 1
ATOM 10845 C CA . PRO B 1 563 ? 4.527 37.778 -5.878 1 96.08 563 PRO B CA 1
ATOM 10846 C C . PRO B 1 563 ? 5.308 38.592 -6.907 1 96.08 563 PRO B C 1
ATOM 10848 O O . PRO B 1 563 ? 5.128 38.405 -8.113 1 96.08 563 PRO B O 1
ATOM 10851 N N . SER B 1 564 ? 6.115 39.568 -6.427 1 95.36 564 SER B N 1
ATOM 10852 C CA . SER B 1 564 ? 7.061 40.288 -7.274 1 95.36 564 SER B CA 1
ATOM 10853 C C . SER B 1 564 ? 8.172 39.368 -7.769 1 95.36 564 SER B C 1
ATOM 10855 O O . SER B 1 564 ? 8.671 39.533 -8.884 1 95.36 564 SER B O 1
ATOM 10857 N N . ALA B 1 565 ? 8.56 38.434 -6.925 1 96.35 565 ALA B N 1
ATOM 10858 C CA . ALA B 1 565 ? 9.541 37.407 -7.266 1 96.35 565 ALA B CA 1
ATOM 10859 C C . ALA B 1 565 ? 9.275 36.117 -6.495 1 96.35 565 ALA B C 1
ATOM 10861 O O . ALA B 1 565 ? 8.715 36.147 -5.397 1 96.35 565 ALA B O 1
ATOM 10862 N N . LEU B 1 566 ? 9.653 35.006 -7.169 1 96.53 566 LEU B N 1
ATOM 10863 C CA . LEU B 1 566 ? 9.41 33.675 -6.625 1 96.53 566 LEU B CA 1
ATOM 10864 C C . LEU B 1 566 ? 10.646 32.793 -6.773 1 96.53 566 LEU B C 1
ATOM 10866 O O . LEU B 1 566 ? 11.29 32.791 -7.824 1 96.53 566 LEU B O 1
ATOM 10870 N N . HIS B 1 567 ? 10.992 32.089 -5.651 1 97.27 567 HIS B N 1
ATOM 10871 C CA . HIS B 1 567 ? 12.155 31.209 -5.682 1 97.27 567 HIS B CA 1
ATOM 10872 C C . HIS B 1 567 ? 11.828 29.842 -5.09 1 97.27 567 HIS B C 1
ATOM 10874 O O . HIS B 1 567 ? 11.388 29.747 -3.942 1 97.27 567 HIS B O 1
ATOM 10880 N N . HIS B 1 568 ? 12.043 28.793 -5.902 1 96.81 568 HIS B N 1
ATOM 10881 C CA . HIS B 1 568 ? 11.967 27.412 -5.44 1 96.81 568 HIS B CA 1
ATOM 10882 C C . HIS B 1 568 ? 13.353 26.863 -5.115 1 96.81 568 HIS B C 1
ATOM 10884 O O . HIS B 1 568 ? 14.267 26.947 -5.939 1 96.81 568 HIS B O 1
ATOM 10890 N N . ILE B 1 569 ? 13.447 26.406 -3.968 1 97.28 569 ILE B N 1
ATOM 10891 C CA . ILE B 1 569 ? 14.652 25.633 -3.684 1 97.28 569 ILE B CA 1
ATOM 10892 C C . ILE B 1 569 ? 14.447 24.181 -4.11 1 97.28 569 ILE B C 1
ATOM 10894 O O . ILE B 1 569 ? 13.427 23.57 -3.782 1 97.28 569 ILE B O 1
ATOM 10898 N N . VAL B 1 570 ? 15.391 23.669 -4.817 1 95.53 570 VAL B N 1
ATOM 10899 C CA . VAL B 1 570 ? 15.261 22.323 -5.364 1 95.53 570 VAL B CA 1
ATOM 10900 C C . VAL B 1 570 ? 15.082 21.319 -4.228 1 95.53 570 VAL B C 1
ATOM 10902 O O . VAL B 1 570 ? 15.706 21.448 -3.172 1 95.53 570 VAL B O 1
ATOM 10905 N N . GLU B 1 571 ? 14.255 20.304 -4.461 1 93.86 571 GLU B N 1
ATOM 10906 C CA . GLU B 1 571 ? 13.977 19.28 -3.459 1 93.86 571 GLU B CA 1
ATOM 10907 C C . GLU B 1 571 ? 15.247 18.528 -3.07 1 93.86 571 GLU B C 1
ATOM 10909 O O . GLU B 1 571 ? 16.218 18.505 -3.829 1 93.86 571 GLU B O 1
ATOM 10914 N N . ASP B 1 572 ? 15.212 18.049 -1.926 1 93.17 572 ASP B N 1
ATOM 10915 C CA . ASP B 1 572 ? 16.337 17.292 -1.387 1 93.17 572 ASP B CA 1
ATOM 10916 C C . ASP B 1 572 ? 15.867 15.985 -0.752 1 93.17 572 ASP B C 1
ATOM 10918 O O . ASP B 1 572 ? 14.964 15.986 0.088 1 93.17 572 ASP B O 1
ATOM 10922 N N . PHE B 1 573 ? 16.521 14.916 -1.094 1 92.06 573 PHE B N 1
ATOM 10923 C CA . PHE B 1 573 ? 16.155 13.581 -0.634 1 92.06 573 PHE B CA 1
ATOM 10924 C C . PHE B 1 573 ? 16.295 13.474 0.88 1 92.06 573 PHE B C 1
ATOM 10926 O O . PHE B 1 573 ? 15.498 12.8 1.536 1 92.06 573 PHE B O 1
ATOM 10933 N N . LEU B 1 574 ? 17.203 14.126 1.45 1 91.14 574 LEU B N 1
ATOM 10934 C CA . LEU B 1 574 ? 17.482 14.051 2.88 1 91.14 574 LEU B CA 1
ATOM 10935 C C . LEU B 1 574 ? 16.758 15.161 3.635 1 91.14 574 LEU B C 1
ATOM 10937 O O . LEU B 1 574 ? 16.873 15.263 4.858 1 91.14 574 LEU B O 1
ATOM 10941 N N . THR B 1 575 ? 15.999 15.992 2.904 1 91.97 575 THR B N 1
ATOM 10942 C CA . THR B 1 575 ? 15.336 17.161 3.471 1 91.97 575 THR B CA 1
ATOM 10943 C C . THR B 1 575 ? 16.342 18.06 4.184 1 91.97 575 THR B C 1
ATOM 10945 O O . THR B 1 575 ? 16.094 18.512 5.304 1 91.97 575 THR B O 1
ATOM 10948 N N . ASP B 1 576 ? 17.459 18.168 3.642 1 92.5 576 ASP B N 1
ATOM 10949 C CA . ASP B 1 576 ? 18.558 19.027 4.072 1 92.5 576 ASP B CA 1
ATOM 10950 C C . ASP B 1 576 ? 18.966 19.994 2.963 1 92.5 576 ASP B C 1
ATOM 10952 O O . ASP B 1 576 ? 19.683 19.614 2.034 1 92.5 576 ASP B O 1
ATOM 10956 N N . TRP B 1 577 ? 18.621 21.24 3.056 1 95.63 577 TRP B N 1
ATOM 10957 C CA . TRP B 1 577 ? 18.83 22.23 2.004 1 95.63 577 TRP B CA 1
ATOM 10958 C C . TRP B 1 577 ? 20.036 23.109 2.316 1 95.63 577 TRP B C 1
ATOM 10960 O O . TRP B 1 577 ? 19.911 24.332 2.42 1 95.63 577 TRP B O 1
ATOM 10970 N N . THR B 1 578 ? 21.205 22.466 2.401 1 92.99 578 THR B N 1
ATOM 10971 C CA . THR B 1 578 ? 22.42 23.182 2.776 1 92.99 578 THR B CA 1
ATOM 10972 C C . THR B 1 578 ? 23.477 23.064 1.682 1 92.99 578 THR B C 1
ATOM 10974 O O . THR B 1 578 ? 24.614 23.506 1.86 1 92.99 578 THR B O 1
ATOM 10977 N N . ALA B 1 579 ? 23.114 22.445 0.571 1 90.91 579 ALA B N 1
ATOM 10978 C CA . ALA B 1 579 ? 24.083 22.339 -0.516 1 90.91 579 ALA B CA 1
ATOM 10979 C C . ALA B 1 579 ? 24.503 23.719 -1.013 1 90.91 579 ALA B C 1
ATOM 10981 O O . ALA B 1 579 ? 23.657 24.541 -1.371 1 90.91 579 ALA B O 1
ATOM 10982 N N . PRO B 1 580 ? 25.784 23.971 -1.039 1 88.89 580 PRO B N 1
ATOM 10983 C CA . PRO B 1 580 ? 26.264 25.303 -1.415 1 88.89 580 PRO B CA 1
ATOM 10984 C C . PRO B 1 580 ? 25.819 25.716 -2.817 1 88.89 580 PRO B C 1
ATOM 10986 O O . PRO B 1 580 ? 25.318 26.827 -3.007 1 88.89 580 PRO B O 1
ATOM 10989 N N . VAL B 1 581 ? 25.919 24.823 -3.792 1 87.89 581 VAL B N 1
ATOM 10990 C CA . VAL B 1 581 ? 25.648 25.165 -5.184 1 87.89 581 VAL B CA 1
ATOM 10991 C C . VAL B 1 581 ? 24.175 24.914 -5.5 1 87.89 581 VAL B C 1
ATOM 10993 O O . VAL B 1 581 ? 23.554 25.679 -6.241 1 87.89 581 VAL B O 1
ATOM 10996 N N . GLY B 1 582 ? 23.671 23.963 -4.901 1 89.74 582 GLY B N 1
ATOM 10997 C CA . GLY B 1 582 ? 22.317 23.558 -5.24 1 89.74 582 GLY B CA 1
ATOM 10998 C C . GLY B 1 582 ? 21.255 24.314 -4.464 1 89.74 582 GLY B C 1
ATOM 10999 O O . GLY B 1 582 ? 20.125 24.463 -4.932 1 89.74 582 GLY B O 1
ATOM 11000 N N . HIS B 1 583 ? 21.631 24.831 -3.286 1 94.4 583 HIS B N 1
ATOM 11001 C CA . HIS B 1 583 ? 20.621 25.43 -2.42 1 94.4 583 HIS B CA 1
ATOM 11002 C C . HIS B 1 583 ? 21.009 26.85 -2.022 1 94.4 583 HIS B C 1
ATOM 11004 O O . HIS B 1 583 ? 20.307 27.806 -2.356 1 94.4 583 HIS B O 1
ATOM 11010 N N . ILE B 1 584 ? 22.156 27.04 -1.466 1 93.68 584 ILE B N 1
ATOM 11011 C CA . ILE B 1 584 ? 22.524 28.271 -0.775 1 93.68 584 ILE B CA 1
ATOM 11012 C C . ILE B 1 584 ? 22.807 29.37 -1.796 1 93.68 584 ILE B C 1
ATOM 11014 O O . ILE B 1 584 ? 22.274 30.477 -1.689 1 93.68 584 ILE B O 1
ATOM 11018 N N . LEU B 1 585 ? 23.634 29.099 -2.81 1 91.74 585 LEU B N 1
ATOM 11019 C CA . LEU B 1 585 ? 24.04 30.103 -3.787 1 91.74 585 LEU B CA 1
ATOM 11020 C C . LEU B 1 585 ? 22.834 30.625 -4.563 1 91.74 585 LEU B C 1
ATOM 11022 O O . LEU B 1 585 ? 22.661 31.837 -4.706 1 91.74 585 LEU B O 1
ATOM 11026 N N . PRO B 1 586 ? 22.044 29.711 -5.064 1 93.66 586 PRO B N 1
ATOM 11027 C CA . PRO B 1 586 ? 20.869 30.22 -5.775 1 93.66 586 PRO B CA 1
ATOM 11028 C C . PRO B 1 586 ? 19.963 31.07 -4.887 1 93.66 586 PRO B C 1
ATOM 11030 O O . PRO B 1 586 ? 19.4 32.067 -5.347 1 93.66 586 PRO B O 1
ATOM 11033 N N . LEU B 1 587 ? 19.774 30.732 -3.679 1 96.26 587 LEU B N 1
ATOM 11034 C CA . LEU B 1 587 ? 18.962 31.513 -2.752 1 96.26 587 LEU B CA 1
ATOM 11035 C C . LEU B 1 587 ? 19.573 32.891 -2.523 1 96.26 587 LEU B C 1
ATOM 11037 O O . LEU B 1 587 ? 18.864 33.9 -2.545 1 96.26 587 LEU B O 1
ATOM 11041 N N . ARG B 1 588 ? 20.829 32.933 -2.225 1 94.06 588 ARG B N 1
ATOM 11042 C CA . ARG B 1 588 ? 21.506 34.205 -1.991 1 94.06 588 ARG B CA 1
ATOM 11043 C C . ARG B 1 588 ? 21.341 35.141 -3.184 1 94.06 588 ARG B C 1
ATOM 11045 O O . ARG B 1 588 ? 21.054 36.328 -3.013 1 94.06 588 ARG B O 1
ATOM 11052 N N . ARG B 1 589 ? 21.523 34.59 -4.397 1 92.93 589 ARG B N 1
ATOM 11053 C CA . ARG B 1 589 ? 21.377 35.394 -5.606 1 92.93 589 ARG B CA 1
ATOM 11054 C C . ARG B 1 589 ? 19.96 35.944 -5.73 1 92.93 589 ARG B C 1
ATOM 11056 O O . ARG B 1 589 ? 19.767 37.095 -6.126 1 92.93 589 ARG B O 1
ATOM 11063 N N . PHE B 1 590 ? 19.063 35.15 -5.448 1 96.03 590 PHE B N 1
ATOM 11064 C CA . PHE B 1 590 ? 17.667 35.57 -5.474 1 96.03 590 PHE B CA 1
ATOM 11065 C C . PHE B 1 590 ? 17.432 36.728 -4.511 1 96.03 590 PHE B C 1
ATOM 11067 O O . PHE B 1 590 ? 16.825 37.735 -4.879 1 96.03 590 PHE B O 1
ATOM 11074 N N . LEU B 1 591 ? 17.898 36.569 -3.289 1 96.6 591 LEU B N 1
ATOM 11075 C CA . LEU B 1 591 ? 17.709 37.593 -2.267 1 96.6 591 LEU B CA 1
ATOM 11076 C C . LEU B 1 591 ? 18.407 38.89 -2.662 1 96.6 591 LEU B C 1
ATOM 11078 O O . LEU B 1 591 ? 17.851 39.977 -2.486 1 96.6 591 LEU B O 1
ATOM 11082 N N . GLU B 1 592 ? 19.578 38.757 -3.183 1 93.22 592 GLU B N 1
ATOM 11083 C CA . GLU B 1 592 ? 20.334 39.927 -3.618 1 93.22 592 GLU B CA 1
ATOM 11084 C C . GLU B 1 592 ? 19.615 40.661 -4.746 1 93.22 592 GLU B C 1
ATOM 11086 O O . GLU B 1 592 ? 19.62 41.892 -4.795 1 93.22 592 GLU B O 1
ATOM 11091 N N . ASN B 1 593 ? 19.052 39.9 -5.568 1 92.82 593 ASN B N 1
ATOM 11092 C CA . ASN B 1 593 ? 18.305 40.498 -6.669 1 92.82 593 ASN B CA 1
ATOM 11093 C C . ASN B 1 593 ? 17.061 41.228 -6.171 1 92.82 593 ASN B C 1
ATOM 11095 O O . ASN B 1 593 ? 16.683 42.264 -6.72 1 92.82 593 ASN B O 1
ATOM 11099 N N . CYS B 1 594 ? 16.448 40.684 -5.214 1 94.76 594 CYS B N 1
ATOM 11100 C CA . CYS B 1 594 ? 15.25 41.302 -4.658 1 94.76 594 CYS B CA 1
ATOM 11101 C C . CYS B 1 594 ? 15.594 42.583 -3.909 1 94.76 594 CYS B C 1
ATOM 11103 O O . CYS B 1 594 ? 14.845 43.56 -3.963 1 94.76 594 CYS B O 1
ATOM 11105 N N . LEU B 1 595 ? 16.689 42.584 -3.267 1 92.08 595 LEU B N 1
ATOM 11106 C CA . LEU B 1 595 ? 17.056 43.685 -2.382 1 92.08 595 LEU B CA 1
ATOM 11107 C C . LEU B 1 595 ? 17.976 44.671 -3.093 1 92.08 595 LEU B C 1
ATOM 11109 O O . LEU B 1 595 ? 18.225 45.768 -2.589 1 92.08 595 LEU B O 1
ATOM 11113 N N . ASP B 1 596 ? 18.458 44.378 -4.282 1 82.21 596 ASP B N 1
ATOM 11114 C CA . ASP B 1 596 ? 19.425 45.18 -5.025 1 82.21 596 ASP B CA 1
ATOM 11115 C C . ASP B 1 596 ? 20.643 45.508 -4.165 1 82.21 596 ASP B C 1
ATOM 11117 O O . ASP B 1 596 ? 21.025 46.673 -4.039 1 82.21 596 ASP B O 1
ATOM 11121 N N . THR B 1 597 ? 20.989 44.584 -3.324 1 78.02 597 THR B N 1
ATOM 11122 C CA . THR B 1 597 ? 22.15 44.733 -2.454 1 78.02 597 THR B CA 1
ATOM 11123 C C . THR B 1 597 ? 22.956 43.438 -2.401 1 78.02 597 THR B C 1
ATOM 11125 O O . THR B 1 597 ? 22.423 42.358 -2.667 1 78.02 597 THR B O 1
ATOM 11128 N N . ASP B 1 598 ? 24.226 43.647 -2.23 1 70.5 598 ASP B N 1
ATOM 11129 C CA . ASP B 1 598 ? 25.115 42.504 -2.051 1 70.5 598 ASP B CA 1
ATOM 11130 C C . ASP B 1 598 ? 25.074 41.995 -0.612 1 70.5 598 ASP B C 1
ATOM 11132 O O . ASP B 1 598 ? 25.254 42.768 0.331 1 70.5 598 ASP B O 1
ATOM 11136 N N . LEU B 1 599 ? 24.707 40.882 -0.408 1 69.35 599 LEU B N 1
ATOM 11137 C CA . LEU B 1 599 ? 24.559 40.308 0.925 1 69.35 599 LEU B CA 1
ATOM 11138 C C . LEU B 1 599 ? 25.829 39.575 1.345 1 69.35 599 LEU B C 1
ATOM 11140 O O . LEU B 1 599 ? 25.866 38.948 2.406 1 69.35 599 LEU B O 1
ATOM 11144 N N . ARG B 1 600 ? 26.944 39.654 0.54 1 60 600 ARG B N 1
ATOM 11145 C CA . ARG B 1 600 ? 28.205 39.024 0.918 1 60 600 ARG B CA 1
ATOM 11146 C C . ARG B 1 600 ? 28.869 39.777 2.066 1 60 600 ARG B C 1
ATOM 11148 O O . ARG B 1 600 ? 28.831 41.008 2.113 1 60 600 ARG B O 1
ATOM 11155 N N . SER B 1 601 ? 29.073 39.406 3.234 1 42.76 601 SER B N 1
ATOM 11156 C CA . SER B 1 601 ? 29.832 40.022 4.317 1 42.76 601 SER B CA 1
ATOM 11157 C C . SER B 1 601 ? 31.303 40.173 3.945 1 42.76 601 SER B C 1
ATOM 11159 O O . SER B 1 601 ? 31.962 39.194 3.59 1 42.76 601 SER B O 1
ATOM 11161 N N . PHE B 1 602 ? 31.653 41.306 3.297 1 32.59 602 PHE B N 1
ATOM 11162 C CA . PHE B 1 602 ? 33.082 41.53 3.113 1 32.59 602 PHE B CA 1
ATOM 11163 C C . PHE B 1 602 ? 33.798 41.59 4.457 1 32.59 602 PHE B C 1
ATOM 11165 O O . PHE B 1 602 ? 33.445 42.399 5.318 1 32.59 602 PHE B O 1
ATOM 11172 N N . TYR B 1 603 ? 34.286 40.658 5.046 1 30.39 603 TYR B N 1
ATOM 11173 C CA . TYR B 1 603 ? 35.21 40.655 6.174 1 30.39 603 TYR B CA 1
ATOM 11174 C C . TYR B 1 603 ? 36.432 41.517 5.881 1 30.39 603 TYR B C 1
ATOM 11176 O O . TYR B 1 603 ? 37.105 41.326 4.866 1 30.39 603 TYR B O 1
ATOM 11184 N N . ALA B 1 604 ? 36.651 42.885 6.195 1 26.23 604 ALA B N 1
ATOM 11185 C CA . ALA B 1 604 ? 37.967 43.455 6.474 1 26.23 604 ALA B CA 1
ATOM 11186 C C . ALA B 1 604 ? 38.886 42.421 7.119 1 26.23 604 ALA B C 1
ATOM 11188 O O . ALA B 1 604 ? 38.416 41.477 7.758 1 26.23 604 ALA B O 1
ATOM 11189 N N . GLU B 1 605 ? 40.34 42.471 6.978 1 27.15 605 GLU B N 1
ATOM 11190 C CA . GLU B 1 605 ? 41.443 41.612 7.398 1 27.15 605 GLU B CA 1
ATOM 11191 C C . GLU B 1 605 ? 41.447 41.42 8.912 1 27.15 605 GLU B C 1
ATOM 11193 O O . GLU B 1 605 ? 42.097 40.507 9.425 1 27.15 605 GLU B O 1
ATOM 11198 N N . GLY B 1 606 ? 41.356 42.576 9.768 1 24.59 606 GLY B N 1
ATOM 11199 C CA . GLY B 1 606 ? 41.973 42.475 11.081 1 24.59 606 GLY B CA 1
ATOM 11200 C C . GLY B 1 606 ? 41.401 41.352 11.924 1 24.59 606 GLY B C 1
ATOM 11201 O O . GLY B 1 606 ? 41.579 41.332 13.144 1 24.59 606 GLY B O 1
ATOM 11202 N N . VAL B 1 607 ? 40.363 40.849 11.656 1 21.47 607 VAL B N 1
ATOM 11203 C CA . VAL B 1 607 ? 39.921 39.895 12.667 1 21.47 607 VAL B CA 1
ATOM 11204 C C . VAL B 1 607 ? 40.992 38.826 12.872 1 21.47 607 VAL B C 1
ATOM 11206 O O . VAL B 1 607 ? 41.278 38.042 11.963 1 21.47 607 VAL B O 1
ATOM 11209 N N . THR B 1 608 ? 42.138 39.278 13.571 1 21.15 608 THR B N 1
ATOM 11210 C CA . THR B 1 608 ? 42.953 38.398 14.402 1 21.15 608 THR B CA 1
ATOM 11211 C C . THR B 1 608 ? 42.073 37.44 15.2 1 21.15 608 THR B C 1
ATOM 11213 O O . THR B 1 608 ? 41.144 37.869 15.888 1 21.15 608 THR B O 1
ATOM 11216 N N . TYR B 1 609 ? 41.781 36.398 14.778 1 19.83 609 TYR B N 1
ATOM 11217 C CA . TYR B 1 609 ? 41.126 35.355 15.559 1 19.83 609 TYR B CA 1
ATOM 11218 C C . TYR B 1 609 ? 41.75 35.238 16.945 1 19.83 609 TYR B C 1
ATOM 11220 O O . TYR B 1 609 ? 42.914 34.852 17.078 1 19.83 609 TYR B O 1
ATOM 11228 N N . VAL B 1 610 ? 41.786 36.36 17.691 1 19.72 610 VAL B N 1
ATOM 11229 C CA . VAL B 1 610 ? 42.297 36.184 19.047 1 19.72 610 VAL B CA 1
ATOM 11230 C C . VAL B 1 610 ? 41.643 34.964 19.691 1 19.72 610 VAL B C 1
ATOM 11232 O O . VAL B 1 610 ? 40.419 34.908 19.829 1 19.72 610 VAL B O 1
ATOM 11235 N N . ILE B 1 611 ? 42.346 33.847 19.553 1 19.47 611 ILE B N 1
ATOM 11236 C CA . ILE B 1 611 ? 42.31 32.641 20.373 1 19.47 611 ILE B CA 1
ATOM 11237 C C . ILE B 1 611 ? 42.328 33.021 21.852 1 19.47 611 ILE B C 1
ATOM 11239 O O . ILE B 1 611 ? 43.321 33.557 22.349 1 19.47 611 ILE B O 1
ATOM 11243 N N . GLY B 1 612 ? 41.452 33.835 22.23 1 17.42 612 GLY B N 1
ATOM 11244 C CA . GLY B 1 612 ? 41.433 34.23 23.629 1 17.42 612 GLY B CA 1
ATOM 11245 C C . GLY B 1 612 ? 41.722 33.082 24.577 1 17.42 612 GLY B C 1
ATOM 11246 O O . GLY B 1 612 ? 41.214 31.974 24.392 1 17.42 612 GLY B O 1
ATOM 11247 N N . GLY B 1 613 ? 42.948 33.1 25.252 1 17.9 613 GLY B N 1
ATOM 11248 C CA . GLY B 1 613 ? 43.727 32.375 26.244 1 17.9 613 GLY B CA 1
ATOM 11249 C C . GLY B 1 613 ? 42.955 32.092 27.518 1 17.9 613 GLY B C 1
ATOM 11250 O O . GLY B 1 613 ? 43.545 31.735 28.541 1 17.9 613 GLY B O 1
ATOM 11251 N N . GLY B 1 614 ? 41.683 32.377 27.583 1 17.55 614 GLY B N 1
ATOM 11252 C CA . GLY B 1 614 ? 41.372 32.39 29.004 1 17.55 614 GLY B CA 1
ATOM 11253 C C . GLY B 1 614 ? 41.919 31.184 29.745 1 17.55 614 GLY B C 1
ATOM 11254 O O . GLY B 1 614 ? 42.263 30.174 29.128 1 17.55 614 GLY B O 1
ATOM 11255 N N . ALA B 1 615 ? 42.257 31.401 31.044 1 17.04 615 ALA B N 1
ATOM 11256 C CA . ALA B 1 615 ? 42.841 30.797 32.239 1 17.04 615 ALA B CA 1
ATOM 11257 C C . ALA B 1 615 ? 42.28 29.398 32.477 1 17.04 615 ALA B C 1
ATOM 11259 O O . ALA B 1 615 ? 41.074 29.175 32.344 1 17.04 615 ALA B O 1
ATOM 11260 N N . CYS B 1 616 ? 43.212 28.411 32.25 1 16.78 616 CYS B N 1
ATOM 11261 C CA . CYS B 1 616 ? 43.428 27.016 32.617 1 16.78 616 CYS B CA 1
ATOM 11262 C C . CYS B 1 616 ? 43.032 26.766 34.068 1 16.78 616 CYS B C 1
ATOM 11264 O O . CYS B 1 616 ? 43.596 25.891 34.728 1 16.78 616 CYS B O 1
ATOM 11266 N N . GLN B 1 617 ? 42.255 27.665 34.639 1 16.2 617 GLN B N 1
ATOM 11267 C CA . GLN B 1 617 ? 42.456 27.434 36.066 1 16.2 617 GLN B CA 1
ATOM 11268 C C . GLN B 1 617 ? 42.318 25.953 36.408 1 16.2 617 GLN B C 1
ATOM 11270 O O . GLN B 1 617 ? 41.706 25.191 35.657 1 16.2 617 GLN B O 1
ATOM 11275 N N . GLU B 1 618 ? 42.618 25.68 37.678 1 16.4 618 GLU B N 1
ATOM 11276 C CA . GLU B 1 618 ? 43.181 24.699 38.601 1 16.4 618 GLU B CA 1
ATOM 11277 C C . GLU B 1 618 ? 42.228 23.525 38.807 1 16.4 618 GLU B C 1
ATOM 11279 O O . GLU B 1 618 ? 41.332 23.586 39.651 1 16.4 618 GLU B O 1
ATOM 11284 N N . ALA B 1 619 ? 41.393 23.249 37.712 1 15.78 619 ALA B N 1
ATOM 11285 C CA . ALA B 1 619 ? 40.654 22.175 38.37 1 15.78 619 ALA B CA 1
ATOM 11286 C C . ALA B 1 619 ? 41.602 21.107 38.909 1 15.78 619 ALA B C 1
ATOM 11288 O O . ALA B 1 619 ? 42.44 20.583 38.171 1 15.78 619 ALA B O 1
ATOM 11289 N N . ALA B 1 620 ? 41.735 21.012 40.181 1 16.16 620 ALA B N 1
ATOM 11290 C CA . ALA B 1 620 ? 42.506 20.234 41.148 1 16.16 620 ALA B CA 1
ATOM 11291 C C . ALA B 1 620 ? 42.523 18.755 40.773 1 16.16 620 ALA B C 1
ATOM 11293 O O . ALA B 1 620 ? 41.778 18.323 39.89 1 16.16 620 ALA B O 1
ATOM 11294 N N . SER B 1 621 ? 42.327 17.8 41.695 1 15.53 621 SER B N 1
ATOM 11295 C CA . SER B 1 621 ? 43.1 16.755 42.358 1 15.53 621 SER B CA 1
ATOM 11296 C C . SER B 1 621 ? 42.736 15.374 41.821 1 15.53 621 SER B C 1
ATOM 11298 O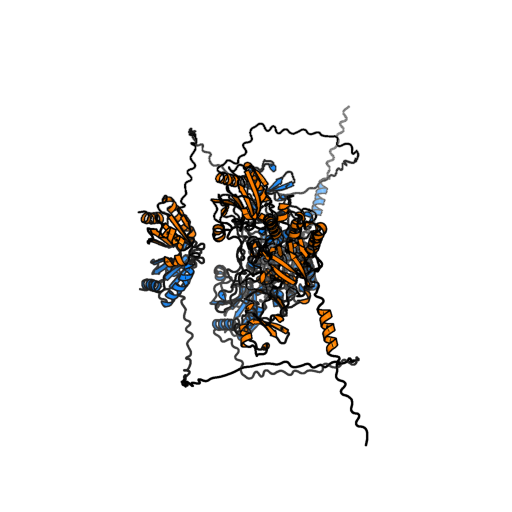 O . SER B 1 621 ? 43.47 14.407 42.034 1 15.53 621 SER B O 1
ATOM 11300 N N . LEU B 1 622 ? 41.544 15.028 41.127 1 17.02 622 LEU B N 1
ATOM 11301 C CA . LEU B 1 622 ? 41.369 13.725 41.759 1 17.02 622 LEU B CA 1
ATOM 11302 C C . LEU B 1 622 ? 42.36 12.711 41.197 1 17.02 622 LEU B C 1
ATOM 11304 O O . LEU B 1 622 ? 42.782 12.823 40.043 1 17.02 622 LEU B O 1
ATOM 11308 N N . PRO B 1 623 ? 42.723 11.634 41.878 1 15.18 623 PRO B N 1
ATOM 11309 C CA . PRO B 1 623 ? 43.842 10.71 42.077 1 15.18 623 PRO B CA 1
ATOM 11310 C C . PRO B 1 623 ? 44.018 9.737 40.914 1 15.18 623 PRO B C 1
ATOM 11312 O O . PRO B 1 623 ? 43.136 9.627 40.057 1 15.18 623 PRO B O 1
ATOM 11315 N N . ARG B 1 624 ? 44.704 8.57 41.263 1 15.09 624 ARG B N 1
ATOM 11316 C CA . ARG B 1 624 ? 45.85 7.71 40.983 1 15.09 624 ARG B CA 1
ATOM 11317 C C . ARG B 1 624 ? 45.501 6.655 39.939 1 15.09 624 ARG B C 1
ATOM 11319 O O . ARG B 1 624 ? 46.222 6.487 38.953 1 15.09 624 ARG B O 1
ATOM 11326 N N . SER B 1 625 ? 44.876 5.393 40.275 1 14.85 625 SER B N 1
ATOM 11327 C CA . SER B 1 625 ? 45.669 4.173 40.378 1 14.85 625 SER B CA 1
ATOM 11328 C C . SER B 1 625 ? 45.483 3.287 39.151 1 14.85 625 SER B C 1
ATOM 11330 O O . SER B 1 625 ? 46.381 2.524 38.787 1 14.85 625 SER B O 1
ATOM 11332 N N . ILE B 1 626 ? 44.241 3.087 38.519 1 16.55 626 ILE B N 1
ATOM 11333 C CA . ILE B 1 626 ? 44.103 1.643 38.366 1 16.55 626 ILE B CA 1
ATOM 11334 C C . ILE B 1 626 ? 45.019 1.153 37.247 1 16.55 626 ILE B C 1
ATOM 11336 O O . ILE B 1 626 ? 45.04 1.729 36.157 1 16.55 626 ILE B O 1
ATOM 11340 N N . LEU B 1 627 ? 45.791 0.035 37.394 1 14.85 627 LEU B N 1
ATOM 11341 C CA . LEU B 1 627 ? 46.988 -0.748 37.109 1 14.85 627 LEU B CA 1
ATOM 11342 C C . LEU B 1 627 ? 46.904 -1.386 35.726 1 14.85 627 LEU B C 1
ATOM 11344 O O . LEU B 1 627 ? 47.827 -1.251 34.919 1 14.85 627 LEU B O 1
ATOM 11348 N N . SER B 1 628 ? 46.216 -2.654 35.609 1 14.74 628 SER B N 1
ATOM 11349 C CA . SER B 1 628 ? 47.044 -3.834 35.383 1 14.74 628 SER B CA 1
ATOM 11350 C C . SER B 1 628 ? 47.296 -4.055 33.895 1 14.74 628 SER B C 1
ATOM 11352 O O . SER B 1 628 ? 46.621 -3.461 33.051 1 14.74 628 SER B O 1
ATOM 11354 N N . HIS B 1 629 ? 47.38 -5.419 33.404 1 15.26 629 HIS B N 1
ATOM 11355 C CA . HIS B 1 629 ? 48.367 -6.352 32.872 1 15.26 629 HIS B CA 1
ATOM 11356 C C . HIS B 1 629 ? 48.134 -6.614 31.388 1 15.26 629 HIS B C 1
ATOM 11358 O O . HIS B 1 629 ? 46.989 -6.663 30.934 1 15.26 629 HIS B O 1
ATOM 11364 N N . ILE B 1 630 ? 49.127 -6.539 30.546 1 15.49 630 ILE B N 1
ATOM 11365 C CA . ILE B 1 630 ? 49.622 -6.58 29.174 1 15.49 630 ILE B CA 1
ATOM 11366 C C . ILE B 1 630 ? 49.576 -8.014 28.652 1 15.49 630 ILE B C 1
ATOM 11368 O O . ILE B 1 630 ? 50.009 -8.288 27.53 1 15.49 630 ILE B O 1
ATOM 11372 N N . CYS B 1 631 ? 48.825 -9.014 29.181 1 14.65 631 CYS B N 1
ATOM 11373 C CA . CYS B 1 631 ? 49.541 -10.259 28.923 1 14.65 631 CYS B CA 1
ATOM 11374 C C . CYS B 1 631 ? 49.646 -10.527 27.426 1 14.65 631 CYS B C 1
ATOM 11376 O O . CYS B 1 631 ? 48.831 -10.034 26.644 1 14.65 631 CYS B O 1
ATOM 11378 N N . CYS B 1 632 ? 50.517 -11.571 26.916 1 15.19 632 CYS B N 1
ATOM 11379 C CA . CYS B 1 632 ? 51.553 -12.127 26.054 1 15.19 632 CYS B CA 1
ATOM 11380 C C . CYS B 1 632 ? 50.941 -12.94 24.92 1 15.19 632 CYS B C 1
ATOM 11382 O O . CYS B 1 632 ? 51.568 -13.128 23.876 1 15.19 632 CYS B O 1
ATOM 11384 N N . LEU B 1 633 ? 49.784 -13.687 24.98 1 15.06 633 LEU B N 1
ATOM 11385 C CA . LEU B 1 633 ? 50.048 -15.074 24.612 1 15.06 633 LEU B CA 1
ATOM 11386 C C . LEU B 1 633 ? 50.283 -15.203 23.111 1 15.06 633 LEU B C 1
ATOM 11388 O O . LEU B 1 633 ? 49.812 -14.372 22.331 1 15.06 633 LEU B O 1
ATOM 11392 N N . PRO B 1 634 ? 50.891 -16.388 22.536 1 15.6 634 PRO B N 1
ATOM 11393 C CA . PRO B 1 634 ? 51.824 -17.04 21.613 1 15.6 634 PRO B CA 1
ATOM 11394 C C . PRO B 1 634 ? 51.154 -17.488 20.317 1 15.6 634 PRO B C 1
ATOM 11396 O O . PRO B 1 634 ? 51.787 -17.485 19.257 1 15.6 634 PRO B O 1
ATOM 11399 N N . CYS B 1 635 ? 49.874 -17.953 20.271 1 14.65 635 CYS B N 1
ATOM 11400 C CA . CYS B 1 635 ? 49.733 -19.289 19.705 1 14.65 635 CYS B CA 1
ATOM 11401 C C . CYS B 1 635 ? 50.024 -19.281 18.209 1 14.65 635 CYS B C 1
ATOM 11403 O O . CYS B 1 635 ? 49.803 -18.274 17.534 1 14.65 635 CYS B O 1
ATOM 11405 N N . SER B 1 636 ? 50.324 -20.449 17.507 1 15.01 636 SER B N 1
ATOM 11406 C CA . SER B 1 636 ? 51.079 -21.284 16.578 1 15.01 636 SER B CA 1
ATOM 11407 C C . SER B 1 636 ? 50.47 -21.247 15.18 1 15.01 636 SER B C 1
ATOM 11409 O O . SER B 1 636 ? 51.164 -20.963 14.202 1 15.01 636 SER B O 1
ATOM 11411 N N . GLU B 1 637 ? 49.676 -22.265 14.779 1 15.34 637 GLU B N 1
ATOM 11412 C CA . GLU B 1 637 ? 50.069 -23.29 13.817 1 15.34 637 GLU B CA 1
ATOM 11413 C C . GLU B 1 637 ? 49.654 -22.906 12.4 1 15.34 637 GLU B C 1
ATOM 11415 O O . GLU B 1 637 ? 48.894 -21.955 12.206 1 15.34 637 GLU B O 1
ATOM 11420 N N . ARG B 1 638 ? 49.22 -23.994 11.443 1 15.41 638 ARG B N 1
ATOM 11421 C CA . ARG B 1 638 ? 49.76 -24.696 10.283 1 15.41 638 ARG B CA 1
ATOM 11422 C C . ARG B 1 638 ? 48.987 -24.339 9.018 1 15.41 638 ARG B C 1
ATOM 11424 O O . ARG B 1 638 ? 49.58 -24.157 7.953 1 15.41 638 ARG B O 1
ATOM 11431 N N . VAL B 1 639 ? 47.614 -24.134 8.99 1 15.17 639 VAL B N 1
ATOM 11432 C CA . VAL B 1 639 ? 47.054 -25.082 8.031 1 15.17 639 VAL B CA 1
ATOM 11433 C C . VAL B 1 639 ? 47.313 -24.59 6.609 1 15.17 639 VAL B C 1
ATOM 11435 O O . VAL B 1 639 ? 47.442 -23.386 6.375 1 15.17 639 VAL B O 1
ATOM 11438 N N . VAL B 1 640 ? 47.01 -25.408 5.552 1 15.25 640 VAL B N 1
ATOM 11439 C CA . VAL B 1 640 ? 47.477 -26.094 4.352 1 15.25 640 VAL B CA 1
ATOM 11440 C C . VAL B 1 640 ? 46.971 -25.364 3.11 1 15.25 640 VAL B C 1
ATOM 11442 O O . VAL B 1 640 ? 47.746 -25.071 2.196 1 15.25 640 VAL B O 1
ATOM 11445 N N . VAL B 1 641 ? 45.628 -25.301 2.801 1 15.33 641 VAL B N 1
ATOM 11446 C CA . VAL B 1 641 ? 45.306 -26.082 1.611 1 15.33 641 VAL B CA 1
ATOM 11447 C C . VAL B 1 641 ? 45.519 -25.231 0.361 1 15.33 641 VAL B C 1
ATOM 11449 O O . VAL B 1 641 ? 45.517 -24 0.433 1 15.33 641 VAL B O 1
ATOM 11452 N N . ALA B 1 642 ? 45.045 -25.716 -0.879 1 15.32 642 ALA B N 1
ATOM 11453 C CA . ALA B 1 642 ? 45.488 -26.173 -2.194 1 15.32 642 ALA B CA 1
ATOM 11454 C C . ALA B 1 642 ? 45.174 -25.137 -3.269 1 15.32 642 ALA B C 1
ATOM 11456 O O . ALA B 1 642 ? 46.076 -24.663 -3.964 1 15.32 642 ALA B O 1
ATOM 11457 N N . HIS B 1 643 ? 44.201 -25.349 -4.181 1 14.78 643 HIS B N 1
ATOM 11458 C CA . HIS B 1 643 ? 44.51 -25.672 -5.569 1 14.78 643 HIS B CA 1
ATOM 11459 C C . HIS B 1 643 ? 44.374 -24.445 -6.464 1 14.78 643 HIS B C 1
ATOM 11461 O O . HIS B 1 643 ? 43.785 -23.44 -6.06 1 14.78 643 HIS B O 1
ATOM 11467 N N . SER B 1 644 ? 43.78 -24.564 -7.716 1 14.97 644 SER B N 1
ATOM 11468 C CA . SER B 1 644 ? 44.276 -24.544 -9.088 1 14.97 644 SER B CA 1
ATOM 11469 C C . SER B 1 644 ? 43.702 -23.365 -9.866 1 14.97 644 SER B C 1
ATOM 11471 O O . SER B 1 644 ? 42.486 -23.263 -10.041 1 14.97 644 SER B O 1
ATOM 11473 N N . ALA B 1 645 ? 44.146 -22.17 -9.694 1 14.28 645 ALA B N 1
ATOM 11474 C CA . ALA B 1 645 ? 43.77 -20.876 -10.258 1 14.28 645 ALA B CA 1
ATOM 11475 C C . ALA B 1 645 ? 43.63 -20.959 -11.775 1 14.28 645 ALA B C 1
ATOM 11477 O O . ALA B 1 645 ? 42.597 -20.58 -12.331 1 14.28 645 ALA B O 1
ATOM 11478 N N . LYS B 1 646 ? 44.544 -20.363 -12.41 1 14.85 646 LYS B N 1
ATOM 11479 C CA . LYS B 1 646 ? 44.553 -19.181 -13.268 1 14.85 646 LYS B CA 1
ATOM 11480 C C . LYS B 1 646 ? 44.563 -19.572 -14.743 1 14.85 646 LYS B C 1
ATOM 11482 O O . LYS B 1 646 ? 45.611 -19.919 -15.291 1 14.85 646 LYS B O 1
ATOM 11487 N N . GLY B 1 647 ? 43.726 -20.273 -15.183 1 14.43 647 GLY B N 1
ATOM 11488 C CA . GLY B 1 647 ? 44.136 -20.569 -16.546 1 14.43 647 GLY B CA 1
ATOM 11489 C C . GLY B 1 647 ? 44.403 -19.325 -17.372 1 14.43 647 GLY B C 1
ATOM 11490 O O . GLY B 1 647 ? 44.126 -18.208 -16.93 1 14.43 647 GLY B O 1
ATOM 11491 N N . PRO B 1 648 ? 43.931 -19.121 -18.726 1 15.03 648 PRO B N 1
ATOM 11492 C CA . PRO B 1 648 ? 44.724 -18.942 -19.944 1 15.03 648 PRO B CA 1
ATOM 11493 C C . PRO B 1 648 ? 44.842 -17.478 -20.362 1 15.03 648 PRO B C 1
ATOM 11495 O O . PRO B 1 648 ? 43.97 -16.667 -20.038 1 15.03 648 PRO B O 1
ATOM 11498 N N . LEU B 1 649 ? 45.944 -16.938 -21.003 1 14.44 649 LEU B N 1
ATOM 11499 C CA . LEU B 1 649 ? 46.862 -15.895 -21.448 1 14.44 649 LEU B CA 1
ATOM 11500 C C . LEU B 1 649 ? 46.326 -15.193 -22.691 1 14.44 649 LEU B C 1
ATOM 11502 O O . LEU B 1 649 ? 46.943 -14.249 -23.19 1 14.44 649 LEU B O 1
ATOM 11506 N N . TYR B 1 650 ? 45.164 -15.247 -23.266 1 14.44 650 TYR B N 1
ATOM 11507 C CA . TYR B 1 650 ? 45.465 -15.039 -24.678 1 14.44 650 TYR B CA 1
ATOM 11508 C C . TYR B 1 650 ? 45.891 -13.599 -24.939 1 14.44 650 TYR B C 1
ATOM 11510 O O . TYR B 1 650 ? 45.326 -12.665 -24.366 1 14.44 650 TYR B O 1
ATOM 11518 N N . TRP B 1 651 ? 47.013 -13.046 -25.764 1 13.68 651 TRP B N 1
ATOM 11519 C CA . TRP B 1 651 ? 48.128 -12.196 -26.169 1 13.68 651 TRP B CA 1
ATOM 11520 C C . TRP B 1 651 ? 47.641 -11.032 -27.026 1 13.68 651 TRP B C 1
ATOM 11522 O O . TRP B 1 651 ? 48.052 -9.887 -26.821 1 13.68 651 TRP B O 1
ATOM 11532 N N . LYS B 1 652 ? 47.03 -10.967 -28.214 1 14.91 652 LYS B N 1
ATOM 11533 C CA . LYS B 1 652 ? 47.835 -10.435 -29.31 1 14.91 652 LYS B CA 1
ATOM 11534 C C . LYS B 1 652 ? 47.873 -8.91 -29.273 1 14.91 652 LYS B C 1
ATOM 11536 O O . LYS B 1 652 ? 47.001 -8.276 -28.675 1 14.91 652 LYS B O 1
ATOM 11541 N N . SER B 1 653 ? 47.955 -8.019 -30.548 1 14.63 653 SER B N 1
ATOM 11542 C CA . SER B 1 653 ? 48.978 -7.323 -31.321 1 14.63 653 SER B CA 1
ATOM 11543 C C . SER B 1 653 ? 48.766 -5.813 -31.287 1 14.63 653 SER B C 1
ATOM 11545 O O . SER B 1 653 ? 47.684 -5.341 -30.929 1 14.63 653 SER B O 1
ATOM 11547 N N . GLU B 1 654 ? 49.104 -4.798 -32.405 1 14.59 654 GLU B N 1
ATOM 11548 C CA . GLU B 1 654 ? 50.175 -3.866 -32.746 1 14.59 654 GLU B CA 1
ATOM 11549 C C . GLU B 1 654 ? 49.64 -2.447 -32.912 1 14.59 654 GLU B C 1
ATOM 11551 O O . GLU B 1 654 ? 50.283 -1.482 -32.495 1 14.59 654 GLU B O 1
ATOM 11556 N N . ARG B 1 655 ? 48.471 -1.943 -33.605 1 15.72 655 ARG B N 1
ATOM 11557 C CA . ARG B 1 655 ? 48.814 -0.947 -34.615 1 15.72 655 ARG B CA 1
ATOM 11558 C C . ARG B 1 655 ? 49.103 0.406 -33.974 1 15.72 655 ARG B C 1
ATOM 11560 O O . ARG B 1 655 ? 48.651 0.68 -32.86 1 15.72 655 ARG B O 1
ATOM 11567 N N . ALA B 1 656 ? 49.24 1.734 -34.812 1 15.61 656 ALA B N 1
ATOM 11568 C CA . ALA B 1 656 ? 50.18 2.782 -35.201 1 15.61 656 ALA B CA 1
ATOM 11569 C C . ALA B 1 656 ? 49.815 4.114 -34.552 1 15.61 656 ALA B C 1
ATOM 11571 O O . ALA B 1 656 ? 48.637 4.467 -34.464 1 15.61 656 ALA B O 1
ATOM 11572 N N . LEU B 1 657 ? 50.702 5.062 -34.09 1 15.63 657 LEU B N 1
ATOM 11573 C CA . LEU B 1 657 ? 51.137 6.143 -33.212 1 15.63 657 LEU B CA 1
ATOM 11574 C C . LEU B 1 657 ? 50.845 7.502 -33.838 1 15.63 657 LEU B C 1
ATOM 11576 O O . LEU B 1 657 ? 51.102 8.541 -33.226 1 15.63 657 LEU B O 1
ATOM 11580 N N . GLN B 1 658 ? 50.212 7.848 -34.983 1 16.25 658 GLN B N 1
ATOM 11581 C CA . GLN B 1 658 ? 50.956 8.981 -35.523 1 16.25 658 GLN B CA 1
ATOM 11582 C C . GLN B 1 658 ? 50.645 10.261 -34.753 1 16.25 658 GLN B C 1
ATOM 11584 O O . GLN B 1 658 ? 49.593 10.371 -34.12 1 16.25 658 GLN B O 1
ATOM 11589 N N . THR B 1 659 ? 51.41 11.624 -34.945 1 16.61 659 THR B N 1
ATOM 11590 C CA . THR B 1 659 ? 52.215 12.688 -34.355 1 16.61 659 THR B CA 1
ATOM 11591 C C . THR B 1 659 ? 51.444 14.005 -34.341 1 16.61 659 THR B C 1
ATOM 11593 O O . THR B 1 659 ? 51.802 14.932 -33.61 1 16.61 659 THR B O 1
ATOM 11596 N N . PRO B 1 660 ? 50.158 14.379 -34.867 1 18.14 660 PRO B N 1
ATOM 11597 C CA . PRO B 1 660 ? 50.258 15.674 -35.544 1 18.14 660 PRO B CA 1
ATOM 11598 C C . PRO B 1 660 ? 50.276 16.849 -34.569 1 18.14 660 PRO B C 1
ATOM 11600 O O . PRO B 1 660 ? 49.771 16.735 -33.449 1 18.14 660 PRO B O 1
ATOM 11603 N N . GLN B 1 661 ? 50.877 18.163 -34.822 1 16.96 661 GLN B N 1
ATOM 11604 C CA . GLN B 1 661 ? 51.623 19.322 -34.343 1 16.96 661 GLN B CA 1
ATOM 11605 C C . GLN B 1 661 ? 50.684 20.465 -33.97 1 16.96 661 GLN B C 1
ATOM 11607 O O . GLN B 1 661 ? 50.052 21.066 -34.841 1 16.96 661 GLN B O 1
ATOM 11612 N N . TYR B 1 662 ? 49.807 20.504 -32.947 1 16.27 662 TYR B N 1
ATOM 11613 C CA . TYR B 1 662 ? 48.722 21.452 -32.718 1 16.27 662 TYR B CA 1
ATOM 11614 C C . TYR B 1 662 ? 49.262 22.792 -32.235 1 16.27 662 TYR B C 1
ATOM 11616 O O . TYR B 1 662 ? 49.996 22.853 -31.246 1 16.27 662 TYR B O 1
ATOM 11624 N N . SER B 1 663 ? 49.312 23.85 -33.092 1 17.58 663 SER B N 1
ATOM 11625 C CA . SER B 1 663 ? 49.929 25.172 -33.115 1 17.58 663 SER B CA 1
ATOM 11626 C C . SER B 1 663 ? 49.332 26.081 -32.046 1 17.58 663 SER B C 1
ATOM 11628 O O . SER B 1 663 ? 48.191 25.882 -31.622 1 17.58 663 SER B O 1
ATOM 11630 N N . PRO B 1 664 ? 49.99 27.249 -31.512 1 19.05 664 PRO B N 1
ATOM 11631 C CA . PRO B 1 664 ? 50.231 28.028 -30.295 1 19.05 664 PRO B CA 1
ATOM 11632 C C . PRO B 1 664 ? 49.273 29.208 -30.151 1 19.05 664 PRO B C 1
ATOM 11634 O O . PRO B 1 664 ? 49.392 29.994 -29.208 1 19.05 664 PRO B O 1
ATOM 11637 N N . GLY B 1 665 ? 48.114 29.419 -30.942 1 18.25 665 GLY B N 1
ATOM 11638 C CA . GLY B 1 665 ? 47.762 30.794 -31.258 1 18.25 665 GLY B CA 1
ATOM 11639 C C . GLY B 1 665 ? 47.284 31.58 -30.051 1 18.25 665 GLY B C 1
ATOM 11640 O O . GLY B 1 665 ? 46.793 30.999 -29.081 1 18.25 665 GLY B O 1
ATOM 11641 N N . TYR B 1 666 ? 47.614 32.958 -29.808 1 19.17 666 TYR B N 1
ATOM 11642 C CA . TYR B 1 666 ? 47.844 34.03 -28.846 1 19.17 666 TYR B CA 1
ATOM 11643 C C . TYR B 1 666 ? 46.526 34.644 -28.388 1 19.17 666 TYR B C 1
ATOM 11645 O O . TYR B 1 666 ? 45.865 35.352 -29.153 1 19.17 666 TYR B O 1
ATOM 11653 N N . LEU B 1 667 ? 45.529 33.974 -27.669 1 17.63 667 LEU B N 1
ATOM 11654 C CA . LEU B 1 667 ? 44.143 34.387 -27.48 1 17.63 667 LEU B CA 1
ATOM 11655 C C . LEU B 1 667 ? 44.055 35.578 -26.533 1 17.63 667 LEU B C 1
ATOM 11657 O O . LEU B 1 667 ? 44.444 35.48 -25.367 1 17.63 667 LEU B O 1
ATOM 11661 N N . THR B 1 668 ? 44.269 36.797 -27.048 1 20.07 668 THR B N 1
ATOM 11662 C CA . THR B 1 668 ? 44.298 38.119 -26.433 1 20.07 668 THR B CA 1
ATOM 11663 C C . THR B 1 668 ? 42.987 38.407 -25.707 1 20.07 668 THR B C 1
ATOM 11665 O O . THR B 1 668 ? 41.909 38.293 -26.293 1 20.07 668 THR B O 1
ATOM 11668 N N . VAL B 1 669 ? 42.864 38.235 -24.382 1 18.32 669 VAL B N 1
ATOM 11669 C CA . VAL B 1 669 ? 41.757 38.172 -23.434 1 18.32 669 VAL B CA 1
ATOM 11670 C C . VAL B 1 669 ? 41.187 39.571 -23.212 1 18.32 669 VAL B C 1
ATOM 11672 O O . VAL B 1 669 ? 41.871 40.451 -22.683 1 18.32 669 VAL B O 1
ATOM 11675 N N . ALA B 1 670 ? 40.544 40.15 -24.202 1 19.4 670 ALA B N 1
ATOM 11676 C CA . ALA B 1 670 ? 40.051 41.525 -24.209 1 19.4 670 ALA B CA 1
ATOM 11677 C C . ALA B 1 670 ? 39.185 41.803 -22.984 1 19.4 670 ALA B C 1
ATOM 11679 O O . ALA B 1 670 ? 38.513 40.904 -22.473 1 19.4 670 ALA B O 1
ATOM 11680 N N . PRO B 1 671 ? 39.267 43.018 -22.402 1 20.16 671 PRO B N 1
ATOM 11681 C CA . PRO B 1 671 ? 38.827 43.553 -21.111 1 20.16 671 PRO B CA 1
ATOM 11682 C C . PRO B 1 671 ? 37.308 43.554 -20.959 1 20.16 671 PRO B C 1
ATOM 11684 O O . PRO B 1 671 ? 36.585 43.707 -21.947 1 20.16 671 PRO B O 1
ATOM 11687 N N . SER B 1 672 ? 36.77 42.765 -20.004 1 19.17 672 SER B N 1
ATOM 11688 C CA . SER B 1 672 ? 35.428 42.278 -19.702 1 19.17 672 SER B CA 1
ATOM 11689 C C . SER B 1 672 ? 34.483 43.429 -19.374 1 19.17 672 SER B C 1
ATOM 11691 O O . SER B 1 672 ? 34.679 44.138 -18.385 1 19.17 672 SER B O 1
ATOM 11693 N N . GLN B 1 673 ? 34.157 44.301 -20.407 1 19.46 673 GLN B N 1
ATOM 11694 C CA . GLN B 1 673 ? 33.283 45.459 -20.251 1 19.46 673 GLN B CA 1
ATOM 11695 C C . GLN B 1 673 ? 32.066 45.119 -19.396 1 19.46 673 GLN B C 1
ATOM 11697 O O . GLN B 1 673 ? 31.582 43.986 -19.419 1 19.46 673 GLN B O 1
ATOM 11702 N N . ALA B 1 674 ? 31.642 45.889 -18.451 1 19.9 674 ALA B N 1
ATOM 11703 C CA . ALA B 1 674 ? 30.653 45.992 -17.381 1 19.9 674 ALA B CA 1
ATOM 11704 C C . ALA B 1 674 ? 29.235 45.858 -17.93 1 19.9 674 ALA B C 1
ATOM 11706 O O . ALA B 1 674 ? 28.735 46.764 -18.6 1 19.9 674 ALA B O 1
ATOM 11707 N N . ARG B 1 675 ? 28.886 44.797 -18.526 1 20.76 675 ARG B N 1
ATOM 11708 C CA . ARG B 1 675 ? 27.647 44.704 -19.291 1 20.76 675 ARG B CA 1
ATOM 11709 C C . ARG B 1 675 ? 26.44 45.038 -18.421 1 20.76 675 ARG B C 1
ATOM 11711 O O . ARG B 1 675 ? 26.317 44.537 -17.301 1 20.76 675 ARG B O 1
ATOM 11718 N N . SER B 1 676 ? 25.909 46.238 -18.532 1 19.74 676 SER B N 1
ATOM 11719 C CA . SER B 1 676 ? 24.662 46.84 -18.07 1 19.74 676 SER B CA 1
ATOM 11720 C C . SER B 1 676 ? 23.497 45.864 -18.195 1 19.74 676 SER B C 1
ATOM 11722 O O . SER B 1 676 ? 23.334 45.213 -19.229 1 19.74 676 SER B O 1
ATOM 11724 N N . ILE B 1 677 ? 23.149 45.242 -17.12 1 23.6 677 ILE B N 1
ATOM 11725 C CA . ILE B 1 677 ? 22.173 44.19 -16.856 1 23.6 677 ILE B CA 1
ATOM 11726 C C . ILE B 1 677 ? 20.812 44.595 -17.419 1 23.6 677 ILE B C 1
ATOM 11728 O O . ILE B 1 677 ? 20.168 45.512 -16.904 1 23.6 677 ILE B O 1
ATOM 11732 N N . TYR B 1 678 ? 20.754 44.888 -18.749 1 21.3 678 TYR B N 1
ATOM 11733 C CA . TYR B 1 678 ? 19.47 45.181 -19.375 1 21.3 678 TYR B CA 1
ATOM 11734 C C . TYR B 1 678 ? 18.43 44.13 -19.003 1 21.3 678 TYR B C 1
ATOM 11736 O O . TYR B 1 678 ? 18.721 42.932 -19.005 1 21.3 678 TYR B O 1
ATOM 11744 N N . THR B 1 679 ? 17.549 44.382 -18.072 1 24.37 679 THR B N 1
ATOM 11745 C CA . THR B 1 679 ? 16.312 43.742 -17.637 1 24.37 679 THR B CA 1
ATOM 11746 C C . THR B 1 679 ? 15.499 43.266 -18.838 1 24.37 679 THR B C 1
ATOM 11748 O O . THR B 1 679 ? 14.856 44.069 -19.516 1 24.37 679 THR B O 1
ATOM 11751 N N . THR B 1 680 ? 16.105 42.679 -19.784 1 23.69 680 THR B N 1
ATOM 11752 C CA . THR B 1 680 ? 15.414 42.259 -20.997 1 23.69 680 THR B CA 1
ATOM 11753 C C . THR B 1 680 ? 14.229 41.357 -20.661 1 23.69 680 THR B C 1
ATOM 11755 O O . THR B 1 680 ? 14.393 40.329 -20.001 1 23.69 680 THR B O 1
ATOM 11758 N N . ARG B 1 681 ? 13.042 41.956 -20.526 1 27.06 681 ARG B N 1
ATOM 11759 C CA . ARG B 1 681 ? 11.712 41.364 -20.624 1 27.06 681 ARG B CA 1
ATOM 11760 C C . ARG B 1 681 ? 11.696 40.216 -21.628 1 27.06 681 ARG B C 1
ATOM 11762 O O . ARG B 1 681 ? 11.804 40.44 -22.836 1 27.06 681 ARG B O 1
ATOM 11769 N N . VAL B 1 682 ? 12.376 39.298 -21.397 1 28.8 682 VAL B N 1
ATOM 11770 C CA . VAL B 1 682 ? 12.316 38.128 -22.268 1 28.8 682 VAL B CA 1
ATOM 11771 C C . VAL B 1 682 ? 10.86 37.777 -22.563 1 28.8 682 VAL B C 1
ATOM 11773 O O . VAL B 1 682 ? 10.102 37.429 -21.655 1 28.8 682 VAL B O 1
ATOM 11776 N N . CYS B 1 683 ? 10.165 38.481 -23.308 1 34.84 683 CYS B N 1
ATOM 11777 C CA . CYS B 1 683 ? 8.873 38.24 -23.94 1 34.84 683 CYS B CA 1
ATOM 11778 C C . CYS B 1 683 ? 8.742 36.785 -24.376 1 34.84 683 CYS B C 1
ATOM 11780 O O . CYS B 1 683 ? 9.426 36.346 -25.302 1 34.84 683 CYS B O 1
ATOM 11782 N N . SER B 1 684 ? 8.708 36.025 -23.563 1 44.94 684 SER B N 1
ATOM 11783 C CA . SER B 1 684 ? 8.488 34.622 -23.899 1 44.94 684 SER B CA 1
ATOM 11784 C C . SER B 1 684 ? 7.499 34.477 -25.051 1 44.94 684 SER B C 1
ATOM 11786 O O . SER B 1 684 ? 6.416 35.066 -25.024 1 44.94 684 SER B O 1
ATOM 11788 N N . THR B 1 685 ? 7.85 34.249 -26.129 1 63.02 685 THR B N 1
ATOM 11789 C CA . THR B 1 685 ? 7.159 34.126 -27.408 1 63.02 685 THR B CA 1
ATOM 11790 C C . THR B 1 685 ? 6.114 33.015 -27.354 1 63.02 685 THR B C 1
ATOM 11792 O O . THR B 1 685 ? 5.303 32.874 -28.272 1 63.02 685 THR B O 1
ATOM 11795 N N . THR B 1 686 ? 6.109 32.243 -26.231 1 74.69 686 THR B N 1
ATOM 11796 C CA . THR B 1 686 ? 5.14 31.165 -26.075 1 74.69 686 THR B CA 1
ATOM 11797 C C . THR B 1 686 ? 4.426 31.269 -24.73 1 74.69 686 THR B C 1
ATOM 11799 O O . THR B 1 686 ? 5.058 31.533 -23.705 1 74.69 686 THR B O 1
ATOM 11802 N N . PHE B 1 687 ? 3.104 31.21 -24.688 1 80.14 687 PHE B N 1
ATOM 11803 C CA . PHE B 1 687 ? 2.332 31.279 -23.453 1 80.14 687 PHE B CA 1
ATOM 11804 C C . PHE B 1 687 ? 1.195 30.264 -23.469 1 80.14 687 PHE B C 1
ATOM 11806 O O . PHE B 1 687 ? 0.716 29.877 -24.537 1 80.14 687 PHE B O 1
ATOM 11813 N N . ASN B 1 688 ? 0.826 29.847 -22.362 1 78.98 688 ASN B N 1
ATOM 11814 C CA . ASN B 1 688 ? -0.311 28.942 -22.231 1 78.98 688 ASN B CA 1
ATOM 11815 C C . ASN B 1 688 ? -1.61 29.706 -21.987 1 78.98 688 ASN B C 1
ATOM 11817 O O . ASN B 1 688 ? -1.64 30.65 -21.196 1 78.98 688 ASN B O 1
ATOM 11821 N N . ILE B 1 689 ? -2.656 29.261 -22.607 1 78.71 689 ILE B N 1
ATOM 11822 C CA . ILE B 1 689 ? -3.972 29.862 -22.417 1 78.71 689 ILE B CA 1
ATOM 11823 C C . ILE B 1 689 ? -4.598 29.335 -21.128 1 78.71 689 ILE B C 1
ATOM 11825 O O . ILE B 1 689 ? -4.656 28.123 -20.908 1 78.71 689 ILE B O 1
ATOM 11829 N N . GLN B 1 690 ? -5.012 30.212 -20.382 1 71.78 690 GLN B N 1
ATOM 11830 C CA . GLN B 1 690 ? -5.525 29.898 -19.052 1 71.78 690 GLN B CA 1
ATOM 11831 C C . GLN B 1 690 ? -7.03 29.648 -19.088 1 71.78 690 GLN B C 1
ATOM 11833 O O . GLN B 1 690 ? -7.534 28.765 -18.391 1 71.78 690 GLN B O 1
ATOM 11838 N N . ASP B 1 691 ? -7.813 30.543 -19.795 1 75.62 691 ASP B N 1
ATOM 11839 C CA . ASP B 1 691 ? -9.259 30.455 -19.981 1 75.62 691 ASP B CA 1
ATOM 11840 C C . ASP B 1 691 ? -9.697 31.201 -21.239 1 75.62 691 ASP B C 1
ATOM 11842 O O . ASP B 1 691 ? -8.861 31.717 -21.984 1 75.62 691 ASP B O 1
ATOM 11846 N N . GLY B 1 692 ? -10.98 31.182 -21.47 1 76.82 692 GLY B N 1
ATOM 11847 C CA . GLY B 1 692 ? -11.567 31.822 -22.637 1 76.82 692 GLY B CA 1
ATOM 11848 C C . GLY B 1 692 ? -11.243 33.3 -22.733 1 76.82 692 GLY B C 1
ATOM 11849 O O . GLY B 1 692 ? -10.756 33.769 -23.765 1 76.82 692 GLY B O 1
ATOM 11850 N N . PRO B 1 693 ? -11.549 34.005 -21.717 1 76.76 693 PRO B N 1
ATOM 11851 C CA . PRO B 1 693 ? -11.219 35.432 -21.755 1 76.76 693 PRO B CA 1
ATOM 11852 C C . PRO B 1 693 ? -9.73 35.688 -21.975 1 76.76 693 PRO B C 1
ATOM 11854 O O . PRO B 1 693 ? -9.359 36.635 -22.674 1 76.76 693 PRO B O 1
ATOM 11857 N N . ASP B 1 694 ? -8.964 34.853 -21.488 1 79.2 694 ASP B N 1
ATOM 11858 C CA . ASP B 1 694 ? -7.525 34.946 -21.717 1 79.2 694 ASP B CA 1
ATOM 11859 C C . ASP B 1 694 ? -7.192 34.77 -23.197 1 79.2 694 ASP B C 1
ATOM 11861 O O . ASP B 1 694 ? -6.35 35.489 -23.738 1 79.2 694 ASP B O 1
ATOM 11865 N N . PHE B 1 695 ? -7.833 33.879 -23.693 1 82.8 695 PHE B N 1
ATOM 11866 C CA . PHE B 1 695 ? -7.667 33.643 -25.123 1 82.8 695 PHE B CA 1
ATOM 11867 C C . PHE B 1 695 ? -8.097 34.864 -25.927 1 82.8 695 PHE B C 1
ATOM 11869 O O . PHE B 1 695 ? -7.421 35.256 -26.88 1 82.8 695 PHE B O 1
ATOM 11876 N N . GLN B 1 696 ? -9.182 35.478 -25.567 1 81.5 696 GLN B N 1
ATOM 11877 C CA . GLN B 1 696 ? -9.676 36.672 -26.245 1 81.5 696 GLN B CA 1
ATOM 11878 C C . GLN B 1 696 ? -8.686 37.826 -26.121 1 81.5 696 GLN B C 1
ATOM 11880 O O . GLN B 1 696 ? -8.413 38.525 -27.098 1 81.5 696 GLN B O 1
ATOM 11885 N N . ASP B 1 697 ? -8.129 37.941 -25.062 1 80.41 697 ASP B N 1
ATOM 11886 C CA . ASP B 1 697 ? -7.265 39.086 -24.79 1 80.41 697 ASP B CA 1
ATOM 11887 C C . ASP B 1 697 ? -5.886 38.894 -25.417 1 80.41 697 ASP B C 1
ATOM 11889 O O . ASP B 1 697 ? -5.348 39.812 -26.04 1 80.41 697 ASP B O 1
ATOM 11893 N N . ARG B 1 698 ? -5.392 37.664 -25.381 1 80.96 698 ARG B N 1
ATOM 11894 C CA . ARG B 1 698 ? -3.978 37.495 -25.698 1 80.96 698 ARG B CA 1
ATOM 11895 C C . ARG B 1 698 ? -3.796 36.923 -27.1 1 80.96 698 ARG B C 1
ATOM 11897 O O . ARG B 1 698 ? -2.699 36.972 -27.659 1 80.96 698 ARG B O 1
ATOM 11904 N N . VAL B 1 699 ? -4.907 36.403 -27.474 1 86.41 699 VAL B N 1
ATOM 11905 C CA . VAL B 1 699 ? -4.8 35.794 -28.796 1 86.41 699 VAL B CA 1
ATOM 11906 C C . VAL B 1 699 ? -5.644 36.581 -29.797 1 86.41 699 VAL B C 1
ATOM 11908 O O . VAL B 1 699 ? -5.123 37.092 -30.792 1 86.41 699 VAL B O 1
ATOM 11911 N N . VAL B 1 700 ? -6.895 36.765 -29.479 1 85.15 700 VAL B N 1
ATOM 11912 C CA . VAL B 1 700 ? -7.816 37.399 -30.416 1 85.15 700 VAL B CA 1
ATOM 11913 C C . VAL B 1 700 ? -7.513 38.893 -30.509 1 85.15 700 VAL B C 1
ATOM 11915 O O . VAL B 1 700 ? -7.465 39.456 -31.605 1 85.15 700 VAL B O 1
ATOM 11918 N N . ASN B 1 701 ? -7.206 39.535 -29.37 1 79.84 701 ASN B N 1
ATOM 11919 C CA . ASN B 1 701 ? -6.975 40.976 -29.353 1 79.84 701 ASN B CA 1
ATOM 11920 C C . ASN B 1 701 ? -5.485 41.304 -29.378 1 79.84 701 ASN B C 1
ATOM 11922 O O . ASN B 1 701 ? -5.092 42.445 -29.127 1 79.84 701 ASN B O 1
ATOM 11926 N N . SER B 1 702 ? -4.741 40.344 -29.642 1 80.93 702 SER B N 1
ATOM 11927 C CA . SER B 1 702 ? -3.298 40.565 -29.665 1 80.93 702 SER B CA 1
ATOM 11928 C C . SER B 1 702 ? -2.885 41.39 -30.878 1 80.93 702 SER B C 1
ATOM 11930 O O . SER B 1 702 ? -3.393 41.179 -31.982 1 80.93 702 SER B O 1
ATOM 11932 N N . GLU B 1 703 ? -2.02 42.308 -30.76 1 79.69 703 GLU B N 1
ATOM 11933 C CA . GLU B 1 703 ? -1.474 43.099 -31.858 1 79.69 703 GLU B CA 1
ATOM 11934 C C . GLU B 1 703 ? -0.425 42.311 -32.638 1 79.69 703 GLU B C 1
ATOM 11936 O O . GLU B 1 703 ? -0.197 42.573 -33.821 1 79.69 703 GLU B O 1
ATOM 11941 N N . THR B 1 704 ? 0.206 41.366 -32.01 1 81.48 704 THR B N 1
ATOM 11942 C CA . THR B 1 704 ? 1.198 40.483 -32.614 1 81.48 704 THR B CA 1
ATOM 11943 C C . THR B 1 704 ? 0.555 39.173 -33.061 1 81.48 704 THR B C 1
ATOM 11945 O O . THR B 1 704 ? -0.285 38.614 -32.352 1 81.48 704 THR B O 1
ATOM 11948 N N . PRO B 1 705 ? 0.879 38.751 -34.206 1 85.66 705 PRO B N 1
ATOM 11949 C CA . PRO B 1 705 ? 0.349 37.452 -34.629 1 85.66 705 PRO B CA 1
ATOM 11950 C C . PRO B 1 705 ? 0.663 36.336 -33.636 1 85.66 705 PRO B C 1
ATOM 11952 O O . PRO B 1 705 ? 1.755 36.302 -33.064 1 85.66 705 PRO B O 1
ATOM 11955 N N . VAL B 1 706 ? -0.333 35.532 -33.45 1 88.05 706 VAL B N 1
ATOM 11956 C CA . VAL B 1 706 ? -0.188 34.481 -32.447 1 88.05 706 VAL B CA 1
ATOM 11957 C C . VAL B 1 706 ? -0.359 33.113 -33.104 1 88.05 706 VAL B C 1
ATOM 11959 O O . VAL B 1 706 ? -1.299 32.9 -33.873 1 88.05 706 VAL B O 1
ATOM 11962 N N . VAL B 1 707 ? 0.504 32.224 -32.8 1 89.33 707 VAL B N 1
ATOM 11963 C CA . VAL B 1 707 ? 0.348 30.813 -33.138 1 89.33 707 VAL B CA 1
ATOM 11964 C C . VAL B 1 707 ? -0.256 30.061 -31.954 1 89.33 707 VAL B C 1
ATOM 11966 O O . VAL B 1 707 ? 0.302 30.072 -30.854 1 89.33 707 VAL B O 1
ATOM 11969 N N . VAL B 1 708 ? -1.379 29.514 -32.224 1 88.77 708 VAL B N 1
ATOM 11970 C CA . VAL B 1 708 ? -2.073 28.789 -31.164 1 88.77 708 VAL B CA 1
ATOM 11971 C C . VAL B 1 708 ? -1.877 27.287 -31.352 1 88.77 708 VAL B C 1
ATOM 11973 O O . VAL B 1 708 ? -2.289 26.723 -32.368 1 88.77 708 VAL B O 1
ATOM 11976 N N . ASP B 1 709 ? -1.32 26.741 -30.39 1 89.17 709 ASP B N 1
ATOM 11977 C CA . ASP B 1 709 ? -1.084 25.301 -30.374 1 89.17 709 ASP B CA 1
ATOM 11978 C C . ASP B 1 709 ? -2.114 24.585 -29.504 1 89.17 709 ASP B C 1
ATOM 11980 O O . ASP B 1 709 ? -2.029 24.621 -28.275 1 89.17 709 ASP B O 1
ATOM 11984 N N . PHE B 1 710 ? -3.039 24.027 -30.184 1 86.5 710 PHE B N 1
ATOM 11985 C CA . PHE B 1 710 ? -3.977 23.167 -29.474 1 86.5 710 PHE B CA 1
ATOM 11986 C C . PHE B 1 710 ? -3.384 21.779 -29.259 1 86.5 710 PHE B C 1
ATOM 11988 O O . PHE B 1 710 ? -3.137 21.048 -30.221 1 86.5 710 PHE B O 1
ATOM 11995 N N . HIS B 1 711 ? -3.193 21.522 -27.956 1 82.56 711 HIS B N 1
ATOM 11996 C CA . HIS B 1 711 ? -2.489 20.293 -27.609 1 82.56 711 HIS B CA 1
ATOM 11997 C C . HIS B 1 711 ? -3.157 19.589 -26.433 1 82.56 711 HIS B C 1
ATOM 11999 O O . HIS B 1 711 ? -4.095 20.122 -25.836 1 82.56 711 HIS B O 1
ATOM 12005 N N . ALA B 1 712 ? -2.712 18.278 -26.223 1 74.32 712 ALA B N 1
ATOM 12006 C CA . ALA B 1 712 ? -3.106 17.523 -25.037 1 74.32 712 ALA B CA 1
ATOM 12007 C C . ALA B 1 712 ? -1.907 16.812 -24.416 1 74.32 712 ALA B C 1
ATOM 12009 O O . ALA B 1 712 ? -0.957 16.455 -25.117 1 74.32 712 ALA B O 1
ATOM 12010 N N . GLN B 1 713 ? -1.95 16.682 -23.184 1 66.83 713 GLN B N 1
ATOM 12011 C CA . GLN B 1 713 ? -0.832 16.1 -22.449 1 66.83 713 GLN B CA 1
ATOM 12012 C C . GLN B 1 713 ? -0.636 14.632 -22.818 1 66.83 713 GLN B C 1
ATOM 12014 O O . GLN B 1 713 ? 0.486 14.123 -22.787 1 66.83 713 GLN B O 1
ATOM 12019 N N . TRP B 1 714 ? -1.663 14.005 -23.261 1 56.82 714 TRP B N 1
ATOM 12020 C CA . TRP B 1 714 ? -1.648 12.588 -23.609 1 56.82 714 TRP B CA 1
ATOM 12021 C C . TRP B 1 714 ? -1.287 12.392 -25.078 1 56.82 714 TRP B C 1
ATOM 12023 O O . TRP B 1 714 ? -1.164 11.258 -25.547 1 56.82 714 TRP B O 1
ATOM 12033 N N . CYS B 1 715 ? -1.025 13.439 -25.788 1 64.46 715 CYS B N 1
ATOM 12034 C CA . CYS B 1 715 ? -0.834 13.394 -27.233 1 64.46 715 CYS B CA 1
ATOM 12035 C C . CYS B 1 715 ? 0.643 13.257 -27.583 1 64.46 715 CYS B C 1
ATOM 12037 O O . CYS B 1 715 ? 1.428 14.179 -27.356 1 64.46 715 CYS B O 1
ATOM 12039 N N . GLY B 1 716 ? 1.012 12.109 -28.017 1 65.08 716 GLY B N 1
ATOM 12040 C CA . GLY B 1 716 ? 2.385 11.856 -28.425 1 65.08 716 GLY B CA 1
ATOM 12041 C C . GLY B 1 716 ? 2.881 12.824 -29.482 1 65.08 716 GLY B C 1
ATOM 12042 O O . GLY B 1 716 ? 3.916 13.471 -29.303 1 65.08 716 GLY B O 1
ATOM 12043 N N . PRO B 1 717 ? 2.153 12.892 -30.519 1 70.48 717 PRO B N 1
ATOM 12044 C CA . PRO B 1 717 ? 2.557 13.832 -31.568 1 70.48 717 PRO B CA 1
ATOM 12045 C C . PRO B 1 717 ? 2.668 15.269 -31.062 1 70.48 717 PRO B C 1
ATOM 12047 O O . PRO B 1 717 ? 3.518 16.028 -31.533 1 70.48 717 PRO B O 1
ATOM 12050 N N . CYS B 1 718 ? 1.918 15.686 -30.181 1 76.21 718 CYS B N 1
ATOM 12051 C CA . CYS B 1 718 ? 1.984 17.024 -29.603 1 76.21 718 CYS B CA 1
ATOM 12052 C C . CYS B 1 718 ? 3.318 17.25 -28.902 1 76.21 718 CYS B C 1
ATOM 12054 O O . CYS B 1 718 ? 3.876 18.346 -28.961 1 76.21 718 CYS B O 1
ATOM 12056 N N . LYS B 1 719 ? 3.772 16.226 -28.365 1 72.97 719 LYS B N 1
ATOM 12057 C CA . LYS B 1 719 ? 5.025 16.308 -27.619 1 72.97 719 LYS B CA 1
ATOM 12058 C C . LYS B 1 719 ? 6.213 16.489 -28.559 1 72.97 719 LYS B C 1
ATOM 12060 O O . LYS B 1 719 ? 7.259 17.002 -28.155 1 72.97 719 LYS B O 1
ATOM 12065 N N . ILE B 1 720 ? 6.008 16.098 -29.728 1 72.33 720 ILE B N 1
ATOM 12066 C CA . ILE B 1 720 ? 7.033 16.268 -30.752 1 72.33 720 ILE B CA 1
ATOM 12067 C C . ILE B 1 720 ? 6.907 17.653 -31.383 1 72.33 720 ILE B C 1
ATOM 12069 O O . ILE B 1 720 ? 7.901 18.368 -31.529 1 72.33 720 ILE B O 1
ATOM 12073 N N . LEU B 1 721 ? 5.786 18.1 -31.679 1 80.33 721 LEU B N 1
ATOM 12074 C CA . LEU B 1 721 ? 5.556 19.359 -32.38 1 80.33 721 LEU B CA 1
ATOM 12075 C C . LEU B 1 721 ? 5.787 20.548 -31.452 1 80.33 721 LEU B C 1
ATOM 12077 O O . LEU B 1 721 ? 6.344 21.566 -31.869 1 80.33 721 LEU B O 1
ATOM 12081 N N . GLY B 1 722 ? 5.358 20.395 -30.316 1 79.51 722 GLY B N 1
ATOM 12082 C CA . GLY B 1 722 ? 5.411 21.501 -29.374 1 79.51 722 GLY B CA 1
ATOM 12083 C C . GLY B 1 722 ? 6.781 22.147 -29.287 1 79.51 722 GLY B C 1
ATOM 12084 O O . GLY B 1 722 ? 6.934 23.333 -29.586 1 79.51 722 GLY B O 1
ATOM 12085 N N . PRO B 1 723 ? 7.731 21.309 -28.995 1 78.91 723 PRO B N 1
ATOM 12086 C CA . PRO B 1 723 ? 9.085 21.862 -28.902 1 78.91 723 PRO B CA 1
ATOM 12087 C C . PRO B 1 723 ? 9.602 22.381 -30.242 1 78.91 723 PRO B C 1
ATOM 12089 O O . PRO B 1 723 ? 10.324 23.381 -30.283 1 78.91 723 PRO B O 1
ATOM 12092 N N . ARG B 1 724 ? 9.243 21.787 -31.325 1 79.7 724 ARG B N 1
ATOM 12093 C CA . ARG B 1 724 ? 9.657 22.231 -32.652 1 79.7 724 ARG B CA 1
ATOM 12094 C C . ARG B 1 724 ? 9.042 23.585 -32.992 1 79.7 724 ARG B C 1
ATOM 12096 O O . ARG B 1 724 ? 9.726 24.47 -33.511 1 79.7 724 ARG B O 1
ATOM 12103 N N . LEU B 1 725 ? 7.822 23.7 -32.646 1 84.08 725 LEU B N 1
ATOM 12104 C CA . LEU B 1 725 ? 7.09 24.937 -32.895 1 84.08 725 LEU B CA 1
ATOM 12105 C C . LEU B 1 725 ? 7.62 26.068 -32.02 1 84.08 725 LEU B C 1
ATOM 12107 O O . LEU B 1 725 ? 7.795 27.194 -32.492 1 84.08 725 LEU B O 1
ATOM 12111 N N . GLU B 1 726 ? 7.885 25.766 -30.884 1 79.49 726 GLU B N 1
ATOM 12112 C CA . GLU B 1 726 ? 8.442 26.75 -29.962 1 79.49 726 GLU B CA 1
ATOM 12113 C C . GLU B 1 726 ? 9.803 27.247 -30.441 1 79.49 726 GLU B C 1
ATOM 12115 O O . GLU B 1 726 ? 10.091 28.444 -30.377 1 79.49 726 GLU B O 1
ATOM 12120 N N . LYS B 1 727 ? 10.568 26.309 -30.911 1 78.52 727 LYS B N 1
ATOM 12121 C CA . LYS B 1 727 ? 11.881 26.655 -31.448 1 78.52 727 LYS B CA 1
ATOM 12122 C C . LYS B 1 727 ? 11.756 27.579 -32.655 1 78.52 727 LYS B C 1
ATOM 12124 O O . LYS B 1 727 ? 12.47 28.579 -32.755 1 78.52 727 LYS B O 1
ATOM 12129 N N . VAL B 1 728 ? 10.849 27.335 -33.562 1 82.46 728 VAL B N 1
ATOM 12130 C CA . VAL B 1 728 ? 10.697 28.109 -34.789 1 82.46 728 VAL B CA 1
ATOM 12131 C C . VAL B 1 728 ? 10.087 29.472 -34.468 1 82.46 728 VAL B C 1
ATOM 12133 O O . VAL B 1 728 ? 10.466 30.484 -35.061 1 82.46 728 VAL B O 1
ATOM 12136 N N . VAL B 1 729 ? 9.242 29.529 -33.469 1 82.57 729 VAL B N 1
ATOM 12137 C CA . VAL B 1 729 ? 8.63 30.787 -33.052 1 82.57 729 VAL B CA 1
ATOM 12138 C C . VAL B 1 729 ? 9.673 31.666 -32.365 1 82.57 729 VAL B C 1
ATOM 12140 O O . VAL B 1 729 ? 9.726 32.875 -32.6 1 82.57 729 VAL B O 1
ATOM 12143 N N . ALA B 1 730 ? 10.474 31.03 -31.642 1 76.43 730 ALA B N 1
ATOM 12144 C CA . ALA B 1 730 ? 11.511 31.758 -30.915 1 76.43 730 ALA B CA 1
ATOM 12145 C C . ALA B 1 730 ? 12.498 32.413 -31.877 1 76.43 730 ALA B C 1
ATOM 12147 O O . ALA B 1 730 ? 13.036 33.485 -31.591 1 76.43 730 ALA B O 1
ATOM 12148 N N . LYS B 1 731 ? 12.64 31.818 -33.089 1 76.44 731 LYS B N 1
ATOM 12149 C CA . LYS B 1 731 ? 13.554 32.333 -34.106 1 76.44 731 LYS B CA 1
ATOM 12150 C C . LYS B 1 731 ? 13.001 33.6 -34.751 1 76.44 731 LYS B C 1
ATOM 12152 O O . LYS B 1 731 ? 13.736 34.34 -35.408 1 76.44 731 LYS B O 1
ATOM 12157 N N . GLN B 1 732 ? 11.714 33.884 -34.584 1 77.35 732 GLN B N 1
ATOM 12158 C CA . GLN B 1 732 ? 11.104 35.019 -35.267 1 77.35 732 GLN B CA 1
ATOM 12159 C C . GLN B 1 732 ? 11.213 36.289 -34.428 1 77.35 732 GLN B C 1
ATOM 12161 O O . GLN B 1 732 ? 10.647 37.325 -34.784 1 77.35 732 GLN B O 1
ATOM 12166 N N . HIS B 1 733 ? 12.068 36.267 -33.567 1 66.05 733 HIS B N 1
ATOM 12167 C CA . HIS B 1 733 ? 12.521 37.419 -32.795 1 66.05 733 HIS B CA 1
ATOM 12168 C C . HIS B 1 733 ? 11.358 38.343 -32.45 1 66.05 733 HIS B C 1
ATOM 12170 O O . HIS B 1 733 ? 11.447 39.558 -32.644 1 66.05 733 HIS B O 1
ATOM 12176 N N . GLY B 1 734 ? 10.042 37.819 -31.884 1 71.49 734 GLY B N 1
ATOM 12177 C CA . GLY B 1 734 ? 8.94 38.596 -31.34 1 71.49 734 GLY B CA 1
ATOM 12178 C C . GLY B 1 734 ? 7.916 38.994 -32.386 1 71.49 734 GLY B C 1
ATOM 12179 O O . GLY B 1 734 ? 6.9 39.613 -32.064 1 71.49 734 GLY B O 1
ATOM 12180 N N . LYS B 1 735 ? 8.029 38.716 -33.564 1 81.64 735 LYS B N 1
ATOM 12181 C CA . LYS B 1 735 ? 7.074 39.036 -34.621 1 81.64 735 LYS B CA 1
ATOM 12182 C C . LYS B 1 735 ? 5.841 38.141 -34.537 1 81.64 735 LYS B C 1
ATOM 12184 O O . LYS B 1 735 ? 4.782 38.483 -35.067 1 81.64 735 LYS B O 1
ATOM 12189 N N . VAL B 1 736 ? 6.124 36.972 -33.81 1 83.71 736 VAL B N 1
ATOM 12190 C CA . VAL B 1 736 ? 5.037 36.029 -33.57 1 83.71 736 VAL B CA 1
ATOM 12191 C C . VAL B 1 736 ? 5.161 35.445 -32.164 1 83.71 736 VAL B C 1
ATOM 12193 O O . VAL B 1 736 ? 6.27 35.247 -31.663 1 83.71 736 VAL B O 1
ATOM 12196 N N . VAL B 1 737 ? 4.023 35.294 -31.605 1 83.92 737 VAL B N 1
ATOM 12197 C CA . VAL B 1 737 ? 4.008 34.655 -30.293 1 83.92 737 VAL B CA 1
ATOM 12198 C C . VAL B 1 737 ? 3.212 33.354 -30.361 1 83.92 737 VAL B C 1
ATOM 12200 O O . VAL B 1 737 ? 2.4 33.162 -31.269 1 83.92 737 VAL B O 1
ATOM 12203 N N . MET B 1 738 ? 3.472 32.423 -29.43 1 87.5 738 MET B N 1
ATOM 12204 C CA . MET B 1 738 ? 2.823 31.115 -29.436 1 87.5 738 MET B CA 1
ATOM 12205 C C . MET B 1 738 ? 1.971 30.926 -28.185 1 87.5 738 MET B C 1
ATOM 12207 O O . MET B 1 738 ? 2.442 31.147 -27.068 1 87.5 738 MET B O 1
ATOM 12211 N N . ALA B 1 739 ? 0.791 30.619 -28.407 1 86.99 739 ALA B N 1
ATOM 12212 C CA . ALA B 1 739 ? -0.145 30.259 -27.346 1 86.99 739 ALA B CA 1
ATOM 12213 C C . ALA B 1 739 ? -0.377 28.751 -27.307 1 86.99 739 ALA B C 1
ATOM 12215 O O . ALA B 1 739 ? -0.569 28.119 -28.348 1 86.99 739 ALA B O 1
ATOM 12216 N N . LYS B 1 740 ? -0.29 28.217 -26.237 1 86.13 740 LYS B N 1
ATOM 12217 C CA . LYS B 1 740 ? -0.565 26.795 -26.05 1 86.13 740 LYS B CA 1
ATOM 12218 C C . LYS B 1 740 ? -1.914 26.581 -25.37 1 86.13 740 LYS B C 1
ATOM 12220 O O . LYS B 1 740 ? -2.18 27.157 -24.313 1 86.13 740 LYS B O 1
ATOM 12225 N N . VAL B 1 741 ? -2.744 25.774 -25.976 1 83.51 741 VAL B N 1
ATOM 12226 C CA . VAL B 1 741 ? -4.078 25.481 -25.463 1 83.51 741 VAL B CA 1
ATOM 12227 C C . VAL B 1 741 ? -4.225 23.979 -25.232 1 83.51 741 VAL B C 1
ATOM 12229 O O . VAL B 1 741 ? -4.208 23.194 -26.183 1 83.51 741 VAL B O 1
ATOM 12232 N N . ASP B 1 742 ? -4.353 23.626 -24.082 1 79.41 742 ASP B N 1
ATOM 12233 C CA . ASP B 1 742 ? -4.654 22.235 -23.761 1 79.41 742 ASP B CA 1
ATOM 12234 C C . ASP B 1 742 ? -6.138 21.933 -23.962 1 79.41 742 ASP B C 1
ATOM 12236 O O . ASP B 1 742 ? -6.99 22.496 -23.272 1 79.41 742 ASP B O 1
ATOM 12240 N N . ILE B 1 743 ? -6.438 20.979 -24.76 1 76.87 743 ILE B N 1
ATOM 12241 C CA . ILE B 1 743 ? -7.817 20.787 -25.194 1 76.87 743 ILE B CA 1
ATOM 12242 C C . ILE B 1 743 ? -8.622 20.128 -24.076 1 76.87 743 ILE B C 1
ATOM 12244 O O . ILE B 1 743 ? -9.853 20.213 -24.056 1 76.87 743 ILE B O 1
ATOM 12248 N N . ASP B 1 744 ? -7.935 19.479 -23.181 1 73.48 744 ASP B N 1
ATOM 12249 C CA . ASP B 1 744 ? -8.643 18.881 -22.053 1 73.48 744 ASP B CA 1
ATOM 12250 C C . ASP B 1 744 ? -9.066 19.946 -21.043 1 73.48 744 ASP B C 1
ATOM 12252 O O . ASP B 1 744 ? -10.134 19.845 -20.437 1 73.48 744 ASP B O 1
ATOM 12256 N N . ASP B 1 745 ? -8.357 20.957 -21.01 1 73.9 745 ASP B N 1
ATOM 12257 C CA . ASP B 1 745 ? -8.618 22.039 -20.065 1 73.9 745 ASP B CA 1
ATOM 12258 C C . ASP B 1 745 ? -9.521 23.103 -20.684 1 73.9 745 ASP B C 1
ATOM 12260 O O . ASP B 1 745 ? -10.22 23.824 -19.969 1 73.9 745 ASP B O 1
ATOM 12264 N N . HIS B 1 746 ? -9.48 23.146 -22.004 1 76.3 746 HIS B N 1
ATOM 12265 C CA . HIS B 1 746 ? -10.204 24.194 -22.713 1 76.3 746 HIS B CA 1
ATOM 12266 C C . HIS B 1 746 ? -10.997 23.621 -23.883 1 76.3 746 HIS B C 1
ATOM 12268 O O . HIS B 1 746 ? -10.776 24.002 -25.034 1 76.3 746 HIS B O 1
ATOM 12274 N N . THR B 1 747 ? -11.902 22.85 -23.5 1 75.37 747 THR B N 1
ATOM 12275 C CA . THR B 1 747 ? -12.719 22.159 -24.491 1 75.37 747 THR B CA 1
ATOM 12276 C C . THR B 1 747 ? -13.553 23.154 -25.294 1 75.37 747 THR B C 1
ATOM 12278 O O . THR B 1 747 ? -13.756 22.973 -26.496 1 75.37 747 THR B O 1
ATOM 12281 N N . ASP B 1 748 ? -14.025 24.106 -24.633 1 77.3 748 ASP B N 1
ATOM 12282 C CA . ASP B 1 748 ? -14.856 25.114 -25.283 1 77.3 748 ASP B CA 1
ATOM 12283 C C . ASP B 1 748 ? -14.076 25.85 -26.371 1 77.3 748 ASP B C 1
ATOM 12285 O O . ASP B 1 748 ? -14.606 26.11 -27.453 1 77.3 748 ASP B O 1
ATOM 12289 N N . LEU B 1 749 ? -12.913 26.106 -26.123 1 79.02 749 LEU B N 1
ATOM 12290 C CA . LEU B 1 749 ? -12.074 26.791 -27.101 1 79.02 749 LEU B CA 1
ATOM 12291 C C . LEU B 1 749 ? -11.766 25.882 -28.285 1 79.02 749 LEU B C 1
ATOM 12293 O O . LEU B 1 749 ? -11.768 26.33 -29.434 1 79.02 749 LEU B O 1
ATOM 12297 N N . ALA B 1 750 ? -11.599 24.704 -27.95 1 77.27 750 ALA B N 1
ATOM 12298 C CA . ALA B 1 750 ? -11.333 23.718 -28.995 1 77.27 750 ALA B CA 1
ATOM 12299 C C . ALA B 1 750 ? -12.536 23.562 -29.921 1 77.27 750 ALA B C 1
ATOM 12301 O O . ALA B 1 750 ? -12.38 23.474 -31.141 1 77.27 750 ALA B O 1
ATOM 12302 N N . LEU B 1 751 ? -13.622 23.629 -29.323 1 77.05 751 LEU B N 1
ATOM 12303 C CA . LEU B 1 751 ? -14.854 23.541 -30.1 1 77.05 751 LEU B CA 1
ATOM 12304 C C . LEU B 1 751 ? -15.08 24.816 -30.905 1 77.05 751 LEU B C 1
ATOM 12306 O O . LEU B 1 751 ? -15.477 24.757 -32.071 1 77.05 751 LEU B O 1
ATOM 12310 N N . GLU B 1 752 ? -14.864 25.912 -30.345 1 79.71 752 GLU B N 1
ATOM 12311 C CA . GLU B 1 752 ? -15.067 27.212 -30.977 1 79.71 752 GLU B CA 1
ATOM 12312 C C . GLU B 1 752 ? -14.185 27.369 -32.212 1 79.71 752 GLU B C 1
ATOM 12314 O O . GLU B 1 752 ? -14.618 27.921 -33.225 1 79.71 752 GLU B O 1
ATOM 12319 N N . TYR B 1 753 ? -13.076 26.803 -32.192 1 82.66 753 TYR B N 1
ATOM 12320 C CA . TYR B 1 753 ? -12.148 26.967 -33.305 1 82.66 753 TYR B CA 1
ATOM 12321 C C . TYR B 1 753 ? -12.049 25.687 -34.126 1 82.66 753 TYR B C 1
ATOM 12323 O O . TYR B 1 753 ? -11.103 25.508 -34.896 1 82.66 753 TYR B O 1
ATOM 12331 N N . GLU B 1 754 ? -12.947 24.883 -33.808 1 76.58 754 GLU B N 1
ATOM 12332 C CA . GLU B 1 754 ? -13.189 23.677 -34.595 1 76.58 754 GLU B CA 1
ATOM 12333 C C . GLU B 1 754 ? -11.953 22.782 -34.627 1 76.58 754 GLU B C 1
ATOM 12335 O O . GLU B 1 754 ? -11.543 22.319 -35.694 1 76.58 754 GLU B O 1
ATOM 12340 N N . VAL B 1 755 ? -11.343 22.607 -33.492 1 76.24 755 VAL B N 1
ATOM 12341 C CA . VAL B 1 755 ? -10.211 21.694 -33.363 1 76.24 755 VAL B CA 1
ATOM 12342 C C . VAL B 1 755 ? -10.716 20.258 -33.251 1 76.24 755 VAL B C 1
ATOM 12344 O O . VAL B 1 755 ? -11.289 19.872 -32.228 1 76.24 755 VAL B O 1
ATOM 12347 N N . SER B 1 756 ? -10.539 19.528 -34.28 1 71.49 756 SER B N 1
ATOM 12348 C CA . SER B 1 756 ? -11.091 18.179 -34.346 1 71.49 756 SER B CA 1
ATOM 12349 C C . SER B 1 756 ? -10.004 17.127 -34.154 1 71.49 756 SER B C 1
ATOM 12351 O O . SER B 1 756 ? -10.301 15.939 -34.011 1 71.49 756 SER B O 1
ATOM 12353 N N . ALA B 1 757 ? -8.802 17.526 -34.192 1 75.06 757 ALA B N 1
ATOM 12354 C CA . ALA B 1 757 ? -7.655 16.646 -33.984 1 75.06 757 ALA B CA 1
ATOM 12355 C C . ALA B 1 757 ? -6.5 17.397 -33.329 1 75.06 757 ALA B C 1
ATOM 12357 O O . ALA B 1 757 ? -6.414 18.623 -33.427 1 75.06 757 ALA B O 1
ATOM 12358 N N . VAL B 1 758 ? -5.705 16.66 -32.571 1 77.25 758 VAL B N 1
ATOM 12359 C CA . VAL B 1 758 ? -4.504 17.271 -32.011 1 77.25 758 VAL B CA 1
ATOM 12360 C C . VAL B 1 758 ? -3.27 16.492 -32.459 1 77.25 758 VAL B C 1
ATOM 12362 O O . VAL B 1 758 ? -3.326 15.271 -32.628 1 77.25 758 VAL B O 1
ATOM 12365 N N . PRO B 1 759 ? -2.197 17.361 -32.748 1 80.74 759 PRO B N 1
ATOM 12366 C CA . PRO B 1 759 ? -2.07 18.811 -32.586 1 80.74 759 PRO B CA 1
ATOM 12367 C C . PRO B 1 759 ? -2.721 19.591 -33.726 1 80.74 759 PRO B C 1
ATOM 12369 O O . PRO B 1 759 ? -2.677 19.157 -34.88 1 80.74 759 PRO B O 1
ATOM 12372 N N . THR B 1 760 ? -3.309 20.627 -33.376 1 86.86 760 THR B N 1
ATOM 12373 C CA . THR B 1 760 ? -3.806 21.632 -34.309 1 86.86 760 THR B CA 1
ATOM 12374 C C . THR B 1 760 ? -3.199 22.999 -34.005 1 86.86 760 THR B C 1
ATOM 12376 O O . THR B 1 760 ? -3.225 23.454 -32.86 1 86.86 760 THR B O 1
ATOM 12379 N N . VAL B 1 761 ? -2.61 23.548 -35 1 89.15 761 VAL B N 1
ATOM 12380 C CA . VAL B 1 761 ? -1.972 24.847 -34.814 1 89.15 761 VAL B CA 1
ATOM 12381 C C . VAL B 1 761 ? -2.684 25.899 -35.661 1 89.15 761 VAL B C 1
ATOM 12383 O O . VAL B 1 761 ? -2.914 25.693 -36.855 1 89.15 761 VAL B O 1
ATOM 12386 N N . LEU B 1 762 ? -3.064 26.89 -35.034 1 89.61 762 LEU B N 1
ATOM 12387 C CA . LEU B 1 762 ? -3.716 28.012 -35.7 1 89.61 762 LEU B CA 1
ATOM 12388 C C . LEU B 1 762 ? -2.792 29.225 -35.75 1 89.61 762 LEU B C 1
ATOM 12390 O O . LEU B 1 762 ? -2.06 29.493 -34.795 1 89.61 762 LEU B O 1
ATOM 12394 N N . ALA B 1 763 ? -2.739 29.891 -36.906 1 87.54 763 ALA B N 1
ATOM 12395 C CA . ALA B 1 763 ? -2.117 31.209 -37.009 1 87.54 763 ALA B CA 1
ATOM 12396 C C . ALA B 1 763 ? -3.159 32.318 -36.894 1 87.54 763 ALA B C 1
ATOM 12398 O O . ALA B 1 763 ? -4.076 32.404 -37.714 1 87.54 763 ALA B O 1
ATOM 12399 N N . MET B 1 764 ? -3.053 33.009 -35.89 1 86.57 764 MET B N 1
ATOM 12400 C CA . MET B 1 764 ? -4.029 34.062 -35.62 1 86.57 764 MET B CA 1
ATOM 12401 C C . MET B 1 764 ? -3.405 35.441 -35.804 1 86.57 764 MET B C 1
ATOM 12403 O O . MET B 1 764 ? -2.319 35.71 -35.288 1 86.57 764 MET B O 1
ATOM 12407 N N . LYS B 1 765 ? -4.103 36.302 -36.634 1 85.27 765 LYS B N 1
ATOM 12408 C CA . LYS B 1 765 ? -3.712 37.689 -36.863 1 85.27 765 LYS B CA 1
ATOM 12409 C C . LYS B 1 765 ? -4.922 38.618 -36.811 1 85.27 765 LYS B C 1
ATOM 12411 O O . LYS B 1 765 ? -5.92 38.385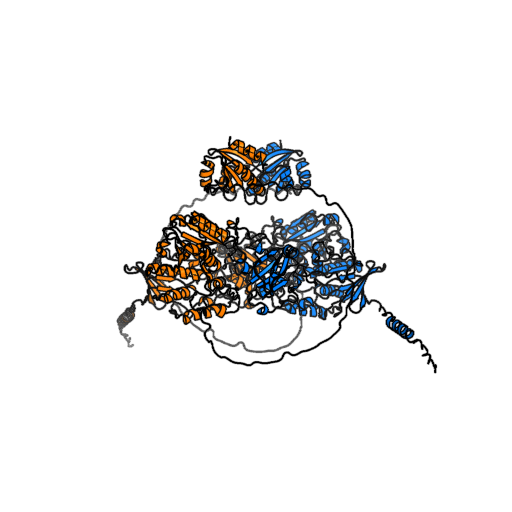 -37.496 1 85.27 765 LYS B O 1
ATOM 12416 N N . ASN B 1 766 ? -4.923 39.666 -36.026 1 80.16 766 ASN B N 1
ATOM 12417 C CA . ASN B 1 766 ? -5.972 40.665 -35.852 1 80.16 766 ASN B CA 1
ATOM 12418 C C . ASN B 1 766 ? -7.311 40.019 -35.51 1 80.16 766 ASN B C 1
ATOM 12420 O O . ASN B 1 766 ? -8.348 40.405 -36.052 1 80.16 766 ASN B O 1
ATOM 12424 N N . GLY B 1 767 ? -7.229 38.866 -34.689 1 78.28 767 GLY B N 1
ATOM 12425 C CA . GLY B 1 767 ? -8.43 38.24 -34.157 1 78.28 767 GLY B CA 1
ATOM 12426 C C . GLY B 1 767 ? -9.003 37.175 -35.073 1 78.28 767 GLY B C 1
ATOM 12427 O O . GLY B 1 767 ? -9.959 36.487 -34.71 1 78.28 767 GLY B O 1
ATOM 12428 N N . ASP B 1 768 ? -8.332 36.989 -36.258 1 84.29 768 ASP B N 1
ATOM 12429 C CA . ASP B 1 768 ? -8.843 36.028 -37.23 1 84.29 768 ASP B CA 1
ATOM 12430 C C . ASP B 1 768 ? -7.85 34.888 -37.449 1 84.29 768 ASP B C 1
ATOM 12432 O O . ASP B 1 768 ? -6.636 35.091 -37.37 1 84.29 768 ASP B O 1
ATOM 12436 N N . VAL B 1 769 ? -8.4 33.732 -37.801 1 83.41 769 VAL B N 1
ATOM 12437 C CA . VAL B 1 769 ? -7.571 32.591 -38.177 1 83.41 769 VAL B CA 1
ATOM 12438 C C . VAL B 1 769 ? -7.111 32.743 -39.625 1 83.41 769 VAL B C 1
ATOM 12440 O O . VAL B 1 769 ? -7.932 32.766 -40.545 1 83.41 769 VAL B O 1
ATOM 12443 N N . VAL B 1 770 ? -5.839 32.963 -39.896 1 85.95 770 VAL B N 1
ATOM 12444 C CA . VAL B 1 770 ? -5.33 33.229 -41.237 1 85.95 770 VAL B CA 1
ATOM 12445 C C . VAL B 1 770 ? -4.844 31.928 -41.873 1 85.95 770 VAL B C 1
ATOM 12447 O O . VAL B 1 770 ? -4.729 31.833 -43.097 1 85.95 770 VAL B O 1
ATOM 12450 N N . ASP B 1 771 ? -4.44 30.995 -40.955 1 83.85 771 ASP B N 1
ATOM 12451 C CA . ASP B 1 771 ? -3.977 29.695 -41.43 1 83.85 771 ASP B CA 1
ATOM 12452 C C . ASP B 1 771 ? -4.066 28.644 -40.325 1 83.85 771 ASP B C 1
ATOM 12454 O O . ASP B 1 771 ? -4.109 28.983 -39.141 1 83.85 771 ASP B O 1
ATOM 12458 N N . LYS B 1 772 ? -4.201 27.46 -40.723 1 85.58 772 LYS B N 1
ATOM 12459 C CA . LYS B 1 772 ? -4.257 26.368 -39.755 1 85.58 772 LYS B CA 1
ATOM 12460 C C . LYS B 1 772 ? -3.67 25.086 -40.339 1 85.58 772 LYS B C 1
ATOM 12462 O O . LYS B 1 772 ? -3.726 24.866 -41.551 1 85.58 772 LYS B O 1
ATOM 12467 N N . PHE B 1 773 ? -2.956 24.382 -39.48 1 85.38 773 PHE B N 1
ATOM 12468 C CA . PHE B 1 773 ? -2.566 23.042 -39.904 1 85.38 773 PHE B CA 1
ATOM 12469 C C . PHE B 1 773 ? -2.81 22.03 -38.791 1 85.38 773 PHE B C 1
ATOM 12471 O O . PHE B 1 773 ? -2.852 22.393 -37.614 1 85.38 773 PHE B O 1
ATOM 12478 N N . VAL B 1 774 ? -2.96 20.811 -39.275 1 81.07 774 VAL B N 1
ATOM 12479 C CA . VAL B 1 774 ? -3.197 19.701 -38.358 1 81.07 774 VAL B CA 1
ATOM 12480 C C . VAL B 1 774 ? -2.091 18.66 -38.51 1 81.07 774 VAL B C 1
ATOM 12482 O O . VAL B 1 774 ? -1.712 18.307 -39.629 1 81.07 774 VAL B O 1
ATOM 12485 N N . GLY B 1 775 ? -1.461 18.238 -37.367 1 78.18 775 GLY B N 1
ATOM 12486 C CA . GLY B 1 775 ? -0.454 17.189 -37.374 1 78.18 775 GLY B CA 1
ATOM 12487 C C . GLY B 1 775 ? 0.958 17.717 -37.206 1 78.18 775 GLY B C 1
ATOM 12488 O O . GLY B 1 775 ? 1.157 18.913 -36.98 1 78.18 775 GLY B O 1
ATOM 12489 N N . ILE B 1 776 ? 1.989 16.847 -37.449 1 77.6 776 ILE B N 1
ATOM 12490 C CA . ILE B 1 776 ? 3.388 17.203 -37.237 1 77.6 776 ILE B CA 1
ATOM 12491 C C . ILE B 1 776 ? 3.976 17.773 -38.525 1 77.6 776 ILE B C 1
ATOM 12493 O O . ILE B 1 776 ? 3.758 17.227 -39.61 1 77.6 776 ILE B O 1
ATOM 12497 N N . LYS B 1 777 ? 4.652 18.868 -38.533 1 81.06 777 LYS B N 1
ATOM 12498 C CA . LYS B 1 777 ? 5.394 19.468 -39.638 1 81.06 777 LYS B CA 1
ATOM 12499 C C . LYS B 1 777 ? 6.878 19.588 -39.303 1 81.06 777 LYS B C 1
ATOM 12501 O O . LYS B 1 777 ? 7.248 19.706 -38.133 1 81.06 777 LYS B O 1
ATOM 12506 N N . ASP B 1 778 ? 7.669 19.446 -40.394 1 77.41 778 ASP B N 1
ATOM 12507 C CA . ASP B 1 778 ? 9.101 19.62 -40.173 1 77.41 778 ASP B CA 1
ATOM 12508 C C . ASP B 1 778 ? 9.459 21.098 -40.031 1 77.41 778 ASP B C 1
ATOM 12510 O O . ASP B 1 778 ? 8.606 21.969 -40.216 1 77.41 778 ASP B O 1
ATOM 12514 N N . GLU B 1 779 ? 10.631 21.397 -39.715 1 78.47 779 GLU B N 1
ATOM 12515 C CA . GLU B 1 779 ? 11.056 22.753 -39.383 1 78.47 779 GLU B CA 1
ATOM 12516 C C . GLU B 1 779 ? 10.917 23.685 -40.583 1 78.47 779 GLU B C 1
ATOM 12518 O O . GLU B 1 779 ? 10.515 24.841 -40.435 1 78.47 779 GLU B O 1
ATOM 12523 N N . ASP B 1 780 ? 11.181 23.181 -41.767 1 78.73 780 ASP B N 1
ATOM 12524 C CA . ASP B 1 780 ? 11.084 24.015 -42.962 1 78.73 780 ASP B CA 1
ATOM 12525 C C . ASP B 1 780 ? 9.633 24.392 -43.252 1 78.73 780 ASP B C 1
ATOM 12527 O O . ASP B 1 780 ? 9.343 25.535 -43.61 1 78.73 780 ASP B O 1
ATOM 12531 N N . GLN B 1 781 ? 8.782 23.467 -43.005 1 80.39 781 GLN B N 1
ATOM 12532 C CA . GLN B 1 781 ? 7.359 23.71 -43.213 1 80.39 781 GLN B CA 1
ATOM 12533 C C . GLN B 1 781 ? 6.803 24.661 -42.157 1 80.39 781 GLN B C 1
ATOM 12535 O O . GLN B 1 781 ? 5.931 25.481 -42.45 1 80.39 781 GLN B O 1
ATOM 12540 N N . LEU B 1 782 ? 7.36 24.538 -41.049 1 82.79 782 LEU B N 1
ATOM 12541 C CA . LEU B 1 782 ? 6.928 25.404 -39.957 1 82.79 782 LEU B CA 1
ATOM 12542 C C . LEU B 1 782 ? 7.41 26.834 -40.173 1 82.79 782 LEU B C 1
ATOM 12544 O O . LEU B 1 782 ? 6.671 27.788 -39.92 1 82.79 782 LEU B O 1
ATOM 12548 N N . GLU B 1 783 ? 8.523 26.897 -40.647 1 81.04 783 GLU B N 1
ATOM 12549 C CA . GLU B 1 783 ? 9.046 28.223 -40.966 1 81.04 783 GLU B CA 1
ATOM 12550 C C . GLU B 1 783 ? 8.252 28.871 -42.097 1 81.04 783 GLU B C 1
ATOM 12552 O O . GLU B 1 783 ? 7.972 30.071 -42.056 1 81.04 783 GLU B O 1
ATOM 12557 N N . ALA B 1 784 ? 7.845 28.104 -43.103 1 81.63 784 ALA B N 1
ATOM 12558 C CA . ALA B 1 784 ? 7.018 28.612 -44.194 1 81.63 784 ALA B CA 1
ATOM 12559 C C . ALA B 1 784 ? 5.65 29.056 -43.684 1 81.63 784 ALA B C 1
ATOM 12561 O O . ALA B 1 784 ? 5.124 30.085 -44.114 1 81.63 784 ALA B O 1
ATOM 12562 N N . PHE B 1 785 ? 5.168 28.375 -42.71 1 82.57 785 PHE B N 1
ATOM 12563 C CA . PHE B 1 785 ? 3.892 28.683 -42.075 1 82.57 785 PHE B CA 1
ATOM 12564 C C . PHE B 1 785 ? 3.97 30.002 -41.316 1 82.57 785 PHE B C 1
ATOM 12566 O O . PHE B 1 785 ? 3.073 30.84 -41.424 1 82.57 785 PHE B O 1
ATOM 12573 N N . LEU B 1 786 ? 5.052 30.143 -40.669 1 81.12 786 LEU B N 1
ATOM 12574 C CA . LEU B 1 786 ? 5.212 31.355 -39.872 1 81.12 786 LEU B CA 1
ATOM 12575 C C . LEU B 1 786 ? 5.496 32.559 -40.764 1 81.12 786 LEU B C 1
ATOM 12577 O O . LEU B 1 786 ? 5.073 33.676 -40.459 1 81.12 786 LEU B O 1
ATOM 12581 N N . LYS B 1 787 ? 6.176 32.301 -41.833 1 79.67 787 LYS B N 1
ATOM 12582 C CA . LYS B 1 787 ? 6.47 33.383 -42.768 1 79.67 787 LYS B CA 1
ATOM 12583 C C . LYS B 1 787 ? 5.191 33.928 -43.398 1 79.67 787 LYS B C 1
ATOM 12585 O O . LYS B 1 787 ? 5.074 35.131 -43.637 1 79.67 787 LYS B O 1
ATOM 12590 N N . LYS B 1 788 ? 4.163 33.042 -43.505 1 77.83 788 LYS B N 1
ATOM 12591 C CA . LYS B 1 788 ? 2.875 33.478 -44.036 1 77.83 788 LYS B CA 1
ATOM 12592 C C . LYS B 1 788 ? 2.124 34.336 -43.022 1 77.83 788 LYS B C 1
ATOM 12594 O O . LYS B 1 788 ? 1.32 35.191 -43.4 1 77.83 788 LYS B O 1
ATOM 12599 N N . LEU B 1 789 ? 2.513 34.055 -41.751 1 77.33 789 LEU B N 1
ATOM 12600 C CA . LEU B 1 789 ? 1.846 34.766 -40.666 1 77.33 789 LEU B CA 1
ATOM 12601 C C . LEU B 1 789 ? 2.514 36.113 -40.408 1 77.33 789 LEU B C 1
ATOM 12603 O O . LEU B 1 789 ? 1.837 37.098 -40.104 1 77.33 789 LEU B O 1
ATOM 12607 N N . ILE B 1 790 ? 3.786 36.264 -40.533 1 77.23 790 ILE B N 1
ATOM 12608 C CA . ILE B 1 790 ? 4.54 37.482 -40.258 1 77.23 790 ILE B CA 1
ATOM 12609 C C . ILE B 1 790 ? 4.552 38.373 -41.498 1 77.23 790 ILE B C 1
ATOM 12611 O O . ILE B 1 790 ? 4.654 39.597 -41.389 1 77.23 790 ILE B O 1
ATOM 12615 N N . GLY B 1 791 ? 4.168 38.057 -42.716 1 64.66 791 GLY B N 1
ATOM 12616 C CA . GLY B 1 791 ? 4.259 38.83 -43.944 1 64.66 791 GLY B CA 1
ATOM 12617 C C . GLY B 1 791 ? 5.523 38.548 -44.734 1 64.66 791 GLY B C 1
ATOM 12618 O O . GLY B 1 791 ? 6.56 38.215 -44.158 1 64.66 791 GLY B O 1
#